Protein 5X06 (pdb70)

InterPro domains:
  IPR001001 DNA polymerase III, beta sliding clamp [PIRSF000804] (1-366)
  IPR001001 DNA polymerase III, beta sliding clamp [PTHR30478] (1-366)
  IPR001001 DNA polymerase III, beta sliding clamp [SM00480] (17-362)
  IPR001001 DNA polymerase III, beta sliding clamp [TIGR00663] (1-366)
  IPR001001 DNA polymerase III, beta sliding clamp [cd00140] (1-365)
  IPR022634 DNA polymerase III, beta sliding clamp, N-terminal [PF00712] (1-120)
  IPR022635 DNA polymerase III, beta sliding clamp, C-terminal [PF02768] (245-365)
  IPR022637 DNA polymerase III, beta sliding clamp, central [PF02767] (129-243)
  IPR046938 DNA clamp superfamily [SSF55979] (1-121)
  IPR046938 DNA clamp superfamily [SSF55979] (125-244)
  IPR046938 DNA clamp superfamily [SSF55979] (245-366)

GO terms:
  GO:0005737 cytoplasm (C, EXP)
  GO:0005515 protein binding (F, IPI)
  GO:0042802 identical protein binding (F, IPI)
  GO:0005829 cytosol (C, IDA)
  GO:0003677 DNA binding (F, IDA)
  GO:0044787 bacterial-type DNA replication (P, IDA)
  GO:0009360 DNA polymerase III complex (C, IDA)
  GO:0042803 protein homodimerization activity (F, IDA)
  GO:0006271 DNA strand elongation involved in DNA replication (P, IDA)
  GO:0042276 error-prone translesion synthesis (P, IMP)
  GO:0006974 DNA damage response (P, IEP)
  GO:0005829 cytosol (C, HDA)

Nearest PDB structures (foldseek):
  5x06-assembly1_H  TM=1.005E+00  e=1.756E-41  Escherichia coli O157:H7
  5x06-assembly1_E  TM=1.001E+00  e=3.292E-36  Escherichia coli O157:H7
  5x06-assembly1_F  TM=1.000E+00  e=2.712E-35  Escherichia coli O157:H7
  5x06-assembly1_G  TM=9.771E-01  e=8.567E-35  Escherichia coli O157:H7
  3bos-assembly1_B  TM=8.849E-01  e=1.474E-19  Shewanella amazonensis SB2B

Organism: Escherichia coli (strain K12) (NCBI:txid83333)

Secondary structure (DSSP, 8-state):
---EEEEEGGGTHHHHHHHSS-----GGGGEEEEEEETTEEEEEEE-SSEEEEEEEE--S--B-EEEEEEHHHHHHHHHHSPTT-EEEEEE-SSEEEEEETTEEEEEE---GGGS-PPPP--EEEEEEE-HHHHHHHHHTTGGG--SS-SSGGGSEEEEEEEEEEEEEEEE-SSEEEEEEEEEEEEEEEEEEEEEHHHHHHHHHT--S-S--EEEEEESSEEEEEETTEEEEEE---S-PPPSTTTS-SS--EEEEEEHHHHHHHHHHHGGGS-TTT-EEEEEEETTEEEEEEE-TT--EEEEEEE-EE-S--EEEEEEHHHHHHHHHH--SSEEEEEE--TTS-EEEEESS--SEEEEE--B-/---EEEEEGGGTHHHHHHHS------GGGGEEEEEEETTEEEEEEE-SSEEEEEEEE--S--B-EEEEEEHHHHHHHHHHSPTT-EEEEEEETTEEEEEETTEEEEEE---GGGS-PPPP--EEEEEEE-HHHHHHHHHTTGGG--SS-S-GGGSEEEEEEEEEEEEEEEE-SSEEEEEEEEEEEEEEEEEEEEEHHHHHHHHHT--S-S--EEEEEESSEEEEEETTEEEEEE---S-PPPSTTTS-SS--EEEEEEHHHHHHHHHHHGGGS-TTT-EEEEEEETTEEEEEEE-TT--EEEEEEE-EE-S--EEEEEEHHHHHHHHHH--SSEEEEEE--TTS-EEEEESS--SEEEEE--B-/---EEEEEGGGTHHHHHHHS------GGGGEEEEEEETTEEEEEEE-SSEEEEEEEE--S--B-EEEEEEHHHHHHHHHHSPTT-EEEEEEETTEEEEEETTEEEEEE---GGGS-PPPP--EEEEEEE-HHHHHHHHHTTGGG--SS-SSGGGSEEEEEEEEEEEEEEEE-SSEEEEEEEEEEEEEEEEEEEEEHHHHHHHHHT--S-S--EEEEEESSEEEEEETTEEEEEE---S-PPPSTTTS-SS--EEEEEEHHHHHHHHHHHGGGS-TTT-EEEEEEETTEEEEEEE-TT--EEEEEE--EE-S--EEEEEEHHHHHHHHHH--SSEEEEEE--TTS-EEEEESS--SEEEEE--B-/---EEEEEGGGTHHHHHHHSS-----GGGGEEEEEEETTEEEEEEE-SSEEEEEEEE--S--B-EEEEEEHHHHHHHHHHSPTT-EEEEEE-SSEEEEEETTEEEEEE-B-GGGS-PPPP--EEEEEEE-HHHHHHHHHTTGGG--SS-SSGGGSEEEEEEEEEEEEEEEE-SSEEEEEEEEEEEEEEEEEEEEEHHHHHHHHHT--S-S--EEEEEESSEEEEEETTEEEEEE---S-PPPSTTTS-SS--EEEEEEHHHHHHHHHHHTTTS-TTT-EEEEEEETTEEEEEEE-TT--EEEEEEE-EE-S--EEEEEEHHHHHHHHHH--SSEEEEEE--TTS-EEEEESS--SEEEEE--B-/-PPPP-----TT-SSTTS--TT-HHHHHHHHHHSSTT---EEEEE-SSSSSHHHHHHHHHHHHHTTT--EEEEEGGGGGGS-GGGGTTGGGSSEEEEE-GGGGTT-HHHHHHHHHHHHHHHHS-S-EEEEEESS-GGG---S-HHHHHHHTSSEEEE--PPPHHHHHHHHHHHHHHH---HHHHHHHHS-S-HHHHHHHHHHHHHHHH----SHHHHHH-/--S--------TT-SSSSS--TT-HHHHHHHHHHTSTT---EEEEE-SSSSSHHHHHHHHHHHHHTTT--EEEEETTSGGGS-GGGGTTGGGSSEEEEE-GGGGTT-HHHHHHHHHHHHHHHHS-S-EEEEEESS-GGGS--S-HHHHHHHSSSEEEE--PPPHHHHHHHHHHHHHHHS----HHHHHHHHHHS-S-HHHHHHHHHHHHHHHHTT-----HHHHHHH-/----------SSTTTS--SS-HHHHHHHHHHSSTT---EEEEE-SSSSSHHHHHHHHHHHHHTTT--EEEEEGGGGGGS-GGGGTTGGGSSEEEEE-GGGGTT-HHHHHHHHHHHHHHHHS-S-EEEE--SS-TTT---S-HHHHHHHTSSEEEEPP--HHHHHHHHHHHHH--TTHHHHH--HHHHHHHHHHHHHHH---TTT-/---------SS---GGGS--TT-HHHHHHHHHHTSSS---EEEEE-SSSSSHHHHHHHHHHHHHTTT--EEEEEGGGGGGS-GGGGTTGGGSSEEEEE-GGGGTT-HHHHHHHHHHHHHHHHSSS-EEEEEESS-GGG---S-HHHHHHHTSSEEEEPPPPPHHHHHHHHHHHHH--TTT---HHHHHHH-

B-factor: mean 113.57, std 30.58, range [51.39, 267.02]

Structure (mmCIF, N/CA/C/O backbone):
data_5X06
#
_entry.id   5X06
#
_cell.length_a   102.112
_cell.length_b   149.542
_cell.length_c   200.780
_cell.angle_alpha   90.00
_cell.angle_beta   90.00
_cell.angle_gamma   90.00
#
_symmetry.space_group_name_H-M   'P 21 21 21'
#
loop_
_entity.id
_entity.type
_entity.pdbx_description
1 polymer 'DNA polymerase III subunit beta'
2 polymer 'DnaA regulatory inactivator Hda'
3 non-polymer GLYCEROL
4 non-polymer "ADENOSINE-5'-DIPHOSPHATE"
5 non-polymer 'MAGNESIUM ION'
6 water water
#
loop_
_atom_site.group_PDB
_atom_site.id
_atom_site.type_symbol
_atom_site.label_atom_id
_atom_site.label_alt_id
_atom_site.label_comp_id
_atom_site.label_asym_id
_atom_site.label_entity_id
_atom_site.label_seq_id
_atom_site.pdbx_PDB_ins_code
_atom_site.Cartn_x
_atom_site.Cartn_y
_atom_site.Cartn_z
_atom_site.occupancy
_atom_site.B_iso_or_equiv
_atom_site.auth_seq_id
_atom_site.auth_comp_id
_atom_site.auth_asym_id
_atom_site.auth_atom_id
_atom_site.pdbx_PDB_model_num
ATOM 1 N N . SER A 1 19 ? -104.905 -16.352 -7.016 1.00 139.00 -1 SER A N 1
ATOM 2 C CA . SER A 1 19 ? -104.367 -16.871 -8.266 1.00 143.93 -1 SER A CA 1
ATOM 3 C C . SER A 1 19 ? -104.997 -16.178 -9.468 1.00 151.03 -1 SER A C 1
ATOM 4 O O . SER A 1 19 ? -105.539 -16.831 -10.358 1.00 151.03 -1 SER A O 1
ATOM 7 N N . HIS A 1 20 ? -104.913 -14.847 -9.497 1.00 149.45 0 HIS A N 1
ATOM 8 C CA . HIS A 1 20 ? -105.523 -14.097 -10.587 1.00 145.72 0 HIS A CA 1
ATOM 9 C C . HIS A 1 20 ? -104.694 -12.857 -10.909 1.00 129.80 0 HIS A C 1
ATOM 10 O O . HIS A 1 20 ? -105.222 -11.862 -11.418 1.00 129.72 0 HIS A O 1
ATOM 17 N N . MET A 1 21 ? -103.394 -12.909 -10.622 1.00 132.73 1 MET A N 1
ATOM 18 C CA . MET A 1 21 ? -102.511 -11.771 -10.831 1.00 121.99 1 MET A CA 1
ATOM 19 C C . MET A 1 21 ? -102.207 -11.588 -12.310 1.00 121.19 1 MET A C 1
ATOM 20 O O . MET A 1 21 ? -102.053 -12.562 -13.052 1.00 125.46 1 MET A O 1
ATOM 25 N N . LYS A 1 22 ? -102.117 -10.328 -12.735 1.00 118.04 2 LYS A N 1
ATOM 26 C CA . LYS A 1 22 ? -101.822 -10.010 -14.126 1.00 110.09 2 LYS A CA 1
ATOM 27 C C . LYS A 1 22 ? -101.345 -8.568 -14.203 1.00 102.88 2 LYS A C 1
ATOM 28 O O . LYS A 1 22 ? -101.998 -7.669 -13.662 1.00 101.90 2 LYS A O 1
ATOM 34 N N . PHE A 1 23 ? -100.210 -8.355 -14.867 1.00 102.57 3 PHE A N 1
ATOM 35 C CA . PHE A 1 23 ? -99.669 -7.018 -15.072 1.00 101.18 3 PHE A CA 1
ATOM 36 C C . PHE A 1 23 ? -98.850 -6.995 -16.355 1.00 105.76 3 PHE A C 1
ATOM 37 O O . PHE A 1 23 ? -98.419 -8.035 -16.861 1.00 109.65 3 PHE A O 1
ATOM 45 N N . THR A 1 24 ? -98.645 -5.787 -16.880 1.00 103.88 4 THR A N 1
ATOM 46 C CA . THR A 1 24 ? -97.850 -5.570 -18.082 1.00 107.08 4 THR A CA 1
ATOM 47 C C . THR A 1 24 ? -96.967 -4.346 -17.883 1.00 113.05 4 THR A C 1
ATOM 48 O O . THR A 1 24 ? -97.466 -3.266 -17.554 1.00 119.99 4 THR A O 1
ATOM 52 N N . VAL A 1 25 ? -95.658 -4.517 -18.077 1.00 109.36 5 VAL A N 1
ATOM 53 C CA . VAL A 1 25 ? -94.689 -3.459 -17.812 1.00 104.01 5 VAL A CA 1
ATOM 54 C C . VAL A 1 25 ? -93.545 -3.582 -18.811 1.00 103.38 5 VAL A C 1
ATOM 55 O O . VAL A 1 25 ? -93.211 -4.679 -19.264 1.00 107.39 5 VAL A O 1
ATOM 59 N N . GLU A 1 26 ? -92.962 -2.438 -19.177 1.00 100.78 6 GLU A N 1
ATOM 60 C CA . GLU A 1 26 ? -91.819 -2.419 -20.082 1.00 106.30 6 GLU A CA 1
ATOM 61 C C . GLU A 1 26 ? -90.632 -3.174 -19.483 1.00 103.71 6 GLU A C 1
ATOM 62 O O . GLU A 1 26 ? -90.504 -3.330 -18.265 1.00 98.53 6 GLU A O 1
ATOM 68 N N . ARG A 1 27 ? -89.753 -3.653 -20.370 1.00 108.52 7 ARG A N 1
ATOM 69 C CA . ARG A 1 27 ? -88.567 -4.380 -19.928 1.00 102.56 7 ARG A CA 1
ATOM 70 C C . ARG A 1 27 ? -87.595 -3.474 -19.183 1.00 112.01 7 ARG A C 1
ATOM 71 O O . ARG A 1 27 ? -86.916 -3.927 -18.254 1.00 116.27 7 ARG A O 1
ATOM 79 N N . GLU A 1 28 ? -87.520 -2.196 -19.564 1.00 106.74 8 GLU A N 1
ATOM 80 C CA . GLU A 1 28 ? -86.594 -1.263 -18.933 1.00 106.85 8 GLU A CA 1
ATOM 81 C C . GLU A 1 28 ? -87.031 -0.849 -17.535 1.00 105.77 8 GLU A C 1
ATOM 82 O O . GLU A 1 28 ? -86.241 -0.220 -16.822 1.00 110.74 8 GLU A O 1
ATOM 88 N N . HIS A 1 29 ? -88.255 -1.179 -17.128 1.00 107.26 9 HIS A N 1
ATOM 89 C CA . HIS A 1 29 ? -88.722 -0.870 -15.784 1.00 103.72 9 HIS A CA 1
ATOM 90 C C . HIS A 1 29 ? -88.505 -2.016 -14.805 1.00 102.52 9 HIS A C 1
ATOM 91 O O . HIS A 1 29 ? -88.751 -1.842 -13.607 1.00 101.14 9 HIS A O 1
ATOM 98 N N . LEU A 1 30 ? -88.066 -3.178 -15.286 1.00 101.99 10 LEU A N 1
ATOM 99 C CA . LEU A 1 30 ? -87.876 -4.357 -14.454 1.00 101.18 10 LEU A CA 1
ATOM 100 C C . LEU A 1 30 ? -86.420 -4.716 -14.214 1.00 108.48 10 LEU A C 1
ATOM 101 O O . LEU A 1 30 ? -86.105 -5.264 -13.157 1.00 108.72 10 LEU A O 1
ATOM 106 N N . LEU A 1 31 ? -85.533 -4.428 -15.170 1.00 104.09 11 LEU A N 1
ATOM 107 C CA . LEU A 1 31 ? -84.149 -4.893 -15.106 1.00 107.81 11 LEU A CA 1
ATOM 108 C C . LEU A 1 31 ? -83.460 -4.469 -13.812 1.00 124.16 11 LEU A C 1
ATOM 109 O O . LEU A 1 31 ? -82.932 -5.306 -13.072 1.00 129.06 11 LEU A O 1
ATOM 114 N N . LYS A 1 32 ? -83.449 -3.168 -13.526 1.00 126.19 12 LYS A N 1
ATOM 115 C CA . LYS A 1 32 ? -82.755 -2.684 -12.335 1.00 122.70 12 LYS A CA 1
ATOM 116 C C . LYS A 1 32 ? -83.420 -3.156 -11.042 1.00 114.02 12 LYS A C 1
ATOM 117 O O . LYS A 1 32 ? -82.709 -3.573 -10.119 1.00 116.26 12 LYS A O 1
ATOM 123 N N . PRO A 1 33 ? -84.755 -3.106 -10.911 1.00 113.44 13 PRO A N 1
ATOM 124 C CA . PRO A 1 33 ? -85.364 -3.690 -9.702 1.00 112.24 13 PRO A CA 1
ATOM 125 C C . PRO A 1 33 ? -85.105 -5.180 -9.556 1.00 109.96 13 PRO A C 1
ATOM 126 O O . PRO A 1 33 ? -84.839 -5.649 -8.442 1.00 112.93 13 PRO A O 1
ATOM 130 N N . LEU A 1 34 ? -85.183 -5.940 -10.650 1.00 113.36 14 LEU A N 1
ATOM 131 C CA . LEU A 1 34 ? -84.896 -7.370 -10.587 1.00 108.64 14 LEU A CA 1
ATOM 132 C C . LEU A 1 34 ? -83.462 -7.618 -10.135 1.00 111.55 14 LEU A C 1
ATOM 133 O O . LEU A 1 34 ? -83.205 -8.481 -9.290 1.00 115.67 14 LEU A O 1
ATOM 138 N N . GLN A 1 35 ? -82.508 -6.873 -10.700 1.00 111.31 15 GLN A N 1
ATOM 139 C CA . GLN A 1 35 ? -81.106 -7.075 -10.352 1.00 116.87 15 GLN A CA 1
ATOM 140 C C . GLN A 1 35 ? -80.848 -6.776 -8.881 1.00 121.29 15 GLN A C 1
ATOM 141 O O . GLN A 1 35 ? -79.989 -7.414 -8.260 1.00 121.70 15 GLN A O 1
ATOM 147 N N . GLN A 1 36 ? -81.566 -5.808 -8.310 1.00 113.68 16 GLN A N 1
ATOM 148 C CA . GLN A 1 36 ? -81.378 -5.489 -6.899 1.00 117.30 16 GLN A CA 1
ATOM 149 C C . GLN A 1 36 ? -81.912 -6.594 -5.992 1.00 116.86 16 GLN A C 1
ATOM 150 O O . GLN A 1 36 ? -81.400 -6.781 -4.882 1.00 116.74 16 GLN A O 1
ATOM 156 N N . VAL A 1 37 ? -82.947 -7.318 -6.430 1.00 122.46 17 VAL A N 1
ATOM 157 C CA . VAL A 1 37 ? -83.515 -8.420 -5.654 1.00 123.11 17 VAL A CA 1
ATOM 158 C C . VAL A 1 37 ? -82.955 -9.783 -6.061 1.00 143.09 17 VAL A C 1
ATOM 159 O O . VAL A 1 37 ? -83.274 -10.788 -5.403 1.00 140.50 17 VAL A O 1
ATOM 163 N N . SER A 1 38 ? -82.125 -9.850 -7.111 1.00 132.85 18 SER A N 1
ATOM 164 C CA . SER A 1 38 ? -81.508 -11.091 -7.584 1.00 139.04 18 SER A CA 1
ATOM 165 C C . SER A 1 38 ? -79.993 -10.964 -7.430 1.00 142.90 18 SER A C 1
ATOM 166 O O . SER A 1 38 ? -79.311 -10.444 -8.324 1.00 150.85 18 SER A O 1
ATOM 169 N N . GLY A 1 39 ? -79.498 -11.323 -6.241 1.00 159.24 19 GLY A N 1
ATOM 170 C CA . GLY A 1 39 ? -78.094 -11.241 -5.908 1.00 154.03 19 GLY A CA 1
ATOM 171 C C . GLY A 1 39 ? -77.513 -12.482 -5.256 1.00 149.95 19 GLY A C 1
ATOM 172 O O . GLY A 1 39 ? -78.062 -13.585 -5.317 1.00 152.55 19 GLY A O 1
ATOM 173 N N . PRO A 1 40 ? -76.368 -12.315 -4.623 1.00 155.93 20 PRO A N 1
ATOM 174 C CA . PRO A 1 40 ? -75.802 -13.425 -3.851 1.00 157.08 20 PRO A CA 1
ATOM 175 C C . PRO A 1 40 ? -76.701 -13.841 -2.685 1.00 162.37 20 PRO A C 1
ATOM 176 O O . PRO A 1 40 ? -76.733 -13.127 -1.678 1.00 166.86 20 PRO A O 1
ATOM 180 N N . LEU A 1 41 ? -77.397 -14.978 -2.768 1.00 169.66 21 LEU A N 1
ATOM 181 C CA . LEU A 1 41 ? -78.199 -15.458 -1.638 1.00 170.89 21 LEU A CA 1
ATOM 182 C C . LEU A 1 41 ? -78.082 -16.981 -1.621 1.00 175.57 21 LEU A C 1
ATOM 183 O O . LEU A 1 41 ? -78.253 -17.613 -2.653 1.00 175.19 21 LEU A O 1
ATOM 188 N N . PRO A 1 45 ? -79.314 -23.897 -2.697 1.00 172.30 25 PRO A N 1
ATOM 189 C CA . PRO A 1 45 ? -79.219 -23.101 -1.470 1.00 175.48 25 PRO A CA 1
ATOM 190 C C . PRO A 1 45 ? -80.250 -21.974 -1.423 1.00 175.07 25 PRO A C 1
ATOM 191 O O . PRO A 1 45 ? -80.393 -21.234 -2.396 1.00 171.85 25 PRO A O 1
ATOM 195 N N . THR A 1 46 ? -80.958 -21.849 -0.304 1.00 165.92 26 THR A N 1
ATOM 196 C CA . THR A 1 46 ? -80.803 -22.765 0.822 1.00 169.51 26 THR A CA 1
ATOM 197 C C . THR A 1 46 ? -82.136 -23.418 1.164 1.00 159.10 26 THR A C 1
ATOM 198 O O . THR A 1 46 ? -82.206 -24.303 2.016 1.00 163.83 26 THR A O 1
ATOM 202 N N . LEU A 1 47 ? -83.199 -22.969 0.491 1.00 156.29 27 LEU A N 1
ATOM 203 C CA . LEU A 1 47 ? -84.539 -23.454 0.775 1.00 145.24 27 LEU A CA 1
ATOM 204 C C . LEU A 1 47 ? -85.415 -23.136 -0.424 1.00 135.69 27 LEU A C 1
ATOM 205 O O . LEU A 1 47 ? -85.274 -22.047 -0.998 1.00 135.20 27 LEU A O 1
ATOM 210 N N . PRO A 1 48 ? -86.320 -24.054 -0.836 1.00 135.58 28 PRO A N 1
ATOM 211 C CA . PRO A 1 48 ? -87.073 -23.889 -2.093 1.00 129.63 28 PRO A CA 1
ATOM 212 C C . PRO A 1 48 ? -87.631 -22.499 -2.366 1.00 124.59 28 PRO A C 1
ATOM 213 O O . PRO A 1 48 ? -87.355 -21.918 -3.421 1.00 118.45 28 PRO A O 1
ATOM 217 N N . ILE A 1 49 ? -88.420 -21.955 -1.440 1.00 126.29 29 ILE A N 1
ATOM 218 C CA . ILE A 1 49 ? -89.062 -20.671 -1.705 1.00 122.08 29 ILE A CA 1
ATOM 219 C C . ILE A 1 49 ? -88.103 -19.501 -1.526 1.00 122.84 29 ILE A C 1
ATOM 220 O O . ILE A 1 49 ? -88.396 -18.393 -1.994 1.00 119.10 29 ILE A O 1
ATOM 225 N N . LEU A 1 50 ? -86.957 -19.715 -0.878 1.00 130.13 30 LEU A N 1
ATOM 226 C CA . LEU A 1 50 ? -85.997 -18.634 -0.690 1.00 124.13 30 LEU A CA 1
ATOM 227 C C . LEU A 1 50 ? -85.272 -18.259 -1.974 1.00 123.75 30 LEU A C 1
ATOM 228 O O . LEU A 1 50 ? -84.639 -17.199 -2.019 1.00 131.59 30 LEU A O 1
ATOM 233 N N . GLY A 1 51 ? -85.345 -19.091 -3.004 1.00 117.07 31 GLY A N 1
ATOM 234 C CA . GLY A 1 51 ? -84.795 -18.770 -4.300 1.00 116.78 31 GLY A CA 1
ATOM 235 C C . GLY A 1 51 ? -85.795 -18.153 -5.250 1.00 112.64 31 GLY A C 1
ATOM 236 O O . GLY A 1 51 ? -85.524 -18.063 -6.452 1.00 112.09 31 GLY A O 1
ATOM 237 N N . ASN A 1 52 ? -86.948 -17.729 -4.743 1.00 107.80 32 ASN A N 1
ATOM 238 C CA . ASN A 1 52 ? -88.023 -17.153 -5.532 1.00 109.26 32 ASN A CA 1
ATOM 239 C C . ASN A 1 52 ? -88.224 -15.690 -5.157 1.00 113.22 32 ASN A C 1
ATOM 240 O O . ASN A 1 52 ? -87.802 -15.234 -4.091 1.00 120.35 32 ASN A O 1
ATOM 245 N N . LEU A 1 53 ? -88.875 -14.954 -6.056 1.00 114.28 33 LEU A N 1
ATOM 246 C CA . LEU A 1 53 ? -89.228 -13.558 -5.834 1.00 111.70 33 LEU A CA 1
ATOM 247 C C . LEU A 1 53 ? -90.726 -13.447 -5.595 1.00 109.75 33 LEU A C 1
ATOM 248 O O . LEU A 1 53 ? -91.521 -14.029 -6.340 1.00 108.95 33 LEU A O 1
ATOM 253 N N . LEU A 1 54 ? -91.106 -12.696 -4.564 1.00 113.90 34 LEU A N 1
ATOM 254 C CA . LEU A 1 54 ? -92.512 -12.497 -4.222 1.00 109.06 34 LEU A CA 1
ATOM 255 C C . LEU A 1 54 ? -93.067 -11.360 -5.071 1.00 105.82 34 LEU A C 1
ATOM 256 O O . LEU A 1 54 ? -92.813 -10.182 -4.802 1.00 104.41 34 LEU A O 1
ATOM 261 N N . LEU A 1 55 ? -93.818 -11.709 -6.113 1.00 103.98 35 LEU A N 1
ATOM 262 C CA . LEU A 1 55 ? -94.494 -10.725 -6.946 1.00 99.96 35 LEU A CA 1
ATOM 263 C C . LEU A 1 55 ? -95.895 -10.490 -6.394 1.00 102.00 35 LEU A C 1
ATOM 264 O O . LEU A 1 55 ? -96.600 -11.445 -6.054 1.00 102.61 35 LEU A O 1
ATOM 269 N N . GLN A 1 56 ? -96.291 -9.223 -6.298 1.00 98.81 36 GLN A N 1
ATOM 270 C CA . GLN A 1 56 ? -97.606 -8.874 -5.769 1.00 101.87 36 GLN A CA 1
ATOM 271 C C . GLN A 1 56 ? -98.052 -7.552 -6.373 1.00 97.97 36 GLN A C 1
ATOM 272 O O . GLN A 1 56 ? -97.347 -6.544 -6.257 1.00 95.47 36 GLN A O 1
ATOM 278 N N . VAL A 1 57 ? -99.213 -7.562 -7.021 1.00 99.66 37 VAL A N 1
ATOM 279 C CA . VAL A 1 57 ? -99.762 -6.389 -7.693 1.00 101.52 37 VAL A CA 1
ATOM 280 C C . VAL A 1 57 ? -100.827 -5.764 -6.803 1.00 109.27 37 VAL A C 1
ATOM 281 O O . VAL A 1 57 ? -101.806 -6.423 -6.431 1.00 108.90 37 VAL A O 1
ATOM 285 N N . ALA A 1 58 ? -100.632 -4.493 -6.459 1.00 103.12 38 ALA A N 1
ATOM 286 C CA . ALA A 1 58 ? -101.623 -3.693 -5.750 1.00 108.89 38 ALA A CA 1
ATOM 287 C C . ALA A 1 58 ? -101.788 -2.389 -6.512 1.00 124.53 38 ALA A C 1
ATOM 288 O O . ALA A 1 58 ? -100.827 -1.624 -6.645 1.00 125.27 38 ALA A O 1
ATOM 290 N N . ASP A 1 59 ? -102.995 -2.146 -7.020 1.00 127.48 39 ASP A N 1
ATOM 291 C CA . ASP A 1 59 ? -103.262 -1.005 -7.897 1.00 137.32 39 ASP A CA 1
ATOM 292 C C . ASP A 1 59 ? -102.784 0.322 -7.311 1.00 131.60 39 ASP A C 1
ATOM 293 O O . ASP A 1 59 ? -103.247 0.753 -6.256 1.00 130.84 39 ASP A O 1
ATOM 298 N N . GLY A 1 60 ? -101.847 0.961 -8.008 1.00 130.59 40 GLY A N 1
ATOM 299 C CA . GLY A 1 60 ? -101.334 0.436 -9.261 1.00 121.21 40 GLY A CA 1
ATOM 300 C C . GLY A 1 60 ? -99.824 0.310 -9.295 1.00 115.73 40 GLY A C 1
ATOM 301 O O . GLY A 1 60 ? -99.160 0.926 -10.129 1.00 117.63 40 GLY A O 1
ATOM 302 N N . THR A 1 61 ? -99.281 -0.498 -8.387 1.00 121.69 41 THR A N 1
ATOM 303 C CA . THR A 1 61 ? -97.847 -0.717 -8.289 1.00 110.35 41 THR A CA 1
ATOM 304 C C . THR A 1 61 ? -97.552 -2.211 -8.230 1.00 104.34 41 THR A C 1
ATOM 305 O O . THR A 1 61 ? -98.420 -3.028 -7.914 1.00 101.57 41 THR A O 1
ATOM 309 N N . LEU A 1 62 ? -96.305 -2.553 -8.547 1.00 106.54 42 LEU A N 1
ATOM 310 C CA . LEU A 1 62 ? -95.804 -3.920 -8.499 1.00 104.04 42 LEU A CA 1
ATOM 311 C C . LEU A 1 62 ? -94.660 -3.993 -7.498 1.00 110.19 42 LEU A C 1
ATOM 312 O O . LEU A 1 62 ? -93.716 -3.199 -7.571 1.00 116.74 42 LEU A O 1
ATOM 317 N N . SER A 1 63 ? -94.742 -4.941 -6.568 1.00 105.24 43 SER A N 1
ATOM 318 C CA . SER A 1 63 ? -93.737 -5.114 -5.527 1.00 109.01 43 SER A CA 1
ATOM 319 C C . SER A 1 63 ? -92.989 -6.423 -5.748 1.00 107.97 43 SER A C 1
ATOM 320 O O . SER A 1 63 ? -93.611 -7.480 -5.901 1.00 107.38 43 SER A O 1
ATOM 323 N N . LEU A 1 64 ? -91.658 -6.345 -5.768 1.00 112.04 44 LEU A N 1
ATOM 324 C CA . LEU A 1 64 ? -90.789 -7.504 -5.940 1.00 105.70 44 LEU A CA 1
ATOM 325 C C . LEU A 1 64 ? -89.928 -7.654 -4.693 1.00 106.57 44 LEU A C 1
ATOM 326 O O . LEU A 1 64 ? -89.158 -6.748 -4.354 1.00 101.99 44 LEU A O 1
ATOM 331 N N . THR A 1 65 ? -90.061 -8.790 -4.013 1.00 102.37 45 THR A N 1
ATOM 332 C CA . THR A 1 65 ? -89.373 -9.042 -2.756 1.00 108.67 45 THR A CA 1
ATOM 333 C C . THR A 1 65 ? -88.526 -10.303 -2.866 1.00 113.94 45 THR A C 1
ATOM 334 O O . THR A 1 65 ? -88.902 -11.258 -3.551 1.00 115.73 45 THR A O 1
ATOM 338 N N . GLY A 1 66 ? -87.377 -10.293 -2.195 1.00 116.70 46 GLY A N 1
ATOM 339 C CA . GLY A 1 66 ? -86.513 -11.455 -2.122 1.00 117.24 46 GLY A CA 1
ATOM 340 C C . GLY A 1 66 ? -85.805 -11.488 -0.785 1.00 118.30 46 GLY A C 1
ATOM 341 O O . GLY A 1 66 ? -85.260 -10.469 -0.347 1.00 115.34 46 GLY A O 1
ATOM 342 N N . THR A 1 67 ? -85.800 -12.645 -0.124 1.00 117.47 47 THR A N 1
ATOM 343 C CA . THR A 1 67 ? -85.254 -12.745 1.221 1.00 113.72 47 THR A CA 1
ATOM 344 C C . THR A 1 67 ? -84.493 -14.053 1.390 1.00 113.08 47 THR A C 1
ATOM 345 O O . THR A 1 67 ? -84.420 -14.885 0.480 1.00 115.51 47 THR A O 1
ATOM 349 N N . ASP A 1 68 ? -83.914 -14.214 2.589 1.00 112.46 48 ASP A N 1
ATOM 350 C CA . ASP A 1 68 ? -83.226 -15.439 2.983 1.00 112.82 48 ASP A CA 1
ATOM 351 C C . ASP A 1 68 ? -83.405 -15.712 4.476 1.00 113.49 48 ASP A C 1
ATOM 352 O O . ASP A 1 68 ? -82.508 -16.277 5.113 1.00 116.85 48 ASP A O 1
ATOM 357 N N . LEU A 1 69 ? -84.550 -15.309 5.042 1.00 115.78 49 LEU A N 1
ATOM 358 C CA . LEU A 1 69 ? -84.876 -15.436 6.463 1.00 114.25 49 LEU A CA 1
ATOM 359 C C . LEU A 1 69 ? -83.997 -14.577 7.367 1.00 114.65 49 LEU A C 1
ATOM 360 O O . LEU A 1 69 ? -84.281 -14.446 8.562 1.00 125.68 49 LEU A O 1
ATOM 365 N N . GLU A 1 70 ? -82.939 -13.984 6.821 1.00 109.53 50 GLU A N 1
ATOM 366 C CA . GLU A 1 70 ? -82.090 -13.074 7.578 1.00 113.53 50 GLU A CA 1
ATOM 367 C C . GLU A 1 70 ? -82.212 -11.628 7.134 1.00 94.35 50 GLU A C 1
ATOM 368 O O . GLU A 1 70 ? -82.022 -10.724 7.949 1.00 96.28 50 GLU A O 1
ATOM 374 N N . MET A 1 71 ? -82.525 -11.389 5.865 1.00 109.13 51 MET A N 1
ATOM 375 C CA . MET A 1 71 ? -82.703 -10.037 5.363 1.00 88.14 51 MET A CA 1
ATOM 376 C C . MET A 1 71 ? -83.647 -10.095 4.175 1.00 85.21 51 MET A C 1
ATOM 377 O O . MET A 1 71 ? -83.784 -11.130 3.518 1.00 83.86 51 MET A O 1
ATOM 382 N N . GLU A 1 72 ? -84.294 -8.968 3.900 1.00 89.44 52 GLU A N 1
ATOM 383 C CA . GLU A 1 72 ? -85.230 -8.870 2.792 1.00 98.55 52 GLU A CA 1
ATOM 384 C C . GLU A 1 72 ? -84.922 -7.632 1.963 1.00 100.50 52 GLU A C 1
ATOM 385 O O . GLU A 1 72 ? -84.285 -6.684 2.430 1.00 103.04 52 GLU A O 1
ATOM 391 N N . MET A 1 73 ? -85.405 -7.649 0.723 1.00 102.45 53 MET A N 1
ATOM 392 C CA . MET A 1 73 ? -85.162 -6.574 -0.231 1.00 107.39 53 MET A CA 1
ATOM 393 C C . MET A 1 73 ? -86.414 -6.381 -1.072 1.00 107.30 53 MET A C 1
ATOM 394 O O . MET A 1 73 ? -86.807 -7.286 -1.815 1.00 112.64 53 MET A O 1
ATOM 399 N N . VAL A 1 74 ? -87.034 -5.208 -0.960 1.00 112.38 54 VAL A N 1
ATOM 400 C CA . VAL A 1 74 ? -88.292 -4.908 -1.634 1.00 107.48 54 VAL A CA 1
ATOM 401 C C . VAL A 1 74 ? -88.071 -3.787 -2.638 1.00 107.11 54 VAL A C 1
ATOM 402 O O . VAL A 1 74 ? -87.403 -2.791 -2.338 1.00 113.99 54 VAL A O 1
ATOM 406 N N . ALA A 1 75 ? -88.641 -3.954 -3.830 1.00 105.11 55 ALA A N 1
ATOM 407 C CA . ALA A 1 75 ? -88.609 -2.950 -4.883 1.00 104.07 55 ALA A CA 1
ATOM 408 C C . ALA A 1 75 ? -90.021 -2.736 -5.404 1.00 108.39 55 ALA A C 1
ATOM 409 O O . ALA A 1 75 ? -90.768 -3.697 -5.611 1.00 113.08 55 ALA A O 1
ATOM 411 N N . ARG A 1 76 ? -90.384 -1.475 -5.614 1.00 106.10 56 ARG A N 1
ATOM 412 C CA . ARG A 1 76 ? -91.707 -1.100 -6.095 1.00 106.94 56 ARG A CA 1
ATOM 413 C C . ARG A 1 76 ? -91.599 -0.550 -7.510 1.00 103.03 56 ARG A C 1
ATOM 414 O O . ARG A 1 76 ? -90.725 0.276 -7.796 1.00 108.84 56 ARG A O 1
ATOM 422 N N . VAL A 1 77 ? -92.486 -1.010 -8.390 1.00 101.85 57 VAL A N 1
ATOM 423 C CA . VAL A 1 77 ? -92.497 -0.618 -9.795 1.00 99.47 57 VAL A CA 1
ATOM 424 C C . VAL A 1 77 ? -93.860 -0.025 -10.122 1.00 102.83 57 VAL A C 1
ATOM 425 O O . VAL A 1 77 ? -94.893 -0.651 -9.861 1.00 102.31 57 VAL A O 1
ATOM 429 N N . ALA A 1 78 ? -93.858 1.179 -10.690 1.00 108.14 58 ALA A N 1
ATOM 430 C CA . ALA A 1 78 ? -95.102 1.842 -11.059 1.00 109.13 58 ALA A CA 1
ATOM 431 C C . ALA A 1 78 ? -95.709 1.188 -12.294 1.00 106.10 58 ALA A C 1
ATOM 432 O O . ALA A 1 78 ? -95.040 1.030 -13.321 1.00 108.95 58 ALA A O 1
ATOM 434 N N . LEU A 1 79 ? -96.981 0.802 -12.193 1.00 107.43 59 LEU A N 1
ATOM 435 C CA . LEU A 1 79 ? -97.711 0.189 -13.298 1.00 108.22 59 LEU A CA 1
ATOM 436 C C . LEU A 1 79 ? -98.657 1.222 -13.901 1.00 116.78 59 LEU A C 1
ATOM 437 O O . LEU A 1 79 ? -99.610 1.658 -13.247 1.00 118.11 59 LEU A O 1
ATOM 442 N N . VAL A 1 80 ? -98.388 1.615 -15.150 1.00 108.71 60 VAL A N 1
ATOM 443 C CA . VAL A 1 80 ? -99.249 2.554 -15.861 1.00 117.10 60 VAL A CA 1
ATOM 444 C C . VAL A 1 80 ? -100.173 1.860 -16.850 1.00 119.87 60 VAL A C 1
ATOM 445 O O . VAL A 1 80 ? -101.061 2.517 -17.417 1.00 120.54 60 VAL A O 1
ATOM 449 N N . GLN A 1 81 ? -100.001 0.567 -17.072 1.00 124.28 61 GLN A N 1
ATOM 450 C CA . GLN A 1 81 ? -100.772 -0.270 -17.978 1.00 126.72 61 GLN A CA 1
ATOM 451 C C . GLN A 1 81 ? -101.784 -1.107 -17.199 1.00 126.13 61 GLN A C 1
ATOM 452 O O . GLN A 1 81 ? -101.599 -1.350 -16.002 1.00 132.37 61 GLN A O 1
ATOM 458 N N . PRO A 1 82 ? -102.875 -1.531 -17.844 1.00 123.73 62 PRO A N 1
ATOM 459 C CA . PRO A 1 82 ? -103.911 -2.295 -17.135 1.00 121.25 62 PRO A CA 1
ATOM 460 C C . PRO A 1 82 ? -103.340 -3.505 -16.408 1.00 114.10 62 PRO A C 1
ATOM 461 O O . PRO A 1 82 ? -102.430 -4.178 -16.897 1.00 108.99 62 PRO A O 1
ATOM 465 N N . HIS A 1 83 ? -103.889 -3.779 -15.226 1.00 113.72 63 HIS A N 1
ATOM 466 C CA . HIS A 1 83 ? -103.373 -4.825 -14.356 1.00 111.69 63 HIS A CA 1
ATOM 467 C C . HIS A 1 83 ? -104.499 -5.342 -13.471 1.00 116.22 63 HIS A C 1
ATOM 468 O O . HIS A 1 83 ? -105.573 -4.740 -13.382 1.00 123.94 63 HIS A O 1
ATOM 475 N N . GLU A 1 84 ? -104.241 -6.474 -12.811 1.00 110.44 64 GLU A N 1
ATOM 476 C CA . GLU A 1 84 ? -105.194 -7.081 -11.888 1.00 116.81 64 GLU A CA 1
ATOM 477 C C . GLU A 1 84 ? -104.478 -7.521 -10.616 1.00 114.47 64 GLU A C 1
ATOM 478 O O . GLU A 1 84 ? -103.416 -8.165 -10.694 1.00 115.47 64 GLU A O 1
ATOM 484 N N . PRO A 1 85 ? -105.014 -7.190 -9.437 1.00 119.12 65 PRO A N 1
ATOM 485 C CA . PRO A 1 85 ? -104.335 -7.533 -8.180 1.00 112.49 65 PRO A CA 1
ATOM 486 C C . PRO A 1 85 ? -104.152 -9.033 -7.988 1.00 105.61 65 PRO A C 1
ATOM 487 O O . PRO A 1 85 ? -104.981 -9.846 -8.403 1.00 105.20 65 PRO A O 1
ATOM 491 N N . GLY A 1 86 ? -103.046 -9.387 -7.341 1.00 106.22 66 GLY A N 1
ATOM 492 C CA . GLY A 1 86 ? -102.725 -10.774 -7.065 1.00 103.50 66 GLY A CA 1
ATOM 493 C C . GLY A 1 86 ? -101.325 -10.887 -6.498 1.00 103.44 66 GLY A C 1
ATOM 494 O O . GLY A 1 86 ? -100.627 -9.888 -6.300 1.00 106.16 66 GLY A O 1
ATOM 495 N N . ALA A 1 87 ? -100.928 -12.130 -6.227 1.00 102.48 67 ALA A N 1
ATOM 496 C CA . ALA A 1 87 ? -99.606 -12.393 -5.668 1.00 100.99 67 ALA A CA 1
ATOM 497 C C . ALA A 1 87 ? -99.187 -13.823 -5.987 1.00 103.54 67 ALA A C 1
ATOM 498 O O . ALA A 1 87 ? -100.026 -14.723 -6.079 1.00 104.01 67 ALA A O 1
ATOM 500 N N . THR A 1 88 ? -97.879 -14.018 -6.146 1.00 103.25 68 THR A N 1
ATOM 501 C CA . THR A 1 88 ? -97.289 -15.326 -6.430 1.00 103.25 68 THR A CA 1
ATOM 502 C C . THR A 1 88 ? -95.778 -15.222 -6.232 1.00 106.60 68 THR A C 1
ATOM 503 O O . THR A 1 88 ? -95.241 -14.144 -5.959 1.00 110.39 68 THR A O 1
ATOM 507 N N . THR A 1 89 ? -95.096 -16.361 -6.366 1.00 110.38 69 THR A N 1
ATOM 508 C CA . THR A 1 89 ? -93.642 -16.437 -6.310 1.00 110.87 69 THR A CA 1
ATOM 509 C C . THR A 1 89 ? -93.108 -17.042 -7.604 1.00 115.32 69 THR A C 1
ATOM 510 O O . THR A 1 89 ? -93.823 -17.740 -8.325 1.00 122.16 69 THR A O 1
ATOM 514 N N . VAL A 1 90 ? -91.840 -16.764 -7.900 1.00 111.69 70 VAL A N 1
ATOM 515 C CA . VAL A 1 90 ? -91.240 -17.195 -9.163 1.00 106.66 70 VAL A CA 1
ATOM 516 C C . VAL A 1 90 ? -89.723 -17.289 -9.023 1.00 106.56 70 VAL A C 1
ATOM 517 O O . VAL A 1 90 ? -89.108 -16.408 -8.405 1.00 109.10 70 VAL A O 1
ATOM 521 N N . PRO A 1 91 ? -89.080 -18.356 -9.560 1.00 104.17 71 PRO A N 1
ATOM 522 C CA . PRO A 1 91 ? -87.610 -18.450 -9.534 1.00 102.83 71 PRO A CA 1
ATOM 523 C C . PRO A 1 91 ? -86.902 -17.174 -9.965 1.00 107.09 71 PRO A C 1
ATOM 524 O O . PRO A 1 91 ? -87.093 -16.698 -11.088 1.00 107.65 71 PRO A O 1
ATOM 528 N N . ALA A 1 92 ? -86.083 -16.617 -9.070 1.00 104.34 72 ALA A N 1
ATOM 529 C CA . ALA A 1 92 ? -85.468 -15.313 -9.306 1.00 102.60 72 ALA A CA 1
ATOM 530 C C . ALA A 1 92 ? -84.552 -15.330 -10.526 1.00 104.41 72 ALA A C 1
ATOM 531 O O . ALA A 1 92 ? -84.741 -14.555 -11.470 1.00 101.24 72 ALA A O 1
ATOM 533 N N . ARG A 1 93 ? -83.536 -16.201 -10.518 1.00 104.33 73 ARG A N 1
ATOM 534 C CA . ARG A 1 93 ? -82.517 -16.157 -11.565 1.00 107.27 73 ARG A CA 1
ATOM 535 C C . ARG A 1 93 ? -83.114 -16.444 -12.937 1.00 106.56 73 ARG A C 1
ATOM 536 O O . ARG A 1 93 ? -82.726 -15.821 -13.932 1.00 107.31 73 ARG A O 1
ATOM 544 N N . LYS A 1 94 ? -84.063 -17.381 -13.012 1.00 107.55 74 LYS A N 1
ATOM 545 C CA . LYS A 1 94 ? -84.715 -17.664 -14.286 1.00 94.11 74 LYS A CA 1
ATOM 546 C C . LYS A 1 94 ? -85.545 -16.474 -14.751 1.00 95.51 74 LYS A C 1
ATOM 547 O O . LYS A 1 94 ? -85.466 -16.066 -15.916 1.00 98.33 74 LYS A O 1
ATOM 553 N N . PHE A 1 95 ? -86.351 -15.905 -13.851 1.00 95.22 75 PHE A N 1
ATOM 554 C CA . PHE A 1 95 ? -87.181 -14.764 -14.222 1.00 94.87 75 PHE A CA 1
ATOM 555 C C . PHE A 1 95 ? -86.334 -13.553 -14.587 1.00 101.97 75 PHE A C 1
ATOM 556 O O . PHE A 1 95 ? -86.706 -12.779 -15.476 1.00 106.02 75 PHE A O 1
ATOM 564 N N . PHE A 1 96 ? -85.195 -13.373 -13.917 1.00 103.44 76 PHE A N 1
ATOM 565 C CA . PHE A 1 96 ? -84.309 -12.262 -14.248 1.00 99.05 76 PHE A CA 1
ATOM 566 C C . PHE A 1 96 ? -83.646 -12.473 -15.603 1.00 102.38 76 PHE A C 1
ATOM 567 O O . PHE A 1 96 ? -83.603 -11.557 -16.433 1.00 107.56 76 PHE A O 1
ATOM 575 N N . ASP A 1 97 ? -83.123 -13.678 -15.846 1.00 96.46 77 ASP A N 1
ATOM 576 C CA . ASP A 1 97 ? -82.460 -13.958 -17.116 1.00 101.22 77 ASP A CA 1
ATOM 577 C C . ASP A 1 97 ? -83.422 -13.848 -18.292 1.00 96.93 77 ASP A C 1
ATOM 578 O O . ASP A 1 97 ? -83.004 -13.501 -19.403 1.00 95.73 77 ASP A O 1
ATOM 583 N N . ILE A 1 98 ? -84.703 -14.151 -18.075 1.00 95.96 78 ILE A N 1
ATOM 584 C CA . ILE A 1 98 ? -85.690 -14.008 -19.141 1.00 94.07 78 ILE A CA 1
ATOM 585 C C . ILE A 1 98 ? -85.886 -12.539 -19.490 1.00 96.55 78 ILE A C 1
ATOM 586 O O . ILE A 1 98 ? -85.743 -12.136 -20.650 1.00 97.07 78 ILE A O 1
ATOM 591 N N . CYS A 1 99 ? -86.203 -11.713 -18.489 1.00 92.58 79 CYS A N 1
ATOM 592 C CA . CYS A 1 99 ? -86.406 -10.290 -18.740 1.00 94.94 79 CYS A CA 1
ATOM 593 C C . CYS A 1 99 ? -85.136 -9.624 -19.252 1.00 91.46 79 CYS A C 1
ATOM 594 O O . CYS A 1 99 ? -85.208 -8.681 -20.047 1.00 94.47 79 CYS A O 1
ATOM 597 N N . ARG A 1 100 ? -83.971 -10.099 -18.813 1.00 90.74 80 ARG A N 1
ATOM 598 C CA . ARG A 1 100 ? -82.709 -9.546 -19.290 1.00 100.88 80 ARG A CA 1
ATOM 599 C C . ARG A 1 100 ? -82.391 -10.011 -20.705 1.00 97.63 80 ARG A C 1
ATOM 600 O O . ARG A 1 100 ? -81.790 -9.258 -21.482 1.00 102.70 80 ARG A O 1
ATOM 608 N N . GLY A 1 101 ? -82.796 -11.233 -21.063 1.00 95.52 81 GLY A N 1
ATOM 609 C CA . GLY A 1 101 ? -82.556 -11.733 -22.404 1.00 94.68 81 GLY A CA 1
ATOM 610 C C . GLY A 1 101 ? -83.462 -11.153 -23.468 1.00 96.40 81 GLY A C 1
ATOM 611 O O . GLY A 1 101 ? -83.128 -11.224 -24.654 1.00 99.31 81 GLY A O 1
ATOM 612 N N . LEU A 1 102 ? -84.602 -10.589 -23.074 1.00 101.03 82 LEU A N 1
ATOM 613 C CA . LEU A 1 102 ? -85.536 -10.030 -24.039 1.00 95.36 82 LEU A CA 1
ATOM 614 C C . LEU A 1 102 ? -84.937 -8.798 -24.717 1.00 97.65 82 LEU A C 1
ATOM 615 O O . LEU A 1 102 ? -84.101 -8.104 -24.132 1.00 96.77 82 LEU A O 1
ATOM 620 N N . PRO A 1 103 ? -85.337 -8.518 -25.961 1.00 99.21 83 PRO A N 1
ATOM 621 C CA . PRO A 1 103 ? -84.809 -7.343 -26.663 1.00 99.00 83 PRO A CA 1
ATOM 622 C C . PRO A 1 103 ? -85.137 -6.051 -25.931 1.00 105.18 83 PRO A C 1
ATOM 623 O O . PRO A 1 103 ? -86.031 -5.984 -25.084 1.00 106.87 83 PRO A O 1
ATOM 627 N N . GLU A 1 104 ? -84.387 -5.010 -26.279 1.00 104.72 84 GLU A N 1
ATOM 628 C CA . GLU A 1 104 ? -84.553 -3.712 -25.642 1.00 112.25 84 GLU A CA 1
ATOM 629 C C . GLU A 1 104 ? -85.859 -3.055 -26.071 1.00 106.54 84 GLU A C 1
ATOM 630 O O . GLU A 1 104 ? -86.214 -3.043 -27.254 1.00 102.02 84 GLU A O 1
ATOM 636 N N . GLY A 1 105 ? -86.576 -2.508 -25.092 1.00 109.92 85 GLY A N 1
ATOM 637 C CA . GLY A 1 105 ? -87.831 -1.834 -25.336 1.00 110.90 85 GLY A CA 1
ATOM 638 C C . GLY A 1 105 ? -89.046 -2.728 -25.379 1.00 110.36 85 GLY A C 1
ATOM 639 O O . GLY A 1 105 ? -90.147 -2.234 -25.647 1.00 117.18 85 GLY A O 1
ATOM 640 N N . ALA A 1 106 ? -88.893 -4.015 -25.092 1.00 104.15 86 ALA A N 1
ATOM 641 C CA . ALA A 1 106 ? -89.999 -4.951 -25.191 1.00 106.12 86 ALA A CA 1
ATOM 642 C C . ALA A 1 106 ? -90.911 -4.855 -23.974 1.00 106.19 86 ALA A C 1
ATOM 643 O O . ALA A 1 106 ? -90.469 -4.575 -22.856 1.00 105.88 86 ALA A O 1
ATOM 645 N N . GLU A 1 107 ? -92.202 -5.068 -24.212 1.00 105.40 87 GLU A N 1
ATOM 646 C CA . GLU A 1 107 ? -93.185 -5.141 -23.141 1.00 108.02 87 GLU A CA 1
ATOM 647 C C . GLU A 1 107 ? -93.302 -6.573 -22.640 1.00 103.34 87 GLU A C 1
ATOM 648 O O . GLU A 1 107 ? -93.232 -7.527 -23.421 1.00 108.15 87 GLU A O 1
ATOM 654 N N . ILE A 1 108 ? -93.477 -6.717 -21.330 1.00 103.85 88 ILE A N 1
ATOM 655 C CA . ILE A 1 108 ? -93.543 -8.016 -20.672 1.00 95.25 88 ILE A CA 1
ATOM 656 C C . ILE A 1 108 ? -94.932 -8.174 -20.066 1.00 98.67 88 ILE A C 1
ATOM 657 O O . ILE A 1 108 ? -95.305 -7.429 -19.150 1.00 104.16 88 ILE A O 1
ATOM 662 N N . ALA A 1 109 ? -95.703 -9.131 -20.584 1.00 94.11 89 ALA A N 1
ATOM 663 C CA . ALA A 1 109 ? -97.031 -9.453 -20.072 1.00 91.53 89 ALA A CA 1
ATOM 664 C C . ALA A 1 109 ? -96.931 -10.690 -19.186 1.00 96.26 89 ALA A C 1
ATOM 665 O O . ALA A 1 109 ? -96.499 -11.753 -19.647 1.00 79.27 89 ALA A O 1
ATOM 667 N N . VAL A 1 110 ? -97.339 -10.553 -17.927 1.00 99.70 90 VAL A N 1
ATOM 668 C CA . VAL A 1 110 ? -97.226 -11.610 -16.927 1.00 96.06 90 VAL A CA 1
ATOM 669 C C . VAL A 1 110 ? -98.605 -11.888 -16.343 1.00 103.41 90 VAL A C 1
ATOM 670 O O . VAL A 1 110 ? -99.304 -10.959 -15.924 1.00 107.09 90 VAL A O 1
ATOM 674 N N . GLN A 1 111 ? -98.994 -13.162 -16.324 1.00 101.34 91 GLN A N 1
ATOM 675 C CA . GLN A 1 111 ? -100.253 -13.578 -15.720 1.00 107.65 91 GLN A CA 1
ATOM 676 C C . GLN A 1 111 ? -100.111 -15.002 -15.201 1.00 109.57 91 GLN A C 1
ATOM 677 O O . GLN A 1 111 ? -99.203 -15.740 -15.592 1.00 113.64 91 GLN A O 1
ATOM 683 N N . LEU A 1 112 ? -101.022 -15.379 -14.306 1.00 108.20 92 LEU A N 1
ATOM 684 C CA . LEU A 1 112 ? -101.016 -16.693 -13.674 1.00 113.77 92 LEU A CA 1
ATOM 685 C C . LEU A 1 112 ? -102.014 -17.613 -14.361 1.00 124.80 92 LEU A C 1
ATOM 686 O O . LEU A 1 112 ? -103.182 -17.250 -14.536 1.00 131.19 92 LEU A O 1
ATOM 691 N N . GLU A 1 113 ? -101.553 -18.805 -14.742 1.00 120.20 93 GLU A N 1
ATOM 692 C CA . GLU A 1 113 ? -102.400 -19.839 -15.339 1.00 129.15 93 GLU A CA 1
ATOM 693 C C . GLU A 1 113 ? -102.088 -21.160 -14.639 1.00 122.55 93 GLU A C 1
ATOM 694 O O . GLU A 1 113 ? -101.151 -21.867 -15.017 1.00 119.59 93 GLU A O 1
ATOM 700 N N . GLY A 1 114 ? -102.870 -21.482 -13.609 1.00 123.81 94 GLY A N 1
ATOM 701 C CA . GLY A 1 114 ? -102.665 -22.704 -12.857 1.00 126.53 94 GLY A CA 1
ATOM 702 C C . GLY A 1 114 ? -101.628 -22.558 -11.764 1.00 125.63 94 GLY A C 1
ATOM 703 O O . GLY A 1 114 ? -101.591 -21.539 -11.065 1.00 120.42 94 GLY A O 1
ATOM 704 N N . GLU A 1 115 ? -100.777 -23.571 -11.605 1.00 132.94 95 GLU A N 1
ATOM 705 C CA . GLU A 1 115 ? -99.696 -23.536 -10.632 1.00 133.42 95 GLU A CA 1
ATOM 706 C C . GLU A 1 115 ? -98.402 -23.004 -11.233 1.00 118.59 95 GLU A C 1
ATOM 707 O O . GLU A 1 115 ? -97.320 -23.288 -10.710 1.00 119.45 95 GLU A O 1
ATOM 713 N N . ARG A 1 116 ? -98.493 -22.238 -12.317 1.00 121.37 96 ARG A N 1
ATOM 714 C CA . ARG A 1 116 ? -97.320 -21.709 -12.988 1.00 112.22 96 ARG A CA 1
ATOM 715 C C . ARG A 1 116 ? -97.623 -20.323 -13.536 1.00 104.77 96 ARG A C 1
ATOM 716 O O . ARG A 1 116 ? -98.778 -19.963 -13.782 1.00 101.38 96 ARG A O 1
ATOM 724 N N . MET A 1 117 ? -96.561 -19.541 -13.711 1.00 106.05 97 MET A N 1
ATOM 725 C CA . MET A 1 117 ? -96.651 -18.169 -14.188 1.00 106.43 97 MET A CA 1
ATOM 726 C C . MET A 1 117 ? -96.219 -18.097 -15.648 1.00 108.56 97 MET A C 1
ATOM 727 O O . MET A 1 117 ? -95.235 -18.729 -16.045 1.00 116.40 97 MET A O 1
ATOM 732 N N . LEU A 1 118 ? -96.957 -17.323 -16.442 1.00 104.98 98 LEU A N 1
ATOM 733 C CA . LEU A 1 118 ? -96.706 -17.190 -17.872 1.00 102.03 98 LEU A CA 1
ATOM 734 C C . LEU A 1 118 ? -96.167 -15.802 -18.192 1.00 100.97 98 LEU A C 1
ATOM 735 O O . LEU A 1 118 ? -96.783 -14.792 -17.836 1.00 100.73 98 LEU A O 1
ATOM 740 N N . VAL A 1 119 ? -95.018 -15.758 -18.861 1.00 95.86 99 VAL A N 1
ATOM 741 C CA . VAL A 1 119 ? -94.390 -14.515 -19.298 1.00 98.21 99 VAL A CA 1
ATOM 742 C C . VAL A 1 119 ? -94.435 -14.472 -20.819 1.00 101.74 99 VAL A C 1
ATOM 743 O O . VAL A 1 119 ? -93.981 -15.411 -21.484 1.00 108.57 99 VAL A O 1
ATOM 747 N N . ARG A 1 120 ? -94.980 -13.387 -21.367 1.00 102.56 100 ARG A N 1
ATOM 748 C CA . ARG A 1 120 ? -95.108 -13.214 -22.809 1.00 96.96 100 ARG A CA 1
ATOM 749 C C . ARG A 1 120 ? -94.498 -11.886 -23.235 1.00 94.33 100 ARG A C 1
ATOM 750 O O . ARG A 1 120 ? -94.742 -10.854 -22.604 1.00 97.78 100 ARG A O 1
ATOM 758 N N . SER A 1 121 ? -93.703 -11.922 -24.307 1.00 90.20 101 SER A N 1
ATOM 759 C CA . SER A 1 121 ? -93.116 -10.712 -24.885 1.00 90.79 101 SER A CA 1
ATOM 760 C C . SER A 1 121 ? -92.952 -10.958 -26.383 1.00 91.41 101 SER A C 1
ATOM 761 O O . SER A 1 121 ? -91.985 -11.600 -26.807 1.00 92.26 101 SER A O 1
ATOM 764 N N . GLY A 1 122 ? -93.903 -10.460 -27.168 1.00 94.78 102 GLY A N 1
ATOM 765 C CA . GLY A 1 122 ? -93.858 -10.682 -28.605 1.00 100.02 102 GLY A CA 1
ATOM 766 C C . GLY A 1 122 ? -94.248 -12.110 -28.933 1.00 104.05 102 GLY A C 1
ATOM 767 O O . GLY A 1 122 ? -95.304 -12.599 -28.513 1.00 104.59 102 GLY A O 1
ATOM 768 N N . ARG A 1 123 ? -93.385 -12.795 -29.684 1.00 107.43 103 ARG A N 1
ATOM 769 C CA . ARG A 1 123 ? -93.583 -14.197 -30.020 1.00 105.88 103 ARG A CA 1
ATOM 770 C C . ARG A 1 123 ? -92.860 -15.126 -29.053 1.00 100.79 103 ARG A C 1
ATOM 771 O O . ARG A 1 123 ? -92.652 -16.304 -29.367 1.00 101.72 103 ARG A O 1
ATOM 779 N N . SER A 1 124 ? -92.483 -14.621 -27.884 1.00 102.29 104 SER A N 1
ATOM 780 C CA . SER A 1 124 ? -91.792 -15.389 -26.860 1.00 96.93 104 SER A CA 1
ATOM 781 C C . SER A 1 124 ? -92.746 -15.660 -25.704 1.00 97.04 104 SER A C 1
ATOM 782 O O . SER A 1 124 ? -93.366 -14.731 -25.177 1.00 98.96 104 SER A O 1
ATOM 785 N N . ARG A 1 125 ? -92.853 -16.928 -25.310 1.00 91.17 105 ARG A N 1
ATOM 786 C CA . ARG A 1 125 ? -93.723 -17.344 -24.218 1.00 95.26 105 ARG A CA 1
ATOM 787 C C . ARG A 1 125 ? -92.933 -18.214 -23.252 1.00 96.19 105 ARG A C 1
ATOM 788 O O . ARG A 1 125 ? -92.287 -19.182 -23.666 1.00 104.08 105 ARG A O 1
ATOM 796 N N . PHE A 1 126 ? -93.002 -17.876 -21.966 1.00 96.32 106 PHE A N 1
ATOM 797 C CA . PHE A 1 126 ? -92.291 -18.599 -20.922 1.00 93.56 106 PHE A CA 1
ATOM 798 C C . PHE A 1 126 ? -93.273 -19.028 -19.842 1.00 92.62 106 PHE A C 1
ATOM 799 O O . PHE A 1 126 ? -94.154 -18.257 -19.451 1.00 91.46 106 PHE A O 1
ATOM 807 N N . SER A 1 127 ? -93.112 -20.261 -19.365 1.00 95.90 107 SER A N 1
ATOM 808 C CA . SER A 1 127 ? -93.936 -20.820 -18.300 1.00 96.84 107 SER A CA 1
ATOM 809 C C . SER A 1 127 ? -93.031 -21.251 -17.154 1.00 102.80 107 SER A C 1
ATOM 810 O O . SER A 1 127 ? -92.187 -22.137 -17.328 1.00 105.71 107 SER A O 1
ATOM 813 N N . LEU A 1 128 ? -93.203 -20.624 -15.992 1.00 105.71 108 LEU A N 1
ATOM 814 C CA . LEU A 1 128 ? -92.347 -20.847 -14.833 1.00 106.17 108 LEU A CA 1
ATOM 815 C C . LEU A 1 128 ? -93.157 -21.457 -13.700 1.00 110.27 108 LEU A C 1
ATOM 816 O O . LEU A 1 128 ? -94.222 -20.941 -13.344 1.00 108.90 108 LEU A O 1
ATOM 821 N N . SER A 1 129 ? -92.648 -22.550 -13.137 1.00 105.86 109 SER A N 1
ATOM 822 C CA . SER A 1 129 ? -93.282 -23.172 -11.983 1.00 116.45 109 SER A CA 1
ATOM 823 C C . SER A 1 129 ? -93.212 -22.236 -10.785 1.00 113.23 109 SER A C 1
ATOM 824 O O . SER A 1 129 ? -92.194 -21.580 -10.548 1.00 105.64 109 SER A O 1
ATOM 827 N N . THR A 1 130 ? -94.300 -22.178 -10.024 1.00 116.40 110 THR A N 1
ATOM 828 C CA . THR A 1 130 ? -94.446 -21.229 -8.931 1.00 121.47 110 THR A CA 1
ATOM 829 C C . THR A 1 130 ? -94.696 -21.957 -7.616 1.00 120.45 110 THR A C 1
ATOM 830 O O . THR A 1 130 ? -95.002 -23.152 -7.580 1.00 122.00 110 THR A O 1
ATOM 834 N N . LEU A 1 131 ? -94.551 -21.207 -6.526 1.00 128.08 111 LEU A N 1
ATOM 835 C CA . LEU A 1 131 ? -94.877 -21.622 -5.173 1.00 121.83 111 LEU A CA 1
ATOM 836 C C . LEU A 1 131 ? -95.857 -20.625 -4.563 1.00 120.92 111 LEU A C 1
ATOM 837 O O . LEU A 1 131 ? -95.827 -19.438 -4.906 1.00 122.09 111 LEU A O 1
ATOM 842 N N . PRO A 1 132 ? -96.751 -21.081 -3.683 1.00 114.48 112 PRO A N 1
ATOM 843 C CA . PRO A 1 132 ? -97.762 -20.179 -3.112 1.00 118.66 112 PRO A CA 1
ATOM 844 C C . PRO A 1 132 ? -97.146 -18.959 -2.440 1.00 126.98 112 PRO A C 1
ATOM 845 O O . PRO A 1 132 ? -96.153 -19.055 -1.716 1.00 131.70 112 PRO A O 1
ATOM 849 N N . ALA A 1 133 ? -97.755 -17.797 -2.692 1.00 126.29 113 ALA A N 1
ATOM 850 C CA . ALA A 1 133 ? -97.269 -16.548 -2.116 1.00 125.77 113 ALA A CA 1
ATOM 851 C C . ALA A 1 133 ? -97.519 -16.458 -0.616 1.00 126.99 113 ALA A C 1
ATOM 852 O O . ALA A 1 133 ? -96.831 -15.692 0.066 1.00 124.69 113 ALA A O 1
ATOM 854 N N . ALA A 1 134 ? -98.481 -17.217 -0.086 1.00 127.84 114 ALA A N 1
ATOM 855 C CA . ALA A 1 134 ? -98.752 -17.176 1.347 1.00 130.06 114 ALA A CA 1
ATOM 856 C C . ALA A 1 134 ? -97.660 -17.853 2.162 1.00 133.29 114 ALA A C 1
ATOM 857 O O . ALA A 1 134 ? -97.581 -17.631 3.376 1.00 138.71 114 ALA A O 1
ATOM 859 N N . ASP A 1 135 ? -96.822 -18.669 1.526 1.00 131.20 115 ASP A N 1
ATOM 860 C CA . ASP A 1 135 ? -95.724 -19.356 2.192 1.00 132.69 115 ASP A CA 1
ATOM 861 C C . ASP A 1 135 ? -94.442 -18.532 2.220 1.00 126.01 115 ASP A C 1
ATOM 862 O O . ASP A 1 135 ? -93.400 -19.045 2.641 1.00 124.07 115 ASP A O 1
ATOM 867 N N . PHE A 1 136 ? -94.494 -17.276 1.783 1.00 127.99 116 PHE A N 1
ATOM 868 C CA . PHE A 1 136 ? -93.297 -16.448 1.701 1.00 127.02 116 PHE A CA 1
ATOM 869 C C . PHE A 1 136 ? -92.978 -15.849 3.065 1.00 129.89 116 PHE A C 1
ATOM 870 O O . PHE A 1 136 ? -93.875 -15.317 3.727 1.00 131.94 116 PHE A O 1
ATOM 878 N N . PRO A 1 137 ? -91.726 -15.931 3.523 1.00 127.63 117 PRO A N 1
ATOM 879 C CA . PRO A 1 137 ? -91.373 -15.369 4.835 1.00 136.46 117 PRO A CA 1
ATOM 880 C C . PRO A 1 137 ? -91.479 -13.852 4.886 1.00 143.39 117 PRO A C 1
ATOM 881 O O . PRO A 1 137 ? -90.689 -13.149 4.248 1.00 144.72 117 PRO A O 1
ATOM 885 N N . ASN A 1 138 ? -92.447 -13.337 5.639 1.00 147.92 118 ASN A N 1
ATOM 886 C CA . ASN A 1 138 ? -92.631 -11.901 5.809 1.00 148.22 118 ASN A CA 1
ATOM 887 C C . ASN A 1 138 ? -91.986 -11.443 7.114 1.00 151.91 118 ASN A C 1
ATOM 888 O O . ASN A 1 138 ? -92.262 -12.003 8.180 1.00 154.29 118 ASN A O 1
ATOM 893 N N . LEU A 1 139 ? -91.120 -10.435 7.020 1.00 151.88 119 LEU A N 1
ATOM 894 C CA . LEU A 1 139 ? -90.467 -9.876 8.199 1.00 154.34 119 LEU A CA 1
ATOM 895 C C . LEU A 1 139 ? -91.478 -9.099 9.035 1.00 160.28 119 LEU A C 1
ATOM 896 O O . LEU A 1 139 ? -92.157 -8.200 8.526 1.00 159.76 119 LEU A O 1
ATOM 901 N N . ASP A 1 140 ? -91.585 -9.454 10.314 1.00 153.68 120 ASP A N 1
ATOM 902 C CA . ASP A 1 140 ? -92.507 -8.776 11.217 1.00 159.09 120 ASP A CA 1
ATOM 903 C C . ASP A 1 140 ? -92.107 -7.316 11.389 1.00 164.59 120 ASP A C 1
ATOM 904 O O . ASP A 1 140 ? -91.006 -7.016 11.863 1.00 166.66 120 ASP A O 1
ATOM 909 N N . ASP A 1 141 ? -93.003 -6.411 10.997 1.00 161.98 121 ASP A N 1
ATOM 910 C CA . ASP A 1 141 ? -92.716 -4.983 11.069 1.00 162.60 121 ASP A CA 1
ATOM 911 C C . ASP A 1 141 ? -92.536 -4.551 12.518 1.00 167.00 121 ASP A C 1
ATOM 912 O O . ASP A 1 141 ? -93.448 -4.693 13.338 1.00 167.49 121 ASP A O 1
ATOM 917 N N . TRP A 1 142 ? -91.354 -4.032 12.830 1.00 162.24 122 TRP A N 1
ATOM 918 C CA . TRP A 1 142 ? -90.980 -3.630 14.176 1.00 153.24 122 TRP A CA 1
ATOM 919 C C . TRP A 1 142 ? -91.152 -2.120 14.347 1.00 148.60 122 TRP A C 1
ATOM 920 O O . TRP A 1 142 ? -91.651 -1.420 13.459 1.00 141.57 122 TRP A O 1
ATOM 931 N N . GLN A 1 143 ? -90.717 -1.608 15.497 1.00 147.03 123 GLN A N 1
ATOM 932 C CA . GLN A 1 143 ? -90.813 -0.192 15.831 1.00 145.17 123 GLN A CA 1
ATOM 933 C C . GLN A 1 143 ? -89.481 0.489 15.543 1.00 135.15 123 GLN A C 1
ATOM 934 O O . GLN A 1 143 ? -88.464 0.158 16.163 1.00 132.66 123 GLN A O 1
ATOM 940 N N . SER A 1 144 ? -89.486 1.441 14.618 1.00 116.08 124 SER A N 1
ATOM 941 C CA . SER A 1 144 ? -88.268 2.180 14.327 1.00 124.24 124 SER A CA 1
ATOM 942 C C . SER A 1 144 ? -87.946 3.138 15.470 1.00 132.43 124 SER A C 1
ATOM 943 O O . SER A 1 144 ? -88.835 3.631 16.170 1.00 136.05 124 SER A O 1
ATOM 946 N N . GLU A 1 145 ? -86.653 3.397 15.658 1.00 123.22 125 GLU A N 1
ATOM 947 C CA . GLU A 1 145 ? -86.212 4.310 16.704 1.00 130.26 125 GLU A CA 1
ATOM 948 C C . GLU A 1 145 ? -85.396 5.457 16.119 1.00 130.55 125 GLU A C 1
ATOM 949 O O . GLU A 1 145 ? -85.931 6.539 15.860 1.00 134.40 125 GLU A O 1
ATOM 955 N N . VAL A 1 146 ? -84.102 5.230 15.917 1.00 124.04 126 VAL A N 1
ATOM 956 C CA . VAL A 1 146 ? -83.219 6.248 15.359 1.00 122.67 126 VAL A CA 1
ATOM 957 C C . VAL A 1 146 ? -83.389 6.273 13.846 1.00 120.00 126 VAL A C 1
ATOM 958 O O . VAL A 1 146 ? -83.348 5.227 13.187 1.00 118.48 126 VAL A O 1
ATOM 962 N N . GLU A 1 147 ? -83.597 7.467 13.293 1.00 117.95 127 GLU A N 1
ATOM 963 C CA . GLU A 1 147 ? -83.796 7.633 11.859 1.00 119.74 127 GLU A CA 1
ATOM 964 C C . GLU A 1 147 ? -83.050 8.871 11.386 1.00 112.29 127 GLU A C 1
ATOM 965 O O . GLU A 1 147 ? -83.158 9.936 12.001 1.00 117.85 127 GLU A O 1
ATOM 971 N N . PHE A 1 148 ? -82.298 8.730 10.296 1.00 111.86 128 PHE A N 1
ATOM 972 C CA . PHE A 1 148 ? -81.514 9.830 9.753 1.00 111.70 128 PHE A CA 1
ATOM 973 C C . PHE A 1 148 ? -81.365 9.641 8.249 1.00 111.19 128 PHE A C 1
ATOM 974 O O . PHE A 1 148 ? -81.645 8.571 7.704 1.00 110.91 128 PHE A O 1
ATOM 982 N N . THR A 1 149 ? -80.909 10.700 7.581 1.00 114.64 129 THR A N 1
ATOM 983 C CA . THR A 1 149 ? -80.714 10.701 6.135 1.00 112.22 129 THR A CA 1
ATOM 984 C C . THR A 1 149 ? -79.312 11.202 5.821 1.00 109.90 129 THR A C 1
ATOM 985 O O . THR A 1 149 ? -78.950 12.320 6.202 1.00 112.87 129 THR A O 1
ATOM 989 N N . LEU A 1 150 ? -78.527 10.379 5.132 1.00 102.89 130 LEU A N 1
ATOM 990 C CA . LEU A 1 150 ? -77.167 10.721 4.749 1.00 108.99 130 LEU A CA 1
ATOM 991 C C . LEU A 1 150 ? -76.939 10.375 3.284 1.00 114.23 130 LEU A C 1
ATOM 992 O O . LEU A 1 150 ? -77.614 9.495 2.740 1.00 116.08 130 LEU A O 1
ATOM 997 N N . PRO A 1 151 ? -76.011 11.061 2.618 1.00 113.02 131 PRO A N 1
ATOM 998 C CA . PRO A 1 151 ? -75.730 10.750 1.211 1.00 111.96 131 PRO A CA 1
ATOM 999 C C . PRO A 1 151 ? -75.109 9.371 1.047 1.00 107.85 131 PRO A C 1
ATOM 1000 O O . PRO A 1 151 ? -74.542 8.795 1.978 1.00 112.74 131 PRO A O 1
ATOM 1004 N N . GLN A 1 152 ? -75.227 8.844 -0.175 1.00 113.95 132 GLN A N 1
ATOM 1005 C CA . GLN A 1 152 ? -74.690 7.518 -0.464 1.00 108.53 132 GLN A CA 1
ATOM 1006 C C . GLN A 1 152 ? -73.169 7.489 -0.384 1.00 110.57 132 GLN A C 1
ATOM 1007 O O . GLN A 1 152 ? -72.591 6.461 -0.018 1.00 114.51 132 GLN A O 1
ATOM 1013 N N . ALA A 1 153 ? -72.504 8.597 -0.722 1.00 104.19 133 ALA A N 1
ATOM 1014 C CA . ALA A 1 153 ? -71.045 8.620 -0.675 1.00 109.42 133 ALA A CA 1
ATOM 1015 C C . ALA A 1 153 ? -70.535 8.466 0.752 1.00 110.24 133 ALA A C 1
ATOM 1016 O O . ALA A 1 153 ? -69.500 7.828 0.982 1.00 114.94 133 ALA A O 1
ATOM 1018 N N . THR A 1 154 ? -71.242 9.048 1.723 1.00 108.89 134 THR A N 1
ATOM 1019 C CA . THR A 1 154 ? -70.837 8.914 3.119 1.00 103.19 134 THR A CA 1
ATOM 1020 C C . THR A 1 154 ? -71.005 7.481 3.610 1.00 101.19 134 THR A C 1
ATOM 1021 O O . THR A 1 154 ? -70.126 6.946 4.297 1.00 101.88 134 THR A O 1
ATOM 1025 N N . MET A 1 155 ? -72.128 6.845 3.269 1.00 98.58 135 MET A N 1
ATOM 1026 C CA . MET A 1 155 ? -72.345 5.460 3.672 1.00 92.86 135 MET A CA 1
ATOM 1027 C C . MET A 1 155 ? -71.329 4.531 3.019 1.00 92.21 135 MET A C 1
ATOM 1028 O O . MET A 1 155 ? -70.840 3.589 3.655 1.00 94.02 135 MET A O 1
ATOM 1033 N N . LYS A 1 156 ? -70.995 4.783 1.750 1.00 93.97 136 LYS A N 1
ATOM 1034 C CA . LYS A 1 156 ? -70.009 3.949 1.071 1.00 91.52 136 LYS A CA 1
ATOM 1035 C C . LYS A 1 156 ? -68.627 4.115 1.690 1.00 91.84 136 LYS A C 1
ATOM 1036 O O . LYS A 1 156 ? -67.861 3.150 1.779 1.00 93.18 136 LYS A O 1
ATOM 1042 N N . ARG A 1 157 ? -68.292 5.331 2.129 1.00 92.15 137 ARG A N 1
ATOM 1043 C CA . ARG A 1 157 ? -66.999 5.549 2.769 1.00 91.97 137 ARG A CA 1
ATOM 1044 C C . ARG A 1 157 ? -66.940 4.861 4.128 1.00 85.23 137 ARG A C 1
ATOM 1045 O O . ARG A 1 157 ? -65.921 4.253 4.478 1.00 81.72 137 ARG A O 1
ATOM 1053 N N . LEU A 1 158 ? -68.025 4.941 4.903 1.00 83.85 138 LEU A N 1
ATOM 1054 C CA . LEU A 1 158 ? -68.051 4.312 6.219 1.00 80.02 138 LEU A CA 1
ATOM 1055 C C . LEU A 1 158 ? -67.892 2.801 6.119 1.00 85.54 138 LEU A C 1
ATOM 1056 O O . LEU A 1 158 ? -67.255 2.178 6.976 1.00 93.07 138 LEU A O 1
ATOM 1061 N N . ILE A 1 159 ? -68.458 2.195 5.076 1.00 84.03 139 ILE A N 1
ATOM 1062 C CA . ILE A 1 159 ? -68.379 0.747 4.915 1.00 81.15 139 ILE A CA 1
ATOM 1063 C C . ILE A 1 159 ? -67.016 0.333 4.380 1.00 87.83 139 ILE A C 1
ATOM 1064 O O . ILE A 1 159 ? -66.348 -0.537 4.948 1.00 91.45 139 ILE A O 1
ATOM 1069 N N . GLU A 1 160 ? -66.587 0.953 3.279 1.00 82.55 140 GLU A N 1
ATOM 1070 C CA . GLU A 1 160 ? -65.338 0.568 2.627 1.00 85.11 140 GLU A CA 1
ATOM 1071 C C . GLU A 1 160 ? -64.142 0.670 3.566 1.00 78.06 140 GLU A C 1
ATOM 1072 O O . GLU A 1 160 ? -63.210 -0.137 3.470 1.00 77.23 140 GLU A O 1
ATOM 1078 N N . ALA A 1 161 ? -64.150 1.637 4.483 1.00 79.61 141 ALA A N 1
ATOM 1079 C CA . ALA A 1 161 ? -63.004 1.857 5.357 1.00 79.91 141 ALA A CA 1
ATOM 1080 C C . ALA A 1 161 ? -62.886 0.818 6.464 1.00 80.16 141 ALA A C 1
ATOM 1081 O O . ALA A 1 161 ? -61.824 0.722 7.089 1.00 80.27 141 ALA A O 1
ATOM 1083 N N . THR A 1 162 ? -63.939 0.040 6.723 1.00 79.97 142 THR A N 1
ATOM 1084 C CA . THR A 1 162 ? -63.944 -0.910 7.828 1.00 79.08 142 THR A CA 1
ATOM 1085 C C . THR A 1 162 ? -64.380 -2.316 7.444 1.00 84.25 142 THR A C 1
ATOM 1086 O O . THR A 1 162 ? -64.187 -3.235 8.245 1.00 86.99 142 THR A O 1
ATOM 1090 N N . GLN A 1 163 ? -64.957 -2.511 6.256 1.00 76.68 143 GLN A N 1
ATOM 1091 C CA . GLN A 1 163 ? -65.533 -3.803 5.886 1.00 75.30 143 GLN A CA 1
ATOM 1092 C C . GLN A 1 163 ? -64.515 -4.936 5.973 1.00 75.79 143 GLN A C 1
ATOM 1093 O O . GLN A 1 163 ? -64.821 -6.015 6.494 1.00 80.11 143 GLN A O 1
ATOM 1099 N N . PHE A 1 164 ? -63.297 -4.712 5.475 1.00 76.73 144 PHE A N 1
ATOM 1100 C CA . PHE A 1 164 ? -62.324 -5.796 5.344 1.00 69.74 144 PHE A CA 1
ATOM 1101 C C . PHE A 1 164 ? -61.906 -6.385 6.685 1.00 77.13 144 PHE A C 1
ATOM 1102 O O . PHE A 1 164 ? -61.320 -7.472 6.712 1.00 82.50 144 PHE A O 1
ATOM 1110 N N . SER A 1 165 ? -62.178 -5.699 7.791 1.00 73.29 145 SER A N 1
ATOM 1111 C CA . SER A 1 165 ? -61.754 -6.161 9.104 1.00 78.09 145 SER A CA 1
ATOM 1112 C C . SER A 1 165 ? -62.796 -7.033 9.796 1.00 82.29 145 SER A C 1
ATOM 1113 O O . SER A 1 165 ? -62.598 -7.407 10.956 1.00 90.16 145 SER A O 1
ATOM 1116 N N . MET A 1 166 ? -63.892 -7.363 9.121 1.00 81.17 146 MET A N 1
ATOM 1117 C CA . MET A 1 166 ? -64.896 -8.229 9.718 1.00 82.21 146 MET A CA 1
ATOM 1118 C C . MET A 1 166 ? -64.406 -9.676 9.747 1.00 84.62 146 MET A C 1
ATOM 1119 O O . MET A 1 166 ? -63.527 -10.082 8.981 1.00 89.80 146 MET A O 1
ATOM 1124 N N . ALA A 1 167 ? -64.987 -10.456 10.654 1.00 74.80 147 ALA A N 1
ATOM 1125 C CA . ALA A 1 167 ? -64.704 -11.877 10.775 1.00 82.41 147 ALA A CA 1
ATOM 1126 C C . ALA A 1 167 ? -65.723 -12.689 9.984 1.00 88.69 147 ALA A C 1
ATOM 1127 O O . ALA A 1 167 ? -66.831 -12.230 9.701 1.00 89.73 147 ALA A O 1
ATOM 1129 N N . HIS A 1 168 ? -65.337 -13.917 9.639 1.00 80.03 148 HIS A N 1
ATOM 1130 C CA . HIS A 1 168 ? -66.159 -14.812 8.828 1.00 96.89 148 HIS A CA 1
ATOM 1131 C C . HIS A 1 168 ? -66.506 -16.050 9.645 1.00 93.87 148 HIS A C 1
ATOM 1132 O O . HIS A 1 168 ? -65.645 -16.909 9.866 1.00 95.00 148 HIS A O 1
ATOM 1139 N N . GLN A 1 169 ? -67.765 -16.145 10.080 1.00 97.20 149 GLN A N 1
ATOM 1140 C CA . GLN A 1 169 ? -68.297 -17.343 10.732 1.00 96.62 149 GLN A CA 1
ATOM 1141 C C . GLN A 1 169 ? -67.467 -17.721 11.961 1.00 91.16 149 GLN A C 1
ATOM 1142 O O . GLN A 1 169 ? -66.917 -18.819 12.066 1.00 99.45 149 GLN A O 1
ATOM 1148 N N . ASP A 1 170 ? -67.383 -16.782 12.893 1.00 81.66 150 ASP A N 1
ATOM 1149 C CA . ASP A 1 170 ? -66.600 -16.951 14.106 1.00 83.83 150 ASP A CA 1
ATOM 1150 C C . ASP A 1 170 ? -67.513 -17.302 15.276 1.00 85.34 150 ASP A C 1
ATOM 1151 O O . ASP A 1 170 ? -68.707 -16.991 15.277 1.00 88.64 150 ASP A O 1
ATOM 1156 N N . VAL A 1 171 ? -66.935 -17.964 16.283 1.00 87.98 151 VAL A N 1
ATOM 1157 C CA . VAL A 1 171 ? -67.691 -18.225 17.505 1.00 87.05 151 VAL A CA 1
ATOM 1158 C C . VAL A 1 171 ? -68.075 -16.912 18.162 1.00 83.69 151 VAL A C 1
ATOM 1159 O O . VAL A 1 171 ? -69.149 -16.796 18.766 1.00 79.04 151 VAL A O 1
ATOM 1163 N N . ARG A 1 172 ? -67.211 -15.904 18.058 1.00 79.74 152 ARG A N 1
ATOM 1164 C CA . ARG A 1 172 ? -67.550 -14.545 18.466 1.00 75.71 152 ARG A CA 1
ATOM 1165 C C . ARG A 1 172 ? -68.501 -13.981 17.415 1.00 75.18 152 ARG A C 1
ATOM 1166 O O . ARG A 1 172 ? -68.124 -13.205 16.534 1.00 75.86 152 ARG A O 1
ATOM 1174 N N . TYR A 1 173 ? -69.767 -14.394 17.511 1.00 74.69 153 TYR A N 1
ATOM 1175 C CA . TYR A 1 173 ? -70.755 -14.027 16.502 1.00 75.43 153 TYR A CA 1
ATOM 1176 C C . TYR A 1 173 ? -70.924 -12.519 16.385 1.00 75.70 153 TYR A C 1
ATOM 1177 O O . TYR A 1 173 ? -71.315 -12.030 15.319 1.00 74.92 153 TYR A O 1
ATOM 1186 N N . TYR A 1 174 ? -70.606 -11.770 17.443 1.00 74.91 154 TYR A N 1
ATOM 1187 C CA . TYR A 1 174 ? -70.717 -10.319 17.391 1.00 71.82 154 TYR A CA 1
ATOM 1188 C C . TYR A 1 174 ? -69.664 -9.695 16.487 1.00 73.30 154 TYR A C 1
ATOM 1189 O O . TYR A 1 174 ? -69.812 -8.533 16.097 1.00 71.48 154 TYR A O 1
ATOM 1198 N N . LEU A 1 175 ? -68.610 -10.436 16.148 1.00 75.07 155 LEU A N 1
ATOM 1199 C CA . LEU A 1 175 ? -67.571 -9.931 15.262 1.00 78.60 155 LEU A CA 1
ATOM 1200 C C . LEU A 1 175 ? -67.875 -10.162 13.790 1.00 86.86 155 LEU A C 1
ATOM 1201 O O . LEU A 1 175 ? -67.256 -9.516 12.936 1.00 86.46 155 LEU A O 1
ATOM 1206 N N . ASN A 1 176 ? -68.808 -11.060 13.473 1.00 86.00 156 ASN A N 1
ATOM 1207 C CA . ASN A 1 176 ? -69.149 -11.353 12.086 1.00 81.81 156 ASN A CA 1
ATOM 1208 C C . ASN A 1 176 ? -70.051 -10.271 11.505 1.00 73.09 156 ASN A C 1
ATOM 1209 O O . ASN A 1 176 ? -71.121 -10.567 10.964 1.00 75.51 156 ASN A O 1
ATOM 1214 N N . GLY A 1 177 ? -69.617 -9.021 11.598 1.00 72.06 157 GLY A N 1
ATOM 1215 C CA . GLY A 1 177 ? -70.415 -7.919 11.106 1.00 66.19 157 GLY A CA 1
ATOM 1216 C C . GLY A 1 177 ? -69.751 -6.602 11.436 1.00 70.89 157 GLY A C 1
ATOM 1217 O O . GLY A 1 177 ? -68.612 -6.560 11.907 1.00 73.04 157 GLY A O 1
ATOM 1218 N N . MET A 1 178 ? -70.484 -5.521 11.192 1.00 70.81 158 MET A N 1
ATOM 1219 C CA . MET A 1 178 ? -69.978 -4.172 11.400 1.00 76.40 158 MET A CA 1
ATOM 1220 C C . MET A 1 178 ? -70.864 -3.423 12.387 1.00 77.28 158 MET A C 1
ATOM 1221 O O . MET A 1 178 ? -72.094 -3.534 12.344 1.00 78.45 158 MET A O 1
ATOM 1226 N N . LEU A 1 179 ? -70.228 -2.668 13.281 1.00 78.55 159 LEU A N 1
ATOM 1227 C CA . LEU A 1 179 ? -70.925 -1.907 14.314 1.00 79.73 159 LEU A CA 1
ATOM 1228 C C . LEU A 1 179 ? -71.281 -0.524 13.776 1.00 87.36 159 LEU A C 1
ATOM 1229 O O . LEU A 1 179 ? -70.395 0.294 13.516 1.00 96.44 159 LEU A O 1
ATOM 1234 N N . PHE A 1 180 ? -72.576 -0.261 13.614 1.00 85.55 160 PHE A N 1
ATOM 1235 C CA . PHE A 1 180 ? -73.065 1.069 13.265 1.00 83.07 160 PHE A CA 1
ATOM 1236 C C . PHE A 1 180 ? -73.409 1.815 14.549 1.00 85.92 160 PHE A C 1
ATOM 1237 O O . PHE A 1 180 ? -74.259 1.363 15.323 1.00 86.87 160 PHE A O 1
ATOM 1245 N N . GLU A 1 181 ? -72.761 2.958 14.771 1.00 87.91 161 GLU A N 1
ATOM 1246 C CA . GLU A 1 181 ? -72.891 3.689 16.026 1.00 94.35 161 GLU A CA 1
ATOM 1247 C C . GLU A 1 181 ? -73.116 5.169 15.746 1.00 99.88 161 GLU A C 1
ATOM 1248 O O . GLU A 1 181 ? -72.255 5.834 15.162 1.00 102.98 161 GLU A O 1
ATOM 1254 N N . THR A 1 182 ? -74.278 5.676 16.149 1.00 102.88 162 THR A N 1
ATOM 1255 C CA . THR A 1 182 ? -74.595 7.096 16.071 1.00 107.13 162 THR A CA 1
ATOM 1256 C C . THR A 1 182 ? -74.294 7.746 17.415 1.00 110.37 162 THR A C 1
ATOM 1257 O O . THR A 1 182 ? -74.692 7.225 18.462 1.00 109.07 162 THR A O 1
ATOM 1261 N N . GLU A 1 183 ? -73.585 8.875 17.388 1.00 110.01 163 GLU A N 1
ATOM 1262 C CA . GLU A 1 183 ? -73.237 9.591 18.616 1.00 121.56 163 GLU A CA 1
ATOM 1263 C C . GLU A 1 183 ? -73.277 11.088 18.323 1.00 128.34 163 GLU A C 1
ATOM 1264 O O . GLU A 1 183 ? -72.319 11.650 17.786 1.00 123.87 163 GLU A O 1
ATOM 1270 N N . GLY A 1 184 ? -74.391 11.724 18.672 1.00 137.82 164 GLY A N 1
ATOM 1271 C CA . GLY A 1 184 ? -74.514 13.160 18.522 1.00 136.29 164 GLY A CA 1
ATOM 1272 C C . GLY A 1 184 ? -74.588 13.630 17.085 1.00 127.07 164 GLY A C 1
ATOM 1273 O O . GLY A 1 184 ? -75.670 13.697 16.497 1.00 125.15 164 GLY A O 1
ATOM 1274 N N . GLU A 1 185 ? -73.432 13.964 16.509 1.00 124.87 165 GLU A N 1
ATOM 1275 C CA . GLU A 1 185 ? -73.368 14.519 15.165 1.00 122.78 165 GLU A CA 1
ATOM 1276 C C . GLU A 1 185 ? -72.750 13.576 14.143 1.00 117.15 165 GLU A C 1
ATOM 1277 O O . GLU A 1 185 ? -72.960 13.771 12.942 1.00 119.55 165 GLU A O 1
ATOM 1283 N N . GLU A 1 186 ? -72.010 12.563 14.583 1.00 117.25 166 GLU A N 1
ATOM 1284 C CA . GLU A 1 186 ? -71.278 11.673 13.697 1.00 110.16 166 GLU A CA 1
ATOM 1285 C C . GLU A 1 186 ? -71.867 10.267 13.716 1.00 101.87 166 GLU A C 1
ATOM 1286 O O . GLU A 1 186 ? -72.438 9.824 14.718 1.00 101.31 166 GLU A O 1
ATOM 1292 N N . LEU A 1 187 ? -71.728 9.577 12.586 1.00 95.22 167 LEU A N 1
ATOM 1293 C CA . LEU A 1 187 ? -72.053 8.160 12.453 1.00 92.51 167 LEU A CA 1
ATOM 1294 C C . LEU A 1 187 ? -70.752 7.387 12.264 1.00 94.75 167 LEU A C 1
ATOM 1295 O O . LEU A 1 187 ? -69.992 7.667 11.331 1.00 96.93 167 LEU A O 1
ATOM 1300 N N . ARG A 1 188 ? -70.499 6.420 13.144 1.00 92.13 168 ARG A N 1
ATOM 1301 C CA . ARG A 1 188 ? -69.233 5.700 13.186 1.00 94.12 168 ARG A CA 1
ATOM 1302 C C . ARG A 1 188 ? -69.446 4.209 12.955 1.00 90.34 168 ARG A C 1
ATOM 1303 O O . ARG A 1 188 ? -70.372 3.609 13.511 1.00 96.26 168 ARG A O 1
ATOM 1311 N N . THR A 1 189 ? -68.587 3.617 12.126 1.00 88.69 169 THR A N 1
ATOM 1312 C CA . THR A 1 189 ? -68.598 2.186 11.847 1.00 85.90 169 THR A CA 1
ATOM 1313 C C . THR A 1 189 ? -67.310 1.551 12.356 1.00 85.32 169 THR A C 1
ATOM 1314 O O . THR A 1 189 ? -66.219 2.093 12.142 1.00 83.50 169 THR A O 1
ATOM 1318 N N . VAL A 1 190 ? -67.441 0.411 13.036 1.00 87.26 170 VAL A N 1
ATOM 1319 C CA . VAL A 1 190 ? -66.314 -0.314 13.614 1.00 83.50 170 VAL A CA 1
ATOM 1320 C C . VAL A 1 190 ? -66.396 -1.776 13.189 1.00 80.56 170 VAL A C 1
ATOM 1321 O O . VAL A 1 190 ? -67.488 -2.350 13.120 1.00 85.59 170 VAL A O 1
ATOM 1325 N N . ALA A 1 191 ? -65.240 -2.374 12.896 1.00 70.08 171 ALA A N 1
ATOM 1326 C CA . ALA A 1 191 ? -65.175 -3.787 12.547 1.00 67.59 171 ALA A CA 1
ATOM 1327 C C . ALA A 1 191 ? -63.841 -4.360 13.007 1.00 70.53 171 ALA A C 1
ATOM 1328 O O . ALA A 1 191 ? -62.793 -3.735 12.824 1.00 72.18 171 ALA A O 1
ATOM 1330 N N . THR A 1 192 ? -63.890 -5.554 13.597 1.00 73.12 172 THR A N 1
ATOM 1331 C CA . THR A 1 192 ? -62.697 -6.227 14.088 1.00 73.60 172 THR A CA 1
ATOM 1332 C C . THR A 1 192 ? -62.912 -7.731 14.018 1.00 78.98 172 THR A C 1
ATOM 1333 O O . THR A 1 192 ? -64.046 -8.218 14.026 1.00 91.89 172 THR A O 1
ATOM 1337 N N . ASP A 1 193 ? -61.799 -8.468 13.951 1.00 74.20 173 ASP A N 1
ATOM 1338 C CA . ASP A 1 193 ? -61.834 -9.921 13.837 1.00 77.99 173 ASP A CA 1
ATOM 1339 C C . ASP A 1 193 ? -60.985 -10.622 14.891 1.00 82.86 173 ASP A C 1
ATOM 1340 O O . ASP A 1 193 ? -60.714 -11.820 14.754 1.00 83.04 173 ASP A O 1
ATOM 1345 N N . GLY A 1 194 ? -60.556 -9.916 15.931 1.00 83.58 174 GLY A N 1
ATOM 1346 C CA . GLY A 1 194 ? -59.710 -10.504 16.943 1.00 94.25 174 GLY A CA 1
ATOM 1347 C C . GLY A 1 194 ? -58.229 -10.412 16.659 1.00 98.47 174 GLY A C 1
ATOM 1348 O O . GLY A 1 194 ? -57.427 -10.825 17.505 1.00 109.25 174 GLY A O 1
ATOM 1349 N N . HIS A 1 195 ? -57.843 -9.896 15.494 1.00 98.93 175 HIS A N 1
ATOM 1350 C CA . HIS A 1 195 ? -56.441 -9.721 15.139 1.00 88.75 175 HIS A CA 1
ATOM 1351 C C . HIS A 1 195 ? -56.179 -8.280 14.725 1.00 85.89 175 HIS A C 1
ATOM 1352 O O . HIS A 1 195 ? -55.090 -7.750 14.966 1.00 90.03 175 HIS A O 1
ATOM 1359 N N . ARG A 1 196 ? -57.168 -7.638 14.104 1.00 81.45 176 ARG A N 1
ATOM 1360 C CA . ARG A 1 196 ? -57.038 -6.246 13.704 1.00 79.43 176 ARG A CA 1
ATOM 1361 C C . ARG A 1 196 ? -58.403 -5.571 13.711 1.00 81.61 176 ARG A C 1
ATOM 1362 O O . ARG A 1 196 ? -59.431 -6.206 13.462 1.00 85.55 176 ARG A O 1
ATOM 1370 N N . LEU A 1 197 ? -58.396 -4.273 14.013 1.00 85.50 177 LEU A N 1
ATOM 1371 C CA . LEU A 1 197 ? -59.603 -3.471 14.145 1.00 81.93 177 LEU A CA 1
ATOM 1372 C C . LEU A 1 197 ? -59.555 -2.287 13.186 1.00 78.82 177 LEU A C 1
ATOM 1373 O O . LEU A 1 197 ? -58.484 -1.749 12.887 1.00 82.32 177 LEU A O 1
ATOM 1378 N N . ALA A 1 198 ? -60.732 -1.890 12.703 1.00 74.97 178 ALA A N 1
ATOM 1379 C CA . ALA A 1 198 ? -60.887 -0.736 11.825 1.00 77.24 178 ALA A CA 1
ATOM 1380 C C . ALA A 1 198 ? -62.093 0.073 12.280 1.00 81.53 178 ALA A C 1
ATOM 1381 O O . ALA A 1 198 ? -63.157 -0.495 12.542 1.00 86.89 178 ALA A O 1
ATOM 1383 N N . VAL A 1 199 ? -61.925 1.392 12.382 1.00 84.57 179 VAL A N 1
ATOM 1384 C CA . VAL A 1 199 ? -62.986 2.290 12.831 1.00 87.12 179 VAL A CA 1
ATOM 1385 C C . VAL A 1 199 ? -62.970 3.555 11.983 1.00 90.06 179 VAL A C 1
ATOM 1386 O O . VAL A 1 199 ? -61.929 4.205 11.846 1.00 91.19 179 VAL A O 1
ATOM 1390 N N . CYS A 1 200 ? -64.120 3.893 11.401 1.00 90.56 180 CYS A N 1
ATOM 1391 C CA . CYS A 1 200 ? -64.290 5.108 10.616 1.00 94.19 180 CYS A CA 1
ATOM 1392 C C . CYS A 1 200 ? -65.436 5.931 11.193 1.00 99.41 180 CYS A C 1
ATOM 1393 O O . CYS A 1 200 ? -66.349 5.391 11.824 1.00 104.29 180 CYS A O 1
ATOM 1396 N N . SER A 1 201 ? -65.385 7.245 10.969 1.00 99.38 181 SER A N 1
ATOM 1397 C CA . SER A 1 201 ? -66.383 8.153 11.524 1.00 103.23 181 SER A CA 1
ATOM 1398 C C . SER A 1 201 ? -66.627 9.307 10.561 1.00 107.53 181 SER A C 1
ATOM 1399 O O . SER A 1 201 ? -65.681 9.985 10.150 1.00 110.24 181 SER A O 1
ATOM 1402 N N . MET A 1 202 ? -67.895 9.525 10.206 1.00 105.25 182 MET A N 1
ATOM 1403 C CA . MET A 1 202 ? -68.295 10.588 9.296 1.00 109.81 182 MET A CA 1
ATOM 1404 C C . MET A 1 202 ? -69.440 11.392 9.900 1.00 116.71 182 MET A C 1
ATOM 1405 O O . MET A 1 202 ? -70.346 10.816 10.516 1.00 121.66 182 MET A O 1
ATOM 1410 N N . PRO A 1 203 ? -69.427 12.715 9.749 1.00 117.22 183 PRO A N 1
ATOM 1411 C CA . PRO A 1 203 ? -70.494 13.544 10.316 1.00 118.18 183 PRO A CA 1
ATOM 1412 C C . PRO A 1 203 ? -71.697 13.684 9.396 1.00 116.68 183 PRO A C 1
ATOM 1413 O O . PRO A 1 203 ? -71.598 13.598 8.170 1.00 112.20 183 PRO A O 1
ATOM 1417 N N . ILE A 1 204 ? -72.857 13.901 10.018 1.00 119.31 184 ILE A N 1
ATOM 1418 C CA . ILE A 1 204 ? -74.088 14.176 9.281 1.00 127.52 184 ILE A CA 1
ATOM 1419 C C . ILE A 1 204 ? -74.577 15.574 9.643 1.00 138.74 184 ILE A C 1
ATOM 1420 O O . ILE A 1 204 ? -73.884 16.323 10.344 1.00 139.65 184 ILE A O 1
ATOM 1425 N N . GLY A 1 205 ? -75.769 15.936 9.170 1.00 136.46 185 GLY A N 1
ATOM 1426 C CA . GLY A 1 205 ? -76.282 17.281 9.351 1.00 141.42 185 GLY A CA 1
ATOM 1427 C C . GLY A 1 205 ? -77.251 17.465 10.501 1.00 142.62 185 GLY A C 1
ATOM 1428 O O . GLY A 1 205 ? -77.618 18.598 10.827 1.00 149.43 185 GLY A O 1
ATOM 1429 N N . GLN A 1 206 ? -77.672 16.371 11.129 1.00 149.48 186 GLN A N 1
ATOM 1430 C CA . GLN A 1 206 ? -78.638 16.426 12.215 1.00 143.36 186 GLN A CA 1
ATOM 1431 C C . GLN A 1 206 ? -78.080 15.755 13.463 1.00 129.42 186 GLN A C 1
ATOM 1432 O O . GLN A 1 206 ? -77.181 14.913 13.397 1.00 117.74 186 GLN A O 1
ATOM 1438 N N . SER A 1 207 ? -78.631 16.147 14.611 1.00 135.47 187 SER A N 1
ATOM 1439 C CA . SER A 1 207 ? -78.240 15.567 15.888 1.00 131.73 187 SER A CA 1
ATOM 1440 C C . SER A 1 207 ? -78.951 14.236 16.090 1.00 130.10 187 SER A C 1
ATOM 1441 O O . SER A 1 207 ? -80.160 14.128 15.864 1.00 132.66 187 SER A O 1
ATOM 1444 N N . LEU A 1 208 ? -78.200 13.220 16.516 1.00 129.20 188 LEU A N 1
ATOM 1445 C CA . LEU A 1 208 ? -78.751 11.884 16.649 1.00 128.43 188 LEU A CA 1
ATOM 1446 C C . LEU A 1 208 ? -78.597 11.360 18.071 1.00 133.10 188 LEU A C 1
ATOM 1447 O O . LEU A 1 208 ? -77.596 11.654 18.737 1.00 134.54 188 LEU A O 1
ATOM 1452 N N . PRO A 1 209 ? -79.571 10.597 18.566 1.00 129.85 189 PRO A N 1
ATOM 1453 C CA . PRO A 1 209 ? -79.418 9.968 19.880 1.00 130.05 189 PRO A CA 1
ATOM 1454 C C . PRO A 1 209 ? -78.378 8.860 19.842 1.00 127.69 189 PRO A C 1
ATOM 1455 O O . PRO A 1 209 ? -78.214 8.158 18.841 1.00 125.89 189 PRO A O 1
ATOM 1459 N N . SER A 1 210 ? -77.663 8.718 20.955 1.00 127.90 190 SER A N 1
ATOM 1460 C CA . SER A 1 210 ? -76.607 7.720 21.055 1.00 125.75 190 SER A CA 1
ATOM 1461 C C . SER A 1 210 ? -77.183 6.313 20.932 1.00 122.32 190 SER A C 1
ATOM 1462 O O . SER A 1 210 ? -78.011 5.897 21.750 1.00 126.61 190 SER A O 1
ATOM 1465 N N . HIS A 1 211 ? -76.747 5.582 19.905 1.00 113.70 191 HIS A N 1
ATOM 1466 C CA . HIS A 1 211 ? -77.265 4.247 19.637 1.00 111.20 191 HIS A CA 1
ATOM 1467 C C . HIS A 1 211 ? -76.239 3.474 18.814 1.00 104.70 191 HIS A C 1
ATOM 1468 O O . HIS A 1 211 ? -75.558 4.056 17.965 1.00 103.57 191 HIS A O 1
ATOM 1475 N N . SER A 1 212 ? -76.132 2.168 19.073 1.00 102.73 192 SER A N 1
ATOM 1476 C CA . SER A 1 212 ? -75.174 1.309 18.382 1.00 94.59 192 SER A CA 1
ATOM 1477 C C . SER A 1 212 ? -75.774 -0.073 18.156 1.00 95.38 192 SER A C 1
ATOM 1478 O O . SER A 1 212 ? -76.311 -0.679 19.087 1.00 99.69 192 SER A O 1
ATOM 1481 N N . VAL A 1 213 ? -75.676 -0.568 16.919 1.00 91.01 193 VAL A N 1
ATOM 1482 C CA . VAL A 1 213 ? -76.172 -1.885 16.538 1.00 87.55 193 VAL A CA 1
ATOM 1483 C C . VAL A 1 213 ? -75.104 -2.591 15.706 1.00 81.25 193 VAL A C 1
ATOM 1484 O O . VAL A 1 213 ? -74.157 -1.975 15.219 1.00 82.05 193 VAL A O 1
ATOM 1488 N N . ILE A 1 214 ? -75.273 -3.903 15.542 1.00 78.81 194 ILE A N 1
ATOM 1489 C CA . ILE A 1 214 ? -74.336 -4.746 14.801 1.00 76.58 194 ILE A CA 1
ATOM 1490 C C . ILE A 1 214 ? -75.038 -5.259 13.549 1.00 80.95 194 ILE A C 1
ATOM 1491 O O . ILE A 1 214 ? -75.937 -6.105 13.631 1.00 83.56 194 ILE A O 1
ATOM 1496 N N . VAL A 1 215 ? -74.633 -4.751 12.388 1.00 80.91 195 VAL A N 1
ATOM 1497 C CA . VAL A 1 215 ? -75.175 -5.203 11.105 1.00 73.86 195 VAL A CA 1
ATOM 1498 C C . VAL A 1 215 ? -74.390 -6.423 10.634 1.00 77.79 195 VAL A C 1
ATOM 1499 O O . VAL A 1 215 ? -73.150 -6.389 10.615 1.00 80.08 195 VAL A O 1
ATOM 1503 N N . PRO A 1 216 ? -75.063 -7.520 10.276 1.00 71.92 196 PRO A N 1
ATOM 1504 C CA . PRO A 1 216 ? -74.357 -8.747 9.879 1.00 74.39 196 PRO A CA 1
ATOM 1505 C C . PRO A 1 216 ? -73.486 -8.545 8.650 1.00 81.46 196 PRO A C 1
ATOM 1506 O O . PRO A 1 216 ? -73.567 -7.540 7.941 1.00 80.89 196 PRO A O 1
ATOM 1510 N N . ARG A 1 217 ? -72.629 -9.541 8.407 1.00 84.86 197 ARG A N 1
ATOM 1511 C CA . ARG A 1 217 ? -71.746 -9.530 7.244 1.00 84.58 197 ARG A CA 1
ATOM 1512 C C . ARG A 1 217 ? -72.528 -9.346 5.950 1.00 80.23 197 ARG A C 1
ATOM 1513 O O . ARG A 1 217 ? -72.322 -8.377 5.213 1.00 82.22 197 ARG A O 1
ATOM 1521 N N . LYS A 1 218 ? -73.428 -10.288 5.656 1.00 84.39 198 LYS A N 1
ATOM 1522 C CA . LYS A 1 218 ? -74.206 -10.221 4.424 1.00 77.42 198 LYS A CA 1
ATOM 1523 C C . LYS A 1 218 ? -75.053 -8.959 4.366 1.00 76.04 198 LYS A C 1
ATOM 1524 O O . LYS A 1 218 ? -75.329 -8.446 3.277 1.00 80.08 198 LYS A O 1
ATOM 1530 N N . GLY A 1 219 ? -75.478 -8.450 5.523 1.00 84.24 199 GLY A N 1
ATOM 1531 C CA . GLY A 1 219 ? -76.194 -7.186 5.543 1.00 78.27 199 GLY A CA 1
ATOM 1532 C C . GLY A 1 219 ? -75.325 -6.027 5.097 1.00 72.12 199 GLY A C 1
ATOM 1533 O O . GLY A 1 219 ? -75.768 -5.167 4.331 1.00 62.14 199 GLY A O 1
ATOM 1534 N N . VAL A 1 220 ? -74.075 -5.990 5.568 1.00 74.36 200 VAL A N 1
ATOM 1535 C CA . VAL A 1 220 ? -73.145 -4.946 5.145 1.00 77.60 200 VAL A CA 1
ATOM 1536 C C . VAL A 1 220 ? -72.872 -5.056 3.652 1.00 77.11 200 VAL A C 1
ATOM 1537 O O . VAL A 1 220 ? -72.812 -4.046 2.940 1.00 83.89 200 VAL A O 1
ATOM 1541 N N . ILE A 1 221 ? -72.708 -6.284 3.155 1.00 76.90 201 ILE A N 1
ATOM 1542 C CA . ILE A 1 221 ? -72.470 -6.495 1.728 1.00 77.91 201 ILE A CA 1
ATOM 1543 C C . ILE A 1 221 ? -73.641 -5.963 0.912 1.00 76.31 201 ILE A C 1
ATOM 1544 O O . ILE A 1 221 ? -73.460 -5.227 -0.064 1.00 71.06 201 ILE A O 1
ATOM 1549 N N . GLU A 1 222 ? -74.862 -6.323 1.310 1.00 78.20 202 GLU A N 1
ATOM 1550 C CA . GLU A 1 222 ? -76.039 -5.909 0.557 1.00 79.78 202 GLU A CA 1
ATOM 1551 C C . GLU A 1 222 ? -76.320 -4.422 0.728 1.00 80.83 202 GLU A C 1
ATOM 1552 O O . GLU A 1 222 ? -76.888 -3.793 -0.171 1.00 81.93 202 GLU A O 1
ATOM 1558 N N . LEU A 1 223 ? -75.924 -3.845 1.865 1.00 83.68 203 LEU A N 1
ATOM 1559 C CA . LEU A 1 223 ? -76.168 -2.426 2.097 1.00 85.17 203 LEU A CA 1
ATOM 1560 C C . LEU A 1 223 ? -75.324 -1.556 1.178 1.00 91.12 203 LEU A C 1
ATOM 1561 O O . LEU A 1 223 ? -75.751 -0.460 0.795 1.00 95.81 203 LEU A O 1
ATOM 1566 N N . MET A 1 224 ? -74.136 -2.024 0.804 1.00 87.64 204 MET A N 1
ATOM 1567 C CA . MET A 1 224 ? -73.257 -1.240 -0.050 1.00 92.81 204 MET A CA 1
ATOM 1568 C C . MET A 1 224 ? -73.519 -1.469 -1.531 1.00 94.86 204 MET A C 1
ATOM 1569 O O . MET A 1 224 ? -73.404 -0.527 -2.322 1.00 101.21 204 MET A O 1
ATOM 1574 N N . ARG A 1 225 ? -73.882 -2.691 -1.926 1.00 99.98 205 ARG A N 1
ATOM 1575 C CA . ARG A 1 225 ? -74.135 -2.964 -3.335 1.00 96.55 205 ARG A CA 1
ATOM 1576 C C . ARG A 1 225 ? -75.423 -2.319 -3.826 1.00 90.55 205 ARG A C 1
ATOM 1577 O O . ARG A 1 225 ? -75.619 -2.197 -5.040 1.00 93.93 205 ARG A O 1
ATOM 1585 N N . MET A 1 226 ? -76.303 -1.906 -2.917 1.00 90.47 206 MET A N 1
ATOM 1586 C CA . MET A 1 226 ? -77.501 -1.178 -3.306 1.00 94.10 206 MET A CA 1
ATOM 1587 C C . MET A 1 226 ? -77.232 0.303 -3.535 1.00 97.96 206 MET A C 1
ATOM 1588 O O . MET A 1 226 ? -78.109 1.007 -4.048 1.00 102.07 206 MET A O 1
ATOM 1593 N N . LEU A 1 227 ? -76.049 0.785 -3.164 1.00 96.05 207 LEU A N 1
ATOM 1594 C CA . LEU A 1 227 ? -75.676 2.174 -3.387 1.00 97.71 207 LEU A CA 1
ATOM 1595 C C . LEU A 1 227 ? -75.214 2.372 -4.824 1.00 110.87 207 LEU A C 1
ATOM 1596 O O . LEU A 1 227 ? -74.343 1.645 -5.313 1.00 105.21 207 LEU A O 1
ATOM 1601 N N . ASP A 1 228 ? -75.796 3.364 -5.496 1.00 111.21 208 ASP A N 1
ATOM 1602 C CA . ASP A 1 228 ? -75.443 3.668 -6.878 1.00 122.17 208 ASP A CA 1
ATOM 1603 C C . ASP A 1 228 ? -74.880 5.079 -6.995 1.00 129.48 208 ASP A C 1
ATOM 1604 O O . ASP A 1 228 ? -74.396 5.646 -6.010 1.00 126.33 208 ASP A O 1
ATOM 1609 N N . GLY A 1 229 ? -74.930 5.648 -8.200 1.00 131.09 209 GLY A N 1
ATOM 1610 C CA . GLY A 1 229 ? -74.434 7.003 -8.386 1.00 145.41 209 GLY A CA 1
ATOM 1611 C C . GLY A 1 229 ? -75.334 8.044 -7.746 1.00 156.01 209 GLY A C 1
ATOM 1612 O O . GLY A 1 229 ? -74.863 8.959 -7.064 1.00 156.91 209 GLY A O 1
ATOM 1613 N N . GLY A 1 230 ? -76.640 7.918 -7.957 1.00 151.80 210 GLY A N 1
ATOM 1614 C CA . GLY A 1 230 ? -77.600 8.851 -7.400 1.00 160.17 210 GLY A CA 1
ATOM 1615 C C . GLY A 1 230 ? -78.591 9.360 -8.431 1.00 170.35 210 GLY A C 1
ATOM 1616 O O . GLY A 1 230 ? -78.925 8.653 -9.382 1.00 174.63 210 GLY A O 1
ATOM 1617 N N . ASP A 1 231 ? -79.067 10.588 -8.245 1.00 174.95 211 ASP A N 1
ATOM 1618 C CA . ASP A 1 231 ? -78.667 11.411 -7.109 1.00 171.33 211 ASP A CA 1
ATOM 1619 C C . ASP A 1 231 ? -79.737 11.400 -6.021 1.00 160.99 211 ASP A C 1
ATOM 1620 O O . ASP A 1 231 ? -80.454 12.383 -5.838 1.00 168.11 211 ASP A O 1
ATOM 1625 N N . ASN A 1 232 ? -79.840 10.283 -5.301 1.00 167.00 212 ASN A N 1
ATOM 1626 C CA . ASN A 1 232 ? -80.815 10.151 -4.233 1.00 147.71 212 ASN A CA 1
ATOM 1627 C C . ASN A 1 232 ? -80.117 9.924 -2.898 1.00 129.05 212 ASN A C 1
ATOM 1628 O O . ASN A 1 232 ? -79.115 9.202 -2.837 1.00 120.01 212 ASN A O 1
ATOM 1633 N N . PRO A 1 233 ? -80.616 10.516 -1.820 1.00 133.27 213 PRO A N 1
ATOM 1634 C CA . PRO A 1 233 ? -80.030 10.289 -0.495 1.00 125.94 213 PRO A CA 1
ATOM 1635 C C . PRO A 1 233 ? -80.423 8.915 0.042 1.00 115.22 213 PRO A C 1
ATOM 1636 O O . PRO A 1 233 ? -81.152 8.153 -0.593 1.00 107.88 213 PRO A O 1
ATOM 1640 N N . LEU A 1 234 ? -79.917 8.606 1.232 1.00 113.36 214 LEU A N 1
ATOM 1641 C CA . LEU A 1 234 ? -80.141 7.319 1.882 1.00 105.89 214 LEU A CA 1
ATOM 1642 C C . LEU A 1 234 ? -80.875 7.559 3.196 1.00 102.96 214 LEU A C 1
ATOM 1643 O O . LEU A 1 234 ? -80.322 8.161 4.123 1.00 112.06 214 LEU A O 1
ATOM 1648 N N . ARG A 1 235 ? -82.120 7.093 3.273 1.00 102.99 215 ARG A N 1
ATOM 1649 C CA . ARG A 1 235 ? -82.897 7.133 4.505 1.00 101.61 215 ARG A CA 1
ATOM 1650 C C . ARG A 1 235 ? -82.649 5.844 5.281 1.00 93.94 215 ARG A C 1
ATOM 1651 O O . ARG A 1 235 ? -82.920 4.749 4.777 1.00 94.87 215 ARG A O 1
ATOM 1659 N N . VAL A 1 236 ? -82.126 5.971 6.498 1.00 96.08 216 VAL A N 1
ATOM 1660 C CA . VAL A 1 236 ? -81.779 4.829 7.337 1.00 95.96 216 VAL A CA 1
ATOM 1661 C C . VAL A 1 236 ? -82.651 4.855 8.584 1.00 99.21 216 VAL A C 1
ATOM 1662 O O . VAL A 1 236 ? -82.763 5.893 9.247 1.00 105.29 216 VAL A O 1
ATOM 1666 N N . GLN A 1 237 ? -83.274 3.720 8.893 1.00 95.10 217 GLN A N 1
ATOM 1667 C CA . GLN A 1 237 ? -84.142 3.566 10.061 1.00 100.87 217 GLN A CA 1
ATOM 1668 C C . GLN A 1 237 ? -83.610 2.424 10.926 1.00 100.62 217 GLN A C 1
ATOM 1669 O O . GLN A 1 237 ? -83.935 1.256 10.698 1.00 99.01 217 GLN A O 1
ATOM 1675 N N . ILE A 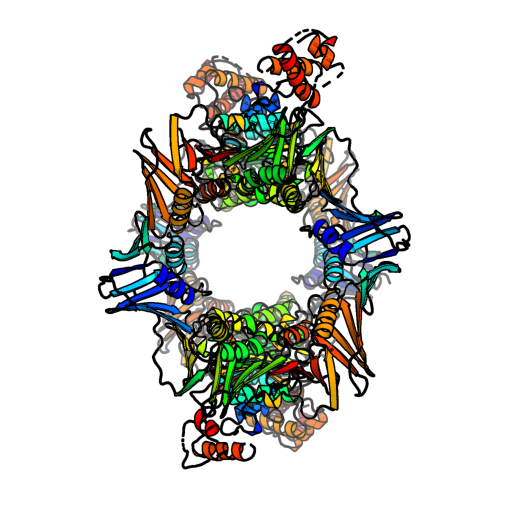1 238 ? -82.778 2.762 11.907 1.00 106.58 218 ILE A N 1
ATOM 1676 C CA . ILE A 1 238 ? -82.258 1.774 12.847 1.00 104.56 218 ILE A CA 1
ATOM 1677 C C . ILE A 1 238 ? -83.284 1.550 13.948 1.00 109.27 218 ILE A C 1
ATOM 1678 O O . ILE A 1 238 ? -83.743 2.502 14.590 1.00 114.95 218 ILE A O 1
ATOM 1683 N N . GLY A 1 239 ? -83.657 0.288 14.164 1.00 104.37 219 GLY A N 1
ATOM 1684 C CA . GLY A 1 239 ? -84.637 -0.075 15.152 1.00 116.36 219 GLY A CA 1
ATOM 1685 C C . GLY A 1 239 ? -84.042 -0.819 16.329 1.00 123.62 219 GLY A C 1
ATOM 1686 O O . GLY A 1 239 ? -82.826 -0.807 16.565 1.00 122.79 219 GLY A O 1
ATOM 1687 N N . SER A 1 240 ? -84.917 -1.489 17.082 1.00 128.59 220 SER A N 1
ATOM 1688 C CA . SER A 1 240 ? -84.468 -2.226 18.258 1.00 126.53 220 SER A CA 1
ATOM 1689 C C . SER A 1 240 ? -83.695 -3.478 17.864 1.00 116.18 220 SER A C 1
ATOM 1690 O O . SER A 1 240 ? -82.643 -3.773 18.443 1.00 107.04 220 SER A O 1
ATOM 1693 N N . ASN A 1 241 ? -84.200 -4.228 16.879 1.00 117.76 221 ASN A N 1
ATOM 1694 C CA . ASN A 1 241 ? -83.537 -5.451 16.447 1.00 111.93 221 ASN A CA 1
ATOM 1695 C C . ASN A 1 241 ? -83.464 -5.582 14.930 1.00 99.52 221 ASN A C 1
ATOM 1696 O O . ASN A 1 241 ? -83.093 -6.654 14.435 1.00 89.50 221 ASN A O 1
ATOM 1701 N N . ASN A 1 242 ? -83.800 -4.534 14.180 1.00 102.84 222 ASN A N 1
ATOM 1702 C CA . ASN A 1 242 ? -83.710 -4.546 12.728 1.00 101.24 222 ASN A CA 1
ATOM 1703 C C . ASN A 1 242 ? -83.194 -3.196 12.251 1.00 96.77 222 ASN A C 1
ATOM 1704 O O . ASN A 1 242 ? -83.249 -2.195 12.971 1.00 98.42 222 ASN A O 1
ATOM 1709 N N . ILE A 1 243 ? -82.684 -3.182 11.022 1.00 102.33 223 ILE A N 1
ATOM 1710 C CA . ILE A 1 243 ? -82.222 -1.964 10.370 1.00 93.27 223 ILE A CA 1
ATOM 1711 C C . ILE A 1 243 ? -82.837 -1.900 8.979 1.00 89.65 223 ILE A C 1
ATOM 1712 O O . ILE A 1 243 ? -82.960 -2.923 8.295 1.00 89.74 223 ILE A O 1
ATOM 1717 N N . ARG A 1 244 ? -83.244 -0.700 8.571 1.00 88.53 224 ARG A N 1
ATOM 1718 C CA . ARG A 1 244 ? -83.903 -0.489 7.290 1.00 88.85 224 ARG A CA 1
ATOM 1719 C C . ARG A 1 244 ? -83.280 0.708 6.587 1.00 85.59 224 ARG A C 1
ATOM 1720 O O . ARG A 1 244 ? -83.076 1.760 7.203 1.00 85.32 224 ARG A O 1
ATOM 1728 N N . ALA A 1 245 ? -82.976 0.543 5.300 1.00 82.49 225 ALA A N 1
ATOM 1729 C CA . ALA A 1 245 ? -82.347 1.576 4.485 1.00 83.16 225 ALA A CA 1
ATOM 1730 C C . ALA A 1 245 ? -83.213 1.841 3.261 1.00 91.18 225 ALA A C 1
ATOM 1731 O O . ALA A 1 245 ? -83.518 0.916 2.501 1.00 96.55 225 ALA A O 1
ATOM 1733 N N . HIS A 1 246 ? -83.607 3.098 3.073 1.00 93.85 226 HIS A N 1
ATOM 1734 C CA . HIS A 1 246 ? -84.415 3.516 1.933 1.00 94.95 226 HIS A CA 1
ATOM 1735 C C . HIS A 1 246 ? -83.539 4.306 0.972 1.00 94.99 226 HIS A C 1
ATOM 1736 O O . HIS A 1 246 ? -82.936 5.311 1.363 1.00 100.99 226 HIS A O 1
ATOM 1743 N N . VAL A 1 247 ? -83.468 3.853 -0.278 1.00 95.92 227 VAL A N 1
ATOM 1744 C CA . VAL A 1 247 ? -82.764 4.583 -1.328 1.00 102.05 227 VAL A CA 1
ATOM 1745 C C . VAL A 1 247 ? -83.466 4.328 -2.654 1.00 105.27 227 VAL A C 1
ATOM 1746 O O . VAL A 1 247 ? -83.606 3.178 -3.087 1.00 101.78 227 VAL A O 1
ATOM 1750 N N . GLY A 1 248 ? -83.914 5.397 -3.303 1.00 104.19 228 GLY A N 1
ATOM 1751 C CA . GLY A 1 248 ? -84.701 5.238 -4.514 1.00 109.43 228 GLY A CA 1
ATOM 1752 C C . GLY A 1 248 ? -86.041 4.618 -4.179 1.00 110.22 228 GLY A C 1
ATOM 1753 O O . GLY A 1 248 ? -86.753 5.073 -3.277 1.00 106.26 228 GLY A O 1
ATOM 1754 N N . ASP A 1 249 ? -86.392 3.555 -4.900 1.00 109.11 229 ASP A N 1
ATOM 1755 C CA . ASP A 1 249 ? -87.597 2.786 -4.620 1.00 115.26 229 ASP A CA 1
ATOM 1756 C C . ASP A 1 249 ? -87.280 1.450 -3.963 1.00 114.36 229 ASP A C 1
ATOM 1757 O O . ASP A 1 249 ? -88.153 0.578 -3.891 1.00 116.11 229 ASP A O 1
ATOM 1762 N N . PHE A 1 250 ? -86.054 1.273 -3.483 1.00 114.16 230 PHE A N 1
ATOM 1763 C CA . PHE A 1 250 ? -85.624 0.044 -2.836 1.00 103.97 230 PHE A CA 1
ATOM 1764 C C . PHE A 1 250 ? -85.648 0.235 -1.326 1.00 101.94 230 PHE A C 1
ATOM 1765 O O . PHE A 1 250 ? -85.227 1.276 -0.814 1.00 107.20 230 PHE A O 1
ATOM 1773 N N . ILE A 1 251 ? -86.152 -0.770 -0.620 1.00 97.76 231 ILE A N 1
ATOM 1774 C CA . ILE A 1 251 ? -86.229 -0.756 0.836 1.00 95.79 231 ILE A CA 1
ATOM 1775 C C . ILE A 1 251 ? -85.521 -2.011 1.332 1.00 97.23 231 ILE A C 1
ATOM 1776 O O . ILE A 1 251 ? -86.082 -3.111 1.279 1.00 102.39 231 ILE A O 1
ATOM 1781 N N . PHE A 1 252 ? -84.287 -1.853 1.808 1.00 93.37 232 PHE A N 1
ATOM 1782 C CA . PHE A 1 252 ? -83.510 -2.964 2.340 1.00 89.00 232 PHE A CA 1
ATOM 1783 C C . PHE A 1 252 ? -83.732 -3.079 3.842 1.00 90.60 232 PHE A C 1
ATOM 1784 O O . PHE A 1 252 ? -83.615 -2.089 4.570 1.00 88.93 232 PHE A O 1
ATOM 1792 N N . THR A 1 253 ? -84.060 -4.286 4.298 1.00 91.19 233 THR A N 1
ATOM 1793 C CA . THR A 1 253 ? -84.269 -4.561 5.713 1.00 94.91 233 THR A CA 1
ATOM 1794 C C . THR A 1 253 ? -83.480 -5.802 6.101 1.00 90.42 233 THR A C 1
ATOM 1795 O O . THR A 1 253 ? -83.486 -6.802 5.376 1.00 88.09 233 THR A O 1
ATOM 1799 N N . SER A 1 254 ? -82.796 -5.732 7.241 1.00 89.23 234 SER A N 1
ATOM 1800 C CA . SER A 1 254 ? -81.968 -6.830 7.712 1.00 90.68 234 SER A CA 1
ATOM 1801 C C . SER A 1 254 ? -82.044 -6.920 9.227 1.00 92.27 234 SER A C 1
ATOM 1802 O O . SER A 1 254 ? -82.114 -5.898 9.915 1.00 93.64 234 SER A O 1
ATOM 1805 N N . LYS A 1 255 ? -82.027 -8.147 9.740 1.00 88.06 235 LYS A N 1
ATOM 1806 C CA . LYS A 1 255 ? -81.963 -8.354 11.177 1.00 90.02 235 LYS A CA 1
ATOM 1807 C C . LYS A 1 255 ? -80.583 -7.973 11.701 1.00 82.54 235 LYS A C 1
ATOM 1808 O O . LYS A 1 255 ? -79.595 -7.936 10.963 1.00 80.71 235 LYS A O 1
ATOM 1814 N N . LEU A 1 256 ? -80.526 -7.674 12.994 1.00 85.27 236 LEU A N 1
ATOM 1815 C CA . LEU A 1 256 ? -79.297 -7.264 13.652 1.00 73.71 236 LEU A CA 1
ATOM 1816 C C . LEU A 1 256 ? -78.734 -8.404 14.494 1.00 79.70 236 LEU A C 1
ATOM 1817 O O . LEU A 1 256 ? -79.467 -9.284 14.953 1.00 86.08 236 LEU A O 1
ATOM 1822 N N . VAL A 1 257 ? -77.417 -8.388 14.675 1.00 81.06 237 VAL A N 1
ATOM 1823 C CA . VAL A 1 257 ? -76.726 -9.401 15.467 1.00 82.68 237 VAL A CA 1
ATOM 1824 C C . VAL A 1 257 ? -76.965 -9.102 16.944 1.00 89.69 237 VAL A C 1
ATOM 1825 O O . VAL A 1 257 ? -76.485 -8.095 17.469 1.00 95.70 237 VAL A O 1
ATOM 1829 N N . ASP A 1 258 ? -77.711 -9.978 17.616 1.00 87.16 238 ASP A N 1
ATOM 1830 C CA . ASP A 1 258 ? -78.033 -9.817 19.035 1.00 98.22 238 ASP A CA 1
ATOM 1831 C C . ASP A 1 258 ? -76.803 -10.165 19.870 1.00 97.45 238 ASP A C 1
ATOM 1832 O O . ASP A 1 258 ? -76.661 -11.268 20.403 1.00 99.99 238 ASP A O 1
ATOM 1837 N N . GLY A 1 259 ? -75.897 -9.197 19.985 1.00 91.65 239 GLY A N 1
ATOM 1838 C CA . GLY A 1 259 ? -74.679 -9.400 20.750 1.00 93.73 239 GLY A CA 1
ATOM 1839 C C . GLY A 1 259 ? -74.112 -8.083 21.228 1.00 94.42 239 GLY A C 1
ATOM 1840 O O . GLY A 1 259 ? -74.563 -7.003 20.838 1.00 85.28 239 GLY A O 1
ATOM 1841 N N . ARG A 1 260 ? -73.093 -8.191 22.080 1.00 97.81 240 ARG A N 1
ATOM 1842 C CA . ARG A 1 260 ? -72.422 -7.034 22.661 1.00 103.47 240 ARG A CA 1
ATOM 1843 C C . ARG A 1 260 ? -71.085 -6.855 21.952 1.00 106.52 240 ARG A C 1
ATOM 1844 O O . ARG A 1 260 ? -70.185 -7.689 22.089 1.00 115.13 240 ARG A O 1
ATOM 1852 N N . PHE A 1 261 ? -70.961 -5.770 21.190 1.00 103.36 241 PHE A N 1
ATOM 1853 C CA . PHE A 1 261 ? -69.740 -5.497 20.447 1.00 95.00 241 PHE A CA 1
ATOM 1854 C C . PHE A 1 261 ? -68.676 -4.915 21.376 1.00 99.20 241 PHE A C 1
ATOM 1855 O O . PHE A 1 261 ? -68.986 -4.074 22.224 1.00 104.90 241 PHE A O 1
ATOM 1863 N N . PRO A 1 262 ? -67.426 -5.364 21.255 1.00 100.95 242 PRO A N 1
ATOM 1864 C CA . PRO A 1 262 ? -66.370 -4.863 22.142 1.00 105.65 242 PRO A CA 1
ATOM 1865 C C . PRO A 1 262 ? -66.157 -3.363 21.989 1.00 105.64 242 PRO A C 1
ATOM 1866 O O . PRO A 1 262 ? -66.478 -2.757 20.964 1.00 97.37 242 PRO A O 1
ATOM 1870 N N . ASP A 1 263 ? -65.611 -2.765 23.045 1.00 110.19 243 ASP A N 1
ATOM 1871 C CA . ASP A 1 263 ? -65.310 -1.339 23.055 1.00 114.94 243 ASP A CA 1
ATOM 1872 C C . ASP A 1 263 ? -64.030 -1.094 22.264 1.00 118.67 243 ASP A C 1
ATOM 1873 O O . ASP A 1 263 ? -62.960 -1.589 22.637 1.00 125.42 243 ASP A O 1
ATOM 1878 N N . TYR A 1 264 ? -64.133 -0.327 21.176 1.00 120.33 244 TYR A N 1
ATOM 1879 C CA . TYR A 1 264 ? -62.955 -0.055 20.361 1.00 118.48 244 TYR A CA 1
ATOM 1880 C C . TYR A 1 264 ? -62.041 0.979 21.007 1.00 123.79 244 TYR A C 1
ATOM 1881 O O . TYR A 1 264 ? -60.834 0.984 20.740 1.00 124.37 244 TYR A O 1
ATOM 1890 N N . ARG A 1 265 ? -62.592 1.859 21.849 1.00 123.90 245 ARG A N 1
ATOM 1891 C CA . ARG A 1 265 ? -61.766 2.853 22.526 1.00 121.01 245 ARG A CA 1
ATOM 1892 C C . ARG A 1 265 ? -60.839 2.207 23.544 1.00 123.41 245 ARG A C 1
ATOM 1893 O O . ARG A 1 265 ? -59.768 2.749 23.839 1.00 124.83 245 ARG A O 1
ATOM 1901 N N . ARG A 1 266 ? -61.226 1.049 24.077 1.00 128.44 246 ARG A N 1
ATOM 1902 C CA . ARG A 1 266 ? -60.382 0.306 25.000 1.00 125.61 246 ARG A CA 1
ATOM 1903 C C . ARG A 1 266 ? -59.310 -0.489 24.267 1.00 121.15 246 ARG A C 1
ATOM 1904 O O . ARG A 1 266 ? -58.437 -1.076 24.916 1.00 125.00 246 ARG A O 1
ATOM 1912 N N . VAL A 1 267 ? -59.366 -0.513 22.939 1.00 120.54 247 VAL A N 1
ATOM 1913 C CA . VAL A 1 267 ? -58.419 -1.248 22.111 1.00 118.66 247 VAL A CA 1
ATOM 1914 C C . VAL A 1 267 ? -57.309 -0.343 21.589 1.00 122.15 247 VAL A C 1
ATOM 1915 O O . VAL A 1 267 ? -56.164 -0.777 21.448 1.00 119.60 247 VAL A O 1
ATOM 1919 N N . LEU A 1 268 ? -57.640 0.918 21.308 1.00 120.35 248 LEU A N 1
ATOM 1920 C CA . LEU A 1 268 ? -56.673 1.867 20.768 1.00 124.94 248 LEU A CA 1
ATOM 1921 C C . LEU A 1 268 ? -55.472 2.002 21.703 1.00 125.99 248 LEU A C 1
ATOM 1922 O O . LEU A 1 268 ? -55.653 2.184 22.915 1.00 132.22 248 LEU A O 1
ATOM 1927 N N . PRO A 1 269 ? -54.235 1.898 21.186 1.00 120.57 249 PRO A N 1
ATOM 1928 C CA . PRO A 1 269 ? -53.047 1.976 22.050 1.00 125.39 249 PRO A CA 1
ATOM 1929 C C . PRO A 1 269 ? -52.981 3.246 22.888 1.00 134.50 249 PRO A C 1
ATOM 1930 O O . PRO A 1 269 ? -52.749 4.337 22.357 1.00 138.40 249 PRO A O 1
ATOM 1934 N N . LYS A 1 270 ? -53.191 3.114 24.197 1.00 134.46 250 LYS A N 1
ATOM 1935 C CA . LYS A 1 270 ? -53.171 4.267 25.089 1.00 143.44 250 LYS A CA 1
ATOM 1936 C C . LYS A 1 270 ? -51.740 4.748 25.310 1.00 148.40 250 LYS A C 1
ATOM 1937 O O . LYS A 1 270 ? -50.884 3.987 25.773 1.00 148.49 250 LYS A O 1
ATOM 1943 N N . ASN A 1 271 ? -51.489 6.018 24.976 1.00 150.20 251 ASN A N 1
ATOM 1944 C CA . ASN A 1 271 ? -50.212 6.701 25.144 1.00 149.90 251 ASN A CA 1
ATOM 1945 C C . ASN A 1 271 ? -49.050 5.959 24.493 1.00 139.98 251 ASN A C 1
ATOM 1946 O O . ASN A 1 271 ? -48.204 5.392 25.197 1.00 139.74 251 ASN A O 1
ATOM 1951 N N . PRO A 1 272 ? -48.973 5.933 23.165 1.00 137.41 252 PRO A N 1
ATOM 1952 C CA . PRO A 1 272 ? -47.773 5.411 22.508 1.00 136.33 252 PRO A CA 1
ATOM 1953 C C . PRO A 1 272 ? -46.661 6.448 22.508 1.00 140.85 252 PRO A C 1
ATOM 1954 O O . PRO A 1 272 ? -46.899 7.656 22.571 1.00 144.81 252 PRO A O 1
ATOM 1958 N N . ASP A 1 273 ? -45.426 5.954 22.445 1.00 134.48 253 ASP A N 1
ATOM 1959 C CA . ASP A 1 273 ? -44.248 6.807 22.516 1.00 143.20 253 ASP A CA 1
ATOM 1960 C C . ASP A 1 273 ? -43.455 6.847 21.217 1.00 145.06 253 ASP A C 1
ATOM 1961 O O . ASP A 1 273 ? -42.429 7.535 21.157 1.00 154.46 253 ASP A O 1
ATOM 1966 N N . LYS A 1 274 ? -43.892 6.133 20.182 1.00 141.16 254 LYS A N 1
ATOM 1967 C CA . LYS A 1 274 ? -43.175 6.067 18.914 1.00 127.07 254 LYS A CA 1
ATOM 1968 C C . LYS A 1 274 ? -44.134 6.393 17.778 1.00 124.34 254 LYS A C 1
ATOM 1969 O O . LYS A 1 274 ? -45.179 5.749 17.642 1.00 130.22 254 LYS A O 1
ATOM 1975 N N . HIS A 1 275 ? -43.779 7.388 16.967 1.00 116.62 255 HIS A N 1
ATOM 1976 C CA . HIS A 1 275 ? -44.588 7.816 15.831 1.00 114.59 255 HIS A CA 1
ATOM 1977 C C . HIS A 1 275 ? -43.746 7.775 14.564 1.00 111.01 255 HIS A C 1
ATOM 1978 O O . HIS A 1 275 ? -42.625 8.296 14.543 1.00 118.95 255 HIS A O 1
ATOM 1985 N N . LEU A 1 276 ? -44.288 7.158 13.514 1.00 110.38 256 LEU A N 1
ATOM 1986 C CA . LEU A 1 276 ? -43.591 6.999 12.243 1.00 101.32 256 LEU A CA 1
ATOM 1987 C C . LEU A 1 276 ? -44.490 7.480 11.114 1.00 95.41 256 LEU A C 1
ATOM 1988 O O . LEU A 1 276 ? -45.617 6.996 10.968 1.00 96.28 256 LEU A O 1
ATOM 1993 N N . GLU A 1 277 ? -44.003 8.440 10.333 1.00 90.88 257 GLU A N 1
ATOM 1994 C CA . GLU A 1 277 ? -44.668 8.884 9.115 1.00 99.79 257 GLU A CA 1
ATOM 1995 C C . GLU A 1 277 ? -43.908 8.379 7.895 1.00 98.46 257 GLU A C 1
ATOM 1996 O O . GLU A 1 277 ? -42.673 8.347 7.889 1.00 104.13 257 GLU A O 1
ATOM 2002 N N . ALA A 1 278 ? -44.653 7.983 6.866 1.00 88.55 258 ALA A N 1
ATOM 2003 C CA . ALA A 1 278 ? -44.055 7.463 5.646 1.00 89.14 258 ALA A CA 1
ATOM 2004 C C . ALA A 1 278 ? -45.023 7.678 4.492 1.00 96.16 258 ALA A C 1
ATOM 2005 O O . ALA A 1 278 ? -46.226 7.870 4.693 1.00 100.64 258 ALA A O 1
ATOM 2007 N N . GLY A 1 279 ? -44.479 7.651 3.279 1.00 92.74 259 GLY A N 1
ATOM 2008 C CA . GLY A 1 279 ? -45.319 7.716 2.095 1.00 91.48 259 GLY A CA 1
ATOM 2009 C C . GLY A 1 279 ? -46.171 6.465 1.989 1.00 89.94 259 GLY A C 1
ATOM 2010 O O . GLY A 1 279 ? -45.662 5.341 2.072 1.00 88.24 259 GLY A O 1
ATOM 2011 N N . CYS A 1 280 ? -47.483 6.655 1.823 1.00 89.97 260 CYS A N 1
ATOM 2012 C CA . CYS A 1 280 ? -48.399 5.518 1.818 1.00 87.97 260 CYS A CA 1
ATOM 2013 C C . CYS A 1 280 ? -48.089 4.558 0.677 1.00 89.11 260 CYS A C 1
ATOM 2014 O O . CYS A 1 280 ? -48.074 3.337 0.872 1.00 82.87 260 CYS A O 1
ATOM 2017 N N . ASP A 1 281 ? -47.827 5.087 -0.521 1.00 94.10 261 ASP A N 1
ATOM 2018 C CA . ASP A 1 281 ? -47.556 4.218 -1.663 1.00 95.73 261 ASP A CA 1
ATOM 2019 C C . ASP A 1 281 ? -46.223 3.496 -1.502 1.00 88.52 261 ASP A C 1
ATOM 2020 O O . ASP A 1 281 ? -46.154 2.269 -1.636 1.00 81.43 261 ASP A O 1
ATOM 2025 N N . LEU A 1 282 ? -45.151 4.242 -1.215 1.00 94.43 262 LEU A N 1
ATOM 2026 C CA . LEU A 1 282 ? -43.834 3.625 -1.070 1.00 92.04 262 LEU A CA 1
ATOM 2027 C C . LEU A 1 282 ? -43.824 2.582 0.038 1.00 84.37 262 LEU A C 1
ATOM 2028 O O . LEU A 1 282 ? -43.109 1.579 -0.059 1.00 79.35 262 LEU A O 1
ATOM 2033 N N . LEU A 1 283 ? -44.609 2.800 1.094 1.00 88.79 263 LEU A N 1
ATOM 2034 C CA . LEU A 1 283 ? -44.709 1.805 2.153 1.00 80.10 263 LEU A CA 1
ATOM 2035 C C . LEU A 1 283 ? -45.484 0.584 1.674 1.00 72.88 263 LEU A C 1
ATOM 2036 O O . LEU A 1 283 ? -45.078 -0.557 1.923 1.00 65.95 263 LEU A O 1
ATOM 2041 N N . LYS A 1 284 ? -46.597 0.810 0.972 1.00 76.33 264 LYS A N 1
ATOM 2042 C CA . LYS A 1 284 ? -47.399 -0.294 0.452 1.00 73.51 264 LYS A CA 1
ATOM 2043 C C . LYS A 1 284 ? -46.601 -1.140 -0.533 1.00 71.83 264 LYS A C 1
ATOM 2044 O O . LYS A 1 284 ? -46.615 -2.374 -0.460 1.00 68.96 264 LYS A O 1
ATOM 2050 N N . GLN A 1 285 ? -45.880 -0.491 -1.453 1.00 71.87 265 GLN A N 1
ATOM 2051 C CA . GLN A 1 285 ? -45.111 -1.239 -2.443 1.00 75.47 265 GLN A CA 1
ATOM 2052 C C . GLN A 1 285 ? -43.946 -1.986 -1.804 1.00 77.88 265 GLN A C 1
ATOM 2053 O O . GLN A 1 285 ? -43.569 -3.062 -2.280 1.00 77.78 265 GLN A O 1
ATOM 2059 N N . ALA A 1 286 ? -43.370 -1.440 -0.730 1.00 79.52 266 ALA A N 1
ATOM 2060 C CA . ALA A 1 286 ? -42.289 -2.138 -0.043 1.00 73.02 266 ALA A CA 1
ATOM 2061 C C . ALA A 1 286 ? -42.796 -3.398 0.644 1.00 77.24 266 ALA A C 1
ATOM 2062 O O . ALA A 1 286 ? -42.160 -4.456 0.559 1.00 83.09 266 ALA A O 1
ATOM 2064 N N . PHE A 1 287 ? -43.939 -3.308 1.329 1.00 74.96 267 PHE A N 1
ATOM 2065 C CA . PHE A 1 287 ? -44.517 -4.494 1.953 1.00 72.05 267 PHE A CA 1
ATOM 2066 C C . PHE A 1 287 ? -44.960 -5.507 0.906 1.00 72.22 267 PHE A C 1
ATOM 2067 O O . PHE A 1 287 ? -44.845 -6.719 1.120 1.00 74.61 267 PHE A O 1
ATOM 2075 N N . ALA A 1 288 ? -45.464 -5.029 -0.236 1.00 73.73 268 ALA A N 1
ATOM 2076 C CA . ALA A 1 288 ? -45.929 -5.940 -1.277 1.00 63.46 268 ALA A CA 1
ATOM 2077 C C . ALA A 1 288 ? -44.777 -6.753 -1.851 1.00 68.67 268 ALA A C 1
ATOM 2078 O O . ALA A 1 288 ? -44.924 -7.953 -2.114 1.00 70.90 268 ALA A O 1
ATOM 2080 N N . ARG A 1 289 ? -43.618 -6.120 -2.048 1.00 69.66 269 ARG A N 1
ATOM 2081 C CA . ARG A 1 289 ? -42.457 -6.851 -2.544 1.00 70.83 269 ARG A CA 1
ATOM 2082 C C . ARG A 1 289 ? -41.898 -7.794 -1.489 1.00 72.53 269 ARG A C 1
ATOM 2083 O O . ARG A 1 289 ? -41.410 -8.879 -1.824 1.00 72.24 269 ARG A O 1
ATOM 2091 N N . ALA A 1 290 ? -41.957 -7.402 -0.214 1.00 73.92 270 ALA A N 1
ATOM 2092 C CA . ALA A 1 290 ? -41.454 -8.271 0.842 1.00 75.69 270 ALA A CA 1
ATOM 2093 C C . ALA A 1 290 ? -42.386 -9.452 1.082 1.00 80.21 270 ALA A C 1
ATOM 2094 O O . ALA A 1 290 ? -41.936 -10.516 1.521 1.00 83.00 270 ALA A O 1
ATOM 2096 N N . ALA A 1 291 ? -43.679 -9.291 0.788 1.00 76.24 271 ALA A N 1
ATOM 2097 C CA . ALA A 1 291 ? -44.629 -10.382 0.968 1.00 73.82 271 ALA A CA 1
ATOM 2098 C C . ALA A 1 291 ? -44.399 -11.512 -0.023 1.00 76.62 271 ALA A C 1
ATOM 2099 O O . ALA A 1 291 ? -44.894 -12.622 0.195 1.00 83.58 271 ALA A O 1
ATOM 2101 N N . ILE A 1 292 ? -43.670 -11.246 -1.107 1.00 78.83 272 ILE A N 1
ATOM 2102 C CA . ILE A 1 292 ? -43.427 -12.264 -2.124 1.00 73.74 272 ILE A CA 1
ATOM 2103 C C . ILE A 1 292 ? -42.655 -13.434 -1.528 1.00 73.65 272 ILE A C 1
ATOM 2104 O O . ILE A 1 292 ? -42.997 -14.602 -1.746 1.00 75.34 272 ILE A O 1
ATOM 2109 N N . LEU A 1 293 ? -41.612 -13.137 -0.753 1.00 80.18 273 LEU A N 1
ATOM 2110 C CA . LEU A 1 293 ? -40.759 -14.159 -0.165 1.00 82.29 273 LEU A CA 1
ATOM 2111 C C . LEU A 1 293 ? -41.119 -14.475 1.280 1.00 78.83 273 LEU A C 1
ATOM 2112 O O . LEU A 1 293 ? -40.322 -15.102 1.983 1.00 77.94 273 LEU A O 1
ATOM 2117 N N . SER A 1 294 ? -42.291 -14.052 1.742 1.00 74.33 274 SER A N 1
ATOM 2118 C CA . SER A 1 294 ? -42.751 -14.419 3.071 1.00 81.71 274 SER A CA 1
ATOM 2119 C C . SER A 1 294 ? -43.330 -15.833 3.050 1.00 93.86 274 SER A C 1
ATOM 2120 O O . SER A 1 294 ? -43.434 -16.476 2.002 1.00 98.45 274 SER A O 1
ATOM 2123 N N . ASN A 1 295 ? -43.701 -16.332 4.226 1.00 92.33 275 ASN A N 1
ATOM 2124 C CA . ASN A 1 295 ? -44.331 -17.642 4.319 1.00 92.81 275 ASN A CA 1
ATOM 2125 C C . ASN A 1 295 ? -45.700 -17.621 3.650 1.00 94.04 275 ASN A C 1
ATOM 2126 O O . ASN A 1 295 ? -46.484 -16.687 3.845 1.00 96.16 275 ASN A O 1
ATOM 2131 N N . GLU A 1 296 ? -45.984 -18.655 2.853 1.00 90.57 276 GLU A N 1
ATOM 2132 C CA . GLU A 1 296 ? -47.238 -18.690 2.103 1.00 90.17 276 GLU A CA 1
ATOM 2133 C C . GLU A 1 296 ? -48.449 -18.786 3.022 1.00 87.75 276 GLU A C 1
ATOM 2134 O O . GLU A 1 296 ? -49.540 -18.336 2.654 1.00 85.99 276 GLU A O 1
ATOM 2140 N N . LYS A 1 297 ? -48.283 -19.357 4.215 1.00 94.52 277 LYS A N 1
ATOM 2141 C CA . LYS A 1 297 ? -49.398 -19.581 5.127 1.00 94.45 277 LYS A CA 1
ATOM 2142 C C . LYS A 1 297 ? -49.455 -18.556 6.252 1.00 94.27 277 LYS A C 1
ATOM 2143 O O . LYS A 1 297 ? -50.527 -18.019 6.545 1.00 96.30 277 LYS A O 1
ATOM 2149 N N . PHE A 1 298 ? -48.319 -18.265 6.888 1.00 94.87 278 PHE A N 1
ATOM 2150 C CA . PHE A 1 298 ? -48.303 -17.379 8.045 1.00 92.98 278 PHE A CA 1
ATOM 2151 C C . PHE A 1 298 ? -48.068 -15.918 7.683 1.00 87.73 278 PHE A C 1
ATOM 2152 O O . PHE A 1 298 ? -48.374 -15.040 8.499 1.00 85.65 278 PHE A O 1
ATOM 2160 N N . ARG A 1 299 ? -47.526 -15.643 6.493 1.00 88.10 279 ARG A N 1
ATOM 2161 C CA . ARG A 1 299 ? -47.389 -14.281 5.966 1.00 84.14 279 ARG A CA 1
ATOM 2162 C C . ARG A 1 299 ? -46.590 -13.378 6.905 1.00 84.32 279 ARG A C 1
ATOM 2163 O O . ARG A 1 299 ? -46.952 -12.223 7.141 1.00 78.61 279 ARG A O 1
ATOM 2171 N N . GLY A 1 300 ? -45.488 -13.901 7.436 1.00 86.71 280 GLY A N 1
ATOM 2172 C CA . GLY A 1 300 ? -44.713 -13.177 8.426 1.00 85.79 280 GLY A CA 1
ATOM 2173 C C . GLY A 1 300 ? -43.648 -12.249 7.874 1.00 84.53 280 GLY A C 1
ATOM 2174 O O . GLY A 1 300 ? -42.769 -12.678 7.120 1.00 83.31 280 GLY A O 1
ATOM 2175 N N . VAL A 1 301 ? -43.722 -10.971 8.248 1.00 76.35 281 VAL A N 1
ATOM 2176 C CA . VAL A 1 301 ? -42.693 -9.983 7.949 1.00 73.39 281 VAL A CA 1
ATOM 2177 C C . VAL A 1 301 ? -42.309 -9.291 9.250 1.00 82.20 281 VAL A C 1
ATOM 2178 O O . VAL A 1 301 ? -43.118 -9.182 10.176 1.00 88.85 281 VAL A O 1
ATOM 2182 N N . ARG A 1 302 ? -41.063 -8.827 9.322 1.00 83.89 282 ARG A N 1
ATOM 2183 C CA . ARG A 1 302 ? -40.547 -8.143 10.503 1.00 84.81 282 ARG A CA 1
ATOM 2184 C C . ARG A 1 302 ? -40.103 -6.734 10.136 1.00 79.89 282 ARG A C 1
ATOM 2185 O O . ARG A 1 302 ? -39.325 -6.547 9.195 1.00 72.93 282 ARG A O 1
ATOM 2193 N N . LEU A 1 303 ? -40.597 -5.751 10.885 1.00 81.35 283 LEU A N 1
ATOM 2194 C CA . LEU A 1 303 ? -40.256 -4.348 10.691 1.00 81.06 283 LEU A CA 1
ATOM 2195 C C . LEU A 1 303 ? -39.207 -3.944 11.718 1.00 86.42 283 LEU A C 1
ATOM 2196 O O . LEU A 1 303 ? -39.366 -4.219 12.912 1.00 89.71 283 LEU A O 1
ATOM 2201 N N . TYR A 1 304 ? -38.134 -3.308 11.255 1.00 80.30 284 TYR A N 1
ATOM 2202 C CA . TYR A 1 304 ? -37.085 -2.799 12.135 1.00 85.56 284 TYR A CA 1
ATOM 2203 C C . TYR A 1 304 ? -36.993 -1.284 11.966 1.00 86.07 284 TYR A C 1
ATOM 2204 O O . TYR A 1 304 ? -36.437 -0.795 10.976 1.00 90.66 284 TYR A O 1
ATOM 2213 N N . VAL A 1 305 ? -37.546 -0.541 12.927 1.00 93.04 285 VAL A N 1
ATOM 2214 C CA . VAL A 1 305 ? -37.515 0.918 12.916 1.00 93.53 285 VAL A CA 1
ATOM 2215 C C . VAL A 1 305 ? -36.242 1.404 13.595 1.00 100.58 285 VAL A C 1
ATOM 2216 O O . VAL A 1 305 ? -35.830 0.871 14.632 1.00 100.83 285 VAL A O 1
ATOM 2220 N N . SER A 1 306 ? -35.603 2.402 12.999 1.00 100.56 286 SER A N 1
ATOM 2221 C CA . SER A 1 306 ? -34.384 2.988 13.548 1.00 101.42 286 SER A CA 1
ATOM 2222 C C . SER A 1 306 ? -34.393 4.480 13.228 1.00 97.62 286 SER A C 1
ATOM 2223 O O . SER A 1 306 ? -35.444 5.055 12.930 1.00 90.95 286 SER A O 1
ATOM 2226 N N . GLU A 1 307 ? -33.221 5.110 13.285 1.00 102.01 287 GLU A N 1
ATOM 2227 C CA . GLU A 1 307 ? -33.104 6.540 13.023 1.00 111.95 287 GLU A CA 1
ATOM 2228 C C . GLU A 1 307 ? -33.493 6.881 11.590 1.00 108.49 287 GLU A C 1
ATOM 2229 O O . GLU A 1 307 ? -32.696 6.692 10.666 1.00 114.87 287 GLU A O 1
ATOM 2235 N N . ASN A 1 308 ? -34.712 7.389 11.404 1.00 104.81 288 ASN A N 1
ATOM 2236 C CA . ASN A 1 308 ? -35.197 7.844 10.099 1.00 98.70 288 ASN A CA 1
ATOM 2237 C C . ASN A 1 308 ? -35.091 6.751 9.038 1.00 95.24 288 ASN A C 1
ATOM 2238 O O . ASN A 1 308 ? -34.773 7.014 7.875 1.00 97.33 288 ASN A O 1
ATOM 2243 N N . GLN A 1 309 ? -35.367 5.510 9.437 1.00 90.71 289 GLN A N 1
ATOM 2244 C CA . GLN A 1 309 ? -35.233 4.388 8.518 1.00 89.38 289 GLN A CA 1
ATOM 2245 C C . GLN A 1 309 ? -36.105 3.226 8.977 1.00 97.57 289 GLN A C 1
ATOM 2246 O O . GLN A 1 309 ? -36.154 2.906 10.168 1.00 104.77 289 GLN A O 1
ATOM 2252 N N . LEU A 1 310 ? -36.779 2.598 8.015 1.00 94.68 290 LEU A N 1
ATOM 2253 C CA . LEU A 1 310 ? -37.556 1.385 8.229 1.00 83.75 290 LEU A CA 1
ATOM 2254 C C . LEU A 1 310 ? -36.983 0.272 7.364 1.00 86.82 290 LEU A C 1
ATOM 2255 O O . LEU A 1 310 ? -36.753 0.469 6.165 1.00 90.31 290 LEU A O 1
ATOM 2260 N N . LYS A 1 311 ? -36.742 -0.889 7.973 1.00 85.95 291 LYS A N 1
ATOM 2261 C CA . LYS A 1 311 ? -36.158 -2.042 7.291 1.00 81.03 291 LYS A CA 1
ATOM 2262 C C . LYS A 1 311 ? -37.127 -3.216 7.391 1.00 83.92 291 LYS A C 1
ATOM 2263 O O . LYS A 1 311 ? -37.308 -3.788 8.472 1.00 87.70 291 LYS A O 1
ATOM 2269 N N . ILE A 1 312 ? -37.753 -3.565 6.270 1.00 85.60 292 ILE A N 1
ATOM 2270 C CA . ILE A 1 312 ? -38.722 -4.654 6.197 1.00 80.69 292 ILE A CA 1
ATOM 2271 C C . ILE A 1 312 ? -38.038 -5.866 5.577 1.00 79.75 292 ILE A C 1
ATOM 2272 O O . ILE A 1 312 ? -37.533 -5.794 4.450 1.00 85.21 292 ILE A O 1
ATOM 2277 N N . THR A 1 313 ? -38.005 -6.978 6.313 1.00 80.88 293 THR A N 1
ATOM 2278 C CA . THR A 1 313 ? -37.420 -8.220 5.828 1.00 81.71 293 THR A CA 1
ATOM 2279 C C . THR A 1 313 ? -38.425 -9.357 5.968 1.00 81.95 293 THR A C 1
ATOM 2280 O O . THR A 1 313 ? -39.326 -9.312 6.809 1.00 82.72 293 THR A O 1
ATOM 2284 N N . ALA A 1 314 ? -38.261 -10.380 5.130 1.00 85.60 294 ALA A N 1
ATOM 2285 C CA . ALA A 1 314 ? -39.143 -11.540 5.140 1.00 80.35 294 ALA A CA 1
ATOM 2286 C C . ALA A 1 314 ? -38.398 -12.738 4.570 1.00 76.35 294 ALA A C 1
ATOM 2287 O O . ALA A 1 314 ? -37.455 -12.583 3.791 1.00 71.68 294 ALA A O 1
ATOM 2289 N N . ASN A 1 315 ? -38.828 -13.933 4.978 1.00 77.59 295 ASN A N 1
ATOM 2290 C CA . ASN A 1 315 ? -38.220 -15.175 4.518 1.00 81.10 295 ASN A CA 1
ATOM 2291 C C . ASN A 1 315 ? -39.257 -16.290 4.557 1.00 87.78 295 ASN A C 1
ATOM 2292 O O . ASN A 1 315 ? -40.255 -16.213 5.279 1.00 91.23 295 ASN A O 1
ATOM 2297 N N . ASN A 1 316 ? -39.013 -17.326 3.758 1.00 92.28 296 ASN A N 1
ATOM 2298 C CA . ASN A 1 316 ? -39.905 -18.465 3.606 1.00 96.68 296 ASN A CA 1
ATOM 2299 C C . ASN A 1 316 ? -39.181 -19.768 3.936 1.00 98.33 296 ASN A C 1
ATOM 2300 O O . ASN A 1 316 ? -37.948 -19.796 4.026 1.00 97.22 296 ASN A O 1
ATOM 2305 N N . PRO A 1 317 ? -39.928 -20.878 4.142 1.00 99.32 297 PRO A N 1
ATOM 2306 C CA . PRO A 1 317 ? -39.281 -22.173 4.410 1.00 99.19 297 PRO A CA 1
ATOM 2307 C C . PRO A 1 317 ? -38.274 -22.607 3.356 1.00 99.11 297 PRO A C 1
ATOM 2308 O O . PRO A 1 317 ? -37.409 -23.443 3.635 1.00 100.30 297 PRO A O 1
ATOM 2312 N N . GLU A 1 318 ? -38.361 -22.052 2.149 1.00 97.53 298 GLU A N 1
ATOM 2313 C CA . GLU A 1 318 ? -37.362 -22.321 1.122 1.00 104.85 298 GLU A CA 1
ATOM 2314 C C . GLU A 1 318 ? -36.066 -21.555 1.359 1.00 108.25 298 GLU A C 1
ATOM 2315 O O . GLU A 1 318 ? -35.173 -21.590 0.505 1.00 108.97 298 GLU A O 1
ATOM 2321 N N . GLN A 1 319 ? -35.960 -20.875 2.504 1.00 107.74 299 GLN A N 1
ATOM 2322 C CA . GLN A 1 319 ? -34.781 -20.106 2.898 1.00 114.63 299 GLN A CA 1
ATOM 2323 C C . GLN A 1 319 ? -34.490 -18.960 1.932 1.00 111.17 299 GLN A C 1
ATOM 2324 O O . GLN A 1 319 ? -33.341 -18.540 1.777 1.00 115.52 299 GLN A O 1
ATOM 2330 N N . GLU A 1 320 ? -35.528 -18.442 1.283 1.00 107.90 300 GLU A N 1
ATOM 2331 C CA . GLU A 1 320 ? -35.404 -17.283 0.407 1.00 102.67 300 GLU A CA 1
ATOM 2332 C C . GLU A 1 320 ? -35.745 -16.024 1.197 1.00 96.10 300 GLU A C 1
ATOM 2333 O O . GLU A 1 320 ? -36.840 -15.921 1.761 1.00 103.13 300 GLU A O 1
ATOM 2339 N N . GLU A 1 321 ? -34.810 -15.080 1.252 1.00 97.83 301 GLU A N 1
ATOM 2340 C CA . GLU A 1 321 ? -34.978 -13.860 2.027 1.00 93.95 301 GLU A CA 1
ATOM 2341 C C . GLU A 1 321 ? -35.152 -12.651 1.113 1.00 78.86 301 GLU A C 1
ATOM 2342 O O . GLU A 1 321 ? -34.582 -12.584 0.019 1.00 70.44 301 GLU A O 1
ATOM 2348 N N . ALA A 1 322 ? -35.958 -11.695 1.580 1.00 79.59 302 ALA A N 1
ATOM 2349 C CA . ALA A 1 322 ? -36.216 -10.436 0.891 1.00 78.11 302 ALA A CA 1
ATOM 2350 C C . ALA A 1 322 ? -36.059 -9.298 1.887 1.00 86.43 302 ALA A C 1
ATOM 2351 O O . ALA A 1 322 ? -36.645 -9.341 2.974 1.00 91.84 302 ALA A O 1
ATOM 2353 N N . GLU A 1 323 ? -35.275 -8.287 1.518 1.00 81.60 303 GLU A N 1
ATOM 2354 C CA . GLU A 1 323 ? -34.977 -7.153 2.384 1.00 86.07 303 GLU A CA 1
ATOM 2355 C C . GLU A 1 323 ? -35.397 -5.859 1.701 1.00 89.13 303 GLU A C 1
ATOM 2356 O O . GLU A 1 323 ? -35.018 -5.607 0.552 1.00 97.02 303 GLU A O 1
ATOM 2362 N N . GLU A 1 324 ? -36.180 -5.044 2.409 1.00 87.49 304 GLU A N 1
ATOM 2363 C CA . GLU A 1 324 ? -36.664 -3.765 1.895 1.00 82.18 304 GLU A CA 1
ATOM 2364 C C . GLU A 1 324 ? -36.349 -2.670 2.907 1.00 75.95 304 GLU A C 1
ATOM 2365 O O . GLU A 1 324 ? -36.899 -2.665 4.013 1.00 80.53 304 GLU A O 1
ATOM 2371 N N . ILE A 1 325 ? -35.461 -1.752 2.534 1.00 77.24 305 ILE A N 1
ATOM 2372 C CA . ILE A 1 325 ? -35.113 -0.596 3.354 1.00 81.31 305 ILE A CA 1
ATOM 2373 C C . ILE A 1 325 ? -35.668 0.652 2.683 1.00 85.10 305 ILE A C 1
ATOM 2374 O O . ILE A 1 325 ? -35.503 0.837 1.471 1.00 95.56 305 ILE A O 1
ATOM 2379 N N . LEU A 1 326 ? -36.334 1.501 3.462 1.00 83.20 306 LEU A N 1
ATOM 2380 C CA . LEU A 1 326 ? -36.899 2.735 2.935 1.00 87.66 306 LEU A CA 1
ATOM 2381 C C . LEU A 1 326 ? -36.775 3.844 3.970 1.00 92.83 306 LEU A C 1
ATOM 2382 O O . LEU A 1 326 ? -36.865 3.604 5.177 1.00 94.14 306 LEU A O 1
ATOM 2387 N N . ASP A 1 327 ? -36.551 5.062 3.480 1.00 91.64 307 ASP A N 1
ATOM 2388 C CA . ASP A 1 327 ? -36.376 6.219 4.345 1.00 93.84 307 ASP A CA 1
ATOM 2389 C C . ASP A 1 327 ? -37.727 6.713 4.843 1.00 95.34 307 ASP A C 1
ATOM 2390 O O . ASP A 1 327 ? -38.651 6.927 4.053 1.00 98.67 307 ASP A O 1
ATOM 2395 N N . VAL A 1 328 ? -37.840 6.888 6.159 1.00 101.09 308 VAL A N 1
ATOM 2396 C CA . VAL A 1 328 ? -39.049 7.389 6.793 1.00 100.74 308 VAL A CA 1
ATOM 2397 C C . VAL A 1 328 ? -38.659 8.509 7.749 1.00 108.95 308 VAL A C 1
ATOM 2398 O O . VAL A 1 328 ? -37.480 8.788 7.967 1.00 108.67 308 VAL A O 1
ATOM 2402 N N . THR A 1 329 ? -39.674 9.159 8.312 1.00 106.66 309 THR A N 1
ATOM 2403 C CA . THR A 1 329 ? -39.478 10.196 9.323 1.00 117.80 309 THR A CA 1
ATOM 2404 C C . THR A 1 329 ? -39.814 9.574 10.674 1.00 111.25 309 THR A C 1
ATOM 2405 O O . THR A 1 329 ? -40.986 9.430 11.030 1.00 110.86 309 THR A O 1
ATOM 2409 N N . TYR A 1 330 ? -38.780 9.190 11.418 1.00 119.04 310 TYR A N 1
ATOM 2410 C CA . TYR A 1 330 ? -38.956 8.518 12.696 1.00 117.33 310 TYR A CA 1
ATOM 2411 C C . TYR A 1 330 ? -37.804 8.887 13.619 1.00 126.85 310 TYR A C 1
ATOM 2412 O O . TYR A 1 330 ? -36.644 8.895 13.200 1.00 126.43 310 TYR A O 1
ATOM 2421 N N . SER A 1 331 ? -38.133 9.182 14.879 1.00 128.39 311 SER A N 1
ATOM 2422 C CA . SER A 1 331 ? -37.140 9.593 15.863 1.00 139.19 311 SER A CA 1
ATOM 2423 C C . SER A 1 331 ? -37.165 8.774 17.148 1.00 142.63 311 SER A C 1
ATOM 2424 O O . SER A 1 331 ? -36.269 8.951 17.984 1.00 144.35 311 SER A O 1
ATOM 2427 N N . GLY A 1 332 ? -38.144 7.892 17.332 1.00 135.32 312 GLY A N 1
ATOM 2428 C CA . GLY A 1 332 ? -38.238 7.093 18.535 1.00 126.00 312 GLY A CA 1
ATOM 2429 C C . GLY A 1 332 ? -37.119 6.070 18.662 1.00 120.89 312 GLY A C 1
ATOM 2430 O O . GLY A 1 332 ? -36.196 5.988 17.850 1.00 124.65 312 GLY A O 1
ATOM 2431 N N . ALA A 1 333 ? -37.209 5.277 19.729 1.00 113.22 313 ALA A N 1
ATOM 2432 C CA . ALA A 1 333 ? -36.219 4.242 19.993 1.00 110.80 313 ALA A CA 1
ATOM 2433 C C . ALA A 1 333 ? -36.308 3.115 18.967 1.00 110.67 313 ALA A C 1
ATOM 2434 O O . ALA A 1 333 ? -37.361 2.861 18.374 1.00 114.18 313 ALA A O 1
ATOM 2436 N N . GLU A 1 334 ? -35.181 2.434 18.768 1.00 111.91 314 GLU A N 1
ATOM 2437 C CA . GLU A 1 334 ? -35.111 1.338 17.809 1.00 108.37 314 GLU A CA 1
ATOM 2438 C C . GLU A 1 334 ? -35.900 0.133 18.309 1.00 104.66 314 GLU A C 1
ATOM 2439 O O . GLU A 1 334 ? -35.853 -0.214 19.493 1.00 105.31 314 GLU A O 1
ATOM 2445 N N . MET A 1 335 ? -36.633 -0.506 17.396 1.00 98.87 315 MET A N 1
ATOM 2446 C CA . MET A 1 335 ? -37.467 -1.651 17.735 1.00 97.91 315 MET A CA 1
ATOM 2447 C C . MET A 1 335 ? -37.621 -2.564 16.524 1.00 98.03 315 MET A C 1
ATOM 2448 O O . MET A 1 335 ? -37.703 -2.088 15.387 1.00 98.46 315 MET A O 1
ATOM 2453 N N . GLU A 1 336 ? -37.661 -3.873 16.774 1.00 101.55 316 GLU A N 1
ATOM 2454 C CA . GLU A 1 336 ? -37.979 -4.872 15.758 1.00 103.62 316 GLU A CA 1
ATOM 2455 C C . GLU A 1 336 ? -39.312 -5.520 16.113 1.00 98.38 316 GLU A C 1
ATOM 2456 O O . GLU A 1 336 ? -39.465 -6.069 17.210 1.00 104.98 316 GLU A O 1
ATOM 2462 N N . ILE A 1 337 ? -40.271 -5.453 15.191 1.00 101.58 317 ILE A N 1
ATOM 2463 C CA . ILE A 1 337 ? -41.618 -5.961 15.427 1.00 94.86 317 ILE A CA 1
ATOM 2464 C C . ILE A 1 337 ? -42.093 -6.736 14.201 1.00 97.22 317 ILE A C 1
ATOM 2465 O O . ILE A 1 337 ? -41.879 -6.312 13.061 1.00 99.83 317 ILE A O 1
ATOM 2470 N N . GLY A 1 338 ? -42.724 -7.898 14.444 1.00 94.08 318 GLY A N 1
ATOM 2471 C CA . GLY A 1 338 ? -43.252 -8.712 13.368 1.00 91.10 318 GLY A CA 1
ATOM 2472 C C . GLY A 1 338 ? -44.718 -8.428 13.071 1.00 85.53 318 GLY A C 1
ATOM 2473 O O . GLY A 1 338 ? -45.450 -7.912 13.912 1.00 83.48 318 GLY A O 1
ATOM 2474 N N . PHE A 1 339 ? -45.148 -8.776 11.857 1.00 80.00 319 PHE A N 1
ATOM 2475 C CA . PHE A 1 339 ? -46.517 -8.496 11.438 1.00 78.97 319 PHE A CA 1
ATOM 2476 C C . PHE A 1 339 ? -46.977 -9.497 10.389 1.00 76.95 319 PHE A C 1
ATOM 2477 O O . PHE A 1 339 ? -46.171 -10.104 9.679 1.00 76.44 319 PHE A O 1
ATOM 2485 N N . ASN A 1 340 ? -48.297 -9.659 10.307 1.00 77.87 320 ASN A N 1
ATOM 2486 C CA . ASN A 1 340 ? -48.937 -10.344 9.188 1.00 83.31 320 ASN A CA 1
ATOM 2487 C C . ASN A 1 340 ? -49.021 -9.349 8.038 1.00 77.36 320 ASN A C 1
ATOM 2488 O O . ASN A 1 340 ? -49.766 -8.366 8.113 1.00 81.14 320 ASN A O 1
ATOM 2493 N N . VAL A 1 341 ? -48.245 -9.592 6.979 1.00 73.66 321 VAL A N 1
ATOM 2494 C CA . VAL A 1 341 ? -48.126 -8.617 5.897 1.00 72.42 321 VAL A CA 1
ATOM 2495 C C . VAL A 1 341 ? -49.469 -8.366 5.222 1.00 76.90 321 VAL A C 1
ATOM 2496 O O . VAL A 1 341 ? -49.703 -7.282 4.673 1.00 78.12 321 VAL A O 1
ATOM 2500 N N . SER A 1 342 ? -50.376 -9.344 5.258 1.00 76.71 322 SER A N 1
ATOM 2501 C CA . SER A 1 342 ? -51.692 -9.145 4.660 1.00 76.45 322 SER A CA 1
ATOM 2502 C C . SER A 1 342 ? -52.507 -8.122 5.443 1.00 75.63 322 SER A C 1
ATOM 2503 O O . SER A 1 342 ? -53.194 -7.283 4.850 1.00 76.69 322 SER A O 1
ATOM 2506 N N . TYR A 1 343 ? -52.438 -8.171 6.776 1.00 74.83 323 TYR A N 1
ATOM 2507 C CA . TYR A 1 343 ? -53.176 -7.210 7.592 1.00 75.53 323 TYR A CA 1
ATOM 2508 C C . TYR A 1 343 ? -52.672 -5.791 7.362 1.00 73.82 323 TYR A C 1
ATOM 2509 O O . TYR A 1 343 ? -53.467 -4.850 7.255 1.00 79.25 323 TYR A O 1
ATOM 2518 N N . VAL A 1 344 ? -51.351 -5.618 7.289 1.00 72.63 324 VAL A N 1
ATOM 2519 C CA . VAL A 1 344 ? -50.781 -4.290 7.085 1.00 70.71 324 VAL A CA 1
ATOM 2520 C C . VAL A 1 344 ? -51.127 -3.767 5.695 1.00 73.97 324 VAL A C 1
ATOM 2521 O O . VAL A 1 344 ? -51.451 -2.586 5.524 1.00 77.81 324 VAL A O 1
ATOM 2525 N N . LEU A 1 345 ? -51.069 -4.636 4.683 1.00 69.97 325 LEU A N 1
ATOM 2526 C CA . LEU A 1 345 ? -51.397 -4.214 3.326 1.00 64.28 325 LEU A CA 1
ATOM 2527 C C . LEU A 1 345 ? -52.874 -3.872 3.183 1.00 74.14 325 LEU A C 1
ATOM 2528 O O . LEU A 1 345 ? -53.228 -2.985 2.398 1.00 81.82 325 LEU A O 1
ATOM 2533 N N . ASP A 1 346 ? -53.747 -4.561 3.923 1.00 70.98 326 ASP A N 1
ATOM 2534 C CA . ASP A 1 346 ? -55.167 -4.230 3.885 1.00 69.87 326 ASP A CA 1
ATOM 2535 C C . ASP A 1 346 ? -55.408 -2.825 4.422 1.00 69.24 326 ASP A C 1
ATOM 2536 O O . ASP A 1 346 ? -56.276 -2.098 3.921 1.00 72.48 326 ASP A O 1
ATOM 2541 N N . VAL A 1 347 ? -54.646 -2.427 5.442 1.00 67.63 327 VAL A N 1
ATOM 2542 C CA . VAL A 1 347 ? -54.788 -1.089 6.008 1.00 69.37 327 VAL A CA 1
ATOM 2543 C C . VAL A 1 347 ? -54.286 -0.041 5.023 1.00 71.86 327 VAL A C 1
ATOM 2544 O O . VAL A 1 347 ? -54.938 0.986 4.798 1.00 77.64 327 VAL A O 1
ATOM 2548 N N . LEU A 1 348 ? -53.120 -0.286 4.419 1.00 70.79 328 LEU A N 1
ATOM 2549 C CA . LEU A 1 348 ? -52.567 0.670 3.466 1.00 76.06 328 LEU A CA 1
ATOM 2550 C C . LEU A 1 348 ? -53.424 0.777 2.212 1.00 75.72 328 LEU A C 1
ATOM 2551 O O . LEU A 1 348 ? -53.426 1.821 1.550 1.00 78.55 328 LEU A O 1
ATOM 2556 N N . ASN A 1 349 ? -54.162 -0.282 1.874 1.00 69.09 329 ASN A N 1
ATOM 2557 C CA . ASN A 1 349 ? -55.081 -0.214 0.744 1.00 75.21 329 ASN A CA 1
ATOM 2558 C C . ASN A 1 349 ? -56.345 0.561 1.087 1.00 79.75 329 ASN A C 1
ATOM 2559 O O . ASN A 1 349 ? -56.917 1.221 0.215 1.00 87.40 329 ASN A O 1
ATOM 2564 N N . ALA A 1 350 ? -56.797 0.491 2.340 1.00 79.65 330 ALA A N 1
ATOM 2565 C CA . ALA A 1 350 ? -57.956 1.270 2.756 1.00 78.32 330 ALA A CA 1
ATOM 2566 C C . ALA A 1 350 ? -57.629 2.749 2.902 1.00 83.67 330 ALA A C 1
ATOM 2567 O O . ALA A 1 350 ? -58.534 3.584 2.812 1.00 88.58 330 ALA A O 1
ATOM 2569 N N . LEU A 1 351 ? -56.363 3.085 3.134 1.00 87.81 331 LEU A N 1
ATOM 2570 C CA . LEU A 1 351 ? -55.932 4.474 3.280 1.00 88.98 331 LEU A CA 1
ATOM 2571 C C . LEU A 1 351 ? -55.475 4.994 1.921 1.00 100.25 331 LEU A C 1
ATOM 2572 O O . LEU A 1 351 ? -54.283 5.097 1.622 1.00 104.09 331 LEU A O 1
ATOM 2577 N N . LYS A 1 352 ? -56.452 5.316 1.075 1.00 99.06 332 LYS A N 1
ATOM 2578 C CA . LYS A 1 352 ? -56.141 5.909 -0.220 1.00 109.84 332 LYS A CA 1
ATOM 2579 C C . LYS A 1 352 ? -55.709 7.357 -0.019 1.00 124.77 332 LYS A C 1
ATOM 2580 O O . LYS A 1 352 ? -56.473 8.285 -0.305 1.00 135.66 332 LYS A O 1
ATOM 2586 N N . CYS A 1 353 ? -54.485 7.561 0.470 1.00 114.65 333 CYS A N 1
ATOM 2587 C CA . CYS A 1 353 ? -54.021 8.881 0.871 1.00 112.16 333 CYS A CA 1
ATOM 2588 C C . CYS A 1 353 ? -52.559 9.054 0.477 1.00 105.93 333 CYS A C 1
ATOM 2589 O O . CYS A 1 353 ? -51.955 8.186 -0.161 1.00 102.29 333 CYS A O 1
ATOM 2592 N N . GLU A 1 354 ? -51.989 10.192 0.882 1.00 110.90 334 GLU A N 1
ATOM 2593 C CA . GLU A 1 354 ? -50.597 10.515 0.566 1.00 109.03 334 GLU A CA 1
ATOM 2594 C C . GLU A 1 354 ? -49.632 9.839 1.538 1.00 97.16 334 GLU A C 1
ATOM 2595 O O . GLU A 1 354 ? -48.856 8.960 1.151 1.00 86.60 334 GLU A O 1
ATOM 2601 N N . ASN A 1 355 ? -49.649 10.264 2.801 1.00 99.96 335 ASN A N 1
ATOM 2602 C CA . ASN A 1 355 ? -48.774 9.727 3.834 1.00 95.03 335 ASN A CA 1
ATOM 2603 C C . ASN A 1 355 ? -49.596 9.071 4.937 1.00 93.03 335 ASN A C 1
ATOM 2604 O O . ASN A 1 355 ? -50.753 9.433 5.170 1.00 93.15 335 ASN A O 1
ATOM 2609 N N . VAL A 1 356 ? -48.982 8.102 5.617 1.00 94.67 336 VAL A N 1
ATOM 2610 C CA . VAL A 1 356 ? -49.615 7.370 6.706 1.00 93.47 336 VAL A CA 1
ATOM 2611 C C . VAL A 1 356 ? -48.828 7.604 7.990 1.00 100.76 336 VAL A C 1
ATOM 2612 O O . VAL A 1 356 ? -47.659 7.999 7.971 1.00 104.18 336 VAL A O 1
ATOM 2616 N N . ARG A 1 357 ? -49.492 7.354 9.117 1.00 97.13 337 ARG A N 1
ATOM 2617 C CA . ARG A 1 357 ? -48.913 7.533 10.444 1.00 100.06 337 ARG A CA 1
ATOM 2618 C C . ARG A 1 357 ? -49.030 6.228 11.218 1.00 98.99 337 ARG A C 1
ATOM 2619 O O . ARG A 1 357 ? -50.130 5.682 11.357 1.00 98.16 337 ARG A O 1
ATOM 2627 N N . MET A 1 358 ? -47.901 5.729 11.715 1.00 99.38 338 MET A N 1
ATOM 2628 C CA . MET A 1 358 ? -47.857 4.526 12.537 1.00 96.75 338 MET A CA 1
ATOM 2629 C C . MET A 1 358 ? -47.468 4.896 13.961 1.00 98.93 338 MET A C 1
ATOM 2630 O O . MET A 1 358 ? -46.447 5.558 14.179 1.00 104.31 338 MET A O 1
ATOM 2635 N N . MET A 1 359 ? -48.286 4.475 14.925 1.00 98.14 339 MET A N 1
ATOM 2636 C CA . MET A 1 359 ? -48.076 4.765 16.341 1.00 97.71 339 MET A CA 1
ATOM 2637 C C . MET A 1 359 ? -47.889 3.445 17.079 1.00 98.58 339 MET A C 1
ATOM 2638 O O . MET A 1 359 ? -48.825 2.644 17.173 1.00 97.56 339 MET A O 1
ATOM 2643 N N . LEU A 1 360 ? -46.684 3.218 17.596 1.00 102.80 340 LEU A N 1
ATOM 2644 C CA . LEU A 1 360 ? -46.302 1.956 18.213 1.00 110.10 340 LEU A CA 1
ATOM 2645 C C . LEU A 1 360 ? -45.941 2.168 19.680 1.00 121.45 340 LEU A C 1
ATOM 2646 O O . LEU A 1 360 ? -45.746 3.294 20.144 1.00 130.85 340 LEU A O 1
ATOM 2651 N N . THR A 1 361 ? -45.850 1.054 20.414 1.00 117.36 341 THR A N 1
ATOM 2652 C CA . THR A 1 361 ? -45.384 1.073 21.800 1.00 119.44 341 THR A CA 1
ATOM 2653 C C . THR A 1 361 ? -44.202 0.128 21.971 1.00 126.46 341 THR A C 1
ATOM 2654 O O . THR A 1 361 ? -43.085 0.592 22.216 1.00 136.33 341 THR A O 1
ATOM 2658 N N . ASP A 1 362 ? -44.406 -1.182 21.845 1.00 116.58 342 ASP A N 1
ATOM 2659 C CA . ASP A 1 362 ? -43.314 -2.143 21.896 1.00 119.77 342 ASP A CA 1
ATOM 2660 C C . ASP A 1 362 ? -43.629 -3.290 20.942 1.00 115.38 342 ASP A C 1
ATOM 2661 O O . ASP A 1 362 ? -44.653 -3.290 20.253 1.00 112.86 342 ASP A O 1
ATOM 2666 N N . SER A 1 363 ? -42.731 -4.277 20.909 1.00 120.31 343 SER A N 1
ATOM 2667 C CA . SER A 1 363 ? -42.808 -5.331 19.902 1.00 112.38 343 SER A CA 1
ATOM 2668 C C . SER A 1 363 ? -43.984 -6.277 20.112 1.00 105.71 343 SER A C 1
ATOM 2669 O O . SER A 1 363 ? -44.376 -6.967 19.166 1.00 97.86 343 SER A O 1
ATOM 2672 N N . VAL A 1 364 ? -44.546 -6.336 21.318 1.00 106.47 344 VAL A N 1
ATOM 2673 C CA . VAL A 1 364 ? -45.618 -7.282 21.611 1.00 107.92 344 VAL A CA 1
ATOM 2674 C C . VAL A 1 364 ? -46.906 -6.550 21.969 1.00 108.83 344 VAL A C 1
ATOM 2675 O O . VAL A 1 364 ? -47.668 -7.003 22.830 1.00 109.63 344 VAL A O 1
ATOM 2679 N N . SER A 1 365 ? -47.164 -5.420 21.313 1.00 106.18 345 SER A N 1
ATOM 2680 C CA . SER A 1 365 ? -48.389 -4.667 21.550 1.00 110.62 345 SER A CA 1
ATOM 2681 C C . SER A 1 365 ? -48.909 -4.101 20.234 1.00 108.14 345 SER A C 1
ATOM 2682 O O . SER A 1 365 ? -48.174 -3.976 19.251 1.00 106.93 345 SER A O 1
ATOM 2685 N N . SER A 1 366 ? -50.193 -3.747 20.242 1.00 109.79 346 SER A N 1
ATOM 2686 C CA . SER A 1 366 ? -50.887 -3.304 19.041 1.00 102.60 346 SER A CA 1
ATOM 2687 C C . SER A 1 366 ? -50.270 -2.024 18.479 1.00 99.64 346 SER A C 1
ATOM 2688 O O . SER A 1 366 ? -49.631 -1.238 19.186 1.00 106.20 346 SER A O 1
ATOM 2691 N N . VAL A 1 367 ? -50.477 -1.824 17.178 1.00 96.63 347 VAL A N 1
ATOM 2692 C CA . VAL A 1 367 ? -49.955 -0.674 16.447 1.00 89.30 347 VAL A CA 1
ATOM 2693 C C . VAL A 1 367 ? -51.105 0.001 15.712 1.00 89.18 347 VAL A C 1
ATOM 2694 O O . VAL A 1 367 ? -51.869 -0.662 15.000 1.00 91.63 347 VAL A O 1
ATOM 2698 N N . GLN A 1 368 ? -51.231 1.314 15.887 1.00 84.99 348 GLN A N 1
ATOM 2699 C CA . GLN A 1 368 ? -52.286 2.099 15.261 1.00 82.61 348 GLN A CA 1
ATOM 2700 C C . GLN A 1 368 ? -51.763 2.768 13.995 1.00 81.93 348 GLN A C 1
ATOM 2701 O O . GLN A 1 368 ? -50.743 3.464 14.031 1.00 87.51 348 GLN A O 1
ATOM 2707 N N . ILE A 1 369 ? -52.466 2.558 12.883 1.00 82.83 349 ILE A N 1
ATOM 2708 C CA . ILE A 1 369 ? -52.125 3.146 11.591 1.00 82.35 349 ILE A CA 1
ATOM 2709 C C . ILE A 1 369 ? -53.275 4.042 11.153 1.00 85.07 349 ILE A C 1
ATOM 2710 O O . ILE A 1 369 ? -54.439 3.628 11.195 1.00 82.45 349 ILE A O 1
ATOM 2715 N N . GLU A 1 370 ? -52.952 5.264 10.733 1.00 84.10 350 GLU A N 1
ATOM 2716 C CA . GLU A 1 370 ? -53.969 6.209 10.295 1.00 92.97 350 GLU A CA 1
ATOM 2717 C C . GLU A 1 370 ? -53.371 7.148 9.257 1.00 100.63 350 GLU A C 1
ATOM 2718 O O . GLU A 1 370 ? -52.154 7.203 9.060 1.00 106.19 350 GLU A O 1
ATOM 2724 N N . ASP A 1 371 ? -54.251 7.888 8.586 1.00 102.64 351 ASP A N 1
ATOM 2725 C CA . ASP A 1 371 ? -53.814 8.871 7.605 1.00 101.91 351 ASP A CA 1
ATOM 2726 C C . ASP A 1 371 ? -53.199 10.078 8.299 1.00 102.30 351 ASP A C 1
ATOM 2727 O O . ASP A 1 371 ? -53.713 10.566 9.309 1.00 109.83 351 ASP A O 1
ATOM 2732 N N . ALA A 1 372 ? -52.084 10.562 7.749 1.00 96.66 352 ALA A N 1
ATOM 2733 C CA . ALA A 1 372 ? -51.419 11.722 8.328 1.00 102.51 352 ALA A CA 1
ATOM 2734 C C . ALA A 1 372 ? -52.196 13.009 8.100 1.00 110.85 352 ALA A C 1
ATOM 2735 O O . ALA A 1 372 ? -51.943 14.001 8.791 1.00 121.18 352 ALA A O 1
ATOM 2737 N N . ALA A 1 373 ? -53.136 13.017 7.155 1.00 107.94 353 ALA A N 1
ATOM 2738 C CA . ALA A 1 373 ? -53.927 14.213 6.876 1.00 116.70 353 ALA A CA 1
ATOM 2739 C C . ALA A 1 373 ? -55.166 14.268 7.762 1.00 124.16 353 ALA A C 1
ATOM 2740 O O . ALA A 1 373 ? -55.214 15.044 8.721 1.00 130.24 353 ALA A O 1
ATOM 2742 N N . SER A 1 374 ? -56.168 13.451 7.450 1.00 119.60 354 SER A N 1
ATOM 2743 C CA . SER A 1 374 ? -57.404 13.404 8.215 1.00 124.62 354 SER A CA 1
ATOM 2744 C C . SER A 1 374 ? -57.360 12.262 9.222 1.00 122.49 354 SER A C 1
ATOM 2745 O O . SER A 1 374 ? -56.730 11.227 8.991 1.00 113.77 354 SER A O 1
ATOM 2748 N N . GLN A 1 375 ? -58.047 12.460 10.346 1.00 130.34 355 GLN A N 1
ATOM 2749 C CA . GLN A 1 375 ? -58.119 11.465 11.407 1.00 127.03 355 GLN A CA 1
ATOM 2750 C C . GLN A 1 375 ? -59.537 10.921 11.563 1.00 116.98 355 GLN A C 1
ATOM 2751 O O . GLN A 1 375 ? -59.964 10.575 12.667 1.00 114.62 355 GLN A O 1
ATOM 2757 N N . SER A 1 376 ? -60.279 10.843 10.456 1.00 117.92 356 SER A N 1
ATOM 2758 C CA . SER A 1 376 ? -61.642 10.331 10.484 1.00 115.24 356 SER A CA 1
ATOM 2759 C C . SER A 1 376 ? -61.697 8.811 10.558 1.00 108.89 356 SER A C 1
ATOM 2760 O O . SER A 1 376 ? -62.740 8.260 10.930 1.00 107.41 356 SER A O 1
ATOM 2763 N N . ALA A 1 377 ? -60.607 8.126 10.216 1.00 106.98 357 ALA A N 1
ATOM 2764 C CA . ALA A 1 377 ? -60.549 6.673 10.248 1.00 98.05 357 ALA A CA 1
ATOM 2765 C C . ALA A 1 377 ? -59.220 6.221 10.836 1.00 95.90 357 ALA A C 1
ATOM 2766 O O . ALA A 1 377 ? -58.162 6.749 10.480 1.00 102.58 357 ALA A O 1
ATOM 2768 N N . ALA A 1 378 ? -59.283 5.241 11.738 1.00 92.31 358 ALA A N 1
ATOM 2769 C CA . ALA A 1 378 ? -58.108 4.672 12.382 1.00 92.88 358 ALA A CA 1
ATOM 2770 C C . ALA A 1 378 ? -58.117 3.157 12.229 1.00 88.14 358 ALA A C 1
ATOM 2771 O O . ALA A 1 378 ? -59.173 2.539 12.072 1.00 87.53 358 ALA A O 1
ATOM 2773 N N . TYR A 1 379 ? -56.923 2.564 12.280 1.00 87.05 359 TYR A N 1
ATOM 2774 C CA . TYR A 1 379 ? -56.749 1.126 12.124 1.00 71.77 359 TYR A CA 1
ATOM 2775 C C . TYR A 1 379 ? -55.759 0.631 13.169 1.00 75.59 359 TYR A C 1
ATOM 2776 O O . TYR A 1 379 ? -54.763 1.301 13.455 1.00 78.24 359 TYR A O 1
ATOM 2785 N N . VAL A 1 380 ? -56.041 -0.539 13.740 1.00 76.95 360 VAL A N 1
ATOM 2786 C CA . VAL A 1 380 ? -55.198 -1.160 14.758 1.00 76.38 360 VAL A CA 1
ATOM 2787 C C . VAL A 1 380 ? -54.914 -2.596 14.338 1.00 78.92 360 VAL A C 1
ATOM 2788 O O . VAL A 1 380 ? -55.843 -3.342 14.013 1.00 83.63 360 VAL A O 1
ATOM 2792 N N . VAL A 1 381 ? -53.637 -2.978 14.338 1.00 75.73 361 VAL A N 1
ATOM 2793 C CA . VAL A 1 381 ? -53.206 -4.316 13.947 1.00 69.56 361 VAL A CA 1
ATOM 2794 C C . VAL A 1 381 ? -52.319 -4.884 15.047 1.00 76.92 361 VAL A C 1
ATOM 2795 O O . VAL A 1 381 ? -51.406 -4.203 15.526 1.00 84.42 361 VAL A O 1
ATOM 2799 N N . MET A 1 382 ? -52.601 -6.142 15.463 1.00 78.91 362 MET A N 1
ATOM 2800 C CA . MET A 1 382 ? -51.789 -6.803 16.485 1.00 81.76 362 MET A CA 1
ATOM 2801 C C . MET A 1 382 ? -50.595 -7.507 15.844 1.00 88.26 362 MET A C 1
ATOM 2802 O O . MET A 1 382 ? -50.759 -8.181 14.819 1.00 91.11 362 MET A O 1
ATOM 2807 N N . PRO A 1 383 ? -49.397 -7.366 16.405 1.00 86.64 363 PRO A N 1
ATOM 2808 C CA . PRO A 1 383 ? -48.190 -7.942 15.797 1.00 87.86 363 PRO A CA 1
ATOM 2809 C C . PRO A 1 383 ? -48.084 -9.449 16.012 1.00 83.84 363 PRO A C 1
ATOM 2810 O O . PRO A 1 383 ? -48.953 -10.091 16.599 1.00 80.13 363 PRO A O 1
ATOM 2814 N N . MET A 1 384 ? -46.976 -10.004 15.523 1.00 81.24 364 MET A N 1
ATOM 2815 C CA . MET A 1 384 ? -46.646 -11.414 15.657 1.00 85.15 364 MET A CA 1
ATOM 2816 C C . MET A 1 384 ? -45.380 -11.584 16.490 1.00 95.59 364 MET A C 1
ATOM 2817 O O . MET A 1 384 ? -44.611 -10.639 16.693 1.00 92.21 364 MET A O 1
ATOM 2822 N N . ARG A 1 385 ? -45.169 -12.811 16.958 1.00 93.80 365 ARG A N 1
ATOM 2823 C CA . ARG A 1 385 ? -43.965 -13.164 17.700 1.00 94.60 365 ARG A CA 1
ATOM 2824 C C . ARG A 1 385 ? -42.881 -13.706 16.773 1.00 91.08 365 ARG A C 1
ATOM 2825 O O . ARG A 1 385 ? -41.747 -13.227 16.784 1.00 92.40 365 ARG A O 1
ATOM 2833 N N . SER B 1 19 ? -17.410 -19.912 -13.481 1.00 176.46 -1 SER B N 1
ATOM 2834 C CA . SER B 1 19 ? -18.290 -18.915 -14.078 1.00 172.28 -1 SER B CA 1
ATOM 2835 C C . SER B 1 19 ? -18.882 -18.000 -13.012 1.00 155.14 -1 SER B C 1
ATOM 2836 O O . SER B 1 19 ? -18.705 -18.226 -11.815 1.00 158.41 -1 SER B O 1
ATOM 2839 N N . HIS B 1 20 ? -19.592 -16.966 -13.463 1.00 155.63 0 HIS B N 1
ATOM 2840 C CA . HIS B 1 20 ? -20.211 -15.998 -12.568 1.00 139.88 0 HIS B CA 1
ATOM 2841 C C . HIS B 1 20 ? -21.198 -15.133 -13.340 1.00 118.66 0 HIS B C 1
ATOM 2842 O O . HIS B 1 20 ? -20.814 -14.102 -13.899 1.00 117.48 0 HIS B O 1
ATOM 2849 N N . MET B 1 21 ? -22.465 -15.536 -13.380 1.00 117.42 1 MET B N 1
ATOM 2850 C CA . MET B 1 21 ? -23.452 -14.777 -14.135 1.00 102.09 1 MET B CA 1
ATOM 2851 C C . MET B 1 21 ? -23.765 -13.468 -13.422 1.00 95.13 1 MET B C 1
ATOM 2852 O O . MET B 1 21 ? -23.880 -13.422 -12.194 1.00 98.15 1 MET B O 1
ATOM 2857 N N . LYS B 1 22 ? -23.909 -12.399 -14.205 1.00 91.22 2 LYS B N 1
ATOM 2858 C CA . LYS B 1 22 ? -24.211 -11.085 -13.653 1.00 89.58 2 LYS B CA 1
ATOM 2859 C C . LYS B 1 22 ? -24.694 -10.179 -14.774 1.00 93.29 2 LYS B C 1
ATOM 2860 O O . LYS B 1 22 ? -24.062 -10.115 -15.832 1.00 98.37 2 LYS B O 1
ATOM 2866 N N . PHE B 1 23 ? -25.812 -9.493 -14.548 1.00 89.56 3 PHE B N 1
ATOM 2867 C CA . PHE B 1 23 ? -26.315 -8.535 -15.522 1.00 90.05 3 PHE B CA 1
ATOM 2868 C C . PHE B 1 23 ? -27.090 -7.440 -14.802 1.00 95.60 3 PHE B C 1
ATOM 2869 O O . PHE B 1 23 ? -27.534 -7.609 -13.662 1.00 97.13 3 PHE B O 1
ATOM 2877 N N . THR B 1 24 ? -27.245 -6.310 -15.492 1.00 99.96 4 THR B N 1
ATOM 2878 C CA . THR B 1 24 ? -27.996 -5.169 -14.982 1.00 94.44 4 THR B CA 1
ATOM 2879 C C . THR B 1 24 ? -28.856 -4.626 -16.112 1.00 91.24 4 THR B C 1
ATOM 2880 O O . THR B 1 24 ? -28.336 -4.280 -17.177 1.00 93.00 4 THR B O 1
ATOM 2884 N N . VAL B 1 25 ? -30.166 -4.545 -15.880 1.00 89.82 5 VAL B N 1
ATOM 2885 C CA . VAL B 1 25 ? -31.111 -4.162 -16.921 1.00 85.03 5 VAL B CA 1
ATOM 2886 C C . VAL B 1 25 ? -32.262 -3.396 -16.283 1.00 82.38 5 VAL B C 1
ATOM 2887 O O . VAL B 1 25 ? -32.631 -3.643 -15.132 1.00 75.73 5 VAL B O 1
ATOM 2891 N N . GLU B 1 26 ? -32.812 -2.442 -17.036 1.00 85.79 6 GLU B N 1
ATOM 2892 C CA . GLU B 1 26 ? -33.964 -1.679 -16.573 1.00 88.10 6 GLU B CA 1
ATOM 2893 C C . GLU B 1 26 ? -35.165 -2.590 -16.337 1.00 88.79 6 GLU B C 1
ATOM 2894 O O . GLU B 1 26 ? -35.286 -3.667 -16.927 1.00 91.24 6 GLU B O 1
ATOM 2900 N N . ARG B 1 27 ? -36.064 -2.139 -15.460 1.00 88.45 7 ARG B N 1
ATOM 2901 C CA . ARG B 1 27 ? -37.271 -2.905 -15.168 1.00 84.78 7 ARG B CA 1
ATOM 2902 C C . ARG B 1 27 ? -38.203 -2.961 -16.372 1.00 96.25 7 ARG B C 1
ATOM 2903 O O . ARG B 1 27 ? -38.893 -3.967 -16.576 1.00 95.53 7 ARG B O 1
ATOM 2911 N N . GLU B 1 28 ? -38.223 -1.903 -17.187 1.00 94.57 8 GLU B N 1
ATOM 2912 C CA . GLU B 1 28 ? -39.126 -1.826 -18.329 1.00 93.82 8 GLU B CA 1
ATOM 2913 C C . GLU B 1 28 ? -38.708 -2.733 -19.477 1.00 87.67 8 GLU B C 1
ATOM 2914 O O . GLU B 1 28 ? -39.492 -2.913 -20.417 1.00 85.10 8 GLU B O 1
ATOM 2920 N N . HIS B 1 29 ? -37.505 -3.302 -19.428 1.00 91.97 9 HIS B N 1
ATOM 2921 C CA . HIS B 1 29 ? -37.053 -4.239 -20.447 1.00 89.33 9 HIS B CA 1
ATOM 2922 C C . HIS B 1 29 ? -37.323 -5.688 -20.073 1.00 90.13 9 HIS B C 1
ATOM 2923 O O . HIS B 1 29 ? -37.106 -6.578 -20.902 1.00 89.87 9 HIS B O 1
ATOM 2930 N N . LEU B 1 30 ? -37.783 -5.942 -18.850 1.00 85.33 10 LEU B N 1
ATOM 2931 C CA . LEU B 1 30 ? -38.008 -7.291 -18.360 1.00 82.93 10 LEU B CA 1
ATOM 2932 C C . LEU B 1 30 ? -39.475 -7.658 -18.218 1.00 91.67 10 LEU B C 1
ATOM 2933 O O . LEU B 1 30 ? -39.820 -8.826 -18.400 1.00 95.98 10 LEU B O 1
ATOM 2938 N N . LEU B 1 31 ? -40.337 -6.689 -17.902 1.00 90.91 11 LEU B N 1
ATOM 2939 C CA . LEU B 1 31 ? -41.730 -6.974 -17.561 1.00 91.63 11 LEU B CA 1
ATOM 2940 C C . LEU B 1 31 ? -42.433 -7.762 -18.659 1.00 100.68 11 LEU B C 1
ATOM 2941 O O . LEU B 1 31 ? -42.992 -8.836 -18.411 1.00 109.02 11 LEU B O 1
ATOM 2946 N N . LYS B 1 32 ? -42.428 -7.237 -19.883 1.00 101.21 12 LYS B N 1
ATOM 2947 C CA . LYS B 1 32 ? -43.130 -7.902 -20.976 1.00 106.80 12 LYS B CA 1
ATOM 2948 C C . LYS B 1 32 ? -42.476 -9.236 -21.337 1.00 100.28 12 LYS B C 1
ATOM 2949 O O . LYS B 1 32 ? -43.195 -10.221 -21.550 1.00 107.50 12 LYS B O 1
ATOM 2955 N N . PRO B 1 33 ? -41.139 -9.329 -21.435 1.00 97.92 13 PRO B N 1
ATOM 2956 C CA . PRO B 1 33 ? -40.543 -10.660 -21.650 1.00 92.26 13 PRO B CA 1
ATOM 2957 C C . PRO B 1 33 ? -40.831 -11.634 -20.522 1.00 93.99 13 PRO B C 1
ATOM 2958 O O . PRO B 1 33 ? -41.111 -12.810 -20.786 1.00 99.52 13 PRO B O 1
ATOM 2962 N N . LEU B 1 34 ? -40.758 -11.181 -19.268 1.00 89.97 14 LEU B N 1
ATOM 2963 C CA . LEU B 1 34 ? -41.070 -12.056 -18.142 1.00 84.80 14 LEU B CA 1
ATOM 2964 C C . LEU B 1 34 ? -42.514 -12.537 -18.205 1.00 93.45 14 LEU B C 1
ATOM 2965 O O . LEU B 1 34 ? -42.792 -13.726 -18.022 1.00 102.14 14 LEU B O 1
ATOM 2970 N N . GLN B 1 35 ? -43.450 -11.622 -18.472 1.00 93.45 15 GLN B N 1
ATOM 2971 C CA . GLN B 1 35 ? -44.861 -11.995 -18.500 1.00 101.67 15 GLN B CA 1
ATOM 2972 C C . GLN B 1 35 ? -45.149 -13.010 -19.601 1.00 97.20 15 GLN B C 1
ATOM 2973 O O . GLN B 1 35 ? -45.980 -13.908 -19.423 1.00 96.83 15 GLN B O 1
ATOM 2979 N N . GLN B 1 36 ? -44.475 -12.882 -20.747 1.00 92.36 16 GLN B N 1
ATOM 2980 C CA . GLN B 1 36 ? -44.702 -13.813 -21.849 1.00 103.64 16 GLN B CA 1
ATOM 2981 C C . GLN B 1 36 ? -44.120 -15.190 -21.568 1.00 103.23 16 GLN B C 1
ATOM 2982 O O . GLN B 1 36 ? -44.680 -16.197 -22.010 1.00 103.40 16 GLN B O 1
ATOM 2988 N N . VAL B 1 37 ? -43.005 -15.263 -20.840 1.00 98.24 17 VAL B N 1
ATOM 2989 C CA . VAL B 1 37 ? -42.393 -16.557 -20.548 1.00 104.39 17 VAL B CA 1
ATOM 2990 C C . VAL B 1 37 ? -42.831 -17.125 -19.208 1.00 126.52 17 VAL B C 1
ATOM 2991 O O . VAL B 1 37 ? -42.487 -18.276 -18.885 1.00 128.32 17 VAL B O 1
ATOM 2995 N N . SER B 1 38 ? -43.558 -16.347 -18.410 1.00 117.94 18 SER B N 1
ATOM 2996 C CA . SER B 1 38 ? -44.092 -16.760 -17.119 1.00 130.52 18 SER B CA 1
ATOM 2997 C C . SER B 1 38 ? -45.615 -16.634 -17.184 1.00 130.47 18 SER B C 1
ATOM 2998 O O . SER B 1 38 ? -46.176 -15.570 -16.900 1.00 131.75 18 SER B O 1
ATOM 3001 N N . GLY B 1 39 ? -46.293 -17.707 -17.587 1.00 142.11 19 GLY B N 1
ATOM 3002 C CA . GLY B 1 39 ? -47.734 -17.671 -17.652 1.00 152.21 19 GLY B CA 1
ATOM 3003 C C . GLY B 1 39 ? -48.348 -18.816 -16.872 1.00 161.91 19 GLY B C 1
ATOM 3004 O O . GLY B 1 39 ? -47.652 -19.546 -16.155 1.00 164.21 19 GLY B O 1
ATOM 3005 N N . PRO B 1 40 ? -49.665 -19.013 -17.012 1.00 169.71 20 PRO B N 1
ATOM 3006 C CA . PRO B 1 40 ? -50.326 -20.108 -16.286 1.00 178.86 20 PRO B CA 1
ATOM 3007 C C . PRO B 1 40 ? -49.845 -21.480 -16.731 1.00 180.96 20 PRO B C 1
ATOM 3008 O O . PRO B 1 40 ? -50.195 -21.961 -17.814 1.00 182.20 20 PRO B O 1
ATOM 3012 N N . LEU B 1 41 ? -49.047 -22.123 -15.884 1.00 196.48 21 LEU B N 1
ATOM 3013 C CA . LEU B 1 41 ? -48.494 -23.441 -16.183 1.00 180.14 21 LEU B CA 1
ATOM 3014 C C . LEU B 1 41 ? -48.392 -24.283 -14.914 1.00 176.03 21 LEU B C 1
ATOM 3015 O O . LEU B 1 41 ? -47.937 -23.803 -13.874 1.00 169.74 21 LEU B O 1
ATOM 3020 N N . PRO B 1 45 ? -47.362 -27.864 -9.149 1.00 175.69 25 PRO B N 1
ATOM 3021 C CA . PRO B 1 45 ? -47.431 -28.420 -10.504 1.00 179.65 25 PRO B CA 1
ATOM 3022 C C . PRO B 1 45 ? -46.350 -27.858 -11.427 1.00 184.38 25 PRO B C 1
ATOM 3023 O O . PRO B 1 45 ? -46.157 -26.643 -11.471 1.00 180.61 25 PRO B O 1
ATOM 3027 N N . THR B 1 46 ? -45.649 -28.730 -12.147 1.00 176.07 26 THR B N 1
ATOM 3028 C CA . THR B 1 46 ? -45.848 -30.172 -12.043 1.00 177.02 26 THR B CA 1
ATOM 3029 C C . THR B 1 46 ? -44.535 -30.858 -11.677 1.00 166.49 26 THR B C 1
ATOM 3030 O O . THR B 1 46 ? -44.498 -32.062 -11.428 1.00 169.60 26 THR B O 1
ATOM 3034 N N . LEU B 1 47 ? -43.457 -30.071 -11.642 1.00 166.34 27 LEU B N 1
ATOM 3035 C CA . LEU B 1 47 ? -42.123 -30.593 -11.385 1.00 148.03 27 LEU B CA 1
ATOM 3036 C C . LEU B 1 47 ? -41.263 -29.430 -10.923 1.00 137.35 27 LEU B C 1
ATOM 3037 O O . LEU B 1 47 ? -41.416 -28.323 -11.458 1.00 136.58 27 LEU B O 1
ATOM 3042 N N . PRO B 1 48 ? -40.382 -29.625 -9.918 1.00 131.95 28 PRO B N 1
ATOM 3043 C CA . PRO B 1 48 ? -39.626 -28.506 -9.329 1.00 124.36 28 PRO B CA 1
ATOM 3044 C C . PRO B 1 48 ? -39.037 -27.519 -10.324 1.00 119.05 28 PRO B C 1
ATOM 3045 O O . PRO B 1 48 ? -39.292 -26.314 -10.230 1.00 112.34 28 PRO B O 1
ATOM 3049 N N . ILE B 1 49 ? -38.248 -28.005 -11.281 1.00 124.29 29 ILE B N 1
ATOM 3050 C CA . ILE B 1 49 ? -37.567 -27.085 -12.185 1.00 119.29 29 ILE B CA 1
ATOM 3051 C C . ILE B 1 49 ? -38.497 -26.543 -13.265 1.00 119.93 29 ILE B C 1
ATOM 3052 O O . ILE B 1 49 ? -38.162 -25.544 -13.915 1.00 117.85 29 ILE B O 1
ATOM 3057 N N . LEU B 1 50 ? -39.670 -27.153 -13.462 1.00 116.33 30 LEU B N 1
ATOM 3058 C CA . LEU B 1 50 ? -40.595 -26.648 -14.472 1.00 119.33 30 LEU B CA 1
ATOM 3059 C C . LEU B 1 50 ? -41.244 -25.337 -14.056 1.00 114.85 30 LEU B C 1
ATOM 3060 O O . LEU B 1 50 ? -41.810 -24.642 -14.906 1.00 111.73 30 LEU B O 1
ATOM 3065 N N . GLY B 1 51 ? -41.166 -24.982 -12.781 1.00 112.79 31 GLY B N 1
ATOM 3066 C CA . GLY B 1 51 ? -41.648 -23.709 -12.300 1.00 107.26 31 GLY B CA 1
ATOM 3067 C C . GLY B 1 51 ? -40.583 -22.640 -12.250 1.00 107.08 31 GLY B C 1
ATOM 3068 O O . GLY B 1 51 ? -40.796 -21.588 -11.637 1.00 106.30 31 GLY B O 1
ATOM 3069 N N . ASN B 1 52 ? -39.435 -22.886 -12.873 1.00 104.61 32 ASN B N 1
ATOM 3070 C CA . ASN B 1 52 ? -38.316 -21.961 -12.885 1.00 102.47 32 ASN B CA 1
ATOM 3071 C C . ASN B 1 52 ? -38.081 -21.453 -14.299 1.00 99.52 32 ASN B C 1
ATOM 3072 O O . ASN B 1 52 ? -38.479 -22.082 -15.284 1.00 102.73 32 ASN B O 1
ATOM 3077 N N . LEU B 1 53 ? -37.412 -20.307 -14.389 1.00 96.17 33 LEU B N 1
ATOM 3078 C CA . LEU B 1 53 ? -37.034 -19.709 -15.663 1.00 94.56 33 LEU B CA 1
ATOM 3079 C C . LEU B 1 53 ? -35.533 -19.855 -15.860 1.00 95.95 33 LEU B C 1
ATOM 3080 O O . LEU B 1 53 ? -34.752 -19.576 -14.944 1.00 103.41 33 LEU B O 1
ATOM 3085 N N . LEU B 1 54 ? -35.134 -20.282 -17.054 1.00 93.86 34 LEU B N 1
ATOM 3086 C CA . LEU B 1 54 ? -33.722 -20.469 -17.383 1.00 93.84 34 LEU B CA 1
ATOM 3087 C C . LEU B 1 54 ? -33.129 -19.134 -17.817 1.00 101.81 34 LEU B C 1
ATOM 3088 O O . LEU B 1 54 ? -33.358 -18.670 -18.937 1.00 109.79 34 LEU B O 1
ATOM 3093 N N . LEU B 1 55 ? -32.374 -18.505 -16.920 1.00 102.32 35 LEU B N 1
ATOM 3094 C CA . LEU B 1 55 ? -31.656 -17.275 -17.228 1.00 96.62 35 LEU B CA 1
ATOM 3095 C C . LEU B 1 55 ? -30.254 -17.609 -17.720 1.00 98.35 35 LEU B C 1
ATOM 3096 O O . LEU B 1 55 ? -29.568 -18.459 -17.146 1.00 103.21 35 LEU B O 1
ATOM 3101 N N . GLN B 1 56 ? -29.835 -16.941 -18.793 1.00 90.05 36 GLN B N 1
ATOM 3102 C CA . GLN B 1 56 ? -28.516 -17.176 -19.372 1.00 92.41 36 GLN B CA 1
ATOM 3103 C C . GLN B 1 56 ? -28.046 -15.914 -20.076 1.00 94.56 36 GLN B C 1
ATOM 3104 O O . GLN B 1 56 ? -28.740 -15.397 -20.957 1.00 93.60 36 GLN B O 1
ATOM 3110 N N . VAL B 1 57 ? -26.879 -15.414 -19.676 1.00 100.24 37 VAL B N 1
ATOM 3111 C CA . VAL B 1 57 ? -26.298 -14.196 -20.233 1.00 96.90 37 VAL B CA 1
ATOM 3112 C C . VAL B 1 57 ? -25.229 -14.591 -21.244 1.00 102.34 37 VAL B C 1
ATOM 3113 O O . VAL B 1 57 ? -24.262 -15.282 -20.900 1.00 94.27 37 VAL B O 1
ATOM 3117 N N . ALA B 1 58 ? -25.404 -14.154 -22.490 1.00 101.02 38 ALA B N 1
ATOM 3118 C CA . ALA B 1 58 ? -24.412 -14.328 -23.546 1.00 116.60 38 ALA B CA 1
ATOM 3119 C C . ALA B 1 58 ? -24.191 -12.986 -24.224 1.00 132.41 38 ALA B C 1
ATOM 3120 O O . ALA B 1 58 ? -25.130 -12.417 -24.789 1.00 131.78 38 ALA B O 1
ATOM 3122 N N . ASP B 1 59 ? -22.961 -12.480 -24.153 1.00 131.91 39 ASP B N 1
ATOM 3123 C CA . ASP B 1 59 ? -22.635 -11.145 -24.654 1.00 137.10 39 ASP B CA 1
ATOM 3124 C C . ASP B 1 59 ? -23.095 -10.932 -26.098 1.00 124.53 39 ASP B C 1
ATOM 3125 O O . ASP B 1 59 ? -22.648 -11.624 -27.012 1.00 124.80 39 ASP B O 1
ATOM 3130 N N . GLY B 1 60 ? -24.000 -9.976 -26.292 1.00 136.50 40 GLY B N 1
ATOM 3131 C CA . GLY B 1 60 ? -24.506 -9.166 -25.197 1.00 123.25 40 GLY B CA 1
ATOM 3132 C C . GLY B 1 60 ? -26.018 -9.164 -25.096 1.00 109.15 40 GLY B C 1
ATOM 3133 O O . GLY B 1 60 ? -26.655 -8.115 -25.202 1.00 106.77 40 GLY B O 1
ATOM 3134 N N . THR B 1 61 ? -26.595 -10.346 -24.895 1.00 112.76 41 THR B N 1
ATOM 3135 C CA . THR B 1 61 ? -28.035 -10.504 -24.770 1.00 106.45 41 THR B CA 1
ATOM 3136 C C . THR B 1 61 ? -28.355 -11.352 -23.547 1.00 108.11 41 THR B C 1
ATOM 3137 O O . THR B 1 61 ? -27.511 -12.090 -23.033 1.00 114.32 41 THR B O 1
ATOM 3141 N N . LEU B 1 62 ? -29.597 -11.233 -23.085 1.00 103.30 42 LEU B N 1
ATOM 3142 C CA . LEU B 1 62 ? -30.116 -12.023 -21.977 1.00 96.87 42 LEU B CA 1
ATOM 3143 C C . LEU B 1 62 ? -31.288 -12.852 -22.481 1.00 104.89 42 LEU B C 1
ATOM 3144 O O . LEU B 1 62 ? -32.216 -12.311 -23.092 1.00 107.85 42 LEU B O 1
ATOM 3149 N N . SER B 1 63 ? -31.241 -14.157 -22.227 1.00 100.22 43 SER B N 1
ATOM 3150 C CA . SER B 1 63 ? -32.264 -15.091 -22.677 1.00 97.04 43 SER B CA 1
ATOM 3151 C C . SER B 1 63 ? -33.029 -15.630 -21.476 1.00 95.75 43 SER B C 1
ATOM 3152 O O . SER B 1 63 ? -32.424 -16.095 -20.504 1.00 103.00 43 SER B O 1
ATOM 3155 N N . LEU B 1 64 ? -34.356 -15.557 -21.544 1.00 97.67 44 LEU B N 1
ATOM 3156 C CA . LEU B 1 64 ? -35.235 -16.061 -20.497 1.00 90.45 44 LEU B CA 1
ATOM 3157 C C . LEU B 1 64 ? -36.083 -17.175 -21.092 1.00 92.53 44 LEU B C 1
ATOM 3158 O O . LEU B 1 64 ? -36.847 -16.941 -22.035 1.00 89.62 44 LEU B O 1
ATOM 3163 N N . THR B 1 65 ? -35.954 -18.380 -20.541 1.00 95.77 45 THR B N 1
ATOM 3164 C CA . THR B 1 65 ? -36.619 -19.559 -21.074 1.00 97.76 45 THR B CA 1
ATOM 3165 C C . THR B 1 65 ? -37.525 -20.169 -20.015 1.00 97.71 45 THR B C 1
ATOM 3166 O O . THR B 1 65 ? -37.188 -20.185 -18.828 1.00 100.29 45 THR B O 1
ATOM 3170 N N . GLY B 1 66 ? -38.673 -20.677 -20.455 1.00 103.29 46 GLY B N 1
ATOM 3171 C CA . GLY B 1 66 ? -39.602 -21.351 -19.572 1.00 104.35 46 GLY B CA 1
ATOM 3172 C C . GLY B 1 66 ? -40.343 -22.446 -20.307 1.00 105.39 46 GLY B C 1
ATOM 3173 O O . GLY B 1 66 ? -40.820 -22.225 -21.425 1.00 104.57 46 GLY B O 1
ATOM 3174 N N . THR B 1 67 ? -40.449 -23.630 -19.704 1.00 104.51 47 THR B N 1
ATOM 3175 C CA . THR B 1 67 ? -41.052 -24.770 -20.377 1.00 108.21 47 THR B CA 1
ATOM 3176 C C . THR B 1 67 ? -41.929 -25.544 -19.403 1.00 113.29 47 THR B C 1
ATOM 3177 O O . THR B 1 67 ? -42.041 -25.206 -18.220 1.00 116.17 47 THR B O 1
ATOM 3181 N N . ASP B 1 68 ? -42.565 -26.597 -19.932 1.00 112.89 48 ASP B N 1
ATOM 3182 C CA . ASP B 1 68 ? -43.391 -27.502 -19.141 1.00 121.25 48 ASP B CA 1
ATOM 3183 C C . ASP B 1 68 ? -43.278 -28.934 -19.657 1.00 126.67 48 ASP B C 1
ATOM 3184 O O . ASP B 1 68 ? -44.256 -29.690 -19.609 1.00 133.66 48 ASP B O 1
ATOM 3189 N N . LEU B 1 69 ? -42.097 -29.309 -20.163 1.00 125.47 49 LEU B N 1
ATOM 3190 C CA . LEU B 1 69 ? -41.804 -30.617 -20.749 1.00 125.23 49 LEU B CA 1
ATOM 3191 C C . LEU B 1 69 ? -42.538 -30.858 -22.065 1.00 127.11 49 LEU B C 1
ATOM 3192 O O . LEU B 1 69 ? -42.210 -31.803 -22.788 1.00 136.16 49 LEU B O 1
ATOM 3197 N N . GLU B 1 70 ? -43.509 -30.012 -22.399 1.00 117.71 50 GLU B N 1
ATOM 3198 C CA . GLU B 1 70 ? -44.258 -30.135 -23.645 1.00 114.21 50 GLU B CA 1
ATOM 3199 C C . GLU B 1 70 ? -44.027 -28.981 -24.608 1.00 102.61 50 GLU B C 1
ATOM 3200 O O . GLU B 1 70 ? -43.978 -29.196 -25.820 1.00 95.55 50 GLU B O 1
ATOM 3206 N N . MET B 1 71 ? -43.882 -27.758 -24.104 1.00 106.91 51 MET B N 1
ATOM 3207 C CA . MET B 1 71 ? -43.619 -26.598 -24.944 1.00 104.89 51 MET B CA 1
ATOM 3208 C C . MET B 1 71 ? -42.661 -25.672 -24.211 1.00 99.04 51 MET B C 1
ATOM 3209 O O . MET B 1 71 ? -42.541 -25.719 -22.986 1.00 101.05 51 MET B O 1
ATOM 3214 N N . GLU B 1 72 ? -41.977 -24.822 -24.974 1.00 92.75 52 GLU B N 1
ATOM 3215 C CA . GLU B 1 72 ? -41.032 -23.873 -24.407 1.00 98.75 52 GLU B CA 1
ATOM 3216 C C . GLU B 1 72 ? -41.313 -22.477 -24.945 1.00 102.59 52 GLU B C 1
ATOM 3217 O O . GLU B 1 72 ? -41.967 -22.302 -25.976 1.00 108.52 52 GLU B O 1
ATOM 3223 N N . MET B 1 73 ? -40.801 -21.481 -24.224 1.00 94.36 53 MET B N 1
ATOM 3224 C CA . MET B 1 73 ? -41.000 -20.076 -24.563 1.00 99.06 53 MET B CA 1
ATOM 3225 C C . MET B 1 73 ? -39.723 -19.315 -24.237 1.00 100.34 53 MET B C 1
ATOM 3226 O O . MET B 1 73 ? -39.313 -19.263 -23.073 1.00 104.11 53 MET B O 1
ATOM 3231 N N . VAL B 1 74 ? -39.086 -18.745 -25.261 1.00 105.56 54 VAL B N 1
ATOM 3232 C CA . VAL B 1 74 ? -37.809 -18.052 -25.122 1.00 101.53 54 VAL B CA 1
ATOM 3233 C C . VAL B 1 74 ? -37.987 -16.581 -25.477 1.00 89.60 54 VAL B C 1
ATOM 3234 O O . VAL B 1 74 ? -38.654 -16.245 -26.461 1.00 88.35 54 VAL B O 1
ATOM 3238 N N . ALA B 1 75 ? -37.387 -15.708 -24.666 1.00 86.15 55 ALA B N 1
ATOM 3239 C CA . ALA B 1 75 ? -37.370 -14.270 -24.898 1.00 86.56 55 ALA B CA 1
ATOM 3240 C C . ALA B 1 75 ? -35.941 -13.761 -24.768 1.00 85.64 55 ALA B C 1
ATOM 3241 O O . ALA B 1 75 ? -35.212 -14.166 -23.857 1.00 88.47 55 ALA B O 1
ATOM 3243 N N . ARG B 1 76 ? -35.542 -12.879 -25.679 1.00 82.17 56 ARG B N 1
ATOM 3244 C CA . ARG B 1 76 ? -34.201 -12.306 -25.691 1.00 91.10 56 ARG B CA 1
ATOM 3245 C C . ARG B 1 76 ? -34.271 -10.827 -25.334 1.00 90.48 56 ARG B C 1
ATOM 3246 O O . ARG B 1 76 ? -35.111 -10.094 -25.866 1.00 92.11 56 ARG B O 1
ATOM 3254 N N . VAL B 1 77 ? -33.388 -10.394 -24.435 1.00 89.82 57 VAL B N 1
ATOM 3255 C CA . VAL B 1 77 ? -33.347 -9.019 -23.950 1.00 92.89 57 VAL B CA 1
ATOM 3256 C C . VAL B 1 77 ? -31.959 -8.451 -24.213 1.00 101.99 57 VAL B C 1
ATOM 3257 O O . VAL B 1 77 ? -30.953 -9.048 -23.815 1.00 102.47 57 VAL B O 1
ATOM 3261 N N . ALA B 1 78 ? -31.910 -7.298 -24.878 1.00 102.45 58 ALA B N 1
ATOM 3262 C CA . ALA B 1 78 ? -30.639 -6.654 -25.182 1.00 105.02 58 ALA B CA 1
ATOM 3263 C C . ALA B 1 78 ? -30.044 -6.024 -23.929 1.00 101.58 58 ALA B C 1
ATOM 3264 O O . ALA B 1 78 ? -30.705 -5.240 -23.240 1.00 100.22 58 ALA B O 1
ATOM 3266 N N . LEU B 1 79 ? -28.791 -6.369 -23.631 1.00 104.42 59 LEU B N 1
ATOM 3267 C CA . LEU B 1 79 ? -28.070 -5.822 -22.487 1.00 97.56 59 LEU B CA 1
ATOM 3268 C C . LEU B 1 79 ? -27.068 -4.789 -22.990 1.00 101.15 59 LEU B C 1
ATOM 3269 O O . LEU B 1 79 ? -26.101 -5.135 -23.678 1.00 92.95 59 LEU B O 1
ATOM 3274 N N . VAL B 1 80 ? -27.298 -3.522 -22.642 1.00 98.33 60 VAL B N 1
ATOM 3275 C CA . VAL B 1 80 ? -26.391 -2.442 -23.018 1.00 102.60 60 VAL B CA 1
ATOM 3276 C C . VAL B 1 80 ? -25.472 -2.031 -21.878 1.00 105.31 60 VAL B C 1
ATOM 3277 O O . VAL B 1 80 ? -24.567 -1.208 -22.092 1.00 113.45 60 VAL B O 1
ATOM 3281 N N . GLN B 1 81 ? -25.676 -2.564 -20.678 1.00 104.37 61 GLN B N 1
ATOM 3282 C CA . GLN B 1 81 ? -24.916 -2.321 -19.463 1.00 110.56 61 GLN B CA 1
ATOM 3283 C C . GLN B 1 81 ? -23.956 -3.479 -19.197 1.00 112.91 61 GLN B C 1
ATOM 3284 O O . GLN B 1 81 ? -24.183 -4.596 -19.672 1.00 110.86 61 GLN B O 1
ATOM 3290 N N . PRO B 1 82 ? -22.862 -3.232 -18.471 1.00 115.66 62 PRO B N 1
ATOM 3291 C CA . PRO B 1 82 ? -21.871 -4.290 -18.228 1.00 116.53 62 PRO B CA 1
ATOM 3292 C C . PRO B 1 82 ? -22.489 -5.553 -17.640 1.00 112.61 62 PRO B C 1
ATOM 3293 O O . PRO B 1 82 ? -23.404 -5.497 -16.818 1.00 113.30 62 PRO 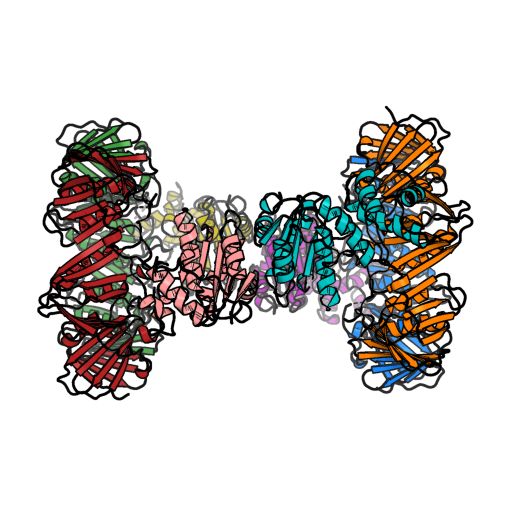B O 1
ATOM 3297 N N . HIS B 1 83 ? -21.971 -6.702 -18.071 1.00 111.88 63 HIS B N 1
ATOM 3298 C CA . HIS B 1 83 ? -22.519 -7.994 -17.683 1.00 103.35 63 HIS B CA 1
ATOM 3299 C C . HIS B 1 83 ? -21.418 -9.045 -17.765 1.00 106.90 63 HIS B C 1
ATOM 3300 O O . HIS B 1 83 ? -20.337 -8.800 -18.307 1.00 113.64 63 HIS B O 1
ATOM 3307 N N . GLU B 1 84 ? -21.705 -10.228 -17.213 1.00 94.56 64 GLU B N 1
ATOM 3308 C CA . GLU B 1 84 ? -20.780 -11.357 -17.235 1.00 103.34 64 GLU B CA 1
ATOM 3309 C C . GLU B 1 84 ? -21.522 -12.630 -17.624 1.00 102.75 64 GLU B C 1
ATOM 3310 O O . GLU B 1 84 ? -22.605 -12.908 -17.078 1.00 106.16 64 GLU B O 1
ATOM 3316 N N . PRO B 1 85 ? -20.989 -13.415 -18.566 1.00 107.36 65 PRO B N 1
ATOM 3317 C CA . PRO B 1 85 ? -21.686 -14.626 -19.021 1.00 102.84 65 PRO B CA 1
ATOM 3318 C C . PRO B 1 85 ? -21.903 -15.647 -17.911 1.00 102.81 65 PRO B C 1
ATOM 3319 O O . PRO B 1 85 ? -21.083 -15.804 -17.003 1.00 107.15 65 PRO B O 1
ATOM 3323 N N . GLY B 1 86 ? -23.025 -16.352 -18.007 1.00 100.67 66 GLY B N 1
ATOM 3324 C CA . GLY B 1 86 ? -23.379 -17.370 -17.037 1.00 98.97 66 GLY B CA 1
ATOM 3325 C C . GLY B 1 86 ? -24.793 -17.856 -17.280 1.00 99.71 66 GLY B C 1
ATOM 3326 O O . GLY B 1 86 ? -25.474 -17.416 -18.212 1.00 103.46 66 GLY B O 1
ATOM 3327 N N . ALA B 1 87 ? -25.225 -18.783 -16.424 1.00 99.75 67 ALA B N 1
ATOM 3328 C CA . ALA B 1 87 ? -26.564 -19.348 -16.550 1.00 95.00 67 ALA B CA 1
ATOM 3329 C C . ALA B 1 87 ? -27.030 -19.895 -15.207 1.00 97.59 67 ALA B C 1
ATOM 3330 O O . ALA B 1 87 ? -26.225 -20.372 -14.401 1.00 103.95 67 ALA B O 1
ATOM 3332 N N . THR B 1 88 ? -28.343 -19.829 -14.986 1.00 98.18 68 THR B N 1
ATOM 3333 C CA . THR B 1 88 ? -28.975 -20.334 -13.771 1.00 98.33 68 THR B CA 1
ATOM 3334 C C . THR B 1 88 ? -30.483 -20.385 -14.001 1.00 101.28 68 THR B C 1
ATOM 3335 O O . THR B 1 88 ? -30.985 -19.960 -15.045 1.00 108.70 68 THR B O 1
ATOM 3339 N N . THR B 1 89 ? -31.199 -20.924 -13.014 1.00 98.33 69 THR B N 1
ATOM 3340 C CA . THR B 1 89 ? -32.654 -20.975 -13.011 1.00 100.79 69 THR B CA 1
ATOM 3341 C C . THR B 1 89 ? -33.196 -20.282 -11.764 1.00 102.41 69 THR B C 1
ATOM 3342 O O . THR B 1 89 ? -32.497 -20.139 -10.759 1.00 107.30 69 THR B O 1
ATOM 3346 N N . VAL B 1 90 ? -34.453 -19.849 -11.835 1.00 98.83 70 VAL B N 1
ATOM 3347 C CA . VAL B 1 90 ? -35.061 -19.077 -10.750 1.00 96.25 70 VAL B CA 1
ATOM 3348 C C . VAL B 1 90 ? -36.580 -19.217 -10.794 1.00 97.02 70 VAL B C 1
ATOM 3349 O O . VAL B 1 90 ? -37.168 -19.194 -11.885 1.00 97.53 70 VAL B O 1
ATOM 3353 N N . PRO B 1 91 ? -37.255 -19.396 -9.633 1.00 94.68 71 PRO B N 1
ATOM 3354 C CA . PRO B 1 91 ? -38.727 -19.441 -9.604 1.00 94.97 71 PRO B CA 1
ATOM 3355 C C . PRO B 1 91 ? -39.400 -18.334 -10.405 1.00 98.43 71 PRO B C 1
ATOM 3356 O O . PRO B 1 91 ? -39.174 -17.148 -10.148 1.00 100.62 71 PRO B O 1
ATOM 3360 N N . ALA B 1 92 ? -40.223 -18.721 -11.382 1.00 97.41 72 ALA B N 1
ATOM 3361 C CA . ALA B 1 92 ? -40.805 -17.760 -12.317 1.00 87.83 72 ALA B CA 1
ATOM 3362 C C . ALA B 1 92 ? -41.696 -16.745 -11.605 1.00 87.81 72 ALA B C 1
ATOM 3363 O O . ALA B 1 92 ? -41.456 -15.535 -11.672 1.00 82.98 72 ALA B O 1
ATOM 3365 N N . ARG B 1 93 ? -42.747 -17.222 -10.928 1.00 91.49 73 ARG B N 1
ATOM 3366 C CA . ARG B 1 93 ? -43.744 -16.313 -10.366 1.00 96.39 73 ARG B CA 1
ATOM 3367 C C . ARG B 1 93 ? -43.128 -15.380 -9.331 1.00 92.77 73 ARG B C 1
ATOM 3368 O O . ARG B 1 93 ? -43.483 -14.198 -9.263 1.00 92.74 73 ARG B O 1
ATOM 3376 N N . LYS B 1 94 ? -42.203 -15.892 -8.517 1.00 94.40 74 LYS B N 1
ATOM 3377 C CA . LYS B 1 94 ? -41.540 -15.049 -7.526 1.00 90.22 74 LYS B CA 1
ATOM 3378 C C . LYS B 1 94 ? -40.666 -13.999 -8.202 1.00 92.31 74 LYS B C 1
ATOM 3379 O O . LYS B 1 94 ? -40.715 -12.815 -7.851 1.00 97.55 74 LYS B O 1
ATOM 3385 N N . PHE B 1 95 ? -39.856 -14.419 -9.177 1.00 90.15 75 PHE B N 1
ATOM 3386 C CA . PHE B 1 95 ? -38.986 -13.480 -9.877 1.00 86.44 75 PHE B CA 1
ATOM 3387 C C . PHE B 1 95 ? -39.786 -12.457 -10.676 1.00 86.88 75 PHE B C 1
ATOM 3388 O O . PHE B 1 95 ? -39.368 -11.299 -10.792 1.00 87.91 75 PHE B O 1
ATOM 3396 N N . PHE B 1 96 ? -40.928 -12.861 -11.235 1.00 89.04 76 PHE B N 1
ATOM 3397 C CA . PHE B 1 96 ? -41.760 -11.918 -11.975 1.00 82.71 76 PHE B CA 1
ATOM 3398 C C . PHE B 1 96 ? -42.397 -10.899 -11.039 1.00 90.80 76 PHE B C 1
ATOM 3399 O O . PHE B 1 96 ? -42.386 -9.695 -11.318 1.00 97.32 76 PHE B O 1
ATOM 3407 N N . ASP B 1 97 ? -42.958 -11.366 -9.919 1.00 82.38 77 ASP B N 1
ATOM 3408 C CA . ASP B 1 97 ? -43.599 -10.455 -8.977 1.00 81.88 77 ASP B CA 1
ATOM 3409 C C . ASP B 1 97 ? -42.604 -9.460 -8.397 1.00 81.25 77 ASP B C 1
ATOM 3410 O O . ASP B 1 97 ? -42.981 -8.333 -8.055 1.00 86.57 77 ASP B O 1
ATOM 3415 N N . ILE B 1 98 ? -41.336 -9.857 -8.268 1.00 80.38 78 ILE B N 1
ATOM 3416 C CA . ILE B 1 98 ? -40.315 -8.934 -7.783 1.00 79.88 78 ILE B CA 1
ATOM 3417 C C . ILE B 1 98 ? -40.084 -7.820 -8.796 1.00 87.03 78 ILE B C 1
ATOM 3418 O O . ILE B 1 98 ? -40.178 -6.632 -8.467 1.00 95.13 78 ILE B O 1
ATOM 3423 N N . CYS B 1 99 ? -39.788 -8.186 -10.046 1.00 78.63 79 CYS B N 1
ATOM 3424 C CA . CYS B 1 99 ? -39.558 -7.178 -11.078 1.00 83.03 79 CYS B CA 1
ATOM 3425 C C . CYS B 1 99 ? -40.803 -6.339 -11.336 1.00 87.97 79 CYS B C 1
ATOM 3426 O O . CYS B 1 99 ? -40.695 -5.151 -11.655 1.00 92.14 79 CYS B O 1
ATOM 3429 N N . ARG B 1 100 ? -41.988 -6.935 -11.202 1.00 84.79 80 ARG B N 1
ATOM 3430 C CA . ARG B 1 100 ? -43.225 -6.187 -11.386 1.00 87.66 80 ARG B CA 1
ATOM 3431 C C . ARG B 1 100 ? -43.514 -5.277 -10.199 1.00 88.10 80 ARG B C 1
ATOM 3432 O O . ARG B 1 100 ? -44.063 -4.183 -10.381 1.00 89.68 80 ARG B O 1
ATOM 3440 N N . GLY B 1 101 ? -43.135 -5.700 -8.990 1.00 89.43 81 GLY B N 1
ATOM 3441 C CA . GLY B 1 101 ? -43.355 -4.893 -7.804 1.00 84.91 81 GLY B CA 1
ATOM 3442 C C . GLY B 1 101 ? -42.400 -3.727 -7.653 1.00 82.95 81 GLY B C 1
ATOM 3443 O O . GLY B 1 101 ? -42.699 -2.790 -6.905 1.00 90.22 81 GLY B O 1
ATOM 3444 N N . LEU B 1 102 ? -41.260 -3.765 -8.339 1.00 82.42 82 LEU B N 1
ATOM 3445 C CA . LEU B 1 102 ? -40.285 -2.691 -8.242 1.00 81.38 82 LEU B CA 1
ATOM 3446 C C . LEU B 1 102 ? -40.837 -1.406 -8.855 1.00 81.92 82 LEU B C 1
ATOM 3447 O O . LEU B 1 102 ? -41.704 -1.450 -9.732 1.00 84.23 82 LEU B O 1
ATOM 3452 N N . PRO B 1 103 ? -40.370 -0.246 -8.386 1.00 82.81 83 PRO B N 1
ATOM 3453 C CA . PRO B 1 103 ? -40.851 1.026 -8.939 1.00 88.63 83 PRO B CA 1
ATOM 3454 C C . PRO B 1 103 ? -40.556 1.142 -10.426 1.00 88.63 83 PRO B C 1
ATOM 3455 O O . PRO B 1 103 ? -39.696 0.450 -10.978 1.00 85.80 83 PRO B O 1
ATOM 3459 N N . GLU B 1 104 ? -41.288 2.044 -11.076 1.00 86.32 84 GLU B N 1
ATOM 3460 C CA . GLU B 1 104 ? -41.138 2.234 -12.512 1.00 91.30 84 GLU B CA 1
ATOM 3461 C C . GLU B 1 104 ? -39.814 2.922 -12.815 1.00 94.56 84 GLU B C 1
ATOM 3462 O O . GLU B 1 104 ? -39.449 3.910 -12.167 1.00 93.87 84 GLU B O 1
ATOM 3468 N N . GLY B 1 105 ? -39.094 2.393 -13.801 1.00 98.63 85 GLY B N 1
ATOM 3469 C CA . GLY B 1 105 ? -37.816 2.941 -14.197 1.00 100.28 85 GLY B CA 1
ATOM 3470 C C . GLY B 1 105 ? -36.630 2.452 -13.401 1.00 92.54 85 GLY B C 1
ATOM 3471 O O . GLY B 1 105 ? -35.511 2.925 -13.634 1.00 93.93 85 GLY B O 1
ATOM 3472 N N . ALA B 1 106 ? -36.823 1.501 -12.496 1.00 82.59 86 ALA B N 1
ATOM 3473 C CA . ALA B 1 106 ? -35.737 1.054 -11.640 1.00 84.23 86 ALA B CA 1
ATOM 3474 C C . ALA B 1 106 ? -34.820 0.088 -12.380 1.00 83.40 86 ALA B C 1
ATOM 3475 O O . ALA B 1 106 ? -35.254 -0.699 -13.229 1.00 86.22 86 ALA B O 1
ATOM 3477 N N . GLU B 1 107 ? -33.534 0.160 -12.050 1.00 79.68 87 GLU B N 1
ATOM 3478 C CA . GLU B 1 107 ? -32.550 -0.769 -12.581 1.00 78.48 87 GLU B CA 1
ATOM 3479 C C . GLU B 1 107 ? -32.471 -2.000 -11.692 1.00 75.84 87 GLU B C 1
ATOM 3480 O O . GLU B 1 107 ? -32.541 -1.903 -10.463 1.00 83.09 87 GLU B O 1
ATOM 3486 N N . ILE B 1 108 ? -32.315 -3.157 -12.324 1.00 76.11 88 ILE B N 1
ATOM 3487 C CA . ILE B 1 108 ? -32.308 -4.444 -11.641 1.00 74.54 88 ILE B CA 1
ATOM 3488 C C . ILE B 1 108 ? -30.929 -5.065 -11.817 1.00 84.53 88 ILE B C 1
ATOM 3489 O O . ILE B 1 108 ? -30.525 -5.388 -12.941 1.00 93.73 88 ILE B O 1
ATOM 3494 N N . ALA B 1 109 ? -30.202 -5.216 -10.711 1.00 79.88 89 ALA B N 1
ATOM 3495 C CA . ALA B 1 109 ? -28.892 -5.854 -10.703 1.00 78.06 89 ALA B CA 1
ATOM 3496 C C . ALA B 1 109 ? -29.059 -7.292 -10.228 1.00 79.90 89 ALA B C 1
ATOM 3497 O O . ALA B 1 109 ? -29.552 -7.531 -9.119 1.00 85.52 89 ALA B O 1
ATOM 3499 N N . VAL B 1 110 ? -28.654 -8.244 -11.065 1.00 80.24 90 VAL B N 1
ATOM 3500 C CA . VAL B 1 110 ? -28.813 -9.667 -10.790 1.00 79.74 90 VAL B CA 1
ATOM 3501 C C . VAL B 1 110 ? -27.448 -10.332 -10.884 1.00 84.94 90 VAL B C 1
ATOM 3502 O O . VAL B 1 110 ? -26.726 -10.139 -11.868 1.00 88.74 90 VAL B O 1
ATOM 3506 N N . GLN B 1 111 ? -27.090 -11.097 -9.854 1.00 83.03 91 GLN B N 1
ATOM 3507 C CA . GLN B 1 111 ? -25.850 -11.860 -9.854 1.00 90.65 91 GLN B CA 1
ATOM 3508 C C . GLN B 1 111 ? -26.031 -13.101 -8.990 1.00 98.87 91 GLN B C 1
ATOM 3509 O O . GLN B 1 111 ? -26.953 -13.185 -8.175 1.00 97.45 91 GLN B O 1
ATOM 3515 N N . LEU B 1 112 ? -25.137 -14.068 -9.183 1.00 101.25 92 LEU B N 1
ATOM 3516 C CA . LEU B 1 112 ? -25.176 -15.338 -8.470 1.00 104.40 92 LEU B CA 1
ATOM 3517 C C . LEU B 1 112 ? -24.197 -15.314 -7.305 1.00 106.56 92 LEU B C 1
ATOM 3518 O O . LEU B 1 112 ? -23.021 -14.978 -7.485 1.00 111.56 92 LEU B O 1
ATOM 3523 N N . GLU B 1 113 ? -24.681 -15.677 -6.118 1.00 101.23 93 GLU B N 1
ATOM 3524 C CA . GLU B 1 113 ? -23.855 -15.784 -4.915 1.00 110.16 93 GLU B CA 1
ATOM 3525 C C . GLU B 1 113 ? -24.191 -17.114 -4.247 1.00 114.47 93 GLU B C 1
ATOM 3526 O O . GLU B 1 113 ? -25.132 -17.201 -3.455 1.00 116.87 93 GLU B O 1
ATOM 3532 N N . GLY B 1 114 ? -23.425 -18.153 -4.572 1.00 117.36 94 GLY B N 1
ATOM 3533 C CA . GLY B 1 114 ? -23.666 -19.463 -4.005 1.00 116.59 94 GLY B CA 1
ATOM 3534 C C . GLY B 1 114 ? -24.724 -20.237 -4.762 1.00 111.66 94 GLY B C 1
ATOM 3535 O O . GLY B 1 114 ? -24.761 -20.209 -5.997 1.00 109.65 94 GLY B O 1
ATOM 3536 N N . GLU B 1 115 ? -25.599 -20.925 -4.030 1.00 118.94 95 GLU B N 1
ATOM 3537 C CA . GLU B 1 115 ? -26.699 -21.672 -4.622 1.00 121.58 95 GLU B CA 1
ATOM 3538 C C . GLU B 1 115 ? -27.971 -20.838 -4.723 1.00 106.63 95 GLU B C 1
ATOM 3539 O O . GLU B 1 115 ? -29.068 -21.401 -4.805 1.00 97.34 95 GLU B O 1
ATOM 3545 N N . ARG B 1 116 ? -27.845 -19.511 -4.723 1.00 109.45 96 ARG B N 1
ATOM 3546 C CA . ARG B 1 116 ? -28.995 -18.624 -4.788 1.00 105.83 96 ARG B CA 1
ATOM 3547 C C . ARG B 1 116 ? -28.647 -17.380 -5.595 1.00 97.48 96 ARG B C 1
ATOM 3548 O O . ARG B 1 116 ? -27.482 -16.993 -5.717 1.00 96.82 96 ARG B O 1
ATOM 3556 N N . MET B 1 117 ? -29.686 -16.763 -6.151 1.00 94.96 97 MET B N 1
ATOM 3557 C CA . MET B 1 117 ? -29.561 -15.589 -7.002 1.00 94.98 97 MET B CA 1
ATOM 3558 C C . MET B 1 117 ? -29.973 -14.340 -6.232 1.00 89.21 97 MET B C 1
ATOM 3559 O O . MET B 1 117 ? -30.970 -14.351 -5.502 1.00 93.20 97 MET B O 1
ATOM 3564 N N . LEU B 1 118 ? -29.205 -13.265 -6.399 1.00 73.05 98 LEU B N 1
ATOM 3565 C CA . LEU B 1 118 ? -29.443 -12.009 -5.697 1.00 87.39 98 LEU B CA 1
ATOM 3566 C C . LEU B 1 118 ? -29.923 -10.935 -6.665 1.00 90.01 98 LEU B C 1
ATOM 3567 O O . LEU B 1 118 ? -29.275 -10.672 -7.683 1.00 92.09 98 LEU B O 1
ATOM 3572 N N . VAL B 1 119 ? -31.059 -10.320 -6.341 1.00 83.55 99 VAL B N 1
ATOM 3573 C CA . VAL B 1 119 ? -31.644 -9.236 -7.122 1.00 79.14 99 VAL B CA 1
ATOM 3574 C C . VAL B 1 119 ? -31.555 -7.958 -6.300 1.00 78.45 99 VAL B C 1
ATOM 3575 O O . VAL B 1 119 ? -31.992 -7.929 -5.144 1.00 89.43 99 VAL B O 1
ATOM 3579 N N . ARG B 1 120 ? -30.981 -6.909 -6.887 1.00 78.25 100 ARG B N 1
ATOM 3580 C CA . ARG B 1 120 ? -30.809 -5.631 -6.207 1.00 63.91 100 ARG B CA 1
ATOM 3581 C C . ARG B 1 120 ? -31.380 -4.496 -7.046 1.00 74.19 100 ARG B C 1
ATOM 3582 O O . ARG B 1 120 ? -31.123 -4.416 -8.252 1.00 82.33 100 ARG B O 1
ATOM 3590 N N . SER B 1 121 ? -32.155 -3.620 -6.400 1.00 68.03 101 SER B N 1
ATOM 3591 C CA . SER B 1 121 ? -32.709 -2.432 -7.051 1.00 68.49 101 SER B CA 1
ATOM 3592 C C . SER B 1 121 ? -32.860 -1.349 -5.985 1.00 71.53 101 SER B C 1
ATOM 3593 O O . SER B 1 121 ? -33.851 -1.331 -5.249 1.00 80.08 101 SER B O 1
ATOM 3596 N N . GLY B 1 122 ? -31.882 -0.454 -5.913 1.00 73.38 102 GLY B N 1
ATOM 3597 C CA . GLY B 1 122 ? -31.924 0.588 -4.899 1.00 81.43 102 GLY B CA 1
ATOM 3598 C C . GLY B 1 122 ? -31.600 0.023 -3.530 1.00 84.97 102 GLY B C 1
ATOM 3599 O O . GLY B 1 122 ? -30.578 -0.647 -3.338 1.00 92.30 102 GLY B O 1
ATOM 3600 N N . ARG B 1 123 ? -32.480 0.281 -2.562 1.00 82.26 103 ARG B N 1
ATOM 3601 C CA . ARG B 1 123 ? -32.337 -0.260 -1.218 1.00 78.99 103 ARG B CA 1
ATOM 3602 C C . ARG B 1 123 ? -33.122 -1.553 -1.032 1.00 75.74 103 ARG B C 1
ATOM 3603 O O . ARG B 1 123 ? -33.401 -1.945 0.108 1.00 77.72 103 ARG B O 1
ATOM 3611 N N . SER B 1 124 ? -33.481 -2.213 -2.127 1.00 77.78 104 SER B N 1
ATOM 3612 C CA . SER B 1 124 ? -34.207 -3.473 -2.109 1.00 82.25 104 SER B CA 1
ATOM 3613 C C . SER B 1 124 ? -33.256 -4.592 -2.506 1.00 84.47 104 SER B C 1
ATOM 3614 O O . SER B 1 124 ? -32.567 -4.492 -3.527 1.00 86.48 104 SER B O 1
ATOM 3617 N N . ARG B 1 125 ? -33.205 -5.644 -1.692 1.00 83.31 105 ARG B N 1
ATOM 3618 C CA . ARG B 1 125 ? -32.343 -6.790 -1.948 1.00 86.39 105 ARG B CA 1
ATOM 3619 C C . ARG B 1 125 ? -33.154 -8.068 -1.796 1.00 82.00 105 ARG B C 1
ATOM 3620 O O . ARG B 1 125 ? -33.843 -8.253 -0.789 1.00 84.33 105 ARG B O 1
ATOM 3628 N N . PHE B 1 126 ? -33.072 -8.943 -2.796 1.00 81.90 106 PHE B N 1
ATOM 3629 C CA . PHE B 1 126 ? -33.800 -10.205 -2.802 1.00 87.06 106 PHE B CA 1
ATOM 3630 C C . PHE B 1 126 ? -32.833 -11.354 -3.041 1.00 90.29 106 PHE B C 1
ATOM 3631 O O . PHE B 1 126 ? -31.920 -11.247 -3.866 1.00 95.22 106 PHE B O 1
ATOM 3639 N N . SER B 1 127 ? -33.034 -12.449 -2.311 1.00 87.67 107 SER B N 1
ATOM 3640 C CA . SER B 1 127 ? -32.240 -13.664 -2.456 1.00 86.41 107 SER B CA 1
ATOM 3641 C C . SER B 1 127 ? -33.178 -14.818 -2.781 1.00 87.96 107 SER B C 1
ATOM 3642 O O . SER B 1 127 ? -34.042 -15.164 -1.969 1.00 101.89 107 SER B O 1
ATOM 3645 N N . LEU B 1 128 ? -33.007 -15.411 -3.961 1.00 82.38 108 LEU B N 1
ATOM 3646 C CA . LEU B 1 128 ? -33.906 -16.440 -4.470 1.00 87.19 108 LEU B CA 1
ATOM 3647 C C . LEU B 1 128 ? -33.167 -17.762 -4.614 1.00 90.11 108 LEU B C 1
ATOM 3648 O O . LEU B 1 128 ? -32.097 -17.816 -5.228 1.00 87.50 108 LEU B O 1
ATOM 3653 N N . SER B 1 129 ? -33.750 -18.827 -4.065 1.00 91.39 109 SER B N 1
ATOM 3654 C CA . SER B 1 129 ? -33.172 -20.157 -4.206 1.00 103.51 109 SER B CA 1
ATOM 3655 C C . SER B 1 129 ? -33.211 -20.594 -5.665 1.00 108.44 109 SER B C 1
ATOM 3656 O O . SER B 1 129 ? -34.204 -20.380 -6.366 1.00 111.78 109 SER B O 1
ATOM 3659 N N . THR B 1 130 ? -32.126 -21.212 -6.121 1.00 113.20 110 THR B N 1
ATOM 3660 C CA . THR B 1 130 ? -31.953 -21.565 -7.522 1.00 113.44 110 THR B CA 1
ATOM 3661 C C . THR B 1 130 ? -31.720 -23.063 -7.676 1.00 119.12 110 THR B C 1
ATOM 3662 O O . THR B 1 130 ? -31.446 -23.783 -6.712 1.00 121.11 110 THR B O 1
ATOM 3666 N N . LEU B 1 131 ? -31.845 -23.522 -8.920 1.00 118.75 111 LEU B N 1
ATOM 3667 C CA . LEU B 1 131 ? -31.537 -24.874 -9.353 1.00 122.10 111 LEU B CA 1
ATOM 3668 C C . LEU B 1 131 ? -30.532 -24.829 -10.498 1.00 121.95 111 LEU B C 1
ATOM 3669 O O . LEU B 1 131 ? -30.517 -23.866 -11.273 1.00 124.67 111 LEU B O 1
ATOM 3674 N N . PRO B 1 132 ? -29.663 -25.837 -10.612 1.00 120.39 112 PRO B N 1
ATOM 3675 C CA . PRO B 1 132 ? -28.643 -25.823 -11.670 1.00 119.90 112 PRO B CA 1
ATOM 3676 C C . PRO B 1 132 ? -29.249 -25.673 -13.058 1.00 116.57 112 PRO B C 1
ATOM 3677 O O . PRO B 1 132 ? -30.257 -26.300 -13.391 1.00 117.04 112 PRO B O 1
ATOM 3681 N N . ALA B 1 133 ? -28.613 -24.826 -13.872 1.00 116.67 113 ALA B N 1
ATOM 3682 C CA . ALA B 1 133 ? -29.088 -24.588 -15.228 1.00 117.26 113 ALA B CA 1
ATOM 3683 C C . ALA B 1 133 ? -28.877 -25.791 -16.137 1.00 123.24 113 ALA B C 1
ATOM 3684 O O . ALA B 1 133 ? -29.568 -25.911 -17.155 1.00 124.33 113 ALA B O 1
ATOM 3686 N N . ALA B 1 134 ? -27.949 -26.687 -15.795 1.00 122.96 114 ALA B N 1
ATOM 3687 C CA . ALA B 1 134 ? -27.719 -27.867 -16.619 1.00 123.97 114 ALA B CA 1
ATOM 3688 C C . ALA B 1 134 ? -28.854 -28.873 -16.511 1.00 126.93 114 ALA B C 1
ATOM 3689 O O . ALA B 1 134 ? -28.958 -29.767 -17.357 1.00 135.55 114 ALA B O 1
ATOM 3691 N N . ASP B 1 135 ? -29.701 -28.750 -15.493 1.00 123.29 115 ASP B N 1
ATOM 3692 C CA . ASP B 1 135 ? -30.835 -29.643 -15.308 1.00 128.06 115 ASP B CA 1
ATOM 3693 C C . ASP B 1 135 ? -32.082 -29.168 -16.040 1.00 123.59 115 ASP B C 1
ATOM 3694 O O . ASP B 1 135 ? -33.147 -29.774 -15.880 1.00 122.49 115 ASP B O 1
ATOM 3699 N N . PHE B 1 136 ? -31.979 -28.109 -16.833 1.00 125.58 116 PHE B N 1
ATOM 3700 C CA . PHE B 1 136 ? -33.156 -27.541 -17.478 1.00 123.62 116 PHE B CA 1
ATOM 3701 C C . PHE B 1 136 ? -33.484 -28.311 -18.753 1.00 129.94 116 PHE B C 1
ATOM 3702 O O . PHE B 1 136 ? -32.585 -28.583 -19.556 1.00 129.02 116 PHE B O 1
ATOM 3710 N N . PRO B 1 137 ? -34.747 -28.698 -18.959 1.00 127.63 117 PRO B N 1
ATOM 3711 C CA . PRO B 1 137 ? -35.112 -29.441 -20.175 1.00 132.59 117 PRO B CA 1
ATOM 3712 C C . PRO B 1 137 ? -34.965 -28.611 -21.443 1.00 137.65 117 PRO B C 1
ATOM 3713 O O . PRO B 1 137 ? -35.726 -27.663 -21.660 1.00 135.22 117 PRO B O 1
ATOM 3717 N N . ASN B 1 138 ? -33.993 -28.954 -22.284 1.00 142.68 118 ASN B N 1
ATOM 3718 C CA . ASN B 1 138 ? -33.776 -28.273 -23.555 1.00 140.65 118 ASN B CA 1
ATOM 3719 C C . ASN B 1 138 ? -34.424 -29.066 -24.685 1.00 143.00 118 ASN B C 1
ATOM 3720 O O . ASN B 1 138 ? -34.176 -30.268 -24.831 1.00 144.95 118 ASN B O 1
ATOM 3725 N N . LEU B 1 139 ? -35.263 -28.392 -25.470 1.00 141.22 119 LEU B N 1
ATOM 3726 C CA . LEU B 1 139 ? -35.929 -29.023 -26.606 1.00 148.38 119 LEU B CA 1
ATOM 3727 C C . LEU B 1 139 ? -34.921 -29.302 -27.716 1.00 149.88 119 LEU B C 1
ATOM 3728 O O . LEU B 1 139 ? -34.209 -28.396 -28.162 1.00 148.07 119 LEU B O 1
ATOM 3733 N N . ASP B 1 140 ? -34.854 -30.558 -28.154 1.00 149.07 120 ASP B N 1
ATOM 3734 C CA . ASP B 1 140 ? -33.934 -30.943 -29.218 1.00 152.54 120 ASP B CA 1
ATOM 3735 C C . ASP B 1 140 ? -34.294 -30.242 -30.525 1.00 150.12 120 ASP B C 1
ATOM 3736 O O . ASP B 1 140 ? -35.390 -30.431 -31.060 1.00 150.33 120 ASP B O 1
ATOM 3741 N N . ASP B 1 141 ? -33.367 -29.431 -31.032 1.00 153.34 121 ASP B N 1
ATOM 3742 C CA . ASP B 1 141 ? -33.597 -28.665 -32.252 1.00 151.03 121 ASP B CA 1
ATOM 3743 C C . ASP B 1 141 ? -33.757 -29.601 -33.448 1.00 148.19 121 ASP B C 1
ATOM 3744 O O . ASP B 1 141 ? -32.849 -30.374 -33.771 1.00 153.57 121 ASP B O 1
ATOM 3749 N N . TRP B 1 142 ? -34.916 -29.532 -34.098 1.00 141.38 122 TRP B N 1
ATOM 3750 C CA . TRP B 1 142 ? -35.280 -30.382 -35.221 1.00 142.24 122 TRP B CA 1
ATOM 3751 C C . TRP B 1 142 ? -35.053 -29.639 -36.542 1.00 143.24 122 TRP B C 1
ATOM 3752 O O . TRP B 1 142 ? -34.526 -28.521 -36.573 1.00 143.90 122 TRP B O 1
ATOM 3763 N N . GLN B 1 143 ? -35.457 -30.266 -37.644 1.00 137.15 123 GLN B N 1
ATOM 3764 C CA . GLN B 1 143 ? -35.350 -29.693 -38.981 1.00 138.75 123 GLN B CA 1
ATOM 3765 C C . GLN B 1 143 ? -36.685 -29.078 -39.380 1.00 137.02 123 GLN B C 1
ATOM 3766 O O . GLN B 1 143 ? -37.691 -29.788 -39.475 1.00 133.97 123 GLN B O 1
ATOM 3772 N N . SER B 1 144 ? -36.692 -27.769 -39.619 1.00 124.74 124 SER B N 1
ATOM 3773 C CA . SER B 1 144 ? -37.902 -27.086 -40.060 1.00 125.30 124 SER B CA 1
ATOM 3774 C C . SER B 1 144 ? -38.240 -27.465 -41.500 1.00 128.87 124 SER B C 1
ATOM 3775 O O . SER B 1 144 ? -37.362 -27.781 -42.307 1.00 137.02 124 SER B O 1
ATOM 3778 N N . GLU B 1 145 ? -39.534 -27.432 -41.820 1.00 122.13 125 GLU B N 1
ATOM 3779 C CA . GLU B 1 145 ? -39.983 -27.751 -43.171 1.00 126.06 125 GLU B CA 1
ATOM 3780 C C . GLU B 1 145 ? -40.758 -26.588 -43.780 1.00 126.17 125 GLU B C 1
ATOM 3781 O O . GLU B 1 145 ? -40.188 -25.770 -44.509 1.00 136.39 125 GLU B O 1
ATOM 3787 N N . VAL B 1 146 ? -42.052 -26.506 -43.486 1.00 119.09 126 VAL B N 1
ATOM 3788 C CA . VAL B 1 146 ? -42.893 -25.439 -44.015 1.00 119.45 126 VAL B CA 1
ATOM 3789 C C . VAL B 1 146 ? -42.686 -24.180 -43.183 1.00 114.72 126 VAL B C 1
ATOM 3790 O O . VAL B 1 146 ? -42.765 -24.215 -41.949 1.00 113.64 126 VAL B O 1
ATOM 3794 N N . GLU B 1 147 ? -42.421 -23.063 -43.858 1.00 113.33 127 GLU B N 1
ATOM 3795 C CA . GLU B 1 147 ? -42.169 -21.792 -43.193 1.00 110.82 127 GLU B CA 1
ATOM 3796 C C . GLU B 1 147 ? -42.862 -20.675 -43.958 1.00 112.87 127 GLU B C 1
ATOM 3797 O O . GLU B 1 147 ? -42.730 -20.580 -45.182 1.00 122.95 127 GLU B O 1
ATOM 3803 N N . PHE B 1 148 ? -43.594 -19.832 -43.233 1.00 109.86 128 PHE B N 1
ATOM 3804 C CA . PHE B 1 148 ? -44.333 -18.732 -43.834 1.00 106.98 128 PHE B CA 1
ATOM 3805 C C . PHE B 1 148 ? -44.472 -17.612 -42.812 1.00 99.92 128 PHE B C 1
ATOM 3806 O O . PHE B 1 148 ? -44.196 -17.789 -41.624 1.00 94.80 128 PHE B O 1
ATOM 3814 N N . THR B 1 149 ? -44.897 -16.446 -43.293 1.00 103.88 129 THR B N 1
ATOM 3815 C CA . THR B 1 149 ? -45.091 -15.271 -42.451 1.00 103.85 129 THR B CA 1
ATOM 3816 C C . THR B 1 149 ? -46.471 -14.684 -42.713 1.00 105.43 129 THR B C 1
ATOM 3817 O O . THR B 1 149 ? -46.790 -14.327 -43.852 1.00 110.43 129 THR B O 1
ATOM 3821 N N . LEU B 1 150 ? -47.284 -14.589 -41.665 1.00 104.79 130 LEU B N 1
ATOM 3822 C CA . LEU B 1 150 ? -48.627 -14.039 -41.745 1.00 106.60 130 LEU B CA 1
ATOM 3823 C C . LEU B 1 150 ? -48.845 -13.054 -40.606 1.00 108.83 130 LEU B C 1
ATOM 3824 O O . LEU B 1 150 ? -48.193 -13.157 -39.561 1.00 107.15 130 LEU B O 1
ATOM 3829 N N . PRO B 1 151 ? -49.741 -12.084 -40.780 1.00 107.33 131 PRO B N 1
ATOM 3830 C CA . PRO B 1 151 ? -50.006 -11.122 -39.704 1.00 106.23 131 PRO B CA 1
ATOM 3831 C C . PRO B 1 151 ? -50.659 -11.782 -38.499 1.00 101.98 131 PRO B C 1
ATOM 3832 O O . PRO B 1 151 ? -51.257 -12.857 -38.586 1.00 102.44 131 PRO B O 1
ATOM 3836 N N . GLN B 1 152 ? -50.529 -11.108 -37.353 1.00 107.57 132 GLN B N 1
ATOM 3837 C CA . GLN B 1 152 ? -51.090 -11.638 -36.114 1.00 106.07 132 GLN B CA 1
ATOM 3838 C C . GLN B 1 152 ? -52.612 -11.668 -36.146 1.00 106.91 132 GLN B C 1
ATOM 3839 O O . GLN B 1 152 ? -53.223 -12.557 -35.545 1.00 106.70 132 GLN B O 1
ATOM 3845 N N . ALA B 1 153 ? -53.238 -10.711 -36.835 1.00 109.86 133 ALA B N 1
ATOM 3846 C CA . ALA B 1 153 ? -54.696 -10.679 -36.889 1.00 99.86 133 ALA B CA 1
ATOM 3847 C C . ALA B 1 153 ? -55.244 -11.896 -37.623 1.00 93.57 133 ALA B C 1
ATOM 3848 O O . ALA B 1 153 ? -56.294 -12.431 -37.252 1.00 92.30 133 ALA B O 1
ATOM 3850 N N . THR B 1 154 ? -54.544 -12.348 -38.666 1.00 91.74 134 THR B N 1
ATOM 3851 C CA . THR B 1 154 ? -54.982 -13.534 -39.393 1.00 93.24 134 THR B CA 1
ATOM 3852 C C . THR B 1 154 ? -54.867 -14.782 -38.527 1.00 99.85 134 THR B C 1
ATOM 3853 O O . THR B 1 154 ? -55.777 -15.618 -38.508 1.00 100.36 134 THR B O 1
ATOM 3857 N N . MET B 1 155 ? -53.755 -14.921 -37.801 1.00 97.68 135 MET B N 1
ATOM 3858 C CA . MET B 1 155 ? -53.583 -16.069 -36.917 1.00 100.26 135 MET B CA 1
ATOM 3859 C C . MET B 1 155 ? -54.608 -16.055 -35.791 1.00 96.12 135 MET B C 1
ATOM 3860 O O . MET B 1 155 ? -55.138 -17.106 -35.411 1.00 98.43 135 MET B O 1
ATOM 3865 N N . LYS B 1 156 ? -54.908 -14.873 -35.250 1.00 100.32 136 LYS B N 1
ATOM 3866 C CA . LYS B 1 156 ? -55.903 -14.786 -34.186 1.00 97.16 136 LYS B CA 1
ATOM 3867 C C . LYS B 1 156 ? -57.290 -15.151 -34.700 1.00 95.43 136 LYS B C 1
ATOM 3868 O O . LYS B 1 156 ? -58.085 -15.761 -33.978 1.00 95.75 136 LYS B O 1
ATOM 3874 N N . ARG B 1 157 ? -57.595 -14.793 -35.950 1.00 97.91 137 ARG B N 1
ATOM 3875 C CA . ARG B 1 157 ? -58.895 -15.137 -36.515 1.00 95.48 137 ARG B CA 1
ATOM 3876 C C . ARG B 1 157 ? -59.014 -16.639 -36.734 1.00 93.63 137 ARG B C 1
ATOM 3877 O O . ARG B 1 157 ? -60.057 -17.232 -36.439 1.00 97.59 137 ARG B O 1
ATOM 3885 N N . LEU B 1 158 ? -57.954 -17.271 -37.247 1.00 91.58 138 LEU B N 1
ATOM 3886 C CA . LEU B 1 158 ? -57.981 -18.715 -37.461 1.00 88.17 138 LEU B CA 1
ATOM 3887 C C . LEU B 1 158 ? -58.155 -19.473 -36.152 1.00 90.44 138 LEU B C 1
ATOM 3888 O O . LEU B 1 158 ? -58.800 -20.528 -36.125 1.00 91.76 138 LEU B O 1
ATOM 3893 N N . ILE B 1 159 ? -57.587 -18.957 -35.064 1.00 87.44 139 ILE B N 1
ATOM 3894 C CA . ILE B 1 159 ? -57.684 -19.635 -33.777 1.00 85.46 139 ILE B CA 1
ATOM 3895 C C . ILE B 1 159 ? -59.057 -19.416 -33.156 1.00 95.30 139 ILE B C 1
ATOM 3896 O O . ILE B 1 159 ? -59.747 -20.373 -32.791 1.00 97.23 139 ILE B O 1
ATOM 3901 N N . GLU B 1 160 ? -59.472 -18.152 -33.036 1.00 86.37 140 GLU B N 1
ATOM 3902 C CA . GLU B 1 160 ? -60.739 -17.830 -32.386 1.00 91.47 140 GLU B CA 1
ATOM 3903 C C . GLU B 1 160 ? -61.924 -18.500 -33.070 1.00 92.65 140 GLU B C 1
ATOM 3904 O O . GLU B 1 160 ? -62.893 -18.877 -32.402 1.00 96.02 140 GLU B O 1
ATOM 3910 N N . ALA B 1 161 ? -61.871 -18.666 -34.392 1.00 93.01 141 ALA B N 1
ATOM 3911 C CA . ALA B 1 161 ? -63.023 -19.203 -35.107 1.00 92.62 141 ALA B CA 1
ATOM 3912 C C . ALA B 1 161 ? -63.191 -20.704 -34.905 1.00 92.32 141 ALA B C 1
ATOM 3913 O O . ALA B 1 161 ? -64.263 -21.239 -35.207 1.00 90.71 141 ALA B O 1
ATOM 3915 N N . THR B 1 162 ? -62.164 -21.396 -34.400 1.00 93.19 142 THR B N 1
ATOM 3916 C CA . THR B 1 162 ? -62.205 -22.846 -34.252 1.00 83.81 142 THR B CA 1
ATOM 3917 C C . THR B 1 162 ? -61.799 -23.346 -32.874 1.00 76.81 142 THR B C 1
ATOM 3918 O O . THR B 1 162 ? -62.019 -24.526 -32.584 1.00 75.00 142 THR B O 1
ATOM 3922 N N . GLN B 1 163 ? -61.215 -22.497 -32.026 1.00 80.20 143 GLN B N 1
ATOM 3923 C CA . GLN B 1 163 ? -60.658 -22.948 -30.752 1.00 83.59 143 GLN B CA 1
ATOM 3924 C C . GLN B 1 163 ? -61.696 -23.650 -29.881 1.00 79.31 143 GLN B C 1
ATOM 3925 O O . GLN B 1 163 ? -61.415 -24.702 -29.297 1.00 78.25 143 GLN B O 1
ATOM 3931 N N . PHE B 1 164 ? -62.903 -23.088 -29.782 1.00 83.88 144 PHE B N 1
ATOM 3932 C CA . PHE B 1 164 ? -63.892 -23.585 -28.825 1.00 79.10 144 PHE B CA 1
ATOM 3933 C C . PHE B 1 164 ? -64.347 -25.011 -29.116 1.00 87.51 144 PHE B C 1
ATOM 3934 O O . PHE B 1 164 ? -64.949 -25.643 -28.242 1.00 87.68 144 PHE B O 1
ATOM 3942 N N . SER B 1 165 ? -64.088 -25.531 -30.314 1.00 82.51 145 SER B N 1
ATOM 3943 C CA . SER B 1 165 ? -64.544 -26.861 -30.695 1.00 87.03 145 SER B CA 1
ATOM 3944 C C . SER B 1 165 ? -63.533 -27.956 -30.377 1.00 91.86 145 SER B C 1
ATOM 3945 O O . SER B 1 165 ? -63.750 -29.110 -30.758 1.00 100.77 145 SER B O 1
ATOM 3948 N N . MET B 1 166 ? -62.436 -27.624 -29.703 1.00 95.57 146 MET B N 1
ATOM 3949 C CA . MET B 1 166 ? -61.453 -28.631 -29.336 1.00 95.12 146 MET B CA 1
ATOM 3950 C C . MET B 1 166 ? -61.968 -29.497 -28.191 1.00 95.77 146 MET B C 1
ATOM 3951 O O . MET B 1 166 ? -62.837 -29.097 -27.411 1.00 104.84 146 MET B O 1
ATOM 3956 N N . ALA B 1 167 ? -61.417 -30.702 -28.098 1.00 87.03 147 ALA B N 1
ATOM 3957 C CA . ALA B 1 167 ? -61.739 -31.612 -27.011 1.00 89.47 147 ALA B CA 1
ATOM 3958 C C . ALA B 1 167 ? -60.710 -31.474 -25.897 1.00 98.98 147 ALA B C 1
ATOM 3959 O O . ALA B 1 167 ? -59.560 -31.095 -26.131 1.00 107.45 147 ALA B O 1
ATOM 3961 N N . HIS B 1 168 ? -61.133 -31.787 -24.674 1.00 92.85 148 HIS B N 1
ATOM 3962 C CA . HIS B 1 168 ? -60.281 -31.646 -23.497 1.00 92.29 148 HIS B CA 1
ATOM 3963 C C . HIS B 1 168 ? -60.089 -33.011 -22.846 1.00 92.29 148 HIS B C 1
ATOM 3964 O O . HIS B 1 168 ? -61.047 -33.596 -22.327 1.00 92.24 148 HIS B O 1
ATOM 3971 N N . GLN B 1 169 ? -58.849 -33.507 -22.879 1.00 92.10 149 GLN B N 1
ATOM 3972 C CA . GLN B 1 169 ? -58.440 -34.733 -22.192 1.00 95.47 149 GLN B CA 1
ATOM 3973 C C . GLN B 1 169 ? -59.301 -35.927 -22.606 1.00 93.31 149 GLN B C 1
ATOM 3974 O O . GLN B 1 169 ? -59.919 -36.604 -21.782 1.00 94.95 149 GLN B O 1
ATOM 3980 N N . ASP B 1 170 ? -59.327 -36.175 -23.910 1.00 84.97 150 ASP B N 1
ATOM 3981 C CA . ASP B 1 170 ? -60.102 -37.259 -24.493 1.00 89.21 150 ASP B CA 1
ATOM 3982 C C . ASP B 1 170 ? -59.178 -38.417 -24.854 1.00 92.98 150 ASP B C 1
ATOM 3983 O O . ASP B 1 170 ? -57.975 -38.239 -25.060 1.00 100.96 150 ASP B O 1
ATOM 3988 N N . VAL B 1 171 ? -59.755 -39.620 -24.919 1.00 93.71 151 VAL B N 1
ATOM 3989 C CA . VAL B 1 171 ? -58.985 -40.764 -25.400 1.00 90.92 151 VAL B CA 1
ATOM 3990 C C . VAL B 1 171 ? -58.564 -40.536 -26.843 1.00 99.09 151 VAL B C 1
ATOM 3991 O O . VAL B 1 171 ? -57.490 -40.982 -27.267 1.00 98.06 151 VAL B O 1
ATOM 3995 N N . ARG B 1 172 ? -59.399 -39.844 -27.619 1.00 100.04 152 ARG B N 1
ATOM 3996 C CA . ARG B 1 172 ? -59.037 -39.399 -28.963 1.00 96.74 152 ARG B CA 1
ATOM 3997 C C . ARG B 1 172 ? -58.042 -38.250 -28.825 1.00 93.77 152 ARG B C 1
ATOM 3998 O O . ARG B 1 172 ? -58.377 -37.070 -28.951 1.00 91.33 152 ARG B O 1
ATOM 4006 N N . TYR B 1 173 ? -56.785 -38.613 -28.551 1.00 92.60 153 TYR B N 1
ATOM 4007 C CA . TYR B 1 173 ? -55.754 -37.616 -28.281 1.00 87.28 153 TYR B CA 1
ATOM 4008 C C . TYR B 1 173 ? -55.552 -36.668 -29.455 1.00 87.09 153 TYR B C 1
ATOM 4009 O O . TYR B 1 173 ? -55.113 -35.530 -29.254 1.00 89.41 153 TYR B O 1
ATOM 4018 N N . TYR B 1 174 ? -55.880 -37.104 -30.672 1.00 89.41 154 TYR B N 1
ATOM 4019 C CA . TYR B 1 174 ? -55.754 -36.241 -31.838 1.00 85.37 154 TYR B CA 1
ATOM 4020 C C . TYR B 1 174 ? -56.799 -35.135 -31.852 1.00 84.90 154 TYR B C 1
ATOM 4021 O O . TYR B 1 174 ? -56.622 -34.144 -32.567 1.00 92.43 154 TYR B O 1
ATOM 4030 N N . LEU B 1 175 ? -57.873 -35.275 -31.076 1.00 79.56 155 LEU B N 1
ATOM 4031 C CA . LEU B 1 175 ? -58.902 -34.248 -30.997 1.00 81.05 155 LEU B CA 1
ATOM 4032 C C . LEU B 1 175 ? -58.595 -33.189 -29.951 1.00 92.25 155 LEU B C 1
ATOM 4033 O O . LEU B 1 175 ? -59.205 -32.114 -29.976 1.00 94.07 155 LEU B O 1
ATOM 4038 N N . ASN B 1 176 ? -57.672 -33.472 -29.035 1.00 91.12 156 ASN B N 1
ATOM 4039 C CA . ASN B 1 176 ? -57.298 -32.532 -27.989 1.00 88.41 156 ASN B CA 1
ATOM 4040 C C . ASN B 1 176 ? -56.358 -31.467 -28.542 1.00 85.66 156 ASN B C 1
ATOM 4041 O O . ASN B 1 176 ? -55.266 -31.253 -28.005 1.00 89.43 156 ASN B O 1
ATOM 4046 N N . GLY B 1 177 ? -56.775 -30.792 -29.607 1.00 86.05 157 GLY B N 1
ATOM 4047 C CA . GLY B 1 177 ? -55.933 -29.787 -30.221 1.00 88.04 157 GLY B CA 1
ATOM 4048 C C . GLY B 1 177 ? -56.579 -29.234 -31.470 1.00 88.48 157 GLY B C 1
ATOM 4049 O O . GLY B 1 177 ? -57.747 -29.498 -31.761 1.00 86.81 157 GLY B O 1
ATOM 4050 N N . MET B 1 178 ? -55.801 -28.441 -32.202 1.00 82.22 158 MET B N 1
ATOM 4051 C CA . MET B 1 178 ? -56.276 -27.795 -33.418 1.00 79.99 158 MET B CA 1
ATOM 4052 C C . MET B 1 178 ? -55.392 -28.203 -34.589 1.00 82.42 158 MET B C 1
ATOM 4053 O O . MET B 1 178 ? -54.164 -28.267 -34.461 1.00 90.97 158 MET B O 1
ATOM 4058 N N . LEU B 1 179 ? -56.024 -28.485 -35.725 1.00 80.83 159 LEU B N 1
ATOM 4059 C CA . LEU B 1 179 ? -55.327 -28.931 -36.928 1.00 83.08 159 LEU B CA 1
ATOM 4060 C C . LEU B 1 179 ? -54.914 -27.717 -37.756 1.00 83.75 159 LEU B C 1
ATOM 4061 O O . LEU B 1 179 ? -55.769 -26.976 -38.249 1.00 83.86 159 LEU B O 1
ATOM 4066 N N . PHE B 1 180 ? -53.609 -27.496 -37.886 1.00 80.84 160 PHE B N 1
ATOM 4067 C CA . PHE B 1 180 ? -53.075 -26.489 -38.797 1.00 88.71 160 PHE B CA 1
ATOM 4068 C C . PHE B 1 180 ? -52.738 -27.148 -40.130 1.00 97.35 160 PHE B C 1
ATOM 4069 O O . PHE B 1 180 ? -51.926 -28.078 -40.179 1.00 105.08 160 PHE B O 1
ATOM 4077 N N . GLU B 1 181 ? -53.356 -26.663 -41.207 1.00 101.12 161 GLU B N 1
ATOM 4078 C CA . GLU B 1 181 ? -53.227 -27.263 -42.531 1.00 106.49 161 GLU B CA 1
ATOM 4079 C C . GLU B 1 181 ? -52.966 -26.171 -43.558 1.00 104.89 161 GLU B C 1
ATOM 4080 O O . GLU B 1 181 ? -53.814 -25.298 -43.769 1.00 100.18 161 GLU B O 1
ATOM 4086 N N . THR B 1 182 ? -51.794 -26.217 -44.185 1.00 113.05 162 THR B N 1
ATOM 4087 C CA . THR B 1 182 ? -51.452 -25.326 -45.286 1.00 122.47 162 THR B CA 1
ATOM 4088 C C . THR B 1 182 ? -51.738 -26.037 -46.602 1.00 132.97 162 THR B C 1
ATOM 4089 O O . THR B 1 182 ? -51.331 -27.190 -46.789 1.00 135.56 162 THR B O 1
ATOM 4093 N N . GLU B 1 183 ? -52.436 -25.355 -47.509 1.00 132.43 163 GLU B N 1
ATOM 4094 C CA . GLU B 1 183 ? -52.787 -25.926 -48.809 1.00 139.01 163 GLU B CA 1
ATOM 4095 C C . GLU B 1 183 ? -52.732 -24.813 -49.851 1.00 138.63 163 GLU B C 1
ATOM 4096 O O . GLU B 1 183 ? -53.676 -24.027 -49.981 1.00 133.76 163 GLU B O 1
ATOM 4102 N N . GLY B 1 184 ? -51.621 -24.746 -50.580 1.00 140.36 164 GLY B N 1
ATOM 4103 C CA . GLY B 1 184 ? -51.463 -23.791 -51.659 1.00 145.20 164 GLY B CA 1
ATOM 4104 C C . GLY B 1 184 ? -51.335 -22.350 -51.212 1.00 141.12 164 GLY B C 1
ATOM 4105 O O . GLY B 1 184 ? -50.236 -21.880 -50.906 1.00 142.45 164 GLY B O 1
ATOM 4106 N N . GLU B 1 185 ? -52.462 -21.638 -51.165 1.00 135.54 165 GLU B N 1
ATOM 4107 C CA . GLU B 1 185 ? -52.471 -20.220 -50.841 1.00 134.76 165 GLU B CA 1
ATOM 4108 C C . GLU B 1 185 ? -53.094 -19.904 -49.490 1.00 128.41 165 GLU B C 1
ATOM 4109 O O . GLU B 1 185 ? -52.845 -18.820 -48.953 1.00 127.70 165 GLU B O 1
ATOM 4115 N N . GLU B 1 186 ? -53.878 -20.815 -48.926 1.00 126.81 166 GLU B N 1
ATOM 4116 C CA . GLU B 1 186 ? -54.619 -20.568 -47.700 1.00 122.04 166 GLU B CA 1
ATOM 4117 C C . GLU B 1 186 ? -54.072 -21.406 -46.552 1.00 118.93 166 GLU B C 1
ATOM 4118 O O . GLU B 1 186 ? -53.530 -22.497 -46.754 1.00 123.13 166 GLU B O 1
ATOM 4124 N N . LEU B 1 187 ? -54.217 -20.872 -45.340 1.00 122.99 167 LEU B N 1
ATOM 4125 C CA . LEU B 1 187 ? -53.924 -21.587 -44.104 1.00 111.76 167 LEU B CA 1
ATOM 4126 C C . LEU B 1 187 ? -55.243 -21.864 -43.390 1.00 108.90 167 LEU B C 1
ATOM 4127 O O . LEU B 1 187 ? -55.994 -20.930 -43.086 1.00 105.60 167 LEU B O 1
ATOM 4132 N N . ARG B 1 188 ? -55.522 -23.139 -43.128 1.00 105.94 168 ARG B N 1
ATOM 4133 C CA . ARG B 1 188 ? -56.801 -23.574 -42.585 1.00 104.07 168 ARG B CA 1
ATOM 4134 C C . ARG B 1 188 ? -56.610 -24.266 -41.241 1.00 97.40 168 ARG B C 1
ATOM 4135 O O . ARG B 1 188 ? -55.700 -25.085 -41.075 1.00 98.38 168 ARG B O 1
ATOM 4143 N N . THR B 1 189 ? -57.469 -23.922 -40.280 1.00 96.58 169 THR B N 1
ATOM 4144 C CA . THR B 1 189 ? -57.481 -24.535 -38.957 1.00 96.62 169 THR B CA 1
ATOM 4145 C C . THR B 1 189 ? -58.790 -25.286 -38.754 1.00 99.42 169 THR B C 1
ATOM 4146 O O . THR B 1 189 ? -59.864 -24.767 -39.078 1.00 103.10 169 THR B O 1
ATOM 4150 N N . VAL B 1 190 ? -58.696 -26.507 -38.224 1.00 100.43 170 VAL B N 1
ATOM 4151 C CA . VAL B 1 190 ? -59.847 -27.371 -37.987 1.00 89.00 170 VAL B CA 1
ATOM 4152 C C . VAL B 1 190 ? -59.802 -27.867 -36.548 1.00 85.84 170 VAL B C 1
ATOM 4153 O O . VAL B 1 190 ? -58.728 -28.180 -36.024 1.00 85.20 170 VAL B O 1
ATOM 4157 N N . ALA B 1 191 ? -60.970 -27.935 -35.909 1.00 86.00 171 ALA B N 1
ATOM 4158 C CA . ALA B 1 191 ? -61.075 -28.456 -34.553 1.00 81.30 171 ALA B CA 1
ATOM 4159 C C . ALA B 1 191 ? -62.434 -29.117 -34.369 1.00 91.92 171 ALA B C 1
ATOM 4160 O O . ALA B 1 191 ? -63.457 -28.578 -34.799 1.00 98.65 171 ALA B O 1
ATOM 4162 N N . THR B 1 192 ? -62.435 -30.286 -33.731 1.00 92.20 172 THR B N 1
ATOM 4163 C CA . THR B 1 192 ? -63.664 -31.022 -33.468 1.00 90.42 172 THR B CA 1
ATOM 4164 C C . THR B 1 192 ? -63.486 -31.848 -32.203 1.00 88.87 172 THR B C 1
ATOM 4165 O O . THR B 1 192 ? -62.367 -32.183 -31.808 1.00 93.66 172 THR B O 1
ATOM 4169 N N . ASP B 1 193 ? -64.615 -32.174 -31.568 1.00 83.80 173 ASP B N 1
ATOM 4170 C CA . ASP B 1 193 ? -64.618 -32.949 -30.333 1.00 84.05 173 ASP B CA 1
ATOM 4171 C C . ASP B 1 193 ? -65.531 -34.167 -30.409 1.00 90.21 173 ASP B C 1
ATOM 4172 O O . ASP B 1 193 ? -65.850 -34.751 -29.368 1.00 87.84 173 ASP B O 1
ATOM 4177 N N . GLY B 1 194 ? -65.974 -34.550 -31.602 1.00 94.56 174 GLY B N 1
ATOM 4178 C CA . GLY B 1 194 ? -66.876 -35.668 -31.760 1.00 99.38 174 GLY B CA 1
ATOM 4179 C C . GLY B 1 194 ? -68.343 -35.310 -31.668 1.00 98.10 174 GLY B C 1
ATOM 4180 O O . GLY B 1 194 ? -69.189 -36.186 -31.882 1.00 99.77 174 GLY B O 1
ATOM 4181 N N . HIS B 1 195 ? -68.667 -34.051 -31.364 1.00 95.79 175 HIS B N 1
ATOM 4182 C CA . HIS B 1 195 ? -70.043 -33.588 -31.262 1.00 89.54 175 HIS B CA 1
ATOM 4183 C C . HIS B 1 195 ? -70.275 -32.380 -32.160 1.00 86.33 175 HIS B C 1
ATOM 4184 O O . HIS B 1 195 ? -71.378 -32.197 -32.684 1.00 92.80 175 HIS B O 1
ATOM 4191 N N . ARG B 1 196 ? -69.252 -31.545 -32.338 1.00 86.69 176 ARG B N 1
ATOM 4192 C CA . ARG B 1 196 ? -69.341 -30.400 -33.233 1.00 83.41 176 ARG B CA 1
ATOM 4193 C C . ARG B 1 196 ? -67.961 -30.081 -33.792 1.00 80.84 176 ARG B C 1
ATOM 4194 O O . ARG B 1 196 ? -66.941 -30.303 -33.134 1.00 81.23 176 ARG B O 1
ATOM 4202 N N . LEU B 1 197 ? -67.944 -29.571 -35.022 1.00 86.43 177 LEU B N 1
ATOM 4203 C CA . LEU B 1 197 ? -66.717 -29.270 -35.742 1.00 83.32 177 LEU B CA 1
ATOM 4204 C C . LEU B 1 197 ? -66.695 -27.801 -36.147 1.00 78.42 177 LEU B C 1
ATOM 4205 O O . LEU B 1 197 ? -67.739 -27.195 -36.408 1.00 80.10 177 LEU B O 1
ATOM 4210 N N . ALA B 1 198 ? -65.493 -27.232 -36.185 1.00 81.27 178 ALA B N 1
ATOM 4211 C CA . ALA B 1 198 ? -65.286 -25.859 -36.628 1.00 84.06 178 ALA B CA 1
ATOM 4212 C C . ALA B 1 198 ? -64.071 -25.819 -37.543 1.00 89.71 178 ALA B C 1
ATOM 4213 O O . ALA B 1 198 ? -63.027 -26.394 -37.218 1.00 94.51 178 ALA B O 1
ATOM 4215 N N . VAL B 1 199 ? -64.211 -25.151 -38.687 1.00 85.37 179 VAL B N 1
ATOM 4216 C CA . VAL B 1 199 ? -63.139 -25.056 -39.670 1.00 92.22 179 VAL B CA 1
ATOM 4217 C C . VAL B 1 199 ? -63.096 -23.638 -40.222 1.00 92.29 179 VAL B C 1
ATOM 4218 O O . VAL B 1 199 ? -64.114 -23.109 -40.679 1.00 96.03 179 VAL B O 1
ATOM 4222 N N . CYS B 1 200 ? -61.923 -23.013 -40.153 1.00 90.34 180 CYS B N 1
ATOM 4223 C CA . CYS B 1 200 ? -61.697 -21.684 -40.700 1.00 94.68 180 CYS B CA 1
ATOM 4224 C C . CYS B 1 200 ? -60.535 -21.735 -41.685 1.00 103.07 180 CYS B C 1
ATOM 4225 O O . CYS B 1 200 ? -59.660 -22.600 -41.587 1.00 105.47 180 CYS B O 1
ATOM 4228 N N . SER B 1 201 ? -60.532 -20.801 -42.636 1.00 104.23 181 SER B N 1
ATOM 4229 C CA . SER B 1 201 ? -59.517 -20.771 -43.683 1.00 104.86 181 SER B CA 1
ATOM 4230 C C . SER B 1 201 ? -59.222 -19.327 -44.066 1.00 109.56 181 SER B C 1
ATOM 4231 O O . SER B 1 201 ? -60.142 -18.572 -44.394 1.00 115.96 181 SER B O 1
ATOM 4234 N N . MET B 1 202 ? -57.943 -18.947 -44.022 1.00 107.92 182 MET B N 1
ATOM 4235 C CA . MET B 1 202 ? -57.507 -17.599 -44.360 1.00 113.14 182 MET B CA 1
ATOM 4236 C C . MET B 1 202 ? -56.356 -17.641 -45.355 1.00 118.83 182 MET B C 1
ATOM 4237 O O . MET B 1 202 ? -55.460 -18.487 -45.235 1.00 120.26 182 MET B O 1
ATOM 4242 N N . PRO B 1 203 ? -56.347 -16.747 -46.341 1.00 121.19 183 PRO B N 1
ATOM 4243 C CA . PRO B 1 203 ? -55.271 -16.740 -47.334 1.00 120.11 183 PRO B CA 1
ATOM 4244 C C . PRO B 1 203 ? -54.061 -15.933 -46.890 1.00 114.68 183 PRO B C 1
ATOM 4245 O O . PRO B 1 203 ? -54.155 -14.986 -46.106 1.00 111.16 183 PRO B O 1
ATOM 4249 N N . ILE B 1 204 ? -52.900 -16.339 -47.404 1.00 121.51 184 ILE B N 1
ATOM 4250 C CA . ILE B 1 204 ? -51.658 -15.606 -47.184 1.00 122.21 184 ILE B CA 1
ATOM 4251 C C . ILE B 1 204 ? -51.132 -15.127 -48.533 1.00 128.85 184 ILE B C 1
ATOM 4252 O O . ILE B 1 204 ? -51.812 -15.259 -49.558 1.00 131.72 184 ILE B O 1
ATOM 4257 N N . GLY B 1 205 ? -49.923 -14.568 -48.544 1.00 121.44 185 GLY B N 1
ATOM 4258 C CA . GLY B 1 205 ? -49.377 -13.975 -49.748 1.00 126.46 185 GLY B CA 1
ATOM 4259 C C . GLY B 1 205 ? -48.425 -14.850 -50.537 1.00 132.87 185 GLY B C 1
ATOM 4260 O O . GLY B 1 205 ? -48.036 -14.486 -51.650 1.00 146.34 185 GLY B O 1
ATOM 4261 N N . GLN B 1 206 ? -48.040 -16.001 -49.989 1.00 128.09 186 GLN B N 1
ATOM 4262 C CA . GLN B 1 206 ? -47.090 -16.885 -50.647 1.00 133.43 186 GLN B CA 1
ATOM 4263 C C . GLN B 1 206 ? -47.682 -18.279 -50.811 1.00 134.09 186 GLN B C 1
ATOM 4264 O O . GLN B 1 206 ? -48.605 -18.678 -50.094 1.00 128.72 186 GLN B O 1
ATOM 4270 N N . SER B 1 207 ? -47.134 -19.018 -51.774 1.00 135.89 187 SER B N 1
ATOM 4271 C CA . SER B 1 207 ? -47.554 -20.390 -52.024 1.00 141.01 187 SER B CA 1
ATOM 4272 C C . SER B 1 207 ? -46.882 -21.322 -51.024 1.00 140.82 187 SER B C 1
ATOM 4273 O O . SER B 1 207 ? -45.674 -21.225 -50.787 1.00 142.47 187 SER B O 1
ATOM 4276 N N . LEU B 1 208 ? -47.666 -22.226 -50.436 1.00 143.11 188 LEU B N 1
ATOM 4277 C CA . LEU B 1 208 ? -47.152 -23.101 -49.398 1.00 137.39 188 LEU B CA 1
ATOM 4278 C C . LEU B 1 208 ? -47.334 -24.564 -49.778 1.00 138.16 188 LEU B C 1
ATOM 4279 O O . LEU B 1 208 ? -48.340 -24.924 -50.401 1.00 139.50 188 LEU B O 1
ATOM 4284 N N . PRO B 1 209 ? -46.382 -25.426 -49.424 1.00 134.85 189 PRO B N 1
ATOM 4285 C CA . PRO B 1 209 ? -46.555 -26.858 -49.675 1.00 142.23 189 PRO B CA 1
ATOM 4286 C C . PRO B 1 209 ? -47.626 -27.456 -48.777 1.00 145.05 189 PRO B C 1
ATOM 4287 O O . PRO B 1 209 ? -47.814 -27.047 -47.629 1.00 140.65 189 PRO B O 1
ATOM 4291 N N . SER B 1 210 ? -48.342 -28.432 -49.329 1.00 147.70 190 SER B N 1
ATOM 4292 C CA . SER B 1 210 ? -49.421 -29.087 -48.603 1.00 144.82 190 SER B CA 1
ATOM 4293 C C . SER B 1 210 ? -48.878 -29.822 -47.385 1.00 135.56 190 SER B C 1
ATOM 4294 O O . SER B 1 210 ? -48.063 -30.742 -47.514 1.00 138.09 190 SER B O 1
ATOM 4297 N N . HIS B 1 211 ? -49.327 -29.411 -46.201 1.00 135.12 191 HIS B N 1
ATOM 4298 C CA . HIS B 1 211 ? -48.843 -29.988 -44.954 1.00 122.45 191 HIS B CA 1
ATOM 4299 C C . HIS B 1 211 ? -49.890 -29.748 -43.874 1.00 105.15 191 HIS B C 1
ATOM 4300 O O . HIS B 1 211 ? -50.551 -28.705 -43.870 1.00 101.31 191 HIS B O 1
ATOM 4307 N N . SER B 1 212 ? -50.036 -30.710 -42.962 1.00 102.54 192 SER B N 1
ATOM 4308 C CA . SER B 1 212 ? -51.029 -30.615 -41.898 1.00 101.64 192 SER B CA 1
ATOM 4309 C C . SER B 1 212 ? -50.470 -31.205 -40.612 1.00 99.38 192 SER B C 1
ATOM 4310 O O . SER B 1 212 ? -49.947 -32.324 -40.614 1.00 105.58 192 SER B O 1
ATOM 4313 N N . VAL B 1 213 ? -50.591 -30.453 -39.515 1.00 91.66 193 VAL B N 1
ATOM 4314 C CA . VAL B 1 213 ? -50.124 -30.877 -38.201 1.00 88.73 193 VAL B CA 1
ATOM 4315 C C . VAL B 1 213 ? -51.201 -30.579 -37.163 1.00 86.32 193 VAL B C 1
ATOM 4316 O O . VAL B 1 213 ? -52.131 -29.807 -37.403 1.00 81.96 193 VAL B O 1
ATOM 4320 N N . ILE B 1 214 ? -51.056 -31.197 -35.991 1.00 85.97 194 ILE B N 1
ATOM 4321 C CA . ILE B 1 214 ? -51.993 -31.043 -34.881 1.00 82.47 194 ILE B CA 1
ATOM 4322 C C . ILE B 1 214 ? -51.271 -30.334 -33.743 1.00 79.82 194 ILE B C 1
ATOM 4323 O O . ILE B 1 214 ? -50.389 -30.911 -33.097 1.00 82.10 194 ILE B O 1
ATOM 4328 N N . VAL B 1 215 ? -51.640 -29.080 -33.497 1.00 77.71 195 VAL B N 1
ATOM 4329 C CA . VAL B 1 215 ? -51.088 -28.294 -32.393 1.00 75.11 195 VAL B CA 1
ATOM 4330 C C . VAL B 1 215 ? -51.895 -28.580 -31.130 1.00 78.30 195 VAL B C 1
ATOM 4331 O O . VAL B 1 215 ? -53.134 -28.519 -31.165 1.00 75.91 195 VAL B O 1
ATOM 4335 N N . PRO B 1 216 ? -51.246 -28.919 -30.014 1.00 77.37 196 PRO B N 1
ATOM 4336 C CA . PRO B 1 216 ? -51.982 -29.274 -28.791 1.00 75.16 196 PRO B CA 1
ATOM 4337 C C . PRO B 1 216 ? -52.844 -28.128 -28.284 1.00 84.38 196 PRO B C 1
ATOM 4338 O O . PRO B 1 216 ? -52.718 -26.974 -28.700 1.00 88.77 196 PRO B O 1
ATOM 4342 N N . ARG B 1 217 ? -53.746 -28.475 -27.360 1.00 84.02 197 ARG B N 1
ATOM 4343 C CA . ARG B 1 217 ? -54.624 -27.487 -26.734 1.00 84.43 197 ARG B CA 1
ATOM 4344 C C . ARG B 1 217 ? -53.822 -26.355 -26.106 1.00 84.70 197 ARG B C 1
ATOM 4345 O O . ARG B 1 217 ? -53.974 -25.189 -26.479 1.00 92.73 197 ARG B O 1
ATOM 4353 N N . LYS B 1 218 ? -52.961 -26.685 -25.139 1.00 83.20 198 LYS B N 1
ATOM 4354 C CA . LYS B 1 218 ? -52.175 -25.653 -24.469 1.00 84.26 198 LYS B CA 1
ATOM 4355 C C . LYS B 1 218 ? -51.286 -24.903 -25.450 1.00 86.06 198 LYS B C 1
ATOM 4356 O O . LYS B 1 218 ? -50.999 -23.718 -25.246 1.00 85.60 198 LYS B O 1
ATOM 4362 N N . GLY B 1 219 ? -50.850 -25.568 -26.521 1.00 88.05 199 GLY B N 1
ATOM 4363 C CA . GLY B 1 219 ? -50.096 -24.872 -27.549 1.00 86.94 199 GLY B CA 1
ATOM 4364 C C . GLY B 1 219 ? -50.927 -23.809 -28.239 1.00 86.98 199 GLY B C 1
ATOM 4365 O O . GLY B 1 219 ? -50.451 -22.698 -28.485 1.00 86.47 199 GLY B O 1
ATOM 4366 N N . VAL B 1 220 ? -52.184 -24.135 -28.553 1.00 88.39 200 VAL B N 1
ATOM 4367 C CA . VAL B 1 220 ? -53.086 -23.154 -29.150 1.00 80.98 200 VAL B CA 1
ATOM 4368 C C . VAL B 1 220 ? -53.338 -22.009 -28.178 1.00 78.46 200 VAL B C 1
ATOM 4369 O O . VAL B 1 220 ? -53.368 -20.836 -28.571 1.00 81.40 200 VAL B O 1
ATOM 4373 N N . ILE B 1 221 ? -53.520 -22.331 -26.895 1.00 80.78 201 ILE B N 1
ATOM 4374 C CA . ILE B 1 221 ? -53.740 -21.299 -25.884 1.00 81.08 201 ILE B CA 1
ATOM 4375 C C . ILE B 1 221 ? -52.544 -20.357 -25.822 1.00 79.07 201 ILE B C 1
ATOM 4376 O O . ILE B 1 221 ? -52.694 -19.130 -25.828 1.00 79.64 201 ILE B O 1
ATOM 4381 N N . GLU B 1 222 ? -51.337 -20.922 -25.760 1.00 78.74 202 GLU B N 1
ATOM 4382 C CA . GLU B 1 222 ? -50.143 -20.095 -25.649 1.00 84.91 202 GLU B CA 1
ATOM 4383 C C . GLU B 1 222 ? -49.834 -19.378 -26.957 1.00 82.84 202 GLU B C 1
ATOM 4384 O O . GLU B 1 222 ? -49.241 -18.294 -26.943 1.00 81.70 202 GLU B O 1
ATOM 4390 N N . LEU B 1 223 ? -50.233 -19.962 -28.089 1.00 83.33 203 LEU B N 1
ATOM 4391 C CA . LEU B 1 223 ? -49.965 -19.339 -29.381 1.00 79.12 203 LEU B CA 1
ATOM 4392 C C . LEU B 1 223 ? -50.785 -18.073 -29.578 1.00 78.54 203 LEU B C 1
ATOM 4393 O O . LEU B 1 223 ? -50.336 -17.144 -30.258 1.00 82.43 203 LEU B O 1
ATOM 4398 N N . MET B 1 224 ? -51.978 -18.011 -28.992 1.00 75.54 204 MET B N 1
ATOM 4399 C CA . MET B 1 224 ? -52.838 -16.849 -29.163 1.00 82.47 204 MET B CA 1
ATOM 4400 C C . MET B 1 224 ? -52.552 -15.756 -28.144 1.00 87.04 204 MET B C 1
ATOM 4401 O O . MET B 1 224 ? -52.648 -14.570 -28.478 1.00 94.58 204 MET B O 1
ATOM 4406 N N . ARG B 1 225 ? -52.194 -16.123 -26.913 1.00 87.74 205 ARG B N 1
ATOM 4407 C CA . ARG B 1 225 ? -51.911 -15.113 -25.902 1.00 92.35 205 ARG B CA 1
ATOM 4408 C C . ARG B 1 225 ? -50.600 -14.384 -26.165 1.00 87.21 205 ARG B C 1
ATOM 4409 O O . ARG B 1 225 ? -50.381 -13.303 -25.607 1.00 82.90 205 ARG B O 1
ATOM 4417 N N . MET B 1 226 ? -49.731 -14.940 -27.006 1.00 87.94 206 MET B N 1
ATOM 4418 C CA . MET B 1 226 ? -48.506 -14.245 -27.373 1.00 93.32 206 MET B CA 1
ATOM 4419 C C . MET B 1 226 ? -48.735 -13.206 -28.461 1.00 98.13 206 MET B C 1
ATOM 4420 O O . MET B 1 226 ? -47.829 -12.416 -28.744 1.00 101.34 206 MET B O 1
ATOM 4425 N N . LEU B 1 227 ? -49.914 -13.196 -29.074 1.00 99.05 207 LEU B N 1
ATOM 4426 C CA . LEU B 1 227 ? -50.242 -12.201 -30.082 1.00 105.02 207 LEU B CA 1
ATOM 4427 C C . LEU B 1 227 ? -50.655 -10.902 -29.403 1.00 116.74 207 LEU B C 1
ATOM 4428 O O . LEU B 1 227 ? -51.534 -10.896 -28.536 1.00 116.35 207 LEU B O 1
ATOM 4433 N N . ASP B 1 228 ? -50.017 -9.802 -29.799 1.00 115.50 208 ASP B N 1
ATOM 4434 C CA . ASP B 1 228 ? -50.323 -8.493 -29.234 1.00 126.54 208 ASP B CA 1
ATOM 4435 C C . ASP B 1 228 ? -50.827 -7.554 -30.322 1.00 134.59 208 ASP B C 1
ATOM 4436 O O . ASP B 1 228 ? -51.306 -8.008 -31.366 1.00 139.74 208 ASP B O 1
ATOM 4441 N N . GLY B 1 229 ? -50.728 -6.244 -30.089 1.00 134.16 209 GLY B N 1
ATOM 4442 C CA . GLY B 1 229 ? -51.186 -5.294 -31.091 1.00 137.30 209 GLY B CA 1
ATOM 4443 C C . GLY B 1 229 ? -50.289 -5.258 -32.315 1.00 144.85 209 GLY B C 1
ATOM 4444 O O . GLY B 1 229 ? -50.768 -5.280 -33.452 1.00 143.83 209 GLY B O 1
ATOM 4445 N N . GLY B 1 230 ? -48.980 -5.202 -32.099 1.00 139.32 210 GLY B N 1
ATOM 4446 C CA . GLY B 1 230 ? -48.030 -5.166 -33.195 1.00 147.73 210 GLY B CA 1
ATOM 4447 C C . GLY B 1 230 ? -47.010 -4.054 -33.043 1.00 158.44 210 GLY B C 1
ATOM 4448 O O . GLY B 1 230 ? -46.671 -3.668 -31.925 1.00 156.12 210 GLY B O 1
ATOM 4449 N N . ASP B 1 231 ? -46.520 -3.531 -34.165 1.00 167.73 211 ASP B N 1
ATOM 4450 C CA . ASP B 1 231 ? -46.922 -3.995 -35.488 1.00 158.22 211 ASP B CA 1
ATOM 4451 C C . ASP B 1 231 ? -45.869 -4.921 -36.088 1.00 148.23 211 ASP B C 1
ATOM 4452 O O . ASP B 1 231 ? -45.133 -4.531 -36.996 1.00 154.48 211 ASP B O 1
ATOM 4457 N N . ASN B 1 232 ? -45.801 -6.151 -35.580 1.00 153.28 212 ASN B N 1
ATOM 4458 C CA . ASN B 1 232 ? -44.835 -7.115 -36.072 1.00 139.05 212 ASN B CA 1
ATOM 4459 C C . ASN B 1 232 ? -45.548 -8.315 -36.681 1.00 127.55 212 ASN B C 1
ATOM 4460 O O . ASN B 1 232 ? -46.583 -8.749 -36.163 1.00 124.40 212 ASN B O 1
ATOM 4465 N N . PRO B 1 233 ? -45.030 -8.867 -37.776 1.00 128.38 213 PRO B N 1
ATOM 4466 C CA . PRO B 1 233 ? -45.648 -10.067 -38.355 1.00 121.47 213 PRO B CA 1
ATOM 4467 C C . PRO B 1 233 ? -45.330 -11.314 -37.545 1.00 108.76 213 PRO B C 1
ATOM 4468 O O . PRO B 1 233 ? -44.603 -11.248 -36.548 1.00 99.97 213 PRO B O 1
ATOM 4472 N N . LEU B 1 234 ? -45.871 -12.456 -37.963 1.00 106.44 214 LEU B N 1
ATOM 4473 C CA . LEU B 1 234 ? -45.695 -13.721 -37.258 1.00 99.06 214 LEU B CA 1
ATOM 4474 C C . LEU B 1 234 ? -44.976 -14.692 -38.185 1.00 96.79 214 LEU B C 1
ATOM 4475 O O . LEU B 1 234 ? -45.540 -15.128 -39.194 1.00 100.65 214 LEU B O 1
ATOM 4480 N N . ARG B 1 235 ? -43.738 -15.036 -37.842 1.00 90.44 215 ARG B N 1
ATOM 4481 C CA . ARG B 1 235 ? -42.986 -16.050 -38.570 1.00 96.50 215 ARG B CA 1
ATOM 4482 C C . ARG B 1 235 ? -43.263 -17.407 -37.933 1.00 90.04 215 ARG B C 1
ATOM 4483 O O . ARG B 1 235 ? -42.982 -17.611 -36.747 1.00 91.75 215 ARG B O 1
ATOM 4491 N N . VAL B 1 236 ? -43.817 -18.328 -38.715 1.00 94.72 216 VAL B N 1
ATOM 4492 C CA . VAL B 1 236 ? -44.198 -19.652 -38.240 1.00 85.14 216 VAL B CA 1
ATOM 4493 C C . VAL B 1 236 ? -43.352 -20.685 -38.972 1.00 86.53 216 VAL B C 1
ATOM 4494 O O . VAL B 1 236 ? -43.223 -20.631 -40.201 1.00 88.33 216 VAL B O 1
ATOM 4498 N N . GLN B 1 237 ? -42.760 -21.606 -38.216 1.00 86.02 217 GLN B N 1
ATOM 4499 C CA . GLN B 1 237 ? -41.910 -22.666 -38.754 1.00 95.86 217 GLN B CA 1
ATOM 4500 C C . GLN B 1 237 ? -42.488 -24.018 -38.342 1.00 97.28 217 GLN B C 1
ATOM 4501 O O . GLN B 1 237 ? -42.195 -24.524 -37.257 1.00 99.58 217 GLN B O 1
ATOM 4507 N N . ILE B 1 238 ? -43.325 -24.589 -39.202 1.00 102.47 218 ILE B N 1
ATOM 4508 C CA . ILE B 1 238 ? -43.893 -25.911 -38.959 1.00 101.82 218 ILE B CA 1
ATOM 4509 C C . ILE B 1 238 ? -42.894 -26.968 -39.408 1.00 102.66 218 ILE B C 1
ATOM 4510 O O . ILE B 1 238 ? -42.410 -26.939 -40.545 1.00 109.16 218 ILE B O 1
ATOM 4515 N N . GLY B 1 239 ? -42.567 -27.897 -38.509 1.00 98.73 219 GLY B N 1
ATOM 4516 C CA . GLY B 1 239 ? -41.623 -28.947 -38.784 1.00 113.07 219 GLY B CA 1
ATOM 4517 C C . GLY B 1 239 ? -42.272 -30.313 -38.871 1.00 124.09 219 GLY B C 1
ATOM 4518 O O . GLY B 1 239 ? -43.494 -30.450 -39.021 1.00 124.47 219 GLY B O 1
ATOM 4519 N N . SER B 1 240 ? -41.437 -31.348 -38.767 1.00 120.45 220 SER B N 1
ATOM 4520 C CA . SER B 1 240 ? -41.941 -32.714 -38.848 1.00 124.32 220 SER B CA 1
ATOM 4521 C C . SER B 1 240 ? -42.720 -33.088 -37.593 1.00 118.72 220 SER B C 1
ATOM 4522 O O . SER B 1 240 ? -43.794 -33.696 -37.679 1.00 118.76 220 SER B O 1
ATOM 4525 N N . ASN B 1 241 ? -42.195 -32.734 -36.416 1.00 117.60 221 ASN B N 1
ATOM 4526 C CA . ASN B 1 241 ? -42.861 -33.061 -35.162 1.00 108.21 221 ASN B CA 1
ATOM 4527 C C . ASN B 1 241 ? -42.891 -31.889 -34.186 1.00 97.22 221 ASN B C 1
ATOM 4528 O O . ASN B 1 241 ? -43.258 -32.085 -33.021 1.00 92.41 221 ASN B O 1
ATOM 4533 N N . ASN B 1 242 ? -42.523 -30.684 -34.618 1.00 98.48 222 ASN B N 1
ATOM 4534 C CA . ASN B 1 242 ? -42.568 -29.505 -33.767 1.00 93.08 222 ASN B CA 1
ATOM 4535 C C . ASN B 1 242 ? -43.058 -28.316 -34.581 1.00 94.30 222 ASN B C 1
ATOM 4536 O O . ASN B 1 242 ? -43.008 -28.316 -35.814 1.00 106.85 222 ASN B O 1
ATOM 4541 N N . ILE B 1 243 ? -43.539 -27.298 -33.873 1.00 90.23 223 ILE B N 1
ATOM 4542 C CA . ILE B 1 243 ? -43.958 -26.042 -34.482 1.00 86.31 223 ILE B CA 1
ATOM 4543 C C . ILE B 1 243 ? -43.327 -24.895 -33.704 1.00 86.03 223 ILE B C 1
ATOM 4544 O O . ILE B 1 243 ? -43.227 -24.945 -32.473 1.00 84.21 223 ILE B O 1
ATOM 4549 N N . ARG B 1 244 ? -42.879 -23.873 -34.427 1.00 87.29 224 ARG B N 1
ATOM 4550 C CA . ARG B 1 244 ? -42.212 -22.724 -33.833 1.00 85.34 224 ARG B CA 1
ATOM 4551 C C . ARG B 1 244 ? -42.792 -21.449 -34.427 1.00 87.19 224 ARG B C 1
ATOM 4552 O O . ARG B 1 244 ? -42.955 -21.349 -35.648 1.00 99.55 224 ARG B O 1
ATOM 4560 N N . ALA B 1 245 ? -43.106 -20.482 -33.566 1.00 81.17 225 ALA B N 1
ATOM 4561 C CA . ALA B 1 245 ? -43.699 -19.215 -33.979 1.00 79.39 225 ALA B CA 1
ATOM 4562 C C . ALA B 1 245 ? -42.826 -18.071 -33.484 1.00 84.07 225 ALA B C 1
ATOM 4563 O O . ALA B 1 245 ? -42.558 -17.963 -32.283 1.00 85.78 225 ALA B O 1
ATOM 4565 N N . HIS B 1 246 ? -42.389 -17.219 -34.408 1.00 86.84 226 HIS B N 1
ATOM 4566 C CA . HIS B 1 246 ? -41.553 -16.065 -34.102 1.00 91.53 226 HIS B CA 1
ATOM 4567 C C . HIS B 1 246 ? -42.389 -14.798 -34.228 1.00 91.80 226 HIS B C 1
ATOM 4568 O O . HIS B 1 246 ? -42.980 -14.545 -35.284 1.00 98.19 226 HIS B O 1
ATOM 4575 N N . VAL B 1 247 ? -42.451 -14.015 -33.153 1.00 90.47 227 VAL B N 1
ATOM 4576 C CA . VAL B 1 247 ? -43.112 -12.714 -33.193 1.00 96.94 227 VAL B CA 1
ATOM 4577 C C . VAL B 1 247 ? -42.416 -11.774 -32.218 1.00 89.38 227 VAL B C 1
ATOM 4578 O O . VAL B 1 247 ? -42.329 -12.057 -31.018 1.00 79.96 227 VAL B O 1
ATOM 4582 N N . GLY B 1 248 ? -41.915 -10.654 -32.729 1.00 87.71 228 GLY B N 1
ATOM 4583 C CA . GLY B 1 248 ? -41.130 -9.762 -31.891 1.00 97.58 228 GLY B CA 1
ATOM 4584 C C . GLY B 1 248 ? -39.817 -10.421 -31.515 1.00 105.10 228 GLY B C 1
ATOM 4585 O O . GLY B 1 248 ? -39.083 -10.928 -32.372 1.00 105.72 228 GLY B O 1
ATOM 4586 N N . ASP B 1 249 ? -39.514 -10.428 -30.218 1.00 105.56 229 ASP B N 1
ATOM 4587 C CA . ASP B 1 249 ? -38.340 -11.113 -29.689 1.00 110.94 229 ASP B CA 1
ATOM 4588 C C . ASP B 1 249 ? -38.702 -12.401 -28.960 1.00 105.24 229 ASP B C 1
ATOM 4589 O O . ASP B 1 249 ? -37.860 -12.960 -28.247 1.00 107.36 229 ASP B O 1
ATOM 4594 N N . PHE B 1 250 ? -39.930 -12.883 -29.124 1.00 107.25 230 PHE B N 1
ATOM 4595 C CA . PHE B 1 250 ? -40.400 -14.103 -28.487 1.00 97.16 230 PHE B CA 1
ATOM 4596 C C . PHE B 1 250 ? -40.373 -15.250 -29.488 1.00 90.19 230 PHE B C 1
ATOM 4597 O O . PHE B 1 250 ? -40.777 -15.089 -30.643 1.00 95.84 230 PHE B O 1
ATOM 4605 N N . ILE B 1 251 ? -39.898 -16.408 -29.038 1.00 92.24 231 ILE B N 1
ATOM 4606 C CA . ILE B 1 251 ? -39.819 -17.606 -29.867 1.00 88.28 231 ILE B CA 1
ATOM 4607 C C . ILE B 1 251 ? -40.576 -18.703 -29.130 1.00 91.51 231 ILE B C 1
ATOM 4608 O O . ILE B 1 251 ? -40.051 -19.307 -28.187 1.00 95.33 231 ILE B O 1
ATOM 4613 N N . PHE B 1 252 ? -41.812 -18.963 -29.547 1.00 82.77 232 PHE B N 1
ATOM 4614 C CA . PHE B 1 252 ? -42.615 -20.024 -28.954 1.00 87.87 232 PHE B CA 1
ATOM 4615 C C . PHE B 1 252 ? -42.438 -21.309 -29.753 1.00 99.93 232 PHE B C 1
ATOM 4616 O O . PHE B 1 252 ? -42.560 -21.305 -30.982 1.00 108.55 232 PHE B O 1
ATOM 4624 N N . THR B 1 253 ? -42.147 -22.403 -29.054 1.00 94.66 233 THR B N 1
ATOM 4625 C CA . THR B 1 253 ? -41.961 -23.708 -29.670 1.00 96.41 233 THR B CA 1
ATOM 4626 C C . THR B 1 253 ? -42.803 -24.738 -28.931 1.00 87.32 233 THR B C 1
ATOM 4627 O O . THR B 1 253 ? -42.851 -24.740 -27.698 1.00 86.75 233 THR B O 1
ATOM 4631 N N . SER B 1 254 ? -43.473 -25.606 -29.689 1.00 86.51 234 SER B N 1
ATOM 4632 C CA . SER B 1 254 ? -44.348 -26.614 -29.111 1.00 82.70 234 SER B CA 1
ATOM 4633 C C . SER B 1 254 ? -44.250 -27.905 -29.911 1.00 84.96 234 SER B C 1
ATOM 4634 O O . SER B 1 254 ? -44.127 -27.878 -31.138 1.00 91.20 234 SER B O 1
ATOM 4637 N N . LYS B 1 255 ? -44.300 -29.031 -29.205 1.00 80.22 235 LYS B N 1
ATOM 4638 C CA . LYS B 1 255 ? -44.365 -30.327 -29.861 1.00 86.02 235 LYS B CA 1
ATOM 4639 C C . LYS B 1 255 ? -45.740 -30.529 -30.492 1.00 82.08 235 LYS B C 1
ATOM 4640 O O . LYS B 1 255 ? -46.729 -29.894 -30.114 1.00 82.04 235 LYS B O 1
ATOM 4646 N N . LEU B 1 256 ? -45.794 -31.422 -31.473 1.00 81.77 236 LEU B N 1
ATOM 4647 C CA . LEU B 1 256 ? -47.026 -31.708 -32.190 1.00 77.91 236 LEU B CA 1
ATOM 4648 C C . LEU B 1 256 ? -47.617 -33.033 -31.724 1.00 79.04 236 LEU B C 1
ATOM 4649 O O . LEU B 1 256 ? -46.901 -33.933 -31.279 1.00 88.83 236 LEU B O 1
ATOM 4654 N N . VAL B 1 257 ? -48.940 -33.138 -31.823 1.00 73.84 237 VAL B N 1
ATOM 4655 C CA . VAL B 1 257 ? -49.658 -34.347 -31.431 1.00 78.36 237 VAL B CA 1
ATOM 4656 C C . VAL B 1 257 ? -49.466 -35.395 -32.524 1.00 83.04 237 VAL B C 1
ATOM 4657 O O . VAL B 1 257 ? -49.955 -35.236 -33.644 1.00 87.36 237 VAL B O 1
ATOM 4661 N N . ASP B 1 258 ? -48.744 -36.468 -32.199 1.00 79.42 238 ASP B N 1
ATOM 4662 C CA . ASP B 1 258 ? -48.458 -37.544 -33.148 1.00 94.19 238 ASP B CA 1
ATOM 4663 C C . ASP B 1 258 ? -49.711 -38.396 -33.335 1.00 99.44 238 ASP B C 1
ATOM 4664 O O . ASP B 1 258 ? -49.879 -39.463 -32.740 1.00 100.51 238 ASP B O 1
ATOM 4669 N N . GLY B 1 259 ? -50.610 -37.909 -34.188 1.00 94.55 239 GLY B N 1
ATOM 4670 C CA . GLY B 1 259 ? -51.849 -38.616 -34.460 1.00 100.28 239 GLY B CA 1
ATOM 4671 C C . GLY B 1 259 ? -52.403 -38.232 -35.813 1.00 106.35 239 GLY B C 1
ATOM 4672 O O . GLY B 1 259 ? -51.922 -37.306 -36.472 1.00 100.14 239 GLY B O 1
ATOM 4673 N N . ARG B 1 260 ? -53.444 -38.959 -36.216 1.00 109.04 240 ARG B N 1
ATOM 4674 C CA . ARG B 1 260 ? -54.102 -38.757 -37.503 1.00 111.66 240 ARG B CA 1
ATOM 4675 C C . ARG B 1 260 ? -55.425 -38.035 -37.272 1.00 103.37 240 ARG B C 1
ATOM 4676 O O . ARG B 1 260 ? -56.349 -38.597 -36.674 1.00 101.71 240 ARG B O 1
ATOM 4684 N N . PHE B 1 261 ? -55.513 -36.786 -37.742 1.00 106.42 241 PHE B N 1
ATOM 4685 C CA . PHE B 1 261 ? -56.723 -35.991 -37.572 1.00 106.55 241 PHE B CA 1
ATOM 4686 C C . PHE B 1 261 ? -57.774 -36.392 -38.609 1.00 115.40 241 PHE B C 1
ATOM 4687 O O . PHE B 1 261 ? -57.443 -36.599 -39.780 1.00 121.74 241 PHE B O 1
ATOM 4695 N N . PRO B 1 262 ? -59.037 -36.530 -38.202 1.00 117.01 242 PRO B N 1
ATOM 4696 C CA . PRO B 1 262 ? -60.085 -36.929 -39.150 1.00 122.22 242 PRO B CA 1
ATOM 4697 C C . PRO B 1 262 ? -60.268 -35.918 -40.274 1.00 120.54 242 PRO B C 1
ATOM 4698 O O . PRO B 1 262 ? -59.915 -34.741 -40.161 1.00 105.47 242 PRO B O 1
ATOM 4702 N N . ASP B 1 263 ? -60.824 -36.405 -41.382 1.00 122.86 243 ASP B N 1
ATOM 4703 C CA . ASP B 1 263 ? -61.106 -35.566 -42.540 1.00 129.63 243 ASP B CA 1
ATOM 4704 C C . ASP B 1 263 ? -62.368 -34.749 -42.285 1.00 122.98 243 ASP B C 1
ATOM 4705 O O . ASP B 1 263 ? -63.450 -35.314 -42.092 1.00 121.62 243 ASP B O 1
ATOM 4710 N N . TYR B 1 264 ? -62.231 -33.421 -42.285 1.00 125.23 244 TYR B N 1
ATOM 4711 C CA . TYR B 1 264 ? -63.388 -32.561 -42.065 1.00 125.01 244 TYR B CA 1
ATOM 4712 C C . TYR B 1 264 ? -64.271 -32.474 -43.303 1.00 133.31 244 TYR B C 1
ATOM 4713 O O . TYR B 1 264 ? -65.474 -32.215 -43.185 1.00 136.50 244 TYR B O 1
ATOM 4722 N N . ARG B 1 265 ? -63.699 -32.681 -44.491 1.00 136.76 245 ARG B N 1
ATOM 4723 C CA . ARG B 1 265 ? -64.497 -32.644 -45.711 1.00 135.67 245 ARG B CA 1
ATOM 4724 C C . ARG B 1 265 ? -65.466 -33.815 -45.775 1.00 135.09 245 ARG B C 1
ATOM 4725 O O . ARG B 1 265 ? -66.514 -33.719 -46.423 1.00 141.48 245 ARG B O 1
ATOM 4733 N N . ARG B 1 266 ? -65.133 -34.921 -45.108 1.00 133.00 246 ARG B N 1
ATOM 4734 C CA . ARG B 1 266 ? -66.006 -36.082 -45.025 1.00 135.46 246 ARG B CA 1
ATOM 4735 C C . ARG B 1 266 ? -67.099 -35.898 -43.985 1.00 131.76 246 ARG B C 1
ATOM 4736 O O . ARG B 1 266 ? -68.004 -36.738 -43.894 1.00 124.36 246 ARG B O 1
ATOM 4744 N N . VAL B 1 267 ? -67.031 -34.814 -43.215 1.00 134.37 247 VAL B N 1
ATOM 4745 C CA . VAL B 1 267 ? -67.969 -34.497 -42.143 1.00 133.28 247 VAL B CA 1
ATOM 4746 C C . VAL B 1 267 ? -69.028 -33.510 -42.622 1.00 135.15 247 VAL B C 1
ATOM 4747 O O . VAL B 1 267 ? -70.192 -33.582 -42.210 1.00 136.26 247 VAL B O 1
ATOM 4751 N N . LEU B 1 268 ? -68.635 -32.595 -43.512 1.00 139.33 248 LEU B N 1
ATOM 4752 C CA . LEU B 1 268 ? -69.555 -31.576 -44.008 1.00 134.26 248 LEU B CA 1
ATOM 4753 C C . LEU B 1 268 ? -70.777 -32.227 -44.652 1.00 138.95 248 LEU B C 1
ATOM 4754 O O . LEU B 1 268 ? -70.625 -33.138 -45.478 1.00 139.58 248 LEU B O 1
ATOM 4759 N N . PRO B 1 269 ? -72.001 -31.805 -44.286 1.00 134.44 249 PRO B N 1
ATOM 4760 C CA . PRO B 1 269 ? -73.211 -32.423 -44.850 1.00 139.72 249 PRO B CA 1
ATOM 4761 C C . PRO B 1 269 ? -73.252 -32.390 -46.371 1.00 151.72 249 PRO B C 1
ATOM 4762 O O . PRO B 1 269 ? -73.437 -31.327 -46.972 1.00 157.10 249 PRO B O 1
ATOM 4766 N N . LYS B 1 270 ? -73.071 -33.551 -46.994 1.00 155.57 250 LYS B N 1
ATOM 4767 C CA . LYS B 1 270 ? -73.068 -33.647 -48.449 1.00 161.18 250 LYS B CA 1
ATOM 4768 C C . LYS B 1 270 ? -74.487 -33.516 -48.992 1.00 164.77 250 LYS B C 1
ATOM 4769 O O . LYS B 1 270 ? -75.376 -34.289 -48.621 1.00 163.93 250 LYS B O 1
ATOM 4775 N N . ASN B 1 271 ? -74.695 -32.527 -49.870 1.00 164.96 251 ASN B N 1
ATOM 4776 C CA . ASN B 1 271 ? -75.958 -32.252 -50.545 1.00 169.45 251 ASN B CA 1
ATOM 4777 C C . ASN B 1 271 ? -77.120 -32.078 -49.572 1.00 166.11 251 ASN B C 1
ATOM 4778 O O . ASN B 1 271 ? -77.998 -32.947 -49.497 1.00 170.66 251 ASN B O 1
ATOM 4783 N N . PRO B 1 272 ? -77.167 -30.985 -48.814 1.00 162.70 252 PRO B N 1
ATOM 4784 C CA . PRO B 1 272 ? -78.363 -30.694 -48.022 1.00 156.88 252 PRO B CA 1
ATOM 4785 C C . PRO B 1 272 ? -79.453 -30.084 -48.888 1.00 159.45 252 PRO B C 1
ATOM 4786 O O . PRO B 1 272 ? -79.188 -29.452 -49.913 1.00 164.90 252 PRO B O 1
ATOM 4790 N N . ASP B 1 273 ? -80.697 -30.284 -48.462 1.00 156.80 253 ASP B N 1
ATOM 4791 C CA . ASP B 1 273 ? -81.853 -29.830 -49.221 1.00 158.82 253 ASP B CA 1
ATOM 4792 C C . ASP B 1 273 ? -82.627 -28.721 -48.524 1.00 152.83 253 ASP B C 1
ATOM 4793 O O . ASP B 1 273 ? -83.626 -28.242 -49.071 1.00 157.95 253 ASP B O 1
ATOM 4798 N N . LYS B 1 274 ? -82.196 -28.300 -47.337 1.00 146.14 254 LYS B N 1
ATOM 4799 C CA . LYS B 1 274 ? -82.886 -27.272 -46.568 1.00 140.01 254 LYS B CA 1
ATOM 4800 C C . LYS B 1 274 ? -81.888 -26.195 -46.173 1.00 135.14 254 LYS B C 1
ATOM 4801 O O . LYS B 1 274 ? -80.870 -26.491 -45.538 1.00 134.68 254 LYS B O 1
ATOM 4807 N N . HIS B 1 275 ? -82.182 -24.951 -46.546 1.00 130.89 255 HIS B N 1
ATOM 4808 C CA . HIS B 1 275 ? -81.335 -23.804 -46.244 1.00 128.06 255 HIS B CA 1
ATOM 4809 C C . HIS B 1 275 ? -82.163 -22.751 -45.524 1.00 123.81 255 HIS B C 1
ATOM 4810 O O . HIS B 1 275 ? -83.257 -22.398 -45.979 1.00 129.07 255 HIS B O 1
ATOM 4817 N N . LEU B 1 276 ? -81.635 -22.247 -44.409 1.00 122.26 256 LEU B N 1
ATOM 4818 C CA . LEU B 1 276 ? -82.328 -21.269 -43.578 1.00 116.61 256 LEU B CA 1
ATOM 4819 C C . LEU B 1 276 ? -81.404 -20.087 -43.326 1.00 117.01 256 LEU B C 1
ATOM 4820 O O . LEU B 1 276 ? -80.295 -20.262 -42.813 1.00 120.48 256 LEU B O 1
ATOM 4825 N N . GLU B 1 277 ? -81.856 -18.892 -43.696 1.00 112.83 257 GLU B N 1
ATOM 4826 C CA . GLU B 1 277 ? -81.161 -17.653 -43.377 1.00 114.20 257 GLU B CA 1
ATOM 4827 C C . GLU B 1 277 ? -81.919 -16.920 -42.278 1.00 114.52 257 GLU B C 1
ATOM 4828 O O . GLU B 1 277 ? -83.154 -16.883 -42.282 1.00 118.36 257 GLU B O 1
ATOM 4834 N N . ALA B 1 278 ? -81.174 -16.336 -41.342 1.00 107.36 258 ALA B N 1
ATOM 4835 C CA . ALA B 1 278 ? -81.776 -15.632 -40.220 1.00 104.91 258 ALA B CA 1
ATOM 4836 C C . ALA B 1 278 ? -80.790 -14.600 -39.697 1.00 109.66 258 ALA B C 1
ATOM 4837 O O . ALA B 1 278 ? -79.583 -14.688 -39.938 1.00 112.05 258 ALA B O 1
ATOM 4839 N N . GLY B 1 279 ? -81.324 -13.616 -38.979 1.00 110.28 259 GLY B N 1
ATOM 4840 C CA . GLY B 1 279 ? -80.472 -12.638 -38.323 1.00 112.64 259 GLY B CA 1
ATOM 4841 C C . GLY B 1 279 ? -79.663 -13.294 -37.217 1.00 111.21 259 GLY B C 1
ATOM 4842 O O . GLY B 1 279 ? -80.212 -13.992 -36.355 1.00 105.53 259 GLY B O 1
ATOM 4843 N N . CYS B 1 280 ? -78.345 -13.086 -37.248 1.00 112.97 260 CYS B N 1
ATOM 4844 C CA . CYS B 1 280 ? -77.468 -13.738 -36.280 1.00 108.71 260 CYS B CA 1
ATOM 4845 C C . CYS B 1 280 ? -77.796 -13.309 -34.855 1.00 104.74 260 CYS B C 1
ATOM 4846 O O . CYS B 1 280 ? -77.833 -14.143 -33.943 1.00 104.21 260 CYS B O 1
ATOM 4849 N N . ASP B 1 281 ? -78.040 -12.015 -34.644 1.00 107.45 261 ASP B N 1
ATOM 4850 C CA . ASP B 1 281 ? -78.320 -11.525 -33.297 1.00 106.14 261 ASP B CA 1
ATOM 4851 C C . ASP B 1 281 ? -79.658 -12.045 -32.786 1.00 96.71 261 ASP B C 1
ATOM 4852 O O . ASP B 1 281 ? -79.736 -12.609 -31.689 1.00 93.24 261 ASP B O 1
ATOM 4857 N N . LEU B 1 282 ? -80.726 -11.857 -33.566 1.00 96.63 262 LEU B N 1
ATOM 4858 C CA . LEU B 1 282 ? -82.048 -12.305 -33.135 1.00 91.93 262 LEU B CA 1
ATOM 4859 C C . LEU B 1 282 ? -82.088 -13.810 -32.909 1.00 95.07 262 LEU B C 1
ATOM 4860 O O . LEU B 1 282 ? -82.827 -14.286 -32.040 1.00 103.04 262 LEU B O 1
ATOM 4865 N N . LEU B 1 283 ? -81.316 -14.573 -33.684 1.00 93.89 263 LEU B N 1
ATOM 4866 C CA . LEU B 1 283 ? -81.249 -16.013 -33.459 1.00 92.69 263 LEU B CA 1
ATOM 4867 C C . LEU B 1 283 ? -80.472 -16.331 -32.188 1.00 94.41 263 LEU B C 1
ATOM 4868 O O . LEU B 1 283 ? -80.888 -17.185 -31.395 1.00 88.46 263 LEU B O 1
ATOM 4873 N N . LYS B 1 284 ? -79.343 -15.651 -31.980 1.00 94.53 264 LYS B N 1
ATOM 4874 C CA . LYS B 1 284 ? -78.536 -15.872 -30.784 1.00 98.58 264 LYS B CA 1
ATOM 4875 C C . LYS B 1 284 ? -79.319 -15.544 -29.519 1.00 101.19 264 LYS B C 1
ATOM 4876 O O . LYS B 1 284 ? -79.291 -16.309 -28.547 1.00 103.32 264 LYS B O 1
ATOM 4882 N N . GLN B 1 285 ? -80.030 -14.414 -29.512 1.00 100.72 265 GLN B N 1
ATOM 4883 C CA . GLN B 1 285 ? -80.799 -14.035 -28.332 1.00 91.56 265 GLN B CA 1
ATOM 4884 C C . GLN B 1 285 ? -81.986 -14.964 -28.108 1.00 95.18 265 GLN B C 1
ATOM 4885 O O . GLN B 1 285 ? -82.390 -15.184 -26.961 1.00 100.77 265 GLN B O 1
ATOM 4891 N N . ALA B 1 286 ? -82.556 -15.515 -29.182 1.00 98.22 266 ALA B N 1
ATOM 4892 C CA . ALA B 1 286 ? -83.663 -16.452 -29.027 1.00 91.86 266 ALA B CA 1
ATOM 4893 C C . ALA B 1 286 ? -83.201 -17.748 -28.374 1.00 90.12 266 ALA B C 1
ATOM 4894 O O . ALA B 1 286 ? -83.879 -18.280 -27.487 1.00 91.18 266 ALA B O 1
ATOM 4896 N N . PHE B 1 287 ? -82.054 -18.279 -28.805 1.00 93.26 267 PHE B N 1
ATOM 4897 C CA . PHE B 1 287 ? -81.512 -19.478 -28.172 1.00 92.36 267 PHE B CA 1
ATOM 4898 C C . PHE B 1 287 ? -81.099 -19.204 -26.731 1.00 89.16 267 PHE B C 1
ATOM 4899 O O . PHE B 1 287 ? -81.242 -20.073 -25.863 1.00 88.00 267 PHE B O 1
ATOM 4907 N N . ALA B 1 288 ? -80.588 -18.001 -26.457 1.00 83.58 268 ALA B N 1
ATOM 4908 C CA . ALA B 1 288 ? -80.163 -17.667 -25.102 1.00 82.62 268 ALA B CA 1
ATOM 4909 C C . ALA B 1 288 ? -81.349 -17.649 -24.148 1.00 87.99 268 ALA B C 1
ATOM 4910 O O . ALA B 1 288 ? -81.245 -18.110 -23.004 1.00 91.93 268 ALA B O 1
ATOM 4912 N N . ARG B 1 289 ? -82.487 -17.120 -24.601 1.00 85.07 269 ARG B N 1
ATOM 4913 C CA . ARG B 1 289 ? -83.681 -17.113 -23.764 1.00 85.93 269 ARG B CA 1
ATOM 4914 C C . ARG B 1 289 ? -84.271 -18.509 -23.613 1.00 86.85 269 ARG B C 1
ATOM 4915 O O . ARG B 1 289 ? -84.805 -18.842 -22.549 1.00 88.89 269 ARG B O 1
ATOM 4923 N N . ALA B 1 290 ? -84.190 -19.336 -24.658 1.00 88.19 270 ALA B N 1
ATOM 4924 C CA . ALA B 1 290 ? -84.719 -20.691 -24.556 1.00 89.03 270 ALA B CA 1
ATOM 4925 C C . ALA B 1 290 ? -83.828 -21.576 -23.696 1.00 90.85 270 ALA B C 1
ATOM 4926 O O . ALA B 1 290 ? -84.314 -22.530 -23.079 1.00 93.84 270 ALA B O 1
ATOM 4928 N N . ALA B 1 291 ? -82.531 -21.272 -23.632 1.00 94.20 271 ALA B N 1
ATOM 4929 C CA . ALA B 1 291 ? -81.616 -22.056 -22.810 1.00 91.05 271 ALA B CA 1
ATOM 4930 C C . ALA B 1 291 ? -81.872 -21.864 -21.324 1.00 88.48 271 ALA B C 1
ATOM 4931 O O . ALA B 1 291 ? -81.422 -22.686 -20.517 1.00 88.52 271 ALA B O 1
ATOM 4933 N N . ILE B 1 292 ? -82.576 -20.794 -20.951 1.00 90.59 272 ILE B N 1
ATOM 4934 C CA . ILE B 1 292 ? -82.847 -20.516 -19.544 1.00 90.07 272 ILE B CA 1
ATOM 4935 C C . ILE B 1 292 ? -83.674 -21.637 -18.931 1.00 96.27 272 ILE B C 1
ATOM 4936 O O . ILE B 1 292 ? -83.389 -22.104 -17.821 1.00 103.46 272 ILE B O 1
ATOM 4941 N N . LEU B 1 293 ? -84.705 -22.089 -19.640 1.00 95.41 273 LEU B N 1
ATOM 4942 C CA . LEU B 1 293 ? -85.591 -23.128 -19.139 1.00 94.16 273 LEU B CA 1
ATOM 4943 C C . LEU B 1 293 ? -85.248 -24.508 -19.683 1.00 97.87 273 LEU B C 1
ATOM 4944 O O . LEU B 1 293 ? -86.057 -25.432 -19.559 1.00 97.14 273 LEU B O 1
ATOM 4949 N N . SER B 1 294 ? -84.072 -24.669 -20.279 1.00 91.98 274 SER B N 1
ATOM 4950 C CA . SER B 1 294 ? -83.632 -25.974 -20.739 1.00 96.11 274 SER B CA 1
ATOM 4951 C C . SER B 1 294 ? -83.088 -26.791 -19.568 1.00 98.62 274 SER B C 1
ATOM 4952 O O . SER B 1 294 ? -82.984 -26.315 -18.434 1.00 97.29 274 SER B O 1
ATOM 4955 N N . ASN B 1 295 ? -82.741 -28.043 -19.856 1.00 94.87 275 ASN B N 1
ATOM 4956 C CA . ASN B 1 295 ? -82.149 -28.906 -18.844 1.00 100.82 275 ASN B CA 1
ATOM 4957 C C . ASN B 1 295 ? -80.770 -28.392 -18.448 1.00 97.63 275 ASN B C 1
ATOM 4958 O O . ASN B 1 295 ? -79.962 -28.023 -19.305 1.00 96.56 275 ASN B O 1
ATOM 4963 N N . GLU B 1 296 ? -80.509 -28.358 -17.137 1.00 101.88 276 GLU B N 1
ATOM 4964 C CA . GLU B 1 296 ? -79.248 -27.816 -16.640 1.00 94.45 276 GLU B CA 1
ATOM 4965 C C . GLU B 1 296 ? -78.053 -28.666 -17.058 1.00 93.68 276 GLU B C 1
ATOM 4966 O O . GLU B 1 296 ? -76.939 -28.144 -17.183 1.00 88.68 276 GLU B O 1
ATOM 4972 N N . LYS B 1 297 ? -78.257 -29.963 -17.286 1.00 101.27 277 LYS B N 1
ATOM 4973 C CA . LYS B 1 297 ? -77.159 -30.873 -17.590 1.00 103.85 277 LYS B CA 1
ATOM 4974 C C . LYS B 1 297 ? -77.057 -31.196 -19.076 1.00 100.82 277 LYS B C 1
ATOM 4975 O O . LYS B 1 297 ? -75.961 -31.159 -19.642 1.00 100.67 277 LYS B O 1
ATOM 4981 N N . PHE B 1 298 ? -78.180 -31.510 -19.724 1.00 104.02 278 PHE B N 1
ATOM 4982 C CA . PHE B 1 298 ? -78.160 -31.924 -21.121 1.00 99.56 278 PHE B CA 1
ATOM 4983 C C . PHE B 1 298 ? -78.358 -30.773 -22.099 1.00 94.03 278 PHE B C 1
ATOM 4984 O O . PHE B 1 298 ? -78.013 -30.922 -23.277 1.00 91.58 278 PHE B O 1
ATOM 4992 N N . ARG B 1 299 ? -78.905 -29.642 -21.645 1.00 94.33 279 ARG B N 1
ATOM 4993 C CA . ARG B 1 299 ? -79.022 -28.430 -22.461 1.00 95.36 279 ARG B CA 1
ATOM 4994 C C . ARG B 1 299 ? -79.803 -28.686 -23.748 1.00 103.03 279 ARG B C 1
ATOM 4995 O O . ARG B 1 299 ? -79.422 -28.228 -24.828 1.00 106.39 279 ARG B O 1
ATOM 5003 N N . GLY B 1 300 ? -80.908 -29.418 -23.636 1.00 99.22 280 GLY B N 1
ATOM 5004 C CA . GLY B 1 300 ? -81.660 -29.818 -24.810 1.00 99.26 280 GLY B CA 1
ATOM 5005 C C . GLY B 1 300 ? -82.703 -28.823 -25.273 1.00 99.14 280 GLY B C 1
ATOM 5006 O O . GLY B 1 300 ? -83.603 -28.453 -24.512 1.00 102.00 280 GLY B O 1
ATOM 5007 N N . VAL B 1 301 ? -82.594 -28.387 -26.528 1.00 100.85 281 VAL B N 1
ATOM 5008 C CA . VAL B 1 301 ? -83.596 -27.549 -27.172 1.00 92.29 281 VAL B CA 1
ATOM 5009 C C . VAL B 1 301 ? -83.972 -28.186 -28.501 1.00 92.44 281 VAL B C 1
ATOM 5010 O O . VAL B 1 301 ? -83.168 -28.888 -29.122 1.00 91.18 281 VAL B O 1
ATOM 5014 N N . ARG B 1 302 ? -85.206 -27.942 -28.937 1.00 91.46 282 ARG B N 1
ATOM 5015 C CA . ARG B 1 302 ? -85.724 -28.485 -30.187 1.00 93.15 282 ARG B CA 1
ATOM 5016 C C . ARG B 1 302 ? -86.132 -27.355 -31.122 1.00 91.87 282 ARG B C 1
ATOM 5017 O O . ARG B 1 302 ? -86.876 -26.451 -30.726 1.00 91.74 282 ARG B O 1
ATOM 5025 N N . LEU B 1 303 ? -85.634 -27.411 -32.356 1.00 92.12 283 LEU B N 1
ATOM 5026 C CA . LEU B 1 303 ? -85.944 -26.439 -33.397 1.00 90.40 283 LEU B CA 1
ATOM 5027 C C . LEU B 1 303 ? -86.994 -27.021 -34.333 1.00 96.91 283 LEU B C 1
ATOM 5028 O O . LEU B 1 303 ? -86.848 -28.153 -34.807 1.00 98.00 283 LEU B O 1
ATOM 5033 N N . TYR B 1 304 ? -88.044 -26.250 -34.599 1.00 98.20 284 TYR B N 1
ATOM 5034 C CA . TYR B 1 304 ? -89.097 -26.637 -35.535 1.00 104.33 284 TYR B CA 1
ATOM 5035 C C . TYR B 1 304 ? -89.134 -25.631 -36.681 1.00 107.66 284 TYR B C 1
ATOM 5036 O O . TYR B 1 304 ? -89.661 -24.524 -36.528 1.00 115.21 284 TYR B O 1
ATOM 5045 N N . VAL B 1 305 ? -88.577 -26.014 -37.828 1.00 111.84 285 VAL B N 1
ATOM 5046 C CA . VAL B 1 305 ? -88.561 -25.164 -39.013 1.00 118.12 285 VAL B CA 1
ATOM 5047 C C . VAL B 1 305 ? -89.840 -25.390 -39.806 1.00 127.99 285 VAL B C 1
ATOM 5048 O O . VAL B 1 305 ? -90.286 -26.530 -39.988 1.00 128.30 285 VAL B O 1
ATOM 5052 N N . SER B 1 306 ? -90.441 -24.302 -40.271 1.00 127.81 286 SER B N 1
ATOM 5053 C CA . SER B 1 306 ? -91.668 -24.370 -41.055 1.00 132.98 286 SER B CA 1
ATOM 5054 C C . SER B 1 306 ? -91.627 -23.256 -42.095 1.00 133.44 286 SER B C 1
ATOM 5055 O O . SER B 1 306 ? -90.567 -22.701 -42.400 1.00 133.25 286 SER B O 1
ATOM 5058 N N . GLU B 1 307 ? -92.792 -22.913 -42.641 1.00 133.27 287 GLU B N 1
ATOM 5059 C CA . GLU B 1 307 ? -92.891 -21.884 -43.669 1.00 139.85 287 GLU B CA 1
ATOM 5060 C C . GLU B 1 307 ? -92.475 -20.519 -43.133 1.00 134.80 287 GLU B C 1
ATOM 5061 O O . GLU B 1 307 ? -93.263 -19.850 -42.458 1.00 135.81 287 GLU B O 1
ATOM 5067 N N . ASN B 1 308 ? -91.243 -20.100 -43.438 1.00 140.04 288 ASN B N 1
ATOM 5068 C CA . ASN B 1 308 ? -90.730 -18.782 -43.051 1.00 135.87 288 ASN B CA 1
ATOM 5069 C C . ASN B 1 308 ? -90.846 -18.551 -41.547 1.00 127.05 288 ASN B C 1
ATOM 5070 O O . ASN B 1 308 ? -91.149 -17.446 -41.088 1.00 126.81 288 ASN B O 1
ATOM 5075 N N . GLN B 1 309 ? -90.595 -19.600 -40.767 1.00 122.69 289 GLN B N 1
ATOM 5076 C CA . GLN B 1 309 ? -90.745 -19.500 -39.324 1.00 119.42 289 GLN B CA 1
ATOM 5077 C C . GLN B 1 309 ? -89.888 -20.556 -38.641 1.00 115.76 289 GLN B C 1
ATOM 5078 O O . GLN B 1 309 ? -89.827 -21.705 -39.090 1.00 117.40 289 GLN B O 1
ATOM 5084 N N . LEU B 1 310 ? -89.223 -20.151 -37.562 1.00 112.00 290 LEU B N 1
ATOM 5085 C CA . LEU B 1 310 ? -88.466 -21.049 -36.703 1.00 103.29 290 LEU B CA 1
ATOM 5086 C C . LEU B 1 310 ? -89.042 -20.991 -35.295 1.00 103.87 290 LEU B C 1
ATOM 5087 O O . LEU B 1 310 ? -89.267 -19.900 -34.756 1.00 109.26 290 LEU B O 1
ATOM 5092 N N . LYS B 1 311 ? -89.295 -22.161 -34.709 1.00 98.41 291 LYS B N 1
ATOM 5093 C CA . LYS B 1 311 ? -89.879 -22.279 -33.374 1.00 97.44 291 LYS B CA 1
ATOM 5094 C C . LYS B 1 311 ? -88.917 -23.047 -32.473 1.00 103.02 291 LYS B C 1
ATOM 5095 O O . LYS B 1 311 ? -88.738 -24.258 -32.638 1.00 111.45 291 LYS B O 1
ATOM 5101 N N . ILE B 1 312 ? -88.295 -22.341 -31.533 1.00 97.93 292 ILE B N 1
ATOM 5102 C CA . ILE B 1 312 ? -87.342 -22.923 -30.591 1.00 88.54 292 ILE B CA 1
ATOM 5103 C C . ILE B 1 312 ? -88.042 -23.098 -29.248 1.00 92.45 292 ILE B C 1
ATOM 5104 O O . ILE B 1 312 ? -88.531 -22.122 -28.666 1.00 98.81 292 ILE B O 1
ATOM 5109 N N . THR B 1 313 ? -88.110 -24.336 -28.760 1.00 89.58 293 THR B N 1
ATOM 5110 C CA . THR B 1 313 ? -88.721 -24.636 -27.471 1.00 97.37 293 THR B CA 1
ATOM 5111 C C . THR B 1 313 ? -87.765 -25.443 -26.601 1.00 93.74 293 THR B C 1
ATOM 5112 O O . THR B 1 313 ? -86.881 -26.143 -27.105 1.00 98.74 293 THR B O 1
ATOM 5116 N N . ALA B 1 314 ? -87.953 -25.339 -25.285 1.00 95.85 294 ALA B N 1
ATOM 5117 C CA . ALA B 1 314 ? -87.130 -26.052 -24.317 1.00 88.21 294 ALA B CA 1
ATOM 5118 C C . ALA B 1 314 ? -87.917 -26.228 -23.026 1.00 91.67 294 ALA B C 1
ATOM 5119 O O . ALA B 1 314 ? -88.812 -25.438 -22.718 1.00 96.66 294 ALA B O 1
ATOM 5121 N N . ASN B 1 315 ? -87.565 -27.268 -22.271 1.00 93.04 295 ASN B N 1
ATOM 5122 C CA . ASN B 1 315 ? -88.222 -27.550 -21.001 1.00 101.36 295 ASN B CA 1
ATOM 5123 C C . ASN B 1 315 ? -87.248 -28.272 -20.079 1.00 104.60 295 ASN B C 1
ATOM 5124 O O . ASN B 1 315 ? -86.285 -28.900 -20.527 1.00 106.43 295 ASN B O 1
ATOM 5129 N N . ASN B 1 316 ? -87.515 -28.172 -18.771 1.00 110.85 296 ASN B N 1
ATOM 5130 C CA . ASN B 1 316 ? -86.644 -28.725 -17.736 1.00 107.46 296 ASN B CA 1
ATOM 5131 C C . ASN B 1 316 ? -87.396 -29.707 -16.842 1.00 106.89 296 ASN B C 1
ATOM 5132 O O . ASN B 1 316 ? -88.632 -29.759 -16.886 1.00 113.18 296 ASN B O 1
ATOM 5137 N N . PRO B 1 317 ? -86.687 -30.518 -16.025 1.00 104.20 297 PRO B N 1
ATOM 5138 C CA . PRO B 1 317 ? -87.376 -31.435 -15.103 1.00 110.99 297 PRO B CA 1
ATOM 5139 C C . PRO B 1 317 ? -88.378 -30.759 -14.176 1.00 114.87 297 PRO B C 1
ATOM 5140 O O . PRO B 1 317 ? -89.272 -31.422 -13.640 1.00 117.67 297 PRO B O 1
ATOM 5144 N N . GLU B 1 318 ? -88.250 -29.447 -13.980 1.00 108.31 298 GLU B N 1
ATOM 5145 C CA . GLU B 1 318 ? -89.237 -28.694 -13.214 1.00 111.91 298 GLU B CA 1
ATOM 5146 C C . GLU B 1 318 ? -90.510 -28.427 -14.011 1.00 116.13 298 GLU B C 1
ATOM 5147 O O . GLU B 1 318 ? -91.389 -27.703 -13.527 1.00 118.57 298 GLU B O 1
ATOM 5153 N N . GLN B 1 319 ? -90.614 -29.004 -15.212 1.00 113.02 299 GLN B N 1
ATOM 5154 C CA . GLN B 1 319 ? -91.776 -28.863 -16.088 1.00 119.26 299 GLN B CA 1
ATOM 5155 C C . GLN B 1 319 ? -92.014 -27.412 -16.497 1.00 113.07 299 GLN B C 1
ATOM 5156 O O . GLN B 1 319 ? -93.144 -27.013 -16.783 1.00 117.20 299 GLN B O 1
ATOM 5162 N N . GLU B 1 320 ? -90.949 -26.618 -16.539 1.00 110.08 300 GLU B N 1
ATOM 5163 C CA . GLU B 1 320 ? -91.023 -25.236 -16.995 1.00 106.52 300 GLU B CA 1
ATOM 5164 C C . GLU B 1 320 ? -90.661 -25.183 -18.475 1.00 106.72 300 GLU B C 1
ATOM 5165 O O . GLU B 1 320 ? -89.565 -25.600 -18.864 1.00 109.98 300 GLU B O 1
ATOM 5171 N N . GLU B 1 321 ? -91.579 -24.681 -19.297 1.00 105.57 301 GLU B N 1
ATOM 5172 C CA . GLU B 1 321 ? -91.397 -24.641 -20.741 1.00 105.00 301 GLU B CA 1
ATOM 5173 C C . GLU B 1 321 ? -91.187 -23.208 -21.223 1.00 96.56 301 GLU B C 1
ATOM 5174 O O . GLU B 1 321 ? -91.764 -22.258 -20.684 1.00 95.58 301 GLU B O 1
ATOM 5180 N N . ALA B 1 322 ? -90.354 -23.072 -22.257 1.00 95.06 302 ALA B N 1
ATOM 5181 C CA . ALA B 1 322 ? -90.033 -21.796 -22.884 1.00 92.89 302 ALA B CA 1
ATOM 5182 C C . ALA B 1 322 ? -90.157 -21.934 -24.393 1.00 96.49 302 ALA B C 1
ATOM 5183 O O . ALA B 1 322 ? -89.593 -22.865 -24.980 1.00 100.33 302 ALA B O 1
ATOM 5185 N N . GLU B 1 323 ? -90.885 -21.010 -25.018 1.00 93.94 303 GLU B N 1
ATOM 5186 C CA . GLU B 1 323 ? -91.148 -21.043 -26.452 1.00 99.31 303 GLU B CA 1
ATOM 5187 C C . GLU B 1 323 ? -90.669 -19.752 -27.106 1.00 96.55 303 GLU B C 1
ATOM 5188 O O . GLU B 1 323 ? -91.023 -18.657 -26.657 1.00 98.69 303 GLU B O 1
ATOM 5194 N N . GLU B 1 324 ? -89.866 -19.886 -28.164 1.00 99.52 304 GLU B N 1
ATOM 5195 C CA . GLU B 1 324 ? -89.329 -18.752 -28.917 1.00 98.80 304 GLU B CA 1
ATOM 5196 C C . GLU B 1 324 ? -89.618 -18.950 -30.400 1.00 93.57 304 GLU B C 1
ATOM 5197 O O . GLU B 1 324 ? -89.067 -19.861 -31.027 1.00 90.82 304 GLU B O 1
ATOM 5203 N N . ILE B 1 325 ? -90.480 -18.103 -30.959 1.00 99.00 305 ILE B N 1
ATOM 5204 C CA . ILE B 1 325 ? -90.789 -18.098 -32.386 1.00 102.17 305 ILE B CA 1
ATOM 5205 C C . ILE B 1 325 ? -90.218 -16.826 -32.998 1.00 103.55 305 ILE B C 1
ATOM 5206 O O . ILE B 1 325 ? -90.400 -15.731 -32.454 1.00 106.72 305 ILE B O 1
ATOM 5211 N N . LEU B 1 326 ? -89.525 -16.971 -34.126 1.00 103.18 306 LEU B N 1
ATOM 5212 C CA . LEU B 1 326 ? -88.936 -15.837 -34.822 1.00 108.56 306 LEU B CA 1
ATOM 5213 C C . LEU B 1 326 ? -89.054 -16.047 -36.325 1.00 114.10 306 LEU B C 1
ATOM 5214 O O . LEU B 1 326 ? -88.983 -17.175 -36.819 1.00 112.55 306 LEU B O 1
ATOM 5219 N N . ASP B 1 327 ? -89.247 -14.944 -37.046 1.00 115.30 307 ASP B N 1
ATOM 5220 C CA . ASP B 1 327 ? -89.425 -14.996 -38.490 1.00 121.29 307 ASP B CA 1
ATOM 5221 C C . ASP B 1 327 ? -88.078 -15.182 -39.176 1.00 123.18 307 ASP B C 1
ATOM 5222 O O . ASP B 1 327 ? -87.123 -14.448 -38.904 1.00 126.31 307 ASP B O 1
ATOM 5227 N N . VAL B 1 328 ? -88.000 -16.174 -40.062 1.00 123.56 308 VAL B N 1
ATOM 5228 C CA . VAL B 1 328 ? -86.793 -16.466 -40.820 1.00 125.09 308 VAL B CA 1
ATOM 5229 C C . VAL B 1 328 ? -87.169 -16.607 -42.289 1.00 140.90 308 VAL B C 1
ATOM 5230 O O . VAL B 1 328 ? -88.343 -16.600 -42.657 1.00 147.13 308 VAL B O 1
ATOM 5234 N N . THR B 1 329 ? -86.147 -16.736 -43.132 1.00 141.98 309 THR B N 1
ATOM 5235 C CA . THR B 1 329 ? -86.332 -16.964 -44.564 1.00 146.86 309 THR B CA 1
ATOM 5236 C C . THR B 1 329 ? -86.044 -18.436 -44.832 1.00 143.17 309 THR B C 1
ATOM 5237 O O . THR B 1 329 ? -84.885 -18.848 -44.912 1.00 144.62 309 THR B O 1
ATOM 5241 N N . TYR B 1 330 ? -87.104 -19.231 -44.959 1.00 149.10 310 TYR B N 1
ATOM 5242 C CA . TYR B 1 330 ? -86.963 -20.667 -45.148 1.00 144.68 310 TYR B CA 1
ATOM 5243 C C . TYR B 1 330 ? -88.118 -21.187 -45.990 1.00 145.64 310 TYR B C 1
ATOM 5244 O O . TYR B 1 330 ? -89.273 -20.810 -45.772 1.00 145.66 310 TYR B O 1
ATOM 5253 N N . SER B 1 331 ? -87.796 -22.057 -46.952 1.00 142.75 311 SER B N 1
ATOM 5254 C CA . SER B 1 331 ? -88.785 -22.616 -47.865 1.00 148.11 311 SER B CA 1
ATOM 5255 C C . SER B 1 331 ? -88.775 -24.138 -47.930 1.00 141.18 311 SER B C 1
ATOM 5256 O O . SER B 1 331 ? -89.669 -24.712 -48.565 1.00 142.12 311 SER B O 1
ATOM 5259 N N . GLY B 1 332 ? -87.812 -24.806 -47.301 1.00 138.03 312 GLY B N 1
ATOM 5260 C CA . GLY B 1 332 ? -87.733 -26.250 -47.337 1.00 132.38 312 GLY B CA 1
ATOM 5261 C C . GLY B 1 332 ? -88.881 -26.923 -46.600 1.00 132.62 312 GLY B C 1
ATOM 5262 O O . GLY B 1 332 ? -89.812 -26.292 -46.099 1.00 136.64 312 GLY B O 1
ATOM 5263 N N . ALA B 1 333 ? -88.809 -28.253 -46.551 1.00 125.42 313 ALA B N 1
ATOM 5264 C CA . ALA B 1 333 ? -89.836 -29.040 -45.882 1.00 132.43 313 ALA B CA 1
ATOM 5265 C C . ALA B 1 333 ? -89.796 -28.827 -44.370 1.00 130.55 313 ALA B C 1
ATOM 5266 O O . ALA B 1 333 ? -88.756 -28.502 -43.789 1.00 131.46 313 ALA B O 1
ATOM 5268 N N . GLU B 1 334 ? -90.952 -29.018 -43.734 1.00 135.80 314 GLU B N 1
ATOM 5269 C CA . GLU B 1 334 ? -91.064 -28.842 -42.291 1.00 133.82 314 GLU B CA 1
ATOM 5270 C C . GLU B 1 334 ? -90.326 -29.956 -41.556 1.00 136.98 314 GLU B C 1
ATOM 5271 O O . GLU B 1 334 ? -90.400 -31.128 -41.938 1.00 138.08 314 GLU B O 1
ATOM 5277 N N . MET B 1 335 ? -89.606 -29.584 -40.497 1.00 124.44 315 MET B N 1
ATOM 5278 C CA . MET B 1 335 ? -88.830 -30.543 -39.721 1.00 124.87 315 MET B CA 1
ATOM 5279 C C . MET B 1 335 ? -88.686 -30.056 -38.284 1.00 117.53 315 MET B C 1
ATOM 5280 O O . MET B 1 335 ? -88.567 -28.852 -38.036 1.00 116.04 315 MET B O 1
ATOM 5285 N N . GLU B 1 336 ? -88.706 -31.001 -37.345 1.00 124.56 316 GLU B N 1
ATOM 5286 C CA . GLU B 1 336 ? -88.410 -30.744 -35.941 1.00 120.27 316 GLU B CA 1
ATOM 5287 C C . GLU B 1 336 ? -87.110 -31.458 -35.587 1.00 109.59 316 GLU B C 1
ATOM 5288 O O . GLU B 1 336 ? -87.010 -32.681 -35.741 1.00 100.68 316 GLU B O 1
ATOM 5294 N N . ILE B 1 337 ? -86.122 -30.697 -35.117 1.00 111.43 317 ILE B N 1
ATOM 5295 C CA . ILE B 1 337 ? -84.798 -31.229 -34.812 1.00 106.11 317 ILE B CA 1
ATOM 5296 C C . ILE B 1 337 ? -84.318 -30.662 -33.481 1.00 102.87 317 ILE B C 1
ATOM 5297 O O . ILE B 1 337 ? -84.473 -29.467 -33.207 1.00 104.86 317 ILE B O 1
ATOM 5302 N N . GLY B 1 338 ? -83.740 -31.536 -32.640 1.00 104.82 318 GLY B N 1
ATOM 5303 C CA . GLY B 1 338 ? -83.219 -31.118 -31.356 1.00 100.30 318 GLY B CA 1
ATOM 5304 C C . GLY B 1 338 ? -81.736 -30.780 -31.398 1.00 93.36 318 GLY B C 1
ATOM 5305 O O . GLY B 1 338 ? -81.004 -31.230 -32.274 1.00 89.98 318 GLY B O 1
ATOM 5306 N N . PHE B 1 339 ? -81.293 -29.981 -30.428 1.00 89.02 319 PHE B N 1
ATOM 5307 C CA . PHE B 1 339 ? -79.904 -29.540 -30.396 1.00 87.42 319 PHE B CA 1
ATOM 5308 C C . PHE B 1 339 ? -79.474 -29.249 -28.966 1.00 88.99 319 PHE B C 1
ATOM 5309 O O . PHE B 1 339 ? -80.296 -28.973 -28.088 1.00 93.09 319 PHE B O 1
ATOM 5317 N N . ASN B 1 340 ? -78.163 -29.326 -28.745 1.00 89.92 320 ASN B N 1
ATOM 5318 C CA . ASN B 1 340 ? -77.546 -28.830 -27.520 1.00 89.90 320 ASN B CA 1
ATOM 5319 C C . ASN B 1 340 ? -77.385 -27.321 -27.652 1.00 85.75 320 ASN B C 1
ATOM 5320 O O . ASN B 1 340 ? -76.589 -26.845 -28.467 1.00 91.25 320 ASN B O 1
ATOM 5325 N N . VAL B 1 341 ? -78.148 -26.566 -26.858 1.00 78.31 321 VAL B N 1
ATOM 5326 C CA . VAL B 1 341 ? -78.190 -25.113 -27.012 1.00 78.99 321 VAL B CA 1
ATOM 5327 C C . VAL B 1 341 ? -76.820 -24.486 -26.779 1.00 83.85 321 VAL B C 1
ATOM 5328 O O . VAL B 1 341 ? -76.519 -23.417 -27.326 1.00 75.27 321 VAL B O 1
ATOM 5332 N N . SER B 1 342 ? -75.967 -25.133 -25.980 1.00 85.53 322 SER B N 1
ATOM 5333 C CA . SER B 1 342 ? -74.627 -24.601 -25.754 1.00 88.76 322 SER B CA 1
ATOM 5334 C C . SER B 1 342 ? -73.786 -24.679 -27.022 1.00 93.55 322 SER B C 1
ATOM 5335 O O . SER B 1 342 ? -73.030 -23.750 -27.331 1.00 103.76 322 SER B O 1
ATOM 5338 N N . TYR B 1 343 ? -73.904 -25.781 -27.768 1.00 90.10 323 TYR B N 1
ATOM 5339 C CA . TYR B 1 343 ? -73.162 -25.917 -29.018 1.00 86.10 323 TYR B CA 1
ATOM 5340 C C . TYR B 1 343 ? -73.611 -24.880 -30.042 1.00 85.24 323 TYR B C 1
ATOM 5341 O O . TYR B 1 343 ? -72.781 -24.288 -30.741 1.00 86.30 323 TYR B O 1
ATOM 5350 N N . VAL B 1 344 ? -74.923 -24.653 -30.148 1.00 89.17 324 VAL B N 1
ATOM 5351 C CA . VAL B 1 344 ? -75.438 -23.687 -31.114 1.00 86.20 324 VAL B CA 1
ATOM 5352 C C . VAL B 1 344 ? -75.020 -22.272 -30.735 1.00 86.17 324 VAL B C 1
ATOM 5353 O O . VAL B 1 344 ? -74.649 -21.468 -31.598 1.00 89.92 324 VAL B O 1
ATOM 5357 N N . LEU B 1 345 ? -75.062 -21.947 -29.440 1.00 87.24 325 LEU B N 1
ATOM 5358 C CA . LEU B 1 345 ? -74.681 -20.607 -29.005 1.00 87.10 325 LEU B CA 1
ATOM 5359 C C . LEU B 1 345 ? -73.194 -20.346 -29.216 1.00 93.63 325 LEU B C 1
ATOM 5360 O O . LEU B 1 345 ? -72.804 -19.209 -29.504 1.00 95.69 325 LEU B O 1
ATOM 5365 N N . ASP B 1 346 ? -72.354 -21.376 -29.084 1.00 92.62 326 ASP B N 1
ATOM 5366 C CA . ASP B 1 346 ? -70.928 -21.198 -29.339 1.00 92.03 326 ASP B CA 1
ATOM 5367 C C . ASP B 1 346 ? -70.674 -20.842 -30.799 1.00 87.23 326 ASP B C 1
ATOM 5368 O O . ASP B 1 346 ? -69.799 -20.023 -31.104 1.00 90.88 326 ASP B O 1
ATOM 5373 N N . VAL B 1 347 ? -71.437 -21.444 -31.714 1.00 86.33 327 VAL B N 1
ATOM 5374 C CA . VAL B 1 347 ? -71.266 -21.151 -33.133 1.00 87.64 327 VAL B CA 1
ATOM 5375 C C . VAL B 1 347 ? -71.740 -19.737 -33.442 1.00 92.53 327 VAL B C 1
ATOM 5376 O O . VAL B 1 347 ? -71.067 -18.980 -34.151 1.00 97.80 327 VAL B O 1
ATOM 5380 N N . LEU B 1 348 ? -72.906 -19.359 -32.913 1.00 89.02 328 LEU B N 1
ATOM 5381 C CA . LEU B 1 348 ? -73.420 -18.016 -33.160 1.00 90.11 328 LEU B CA 1
ATOM 5382 C C . LEU B 1 348 ? -72.545 -16.951 -32.509 1.00 95.88 328 LEU B C 1
ATOM 5383 O O . LEU B 1 348 ? -72.509 -15.809 -32.981 1.00 94.87 328 LEU B O 1
ATOM 5388 N N . ASN B 1 349 ? -71.831 -17.300 -31.436 1.00 99.70 329 ASN B N 1
ATOM 5389 C CA . ASN B 1 349 ? -70.903 -16.350 -30.830 1.00 99.21 329 ASN B CA 1
ATOM 5390 C C . ASN B 1 349 ? -69.620 -16.217 -31.638 1.00 94.62 329 ASN B C 1
ATOM 5391 O O . ASN B 1 349 ? -69.032 -15.132 -31.682 1.00 95.36 329 ASN B O 1
ATOM 5396 N N . ALA B 1 350 ? -69.173 -17.297 -32.281 1.00 86.64 330 ALA B N 1
ATOM 5397 C CA . ALA B 1 350 ? -67.998 -17.216 -33.137 1.00 83.73 330 ALA B CA 1
ATOM 5398 C C . ALA B 1 350 ? -68.295 -16.480 -34.435 1.00 89.33 330 ALA B C 1
ATOM 5399 O O . ALA B 1 350 ? -67.372 -15.943 -35.057 1.00 88.27 330 ALA B O 1
ATOM 5401 N N . LEU B 1 351 ? -69.561 -16.451 -34.855 1.00 100.78 331 LEU B N 1
ATOM 5402 C CA . LEU B 1 351 ? -69.976 -15.778 -36.084 1.00 100.03 331 LEU B CA 1
ATOM 5403 C C . LEU B 1 351 ? -70.402 -14.352 -35.748 1.00 102.98 331 LEU B C 1
ATOM 5404 O O . LEU B 1 351 ? -71.586 -14.015 -35.687 1.00 106.18 331 LEU B O 1
ATOM 5409 N N . LYS B 1 352 ? -69.404 -13.498 -35.525 1.00 104.86 332 LYS B N 1
ATOM 5410 C CA . LYS B 1 352 ? -69.671 -12.085 -35.283 1.00 112.81 332 LYS B CA 1
ATOM 5411 C C . LYS B 1 352 ? -70.066 -11.426 -36.598 1.00 114.31 332 LYS B C 1
ATOM 5412 O O . LYS B 1 352 ? -69.272 -10.687 -37.191 1.00 114.84 332 LYS B O 1
ATOM 5418 N N . CYS B 1 353 ? -71.290 -11.680 -37.062 1.00 110.31 333 CYS B N 1
ATOM 5419 C CA . CYS B 1 353 ? -71.708 -11.258 -38.390 1.00 120.09 333 CYS B CA 1
ATOM 5420 C C . CYS B 1 353 ? -73.153 -10.777 -38.349 1.00 117.89 333 CYS B C 1
ATOM 5421 O O . CYS B 1 353 ? -73.781 -10.704 -37.288 1.00 116.33 333 CYS B O 1
ATOM 5424 N N . GLU B 1 354 ? -73.676 -10.451 -39.534 1.00 121.59 334 GLU B N 1
ATOM 5425 C CA . GLU B 1 354 ? -75.049 -9.961 -39.666 1.00 124.12 334 GLU B CA 1
ATOM 5426 C C . GLU B 1 354 ? -76.052 -11.111 -39.705 1.00 118.71 334 GLU B C 1
ATOM 5427 O O . GLU B 1 354 ? -76.858 -11.280 -38.786 1.00 115.66 334 GLU B O 1
ATOM 5433 N N . ASN B 1 355 ? -76.029 -11.898 -40.780 1.00 120.42 335 ASN B N 1
ATOM 5434 C CA . ASN B 1 355 ? -76.943 -13.017 -40.957 1.00 115.43 335 ASN B CA 1
ATOM 5435 C C . ASN B 1 355 ? -76.169 -14.327 -41.015 1.00 109.56 335 ASN B C 1
ATOM 5436 O O . ASN B 1 355 ? -75.005 -14.363 -41.425 1.00 108.22 335 ASN B O 1
ATOM 5441 N N . VAL B 1 356 ? -76.835 -15.408 -40.612 1.00 111.67 336 VAL B N 1
ATOM 5442 C CA . VAL B 1 356 ? -76.247 -16.739 -40.604 1.00 106.55 336 VAL B CA 1
ATOM 5443 C C . VAL B 1 356 ? -77.042 -17.638 -41.542 1.00 107.16 336 VAL B C 1
ATOM 5444 O O . VAL B 1 356 ? -78.198 -17.369 -41.874 1.00 108.69 336 VAL B O 1
ATOM 5448 N N . ARG B 1 357 ? -76.399 -18.724 -41.966 1.00 105.54 337 ARG B N 1
ATOM 5449 C CA . ARG B 1 357 ? -76.986 -19.694 -42.881 1.00 110.00 337 ARG B CA 1
ATOM 5450 C C . ARG B 1 357 ? -76.919 -21.083 -42.262 1.00 109.78 337 ARG B C 1
ATOM 5451 O O . ARG B 1 357 ? -75.839 -21.543 -41.877 1.00 109.67 337 ARG B O 1
ATOM 5459 N N . MET B 1 358 ? -78.069 -21.744 -42.167 1.00 108.59 338 MET B N 1
ATOM 5460 C CA . MET B 1 358 ? -78.163 -23.107 -41.659 1.00 106.38 338 MET B CA 1
ATOM 5461 C C . MET B 1 358 ? -78.552 -24.042 -42.796 1.00 108.10 338 MET B C 1
ATOM 5462 O O . MET B 1 358 ? -79.552 -23.808 -43.482 1.00 110.09 338 MET B O 1
ATOM 5467 N N . MET B 1 359 ? -77.761 -25.097 -42.990 1.00 107.70 339 MET B N 1
ATOM 5468 C CA . MET B 1 359 ? -77.977 -26.076 -44.053 1.00 119.54 339 MET B CA 1
ATOM 5469 C C . MET B 1 359 ? -78.244 -27.430 -43.407 1.00 120.30 339 MET B C 1
ATOM 5470 O O . MET B 1 359 ? -77.346 -28.015 -42.791 1.00 124.23 339 MET B O 1
ATOM 5475 N N . LEU B 1 360 ? -79.469 -27.929 -43.550 1.00 120.41 340 LEU B N 1
ATOM 5476 C CA . LEU B 1 360 ? -79.913 -29.137 -42.870 1.00 119.84 340 LEU B CA 1
ATOM 5477 C C . LEU B 1 360 ? -80.291 -30.215 -43.879 1.00 130.49 340 LEU B C 1
ATOM 5478 O O . LEU B 1 360 ? -80.462 -29.956 -45.073 1.00 137.65 340 LEU B O 1
ATOM 5483 N N . THR B 1 361 ? -80.423 -31.444 -43.372 1.00 134.01 341 THR B N 1
ATOM 5484 C CA . THR B 1 361 ? -80.910 -32.570 -44.168 1.00 131.57 341 THR B CA 1
ATOM 5485 C C . THR B 1 361 ? -82.109 -33.218 -43.487 1.00 135.96 341 THR B C 1
ATOM 5486 O O . THR B 1 361 ? -83.223 -33.130 -44.008 1.00 144.65 341 THR B O 1
ATOM 5490 N N . ASP B 1 362 ? -81.921 -33.858 -42.332 1.00 125.66 342 ASP B N 1
ATOM 5491 C CA . ASP B 1 362 ? -83.021 -34.431 -41.568 1.00 133.29 342 ASP B CA 1
ATOM 5492 C C . ASP B 1 362 ? -82.712 -34.300 -40.080 1.00 132.47 342 ASP B C 1
ATOM 5493 O O . ASP B 1 362 ? -81.684 -33.745 -39.682 1.00 127.79 342 ASP B O 1
ATOM 5498 N N . SER B 1 363 ? -83.624 -34.823 -39.253 1.00 136.88 343 SER B N 1
ATOM 5499 C CA . SER B 1 363 ? -83.563 -34.606 -37.810 1.00 127.37 343 SER B CA 1
ATOM 5500 C C . SER B 1 363 ? -82.413 -35.348 -37.138 1.00 121.64 343 SER B C 1
ATOM 5501 O O . SER B 1 363 ? -82.021 -34.972 -36.028 1.00 121.06 343 SER B O 1
ATOM 5504 N N . VAL B 1 364 ? -81.872 -36.388 -37.768 1.00 126.64 344 VAL B N 1
ATOM 5505 C CA . VAL B 1 364 ? -80.832 -37.196 -37.141 1.00 118.67 344 VAL B CA 1
ATOM 5506 C C . VAL B 1 364 ? -79.531 -37.106 -37.929 1.00 119.46 344 VAL B C 1
ATOM 5507 O O . VAL B 1 364 ? -78.789 -38.089 -38.036 1.00 120.53 344 VAL B O 1
ATOM 5511 N N . SER B 1 365 ? -79.238 -35.929 -38.480 1.00 115.74 345 SER B N 1
ATOM 5512 C CA . SER B 1 365 ? -78.000 -35.724 -39.221 1.00 118.58 345 SER B CA 1
ATOM 5513 C C . SER B 1 365 ? -77.446 -34.337 -38.928 1.00 120.12 345 SER B C 1
ATOM 5514 O O . SER B 1 365 ? -78.159 -33.440 -38.470 1.00 125.19 345 SER B O 1
ATOM 5517 N N . SER B 1 366 ? -76.155 -34.176 -39.209 1.00 122.47 346 SER B N 1
ATOM 5518 C CA . SER B 1 366 ? -75.444 -32.946 -38.889 1.00 108.52 346 SER B CA 1
ATOM 5519 C C . SER B 1 366 ? -76.018 -31.754 -39.649 1.00 109.69 346 SER B C 1
ATOM 5520 O O . SER B 1 366 ? -76.623 -31.896 -40.715 1.00 117.30 346 SER B O 1
ATOM 5523 N N . VAL B 1 367 ? -75.810 -30.565 -39.084 1.00 107.03 347 VAL B N 1
ATOM 5524 C CA . VAL B 1 367 ? -76.295 -29.310 -39.647 1.00 102.07 347 VAL B CA 1
ATOM 5525 C C . VAL B 1 367 ? -75.122 -28.347 -39.755 1.00 99.55 347 VAL B C 1
ATOM 5526 O O . VAL B 1 367 ? -74.382 -28.153 -38.785 1.00 99.40 347 VAL B O 1
ATOM 5530 N N . GLN B 1 368 ? -74.951 -27.748 -40.929 1.00 101.48 348 GLN B N 1
ATOM 5531 C CA . GLN B 1 368 ? -73.860 -26.817 -41.181 1.00 100.58 348 GLN B CA 1
ATOM 5532 C C . GLN B 1 368 ? -74.337 -25.383 -40.986 1.00 100.47 348 GLN B C 1
ATOM 5533 O O . GLN B 1 368 ? -75.347 -24.971 -41.569 1.00 106.17 348 GLN B O 1
ATOM 5539 N N . ILE B 1 369 ? -73.611 -24.634 -40.161 1.00 94.74 349 ILE B N 1
ATOM 5540 C CA . ILE B 1 369 ? -73.906 -23.236 -39.870 1.00 91.76 349 ILE B CA 1
ATOM 5541 C C . ILE B 1 369 ? -72.726 -22.397 -40.338 1.00 97.60 349 ILE B C 1
ATOM 5542 O O . ILE B 1 369 ? -71.573 -22.716 -40.029 1.00 103.63 349 ILE B O 1
ATOM 5547 N N . GLU B 1 370 ? -73.010 -21.333 -41.085 1.00 95.01 350 GLU B N 1
ATOM 5548 C CA . GLU B 1 370 ? -71.956 -20.462 -41.584 1.00 99.56 350 GLU B CA 1
ATOM 5549 C C . GLU B 1 370 ? -72.512 -19.057 -41.770 1.00 104.95 350 GLU B C 1
ATOM 5550 O O . GLU B 1 370 ? -73.724 -18.832 -41.725 1.00 108.90 350 GLU B O 1
ATOM 5556 N N . ASP B 1 371 ? -71.603 -18.106 -41.975 1.00 105.80 351 ASP B N 1
ATOM 5557 C CA . ASP B 1 371 ? -72.000 -16.725 -42.210 1.00 110.58 351 ASP B CA 1
ATOM 5558 C C . ASP B 1 371 ? -72.614 -16.580 -43.597 1.00 117.21 351 ASP B C 1
ATOM 5559 O O . ASP B 1 371 ? -72.114 -17.137 -44.578 1.00 126.03 351 ASP B O 1
ATOM 5564 N N . ALA B 1 372 ? -73.712 -15.824 -43.675 1.00 110.90 352 ALA B N 1
ATOM 5565 C CA . ALA B 1 372 ? -74.384 -15.624 -44.953 1.00 111.97 352 ALA B CA 1
ATOM 5566 C C . ALA B 1 372 ? -73.595 -14.722 -45.892 1.00 115.58 352 ALA B C 1
ATOM 5567 O O . ALA B 1 372 ? -73.856 -14.726 -47.099 1.00 121.61 352 ALA B O 1
ATOM 5569 N N . ALA B 1 373 ? -72.641 -13.951 -45.372 1.00 113.00 353 ALA B N 1
ATOM 5570 C CA . ALA B 1 373 ? -71.830 -13.075 -46.209 1.00 119.24 353 ALA B CA 1
ATOM 5571 C C . ALA B 1 373 ? -70.603 -13.810 -46.728 1.00 128.69 353 ALA B C 1
ATOM 5572 O O . ALA B 1 373 ? -70.546 -14.180 -47.905 1.00 134.58 353 ALA B O 1
ATOM 5574 N N . SER B 1 374 ? -69.618 -14.024 -45.862 1.00 121.29 354 SER B N 1
ATOM 5575 C CA . SER B 1 374 ? -68.395 -14.716 -46.234 1.00 132.84 354 SER B CA 1
ATOM 5576 C C . SER B 1 374 ? -68.480 -16.187 -45.847 1.00 143.38 354 SER B C 1
ATOM 5577 O O . SER B 1 374 ? -69.137 -16.559 -44.871 1.00 137.54 354 SER B O 1
ATOM 5580 N N . GLN B 1 375 ? -67.801 -17.025 -46.629 1.00 147.66 355 GLN B N 1
ATOM 5581 C CA . GLN B 1 375 ? -67.764 -18.464 -46.398 1.00 146.52 355 GLN B CA 1
ATOM 5582 C C . GLN B 1 375 ? -66.362 -18.938 -46.024 1.00 133.30 355 GLN B C 1
ATOM 5583 O O . GLN B 1 375 ? -65.957 -20.049 -46.371 1.00 131.92 355 GLN B O 1
ATOM 5589 N N . SER B 1 376 ? -65.606 -18.098 -45.317 1.00 138.31 356 SER B N 1
ATOM 5590 C CA . SER B 1 376 ? -64.256 -18.462 -44.913 1.00 124.51 356 SER B CA 1
ATOM 5591 C C . SER B 1 376 ? -64.234 -19.419 -43.730 1.00 114.99 356 SER B C 1
ATOM 5592 O O . SER B 1 376 ? -63.207 -20.067 -43.495 1.00 112.57 356 SER B O 1
ATOM 5595 N N . ALA B 1 377 ? -65.333 -19.522 -42.986 1.00 118.84 357 ALA B N 1
ATOM 5596 C CA . ALA B 1 377 ? -65.417 -20.402 -41.830 1.00 108.17 357 ALA B CA 1
ATOM 5597 C C . ALA B 1 377 ? -66.758 -21.123 -41.832 1.00 103.78 357 ALA B C 1
ATOM 5598 O O . ALA B 1 377 ? -67.802 -20.510 -42.073 1.00 103.80 357 ALA B O 1
ATOM 5600 N N . ALA B 1 378 ? -66.718 -22.426 -41.559 1.00 100.61 358 ALA B N 1
ATOM 5601 C CA . ALA B 1 378 ? -67.907 -23.262 -41.508 1.00 96.90 358 ALA B CA 1
ATOM 5602 C C . ALA B 1 378 ? -67.962 -23.999 -40.178 1.00 98.62 358 ALA B C 1
ATOM 5603 O O . ALA B 1 378 ? -66.934 -24.235 -39.537 1.00 101.68 358 ALA B O 1
ATOM 5605 N N . TYR B 1 379 ? -69.177 -24.356 -39.765 1.00 95.41 359 TYR B N 1
ATOM 5606 C CA . TYR B 1 379 ? -69.407 -25.034 -38.497 1.00 91.00 359 TYR B CA 1
ATOM 5607 C C . TYR B 1 379 ? -70.413 -26.160 -38.690 1.00 94.70 359 TYR B C 1
ATOM 5608 O O . TYR B 1 379 ? -71.375 -26.019 -39.448 1.00 108.41 359 TYR B O 1
ATOM 5617 N N . VAL B 1 380 ? -70.176 -27.278 -38.007 1.00 92.97 360 VAL B N 1
ATOM 5618 C CA . VAL B 1 380 ? -71.037 -28.455 -38.070 1.00 90.54 360 VAL B CA 1
ATOM 5619 C C . VAL B 1 380 ? -71.387 -28.873 -36.649 1.00 87.50 360 VAL B C 1
ATOM 5620 O O . VAL B 1 380 ? -70.496 -29.021 -35.806 1.00 90.24 360 VAL B O 1
ATOM 5624 N N . VAL B 1 381 ? -72.680 -29.048 -36.380 1.00 83.22 361 VAL B N 1
ATOM 5625 C CA . VAL B 1 381 ? -73.172 -29.455 -35.068 1.00 80.24 361 VAL B CA 1
ATOM 5626 C C . VAL B 1 381 ? -74.100 -30.650 -35.248 1.00 92.84 361 VAL B C 1
ATOM 5627 O O . VAL B 1 381 ? -75.005 -30.615 -36.089 1.00 101.85 361 VAL B O 1
ATOM 5631 N N . MET B 1 382 ? -73.874 -31.712 -34.456 1.00 81.93 362 MET B N 1
ATOM 5632 C CA . MET B 1 382 ? -74.724 -32.901 -34.509 1.00 85.11 362 MET B CA 1
ATOM 5633 C C . MET B 1 382 ? -75.932 -32.737 -33.593 1.00 92.51 362 MET B C 1
ATOM 5634 O O . MET B 1 382 ? -75.782 -32.277 -32.455 1.00 93.49 362 MET B O 1
ATOM 5639 N N . PRO B 1 383 ? -77.134 -33.093 -34.056 1.00 93.11 363 PRO B N 1
ATOM 5640 C CA . PRO B 1 383 ? -78.339 -32.891 -33.240 1.00 94.88 363 PRO B CA 1
ATOM 5641 C C . PRO B 1 383 ? -78.478 -33.892 -32.105 1.00 99.34 363 PRO B C 1
ATOM 5642 O O . PRO B 1 383 ? -77.605 -34.740 -31.893 1.00 98.00 363 PRO B O 1
ATOM 5646 N N . MET B 1 384 ? -79.583 -33.796 -31.371 1.00 101.27 364 MET B N 1
ATOM 5647 C CA . MET B 1 384 ? -79.902 -34.695 -30.273 1.00 103.46 364 MET B CA 1
ATOM 5648 C C . MET B 1 384 ? -81.149 -35.494 -30.627 1.00 114.68 364 MET B C 1
ATOM 5649 O O . MET B 1 384 ? -81.906 -35.129 -31.530 1.00 121.42 364 MET B O 1
ATOM 5654 N N . ARG B 1 385 ? -81.364 -36.592 -29.907 1.00 112.19 365 ARG B N 1
ATOM 5655 C CA . ARG B 1 385 ? -82.603 -37.335 -30.094 1.00 110.86 365 ARG B CA 1
ATOM 5656 C C . ARG B 1 385 ? -83.640 -36.860 -29.083 1.00 105.78 365 ARG B C 1
ATOM 5657 O O . ARG B 1 385 ? -84.739 -36.450 -29.454 1.00 107.20 365 ARG B O 1
ATOM 5665 N N . SER C 1 19 ? -22.959 -80.160 35.948 1.00 171.42 -1 SER C N 1
ATOM 5666 C CA . SER C 1 19 ? -24.088 -80.990 35.544 1.00 167.14 -1 SER C CA 1
ATOM 5667 C C . SER C 1 19 ? -23.630 -82.390 35.143 1.00 154.23 -1 SER C C 1
ATOM 5668 O O . SER C 1 19 ? -23.749 -82.782 33.981 1.00 154.06 -1 SER C O 1
ATOM 5671 N N . HIS C 1 20 ? -23.099 -83.137 36.109 1.00 161.31 0 HIS C N 1
ATOM 5672 C CA . HIS C 1 20 ? -22.654 -84.513 35.907 1.00 152.23 0 HIS C CA 1
ATOM 5673 C C . HIS C 1 20 ? -23.563 -85.516 36.612 1.00 133.04 0 HIS C C 1
ATOM 5674 O O . HIS C 1 20 ? -23.097 -86.440 37.279 1.00 130.60 0 HIS C O 1
ATOM 5681 N N . MET C 1 21 ? -24.872 -85.338 36.470 1.00 129.99 1 MET C N 1
ATOM 5682 C CA . MET C 1 21 ? -25.834 -86.231 37.099 1.00 124.36 1 MET C CA 1
ATOM 5683 C C . MET C 1 21 ? -25.876 -87.573 36.378 1.00 117.54 1 MET C C 1
ATOM 5684 O O . MET C 1 21 ? -25.760 -87.641 35.151 1.00 121.66 1 MET C O 1
ATOM 5689 N N . LYS C 1 22 ? -26.038 -88.650 37.147 1.00 113.91 2 LYS C N 1
ATOM 5690 C CA . LYS C 1 22 ? -26.127 -89.988 36.572 1.00 120.67 2 LYS C CA 1
ATOM 5691 C C . LYS C 1 22 ? -26.742 -90.929 37.597 1.00 125.77 2 LYS C C 1
ATOM 5692 O O . LYS C 1 22 ? -26.302 -90.961 38.749 1.00 134.93 2 LYS C O 1
ATOM 5698 N N . PHE C 1 23 ? -27.757 -91.685 37.177 1.00 123.11 3 PHE C N 1
ATOM 5699 C CA . PHE C 1 23 ? -28.384 -92.677 38.041 1.00 121.35 3 PHE C CA 1
ATOM 5700 C C . PHE C 1 23 ? -28.957 -93.801 37.188 1.00 118.42 3 PHE C C 1
ATOM 5701 O O . PHE C 1 23 ? -29.188 -93.643 35.987 1.00 114.03 3 PHE C O 1
ATOM 5709 N N . THR C 1 24 ? -29.189 -94.942 37.835 1.00 120.02 4 THR C N 1
ATOM 5710 C CA . THR C 1 24 ? -29.785 -96.110 37.191 1.00 117.35 4 THR C CA 1
ATOM 5711 C C . THR C 1 24 ? -30.811 -96.714 38.138 1.00 116.58 4 THR C C 1
ATOM 5712 O O . THR C 1 24 ? -30.481 -97.044 39.281 1.00 121.67 4 THR C O 1
ATOM 5716 N N . VAL C 1 25 ? -32.049 -96.865 37.663 1.00 114.54 5 VAL C N 1
ATOM 5717 C CA . VAL C 1 25 ? -33.149 -97.323 38.504 1.00 117.01 5 VAL C CA 1
ATOM 5718 C C . VAL C 1 25 ? -34.099 -98.161 37.659 1.00 119.43 5 VAL C C 1
ATOM 5719 O O . VAL C 1 25 ? -34.275 -97.917 36.462 1.00 118.45 5 VAL C O 1
ATOM 5723 N N . GLU C 1 26 ? -34.706 -99.166 38.292 1.00 122.97 6 GLU C N 1
ATOM 5724 C CA . GLU C 1 26 ? -35.684 -100.003 37.613 1.00 120.00 6 GLU C CA 1
ATOM 5725 C C . GLU C 1 26 ? -36.882 -99.174 37.162 1.00 110.14 6 GLU C C 1
ATOM 5726 O O . GLU C 1 26 ? -37.188 -98.121 37.727 1.00 101.34 6 GLU C O 1
ATOM 5732 N N . ARG C 1 27 ? -37.562 -99.665 36.124 1.00 121.70 7 ARG C N 1
ATOM 5733 C CA . ARG C 1 27 ? -38.729 -98.964 35.597 1.00 116.57 7 ARG C CA 1
ATOM 5734 C C . ARG C 1 27 ? -39.898 -98.974 36.576 1.00 122.18 7 ARG C C 1
ATOM 5735 O O . ARG C 1 27 ? -40.659 -98.002 36.638 1.00 115.08 7 ARG C O 1
ATOM 5743 N N . GLU C 1 28 ? -40.045 -100.041 37.365 1.00 109.38 8 GLU C N 1
ATOM 5744 C CA . GLU C 1 28 ? -41.193 -100.148 38.260 1.00 118.99 8 GLU C CA 1
ATOM 5745 C C . GLU C 1 28 ? -41.110 -99.201 39.447 1.00 114.44 8 GLU C C 1
ATOM 5746 O O . GLU C 1 28 ? -42.107 -99.042 40.159 1.00 115.89 8 GLU C O 1
ATOM 5752 N N . HIS C 1 29 ? -39.959 -98.574 39.675 1.00 120.94 9 HIS C N 1
ATOM 5753 C CA . HIS C 1 29 ? -39.811 -97.597 40.744 1.00 115.72 9 HIS C CA 1
ATOM 5754 C C . HIS C 1 29 ? -40.052 -96.169 40.270 1.00 110.64 9 HIS C C 1
ATOM 5755 O O . HIS C 1 29 ? -40.058 -95.251 41.096 1.00 114.00 9 HIS C O 1
ATOM 5762 N N . LEU C 1 30 ? -40.245 -95.964 38.966 1.00 115.84 10 LEU C N 1
ATOM 5763 C CA . LEU C 1 30 ? -40.421 -94.636 38.395 1.00 105.07 10 LEU C CA 1
ATOM 5764 C C . LEU C 1 30 ? -41.843 -94.339 37.949 1.00 103.90 10 LEU C C 1
ATOM 5765 O O . LEU C 1 30 ? -42.262 -93.182 38.017 1.00 105.71 10 LEU C O 1
ATOM 5770 N N . LEU C 1 31 ? -42.588 -95.348 37.493 1.00 99.71 11 LEU C N 1
ATOM 5771 C CA . LEU C 1 31 ? -43.901 -95.114 36.895 1.00 99.57 11 LEU C CA 1
ATOM 5772 C C . LEU C 1 31 ? -44.825 -94.359 37.843 1.00 102.57 11 LEU C C 1
ATOM 5773 O O . LEU C 1 31 ? -45.362 -93.300 37.496 1.00 103.09 11 LEU C O 1
ATOM 5778 N N . LYS C 1 32 ? -45.024 -94.889 39.046 1.00 105.23 12 LYS C N 1
ATOM 5779 C CA . LYS C 1 32 ? -45.931 -94.262 40.002 1.00 107.65 12 LYS C CA 1
ATOM 5780 C C . LYS C 1 32 ? -45.420 -92.900 40.472 1.00 103.13 12 LYS C C 1
ATOM 5781 O O . LYS C 1 32 ? -46.213 -91.953 40.539 1.00 97.77 12 LYS C O 1
ATOM 5787 N N . PRO C 1 33 ? -44.131 -92.739 40.808 1.00 105.48 13 PRO C N 1
ATOM 5788 C CA . PRO C 1 33 ? -43.653 -91.382 41.130 1.00 99.56 13 PRO C CA 1
ATOM 5789 C C . PRO C 1 33 ? -43.780 -90.407 39.974 1.00 96.01 13 PRO C C 1
ATOM 5790 O O . PRO C 1 33 ? -44.171 -89.254 40.187 1.00 96.17 13 PRO C O 1
ATOM 5794 N N . LEU C 1 34 ? -43.459 -90.836 38.751 1.00 99.38 14 LEU C N 1
ATOM 5795 C CA . LEU C 1 34 ? -43.604 -89.954 37.597 1.00 94.35 14 LEU C CA 1
ATOM 5796 C C . LEU C 1 34 ? -45.052 -89.523 37.419 1.00 99.91 14 LEU C C 1
ATOM 5797 O O . LEU C 1 34 ? -45.338 -88.336 37.235 1.00 102.25 14 LEU C O 1
ATOM 5802 N N . GLN C 1 35 ? -45.986 -90.475 37.489 1.00 104.03 15 GLN C N 1
ATOM 5803 C CA . GLN C 1 35 ? -47.390 -90.148 37.258 1.00 104.28 15 GLN C CA 1
ATOM 5804 C C . GLN C 1 35 ? -47.914 -89.178 38.310 1.00 107.96 15 GLN C C 1
ATOM 5805 O O . GLN C 1 35 ? -48.733 -88.304 38.005 1.00 107.60 15 GLN C O 1
ATOM 5811 N N . GLN C 1 36 ? -47.449 -89.311 39.553 1.00 107.67 16 GLN C N 1
ATOM 5812 C CA . GLN C 1 36 ? -47.910 -88.416 40.609 1.00 103.40 16 GLN C CA 1
ATOM 5813 C C . GLN C 1 36 ? -47.325 -87.014 40.461 1.00 100.05 16 GLN C C 1
ATOM 5814 O O . GLN C 1 36 ? -47.998 -86.022 40.763 1.00 103.83 16 GLN C O 1
ATOM 5820 N N . VAL C 1 37 ? -46.081 -86.900 39.988 1.00 95.40 17 VAL C N 1
ATOM 5821 C CA . VAL C 1 37 ? -45.452 -85.589 39.843 1.00 96.68 17 VAL C CA 1
ATOM 5822 C C . VAL C 1 37 ? -45.596 -85.030 38.437 1.00 111.19 17 VAL C C 1
ATOM 5823 O O . VAL C 1 37 ? -45.279 -83.851 38.216 1.00 110.35 17 V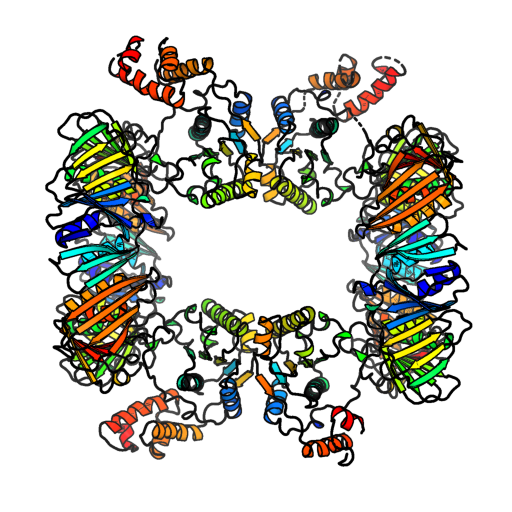AL C O 1
ATOM 5827 N N . SER C 1 38 ? -46.102 -85.813 37.491 1.00 99.47 18 SER C N 1
ATOM 5828 C CA . SER C 1 38 ? -46.348 -85.346 36.135 1.00 119.54 18 SER C CA 1
ATOM 5829 C C . SER C 1 38 ? -47.851 -85.443 35.927 1.00 144.07 18 SER C C 1
ATOM 5830 O O . SER C 1 38 ? -48.388 -86.477 35.512 1.00 151.54 18 SER C O 1
ATOM 5833 N N . GLY C 1 39 ? -48.535 -84.367 36.280 1.00 149.99 19 GLY C N 1
ATOM 5834 C CA . GLY C 1 39 ? -49.973 -84.333 36.206 1.00 150.39 19 GLY C CA 1
ATOM 5835 C C . GLY C 1 39 ? -50.409 -83.122 35.425 1.00 149.66 19 GLY C C 1
ATOM 5836 O O . GLY C 1 39 ? -49.602 -82.463 34.768 1.00 153.91 19 GLY C O 1
ATOM 5837 N N . PRO C 1 40 ? -51.681 -82.784 35.497 1.00 163.36 20 PRO C N 1
ATOM 5838 C CA . PRO C 1 40 ? -52.158 -81.630 34.725 1.00 155.67 20 PRO C CA 1
ATOM 5839 C C . PRO C 1 40 ? -51.488 -80.327 35.140 1.00 147.32 20 PRO C C 1
ATOM 5840 O O . PRO C 1 40 ? -51.739 -79.790 36.223 1.00 152.37 20 PRO C O 1
ATOM 5844 N N . LEU C 1 41 ? -50.622 -79.822 34.262 1.00 154.35 21 LEU C N 1
ATOM 5845 C CA . LEU C 1 41 ? -49.881 -78.574 34.471 1.00 143.83 21 LEU C CA 1
ATOM 5846 C C . LEU C 1 41 ? -49.747 -77.750 33.204 1.00 142.87 21 LEU C C 1
ATOM 5847 O O . LEU C 1 41 ? -50.204 -78.158 32.137 1.00 142.74 21 LEU C O 1
ATOM 5852 N N . PRO C 1 45 ? -48.650 -74.715 27.508 1.00 134.55 25 PRO C N 1
ATOM 5853 C CA . PRO C 1 45 ? -49.017 -74.140 28.806 1.00 133.32 25 PRO C CA 1
ATOM 5854 C C . PRO C 1 45 ? -48.085 -74.586 29.931 1.00 131.10 25 PRO C C 1
ATOM 5855 O O . PRO C 1 45 ? -47.802 -75.779 30.049 1.00 130.29 25 PRO C O 1
ATOM 5859 N N . THR C 1 46 ? -47.607 -73.645 30.741 1.00 129.80 26 THR C N 1
ATOM 5860 C CA . THR C 1 46 ? -47.893 -72.224 30.563 1.00 129.29 26 THR C CA 1
ATOM 5861 C C . THR C 1 46 ? -46.588 -71.442 30.451 1.00 119.25 26 THR C C 1
ATOM 5862 O O . THR C 1 46 ? -46.589 -70.239 30.195 1.00 114.75 26 THR C O 1
ATOM 5866 N N . LEU C 1 47 ? -45.471 -72.147 30.643 1.00 116.30 27 LEU C N 1
ATOM 5867 C CA . LEU C 1 47 ? -44.144 -71.548 30.658 1.00 118.48 27 LEU C CA 1
ATOM 5868 C C . LEU C 1 47 ? -43.143 -72.656 30.383 1.00 120.66 27 LEU C C 1
ATOM 5869 O O . LEU C 1 47 ? -43.337 -73.773 30.882 1.00 126.82 27 LEU C O 1
ATOM 5874 N N . PRO C 1 48 ? -42.086 -72.402 29.578 1.00 115.52 28 PRO C N 1
ATOM 5875 C CA . PRO C 1 48 ? -41.175 -73.478 29.148 1.00 111.07 28 PRO C CA 1
ATOM 5876 C C . PRO C 1 48 ? -40.751 -74.463 30.227 1.00 109.28 28 PRO C C 1
ATOM 5877 O O . PRO C 1 48 ? -40.947 -75.672 30.069 1.00 106.31 28 PRO C O 1
ATOM 5881 N N . ILE C 1 49 ? -40.175 -73.972 31.329 1.00 115.08 29 ILE C N 1
ATOM 5882 C CA . ILE C 1 49 ? -39.649 -74.879 32.349 1.00 112.14 29 ILE C CA 1
ATOM 5883 C C . ILE C 1 49 ? -40.739 -75.459 33.235 1.00 106.72 29 ILE C C 1
ATOM 5884 O O . ILE C 1 49 ? -40.489 -76.443 33.944 1.00 105.05 29 ILE C O 1
ATOM 5889 N N . LEU C 1 50 ? -41.945 -74.891 33.208 1.00 107.50 30 LEU C N 1
ATOM 5890 C CA . LEU C 1 50 ? -43.038 -75.419 34.015 1.00 100.45 30 LEU C CA 1
ATOM 5891 C C . LEU C 1 50 ? -43.575 -76.740 33.488 1.00 95.04 30 LEU C C 1
ATOM 5892 O O . LEU C 1 50 ? -44.306 -77.424 34.212 1.00 94.90 30 LEU C O 1
ATOM 5897 N N . GLY C 1 51 ? -43.240 -77.107 32.258 1.00 84.22 31 GLY C N 1
ATOM 5898 C CA . GLY C 1 51 ? -43.602 -78.388 31.698 1.00 83.32 31 GLY C CA 1
ATOM 5899 C C . GLY C 1 51 ? -42.540 -79.450 31.862 1.00 87.57 31 GLY C C 1
ATOM 5900 O O . GLY C 1 51 ? -42.621 -80.502 31.219 1.00 88.86 31 GLY C O 1
ATOM 5901 N N . ASN C 1 52 ? -41.541 -79.200 32.701 1.00 89.87 32 ASN C N 1
ATOM 5902 C CA . ASN C 1 52 ? -40.433 -80.109 32.936 1.00 86.30 32 ASN C CA 1
ATOM 5903 C C . ASN C 1 52 ? -40.470 -80.617 34.371 1.00 83.68 32 ASN C C 1
ATOM 5904 O O . ASN C 1 52 ? -41.103 -80.023 35.250 1.00 84.17 32 ASN C O 1
ATOM 5909 N N . LEU C 1 53 ? -39.784 -81.734 34.599 1.00 87.42 33 LEU C N 1
ATOM 5910 C CA . LEU C 1 53 ? -39.649 -82.323 35.925 1.00 81.04 33 LEU C CA 1
ATOM 5911 C C . LEU C 1 53 ? -38.229 -82.106 36.430 1.00 86.05 33 LEU C C 1
ATOM 5912 O O . LEU C 1 53 ? -37.262 -82.336 35.695 1.00 86.26 33 LEU C O 1
ATOM 5917 N N . LEU C 1 54 ? -38.110 -81.668 37.681 1.00 86.80 34 LEU C N 1
ATOM 5918 C CA . LEU C 1 54 ? -36.811 -81.394 38.295 1.00 93.93 34 LEU C CA 1
ATOM 5919 C C . LEU C 1 54 ? -36.231 -82.692 38.843 1.00 96.48 34 LEU C C 1
ATOM 5920 O O . LEU C 1 54 ? -36.650 -83.182 39.896 1.00 98.74 34 LEU C O 1
ATOM 5925 N N . LEU C 1 55 ? -35.267 -83.260 38.122 1.00 98.78 35 LEU C N 1
ATOM 5926 C CA . LEU C 1 55 ? -34.548 -84.444 38.575 1.00 97.16 35 LEU C CA 1
ATOM 5927 C C . LEU C 1 55 ? -33.303 -84.015 39.341 1.00 104.23 35 LEU C C 1
ATOM 5928 O O . LEU C 1 55 ? -32.575 -83.120 38.901 1.00 111.79 35 LEU C O 1
ATOM 5933 N N . GLN C 1 56 ? -33.064 -84.649 40.487 1.00 100.95 36 GLN C N 1
ATOM 5934 C CA . GLN C 1 56 ? -31.898 -84.328 41.304 1.00 104.58 36 GLN C CA 1
ATOM 5935 C C . GLN C 1 56 ? -31.501 -85.553 42.112 1.00 105.50 36 GLN C C 1
ATOM 5936 O O . GLN C 1 56 ? -32.316 -86.094 42.866 1.00 98.21 36 GLN C O 1
ATOM 5942 N N . VAL C 1 57 ? -30.258 -85.993 41.939 1.00 111.87 37 VAL C N 1
ATOM 5943 C CA . VAL C 1 57 ? -29.723 -87.168 42.616 1.00 113.63 37 VAL C CA 1
ATOM 5944 C C . VAL C 1 57 ? -28.853 -86.715 43.780 1.00 122.34 37 VAL C C 1
ATOM 5945 O O . VAL C 1 57 ? -27.890 -85.963 43.590 1.00 125.74 37 VAL C O 1
ATOM 5949 N N . ALA C 1 58 ? -29.200 -87.161 44.984 1.00 110.75 38 ALA C N 1
ATOM 5950 C CA . ALA C 1 58 ? -28.374 -86.974 46.170 1.00 127.69 38 ALA C CA 1
ATOM 5951 C C . ALA C 1 58 ? -28.233 -88.330 46.840 1.00 147.47 38 ALA C C 1
ATOM 5952 O O . ALA C 1 58 ? -29.231 -88.908 47.282 1.00 143.69 38 ALA C O 1
ATOM 5954 N N . ASP C 1 59 ? -27.003 -88.837 46.902 1.00 146.20 39 ASP C N 1
ATOM 5955 C CA . ASP C 1 59 ? -26.739 -90.189 47.394 1.00 151.94 39 ASP C CA 1
ATOM 5956 C C . ASP C 1 59 ? -27.368 -90.464 48.762 1.00 157.82 39 ASP C C 1
ATOM 5957 O O . ASP C 1 59 ? -27.051 -89.807 49.749 1.00 168.36 39 ASP C O 1
ATOM 5962 N N . GLY C 1 60 ? -28.272 -91.439 48.803 1.00 162.58 40 GLY C N 1
ATOM 5963 C CA . GLY C 1 60 ? -28.610 -92.220 47.627 1.00 152.27 40 GLY C CA 1
ATOM 5964 C C . GLY C 1 60 ? -30.086 -92.261 47.283 1.00 139.27 40 GLY C C 1
ATOM 5965 O O . GLY C 1 60 ? -30.698 -93.330 47.276 1.00 139.09 40 GLY C O 1
ATOM 5966 N N . THR C 1 61 ? -30.664 -91.095 47.002 1.00 146.60 41 THR C N 1
ATOM 5967 C CA . THR C 1 61 ? -32.068 -90.990 46.637 1.00 134.53 41 THR C CA 1
ATOM 5968 C C . THR C 1 61 ? -32.209 -90.144 45.378 1.00 121.13 41 THR C C 1
ATOM 5969 O O . THR C 1 61 ? -31.326 -89.358 45.026 1.00 124.70 41 THR C O 1
ATOM 5973 N N . LEU C 1 62 ? -33.344 -90.317 44.705 1.00 130.21 42 LEU C N 1
ATOM 5974 C CA . LEU C 1 62 ? -33.700 -89.549 43.520 1.00 113.85 42 LEU C CA 1
ATOM 5975 C C . LEU C 1 62 ? -34.984 -88.785 43.800 1.00 104.83 42 LEU C C 1
ATOM 5976 O O . LEU C 1 62 ? -35.983 -89.379 44.220 1.00 101.95 42 LEU C O 1
ATOM 5981 N N . SER C 1 63 ? -34.962 -87.477 43.564 1.00 97.61 43 SER C N 1
ATOM 5982 C CA . SER C 1 63 ? -36.111 -86.619 43.811 1.00 95.59 43 SER C CA 1
ATOM 5983 C C . SER C 1 63 ? -36.656 -86.107 42.486 1.00 93.52 43 SER C C 1
ATOM 5984 O O . SER C 1 63 ? -35.910 -85.543 41.678 1.00 94.24 43 SER C O 1
ATOM 5987 N N . LEU C 1 64 ? -37.956 -86.302 42.272 1.00 94.16 44 LEU C N 1
ATOM 5988 C CA . LEU C 1 64 ? -38.649 -85.852 41.071 1.00 89.20 44 LEU C CA 1
ATOM 5989 C C . LEU C 1 64 ? -39.712 -84.846 41.487 1.00 89.45 44 LEU C C 1
ATOM 5990 O O . LEU C 1 64 ? -40.625 -85.183 42.249 1.00 91.04 44 LEU C O 1
ATOM 5995 N N . THR C 1 65 ? -39.594 -83.620 40.985 1.00 84.13 45 THR C N 1
ATOM 5996 C CA . THR C 1 65 ? -40.464 -82.519 41.369 1.00 84.55 45 THR C CA 1
ATOM 5997 C C . THR C 1 65 ? -41.164 -81.952 40.141 1.00 88.31 45 THR C C 1
ATOM 5998 O O . THR C 1 65 ? -40.608 -81.932 39.039 1.00 93.09 45 THR C O 1
ATOM 6002 N N . GLY C 1 66 ? -42.396 -81.494 40.347 1.00 87.19 46 GLY C N 1
ATOM 6003 C CA . GLY C 1 66 ? -43.182 -80.868 39.304 1.00 86.78 46 GLY C CA 1
ATOM 6004 C C . GLY C 1 66 ? -44.047 -79.768 39.878 1.00 86.38 46 GLY C C 1
ATOM 6005 O O . GLY C 1 66 ? -44.663 -79.945 40.933 1.00 84.54 46 GLY C O 1
ATOM 6006 N N . THR C 1 67 ? -44.093 -78.621 39.203 1.00 87.01 47 THR C N 1
ATOM 6007 C CA . THR C 1 67 ? -44.790 -77.456 39.722 1.00 87.62 47 THR C CA 1
ATOM 6008 C C . THR C 1 67 ? -45.562 -76.774 38.602 1.00 92.49 47 THR C C 1
ATOM 6009 O O . THR C 1 67 ? -45.510 -77.183 37.438 1.00 105.96 47 THR C O 1
ATOM 6013 N N . ASP C 1 68 ? -46.295 -75.717 38.977 1.00 86.10 48 ASP C N 1
ATOM 6014 C CA . ASP C 1 68 ? -47.035 -74.908 38.015 1.00 94.87 48 ASP C CA 1
ATOM 6015 C C . ASP C 1 68 ? -47.065 -73.440 38.431 1.00 102.70 48 ASP C C 1
ATOM 6016 O O . ASP C 1 68 ? -48.050 -72.743 38.163 1.00 107.82 48 ASP C O 1
ATOM 6021 N N . LEU C 1 69 ? -46.013 -72.964 39.099 1.00 103.02 49 LEU C N 1
ATOM 6022 C CA . LEU C 1 69 ? -45.872 -71.599 39.607 1.00 106.58 49 LEU C CA 1
ATOM 6023 C C . LEU C 1 69 ? -46.881 -71.268 40.701 1.00 110.88 49 LEU C C 1
ATOM 6024 O O . LEU C 1 69 ? -46.924 -70.123 41.166 1.00 119.02 49 LEU C O 1
ATOM 6029 N N . GLU C 1 70 ? -47.689 -72.240 41.134 1.00 105.37 50 GLU C N 1
ATOM 6030 C CA . GLU C 1 70 ? -48.643 -72.054 42.225 1.00 109.24 50 GLU C CA 1
ATOM 6031 C C . GLU C 1 70 ? -48.603 -73.163 43.268 1.00 98.59 50 GLU C C 1
ATOM 6032 O O . GLU C 1 70 ? -49.122 -72.959 44.372 1.00 93.90 50 GLU C O 1
ATOM 6038 N N . MET C 1 71 ? -48.016 -74.318 42.962 1.00 100.88 51 MET C N 1
ATOM 6039 C CA . MET C 1 71 ? -47.939 -75.451 43.877 1.00 93.31 51 MET C CA 1
ATOM 6040 C C . MET C 1 71 ? -46.903 -76.414 43.322 1.00 89.27 51 MET C C 1
ATOM 6041 O O . MET C 1 71 ? -46.588 -76.385 42.130 1.00 91.04 51 MET C O 1
ATOM 6046 N N . GLU C 1 72 ? -46.380 -77.269 44.193 1.00 85.48 52 GLU C N 1
ATOM 6047 C CA . GLU C 1 72 ? -45.367 -78.233 43.799 1.00 86.47 52 GLU C CA 1
ATOM 6048 C C . GLU C 1 72 ? -45.746 -79.627 44.280 1.00 78.21 52 GLU C C 1
ATOM 6049 O O . GLU C 1 72 ? -46.592 -79.800 45.161 1.00 77.93 52 GLU C O 1
ATOM 6055 N N . MET C 1 73 ? -45.110 -80.624 43.667 1.00 80.06 53 MET C N 1
ATOM 6056 C CA . MET C 1 73 ? -45.350 -82.033 43.963 1.00 85.63 53 MET C CA 1
ATOM 6057 C C . MET C 1 73 ? -44.006 -82.745 43.895 1.00 88.11 53 MET C C 1
ATOM 6058 O O . MET C 1 73 ? -43.388 -82.793 42.827 1.00 95.15 53 MET C O 1
ATOM 6063 N N . VAL C 1 74 ? -43.549 -83.283 45.027 1.00 87.47 54 VAL C N 1
ATOM 6064 C CA . VAL C 1 74 ? -42.223 -83.880 45.136 1.00 89.74 54 VAL C CA 1
ATOM 6065 C C . VAL C 1 74 ? -42.351 -85.368 45.435 1.00 91.88 54 VAL C C 1
ATOM 6066 O O . VAL C 1 74 ? -43.177 -85.776 46.258 1.00 94.82 54 VAL C O 1
ATOM 6070 N N . ALA C 1 75 ? -41.531 -86.177 44.757 1.00 92.67 55 ALA C N 1
ATOM 6071 C CA . ALA C 1 75 ? -41.454 -87.614 44.999 1.00 95.47 55 ALA C CA 1
ATOM 6072 C C . ALA C 1 75 ? -40.001 -88.038 45.160 1.00 104.04 55 ALA C C 1
ATOM 6073 O O . ALA C 1 75 ? -39.133 -87.609 44.393 1.00 105.97 55 ALA C O 1
ATOM 6075 N N . ARG C 1 76 ? -39.741 -88.884 46.154 1.00 101.11 56 ARG C N 1
ATOM 6076 C CA . ARG C 1 76 ? -38.407 -89.399 46.438 1.00 107.81 56 ARG C CA 1
ATOM 6077 C C . ARG C 1 76 ? -38.355 -90.890 46.130 1.00 104.67 56 ARG C C 1
ATOM 6078 O O . ARG C 1 76 ? -39.258 -91.640 46.517 1.00 110.25 56 ARG C O 1
ATOM 6086 N N . VAL C 1 77 ? -37.307 -91.313 45.425 1.00 103.83 57 VAL C N 1
ATOM 6087 C CA . VAL C 1 77 ? -37.125 -92.703 45.022 1.00 104.10 57 VAL C CA 1
ATOM 6088 C C . VAL C 1 77 ? -35.771 -93.188 45.521 1.00 114.32 57 VAL C C 1
ATOM 6089 O O . VAL C 1 77 ? -34.747 -92.536 45.285 1.00 119.42 57 VAL C O 1
ATOM 6093 N N . ALA C 1 78 ? -35.770 -94.326 46.213 1.00 111.38 58 ALA C N 1
ATOM 6094 C CA . ALA C 1 78 ? -34.533 -94.899 46.728 1.00 113.95 58 ALA C CA 1
ATOM 6095 C C . ALA C 1 78 ? -33.707 -95.498 45.594 1.00 117.51 58 ALA C C 1
ATOM 6096 O O . ALA C 1 78 ? -34.207 -96.304 44.803 1.00 112.27 58 ALA C O 1
ATOM 6098 N N . LEU C 1 79 ? -32.439 -95.094 45.514 1.00 120.41 59 LEU C N 1
ATOM 6099 C CA . LEU C 1 79 ? -31.507 -95.583 44.503 1.00 129.84 59 LEU C CA 1
ATOM 6100 C C . LEU C 1 79 ? -30.561 -96.588 45.150 1.00 151.66 59 LEU C C 1
ATOM 6101 O O . LEU C 1 79 ? -29.768 -96.228 46.027 1.00 168.44 59 LEU C O 1
ATOM 6106 N N . VAL C 1 80 ? -30.643 -97.849 44.718 1.00 140.77 60 VAL C N 1
ATOM 6107 C CA . VAL C 1 80 ? -29.767 -98.893 45.242 1.00 137.93 60 VAL C CA 1
ATOM 6108 C C . VAL C 1 80 ? -28.599 -99.208 44.316 1.00 145.76 60 VAL C C 1
ATOM 6109 O O . VAL C 1 80 ? -27.698 -99.965 44.712 1.00 160.92 60 VAL C O 1
ATOM 6113 N N . GLN C 1 81 ? -28.581 -98.661 43.107 1.00 142.84 61 GLN C N 1
ATOM 6114 C CA . GLN C 1 81 ? -27.530 -98.871 42.126 1.00 142.78 61 GLN C CA 1
ATOM 6115 C C . GLN C 1 81 ? -26.605 -97.662 42.059 1.00 139.69 61 GLN C C 1
ATOM 6116 O O . GLN C 1 81 ? -26.998 -96.551 42.425 1.00 136.38 61 GLN C O 1
ATOM 6122 N N . PRO C 1 82 ? -25.356 -97.853 41.618 1.00 141.06 62 PRO C N 1
ATOM 6123 C CA . PRO C 1 82 ? -24.398 -96.739 41.585 1.00 143.43 62 PRO C CA 1
ATOM 6124 C C . PRO C 1 82 ? -24.938 -95.522 40.845 1.00 136.64 62 PRO C C 1
ATOM 6125 O O . PRO C 1 82 ? -25.644 -95.639 39.842 1.00 128.39 62 PRO C O 1
ATOM 6129 N N . HIS C 1 83 ? -24.601 -94.342 41.362 1.00 143.39 63 HIS C N 1
ATOM 6130 C CA . HIS C 1 83 ? -25.113 -93.078 40.851 1.00 133.03 63 HIS C CA 1
ATOM 6131 C C . HIS C 1 83 ? -24.115 -91.976 41.178 1.00 144.03 63 HIS C C 1
ATOM 6132 O O . HIS C 1 83 ? -23.164 -92.176 41.939 1.00 154.43 63 HIS C O 1
ATOM 6139 N N . GLU C 1 84 ? -24.335 -90.802 40.583 1.00 132.83 64 GLU C N 1
ATOM 6140 C CA . GLU C 1 84 ? -23.491 -89.635 40.809 1.00 144.40 64 GLU C CA 1
ATOM 6141 C C . GLU C 1 84 ? -24.367 -88.410 41.047 1.00 141.00 64 GLU C C 1
ATOM 6142 O O . GLU C 1 84 ? -25.343 -88.194 40.307 1.00 136.41 64 GLU C O 1
ATOM 6148 N N . PRO C 1 85 ? -24.073 -87.609 42.075 1.00 141.05 65 PRO C N 1
ATOM 6149 C CA . PRO C 1 85 ? -24.922 -86.452 42.383 1.00 139.22 65 PRO C CA 1
ATOM 6150 C C . PRO C 1 85 ? -24.987 -85.459 41.231 1.00 138.69 65 PRO C C 1
ATOM 6151 O O . PRO C 1 85 ? -24.012 -85.247 40.506 1.00 148.94 65 PRO C O 1
ATOM 6155 N N . GLY C 1 86 ? -26.155 -84.848 41.077 1.00 132.78 66 GLY C N 1
ATOM 6156 C CA . GLY C 1 86 ? -26.376 -83.871 40.030 1.00 125.83 66 GLY C CA 1
ATOM 6157 C C . GLY C 1 86 ? -27.844 -83.512 39.962 1.00 113.37 66 GLY C C 1
ATOM 6158 O O . GLY C 1 86 ? -28.670 -84.025 40.723 1.00 100.01 66 GLY C O 1
ATOM 6159 N N . ALA C 1 87 ? -28.157 -82.618 39.025 1.00 118.48 67 ALA C N 1
ATOM 6160 C CA . ALA C 1 87 ? -29.529 -82.160 38.857 1.00 113.44 67 ALA C CA 1
ATOM 6161 C C . ALA C 1 87 ? -29.729 -81.627 37.444 1.00 113.22 67 ALA C C 1
ATOM 6162 O O . ALA C 1 87 ? -28.800 -81.100 36.825 1.00 116.03 67 ALA C O 1
ATOM 6164 N N . THR C 1 88 ? -30.959 -81.765 36.952 1.00 113.54 68 THR C N 1
ATOM 6165 C CA . THR C 1 88 ? -31.351 -81.270 35.637 1.00 106.37 68 THR C CA 1
ATOM 6166 C C . THR C 1 88 ? -32.873 -81.289 35.556 1.00 97.17 68 THR C C 1
ATOM 6167 O O . THR C 1 88 ? -33.555 -81.779 36.459 1.00 96.10 68 THR C O 1
ATOM 6171 N N . THR C 1 89 ? -33.395 -80.748 34.456 1.00 96.47 69 THR C N 1
ATOM 6172 C CA . THR C 1 89 ? -34.820 -80.760 34.157 1.00 95.95 69 THR C CA 1
ATOM 6173 C C . THR C 1 89 ? -35.048 -81.449 32.817 1.00 98.34 69 THR C C 1
ATOM 6174 O O . THR C 1 89 ? -34.152 -81.514 31.972 1.00 106.72 69 THR C O 1
ATOM 6178 N N . VAL C 1 90 ? -36.262 -81.954 32.620 1.00 91.66 70 VAL C N 1
ATOM 6179 C CA . VAL C 1 90 ? -36.566 -82.760 31.438 1.00 92.29 70 VAL C CA 1
ATOM 6180 C C . VAL C 1 90 ? -38.062 -82.711 31.138 1.00 91.18 70 VAL C C 1
ATOM 6181 O O . VAL C 1 90 ? -38.878 -82.736 32.070 1.00 88.82 70 VAL C O 1
ATOM 6185 N N . PRO C 1 91 ? -38.463 -82.596 29.852 1.00 92.85 71 PRO C N 1
ATOM 6186 C CA . PRO C 1 91 ? -39.890 -82.637 29.495 1.00 93.95 71 PRO C CA 1
ATOM 6187 C C . PRO C 1 91 ? -40.670 -83.757 30.170 1.00 90.39 71 PRO C C 1
ATOM 6188 O O . PRO C 1 91 ? -40.337 -84.937 30.026 1.00 88.66 71 PRO C O 1
ATOM 6192 N N . ALA C 1 92 ? -41.707 -83.378 30.922 1.00 87.23 72 ALA C N 1
ATOM 6193 C CA . ALA C 1 92 ? -42.446 -84.330 31.747 1.00 80.82 72 ALA C CA 1
ATOM 6194 C C . ALA C 1 92 ? -43.116 -85.411 30.902 1.00 82.01 72 ALA C C 1
ATOM 6195 O O . ALA C 1 92 ? -42.878 -86.608 31.100 1.00 83.07 72 ALA C O 1
ATOM 6197 N N . ARG C 1 93 ? -43.974 -85.005 29.961 1.00 77.45 73 ARG C N 1
ATOM 6198 C CA . ARG C 1 93 ? -44.793 -85.978 29.242 1.00 84.36 73 ARG C CA 1
ATOM 6199 C C . ARG C 1 93 ? -43.941 -86.893 28.371 1.00 86.15 73 ARG C C 1
ATOM 6200 O O . ARG C 1 93 ? -44.247 -88.082 28.227 1.00 87.57 73 ARG C O 1
ATOM 6208 N N . LYS C 1 94 ? -42.867 -86.363 27.781 1.00 90.15 74 LYS C N 1
ATOM 6209 C CA . LYS C 1 94 ? -41.992 -87.198 26.964 1.00 85.99 74 LYS C CA 1
ATOM 6210 C C . LYS C 1 94 ? -41.254 -88.221 27.819 1.00 82.63 74 LYS C C 1
ATOM 6211 O O . LYS C 1 94 ? -41.208 -89.409 27.482 1.00 80.59 74 LYS C O 1
ATOM 6217 N N . PHE C 1 95 ? -40.670 -87.774 28.933 1.00 80.73 75 PHE C N 1
ATOM 6218 C CA . PHE C 1 95 ? -39.931 -88.689 29.797 1.00 83.13 75 PHE C CA 1
ATOM 6219 C C . PHE C 1 95 ? -40.845 -89.740 30.410 1.00 84.70 75 PHE C C 1
ATOM 6220 O O . PHE C 1 95 ? -40.429 -90.889 30.601 1.00 84.62 75 PHE C O 1
ATOM 6228 N N . PHE C 1 96 ? -42.090 -89.374 30.718 1.00 85.68 76 PHE C N 1
ATOM 6229 C CA . PHE C 1 96 ? -43.028 -90.347 31.266 1.00 86.60 76 PHE C CA 1
ATOM 6230 C C . PHE C 1 96 ? -43.422 -91.377 30.213 1.00 89.21 76 PHE C C 1
ATOM 6231 O O . PHE C 1 96 ? -43.439 -92.583 30.487 1.00 91.29 76 PHE C O 1
ATOM 6239 N N . ASP C 1 97 ? -43.744 -90.918 28.999 1.00 85.66 77 ASP C N 1
ATOM 6240 C CA . ASP C 1 97 ? -44.134 -91.842 27.937 1.00 91.13 77 ASP C CA 1
ATOM 6241 C C . ASP C 1 97 ? -42.999 -92.790 27.573 1.00 87.49 77 ASP C C 1
ATOM 6242 O O . ASP C 1 97 ? -43.249 -93.934 27.177 1.00 82.91 77 ASP C O 1
ATOM 6247 N N . ILE C 1 98 ? -41.751 -92.335 27.697 1.00 85.37 78 ILE C N 1
ATOM 6248 C CA . ILE C 1 98 ? -40.611 -93.208 27.433 1.00 85.95 78 ILE C CA 1
ATOM 6249 C C . ILE C 1 98 ? -40.527 -94.302 28.490 1.00 90.75 78 ILE C C 1
ATOM 6250 O O . ILE C 1 98 ? -40.486 -95.495 28.167 1.00 90.52 78 ILE C O 1
ATOM 6255 N N . CYS C 1 99 ? -40.508 -93.912 29.769 1.00 92.05 79 CYS C N 1
ATOM 6256 C CA . CYS C 1 99 ? -40.415 -94.895 30.845 1.00 96.37 79 CYS C CA 1
ATOM 6257 C C . CYS C 1 99 ? -41.616 -95.831 30.856 1.00 103.73 79 CYS C C 1
ATOM 6258 O O . CYS C 1 99 ? -41.481 -97.012 31.196 1.00 104.99 79 CYS C O 1
ATOM 6261 N N . ARG C 1 100 ? -42.793 -95.325 30.484 1.00 97.98 80 ARG C N 1
ATOM 6262 C CA . ARG C 1 100 ? -43.990 -96.154 30.430 1.00 101.43 80 ARG C CA 1
ATOM 6263 C C . ARG C 1 100 ? -44.004 -97.052 29.198 1.00 106.47 80 ARG C C 1
ATOM 6264 O O . ARG C 1 100 ? -44.540 -98.166 29.252 1.00 113.20 80 ARG C O 1
ATOM 6272 N N . GLY C 1 101 ? -43.421 -96.594 28.087 1.00 104.89 81 GLY C N 1
ATOM 6273 C CA . GLY C 1 101 ? -43.370 -97.414 26.890 1.00 103.53 81 GLY C CA 1
ATOM 6274 C C . GLY C 1 101 ? -42.357 -98.538 26.955 1.00 106.45 81 GLY C C 1
ATOM 6275 O O . GLY C 1 101 ? -42.461 -99.496 26.181 1.00 110.51 81 GLY C O 1
ATOM 6276 N N . LEU C 1 102 ? -41.377 -98.437 27.850 1.00 109.52 82 LEU C N 1
ATOM 6277 C CA . LEU C 1 102 ? -40.363 -99.470 27.981 1.00 104.29 82 LEU C CA 1
ATOM 6278 C C . LEU C 1 102 ? -40.975 -100.756 28.541 1.00 105.21 82 LEU C C 1
ATOM 6279 O O . LEU C 1 102 ? -41.969 -100.713 29.268 1.00 105.58 82 LEU C O 1
ATOM 6284 N N . PRO C 1 103 ? -40.409 -101.916 28.195 1.00 107.09 83 PRO C N 1
ATOM 6285 C CA . PRO C 1 103 ? -40.939 -103.186 28.710 1.00 116.35 83 PRO C CA 1
ATOM 6286 C C . PRO C 1 103 ? -40.862 -103.271 30.230 1.00 124.68 83 PRO C C 1
ATOM 6287 O O . PRO C 1 103 ? -40.117 -102.542 30.890 1.00 124.97 83 PRO C O 1
ATOM 6291 N N . GLU C 1 104 ? -41.657 -104.186 30.782 1.00 128.30 84 GLU C N 1
ATOM 6292 C CA . GLU C 1 104 ? -41.712 -104.366 32.227 1.00 135.07 84 GLU C CA 1
ATOM 6293 C C . GLU C 1 104 ? -40.438 -105.027 32.738 1.00 143.13 84 GLU C C 1
ATOM 6294 O O . GLU C 1 104 ? -39.934 -105.986 32.148 1.00 144.19 84 GLU C O 1
ATOM 6300 N N . GLY C 1 105 ? -39.913 -104.498 33.841 1.00 145.09 85 GLY C N 1
ATOM 6301 C CA . GLY C 1 105 ? -38.700 -105.012 34.439 1.00 143.54 85 GLY C CA 1
ATOM 6302 C C . GLY C 1 105 ? -37.420 -104.450 33.867 1.00 135.70 85 GLY C C 1
ATOM 6303 O O . GLY C 1 105 ? -36.336 -104.912 34.242 1.00 139.50 85 GLY C O 1
ATOM 6304 N N . ALA C 1 106 ? -37.509 -103.471 32.975 1.00 129.92 86 ALA C N 1
ATOM 6305 C CA . ALA C 1 106 ? -36.331 -102.905 32.340 1.00 124.43 86 ALA C CA 1
ATOM 6306 C C . ALA C 1 106 ? -35.656 -101.894 33.256 1.00 115.26 86 ALA C C 1
ATOM 6307 O O . ALA C 1 106 ? -36.307 -101.185 34.031 1.00 110.07 86 ALA C O 1
ATOM 6309 N N . GLU C 1 107 ? -34.332 -101.839 33.165 1.00 117.62 87 GLU C N 1
ATOM 6310 C CA . GLU C 1 107 ? -33.549 -100.847 33.884 1.00 117.56 87 GLU C CA 1
ATOM 6311 C C . GLU C 1 107 ? -33.418 -99.590 33.034 1.00 107.63 87 GLU C C 1
ATOM 6312 O O . GLU C 1 107 ? -33.282 -99.664 31.808 1.00 108.42 87 GLU C O 1
ATOM 6318 N N . ILE C 1 108 ? -33.473 -98.434 33.688 1.00 107.56 88 ILE C N 1
ATOM 6319 C CA . ILE C 1 108 ? -33.419 -97.142 33.015 1.00 103.73 88 ILE C CA 1
ATOM 6320 C C . ILE C 1 108 ? -32.144 -96.438 33.459 1.00 109.41 88 ILE C C 1
ATOM 6321 O O . ILE C 1 108 ? -31.998 -96.085 34.637 1.00 112.24 88 ILE C O 1
ATOM 6326 N N . ALA C 1 109 ? -31.222 -96.239 32.520 1.00 102.36 89 ALA C N 1
ATOM 6327 C CA . ALA C 1 109 ? -29.966 -95.546 32.775 1.00 107.29 89 ALA C CA 1
ATOM 6328 C C . ALA C 1 109 ? -30.085 -94.107 32.287 1.00 106.12 89 ALA C C 1
ATOM 6329 O O . ALA C 1 109 ? -30.370 -93.868 31.108 1.00 101.98 89 ALA C O 1
ATOM 6331 N N . VAL C 1 110 ? -29.875 -93.156 33.193 1.00 108.74 90 VAL C N 1
ATOM 6332 C CA . VAL C 1 110 ? -30.021 -91.735 32.904 1.00 110.42 90 VAL C CA 1
ATOM 6333 C C . VAL C 1 110 ? -28.723 -91.022 33.259 1.00 115.87 90 VAL C C 1
ATOM 6334 O O . VAL C 1 110 ? -28.207 -91.180 34.372 1.00 121.91 90 VAL C O 1
ATOM 6338 N N . GLN C 1 111 ? -28.199 -90.244 32.314 1.00 117.82 91 GLN C N 1
ATOM 6339 C CA . GLN C 1 111 ? -27.013 -89.434 32.549 1.00 113.76 91 GLN C CA 1
ATOM 6340 C C . GLN C 1 111 ? -27.070 -88.208 31.651 1.00 107.28 91 GLN C C 1
ATOM 6341 O O . GLN C 1 111 ? -27.817 -88.167 30.671 1.00 105.95 91 GLN C O 1
ATOM 6347 N N . LEU C 1 112 ? -26.272 -87.204 32.000 1.00 111.15 92 LEU C N 1
ATOM 6348 C CA . LEU C 1 112 ? -26.228 -85.943 31.270 1.00 118.78 92 LEU C CA 1
ATOM 6349 C C . LEU C 1 112 ? -25.037 -85.925 30.319 1.00 123.45 92 LEU C C 1
ATOM 6350 O O . LEU C 1 112 ? -23.904 -86.201 30.730 1.00 136.15 92 LEU C O 1
ATOM 6355 N N . GLU C 1 113 ? -25.298 -85.599 29.052 1.00 113.30 93 GLU C N 1
ATOM 6356 C CA . GLU C 1 113 ? -24.259 -85.436 28.034 1.00 120.93 93 GLU C CA 1
ATOM 6357 C C . GLU C 1 113 ? -24.542 -84.134 27.292 1.00 120.78 93 GLU C C 1
ATOM 6358 O O . GLU C 1 113 ? -25.320 -84.111 26.334 1.00 114.30 93 GLU C O 1
ATOM 6364 N N . GLY C 1 114 ? -23.916 -83.050 27.743 1.00 119.39 94 GLY C N 1
ATOM 6365 C CA . GLY C 1 114 ? -24.112 -81.753 27.129 1.00 126.13 94 GLY C CA 1
ATOM 6366 C C . GLY C 1 114 ? -25.336 -81.043 27.664 1.00 125.81 94 GLY C C 1
ATOM 6367 O O . GLY C 1 114 ? -25.606 -81.075 28.870 1.00 120.53 94 GLY C O 1
ATOM 6368 N N . GLU C 1 115 ? -26.090 -80.398 26.775 1.00 122.68 95 GLU C N 1
ATOM 6369 C CA . GLU C 1 115 ? -27.325 -79.728 27.148 1.00 132.49 95 GLU C CA 1
ATOM 6370 C C . GLU C 1 115 ? -28.537 -80.636 26.993 1.00 134.06 95 GLU C C 1
ATOM 6371 O O . GLU C 1 115 ? -29.662 -80.140 26.873 1.00 139.62 95 GLU C O 1
ATOM 6377 N N . ARG C 1 116 ? -28.336 -81.951 27.000 1.00 137.24 96 ARG C N 1
ATOM 6378 C CA . ARG C 1 116 ? -29.429 -82.892 26.836 1.00 121.75 96 ARG C CA 1
ATOM 6379 C C . ARG C 1 116 ? -29.181 -84.130 27.684 1.00 115.20 96 ARG C C 1
ATOM 6380 O O . ARG C 1 116 ? -28.039 -84.478 27.997 1.00 112.96 96 ARG C O 1
ATOM 6388 N N . MET C 1 117 ? -30.275 -84.797 28.041 1.00 116.17 97 MET C N 1
ATOM 6389 C CA . MET C 1 117 ? -30.254 -85.966 28.907 1.00 112.77 97 MET C CA 1
ATOM 6390 C C . MET C 1 117 ? -30.454 -87.231 28.082 1.00 110.26 97 MET C C 1
ATOM 6391 O O . MET C 1 117 ? -31.301 -87.271 27.185 1.00 116.96 97 MET C O 1
ATOM 6396 N N . LEU C 1 118 ? -29.682 -88.267 28.400 1.00 112.40 98 LEU C N 1
ATOM 6397 C CA . LEU C 1 118 ? -29.713 -89.527 27.670 1.00 108.33 98 LEU C CA 1
ATOM 6398 C C . LEU C 1 118 ? -30.350 -90.616 28.523 1.00 99.09 98 LEU C C 1
ATOM 6399 O O . LEU C 1 118 ? -29.927 -90.855 29.659 1.00 101.61 98 LEU C O 1
ATOM 6404 N N . VAL C 1 119 ? -31.369 -91.267 27.969 1.00 94.49 99 VAL C N 1
ATOM 6405 C CA . VAL C 1 119 ? -32.062 -92.375 28.613 1.00 92.69 99 VAL C CA 1
ATOM 6406 C C . VAL C 1 119 ? -31.749 -93.638 27.825 1.00 97.23 99 VAL C C 1
ATOM 6407 O O . VAL C 1 119 ? -31.977 -93.689 26.610 1.00 102.42 99 VAL C O 1
ATOM 6411 N N . ARG C 1 120 ? -31.242 -94.659 28.514 1.00 96.13 100 ARG C N 1
ATOM 6412 C CA . ARG C 1 120 ? -30.876 -95.925 27.893 1.00 101.36 100 ARG C CA 1
ATOM 6413 C C . ARG C 1 120 ? -31.563 -97.068 28.623 1.00 95.79 100 ARG C C 1
ATOM 6414 O O . ARG C 1 120 ? -31.555 -97.117 29.857 1.00 99.21 100 ARG C O 1
ATOM 6422 N N . SER C 1 121 ? -32.157 -97.981 27.854 1.00 97.48 101 SER C N 1
ATOM 6423 C CA . SER C 1 121 ? -32.797 -99.174 28.405 1.00 102.18 101 SER C CA 1
ATOM 6424 C C . SER C 1 121 ? -32.678 -100.275 27.354 1.00 108.96 101 SER C C 1
ATOM 6425 O O . SER C 1 121 ? -33.474 -100.324 26.410 1.00 107.78 101 SER C O 1
ATOM 6428 N N . GLY C 1 122 ? -31.680 -101.137 27.515 1.00 109.85 102 GLY C N 1
ATOM 6429 C CA . GLY C 1 122 ? -31.472 -102.193 26.539 1.00 121.09 102 GLY C CA 1
ATOM 6430 C C . GLY C 1 122 ? -30.877 -101.628 25.264 1.00 126.77 102 GLY C C 1
ATOM 6431 O O . GLY C 1 122 ? -29.846 -100.945 25.288 1.00 133.40 102 GLY C O 1
ATOM 6432 N N . ARG C 1 123 ? -31.525 -101.911 24.133 1.00 126.32 103 ARG C N 1
ATOM 6433 C CA . ARG C 1 123 ? -31.109 -101.378 22.844 1.00 124.80 103 ARG C CA 1
ATOM 6434 C C . ARG C 1 123 ? -31.873 -100.111 22.469 1.00 119.84 103 ARG C C 1
ATOM 6435 O O . ARG C 1 123 ? -31.909 -99.737 21.290 1.00 117.61 103 ARG C O 1
ATOM 6443 N N . SER C 1 124 ? -32.489 -99.454 23.446 1.00 115.28 104 SER C N 1
ATOM 6444 C CA . SER C 1 124 ? -33.236 -98.222 23.245 1.00 113.01 104 SER C CA 1
ATOM 6445 C C . SER C 1 124 ? -32.451 -97.060 23.836 1.00 118.39 104 SER C C 1
ATOM 6446 O O . SER C 1 124 ? -32.029 -97.121 24.996 1.00 124.50 104 SER C O 1
ATOM 6449 N N . ARG C 1 125 ? -32.248 -96.010 23.041 1.00 115.64 105 ARG C N 1
ATOM 6450 C CA . ARG C 1 125 ? -31.518 -94.826 23.478 1.00 116.81 105 ARG C CA 1
ATOM 6451 C C . ARG C 1 125 ? -32.324 -93.585 23.118 1.00 107.19 105 ARG C C 1
ATOM 6452 O O . ARG C 1 125 ? -32.763 -93.436 21.974 1.00 111.05 105 ARG C O 1
ATOM 6460 N N . PHE C 1 126 ? -32.519 -92.703 24.097 1.00 106.28 106 PHE C N 1
ATOM 6461 C CA . PHE C 1 126 ? -33.291 -91.481 23.922 1.00 98.08 106 PHE C CA 1
ATOM 6462 C C . PHE C 1 126 ? -32.463 -90.282 24.361 1.00 102.21 106 PHE C C 1
ATOM 6463 O O . PHE C 1 126 ? -31.757 -90.344 25.371 1.00 109.22 106 PHE C O 1
ATOM 6471 N N . SER C 1 127 ? -32.547 -89.195 23.596 1.00 101.47 107 SER C N 1
ATOM 6472 C CA . SER C 1 127 ? -31.860 -87.946 23.907 1.00 100.06 107 SER C CA 1
ATOM 6473 C C . SER C 1 127 ? -32.896 -86.835 24.009 1.00 102.07 107 SER C C 1
ATOM 6474 O O . SER C 1 127 ? -33.583 -86.533 23.028 1.00 108.72 107 SER C O 1
ATOM 6477 N N . LEU C 1 128 ? -33.016 -86.236 25.194 1.00 99.43 108 LEU C N 1
ATOM 6478 C CA . LEU C 1 128 ? -34.046 -85.245 25.484 1.00 95.96 108 LEU C CA 1
ATOM 6479 C C . LEU C 1 128 ? -33.409 -83.898 25.799 1.00 98.70 108 LEU C C 1
ATOM 6480 O O . LEU C 1 128 ? -32.494 -83.818 26.623 1.00 100.70 108 LEU C O 1
ATOM 6485 N N . SER C 1 129 ? -33.901 -82.844 25.149 1.00 105.73 109 SER C N 1
ATOM 6486 C CA . SER C 1 129 ? -33.427 -81.492 25.428 1.00 108.96 109 SER C CA 1
ATOM 6487 C C . SER C 1 129 ? -33.788 -81.079 26.852 1.00 104.18 109 SER C C 1
ATOM 6488 O O . SER C 1 129 ? -34.884 -81.365 27.340 1.00 100.23 109 SER C O 1
ATOM 6491 N N . THR C 1 130 ? -32.858 -80.399 27.519 1.00 116.55 110 THR C N 1
ATOM 6492 C CA . THR C 1 130 ? -32.999 -80.046 28.924 1.00 111.31 110 THR C CA 1
ATOM 6493 C C . THR C 1 130 ? -32.907 -78.536 29.112 1.00 114.27 110 THR C C 1
ATOM 6494 O O . THR C 1 130 ? -32.483 -77.793 28.223 1.00 116.75 110 THR C O 1
ATOM 6498 N N . LEU C 1 131 ? -33.319 -78.092 30.301 1.00 109.64 111 LEU C N 1
ATOM 6499 C CA . LEU C 1 131 ? -33.197 -76.721 30.771 1.00 108.17 111 LEU C CA 1
ATOM 6500 C C . LEU C 1 131 ? -32.442 -76.695 32.095 1.00 116.65 111 LEU C C 1
ATOM 6501 O O . LEU C 1 131 ? -32.520 -77.652 32.873 1.00 118.24 111 LEU C O 1
ATOM 6506 N N . PRO C 1 132 ? -31.685 -75.627 32.364 1.00 118.14 112 PRO C N 1
ATOM 6507 C CA . PRO C 1 132 ? -30.889 -75.573 33.598 1.00 114.68 112 PRO C CA 1
ATOM 6508 C C . PRO C 1 132 ? -31.738 -75.772 34.846 1.00 110.24 112 PRO C C 1
ATOM 6509 O O . PRO C 1 132 ? -32.832 -75.219 34.975 1.00 106.83 112 PRO C O 1
ATOM 6513 N N . ALA C 1 133 ? -31.216 -76.584 35.769 1.00 108.35 113 ALA C N 1
ATOM 6514 C CA . ALA C 1 133 ? -31.919 -76.851 37.018 1.00 105.10 113 ALA C CA 1
ATOM 6515 C C . ALA C 1 133 ? -31.931 -75.640 37.942 1.00 110.58 113 ALA C C 1
ATOM 6516 O O . ALA C 1 133 ? -32.800 -75.553 38.816 1.00 110.88 113 ALA C O 1
ATOM 6518 N N . ALA C 1 134 ? -30.994 -74.705 37.764 1.00 109.47 114 ALA C N 1
ATOM 6519 C CA . ALA C 1 134 ? -30.958 -73.510 38.598 1.00 113.48 114 ALA C CA 1
ATOM 6520 C C . ALA C 1 134 ? -32.091 -72.551 38.272 1.00 118.54 114 ALA C C 1
ATOM 6521 O O . ALA C 1 134 ? -32.379 -71.654 39.072 1.00 123.51 114 ALA C O 1
ATOM 6523 N N . ASP C 1 135 ? -32.731 -72.715 37.117 1.00 116.47 115 ASP C N 1
ATOM 6524 C CA . ASP C 1 135 ? -33.857 -71.888 36.711 1.00 120.59 115 ASP C CA 1
ATOM 6525 C C . ASP C 1 135 ? -35.191 -72.439 37.199 1.00 113.42 115 ASP C C 1
ATOM 6526 O O . ASP C 1 135 ? -36.241 -71.907 36.824 1.00 108.64 115 ASP C O 1
ATOM 6531 N N . PHE C 1 136 ? -35.174 -73.490 38.016 1.00 116.36 116 PHE C N 1
ATOM 6532 C CA . PHE C 1 136 ? -36.409 -74.135 38.447 1.00 114.79 116 PHE C CA 1
ATOM 6533 C C . PHE C 1 136 ? -37.016 -73.386 39.629 1.00 121.05 116 PHE C C 1
ATOM 6534 O O . PHE C 1 136 ? -36.303 -73.068 40.587 1.00 126.43 116 PHE C O 1
ATOM 6542 N N . PRO C 1 137 ? -38.316 -73.076 39.590 1.00 114.17 117 PRO C N 1
ATOM 6543 C CA . PRO C 1 137 ? -38.947 -72.354 40.705 1.00 120.81 117 PRO C CA 1
ATOM 6544 C C . PRO C 1 137 ? -39.003 -73.171 41.988 1.00 131.40 117 PRO C C 1
ATOM 6545 O O . PRO C 1 137 ? -39.745 -74.156 42.067 1.00 129.19 117 PRO C O 1
ATOM 6549 N N . ASN C 1 138 ? -38.228 -72.780 42.995 1.00 141.69 118 ASN C N 1
ATOM 6550 C CA . ASN C 1 138 ? -38.231 -73.448 44.291 1.00 146.94 118 ASN C CA 1
ATOM 6551 C C . ASN C 1 138 ? -39.108 -72.676 45.271 1.00 151.08 118 ASN C C 1
ATOM 6552 O O . ASN C 1 138 ? -38.944 -71.462 45.437 1.00 156.61 118 ASN C O 1
ATOM 6557 N N . LEU C 1 139 ? -40.048 -73.378 45.901 1.00 151.31 119 LEU C N 1
ATOM 6558 C CA . LEU C 1 139 ? -40.920 -72.763 46.897 1.00 151.46 119 LEU C CA 1
ATOM 6559 C C . LEU C 1 139 ? -40.123 -72.432 48.153 1.00 155.38 119 LEU C C 1
ATOM 6560 O O . LEU C 1 139 ? -39.457 -73.304 48.723 1.00 156.88 119 LEU C O 1
ATOM 6565 N N . ASP C 1 140 ? -40.180 -71.170 48.575 1.00 156.60 120 ASP C N 1
ATOM 6566 C CA . ASP C 1 140 ? -39.481 -70.746 49.783 1.00 161.63 120 ASP C CA 1
ATOM 6567 C C . ASP C 1 140 ? -40.052 -71.465 50.998 1.00 161.00 120 ASP C C 1
ATOM 6568 O O . ASP C 1 140 ? -41.237 -71.322 51.314 1.00 160.25 120 ASP C O 1
ATOM 6573 N N . ASP C 1 141 ? -39.206 -72.243 51.673 1.00 161.75 121 ASP C N 1
ATOM 6574 C CA . ASP C 1 141 ? -39.654 -73.025 52.819 1.00 157.54 121 ASP C CA 1
ATOM 6575 C C . ASP C 1 141 ? -40.106 -72.107 53.948 1.00 152.90 121 ASP C C 1
ATOM 6576 O O . ASP C 1 141 ? -39.324 -71.299 54.457 1.00 153.89 121 ASP C O 1
ATOM 6581 N N . TRP C 1 142 ? -41.371 -72.232 54.336 1.00 145.03 122 TRP C N 1
ATOM 6582 C CA . TRP C 1 142 ? -41.963 -71.395 55.366 1.00 144.64 122 TRP C CA 1
ATOM 6583 C C . TRP C 1 142 ? -41.946 -72.136 56.701 1.00 143.52 122 TRP C C 1
ATOM 6584 O O . TRP C 1 142 ? -41.417 -73.243 56.823 1.00 142.60 122 TRP C O 1
ATOM 6595 N N . GLN C 1 143 ? -42.534 -71.514 57.719 1.00 143.59 123 GLN C N 1
ATOM 6596 C CA . GLN C 1 143 ? -42.608 -72.096 59.054 1.00 144.42 123 GLN C CA 1
ATOM 6597 C C . GLN C 1 143 ? -43.988 -72.708 59.264 1.00 146.35 123 GLN C C 1
ATOM 6598 O O . GLN C 1 143 ? -45.000 -71.999 59.232 1.00 143.30 123 GLN C O 1
ATOM 6604 N N . SER C 1 144 ? -44.020 -74.021 59.475 1.00 147.06 124 SER C N 1
ATOM 6605 C CA . SER C 1 144 ? -45.269 -74.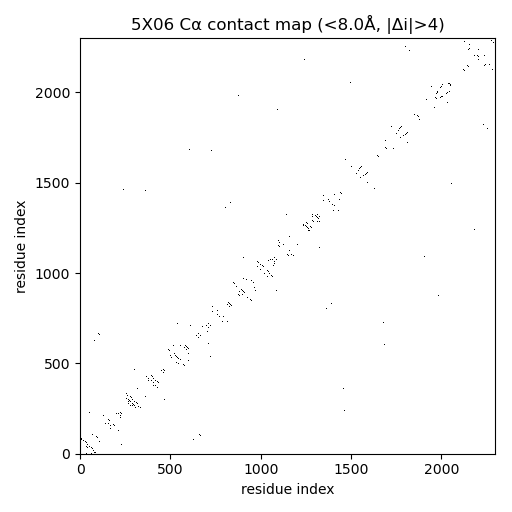729 59.713 1.00 142.83 124 SER C CA 1
ATOM 6606 C C . SER C 1 144 ? -45.833 -74.406 61.094 1.00 140.48 124 SER C C 1
ATOM 6607 O O . SER C 1 144 ? -45.098 -74.092 62.035 1.00 143.83 124 SER C O 1
ATOM 6610 N N . GLU C 1 145 ? -47.160 -74.486 61.204 1.00 139.47 125 GLU C N 1
ATOM 6611 C CA . GLU C 1 145 ? -47.852 -74.229 62.462 1.00 137.95 125 GLU C CA 1
ATOM 6612 C C . GLU C 1 145 ? -48.675 -75.436 62.898 1.00 132.93 125 GLU C C 1
ATOM 6613 O O . GLU C 1 145 ? -48.214 -76.255 63.699 1.00 135.86 125 GLU C O 1
ATOM 6619 N N . VAL C 1 146 ? -49.892 -75.555 62.376 1.00 129.60 126 VAL C N 1
ATOM 6620 C CA . VAL C 1 146 ? -50.782 -76.654 62.738 1.00 127.86 126 VAL C CA 1
ATOM 6621 C C . VAL C 1 146 ? -50.377 -77.901 61.965 1.00 129.43 126 VAL C C 1
ATOM 6622 O O . VAL C 1 146 ? -50.210 -77.863 60.739 1.00 134.88 126 VAL C O 1
ATOM 6626 N N . GLU C 1 147 ? -50.211 -79.011 62.681 1.00 125.43 127 GLU C N 1
ATOM 6627 C CA . GLU C 1 147 ? -49.797 -80.270 62.077 1.00 113.26 127 GLU C CA 1
ATOM 6628 C C . GLU C 1 147 ? -50.580 -81.413 62.703 1.00 109.04 127 GLU C C 1
ATOM 6629 O O . GLU C 1 147 ? -50.691 -81.494 63.929 1.00 131.80 127 GLU C O 1
ATOM 6635 N N . PHE C 1 148 ? -51.120 -82.291 61.860 1.00 101.25 128 PHE C N 1
ATOM 6636 C CA . PHE C 1 148 ? -51.910 -83.421 62.328 1.00 99.68 128 PHE C CA 1
ATOM 6637 C C . PHE C 1 148 ? -51.786 -84.568 61.336 1.00 109.01 128 PHE C C 1
ATOM 6638 O O . PHE C 1 148 ? -51.310 -84.398 60.211 1.00 112.16 128 PHE C O 1
ATOM 6646 N N . THR C 1 149 ? -52.229 -85.748 61.770 1.00 107.01 129 THR C N 1
ATOM 6647 C CA . THR C 1 149 ? -52.180 -86.961 60.962 1.00 110.00 129 THR C CA 1
ATOM 6648 C C . THR C 1 149 ? -53.556 -87.609 60.956 1.00 111.30 129 THR C C 1
ATOM 6649 O O . THR C 1 149 ? -54.083 -87.960 62.017 1.00 118.03 129 THR C O 1
ATOM 6653 N N . LEU C 1 150 ? -54.131 -87.768 59.768 1.00 106.39 130 LEU C N 1
ATOM 6654 C CA . LEU C 1 150 ? -55.435 -88.384 59.580 1.00 106.56 130 LEU C CA 1
ATOM 6655 C C . LEU C 1 150 ? -55.364 -89.388 58.440 1.00 99.69 130 LEU C C 1
ATOM 6656 O O . LEU C 1 150 ? -54.514 -89.264 57.553 1.00 98.85 130 LEU C O 1
ATOM 6661 N N . PRO C 1 151 ? -56.228 -90.401 58.444 1.00 94.54 131 PRO C N 1
ATOM 6662 C CA . PRO C 1 151 ? -56.219 -91.380 57.352 1.00 99.93 131 PRO C CA 1
ATOM 6663 C C . PRO C 1 151 ? -56.643 -90.754 56.033 1.00 104.56 131 PRO C C 1
ATOM 6664 O O . PRO C 1 151 ? -57.303 -89.714 55.986 1.00 107.42 131 PRO C O 1
ATOM 6668 N N . GLN C 1 152 ? -56.247 -91.419 54.944 1.00 110.85 132 GLN C N 1
ATOM 6669 C CA . GLN C 1 152 ? -56.574 -90.919 53.613 1.00 108.52 132 GLN C CA 1
ATOM 6670 C C . GLN C 1 152 ? -58.073 -90.963 53.347 1.00 108.81 132 GLN C C 1
ATOM 6671 O O . GLN C 1 152 ? -58.599 -90.102 52.632 1.00 108.14 132 GLN C O 1
ATOM 6677 N N . ALA C 1 153 ? -58.775 -91.949 53.912 1.00 104.21 133 ALA C N 1
ATOM 6678 C CA . ALA C 1 153 ? -60.212 -92.054 53.684 1.00 104.23 133 ALA C CA 1
ATOM 6679 C C . ALA C 1 153 ? -60.953 -90.867 54.284 1.00 98.56 133 ALA C C 1
ATOM 6680 O O . ALA C 1 153 ? -61.943 -90.392 53.714 1.00 100.83 133 ALA C O 1
ATOM 6682 N N . THR C 1 154 ? -60.491 -90.374 55.436 1.00 96.01 134 THR C N 1
ATOM 6683 C CA . THR C 1 154 ? -61.133 -89.216 56.048 1.00 94.01 134 THR C CA 1
ATOM 6684 C C . THR C 1 154 ? -60.928 -87.963 55.208 1.00 94.10 134 THR C C 1
ATOM 6685 O O . THR C 1 154 ? -61.871 -87.192 54.993 1.00 95.61 134 THR C O 1
ATOM 6689 N N . MET C 1 155 ? -59.704 -87.745 54.723 1.00 94.87 135 MET C N 1
ATOM 6690 C CA . MET C 1 155 ? -59.444 -86.582 53.880 1.00 94.25 135 MET C CA 1
ATOM 6691 C C . MET C 1 155 ? -60.197 -86.675 52.556 1.00 91.84 135 MET C C 1
ATOM 6692 O O . MET C 1 155 ? -60.703 -85.665 52.052 1.00 89.29 135 MET C O 1
ATOM 6697 N N . LYS C 1 156 ? -60.285 -87.877 51.977 1.00 91.02 136 LYS C N 1
ATOM 6698 C CA . LYS C 1 156 ? -61.020 -88.026 50.725 1.00 84.61 136 LYS C CA 1
ATOM 6699 C C . LYS C 1 156 ? -62.502 -87.749 50.933 1.00 86.12 136 LYS C C 1
ATOM 6700 O O . LYS C 1 156 ? -63.162 -87.177 50.058 1.00 87.62 136 LYS C O 1
ATOM 6706 N N . ARG C 1 157 ? -63.038 -88.138 52.092 1.00 88.39 137 ARG C N 1
ATOM 6707 C CA . ARG C 1 157 ? -64.440 -87.863 52.384 1.00 87.33 137 ARG C CA 1
ATOM 6708 C C . ARG C 1 157 ? -64.670 -86.370 52.582 1.00 82.99 137 ARG C C 1
ATOM 6709 O O . ARG C 1 157 ? -65.672 -85.822 52.107 1.00 78.20 137 ARG C O 1
ATOM 6717 N N . LEU C 1 158 ? -63.754 -85.697 53.284 1.00 84.86 138 LEU C N 1
ATOM 6718 C CA . LEU C 1 158 ? -63.890 -84.260 53.507 1.00 84.82 138 LEU C CA 1
ATOM 6719 C C . LEU C 1 158 ? -63.848 -83.478 52.201 1.00 87.42 138 LEU C C 1
ATOM 6720 O O . LEU C 1 158 ? -64.530 -82.454 52.072 1.00 93.01 138 LEU C O 1
ATOM 6725 N N . ILE C 1 159 ? -63.054 -83.933 51.231 1.00 84.66 139 ILE C N 1
ATOM 6726 C CA . ILE C 1 159 ? -62.946 -83.223 49.961 1.00 78.83 139 ILE C CA 1
ATOM 6727 C C . ILE C 1 159 ? -64.150 -83.508 49.074 1.00 81.37 139 ILE C C 1
ATOM 6728 O O . ILE C 1 159 ? -64.819 -82.584 48.600 1.00 86.41 139 ILE C O 1
ATOM 6733 N N . GLU C 1 160 ? -64.447 -84.790 48.842 1.00 78.71 140 GLU C N 1
ATOM 6734 C CA . GLU C 1 160 ? -65.539 -85.154 47.942 1.00 73.00 140 GLU C CA 1
ATOM 6735 C C . GLU C 1 160 ? -66.872 -84.572 48.392 1.00 72.87 140 GLU C C 1
ATOM 6736 O O . GLU C 1 160 ? -67.714 -84.234 47.553 1.00 76.00 140 GLU C O 1
ATOM 6742 N N . ALA C 1 161 ? -67.085 -84.432 49.701 1.00 71.88 141 ALA C N 1
ATOM 6743 C CA . ALA C 1 161 ? -68.386 -83.987 50.183 1.00 71.96 141 ALA C CA 1
ATOM 6744 C C . ALA C 1 161 ? -68.620 -82.499 49.955 1.00 83.89 141 ALA C C 1
ATOM 6745 O O . ALA C 1 161 ? -69.764 -82.045 50.055 1.00 85.55 141 ALA C O 1
ATOM 6747 N N . THR C 1 162 ? -67.569 -81.730 49.656 1.00 82.70 142 THR C N 1
ATOM 6748 C CA . THR C 1 162 ? -67.687 -80.286 49.497 1.00 69.67 142 THR C CA 1
ATOM 6749 C C . THR C 1 162 ? -67.060 -79.749 48.221 1.00 77.50 142 THR C C 1
ATOM 6750 O O . THR C 1 162 ? -67.290 -78.580 47.893 1.00 81.60 142 THR C O 1
ATOM 6754 N N . GLN C 1 163 ? -66.275 -80.555 47.503 1.00 80.57 143 GLN C N 1
ATOM 6755 C CA . GLN C 1 163 ? -65.517 -80.075 46.349 1.00 81.13 143 GLN C CA 1
ATOM 6756 C C . GLN C 1 163 ? -66.415 -79.425 45.302 1.00 71.98 143 GLN C C 1
ATOM 6757 O O . GLN C 1 163 ? -66.101 -78.350 44.781 1.00 70.29 143 GLN C O 1
ATOM 6763 N N . PHE C 1 164 ? -67.546 -80.060 44.985 1.00 70.68 144 PHE C N 1
ATOM 6764 C CA . PHE C 1 164 ? -68.364 -79.611 43.860 1.00 73.08 144 PHE C CA 1
ATOM 6765 C C . PHE C 1 164 ? -68.954 -78.219 44.058 1.00 78.37 144 PHE C C 1
ATOM 6766 O O . PHE C 1 164 ? -69.406 -77.611 43.082 1.00 81.22 144 PHE C O 1
ATOM 6774 N N . SER C 1 165 ? -68.971 -77.699 45.283 1.00 76.30 145 SER C N 1
ATOM 6775 C CA . SER C 1 165 ? -69.577 -76.399 45.544 1.00 76.39 145 SER C CA 1
ATOM 6776 C C . SER C 1 165 ? -68.595 -75.241 45.430 1.00 73.50 145 SER C C 1
ATOM 6777 O O . SER C 1 165 ? -68.972 -74.100 45.715 1.00 67.53 145 SER C O 1
ATOM 6780 N N . MET C 1 166 ? -67.357 -75.497 45.018 1.00 70.85 146 MET C N 1
ATOM 6781 C CA . MET C 1 166 ? -66.389 -74.426 44.848 1.00 69.42 146 MET C CA 1
ATOM 6782 C C . MET C 1 166 ? -66.711 -73.607 43.602 1.00 69.97 146 MET C C 1
ATOM 6783 O O . MET C 1 166 ? -67.398 -74.061 42.682 1.00 76.96 146 MET C O 1
ATOM 6788 N N . ALA C 1 167 ? -66.210 -72.378 43.586 1.00 64.32 147 ALA C N 1
ATOM 6789 C CA . ALA C 1 167 ? -66.355 -71.503 42.434 1.00 73.73 147 ALA C CA 1
ATOM 6790 C C . ALA C 1 167 ? -65.137 -71.628 41.526 1.00 92.64 147 ALA C C 1
ATOM 6791 O O . ALA C 1 167 ? -64.074 -72.101 41.932 1.00 101.51 147 ALA C O 1
ATOM 6793 N N . HIS C 1 168 ? -65.306 -71.192 40.280 1.00 92.77 148 HIS C N 1
ATOM 6794 C CA . HIS C 1 168 ? -64.266 -71.288 39.260 1.00 96.16 148 HIS C CA 1
ATOM 6795 C C . HIS C 1 168 ? -64.047 -69.904 38.664 1.00 88.33 148 HIS C C 1
ATOM 6796 O O . HIS C 1 168 ? -64.921 -69.385 37.961 1.00 92.76 148 HIS C O 1
ATOM 6803 N N . GLN C 1 169 ? -62.888 -69.308 38.953 1.00 87.25 149 GLN C N 1
ATOM 6804 C CA . GLN C 1 169 ? -62.473 -68.030 38.371 1.00 92.72 149 GLN C CA 1
ATOM 6805 C C . GLN C 1 169 ? -63.510 -66.935 38.636 1.00 87.76 149 GLN C C 1
ATOM 6806 O O . GLN C 1 169 ? -64.045 -66.303 37.722 1.00 84.57 149 GLN C O 1
ATOM 6812 N N . ASP C 1 170 ? -63.783 -66.725 39.919 1.00 84.25 150 ASP C N 1
ATOM 6813 C CA . ASP C 1 170 ? -64.756 -65.753 40.392 1.00 82.13 150 ASP C CA 1
ATOM 6814 C C . ASP C 1 170 ? -64.048 -64.505 40.911 1.00 81.84 150 ASP C C 1
ATOM 6815 O O . ASP C 1 170 ? -62.882 -64.547 41.308 1.00 82.26 150 ASP C O 1
ATOM 6820 N N . VAL C 1 171 ? -64.772 -63.381 40.895 1.00 86.31 151 VAL C N 1
ATOM 6821 C CA . VAL C 1 171 ? -64.244 -62.157 41.496 1.00 82.16 151 VAL C CA 1
ATOM 6822 C C . VAL C 1 171 ? -64.058 -62.342 42.995 1.00 85.53 151 VAL C C 1
ATOM 6823 O O . VAL C 1 171 ? -63.106 -61.821 43.589 1.00 87.73 151 VAL C O 1
ATOM 6827 N N . ARG C 1 172 ? -64.961 -63.089 43.631 1.00 85.45 152 ARG C N 1
ATOM 6828 C CA . ARG C 1 172 ? -64.800 -63.487 45.028 1.00 82.46 152 ARG C CA 1
ATOM 6829 C C . ARG C 1 172 ? -63.718 -64.561 45.074 1.00 80.20 152 ARG C C 1
ATOM 6830 O O . ARG C 1 172 ? -63.984 -65.762 45.170 1.00 87.79 152 ARG C O 1
ATOM 6838 N N . TYR C 1 173 ? -62.463 -64.109 44.999 1.00 75.39 153 TYR C N 1
ATOM 6839 C CA . TYR C 1 173 ? -61.338 -65.031 44.890 1.00 76.83 153 TYR C CA 1
ATOM 6840 C C . TYR C 1 173 ? -61.258 -65.989 46.069 1.00 83.09 153 TYR C C 1
ATOM 6841 O O . TYR C 1 173 ? -60.701 -67.084 45.928 1.00 87.61 153 TYR C O 1
ATOM 6850 N N . TYR C 1 174 ? -61.811 -65.611 47.221 1.00 76.91 154 TYR C N 1
ATOM 6851 C CA . TYR C 1 174 ? -61.818 -66.505 48.371 1.00 79.56 154 TYR C CA 1
ATOM 6852 C C . TYR C 1 174 ? -62.766 -67.678 48.175 1.00 78.51 154 TYR C C 1
ATOM 6853 O O . TYR C 1 174 ? -62.646 -68.680 48.886 1.00 81.46 154 TYR C O 1
ATOM 6862 N N . LEU C 1 175 ? -63.694 -67.581 47.225 1.00 74.75 155 LEU C N 1
ATOM 6863 C CA . LEU C 1 175 ? -64.617 -68.671 46.947 1.00 81.51 155 LEU C CA 1
ATOM 6864 C C . LEU C 1 175 ? -64.053 -69.675 45.953 1.00 84.29 155 LEU C C 1
ATOM 6865 O O . LEU C 1 175 ? -64.575 -70.792 45.855 1.00 88.60 155 LEU C O 1
ATOM 6870 N N . ASN C 1 176 ? -63.008 -69.301 45.214 1.00 80.57 156 ASN C N 1
ATOM 6871 C CA . ASN C 1 176 ? -62.378 -70.190 44.249 1.00 73.01 156 ASN C CA 1
ATOM 6872 C C . ASN C 1 176 ? -61.465 -71.178 44.963 1.00 73.76 156 ASN C C 1
ATOM 6873 O O . ASN C 1 176 ? -60.276 -71.287 44.643 1.00 75.28 156 ASN C O 1
ATOM 6878 N N . GLY C 1 177 ? -62.020 -71.893 45.932 1.00 74.41 157 GLY C N 1
ATOM 6879 C CA . GLY C 1 177 ? -61.250 -72.848 46.699 1.00 74.99 157 GLY C CA 1
ATOM 6880 C C . GLY C 1 177 ? -62.102 -73.431 47.802 1.00 81.52 157 GLY C C 1
ATOM 6881 O O . GLY C 1 177 ? -63.310 -73.191 47.874 1.00 90.83 157 GLY C O 1
ATOM 6882 N N . MET C 1 178 ? -61.456 -74.198 48.674 1.00 75.33 158 MET C N 1
ATOM 6883 C CA . MET C 1 178 ? -62.139 -74.869 49.770 1.00 74.39 158 MET C CA 1
ATOM 6884 C C . MET C 1 178 ? -61.527 -74.438 51.095 1.00 72.14 158 MET C C 1
ATOM 6885 O O . MET C 1 178 ? -60.304 -74.324 51.218 1.00 73.25 158 MET C O 1
ATOM 6890 N N . LEU C 1 179 ? -62.386 -74.191 52.079 1.00 77.97 159 LEU C N 1
ATOM 6891 C CA . LEU C 1 179 ? -61.961 -73.729 53.396 1.00 79.65 159 LEU C CA 1
ATOM 6892 C C . LEU C 1 179 ? -61.676 -74.935 54.284 1.00 83.47 159 LEU C C 1
ATOM 6893 O O . LEU C 1 179 ? -62.589 -75.692 54.626 1.00 92.78 159 LEU C O 1
ATOM 6898 N N . PHE C 1 180 ? -60.411 -75.118 54.653 1.00 79.63 160 PHE C N 1
ATOM 6899 C CA . PHE C 1 180 ? -60.022 -76.127 55.631 1.00 81.81 160 PHE C CA 1
ATOM 6900 C C . PHE C 1 180 ? -59.980 -75.481 57.010 1.00 84.37 160 PHE C C 1
ATOM 6901 O O . PHE C 1 180 ? -59.253 -74.505 57.219 1.00 86.12 160 PHE C O 1
ATOM 6909 N N . GLU C 1 181 ? -60.760 -76.018 57.945 1.00 88.38 161 GLU C N 1
ATOM 6910 C CA . GLU C 1 181 ? -60.920 -75.418 59.265 1.00 96.99 161 GLU C CA 1
ATOM 6911 C C . GLU C 1 181 ? -60.781 -76.491 60.335 1.00 107.62 161 GLU C C 1
ATOM 6912 O O . GLU C 1 181 ? -61.591 -77.423 60.396 1.00 106.71 161 GLU C O 1
ATOM 6918 N N . THR C 1 182 ? -59.750 -76.366 61.165 1.00 109.69 162 THR C N 1
ATOM 6919 C CA . THR C 1 182 ? -59.554 -77.245 62.309 1.00 116.97 162 THR C CA 1
ATOM 6920 C C . THR C 1 182 ? -60.136 -76.575 63.547 1.00 116.08 162 THR C C 1
ATOM 6921 O O . THR C 1 182 ? -59.862 -75.398 63.802 1.00 106.84 162 THR C O 1
ATOM 6925 N N . GLU C 1 183 ? -60.942 -77.317 64.307 1.00 119.25 163 GLU C N 1
ATOM 6926 C CA . GLU C 1 183 ? -61.559 -76.752 65.505 1.00 137.00 163 GLU C CA 1
ATOM 6927 C C . GLU C 1 183 ? -61.651 -77.846 66.565 1.00 155.31 163 GLU C C 1
ATOM 6928 O O . GLU C 1 183 ? -62.555 -78.685 66.521 1.00 157.45 163 GLU C O 1
ATOM 6934 N N . GLY C 1 184 ? -60.705 -77.838 67.499 1.00 159.45 164 GLY C N 1
ATOM 6935 C CA . GLY C 1 184 ? -60.738 -78.767 68.612 1.00 160.98 164 GLY C CA 1
ATOM 6936 C C . GLY C 1 184 ? -60.473 -80.207 68.228 1.00 155.62 164 GLY C C 1
ATOM 6937 O O . GLY C 1 184 ? -59.320 -80.643 68.182 1.00 157.78 164 GLY C O 1
ATOM 6938 N N . GLU C 1 185 ? -61.540 -80.962 67.959 1.00 158.07 165 GLU C N 1
ATOM 6939 C CA . GLU C 1 185 ? -61.423 -82.379 67.648 1.00 147.90 165 GLU C CA 1
ATOM 6940 C C . GLU C 1 185 ? -61.752 -82.713 66.201 1.00 128.21 165 GLU C C 1
ATOM 6941 O O . GLU C 1 185 ? -61.354 -83.781 65.725 1.00 126.54 165 GLU C O 1
ATOM 6947 N N . GLU C 1 186 ? -62.445 -81.829 65.491 1.00 125.32 166 GLU C N 1
ATOM 6948 C CA . GLU C 1 186 ? -62.899 -82.093 64.137 1.00 115.80 166 GLU C CA 1
ATOM 6949 C C . GLU C 1 186 ? -62.161 -81.221 63.131 1.00 117.87 166 GLU C C 1
ATOM 6950 O O . GLU C 1 186 ? -61.740 -80.100 63.437 1.00 124.34 166 GLU C O 1
ATOM 6956 N N . LEU C 1 187 ? -62.011 -81.759 61.923 1.00 110.48 167 LEU C N 1
ATOM 6957 C CA . LEU C 1 187 ? -61.508 -81.031 60.766 1.00 102.62 167 LEU C CA 1
ATOM 6958 C C . LEU C 1 187 ? -62.668 -80.841 59.799 1.00 99.24 167 LEU C C 1
ATOM 6959 O O . LEU C 1 187 ? -63.282 -81.820 59.362 1.00 101.30 167 LEU C O 1
ATOM 6964 N N . ARG C 1 188 ? -62.968 -79.589 59.473 1.00 96.03 168 ARG C N 1
ATOM 6965 C CA . ARG C 1 188 ? -64.143 -79.246 58.686 1.00 96.25 168 ARG C CA 1
ATOM 6966 C C . ARG C 1 188 ? -63.737 -78.549 57.394 1.00 89.61 168 ARG C C 1
ATOM 6967 O O . ARG C 1 188 ? -62.866 -77.673 57.394 1.00 89.45 168 ARG C O 1
ATOM 6975 N N . THR C 1 189 ? -64.371 -78.949 56.294 1.00 86.21 169 THR C N 1
ATOM 6976 C CA . THR C 1 189 ? -64.162 -78.345 54.986 1.00 84.91 169 THR C CA 1
ATOM 6977 C C . THR C 1 189 ? -65.445 -77.651 54.546 1.00 83.21 169 THR C C 1
ATOM 6978 O O . THR C 1 189 ? -66.536 -78.220 54.666 1.00 83.90 169 THR C O 1
ATOM 6982 N N . VAL C 1 190 ? -65.310 -76.423 54.049 1.00 83.77 170 VAL C N 1
ATOM 6983 C CA . VAL C 1 190 ? -66.436 -75.613 53.599 1.00 79.04 170 VAL C CA 1
ATOM 6984 C C . VAL C 1 190 ? -66.134 -75.107 52.196 1.00 71.22 170 VAL C C 1
ATOM 6985 O O . VAL C 1 190 ? -64.999 -74.714 51.901 1.00 75.69 170 VAL C O 1
ATOM 6989 N N . ALA C 1 191 ? -67.149 -75.114 51.333 1.00 59.55 171 ALA C N 1
ATOM 6990 C CA . ALA C 1 191 ? -67.005 -74.607 49.976 1.00 73.29 171 ALA C CA 1
ATOM 6991 C C . ALA C 1 191 ? -68.334 -74.038 49.504 1.00 73.08 171 ALA C C 1
ATOM 6992 O O . ALA C 1 191 ? -69.388 -74.648 49.710 1.00 77.71 171 ALA C O 1
ATOM 6994 N N . THR C 1 192 ? -68.274 -72.874 48.861 1.00 68.14 172 THR C N 1
ATOM 6995 C CA . THR C 1 192 ? -69.466 -72.224 48.340 1.00 72.14 172 THR C CA 1
ATOM 6996 C C . THR C 1 192 ? -69.086 -71.395 47.124 1.00 75.86 172 THR C C 1
ATOM 6997 O O . THR C 1 192 ? -67.930 -70.997 46.954 1.00 81.22 172 THR C O 1
ATOM 7001 N N . ASP C 1 193 ? -70.084 -71.143 46.275 1.00 68.94 173 ASP C N 1
ATOM 7002 C CA . ASP C 1 193 ? -69.892 -70.378 45.051 1.00 69.43 173 ASP C CA 1
ATOM 7003 C C . ASP C 1 193 ? -70.866 -69.212 44.945 1.00 73.98 173 ASP C C 1
ATOM 7004 O O . ASP C 1 193 ? -71.006 -68.633 43.860 1.00 82.14 173 ASP C O 1
ATOM 7009 N N . GLY C 1 194 ? -71.544 -68.856 46.037 1.00 80.64 174 GLY C N 1
ATOM 7010 C CA . GLY C 1 194 ? -72.518 -67.788 46.030 1.00 78.72 174 GLY C CA 1
ATOM 7011 C C . GLY C 1 194 ? -73.924 -68.222 45.688 1.00 74.74 174 GLY C C 1
ATOM 7012 O O . GLY C 1 194 ? -74.846 -67.402 45.759 1.00 80.80 174 GLY C O 1
ATOM 7013 N N . HIS C 1 195 ? -74.115 -69.484 45.325 1.00 63.62 175 HIS C N 1
ATOM 7014 C CA . HIS C 1 195 ? -75.415 -70.038 44.990 1.00 64.32 175 HIS C CA 1
ATOM 7015 C C . HIS C 1 195 ? -75.762 -71.257 45.821 1.00 71.04 175 HIS C C 1
ATOM 7016 O O . HIS C 1 195 ? -76.936 -71.461 46.138 1.00 80.76 175 HIS C O 1
ATOM 7023 N N . ARG C 1 196 ? -74.769 -72.062 46.186 1.00 68.42 176 ARG C N 1
ATOM 7024 C CA . ARG C 1 196 ? -74.966 -73.221 47.037 1.00 65.15 176 ARG C CA 1
ATOM 7025 C C . ARG C 1 196 ? -73.695 -73.460 47.839 1.00 66.95 176 ARG C C 1
ATOM 7026 O O . ARG C 1 196 ? -72.586 -73.186 47.374 1.00 70.28 176 ARG C O 1
ATOM 7034 N N . LEU C 1 197 ? -73.873 -73.954 49.061 1.00 65.52 177 LEU C N 1
ATOM 7035 C CA . LEU C 1 197 ? -72.779 -74.176 49.993 1.00 67.28 177 LEU C CA 1
ATOM 7036 C C . LEU C 1 197 ? -72.773 -75.633 50.436 1.00 70.84 177 LEU C C 1
ATOM 7037 O O . LEU C 1 197 ? -73.823 -76.280 50.522 1.00 83.68 177 LEU C O 1
ATOM 7042 N N . ALA C 1 198 ? -71.575 -76.143 50.711 1.00 68.50 178 ALA C N 1
ATOM 7043 C CA . ALA C 1 198 ? -71.378 -77.495 51.212 1.00 69.53 178 ALA C CA 1
ATOM 7044 C C . ALA C 1 198 ? -70.375 -77.448 52.355 1.00 70.83 178 ALA C C 1
ATOM 7045 O O . ALA C 1 198 ? -69.322 -76.810 52.236 1.00 76.46 178 ALA C O 1
ATOM 7047 N N . VAL C 1 199 ? -70.705 -78.109 53.463 1.00 63.77 179 VAL C N 1
ATOM 7048 C CA . VAL C 1 199 ? -69.850 -78.130 54.645 1.00 71.03 179 VAL C CA 1
ATOM 7049 C C . VAL C 1 199 ? -69.854 -79.537 55.227 1.00 81.98 179 VAL C C 1
ATOM 7050 O O . VAL C 1 199 ? -70.921 -80.096 55.500 1.00 86.05 179 VAL C O 1
ATOM 7054 N N . CYS C 1 200 ? -68.667 -80.117 55.396 1.00 82.91 180 CYS C N 1
ATOM 7055 C CA . CYS C 1 200 ? -68.502 -81.430 56.000 1.00 87.10 180 CYS C CA 1
ATOM 7056 C C . CYS C 1 200 ? -67.542 -81.337 57.178 1.00 94.10 180 CYS C C 1
ATOM 7057 O O . CYS C 1 200 ? -66.694 -80.443 57.236 1.00 93.11 180 CYS C O 1
ATOM 7060 N N . SER C 1 201 ? -67.684 -82.268 58.121 1.00 94.76 181 SER C N 1
ATOM 7061 C CA . SER C 1 201 ? -66.868 -82.260 59.329 1.00 96.93 181 SER C CA 1
ATOM 7062 C C . SER C 1 201 ? -66.604 -83.689 59.783 1.00 108.29 181 SER C C 1
ATOM 7063 O O . SER C 1 201 ? -67.544 -84.468 59.962 1.00 115.77 181 SER C O 1
ATOM 7066 N N . MET C 1 202 ? -65.326 -84.025 59.969 1.00 106.46 182 MET C N 1
ATOM 7067 C CA . MET C 1 202 ? -64.897 -85.348 60.402 1.00 109.86 182 MET C CA 1
ATOM 7068 C C . MET C 1 202 ? -63.933 -85.244 61.577 1.00 108.49 182 MET C C 1
ATOM 7069 O O . MET C 1 202 ? -63.088 -84.341 61.612 1.00 109.85 182 MET C O 1
ATOM 7074 N N . PRO C 1 203 ? -64.037 -86.145 62.552 1.00 108.05 183 PRO C N 1
ATOM 7075 C CA . PRO C 1 203 ? -63.145 -86.104 63.712 1.00 110.90 183 PRO C CA 1
ATOM 7076 C C . PRO C 1 203 ? -61.826 -86.824 63.480 1.00 119.00 183 PRO C C 1
ATOM 7077 O O . PRO C 1 203 ? -61.719 -87.773 62.700 1.00 113.48 183 PRO C O 1
ATOM 7081 N N . ILE C 1 204 ? -60.806 -86.349 64.191 1.00 129.77 184 ILE C N 1
ATOM 7082 C CA . ILE C 1 204 ? -59.495 -86.988 64.191 1.00 135.13 184 ILE C CA 1
ATOM 7083 C C . ILE C 1 204 ? -59.196 -87.458 65.609 1.00 146.06 184 ILE C C 1
ATOM 7084 O O . ILE C 1 204 ? -60.065 -87.401 66.488 1.00 149.69 184 ILE C O 1
ATOM 7089 N N . GLY C 1 205 ? -57.972 -87.930 65.843 1.00 139.83 185 GLY C N 1
ATOM 7090 C CA . GLY C 1 205 ? -57.626 -88.510 67.125 1.00 150.99 185 GLY C CA 1
ATOM 7091 C C . GLY C 1 205 ? -56.913 -87.587 68.092 1.00 157.29 185 GLY C C 1
ATOM 7092 O O . GLY C 1 205 ? -56.718 -87.950 69.255 1.00 161.62 185 GLY C O 1
ATOM 7093 N N . GLN C 1 206 ? -56.521 -86.396 67.642 1.00 159.95 186 GLN C N 1
ATOM 7094 C CA . GLN C 1 206 ? -55.782 -85.456 68.475 1.00 163.44 186 GLN C CA 1
ATOM 7095 C C . GLN C 1 206 ? -56.493 -84.109 68.521 1.00 154.86 186 GLN C C 1
ATOM 7096 O O . GLN C 1 206 ? -57.295 -83.773 67.647 1.00 150.05 186 GLN C O 1
ATOM 7102 N N . SER C 1 207 ? -56.191 -83.342 69.568 1.00 165.04 187 SER C N 1
ATOM 7103 C CA . SER C 1 207 ? -56.741 -82.002 69.728 1.00 156.47 187 SER C CA 1
ATOM 7104 C C . SER C 1 207 ? -55.953 -81.016 68.873 1.00 146.92 187 SER C C 1
ATOM 7105 O O . SER C 1 207 ? -54.719 -81.035 68.871 1.00 147.87 187 SER C O 1
ATOM 7108 N N . LEU C 1 208 ? -56.666 -80.153 68.146 1.00 147.37 188 LEU C N 1
ATOM 7109 C CA . LEU C 1 208 ? -56.022 -79.238 67.216 1.00 147.76 188 LEU C CA 1
ATOM 7110 C C . LEU C 1 208 ? -56.354 -77.786 67.542 1.00 148.01 188 LEU C C 1
ATOM 7111 O O . LEU C 1 208 ? -57.473 -77.488 67.975 1.00 151.29 188 LEU C O 1
ATOM 7116 N N . PRO C 1 209 ? -55.405 -76.868 67.356 1.00 146.75 189 PRO C N 1
ATOM 7117 C CA . PRO C 1 209 ? -55.706 -75.445 67.555 1.00 146.82 189 PRO C CA 1
ATOM 7118 C C . PRO C 1 209 ? -56.619 -74.914 66.462 1.00 142.75 189 PRO C C 1
ATOM 7119 O O . PRO C 1 209 ? -56.550 -75.340 65.307 1.00 141.57 189 PRO C O 1
ATOM 7123 N N . SER C 1 210 ? -57.492 -73.983 66.845 1.00 140.86 190 SER C N 1
ATOM 7124 C CA . SER C 1 210 ? -58.448 -73.403 65.907 1.00 140.57 190 SER C CA 1
ATOM 7125 C C . SER C 1 210 ? -57.725 -72.625 64.813 1.00 130.77 190 SER C C 1
ATOM 7126 O O . SER C 1 210 ? -57.030 -71.642 65.092 1.00 132.30 190 SER C O 1
ATOM 7129 N N . HIS C 1 211 ? -57.895 -73.063 63.566 1.00 125.64 191 HIS C N 1
ATOM 7130 C CA . HIS C 1 211 ? -57.215 -72.450 62.433 1.00 120.34 191 HIS C CA 1
ATOM 7131 C C . HIS C 1 211 ? -58.007 -72.750 61.167 1.00 111.03 191 HIS C C 1
ATOM 7132 O O . HIS C 1 211 ? -58.587 -73.831 61.036 1.00 110.40 191 HIS C O 1
ATOM 7139 N N . SER C 1 212 ? -58.024 -71.793 60.239 1.00 108.67 192 SER C N 1
ATOM 7140 C CA . SER C 1 212 ? -58.776 -71.937 58.998 1.00 105.10 192 SER C CA 1
ATOM 7141 C C . SER C 1 212 ? -58.007 -71.308 57.846 1.00 103.50 192 SER C C 1
ATOM 7142 O O . SER C 1 212 ? -57.556 -70.163 57.949 1.00 109.21 192 SER C O 1
ATOM 7145 N N . VAL C 1 213 ? -57.863 -72.057 56.751 1.00 97.25 193 VAL C N 1
ATOM 7146 C CA . VAL C 1 213 ? -57.173 -71.597 55.553 1.00 84.97 193 VAL C CA 1
ATOM 7147 C C . VAL C 1 213 ? -58.014 -71.949 54.332 1.00 86.53 193 VAL C C 1
ATOM 7148 O O . VAL C 1 213 ? -58.924 -72.777 54.394 1.00 90.60 193 VAL C O 1
ATOM 7152 N N . ILE C 1 214 ? -57.688 -71.315 53.207 1.00 87.67 194 ILE C N 1
ATOM 7153 C CA . ILE C 1 214 ? -58.397 -71.509 51.946 1.00 83.05 194 ILE C CA 1
ATOM 7154 C C . ILE C 1 214 ? -57.439 -72.159 50.957 1.00 80.66 194 ILE C C 1
ATOM 7155 O O . ILE C 1 214 ? -56.492 -71.520 50.484 1.00 85.03 194 ILE C O 1
ATOM 7160 N N . VAL C 1 215 ? -57.673 -73.430 50.648 1.00 78.38 195 VAL C N 1
ATOM 7161 C CA . VAL C 1 215 ? -56.870 -74.150 49.659 1.00 67.97 195 VAL C CA 1
ATOM 7162 C C . VAL C 1 215 ? -57.457 -73.909 48.272 1.00 71.09 195 VAL C C 1
ATOM 7163 O O . VAL C 1 215 ? -58.673 -74.060 48.085 1.00 73.63 195 VAL C O 1
ATOM 7167 N N . PRO C 1 216 ? -56.652 -73.497 47.290 1.00 73.39 196 PRO C N 1
ATOM 7168 C CA . PRO C 1 216 ? -57.186 -73.214 45.950 1.00 72.32 196 PRO C CA 1
ATOM 7169 C C . PRO C 1 216 ? -57.808 -74.446 45.306 1.00 72.29 196 PRO C C 1
ATOM 7170 O O . PRO C 1 216 ? -57.628 -75.582 45.749 1.00 70.10 196 PRO C O 1
ATOM 7174 N N . ARG C 1 217 ? -58.549 -74.194 44.222 1.00 70.80 197 ARG C N 1
ATOM 7175 C CA . ARG C 1 217 ? -59.207 -75.257 43.465 1.00 69.31 197 ARG C CA 1
ATOM 7176 C C . ARG C 1 217 ? -58.219 -76.337 43.039 1.00 76.99 197 ARG C C 1
ATOM 7177 O O . ARG C 1 217 ? -58.357 -77.506 43.413 1.00 78.19 197 ARG C O 1
ATOM 7185 N N . LYS C 1 218 ? -57.211 -75.956 42.246 1.00 82.33 198 LYS C N 1
ATOM 7186 C CA . LYS C 1 218 ? -56.243 -76.931 41.750 1.00 83.59 198 LYS C CA 1
ATOM 7187 C C . LYS C 1 218 ? -55.501 -77.617 42.886 1.00 78.90 198 LYS C C 1
ATOM 7188 O O . LYS C 1 218 ? -55.104 -78.781 42.755 1.00 77.49 198 LYS C O 1
ATOM 7194 N N . GLY C 1 219 ? -55.303 -76.918 44.005 1.00 80.37 199 GLY C N 1
ATOM 7195 C CA . GLY C 1 219 ? -54.700 -77.559 45.159 1.00 79.64 199 GLY C CA 1
ATOM 7196 C C . GLY C 1 219 ? -55.576 -78.658 45.721 1.00 78.93 199 GLY C C 1
ATOM 7197 O O . GLY C 1 219 ? -55.090 -79.744 46.052 1.00 91.26 199 GLY C O 1
ATOM 7198 N N . VAL C 1 220 ? -56.882 -78.398 45.823 1.00 71.98 200 VAL C N 1
ATOM 7199 C CA . VAL C 1 220 ? -57.814 -79.417 46.299 1.00 77.49 200 VAL C CA 1
ATOM 7200 C C . VAL C 1 220 ? -57.852 -80.595 45.334 1.00 81.89 200 VAL C C 1
ATOM 7201 O O . VAL C 1 220 ? -57.881 -81.759 45.752 1.00 86.98 200 VAL C O 1
ATOM 7205 N N . ILE C 1 221 ? -57.844 -80.312 44.030 1.00 82.64 201 ILE C N 1
ATOM 7206 C CA . ILE C 1 221 ? -57.856 -81.377 43.028 1.00 83.96 201 ILE C CA 1
ATOM 7207 C C . ILE C 1 221 ? -56.624 -82.263 43.180 1.00 86.10 201 ILE C C 1
ATOM 7208 O O . ILE C 1 221 ? -56.722 -83.495 43.214 1.00 89.04 201 ILE C O 1
ATOM 7213 N N . GLU C 1 222 ? -55.445 -81.646 43.284 1.00 87.30 202 GLU C N 1
ATOM 7214 C CA . GLU C 1 222 ? -54.213 -82.421 43.387 1.00 90.77 202 GLU C CA 1
ATOM 7215 C C . GLU C 1 222 ? -54.087 -83.104 44.742 1.00 89.87 202 GLU C C 1
ATOM 7216 O O . GLU C 1 222 ? -53.445 -84.155 44.847 1.00 90.81 202 GLU C O 1
ATOM 7222 N N . LEU C 1 223 ? -54.696 -82.531 45.782 1.00 88.67 203 LEU C N 1
ATOM 7223 C CA . LEU C 1 223 ? -54.614 -83.132 47.109 1.00 86.07 203 LEU C CA 1
ATOM 7224 C C . LEU C 1 223 ? -55.383 -84.443 47.185 1.00 94.53 203 LEU C C 1
ATOM 7225 O O . LEU C 1 223 ? -54.999 -85.344 47.940 1.00 95.14 203 LEU C O 1
ATOM 7230 N N . MET C 1 224 ? -56.455 -84.577 46.405 1.00 91.64 204 MET C N 1
ATOM 7231 C CA . MET C 1 224 ? -57.272 -85.783 46.436 1.00 99.55 204 MET C CA 1
ATOM 7232 C C . MET C 1 224 ? -56.761 -86.863 45.494 1.00 102.08 204 MET C C 1
ATOM 7233 O O . MET C 1 224 ? -56.854 -88.052 45.820 1.00 108.79 204 MET C O 1
ATOM 7238 N N . ARG C 1 225 ? -56.213 -86.482 44.339 1.00 97.82 205 ARG C N 1
ATOM 7239 C CA . ARG C 1 225 ? -55.724 -87.477 43.392 1.00 103.70 205 ARG C CA 1
ATOM 7240 C C . ARG C 1 225 ? -54.449 -88.156 43.873 1.00 103.13 205 ARG C C 1
ATOM 7241 O O . ARG C 1 225 ? -54.099 -89.225 43.359 1.00 106.79 205 ARG C O 1
ATOM 7249 N N . MET C 1 226 ? -53.754 -87.569 44.846 1.00 112.86 206 MET C N 1
ATOM 7250 C CA . MET C 1 226 ? -52.578 -88.202 45.428 1.00 110.87 206 MET C CA 1
ATOM 7251 C C . MET C 1 226 ? -52.937 -89.240 46.481 1.00 114.21 206 MET C C 1
ATOM 7252 O O . MET C 1 226 ? -52.055 -89.985 46.921 1.00 117.78 206 MET C O 1
ATOM 7257 N N . LEU C 1 227 ? -54.200 -89.299 46.891 1.00 114.13 207 LEU C N 1
ATOM 7258 C CA . LEU C 1 227 ? -54.652 -90.289 47.855 1.00 116.88 207 LEU C CA 1
ATOM 7259 C C . LEU C 1 227 ? -54.892 -91.620 47.154 1.00 128.83 207 LEU C C 1
ATOM 7260 O O . LEU C 1 227 ? -55.612 -91.684 46.153 1.00 130.10 207 LEU C O 1
ATOM 7265 N N . ASP C 1 228 ? -54.290 -92.683 47.683 1.00 122.18 208 ASP C N 1
ATOM 7266 C CA . ASP C 1 228 ? -54.445 -94.007 47.095 1.00 134.31 208 ASP C CA 1
ATOM 7267 C C . ASP C 1 228 ? -55.102 -94.965 48.082 1.00 141.12 208 ASP C C 1
ATOM 7268 O O . ASP C 1 228 ? -55.773 -94.530 49.024 1.00 136.72 208 ASP C O 1
ATOM 7273 N N . GLY C 1 229 ? -54.919 -96.270 47.872 1.00 143.65 209 GLY C N 1
ATOM 7274 C CA . GLY C 1 229 ? -55.505 -97.244 48.780 1.00 155.45 209 GLY C CA 1
ATOM 7275 C C . GLY C 1 229 ? -54.824 -97.258 50.135 1.00 163.28 209 GLY C C 1
ATOM 7276 O O . GLY C 1 229 ? -55.484 -97.271 51.178 1.00 156.78 209 GLY C O 1
ATOM 7277 N N . GLY C 1 230 ? -53.495 -97.255 50.139 1.00 159.05 210 GLY C N 1
ATOM 7278 C CA . GLY C 1 230 ? -52.737 -97.266 51.375 1.00 170.87 210 GLY C CA 1
ATOM 7279 C C . GLY C 1 230 ? -51.642 -98.315 51.401 1.00 184.58 210 GLY C C 1
ATOM 7280 O O . GLY C 1 230 ? -51.079 -98.662 50.363 1.00 190.98 210 GLY C O 1
ATOM 7281 N N . ASP C 1 231 ? -51.337 -98.823 52.591 1.00 197.09 211 ASP C N 1
ATOM 7282 C CA . ASP C 1 231 ? -52.022 -98.406 53.810 1.00 184.40 211 ASP C CA 1
ATOM 7283 C C . ASP C 1 231 ? -51.183 -97.405 54.602 1.00 171.52 211 ASP C C 1
ATOM 7284 O O . ASP C 1 231 ? -50.599 -97.747 55.631 1.00 176.29 211 ASP C O 1
ATOM 7289 N N . ASN C 1 232 ? -51.124 -96.166 54.111 1.00 171.61 212 ASN C N 1
ATOM 7290 C CA . ASN C 1 232 ? -50.359 -95.115 54.759 1.00 157.41 212 ASN C CA 1
ATOM 7291 C C . ASN C 1 232 ? -51.266 -93.968 55.191 1.00 137.07 212 ASN C C 1
ATOM 7292 O O . ASN C 1 232 ? -52.210 -93.620 54.474 1.00 136.93 212 ASN C O 1
ATOM 7297 N N . PRO C 1 233 ? -51.017 -93.376 56.352 1.00 130.53 213 PRO C N 1
ATOM 7298 C CA . PRO C 1 233 ? -51.785 -92.205 56.791 1.00 121.72 213 PRO C CA 1
ATOM 7299 C C . PRO C 1 233 ? -51.334 -90.948 56.050 1.00 115.38 213 PRO C C 1
ATOM 7300 O O . PRO C 1 233 ? -50.424 -90.973 55.221 1.00 116.58 213 PRO C O 1
ATOM 7304 N N . LEU C 1 234 ? -51.995 -89.834 56.367 1.00 113.94 214 LEU C N 1
ATOM 7305 C CA . LEU C 1 234 ? -51.745 -88.543 55.729 1.00 108.69 214 LEU C CA 1
ATOM 7306 C C . LEU C 1 234 ? -51.281 -87.540 56.780 1.00 107.55 214 LEU C C 1
ATOM 7307 O O . LEU C 1 234 ? -52.046 -87.179 57.681 1.00 108.98 214 LEU C O 1
ATOM 7312 N N . ARG C 1 235 ? -50.034 -87.092 56.660 1.00 99.79 215 ARG C N 1
ATOM 7313 C CA . ARG C 1 235 ? -49.486 -86.032 57.501 1.00 102.19 215 ARG C CA 1
ATOM 7314 C C . ARG C 1 235 ? -49.734 -84.679 56.838 1.00 98.31 215 ARG C C 1
ATOM 7315 O O . ARG C 1 235 ? -49.286 -84.445 55.710 1.00 105.92 215 ARG C O 1
ATOM 7323 N N . VAL C 1 236 ? -50.449 -83.794 57.532 1.00 101.40 216 VAL C N 1
ATOM 7324 C CA . VAL C 1 236 ? -50.807 -82.477 57.014 1.00 93.51 216 VAL C CA 1
ATOM 7325 C C . VAL C 1 236 ? -50.135 -81.415 57.872 1.00 96.53 216 VAL C C 1
ATOM 7326 O O . VAL C 1 236 ? -50.234 -81.451 59.104 1.00 105.99 216 VAL C O 1
ATOM 7330 N N . GLN C 1 237 ? -49.451 -80.475 57.224 1.00 98.31 217 GLN C N 1
ATOM 7331 C CA . GLN C 1 237 ? -48.760 -79.376 57.896 1.00 100.13 217 GLN C CA 1
ATOM 7332 C C . GLN C 1 237 ? -49.307 -78.061 57.343 1.00 101.02 217 GLN C C 1
ATOM 7333 O O . GLN C 1 237 ? -48.808 -77.538 56.344 1.00 102.03 217 GLN C O 1
ATOM 7339 N N . ILE C 1 238 ? -50.334 -77.528 57.995 1.00 102.19 218 ILE C N 1
ATOM 7340 C CA . ILE C 1 238 ? -50.917 -76.252 57.595 1.00 103.33 218 ILE C CA 1
ATOM 7341 C C . ILE C 1 238 ? -50.097 -75.121 58.198 1.00 109.22 218 ILE C C 1
ATOM 7342 O O . ILE C 1 238 ? -49.868 -75.082 59.412 1.00 121.54 218 ILE C O 1
ATOM 7347 N N . GLY C 1 239 ? -49.648 -74.194 57.350 1.00 108.98 219 GLY C N 1
ATOM 7348 C CA . GLY C 1 239 ? -48.828 -73.089 57.773 1.00 110.89 219 GLY C CA 1
ATOM 7349 C C . GLY C 1 239 ? -49.546 -71.756 57.713 1.00 109.87 219 GLY C C 1
ATOM 7350 O O . GLY C 1 239 ? -50.780 -71.679 57.636 1.00 106.95 219 GLY C O 1
ATOM 7351 N N . SER C 1 240 ? -48.755 -70.682 57.749 1.00 109.32 220 SER C N 1
ATOM 7352 C CA . SER C 1 240 ? -49.321 -69.338 57.727 1.00 108.31 220 SER C CA 1
ATOM 7353 C C . SER C 1 240 ? -49.874 -68.992 56.350 1.00 106.20 220 SER C C 1
ATOM 7354 O O . SER C 1 240 ? -50.965 -68.422 56.239 1.00 104.93 220 SER C O 1
ATOM 7357 N N . ASN C 1 241 ? -49.130 -69.322 55.290 1.00 105.40 221 ASN C N 1
ATOM 7358 C CA . ASN C 1 241 ? -49.572 -69.021 53.934 1.00 99.51 221 ASN C CA 1
ATOM 7359 C C . ASN C 1 241 ? -49.377 -70.188 52.974 1.00 93.73 221 ASN C C 1
ATOM 7360 O O . ASN C 1 241 ? -49.535 -70.001 51.761 1.00 93.68 221 ASN C O 1
ATOM 7365 N N . ASN C 1 242 ? -49.040 -71.377 53.467 1.00 94.99 222 ASN C N 1
ATOM 7366 C CA . ASN C 1 242 ? -48.881 -72.552 52.623 1.00 97.37 222 ASN C CA 1
ATOM 7367 C C . ASN C 1 242 ? -49.453 -73.765 53.342 1.00 97.02 222 ASN C C 1
ATOM 7368 O O . ASN C 1 242 ? -49.645 -73.760 54.561 1.00 101.23 222 ASN C O 1
ATOM 7373 N N . ILE C 1 243 ? -49.733 -74.807 52.565 1.00 88.15 223 ILE C N 1
ATOM 7374 C CA . ILE C 1 243 ? -50.193 -76.084 53.094 1.00 89.49 223 ILE C CA 1
ATOM 7375 C C . ILE C 1 243 ? -49.350 -77.193 52.479 1.00 95.40 223 ILE C C 1
ATOM 7376 O O . ILE C 1 243 ? -48.999 -77.137 51.295 1.00 101.16 223 ILE C O 1
ATOM 7381 N N . ARG C 1 244 ? -48.998 -78.185 53.294 1.00 90.07 224 ARG C N 1
ATOM 7382 C CA . ARG C 1 244 ? -48.158 -79.297 52.866 1.00 88.02 224 ARG C CA 1
ATOM 7383 C C . ARG C 1 244 ? -48.766 -80.603 53.359 1.00 94.20 224 ARG C C 1
ATOM 7384 O O . ARG C 1 244 ? -49.179 -80.699 54.520 1.00 100.88 224 ARG C O 1
ATOM 7392 N N . ALA C 1 245 ? -48.835 -81.596 52.473 1.00 96.06 225 ALA C N 1
ATOM 7393 C CA . ALA C 1 245 ? -49.418 -82.898 52.780 1.00 95.05 225 ALA C CA 1
ATOM 7394 C C . ALA C 1 245 ? -48.404 -83.994 52.485 1.00 97.72 225 ALA C C 1
ATOM 7395 O O . ALA C 1 245 ? -47.879 -84.077 51.369 1.00 100.30 225 ALA C O 1
ATOM 7397 N N . HIS C 1 246 ? -48.130 -84.829 53.484 1.00 94.28 226 HIS C N 1
ATOM 7398 C CA . HIS C 1 246 ? -47.207 -85.950 53.360 1.00 99.50 226 HIS C CA 1
ATOM 7399 C C . HIS C 1 246 ? -47.998 -87.251 53.328 1.00 100.66 226 HIS C C 1
ATOM 7400 O O . HIS C 1 246 ? -48.764 -87.538 54.255 1.00 107.64 226 HIS C O 1
ATOM 7407 N N . VAL C 1 247 ? -47.820 -88.029 52.262 1.00 104.61 227 VAL C N 1
ATOM 7408 C CA . VAL C 1 247 ? -48.416 -89.358 52.168 1.00 104.85 227 VAL C CA 1
ATOM 7409 C C . VAL C 1 247 ? -47.506 -90.248 51.332 1.00 104.95 227 VAL C C 1
ATOM 7410 O O . VAL C 1 247 ? -47.190 -89.928 50.181 1.00 106.61 227 VAL C O 1
ATOM 7414 N N . GLY C 1 248 ? -47.066 -91.360 51.912 1.00 100.76 228 GLY C N 1
ATOM 7415 C CA . GLY C 1 248 ? -46.110 -92.209 51.221 1.00 103.31 228 GLY C CA 1
ATOM 7416 C C . GLY C 1 248 ? -44.780 -91.497 51.088 1.00 106.04 228 GLY C C 1
ATOM 7417 O O . GLY C 1 248 ? -44.232 -90.971 52.063 1.00 107.32 228 GLY C O 1
ATOM 7418 N N . ASP C 1 249 ? -44.252 -91.466 49.865 1.00 104.14 229 ASP C N 1
ATOM 7419 C CA . ASP C 1 249 ? -43.034 -90.727 49.556 1.00 110.49 229 ASP C CA 1
ATOM 7420 C C . ASP C 1 249 ? -43.318 -89.451 48.775 1.00 107.50 229 ASP C C 1
ATOM 7421 O O . ASP C 1 249 ? -42.388 -88.846 48.230 1.00 109.24 229 ASP C O 1
ATOM 7426 N N . PHE C 1 250 ? -44.577 -89.030 48.708 1.00 112.04 230 PHE C N 1
ATOM 7427 C CA . PHE C 1 250 ? -44.973 -87.825 47.997 1.00 105.23 230 PHE C CA 1
ATOM 7428 C C . PHE C 1 250 ? -45.203 -86.696 48.995 1.00 96.78 230 PHE C C 1
ATOM 7429 O O . PHE C 1 250 ? -45.810 -86.899 50.050 1.00 96.19 230 PHE C O 1
ATOM 7437 N N . ILE C 1 251 ? -44.706 -85.508 48.660 1.00 95.89 231 ILE C N 1
ATOM 7438 C CA . ILE C 1 251 ? -44.846 -84.317 49.495 1.00 93.82 231 ILE C CA 1
ATOM 7439 C C . ILE C 1 251 ? -45.480 -83.235 48.627 1.00 93.42 231 ILE C C 1
ATOM 7440 O O . ILE C 1 251 ? -44.802 -82.615 47.800 1.00 99.11 231 ILE C O 1
ATOM 7445 N N . PHE C 1 252 ? -46.778 -83.010 48.806 1.00 89.13 232 PHE C N 1
ATOM 7446 C CA . PHE C 1 252 ? -47.505 -81.990 48.060 1.00 87.13 232 PHE C CA 1
ATOM 7447 C C . PHE C 1 252 ? -47.505 -80.677 48.833 1.00 81.77 232 PHE C C 1
ATOM 7448 O O . PHE C 1 252 ? -47.841 -80.651 50.021 1.00 87.72 232 PHE C O 1
ATOM 7456 N N . THR C 1 253 ? -47.135 -79.589 48.157 1.00 86.69 233 THR C N 1
ATOM 7457 C CA . THR C 1 253 ? -47.097 -78.260 48.755 1.00 84.78 233 THR C CA 1
ATOM 7458 C C . THR C 1 253 ? -47.850 -77.289 47.857 1.00 78.99 233 THR C C 1
ATOM 7459 O O . THR C 1 253 ? -47.670 -77.303 46.635 1.00 78.13 233 THR C O 1
ATOM 7463 N N . SER C 1 254 ? -48.692 -76.451 48.461 1.00 73.11 234 SER C N 1
ATOM 7464 C CA . SER C 1 254 ? -49.510 -75.504 47.716 1.00 77.34 234 SER C CA 1
ATOM 7465 C C . SER C 1 254 ? -49.659 -74.207 48.497 1.00 87.25 234 SER C C 1
ATOM 7466 O O . SER C 1 254 ? -49.755 -74.219 49.729 1.00 94.45 234 SER C O 1
ATOM 7469 N N . LYS C 1 255 ? -49.670 -73.091 47.771 1.00 82.65 235 LYS C N 1
ATOM 7470 C CA . LYS C 1 255 ? -49.958 -71.796 48.367 1.00 91.53 235 LYS C CA 1
ATOM 7471 C C . LYS C 1 255 ? -51.440 -71.701 48.726 1.00 91.14 235 LYS C C 1
ATOM 7472 O O . LYS C 1 255 ? -52.288 -72.398 48.162 1.00 83.73 235 LYS C O 1
ATOM 7478 N N . LEU C 1 256 ? -51.746 -70.825 49.679 1.00 95.82 236 LEU C N 1
ATOM 7479 C CA . LEU C 1 256 ? -53.104 -70.626 50.165 1.00 86.44 236 LEU C CA 1
ATOM 7480 C C . LEU C 1 256 ? -53.693 -69.327 49.623 1.00 91.99 236 LEU C C 1
ATOM 7481 O O . LEU C 1 256 ? -52.972 -68.370 49.333 1.00 97.57 236 LEU C O 1
ATOM 7486 N N . VAL C 1 257 ? -55.018 -69.303 49.499 1.00 86.31 237 VAL C N 1
ATOM 7487 C CA . VAL C 1 257 ? -55.735 -68.134 48.996 1.00 89.47 237 VAL C CA 1
ATOM 7488 C C . VAL C 1 257 ? -55.775 -67.084 50.102 1.00 103.49 237 VAL C C 1
ATOM 7489 O O . VAL C 1 257 ? -56.424 -67.277 51.132 1.00 105.80 237 VAL C O 1
ATOM 7493 N N . ASP C 1 258 ? -55.072 -65.971 49.890 1.00 103.86 238 ASP C N 1
ATOM 7494 C CA . ASP C 1 258 ? -55.002 -64.884 50.866 1.00 116.60 238 ASP C CA 1
ATOM 7495 C C . ASP C 1 258 ? -56.317 -64.111 50.845 1.00 114.27 238 ASP C C 1
ATOM 7496 O O . ASP C 1 258 ? -56.445 -63.048 50.234 1.00 117.08 238 ASP C O 1
ATOM 7501 N N . GLY C 1 259 ? -57.312 -64.654 51.543 1.00 109.93 239 GLY C N 1
ATOM 7502 C CA . GLY C 1 259 ? -58.620 -64.028 51.590 1.00 106.84 239 GLY C CA 1
ATOM 7503 C C . GLY C 1 259 ? -59.380 -64.424 52.835 1.00 105.35 239 GLY C C 1
ATOM 7504 O O . GLY C 1 259 ? -58.957 -65.289 53.607 1.00 101.90 239 GLY C O 1
ATOM 7505 N N . ARG C 1 260 ? -60.521 -63.765 53.020 1.00 111.47 240 ARG C N 1
ATOM 7506 C CA . ARG C 1 260 ? -61.402 -63.979 54.164 1.00 110.71 240 ARG C CA 1
ATOM 7507 C C . ARG C 1 260 ? -62.606 -64.787 53.690 1.00 104.59 240 ARG C C 1
ATOM 7508 O O . ARG C 1 260 ? -63.433 -64.286 52.921 1.00 106.30 240 ARG C O 1
ATOM 7516 N N . PHE C 1 261 ? -62.705 -66.032 54.147 1.00 106.19 241 PHE C N 1
ATOM 7517 C CA . PHE C 1 261 ? -63.806 -66.883 53.717 1.00 100.53 241 PHE C CA 1
ATOM 7518 C C . PHE C 1 261 ? -65.079 -66.540 54.490 1.00 101.38 241 PHE C C 1
ATOM 7519 O O . PHE C 1 261 ? -65.025 -66.299 55.699 1.00 104.04 241 PHE C O 1
ATOM 7527 N N . PRO C 1 262 ? -66.227 -66.477 53.812 1.00 103.03 242 PRO C N 1
ATOM 7528 C CA . PRO C 1 262 ? -67.479 -66.145 54.503 1.00 103.17 242 PRO C CA 1
ATOM 7529 C C . PRO C 1 262 ? -67.819 -67.170 55.574 1.00 96.02 242 PRO C C 1
ATOM 7530 O O . PRO C 1 262 ? -67.374 -68.319 55.545 1.00 92.21 242 PRO C O 1
ATOM 7534 N N . ASP C 1 263 ? -68.622 -66.730 56.539 1.00 93.90 243 ASP C N 1
ATOM 7535 C CA . ASP C 1 263 ? -69.062 -67.596 57.623 1.00 104.10 243 ASP C CA 1
ATOM 7536 C C . ASP C 1 263 ? -70.167 -68.516 57.118 1.00 102.15 243 ASP C C 1
ATOM 7537 O O . ASP C 1 263 ? -71.227 -68.045 56.692 1.00 103.12 243 ASP C O 1
ATOM 7542 N N . TYR C 1 264 ? -69.922 -69.827 57.168 1.00 101.66 244 TYR C N 1
ATOM 7543 C CA . TYR C 1 264 ? -70.930 -70.776 56.710 1.00 100.27 244 TYR C CA 1
ATOM 7544 C C . TYR C 1 264 ? -72.062 -70.925 57.718 1.00 101.63 244 TYR C C 1
ATOM 7545 O O . TYR C 1 264 ? -73.180 -71.288 57.339 1.00 100.97 244 TYR C O 1
ATOM 7554 N N . ARG C 1 265 ? -71.792 -70.655 58.998 1.00 107.82 245 ARG C N 1
ATOM 7555 C CA . ARG C 1 265 ? -72.831 -70.757 60.017 1.00 107.30 245 ARG C CA 1
ATOM 7556 C C . ARG C 1 265 ? -73.901 -69.691 59.833 1.00 104.18 245 ARG C C 1
ATOM 7557 O O . ARG C 1 265 ? -75.049 -69.883 60.247 1.00 107.74 245 ARG C O 1
ATOM 7565 N N . ARG C 1 266 ? -73.542 -68.570 59.214 1.00 107.29 246 ARG C N 1
ATOM 7566 C CA . ARG C 1 266 ? -74.466 -67.484 58.936 1.00 108.58 246 ARG C CA 1
ATOM 7567 C C . ARG C 1 266 ? -75.313 -67.729 57.692 1.00 107.64 246 ARG C C 1
ATOM 7568 O O . ARG C 1 266 ? -76.250 -66.964 57.435 1.00 109.94 246 ARG C O 1
ATOM 7576 N N . VAL C 1 267 ? -75.016 -68.778 56.928 1.00 100.97 247 VAL C N 1
ATOM 7577 C CA . VAL C 1 267 ? -75.756 -69.087 55.712 1.00 104.24 247 VAL C CA 1
ATOM 7578 C C . VAL C 1 267 ? -76.801 -70.154 56.024 1.00 105.82 247 VAL C C 1
ATOM 7579 O O . VAL C 1 267 ? -77.858 -70.205 55.382 1.00 104.53 247 VAL C O 1
ATOM 7583 N N . LEU C 1 268 ? -76.506 -71.021 56.997 1.00 109.18 248 LEU C N 1
ATOM 7584 C CA . LEU C 1 268 ? -77.419 -72.099 57.363 1.00 107.24 248 LEU C CA 1
ATOM 7585 C C . LEU C 1 268 ? -78.784 -71.534 57.747 1.00 113.21 248 LEU C C 1
ATOM 7586 O O . LEU C 1 268 ? -78.856 -70.600 58.558 1.00 119.10 248 LEU C O 1
ATOM 7591 N N . PRO C 1 269 ? -79.881 -72.057 57.180 1.00 106.34 249 PRO C N 1
ATOM 7592 C CA . PRO C 1 269 ? -81.215 -71.524 57.490 1.00 110.52 249 PRO C CA 1
ATOM 7593 C C . PRO C 1 269 ? -81.529 -71.536 58.978 1.00 125.07 249 PRO C C 1
ATOM 7594 O O . PRO C 1 269 ? -81.734 -72.604 59.564 1.00 130.23 249 PRO C O 1
ATOM 7598 N N . LYS C 1 270 ? -81.561 -70.361 59.600 1.00 128.72 250 LYS C N 1
ATOM 7599 C CA . LYS C 1 270 ? -81.828 -70.278 61.030 1.00 136.14 250 LYS C CA 1
ATOM 7600 C C . LYS C 1 270 ? -83.303 -70.549 61.304 1.00 139.53 250 LYS C C 1
ATOM 7601 O O . LYS C 1 270 ? -84.177 -69.841 60.794 1.00 139.17 250 LYS C O 1
ATOM 7607 N N . ASN C 1 271 ? -83.574 -71.585 62.106 1.00 129.08 251 ASN C N 1
ATOM 7608 C CA . ASN C 1 271 ? -84.910 -71.986 62.530 1.00 139.94 251 ASN C CA 1
ATOM 7609 C C . ASN C 1 271 ? -85.859 -72.184 61.351 1.00 134.09 251 ASN C C 1
ATOM 7610 O O . ASN C 1 271 ? -86.770 -71.371 61.151 1.00 143.89 251 ASN C O 1
ATOM 7615 N N . PRO C 1 272 ? -85.685 -73.233 60.550 1.00 133.12 252 PRO C N 1
ATOM 7616 C CA . PRO C 1 272 ? -86.693 -73.554 59.536 1.00 119.07 252 PRO C CA 1
ATOM 7617 C C . PRO C 1 272 ? -87.878 -74.268 60.165 1.00 117.70 252 PRO C C 1
ATOM 7618 O O . PRO C 1 272 ? -87.763 -74.924 61.203 1.00 121.55 252 PRO C O 1
ATOM 7622 N N . ASP C 1 273 ? -89.034 -74.131 59.518 1.00 111.23 253 ASP C N 1
ATOM 7623 C CA . ASP C 1 273 ? -90.282 -74.655 60.055 1.00 112.11 253 ASP C CA 1
ATOM 7624 C C . ASP C 1 273 ? -90.869 -75.802 59.244 1.00 101.49 253 ASP C C 1
ATOM 7625 O O . ASP C 1 273 ? -91.915 -76.338 59.627 1.00 108.81 253 ASP C O 1
ATOM 7630 N N . LYS C 1 274 ? -90.232 -76.201 58.146 1.00 101.14 254 LYS C N 1
ATOM 7631 C CA . LYS C 1 274 ? -90.744 -77.267 57.293 1.00 92.25 254 LYS C CA 1
ATOM 7632 C C . LYS C 1 274 ? -89.641 -78.290 57.068 1.00 93.07 254 LYS C C 1
ATOM 7633 O O . LYS C 1 274 ? -88.553 -77.939 56.600 1.00 100.97 254 LYS C O 1
ATOM 7639 N N . HIS C 1 275 ? -89.922 -79.550 57.398 1.00 86.92 255 HIS C N 1
ATOM 7640 C CA . HIS C 1 275 ? -88.960 -80.636 57.256 1.00 87.96 255 HIS C CA 1
ATOM 7641 C C . HIS C 1 275 ? -89.566 -81.750 56.415 1.00 87.16 255 HIS C C 1
ATOM 7642 O O . HIS C 1 275 ? -90.691 -82.191 56.675 1.00 95.62 255 HIS C O 1
ATOM 7649 N N . LEU C 1 276 ? -88.810 -82.206 55.417 1.00 84.92 256 LEU C N 1
ATOM 7650 C CA . LEU C 1 276 ? -89.254 -83.232 54.480 1.00 76.68 256 LEU C CA 1
ATOM 7651 C C . LEU C 1 276 ? -88.202 -84.328 54.416 1.00 74.03 256 LEU C C 1
ATOM 7652 O O . LEU C 1 276 ? -87.034 -84.051 54.127 1.00 81.33 256 LEU C O 1
ATOM 7657 N N . GLU C 1 277 ? -88.610 -85.563 54.690 1.00 69.78 257 GLU C N 1
ATOM 7658 C CA . GLU C 1 277 ? -87.755 -86.731 54.529 1.00 64.85 257 GLU C CA 1
ATOM 7659 C C . GLU C 1 277 ? -88.191 -87.508 53.295 1.00 67.98 257 GLU C C 1
ATOM 7660 O O . GLU C 1 277 ? -89.389 -87.633 53.020 1.00 70.08 257 GLU C O 1
ATOM 7666 N N . ALA C 1 278 ? -87.216 -88.030 52.553 1.00 72.14 258 ALA C N 1
ATOM 7667 C CA . ALA C 1 278 ? -87.509 -88.764 51.332 1.00 69.28 258 ALA C CA 1
ATOM 7668 C C . ALA C 1 278 ? -86.385 -89.747 51.046 1.00 70.02 258 ALA C C 1
ATOM 7669 O O . ALA C 1 278 ? -85.261 -89.597 51.533 1.00 74.50 258 ALA C O 1
ATOM 7671 N N . GLY C 1 279 ? -86.707 -90.762 50.250 1.00 66.92 259 GLY C N 1
ATOM 7672 C CA . GLY C 1 279 ? -85.691 -91.699 49.800 1.00 71.51 259 GLY C CA 1
ATOM 7673 C C . GLY C 1 279 ? -84.711 -91.013 48.865 1.00 73.59 259 GLY C C 1
ATOM 7674 O O . GLY C 1 279 ? -85.111 -90.360 47.894 1.00 75.92 259 GLY C O 1
ATOM 7675 N N . CYS C 1 280 ? -83.417 -91.147 49.164 1.00 74.59 260 CYS C N 1
ATOM 7676 C CA . CYS C 1 280 ? -82.396 -90.448 48.387 1.00 73.53 260 CYS C CA 1
ATOM 7677 C C . CYS C 1 280 ? -82.387 -90.896 46.930 1.00 75.55 260 CYS C C 1
ATOM 7678 O O . CYS C 1 280 ? -82.267 -90.067 46.020 1.00 70.80 260 CYS C O 1
ATOM 7681 N N . ASP C 1 281 ? -82.502 -92.203 46.686 1.00 79.26 261 ASP C N 1
ATOM 7682 C CA . ASP C 1 281 ? -82.460 -92.702 45.315 1.00 75.15 261 ASP C CA 1
ATOM 7683 C C . ASP C 1 281 ? -83.685 -92.263 44.524 1.00 71.21 261 ASP C C 1
ATOM 7684 O O . ASP C 1 281 ? -83.559 -91.682 43.441 1.00 77.04 261 ASP C O 1
ATOM 7689 N N . LEU C 1 282 ? -84.883 -92.534 45.050 1.00 73.96 262 LEU C N 1
ATOM 7690 C CA . LEU C 1 282 ? -86.104 -92.170 44.337 1.00 74.61 262 LEU C CA 1
ATOM 7691 C C . LEU C 1 282 ? -86.189 -90.668 44.103 1.00 74.15 262 LEU C C 1
ATOM 7692 O O . LEU C 1 282 ? -86.730 -90.229 43.081 1.00 78.97 262 LEU C O 1
ATOM 7697 N N . LEU C 1 283 ? -85.655 -89.868 45.027 1.00 71.86 263 LEU C N 1
ATOM 7698 C CA . LEU C 1 283 ? -85.636 -88.424 44.830 1.00 65.69 263 LEU C CA 1
ATOM 7699 C C . LEU C 1 283 ? -84.646 -88.041 43.740 1.00 59.93 263 LEU C C 1
ATOM 7700 O O . LEU C 1 283 ? -84.950 -87.208 42.878 1.00 58.54 263 LEU C O 1
ATOM 7705 N N . LYS C 1 284 ? -83.458 -88.646 43.763 1.00 70.00 264 LYS C N 1
ATOM 7706 C CA . LYS C 1 284 ? -82.443 -88.361 42.754 1.00 70.88 264 LYS C CA 1
ATOM 7707 C C . LYS C 1 284 ? -82.929 -88.732 41.358 1.00 76.34 264 LYS C C 1
ATOM 7708 O O . LYS C 1 284 ? -82.764 -87.960 40.406 1.00 85.32 264 LYS C O 1
ATOM 7714 N N . GLN C 1 285 ? -83.542 -89.909 41.217 1.00 73.36 265 GLN C N 1
ATOM 7715 C CA . GLN C 1 285 ? -84.011 -90.337 39.903 1.00 70.94 265 GLN C CA 1
ATOM 7716 C C . GLN C 1 285 ? -85.175 -89.484 39.414 1.00 68.10 265 GLN C C 1
ATOM 7717 O O . GLN C 1 285 ? -85.309 -89.257 38.208 1.00 71.87 265 GLN C O 1
ATOM 7723 N N . ALA C 1 286 ? -86.013 -88.992 40.328 1.00 68.34 266 ALA C N 1
ATOM 7724 C CA . ALA C 1 286 ? -87.111 -88.124 39.918 1.00 70.07 266 ALA C CA 1
ATOM 7725 C C . ALA C 1 286 ? -86.583 -86.799 39.387 1.00 74.04 266 ALA C C 1
ATOM 7726 O O . ALA C 1 286 ? -87.056 -86.304 38.356 1.00 88.68 266 ALA C O 1
ATOM 7728 N N . PHE C 1 287 ? -85.600 -86.211 40.074 1.00 65.93 267 PHE C N 1
ATOM 7729 C CA . PHE C 1 287 ? -84.989 -84.983 39.578 1.00 64.81 267 PHE C CA 1
ATOM 7730 C C . PHE C 1 287 ? -84.245 -85.228 38.271 1.00 78.62 267 PHE C C 1
ATOM 7731 O O . PHE C 1 287 ? -84.236 -84.366 37.385 1.00 84.27 267 PHE C O 1
ATOM 7739 N N . ALA C 1 288 ? -83.616 -86.398 38.134 1.00 79.10 268 ALA C N 1
ATOM 7740 C CA . ALA C 1 288 ? -82.874 -86.707 36.915 1.00 71.12 268 ALA C CA 1
ATOM 7741 C C . ALA C 1 288 ? -83.803 -86.850 35.716 1.00 75.02 268 ALA C C 1
ATOM 7742 O O . ALA C 1 288 ? -83.481 -86.386 34.616 1.00 79.69 268 ALA C O 1
ATOM 7744 N N . ARG C 1 289 ? -84.958 -87.493 35.901 1.00 75.19 269 ARG C N 1
ATOM 7745 C CA . ARG C 1 289 ? -85.901 -87.633 34.796 1.00 75.06 269 ARG C CA 1
ATOM 7746 C C . ARG C 1 289 ? -86.556 -86.299 34.459 1.00 81.60 269 ARG C C 1
ATOM 7747 O O . ARG C 1 289 ? -86.820 -86.009 33.287 1.00 82.62 269 ARG C O 1
ATOM 7755 N N . ALA C 1 290 ? -86.811 -85.466 35.472 1.00 76.90 270 ALA C N 1
ATOM 7756 C CA . ALA C 1 290 ? -87.437 -84.171 35.230 1.00 80.53 270 ALA C CA 1
ATOM 7757 C C . ALA C 1 290 ? -86.475 -83.194 34.566 1.00 80.39 270 ALA C C 1
ATOM 7758 O O . ALA C 1 290 ? -86.915 -82.271 33.871 1.00 89.27 270 ALA C O 1
ATOM 7760 N N . ALA C 1 291 ? -85.168 -83.376 34.765 1.00 79.07 271 ALA C N 1
ATOM 7761 C CA . ALA C 1 291 ? -84.183 -82.491 34.155 1.00 69.73 271 ALA C CA 1
ATOM 7762 C C . ALA C 1 291 ? -84.098 -82.658 32.644 1.00 73.18 271 ALA C C 1
ATOM 7763 O O . ALA C 1 291 ? -83.559 -81.778 31.966 1.00 76.75 271 ALA C O 1
ATOM 7765 N N . ILE C 1 292 ? -84.598 -83.772 32.108 1.00 74.90 272 ILE C N 1
ATOM 7766 C CA . ILE C 1 292 ? -84.533 -84.003 30.668 1.00 63.01 272 ILE C CA 1
ATOM 7767 C C . ILE C 1 292 ? -85.323 -82.936 29.923 1.00 65.10 272 ILE C C 1
ATOM 7768 O O . ILE C 1 292 ? -84.859 -82.388 28.916 1.00 79.01 272 ILE C O 1
ATOM 7773 N N . LEU C 1 293 ? -86.525 -82.619 30.407 1.00 65.09 273 LEU C N 1
ATOM 7774 C CA . LEU C 1 293 ? -87.402 -81.653 29.761 1.00 71.00 273 LEU C CA 1
ATOM 7775 C C . LEU C 1 293 ? -87.318 -80.266 30.391 1.00 76.80 273 LEU C C 1
ATOM 7776 O O . LEU C 1 293 ? -88.193 -79.427 30.146 1.00 84.42 273 LEU C O 1
ATOM 7781 N N . SER C 1 294 ? -86.289 -80.007 31.193 1.00 64.85 274 SER C N 1
ATOM 7782 C CA . SER C 1 294 ? -86.076 -78.678 31.739 1.00 75.69 274 SER C CA 1
ATOM 7783 C C . SER C 1 294 ? -85.427 -77.785 30.687 1.00 80.07 274 SER C C 1
ATOM 7784 O O . SER C 1 294 ? -85.081 -78.223 29.585 1.00 69.76 274 SER C O 1
ATOM 7787 N N . ASN C 1 295 ? -85.264 -76.510 31.028 1.00 80.00 275 ASN C N 1
ATOM 7788 C CA . ASN C 1 295 ? -84.573 -75.586 30.141 1.00 84.93 275 ASN C CA 1
ATOM 7789 C C . ASN C 1 295 ? -83.108 -75.996 30.037 1.00 83.25 275 ASN C C 1
ATOM 7790 O O . ASN C 1 295 ? -82.459 -76.279 31.048 1.00 84.23 275 ASN C O 1
ATOM 7795 N N . GLU C 1 296 ? -82.584 -76.025 28.809 1.00 81.60 276 GLU C N 1
ATOM 7796 C CA . GLU C 1 296 ? -81.223 -76.511 28.600 1.00 85.01 276 GLU C CA 1
ATOM 7797 C C . GLU C 1 296 ? -80.186 -75.612 29.262 1.00 80.55 276 GLU C C 1
ATOM 7798 O O . GLU C 1 296 ? -79.114 -76.090 29.651 1.00 69.83 276 GLU C O 1
ATOM 7804 N N . LYS C 1 297 ? -80.495 -74.327 29.432 1.00 90.71 277 LYS C N 1
ATOM 7805 C CA . LYS C 1 297 ? -79.542 -73.344 29.934 1.00 89.62 277 LYS C CA 1
ATOM 7806 C C . LYS C 1 297 ? -79.746 -73.012 31.407 1.00 94.70 277 LYS C C 1
ATOM 7807 O O . LYS C 1 297 ? -78.777 -72.971 32.171 1.00 96.50 277 LYS C O 1
ATOM 7813 N N . PHE C 1 298 ? -80.988 -72.769 31.822 1.00 92.88 278 PHE C N 1
ATOM 7814 C CA . PHE C 1 298 ? -81.272 -72.342 33.186 1.00 88.63 278 PHE C CA 1
ATOM 7815 C C . PHE C 1 298 ? -81.571 -73.500 34.129 1.00 83.90 278 PHE C C 1
ATOM 7816 O O . PHE C 1 298 ? -81.495 -73.315 35.349 1.00 87.55 278 PHE C O 1
ATOM 7824 N N . ARG C 1 299 ? -81.908 -74.677 33.595 1.00 83.61 279 ARG C N 1
ATOM 7825 C CA . ARG C 1 299 ? -82.087 -75.894 34.392 1.00 76.05 279 ARG C CA 1
ATOM 7826 C C . ARG C 1 299 ? -83.162 -75.715 35.464 1.00 83.16 279 ARG C C 1
ATOM 7827 O O . ARG C 1 299 ? -82.991 -76.121 36.616 1.00 87.14 279 ARG C O 1
ATOM 7835 N N . GLY C 1 300 ? -84.283 -75.110 35.083 1.00 83.48 280 GLY C N 1
ATOM 7836 C CA . GLY C 1 300 ? -85.317 -74.774 36.043 1.00 89.11 280 GLY C CA 1
ATOM 7837 C C . GLY C 1 300 ? -86.341 -75.855 36.321 1.00 85.04 280 GLY C C 1
ATOM 7838 O O . GLY C 1 300 ? -87.013 -76.342 35.406 1.00 91.60 280 GLY C O 1
ATOM 7839 N N . VAL C 1 301 ? -86.465 -76.236 37.591 1.00 81.64 281 VAL C N 1
ATOM 7840 C CA . VAL C 1 301 ? -87.511 -77.136 38.056 1.00 79.78 281 VAL C CA 1
ATOM 7841 C C . VAL C 1 301 ? -88.196 -76.497 39.256 1.00 88.95 281 VAL C C 1
ATOM 7842 O O . VAL C 1 301 ? -87.585 -75.728 40.004 1.00 96.05 281 VAL C O 1
ATOM 7846 N N . ARG C 1 302 ? -89.478 -76.816 39.438 1.00 83.42 282 ARG C N 1
ATOM 7847 C CA . ARG C 1 302 ? -90.265 -76.300 40.551 1.00 79.47 282 ARG C CA 1
ATOM 7848 C C . ARG C 1 302 ? -90.783 -77.455 41.396 1.00 74.97 282 ARG C C 1
ATOM 7849 O O . ARG C 1 302 ? -91.371 -78.405 40.868 1.00 65.65 282 ARG C O 1
ATOM 7857 N N . LEU C 1 303 ? -90.549 -77.369 42.705 1.00 79.73 283 LEU C N 1
ATOM 7858 C CA . LEU C 1 303 ? -91.006 -78.357 43.675 1.00 78.25 283 LEU C CA 1
ATOM 7859 C C . LEU C 1 303 ? -92.254 -77.837 44.376 1.00 78.94 283 LEU C C 1
ATOM 7860 O O . LEU C 1 303 ? -92.270 -76.697 44.853 1.00 85.01 283 LEU C O 1
ATOM 7865 N N . TYR C 1 304 ? -93.293 -78.667 44.437 1.00 71.34 284 TYR C N 1
ATOM 7866 C CA . TYR C 1 304 ? -94.519 -78.338 45.161 1.00 75.75 284 TYR C CA 1
ATOM 7867 C C . TYR C 1 304 ? -94.695 -79.369 46.273 1.00 72.02 284 TYR C C 1
ATOM 7868 O O . TYR C 1 304 ? -95.093 -80.510 46.017 1.00 68.76 284 TYR C O 1
ATOM 7877 N N . VAL C 1 305 ? -94.383 -78.976 47.503 1.00 76.88 285 VAL C N 1
ATOM 7878 C CA . VAL C 1 305 ? -94.524 -79.856 48.655 1.00 77.11 285 VAL C CA 1
ATOM 7879 C C . VAL C 1 305 ? -95.940 -79.743 49.201 1.00 85.55 285 VAL C C 1
ATOM 7880 O O . VAL C 1 305 ? -96.500 -78.646 49.307 1.00 87.50 285 VAL C O 1
ATOM 7884 N N . SER C 1 306 ? -96.532 -80.886 49.526 1.00 76.16 286 SER C N 1
ATOM 7885 C CA . SER C 1 306 ? -97.877 -80.930 50.084 1.00 85.72 286 SER C CA 1
ATOM 7886 C C . SER C 1 306 ? -97.923 -82.076 51.089 1.00 93.53 286 SER C C 1
ATOM 7887 O O . SER C 1 306 ? -96.888 -82.591 51.526 1.00 91.50 286 SER C O 1
ATOM 7890 N N . GLU C 1 307 ? -99.132 -82.510 51.444 1.00 93.45 287 GLU C N 1
ATOM 7891 C CA . GLU C 1 307 ? -99.297 -83.570 52.433 1.00 94.00 287 GLU C CA 1
ATOM 7892 C C . GLU C 1 307 ? -98.708 -84.892 51.951 1.00 88.08 287 GLU C C 1
ATOM 7893 O O . GLU C 1 307 ? -99.306 -85.575 51.113 1.00 89.56 287 GLU C O 1
ATOM 7899 N N . ASN C 1 308 ? -97.526 -85.241 52.468 1.00 88.57 288 ASN C N 1
ATOM 7900 C CA . ASN C 1 308 ? -96.865 -86.517 52.180 1.00 77.17 288 ASN C CA 1
ATOM 7901 C C . ASN C 1 308 ? -96.660 -86.736 50.683 1.00 69.26 288 ASN C C 1
ATOM 7902 O O . ASN C 1 308 ? -96.799 -87.853 50.178 1.00 66.76 288 ASN C O 1
ATOM 7907 N N . GLN C 1 309 ? -96.317 -85.671 49.966 1.00 70.47 289 GLN C N 1
ATOM 7908 C CA . GLN C 1 309 ? -96.158 -85.777 48.524 1.00 70.02 289 GLN C CA 1
ATOM 7909 C C . GLN C 1 309 ? -95.247 -84.664 48.030 1.00 66.79 289 GLN C C 1
ATOM 7910 O O . GLN C 1 309 ? -95.352 -83.520 48.479 1.00 71.82 289 GLN C O 1
ATOM 7916 N N . LEU C 1 310 ? -94.347 -85.014 47.115 1.00 71.08 290 LEU C N 1
ATOM 7917 C CA . LEU C 1 310 ? -93.509 -84.048 46.420 1.00 70.27 290 LEU C CA 1
ATOM 7918 C C . LEU C 1 310 ? -93.797 -84.149 44.930 1.00 78.77 290 LEU C C 1
ATOM 7919 O O . LEU C 1 310 ? -93.793 -85.251 44.368 1.00 79.66 290 LEU C O 1
ATOM 7924 N N . LYS C 1 311 ? -94.052 -83.003 44.299 1.00 74.38 291 LYS C N 1
ATOM 7925 C CA . LYS C 1 311 ? -94.403 -82.925 42.884 1.00 72.71 291 LYS C CA 1
ATOM 7926 C C . LYS C 1 311 ? -93.359 -82.070 42.179 1.00 75.58 291 LYS C C 1
ATOM 7927 O O . LYS C 1 311 ? -93.320 -80.849 42.365 1.00 87.89 291 LYS C O 1
ATOM 7933 N N . ILE C 1 312 ? -92.512 -82.712 41.381 1.00 71.30 292 ILE C N 1
ATOM 7934 C CA . ILE C 1 312 ? -91.446 -82.045 40.643 1.00 65.49 292 ILE C CA 1
ATOM 7935 C C . ILE C 1 312 ? -91.888 -81.893 39.193 1.00 70.24 292 ILE C C 1
ATOM 7936 O O . ILE C 1 312 ? -92.176 -82.889 38.519 1.00 78.91 292 ILE C O 1
ATOM 7941 N N . THR C 1 313 ? -91.947 -80.652 38.711 1.00 69.55 293 THR C N 1
ATOM 7942 C CA . THR C 1 313 ? -92.317 -80.371 37.332 1.00 77.71 293 THR C CA 1
ATOM 7943 C C . THR C 1 313 ? -91.244 -79.516 36.671 1.00 80.09 293 THR C C 1
ATOM 7944 O O . THR C 1 313 ? -90.516 -78.774 37.338 1.00 80.30 293 THR C O 1
ATOM 7948 N N . ALA C 1 314 ? -91.158 -79.630 35.346 1.00 82.10 294 ALA C N 1
ATOM 7949 C CA . ALA C 1 314 ? -90.187 -78.882 34.560 1.00 78.37 294 ALA C CA 1
ATOM 7950 C C . ALA C 1 314 ? -90.706 -78.734 33.137 1.00 82.44 294 ALA C C 1
ATOM 7951 O O . ALA C 1 314 ? -91.468 -79.573 32.650 1.00 88.49 294 ALA C O 1
ATOM 7953 N N . ASN C 1 315 ? -90.272 -77.664 32.474 1.00 79.33 295 ASN C N 1
ATOM 7954 C CA . ASN C 1 315 ? -90.677 -77.405 31.099 1.00 84.98 295 ASN C CA 1
ATOM 7955 C C . ASN C 1 315 ? -89.590 -76.604 30.396 1.00 83.45 295 ASN C C 1
ATOM 7956 O O . ASN C 1 315 ? -88.785 -75.917 31.031 1.00 83.92 295 ASN C O 1
ATOM 7961 N N . ASN C 1 316 ? -89.580 -76.704 29.061 1.00 84.17 296 ASN C N 1
ATOM 7962 C CA . ASN C 1 316 ? -88.572 -76.079 28.209 1.00 81.02 296 ASN C CA 1
ATOM 7963 C C . ASN C 1 316 ? -89.221 -75.153 27.182 1.00 88.47 296 ASN C C 1
ATOM 7964 O O . ASN C 1 316 ? -90.446 -75.187 27.007 1.00 90.48 296 ASN C O 1
ATOM 7969 N N . PRO C 1 317 ? -88.435 -74.294 26.496 1.00 88.31 297 PRO C N 1
ATOM 7970 C CA . PRO C 1 317 ? -89.006 -73.428 25.452 1.00 91.50 297 PRO C CA 1
ATOM 7971 C C . PRO C 1 317 ? -89.783 -74.168 24.371 1.00 100.04 297 PRO C C 1
ATOM 7972 O O . PRO C 1 317 ? -90.597 -73.556 23.670 1.00 107.02 297 PRO C O 1
ATOM 7976 N N . GLU C 1 318 ? -89.552 -75.473 24.217 1.00 95.77 298 GLU C N 1
ATOM 7977 C CA . GLU C 1 318 ? -90.345 -76.277 23.293 1.00 102.04 298 GLU C CA 1
ATOM 7978 C C . GLU C 1 318 ? -91.729 -76.605 23.842 1.00 111.30 298 GLU C C 1
ATOM 7979 O O . GLU C 1 318 ? -92.467 -77.367 23.206 1.00 116.80 298 GLU C O 1
ATOM 7985 N N . GLN C 1 319 ? -92.084 -76.043 25.001 1.00 105.18 299 GLN C N 1
ATOM 7986 C CA . GLN C 1 319 ? -93.377 -76.261 25.648 1.00 114.53 299 GLN C CA 1
ATOM 7987 C C . GLN C 1 319 ? -93.592 -77.731 26.001 1.00 106.19 299 GLN C C 1
ATOM 7988 O O . GLN C 1 319 ? -94.729 -78.199 26.093 1.00 115.97 299 GLN C O 1
ATOM 7994 N N . GLU C 1 320 ? -92.500 -78.462 26.219 1.00 100.74 300 GLU C N 1
ATOM 7995 C CA . GLU C 1 320 ? -92.564 -79.852 26.652 1.00 88.98 300 GLU C CA 1
ATOM 7996 C C . GLU C 1 320 ? -92.472 -79.889 28.172 1.00 86.71 300 GLU C C 1
ATOM 7997 O O . GLU C 1 320 ? -91.491 -79.412 28.750 1.00 84.22 300 GLU C O 1
ATOM 8003 N N . GLU C 1 321 ? -93.492 -80.443 28.818 1.00 94.40 301 GLU C N 1
ATOM 8004 C CA . GLU C 1 321 ? -93.569 -80.456 30.269 1.00 95.56 301 GLU C CA 1
ATOM 8005 C C . GLU C 1 321 ? -93.366 -81.873 30.787 1.00 84.72 301 GLU C C 1
ATOM 8006 O O . GLU C 1 321 ? -93.759 -82.847 30.140 1.00 73.24 301 GLU C O 1
ATOM 8012 N N . ALA C 1 322 ? -92.740 -81.986 31.959 1.00 84.96 302 ALA C N 1
ATOM 8013 C CA . ALA C 1 322 ? -92.532 -83.273 32.616 1.00 80.45 302 ALA C CA 1
ATOM 8014 C C . ALA C 1 322 ? -92.950 -83.164 34.075 1.00 81.48 302 ALA C C 1
ATOM 8015 O O . ALA C 1 322 ? -92.534 -82.233 34.772 1.00 80.76 302 ALA C O 1
ATOM 8017 N N . GLU C 1 323 ? -93.763 -84.114 34.536 1.00 83.55 303 GLU C N 1
ATOM 8018 C CA . GLU C 1 323 ? -94.308 -84.099 35.888 1.00 85.61 303 GLU C CA 1
ATOM 8019 C C . GLU C 1 323 ? -93.887 -85.362 36.628 1.00 79.70 303 GLU C C 1
ATOM 8020 O O . GLU C 1 323 ? -94.093 -86.478 36.136 1.00 82.25 303 GLU C O 1
ATOM 8026 N N . GLU C 1 324 ? -93.313 -85.179 37.817 1.00 75.77 304 GLU C N 1
ATOM 8027 C CA . GLU C 1 324 ? -92.835 -86.273 38.658 1.00 71.36 304 GLU C CA 1
ATOM 8028 C C . GLU C 1 324 ? -93.449 -86.127 40.043 1.00 71.95 304 GLU C C 1
ATOM 8029 O O . GLU C 1 324 ? -93.157 -85.163 40.758 1.00 76.60 304 GLU C O 1
ATOM 8035 N N . ILE C 1 325 ? -94.306 -87.073 40.412 1.00 75.06 305 ILE C N 1
ATOM 8036 C CA . ILE C 1 325 ? -94.916 -87.124 41.734 1.00 78.12 305 ILE C CA 1
ATOM 8037 C C . ILE C 1 325 ? -94.314 -88.308 42.475 1.00 86.40 305 ILE C C 1
ATOM 8038 O O . ILE C 1 325 ? -94.233 -89.413 41.926 1.00 96.40 305 ILE C O 1
ATOM 8043 N N . LEU C 1 326 ? -93.869 -88.078 43.708 1.00 80.04 306 LEU C N 1
ATOM 8044 C CA . LEU C 1 326 ? -93.317 -89.152 44.521 1.00 81.80 306 LEU C CA 1
ATOM 8045 C C . LEU C 1 326 ? -93.705 -88.930 45.975 1.00 81.86 306 LEU C C 1
ATOM 8046 O O . LEU C 1 326 ? -93.761 -87.790 46.445 1.00 79.12 306 LEU C O 1
ATOM 8051 N N . ASP C 1 327 ? -93.966 -90.029 46.679 1.00 74.89 307 ASP C N 1
ATOM 8052 C CA . ASP C 1 327 ? -94.425 -89.971 48.059 1.00 81.41 307 ASP C CA 1
ATOM 8053 C C . ASP C 1 327 ? -93.268 -89.709 49.014 1.00 77.69 307 ASP C C 1
ATOM 8054 O O . ASP C 1 327 ? -92.224 -90.365 48.943 1.00 80.87 307 ASP C O 1
ATOM 8059 N N . VAL C 1 328 ? -93.455 -88.730 49.896 1.00 78.06 308 VAL C N 1
ATOM 8060 C CA . VAL C 1 328 ? -92.479 -88.351 50.903 1.00 72.69 308 VAL C CA 1
ATOM 8061 C C . VAL C 1 328 ? -93.191 -88.264 52.250 1.00 82.37 308 VAL C C 1
ATOM 8062 O O . VAL C 1 328 ? -94.406 -88.437 52.343 1.00 93.97 308 VAL C O 1
ATOM 8066 N N . THR C 1 329 ? -92.415 -88.023 53.304 1.00 79.76 309 THR C N 1
ATOM 8067 C CA . THR C 1 329 ? -92.950 -87.815 54.649 1.00 79.83 309 THR C CA 1
ATOM 8068 C C . THR C 1 329 ? -92.891 -86.320 54.941 1.00 76.47 309 THR C C 1
ATOM 8069 O O . THR C 1 329 ? -91.822 -85.778 55.231 1.00 68.86 309 THR C O 1
ATOM 8073 N N . TYR C 1 330 ? -94.033 -85.643 54.835 1.00 82.94 310 TYR C N 1
ATOM 8074 C CA . TYR C 1 330 ? -94.072 -84.203 55.051 1.00 80.26 310 TYR C CA 1
ATOM 8075 C C . TYR C 1 330 ? -95.424 -83.817 55.636 1.00 87.79 310 TYR C C 1
ATOM 8076 O O . TYR C 1 330 ? -96.464 -84.289 55.171 1.00 85.77 310 TYR C O 1
ATOM 8085 N N . SER C 1 331 ? -95.399 -82.954 56.656 1.00 84.10 311 SER C N 1
ATOM 8086 C CA . SER C 1 331 ? -96.612 -82.517 57.333 1.00 88.74 311 SER C CA 1
ATOM 8087 C C . SER C 1 331 ? -96.753 -81.003 57.410 1.00 89.32 311 SER C C 1
ATOM 8088 O O . SER C 1 331 ? -97.805 -80.523 57.850 1.00 88.78 311 SER C O 1
ATOM 8091 N N . GLY C 1 332 ? -95.734 -80.244 57.016 1.00 90.76 312 GLY C N 1
ATOM 8092 C CA . GLY C 1 332 ? -95.795 -78.800 57.059 1.00 92.71 312 GLY C CA 1
ATOM 8093 C C . GLY C 1 332 ? -96.781 -78.230 56.053 1.00 93.66 312 GLY C C 1
ATOM 8094 O O . GLY C 1 332 ? -97.483 -78.939 55.331 1.00 92.93 312 GLY C O 1
ATOM 8095 N N . ALA C 1 333 ? -96.829 -76.901 56.016 1.00 95.67 313 ALA C N 1
ATOM 8096 C CA . ALA C 1 333 ? -97.725 -76.207 55.104 1.00 91.47 313 ALA C CA 1
ATOM 8097 C C . ALA C 1 333 ? -97.281 -76.394 53.658 1.00 85.72 313 ALA C C 1
ATOM 8098 O O . ALA C 1 333 ? -96.104 -76.628 53.366 1.00 82.28 313 ALA C O 1
ATOM 8100 N N . GLU C 1 334 ? -98.246 -76.292 52.747 1.00 88.06 314 GLU C N 1
ATOM 8101 C CA . GLU C 1 334 ? -97.962 -76.447 51.328 1.00 82.01 314 GLU C CA 1
ATOM 8102 C C . GLU C 1 334 ? -97.146 -75.269 50.814 1.00 90.75 314 GLU C C 1
ATOM 8103 O O . GLU C 1 334 ? -97.384 -74.117 51.187 1.00 99.18 314 GLU C O 1
ATOM 8109 N N . MET C 1 335 ? -96.169 -75.566 49.958 1.00 87.35 315 MET C N 1
ATOM 8110 C CA . MET C 1 335 ? -95.301 -74.542 49.399 1.00 86.39 315 MET C CA 1
ATOM 8111 C C . MET C 1 335 ? -94.823 -74.972 48.019 1.00 87.56 315 MET C C 1
ATOM 8112 O O . MET C 1 335 ? -94.591 -76.159 47.773 1.00 91.05 315 MET C O 1
ATOM 8117 N N . GLU C 1 336 ? -94.694 -73.996 47.123 1.00 88.06 316 GLU C N 1
ATOM 8118 C CA . GLU C 1 336 ? -94.108 -74.189 45.803 1.00 89.87 316 GLU C CA 1
ATOM 8119 C C . GLU C 1 336 ? -92.798 -73.414 45.734 1.00 84.98 316 GLU C C 1
ATOM 8120 O O . GLU C 1 336 ? -92.783 -72.199 45.959 1.00 95.16 316 GLU C O 1
ATOM 8126 N N . ILE C 1 337 ? -91.703 -74.114 45.443 1.00 81.66 317 ILE C N 1
ATOM 8127 C CA . ILE C 1 337 ? -90.375 -73.509 45.401 1.00 86.98 317 ILE C CA 1
ATOM 8128 C C . ILE C 1 337 ? -89.616 -74.024 44.183 1.00 85.75 317 ILE C C 1
ATOM 8129 O O . ILE C 1 337 ? -89.651 -75.220 43.872 1.00 84.90 317 ILE C O 1
ATOM 8134 N N . GLY C 1 338 ? -88.932 -73.103 43.481 1.00 87.54 318 GLY C N 1
ATOM 8135 C CA . GLY C 1 338 ? -88.145 -73.461 42.318 1.00 84.69 318 GLY C CA 1
ATOM 8136 C C . GLY C 1 338 ? -86.680 -73.714 42.640 1.00 79.91 318 GLY C C 1
ATOM 8137 O O . GLY C 1 338 ? -86.151 -73.239 43.641 1.00 81.41 318 GLY C O 1
ATOM 8138 N N . PHE C 1 339 ? -86.016 -74.465 41.761 1.00 79.91 319 PHE C N 1
ATOM 8139 C CA . PHE C 1 339 ? -84.625 -74.838 41.986 1.00 80.29 319 PHE C CA 1
ATOM 8140 C C . PHE C 1 339 ? -83.909 -75.073 40.665 1.00 78.46 319 PHE C C 1
ATOM 8141 O O . PHE C 1 339 ? -84.522 -75.387 39.642 1.00 79.72 319 PHE C O 1
ATOM 8149 N N . ASN C 1 340 ? -82.588 -74.913 40.711 1.00 74.79 320 ASN C N 1
ATOM 8150 C CA . ASN C 1 340 ? -81.694 -75.344 39.640 1.00 71.56 320 ASN C CA 1
ATOM 8151 C C . ASN C 1 340 ? -81.455 -76.842 39.794 1.00 72.12 320 ASN C C 1
ATOM 8152 O O . ASN C 1 340 ? -80.839 -77.279 40.771 1.00 85.88 320 ASN C O 1
ATOM 8157 N N . VAL C 1 341 ? -81.960 -77.632 38.844 1.00 61.14 321 VAL C N 1
ATOM 8158 C CA . VAL C 1 341 ? -81.928 -79.086 38.982 1.00 60.20 321 VAL C CA 1
ATOM 8159 C C . VAL C 1 341 ? -80.498 -79.612 39.063 1.00 62.91 321 VAL C C 1
ATOM 8160 O O . VAL C 1 341 ? -80.252 -80.663 39.667 1.00 59.23 321 VAL C O 1
ATOM 8164 N N . SER C 1 342 ? -79.533 -78.898 38.477 1.00 67.34 322 SER C N 1
ATOM 8165 C CA . SER C 1 342 ? -78.145 -79.344 38.562 1.00 66.03 322 SER C CA 1
ATOM 8166 C C . SER C 1 342 ? -77.619 -79.234 39.986 1.00 70.64 322 SER C C 1
ATOM 8167 O O . SER C 1 342 ? -76.914 -80.130 40.465 1.00 68.11 322 SER C O 1
ATOM 8170 N N . TYR C 1 343 ? -77.962 -78.146 40.681 1.00 73.12 323 TYR C N 1
ATOM 8171 C CA . TYR C 1 343 ? -77.513 -77.968 42.059 1.00 71.17 323 TYR C CA 1
ATOM 8172 C C . TYR C 1 343 ? -78.095 -79.039 42.973 1.00 73.78 323 TYR C C 1
ATOM 8173 O O . TYR C 1 343 ? -77.389 -79.587 43.828 1.00 77.69 323 TYR C O 1
ATOM 8182 N N . VAL C 1 344 ? -79.382 -79.352 42.803 1.00 72.35 324 VAL C N 1
ATOM 8183 C CA . VAL C 1 344 ? -80.026 -80.354 43.646 1.00 65.25 324 VAL C CA 1
ATOM 8184 C C . VAL C 1 344 ? -79.439 -81.734 43.379 1.00 68.70 324 VAL C C 1
ATOM 8185 O O . VAL C 1 344 ? -79.232 -82.527 44.306 1.00 68.97 324 VAL C O 1
ATOM 8189 N N . LEU C 1 345 ? -79.162 -82.045 42.110 1.00 71.66 325 LEU C N 1
ATOM 8190 C CA . LEU C 1 345 ? -78.574 -83.338 41.778 1.00 66.62 325 LEU C CA 1
ATOM 8191 C C . LEU C 1 345 ? -77.155 -83.466 42.316 1.00 71.44 325 LEU C C 1
ATOM 8192 O O . LEU C 1 345 ? -76.732 -84.570 42.677 1.00 73.52 325 LEU C O 1
ATOM 8197 N N . ASP C 1 346 ? -76.407 -82.361 42.373 1.00 68.03 326 ASP C N 1
ATOM 8198 C CA . ASP C 1 346 ? -75.061 -82.419 42.933 1.00 69.62 326 ASP C CA 1
ATOM 8199 C C . ASP C 1 346 ? -75.096 -82.783 44.411 1.00 65.43 326 ASP C C 1
ATOM 8200 O O . ASP C 1 346 ? -74.232 -83.523 44.898 1.00 59.84 326 ASP C O 1
ATOM 8205 N N . VAL C 1 347 ? -76.089 -82.275 45.143 1.00 65.82 327 VAL C N 1
ATOM 8206 C CA . VAL C 1 347 ? -76.194 -82.582 46.566 1.00 66.08 327 VAL C CA 1
ATOM 8207 C C . VAL C 1 347 ? -76.604 -84.035 46.770 1.00 70.98 327 VAL C C 1
ATOM 8208 O O . VAL C 1 347 ? -76.011 -84.756 47.581 1.00 78.54 327 VAL C O 1
ATOM 8212 N N . LEU C 1 348 ? -77.614 -84.493 46.026 1.00 63.50 328 LEU C N 1
ATOM 8213 C CA . LEU C 1 348 ? -78.081 -85.867 46.183 1.00 65.70 328 LEU C CA 1
ATOM 8214 C C . LEU C 1 348 ? -77.029 -86.876 45.738 1.00 69.85 328 LEU C C 1
ATOM 8215 O O . LEU C 1 348 ? -77.011 -88.008 46.234 1.00 71.97 328 LEU C O 1
ATOM 8220 N N . ASN C 1 349 ? -76.142 -86.489 44.818 1.00 65.16 329 ASN C N 1
ATOM 8221 C CA . ASN C 1 349 ? -75.063 -87.386 44.422 1.00 79.76 329 ASN C CA 1
ATOM 8222 C C . ASN C 1 349 ? -73.964 -87.442 45.472 1.00 75.43 329 ASN C C 1
ATOM 8223 O O . ASN C 1 349 ? -73.323 -88.485 45.635 1.00 81.98 329 ASN C O 1
ATOM 8228 N N . ALA C 1 350 ? -73.728 -86.339 46.183 1.00 71.93 330 ALA C N 1
ATOM 8229 C CA . ALA C 1 350 ? -72.761 -86.350 47.271 1.00 72.82 330 ALA C CA 1
ATOM 8230 C C . ALA C 1 350 ? -73.288 -87.095 48.489 1.00 76.31 330 ALA C C 1
ATOM 8231 O O . ALA C 1 350 ? -72.492 -87.560 49.311 1.00 78.05 330 ALA C O 1
ATOM 8233 N N . LEU C 1 351 ? -74.610 -87.194 48.631 1.00 80.45 331 LEU C N 1
ATOM 8234 C CA . LEU C 1 351 ? -75.237 -87.893 49.751 1.00 77.76 331 LEU C CA 1
ATOM 8235 C C . LEU C 1 351 ? -75.534 -89.332 49.339 1.00 82.85 331 LEU C C 1
ATOM 8236 O O . LEU C 1 351 ? -76.669 -89.711 49.042 1.00 95.47 331 LEU C O 1
ATOM 8241 N N . LYS C 1 352 ? -74.482 -90.149 49.311 1.00 78.83 332 LYS C N 1
ATOM 8242 C CA . LYS C 1 352 ? -74.621 -91.578 49.025 1.00 85.03 332 LYS C CA 1
ATOM 8243 C C . LYS C 1 352 ? -75.191 -92.274 50.260 1.00 90.00 332 LYS C C 1
ATOM 8244 O O . LYS C 1 352 ? -74.492 -92.956 51.015 1.00 98.92 332 LYS C O 1
ATOM 8250 N N . CYS C 1 353 ? -76.496 -92.096 50.468 1.00 83.91 333 CYS C N 1
ATOM 8251 C CA . CYS C 1 353 ? -77.151 -92.570 51.681 1.00 89.82 333 CYS C CA 1
ATOM 8252 C C . CYS C 1 353 ? -78.528 -93.128 51.338 1.00 90.38 333 CYS C C 1
ATOM 8253 O O . CYS C 1 353 ? -78.920 -93.207 50.169 1.00 89.58 333 CYS C O 1
ATOM 8256 N N . GLU C 1 354 ? -79.267 -93.508 52.384 1.00 84.80 334 GLU C N 1
ATOM 8257 C CA . GLU C 1 354 ? -80.609 -94.071 52.222 1.00 75.14 334 GLU C CA 1
ATOM 8258 C C . GLU C 1 354 ? -81.652 -92.973 52.033 1.00 74.00 334 GLU C C 1
ATOM 8259 O O . GLU C 1 354 ? -82.244 -92.841 50.958 1.00 79.09 334 GLU C O 1
ATOM 8265 N N . ASN C 1 355 ? -81.901 -92.189 53.080 1.00 75.28 335 ASN C N 1
ATOM 8266 C CA . ASN C 1 355 ? -82.881 -91.114 53.046 1.00 67.40 335 ASN C CA 1
ATOM 8267 C C . ASN C 1 355 ? -82.201 -89.770 53.267 1.00 64.01 335 ASN C C 1
ATOM 8268 O O . ASN C 1 355 ? -81.147 -89.683 53.903 1.00 68.12 335 ASN C O 1
ATOM 8273 N N . VAL C 1 356 ? -82.819 -88.719 52.732 1.00 67.27 336 VAL C N 1
ATOM 8274 C CA . VAL C 1 356 ? -82.312 -87.360 52.851 1.00 65.97 336 VAL C CA 1
ATOM 8275 C C . VAL C 1 356 ? -83.342 -86.517 53.592 1.00 67.96 336 VAL C C 1
ATOM 8276 O O . VAL C 1 356 ? -84.524 -86.862 53.676 1.00 72.34 336 VAL C O 1
ATOM 8280 N N . ARG C 1 357 ? -82.875 -85.398 54.139 1.00 64.95 337 ARG C N 1
ATOM 8281 C CA . ARG C 1 357 ? -83.713 -84.477 54.896 1.00 67.76 337 ARG C CA 1
ATOM 8282 C C . ARG C 1 357 ? -83.601 -83.084 54.294 1.00 66.61 337 ARG C C 1
ATOM 8283 O O . ARG C 1 357 ? -82.495 -82.552 54.156 1.00 73.66 337 ARG C O 1
ATOM 8291 N N . MET C 1 358 ? -84.742 -82.501 53.937 1.00 63.61 338 MET C N 1
ATOM 8292 C CA . MET C 1 358 ? -84.812 -81.146 53.409 1.00 67.78 338 MET C CA 1
ATOM 8293 C C . MET C 1 358 ? -85.504 -80.242 54.419 1.00 75.59 338 MET C C 1
ATOM 8294 O O . MET C 1 358 ? -86.607 -80.552 54.884 1.00 81.17 338 MET C O 1
ATOM 8299 N N . MET C 1 359 ? -84.853 -79.132 54.757 1.00 75.81 339 MET C N 1
ATOM 8300 C CA . MET C 1 359 ? -85.354 -78.171 55.735 1.00 74.13 339 MET C CA 1
ATOM 8301 C C . MET C 1 359 ? -85.580 -76.845 55.021 1.00 73.31 339 MET C C 1
ATOM 8302 O O . MET C 1 359 ? -84.622 -76.206 54.573 1.00 80.94 339 MET C O 1
ATOM 8307 N N . LEU C 1 360 ? -86.839 -76.433 54.908 1.00 75.54 340 LEU C N 1
ATOM 8308 C CA . LEU C 1 360 ? -87.205 -75.252 54.140 1.00 84.82 340 LEU C CA 1
ATOM 8309 C C . LEU C 1 360 ? -87.843 -74.201 55.042 1.00 93.45 340 LEU C C 1
ATOM 8310 O O . LEU C 1 360 ? -88.233 -74.473 56.181 1.00 91.47 340 LEU C O 1
ATOM 8315 N N . THR C 1 361 ? -87.946 -72.981 54.504 1.00 90.90 341 THR C N 1
ATOM 8316 C CA . THR C 1 361 ? -88.637 -71.883 55.178 1.00 89.90 341 THR C CA 1
ATOM 8317 C C . THR C 1 361 ? -89.728 -71.309 54.283 1.00 90.12 341 THR C C 1
ATOM 8318 O O . THR C 1 361 ? -90.911 -71.455 54.600 1.00 97.17 341 THR C O 1
ATOM 8322 N N . ASP C 1 362 ? -89.373 -70.656 53.179 1.00 85.06 342 ASP C N 1
ATOM 8323 C CA . ASP C 1 362 ? -90.359 -70.179 52.219 1.00 88.71 342 ASP C CA 1
ATOM 8324 C C . ASP C 1 362 ? -89.759 -70.271 50.822 1.00 87.30 342 ASP C C 1
ATOM 8325 O O . ASP C 1 362 ? -88.629 -70.730 50.636 1.00 88.65 342 ASP C O 1
ATOM 8330 N N . SER C 1 363 ? -90.533 -69.822 49.832 1.00 89.09 343 SER C N 1
ATOM 8331 C CA . SER C 1 363 ? -90.168 -70.028 48.434 1.00 85.65 343 SER C CA 1
ATOM 8332 C C . SER C 1 363 ? -88.970 -69.194 47.999 1.00 84.32 343 SER C C 1
ATOM 8333 O O . SER C 1 363 ? -88.345 -69.524 46.985 1.00 81.61 343 SER C O 1
ATOM 8336 N N . VAL C 1 364 ? -88.641 -68.124 48.721 1.00 86.16 344 VAL C N 1
ATOM 8337 C CA . VAL C 1 364 ? -87.563 -67.234 48.302 1.00 86.25 344 VAL C CA 1
ATOM 8338 C C . VAL C 1 364 ? -86.429 -67.244 49.319 1.00 92.98 344 VAL C C 1
ATOM 8339 O O . VAL C 1 364 ? -85.780 -66.217 49.549 1.00 100.13 344 VAL C O 1
ATOM 8343 N N . SER C 1 365 ? -86.171 -68.401 49.924 1.00 88.21 345 SER C N 1
ATOM 8344 C CA . SER C 1 365 ? -85.083 -68.529 50.883 1.00 93.83 345 SER C CA 1
ATOM 8345 C C . SER C 1 365 ? -84.409 -69.886 50.720 1.00 95.05 345 SER C C 1
ATOM 8346 O O . SER C 1 365 ? -84.987 -70.835 50.184 1.00 90.69 345 SER C O 1
ATOM 8349 N N . SER C 1 366 ? -83.178 -69.965 51.222 1.00 92.72 346 SER C N 1
ATOM 8350 C CA . SER C 1 366 ? -82.338 -71.141 51.050 1.00 78.41 346 SER C CA 1
ATOM 8351 C C . SER C 1 366 ? -82.955 -72.373 51.709 1.00 76.86 346 SER C C 1
ATOM 8352 O O . SER C 1 366 ? -83.783 -72.283 52.621 1.00 82.27 346 SER C O 1
ATOM 8355 N N . VAL C 1 367 ? -82.540 -73.540 51.219 1.00 73.07 347 VAL C N 1
ATOM 8356 C CA . VAL C 1 367 ? -83.019 -74.833 51.694 1.00 68.29 347 VAL C CA 1
ATOM 8357 C C . VAL C 1 367 ? -81.817 -75.694 52.055 1.00 69.32 347 VAL C C 1
ATOM 8358 O O . VAL C 1 367 ? -80.878 -75.817 51.261 1.00 81.90 347 VAL C O 1
ATOM 8362 N N . GLN C 1 368 ? -81.842 -76.279 53.249 1.00 62.66 348 GLN C N 1
ATOM 8363 C CA . GLN C 1 368 ? -80.764 -77.131 53.732 1.00 62.74 348 GLN C CA 1
ATOM 8364 C C . GLN C 1 368 ? -81.099 -78.596 53.476 1.00 64.50 348 GLN C C 1
ATOM 8365 O O . GLN C 1 368 ? -82.187 -79.061 53.832 1.00 71.44 348 GLN C O 1
ATOM 8371 N N . ILE C 1 369 ? -80.171 -79.311 52.842 1.00 58.43 349 ILE C N 1
ATOM 8372 C CA . ILE C 1 369 ? -80.313 -80.731 52.543 1.00 57.67 349 ILE C CA 1
ATOM 8373 C C . ILE C 1 369 ? -79.209 -81.486 53.270 1.00 69.55 349 ILE C C 1
ATOM 8374 O O . ILE C 1 369 ? -78.037 -81.101 53.194 1.00 77.42 349 ILE C O 1
ATOM 8379 N N . GLU C 1 370 ? -79.579 -82.556 53.970 1.00 68.82 350 GLU C N 1
ATOM 8380 C CA . GLU C 1 370 ? -78.611 -83.355 54.706 1.00 74.35 350 GLU C CA 1
ATOM 8381 C C . GLU C 1 370 ? -79.108 -84.791 54.794 1.00 71.54 350 GLU C C 1
ATOM 8382 O O . GLU C 1 370 ? -80.267 -85.092 54.498 1.00 75.83 350 GLU C O 1
ATOM 8388 N N . ASP C 1 371 ? -78.205 -85.681 55.199 1.00 71.01 351 ASP C N 1
ATOM 8389 C CA . ASP C 1 371 ? -78.552 -87.085 55.377 1.00 77.51 351 ASP C CA 1
ATOM 8390 C C . ASP C 1 371 ? -79.403 -87.274 56.627 1.00 85.98 351 ASP C C 1
ATOM 8391 O O . ASP C 1 371 ? -79.128 -86.692 57.680 1.00 95.85 351 ASP C O 1
ATOM 8396 N N . ALA C 1 372 ? -80.444 -88.100 56.506 1.00 79.17 352 ALA C N 1
ATOM 8397 C CA . ALA C 1 372 ? -81.320 -88.363 57.641 1.00 86.13 352 ALA C CA 1
ATOM 8398 C C . ALA C 1 372 ? -80.649 -89.228 58.699 1.00 99.26 352 ALA C C 1
ATOM 8399 O O . ALA C 1 372 ? -81.126 -89.273 59.838 1.00 101.50 352 ALA C O 1
ATOM 8401 N N . ALA C 1 373 ? -79.558 -89.912 58.352 1.00 100.68 353 ALA C N 1
ATOM 8402 C CA . ALA C 1 373 ? -78.844 -90.758 59.301 1.00 107.81 353 ALA C CA 1
ATOM 8403 C C . ALA C 1 373 ? -77.797 -89.953 60.060 1.00 105.98 353 ALA C C 1
ATOM 8404 O O . ALA C 1 373 ? -77.997 -89.618 61.232 1.00 112.05 353 ALA C O 1
ATOM 8406 N N . SER C 1 374 ? -76.683 -89.642 59.407 1.00 105.86 354 SER C N 1
ATOM 8407 C CA . SER C 1 374 ? -75.615 -88.861 60.013 1.00 106.86 354 SER C CA 1
ATOM 8408 C C . SER C 1 374 ? -75.731 -87.399 59.600 1.00 100.10 354 SER C C 1
ATOM 8409 O O . SER C 1 374 ? -76.217 -87.077 58.513 1.00 94.31 354 SER C O 1
ATOM 8412 N N . GLN C 1 375 ? -75.283 -86.511 60.487 1.00 107.73 355 GLN C N 1
ATOM 8413 C CA . GLN C 1 375 ? -75.304 -85.073 60.248 1.00 112.16 355 GLN C CA 1
ATOM 8414 C C . GLN C 1 375 ? -73.892 -84.498 60.153 1.00 105.21 355 GLN C C 1
ATOM 8415 O O . GLN C 1 375 ? -73.644 -83.362 60.563 1.00 100.35 355 GLN C O 1
ATOM 8421 N N . SER C 1 376 ? -72.954 -85.278 59.615 1.00 106.23 356 SER C N 1
ATOM 8422 C CA . SER C 1 376 ? -71.575 -84.827 59.480 1.00 97.88 356 SER C CA 1
ATOM 8423 C C . SER C 1 376 ? -71.379 -83.864 58.317 1.00 90.59 356 SER C C 1
ATOM 8424 O O . SER C 1 376 ? -70.365 -83.158 58.279 1.00 96.50 356 SER C O 1
ATOM 8427 N N . ALA C 1 377 ? -72.317 -83.818 57.373 1.00 92.63 357 ALA C N 1
ATOM 8428 C CA . ALA C 1 377 ? -72.222 -82.943 56.215 1.00 80.80 357 ALA C CA 1
ATOM 8429 C C . ALA C 1 377 ? -73.571 -82.292 55.953 1.00 74.92 357 ALA C C 1
ATOM 8430 O O . ALA C 1 377 ? -74.609 -82.959 55.996 1.00 81.55 357 ALA C O 1
ATOM 8432 N N . ALA C 1 378 ? -73.550 -80.990 55.677 1.00 71.27 358 ALA C N 1
ATOM 8433 C CA . ALA C 1 378 ? -74.757 -80.236 55.378 1.00 74.80 358 ALA C CA 1
ATOM 8434 C C . ALA C 1 378 ? -74.591 -79.505 54.054 1.00 71.87 358 ALA C C 1
ATOM 8435 O O . ALA C 1 378 ? -73.476 -79.167 53.645 1.00 74.61 358 ALA C O 1
ATOM 8437 N N . TYR C 1 379 ? -75.720 -79.257 53.390 1.00 70.96 359 TYR C N 1
ATOM 8438 C CA . TYR C 1 379 ? -75.742 -78.597 52.092 1.00 66.44 359 TYR C CA 1
ATOM 8439 C C . TYR C 1 379 ? -76.869 -77.577 52.074 1.00 68.81 359 TYR C C 1
ATOM 8440 O O . TYR C 1 379 ? -77.962 -77.842 52.582 1.00 75.39 359 TYR C O 1
ATOM 8449 N N . VAL C 1 380 ? -76.600 -76.413 51.484 1.00 68.95 360 VAL C N 1
ATOM 8450 C CA . VAL C 1 380 ? -77.564 -75.323 51.386 1.00 68.81 360 VAL C CA 1
ATOM 8451 C C . VAL C 1 380 ? -77.631 -74.872 49.933 1.00 72.91 360 VAL C C 1
ATOM 8452 O O . VAL C 1 380 ? -76.595 -74.614 49.312 1.00 73.92 360 VAL C O 1
ATOM 8456 N N . VAL C 1 381 ? -78.845 -74.794 49.388 1.00 71.27 361 VAL C N 1
ATOM 8457 C CA . VAL C 1 381 ? -79.070 -74.401 48.000 1.00 72.77 361 VAL C CA 1
ATOM 8458 C C . VAL C 1 381 ? -80.102 -73.281 47.968 1.00 74.75 361 VAL C C 1
ATOM 8459 O O . VAL C 1 381 ? -81.154 -73.383 48.606 1.00 77.57 361 VAL C O 1
ATOM 8463 N N . MET C 1 382 ? -79.797 -72.204 47.231 1.00 72.02 362 MET C N 1
ATOM 8464 C CA . MET C 1 382 ? -80.700 -71.065 47.100 1.00 73.19 362 MET C CA 1
ATOM 8465 C C . MET C 1 382 ? -81.674 -71.290 45.948 1.00 83.27 362 MET C C 1
ATOM 8466 O O . MET C 1 382 ? -81.255 -71.722 44.868 1.00 87.79 362 MET C O 1
ATOM 8471 N N . PRO C 1 383 ? -82.962 -71.016 46.136 1.00 82.90 363 PRO C N 1
ATOM 8472 C CA . PRO C 1 383 ? -83.973 -71.283 45.106 1.00 85.66 363 PRO C CA 1
ATOM 8473 C C . PRO C 1 383 ? -83.920 -70.252 43.979 1.00 85.91 363 PRO C C 1
ATOM 8474 O O . PRO C 1 383 ? -83.087 -69.338 43.958 1.00 85.55 363 PRO C O 1
ATOM 8478 N N . MET C 1 384 ? -84.846 -70.415 43.036 1.00 88.96 364 MET C N 1
ATOM 8479 C CA . MET C 1 384 ? -85.030 -69.527 41.901 1.00 90.02 364 MET C CA 1
ATOM 8480 C C . MET C 1 384 ? -86.404 -68.871 41.961 1.00 97.78 364 MET C C 1
ATOM 8481 O O . MET C 1 384 ? -87.301 -69.314 42.686 1.00 100.70 364 MET C O 1
ATOM 8486 N N . ARG C 1 385 ? -86.559 -67.810 41.173 1.00 86.29 365 ARG C N 1
ATOM 8487 C CA . ARG C 1 385 ? -87.830 -67.109 41.032 1.00 92.61 365 ARG C CA 1
ATOM 8488 C C . ARG C 1 385 ? -88.640 -67.652 39.856 1.00 101.19 365 ARG C C 1
ATOM 8489 O O . ARG C 1 385 ? -89.758 -68.134 40.029 1.00 106.40 365 ARG C O 1
ATOM 8497 N N . SER D 1 19 ? -102.385 -90.297 14.362 1.00 147.85 -1 SER D N 1
ATOM 8498 C CA . SER D 1 19 ? -103.100 -89.429 15.289 1.00 151.69 -1 SER D CA 1
ATOM 8499 C C . SER D 1 19 ? -103.868 -90.252 16.313 1.00 146.67 -1 SER D C 1
ATOM 8500 O O . SER D 1 19 ? -104.572 -89.707 17.164 1.00 148.34 -1 SER D O 1
ATOM 8503 N N . HIS D 1 20 ? -103.724 -91.577 16.228 1.00 151.81 0 HIS D N 1
ATOM 8504 C CA . HIS D 1 20 ? -104.468 -92.453 17.123 1.00 142.11 0 HIS D CA 1
ATOM 8505 C C . HIS D 1 20 ? -103.580 -93.577 17.652 1.00 124.41 0 HIS D C 1
ATOM 8506 O O . HIS D 1 20 ? -104.094 -94.609 18.096 1.00 126.23 0 HIS D O 1
ATOM 8513 N N . MET D 1 21 ? -102.262 -93.389 17.624 1.00 122.01 1 MET D N 1
ATOM 8514 C CA . MET D 1 21 ? -101.327 -94.423 18.047 1.00 109.94 1 MET D CA 1
ATOM 8515 C C . MET D 1 21 ? -101.323 -94.577 19.562 1.00 104.55 1 MET D C 1
ATOM 8516 O O . MET D 1 21 ? -101.427 -93.597 20.305 1.00 104.62 1 MET D O 1
ATOM 8521 N N . LYS D 1 22 ? -101.193 -95.823 20.016 1.00 106.43 2 LYS D N 1
ATOM 8522 C CA . LYS D 1 22 ? -101.151 -96.124 21.442 1.00 103.25 2 LYS D CA 1
ATOM 8523 C C . LYS D 1 22 ? -100.567 -97.514 21.633 1.00 98.41 2 LYS D C 1
ATOM 8524 O O . LYS D 1 22 ? -100.999 -98.463 20.974 1.00 103.21 2 LYS D O 1
ATOM 8530 N N . PHE D 1 23 ? -99.582 -97.629 22.522 1.00 92.95 3 PHE D N 1
ATOM 8531 C CA . PHE D 1 23 ? -99.009 -98.925 22.854 1.00 96.63 3 PHE D CA 1
ATOM 8532 C C . PHE D 1 23 ? -98.472 -98.886 24.277 1.00 93.00 3 PHE D C 1
ATOM 8533 O O . PHE D 1 23 ? -98.220 -97.819 24.842 1.00 89.26 3 PHE D O 1
ATOM 8541 N N . THR D 1 24 ? -98.304 -100.076 24.850 1.00 94.77 4 THR D N 1
ATOM 8542 C CA . THR D 1 24 ? -97.737 -100.237 26.185 1.00 95.27 4 THR D CA 1
ATOM 8543 C C . THR D 1 24 ? -96.771 -101.410 26.145 1.00 100.31 4 THR D C 1
ATOM 8544 O O . THR D 1 24 ? -97.158 -102.520 25.767 1.00 110.69 4 THR D O 1
ATOM 8548 N N . VAL D 1 25 ? -95.520 -101.165 26.534 1.00 95.00 5 VAL D N 1
ATOM 8549 C CA . VAL D 1 25 ? -94.468 -102.171 26.444 1.00 96.50 5 VAL D CA 1
ATOM 8550 C C . VAL D 1 25 ? -93.516 -101.974 27.614 1.00 102.62 5 VAL D C 1
ATOM 8551 O O . VAL D 1 25 ? -93.289 -100.850 28.069 1.00 99.00 5 VAL D O 1
ATOM 8555 N N . GLU D 1 26 ? -92.960 -103.081 28.103 1.00 102.48 6 GLU D N 1
ATOM 8556 C CA . GLU D 1 26 ? -92.001 -103.020 29.197 1.00 104.57 6 GLU D CA 1
ATOM 8557 C C . GLU D 1 26 ? -90.767 -102.220 28.796 1.00 97.84 6 GLU D C 1
ATOM 8558 O O . GLU D 1 26 ? -90.429 -102.098 27.615 1.00 100.01 6 GLU D O 1
ATOM 8564 N N . ARG D 1 27 ? -90.092 -101.666 29.806 1.00 103.15 7 ARG D N 1
ATOM 8565 C CA . ARG D 1 27 ? -88.891 -100.876 29.560 1.00 93.98 7 ARG D CA 1
ATOM 8566 C C . ARG D 1 27 ? -87.751 -101.732 29.023 1.00 91.04 7 ARG D C 1
ATOM 8567 O O . ARG D 1 27 ? -86.932 -101.248 28.233 1.00 86.29 7 ARG D O 1
ATOM 8575 N N . GLU D 1 28 ? -87.687 -103.002 29.425 1.00 87.39 8 GLU D N 1
ATOM 8576 C CA . GLU D 1 28 ? -86.594 -103.866 28.999 1.00 94.13 8 GLU D CA 1
ATOM 8577 C C . GLU D 1 28 ? -86.699 -104.280 27.540 1.00 95.28 8 GLU D C 1
ATOM 8578 O O . GLU D 1 28 ? -85.726 -104.808 26.995 1.00 98.56 8 GLU D O 1
ATOM 8584 N N . HIS D 1 29 ? -87.837 -104.047 26.894 1.00 95.40 9 HIS D N 1
ATOM 8585 C CA . HIS D 1 29 ? -87.989 -104.367 25.480 1.00 89.82 9 HIS D CA 1
ATOM 8586 C C . HIS D 1 29 ? -87.679 -103.183 24.576 1.00 88.78 9 HIS D C 1
ATOM 8587 O O . HIS D 1 29 ? -87.667 -103.345 23.352 1.00 91.32 9 HIS D O 1
ATOM 8594 N N . LEU D 1 30 ? -87.443 -102.003 25.148 1.00 86.56 10 LEU D N 1
ATOM 8595 C CA . LEU D 1 30 ? -87.195 -100.787 24.385 1.00 85.39 10 LEU D CA 1
ATOM 8596 C C . LEU D 1 30 ? -85.752 -100.311 24.427 1.00 86.32 10 LEU D C 1
ATOM 8597 O O . LEU D 1 30 ? -85.286 -99.726 23.448 1.00 95.21 10 LEU D O 1
ATOM 8602 N N . LEU D 1 31 ? -85.041 -100.540 25.534 1.00 81.96 11 LEU D N 1
ATOM 8603 C CA . LEU D 1 31 ? -83.708 -99.966 25.714 1.00 82.04 11 LEU D CA 1
ATOM 8604 C C . LEU D 1 31 ? -82.771 -100.348 24.575 1.00 88.15 11 LEU D C 1
ATOM 8605 O O . LEU D 1 31 ? -82.187 -99.479 23.918 1.00 91.26 11 LEU D O 1
ATOM 8610 N N . LYS D 1 32 ? -82.613 -101.645 24.328 1.00 91.76 12 LYS D N 1
ATOM 8611 C CA . LYS D 1 32 ? -81.688 -102.093 23.291 1.00 91.28 12 LYS D CA 1
ATOM 8612 C C . LYS D 1 32 ? -82.154 -101.682 21.893 1.00 77.88 12 LYS D C 1
ATOM 8613 O O . LYS D 1 32 ? -81.330 -101.209 21.103 1.00 77.92 12 LYS D O 1
ATOM 8619 N N . PRO D 1 33 ? -83.439 -101.832 21.535 1.00 78.92 13 PRO D N 1
ATOM 8620 C CA . PRO D 1 33 ? -83.869 -101.311 20.224 1.00 78.93 13 PRO D CA 1
ATOM 8621 C C . PRO D 1 33 ? -83.680 -99.811 20.082 1.00 83.22 13 PRO D C 1
ATOM 8622 O O . PRO D 1 33 ? -83.271 -99.341 19.014 1.00 87.27 13 PRO D O 1
ATOM 8626 N N . LEU D 1 34 ? -83.982 -99.043 21.132 1.00 83.50 14 LEU D N 1
ATOM 8627 C CA . LEU D 1 34 ? -83.776 -97.599 21.086 1.00 73.66 14 LEU D CA 1
ATOM 8628 C C . LEU D 1 34 ? -82.306 -97.266 20.873 1.00 84.22 14 LEU D C 1
ATOM 8629 O O . LEU D 1 34 ? -81.962 -96.429 20.033 1.00 90.13 14 LEU D O 1
ATOM 8634 N N . GLN D 1 35 ? -81.422 -97.921 21.626 1.00 90.23 15 GLN D N 1
ATOM 8635 C CA . GLN D 1 35 ? -79.999 -97.612 21.543 1.00 92.44 15 GLN D CA 1
ATOM 8636 C C . GLN D 1 35 ? -79.430 -97.930 20.162 1.00 87.87 15 GLN D C 1
ATOM 8637 O O . GLN D 1 35 ? -78.541 -97.223 19.677 1.00 89.92 15 GLN D O 1
ATOM 8643 N N . GLN D 1 36 ? -79.926 -98.991 19.514 1.00 82.36 16 GLN D N 1
ATOM 8644 C CA . GLN D 1 36 ? -79.423 -99.347 18.188 1.00 92.11 16 GLN D CA 1
ATOM 8645 C C . GLN D 1 36 ? -79.856 -98.335 17.134 1.00 90.16 16 GLN D C 1
ATOM 8646 O O . GLN D 1 36 ? -79.121 -98.086 16.174 1.00 86.57 16 GLN D O 1
ATOM 8652 N N . VAL D 1 37 ? -81.038 -97.739 17.293 1.00 88.11 17 VAL D N 1
ATOM 8653 C CA . VAL D 1 37 ? -81.538 -96.753 16.339 1.00 92.99 17 VAL D CA 1
ATOM 8654 C C . VAL D 1 37 ? -81.257 -95.319 16.774 1.00 111.97 17 VAL D C 1
ATOM 8655 O O . VAL D 1 37 ? -81.504 -94.383 15.990 1.00 108.99 17 VAL D O 1
ATOM 8659 N N . SER D 1 38 ? -80.752 -95.116 17.988 1.00 100.02 18 SER D N 1
ATOM 8660 C CA . SER D 1 38 ? -80.395 -93.799 18.501 1.00 118.93 18 SER D CA 1
ATOM 8661 C C . SER D 1 38 ? -78.891 -93.806 18.765 1.00 129.73 18 SER D C 1
ATOM 8662 O O . SER D 1 38 ? -78.433 -94.109 19.875 1.00 137.65 18 SER D O 1
ATOM 8665 N N . GLY D 1 39 ? -78.127 -93.471 17.723 1.00 144.37 19 GLY D N 1
ATOM 8666 C CA . GLY D 1 39 ? -76.686 -93.435 17.788 1.00 145.24 19 GLY D CA 1
ATOM 8667 C C . GLY D 1 39 ? -76.147 -92.109 17.278 1.00 145.28 19 GLY D C 1
ATOM 8668 O O . GLY D 1 39 ? -76.888 -91.129 17.122 1.00 151.32 19 GLY D O 1
ATOM 8669 N N . PRO D 1 40 ? -74.827 -92.058 17.000 1.00 155.99 20 PRO D N 1
ATOM 8670 C CA . PRO D 1 40 ? -74.227 -90.824 16.482 1.00 152.58 20 PRO D CA 1
ATOM 8671 C C . PRO D 1 40 ? -74.859 -90.455 15.151 1.00 150.32 20 PRO D C 1
ATOM 8672 O O . PRO D 1 40 ? -74.593 -91.077 14.119 1.00 151.40 20 PRO D O 1
ATOM 8676 N N . LEU D 1 41 ? -75.708 -89.430 15.174 1.00 159.28 21 LEU D N 1
ATOM 8677 C CA . LEU D 1 41 ? -76.392 -88.970 13.966 1.00 153.36 21 LEU D CA 1
ATOM 8678 C C . LEU D 1 41 ? -76.576 -87.459 13.941 1.00 153.83 21 LEU D C 1
ATOM 8679 O O . LEU D 1 41 ? -76.440 -86.803 14.980 1.00 151.89 21 LEU D O 1
ATOM 8684 N N . PRO D 1 45 ? -77.781 -80.711 14.441 1.00 144.11 25 PRO D N 1
ATOM 8685 C CA . PRO D 1 45 ? -77.407 -81.436 13.222 1.00 143.38 25 PRO D CA 1
ATOM 8686 C C . PRO D 1 45 ? -78.333 -82.614 12.923 1.00 138.43 25 PRO D C 1
ATOM 8687 O O . PRO D 1 45 ? -78.614 -83.408 13.821 1.00 136.43 25 PRO D O 1
ATOM 8691 N N . THR D 1 46 ? -78.805 -82.726 11.683 1.00 129.77 26 THR D N 1
ATOM 8692 C CA . THR D 1 46 ? -78.516 -81.750 10.637 1.00 132.32 26 THR D CA 1
ATOM 8693 C C . THR D 1 46 ? -79.815 -81.199 10.053 1.00 131.42 26 THR D C 1
ATOM 8694 O O . THR D 1 46 ? -79.799 -80.294 9.219 1.00 135.43 26 THR D O 1
ATOM 8698 N N . LEU D 1 47 ? -80.946 -81.751 10.503 1.00 126.66 27 LEU D N 1
ATOM 8699 C CA . LEU D 1 47 ? -82.251 -81.391 9.964 1.00 116.25 27 LEU D CA 1
ATOM 8700 C C . LEU D 1 47 ? -83.305 -81.767 10.991 1.00 108.98 27 LEU D C 1
ATOM 8701 O O . LEU D 1 47 ? -83.166 -82.816 11.636 1.00 106.24 27 LEU D O 1
ATOM 8706 N N . PRO D 1 48 ? -84.350 -80.932 11.195 1.00 105.57 28 PRO D N 1
ATOM 8707 C CA . PRO D 1 48 ? -85.310 -81.154 12.290 1.00 95.95 28 PRO D CA 1
ATOM 8708 C C . PRO D 1 48 ? -85.787 -82.585 12.494 1.00 88.46 28 PRO D C 1
ATOM 8709 O O . PRO D 1 48 ? -85.640 -83.133 13.591 1.00 87.62 28 PRO D O 1
ATOM 8713 N N . ILE D 1 49 ? -86.356 -83.210 11.460 1.00 91.10 29 ILE D N 1
ATOM 8714 C CA . ILE D 1 49 ? -86.932 -84.540 11.647 1.00 85.35 29 ILE D CA 1
ATOM 8715 C C . ILE D 1 49 ? -85.879 -85.634 11.685 1.00 78.07 29 ILE D C 1
ATOM 8716 O O . ILE D 1 49 ? -86.179 -86.756 12.113 1.00 73.53 29 ILE D O 1
ATOM 8721 N N . LEU D 1 50 ? -84.646 -85.340 11.272 1.00 80.51 30 LEU D N 1
ATOM 8722 C CA . LEU D 1 50 ? -83.598 -86.350 11.286 1.00 81.51 30 LEU D CA 1
ATOM 8723 C C . LEU D 1 50 ? -83.130 -86.697 12.693 1.00 85.23 30 LEU D C 1
ATOM 8724 O O . LEU D 1 50 ? -82.449 -87.713 12.868 1.00 88.82 30 LEU D O 1
ATOM 8729 N N . GLY D 1 51 ? -83.470 -85.886 13.687 1.00 76.20 31 GLY D N 1
ATOM 8730 C CA . GLY D 1 51 ? -83.172 -86.178 15.070 1.00 70.83 31 GLY D CA 1
ATOM 8731 C C . GLY D 1 51 ? -84.290 -86.877 15.808 1.00 76.82 31 GLY D C 1
ATOM 8732 O O . GLY D 1 51 ? -84.257 -86.956 17.041 1.00 83.49 31 GLY D O 1
ATOM 8733 N N . ASN D 1 52 ? -85.284 -87.382 15.086 1.00 73.14 32 ASN D N 1
ATOM 8734 C CA . ASN D 1 52 ? -86.442 -88.045 15.660 1.00 75.82 32 ASN D CA 1
ATOM 8735 C C . ASN D 1 52 ? -86.455 -89.517 15.269 1.00 68.87 32 ASN D C 1
ATOM 8736 O O . ASN D 1 52 ? -85.802 -89.936 14.308 1.00 70.09 32 ASN D O 1
ATOM 8741 N N . LEU D 1 53 ? -87.204 -90.301 16.037 1.00 74.93 33 LEU D N 1
ATOM 8742 C CA . LEU D 1 53 ? -87.395 -91.722 15.779 1.00 73.39 33 LEU D CA 1
ATOM 8743 C C . LEU D 1 53 ? -88.809 -91.958 15.269 1.00 77.82 33 LEU D C 1
ATOM 8744 O O . LEU D 1 53 ? -89.771 -91.423 15.830 1.00 79.56 33 LEU D O 1
ATOM 8749 N N . LEU D 1 54 ? -88.932 -92.750 14.208 1.00 81.14 34 LEU D N 1
ATOM 8750 C CA . LEU D 1 54 ? -90.235 -93.065 13.626 1.00 86.29 34 LEU D CA 1
ATOM 8751 C C . LEU D 1 54 ? -90.855 -94.230 14.388 1.00 89.17 34 LEU D C 1
ATOM 8752 O O . LEU D 1 54 ? -90.475 -95.388 14.199 1.00 96.12 34 LEU D O 1
ATOM 8757 N N . LEU D 1 55 ? -91.804 -93.921 15.268 1.00 86.75 35 LEU D N 1
ATOM 8758 C CA . LEU D 1 55 ? -92.576 -94.938 15.967 1.00 85.86 35 LEU D CA 1
ATOM 8759 C C . LEU D 1 55 ? -93.838 -95.227 15.167 1.00 93.56 35 LEU D C 1
ATOM 8760 O O . LEU D 1 55 ? -94.517 -94.300 14.714 1.00 97.81 35 LEU D O 1
ATOM 8765 N N . GLN D 1 56 ? -94.149 -96.508 14.992 1.00 88.64 36 GLN D N 1
ATOM 8766 C CA . GLN D 1 56 ? -95.333 -96.905 14.236 1.00 96.86 36 GLN D CA 1
ATOM 8767 C C . GLN D 1 56 ? -95.813 -98.252 14.748 1.00 97.24 36 GLN D C 1
ATOM 8768 O O . GLN D 1 56 ? -95.045 -99.219 14.772 1.00 97.90 36 GLN D O 1
ATOM 8774 N N . VAL D 1 57 ? -97.070 -98.307 15.175 1.00 100.30 37 VAL D N 1
ATOM 8775 C CA . VAL D 1 57 ? -97.675 -99.521 15.702 1.00 99.70 37 VAL D CA 1
ATOM 8776 C C . VAL D 1 57 ? -98.530 -100.141 14.605 1.00 103.05 37 VAL D C 1
ATOM 8777 O O . VAL D 1 57 ? -99.449 -99.500 14.083 1.00 96.35 37 VAL D O 1
ATOM 8781 N N . ALA D 1 58 ? -98.212 -101.381 14.239 1.00 96.56 38 ALA D N 1
ATOM 8782 C CA . ALA D 1 58 ? -99.024 -102.176 13.325 1.00 108.94 38 ALA D CA 1
ATOM 8783 C C . ALA D 1 58 ? -99.248 -103.525 13.986 1.00 133.14 38 ALA D C 1
ATOM 8784 O O . ALA D 1 58 ? -98.284 -104.256 14.238 1.00 135.05 38 ALA D O 1
ATOM 8786 N N . ASP D 1 59 ? -100.507 -103.845 14.277 1.00 131.13 39 ASP D N 1
ATOM 8787 C CA . ASP D 1 59 ? -100.845 -105.039 15.048 1.00 143.28 39 ASP D CA 1
ATOM 8788 C C . ASP D 1 59 ? -100.193 -106.304 14.489 1.00 143.93 39 ASP D C 1
ATOM 8789 O O . ASP D 1 59 ? -100.464 -106.710 13.359 1.00 148.47 39 ASP D O 1
ATOM 8794 N N . GLY D 1 60 ? -99.324 -106.918 15.291 1.00 143.88 40 GLY D N 1
ATOM 8795 C CA . GLY D 1 60 ? -99.022 -106.425 16.626 1.00 129.84 40 GLY D CA 1
ATOM 8796 C C . GLY D 1 60 ? -97.550 -106.216 16.946 1.00 117.29 40 GLY D C 1
ATOM 8797 O O . GLY D 1 60 ? -97.018 -106.843 17.865 1.00 116.94 40 GLY D O 1
ATOM 8798 N N . THR D 1 61 ? -96.886 -105.335 16.199 1.00 127.60 41 THR D N 1
ATOM 8799 C CA . THR D 1 61 ? -95.474 -105.042 16.410 1.00 112.83 41 THR D CA 1
ATOM 8800 C C . THR D 1 61 ? -95.245 -103.536 16.458 1.00 101.97 41 THR D C 1
ATOM 8801 O O . THR D 1 61 ? -96.068 -102.740 15.998 1.00 96.31 41 THR D O 1
ATOM 8805 N N . LEU D 1 62 ? -94.102 -103.157 17.031 1.00 104.90 42 LEU D N 1
ATOM 8806 C CA . LEU D 1 62 ? -93.664 -101.770 17.118 1.00 95.25 42 LEU D CA 1
ATOM 8807 C C . LEU D 1 62 ? -92.351 -101.611 16.364 1.00 96.29 42 LEU D C 1
ATOM 8808 O O . LEU D 1 62 ? -91.395 -102.355 16.612 1.00 99.10 42 LEU D O 1
ATOM 8813 N N . SER D 1 63 ? -92.304 -100.641 15.453 1.00 91.06 43 SER D N 1
ATOM 8814 C CA . SER D 1 63 ? -91.135 -100.391 14.619 1.00 92.01 43 SER D CA 1
ATOM 8815 C C . SER D 1 63 ? -90.513 -99.045 14.971 1.00 91.16 43 SER D C 1
ATOM 8816 O O . SER D 1 63 ? -91.213 -98.028 15.031 1.00 89.24 43 SER D O 1
ATOM 8819 N N . LEU D 1 64 ? -89.201 -99.048 15.211 1.00 90.70 44 LEU D N 1
ATOM 8820 C CA . LEU D 1 64 ? -88.432 -97.851 15.539 1.00 82.78 44 LEU D CA 1
ATOM 8821 C C . LEU D 1 64 ? -87.376 -97.636 14.462 1.00 90.32 44 LEU D C 1
ATOM 8822 O O . LEU D 1 64 ? -86.519 -98.500 14.255 1.00 99.23 44 LEU D O 1
ATOM 8827 N N . THR D 1 65 ? -87.437 -96.491 13.781 1.00 87.23 45 THR D N 1
ATOM 8828 C CA . THR D 1 65 ? -86.557 -96.200 12.657 1.00 84.77 45 THR D CA 1
ATOM 8829 C C . THR D 1 65 ? -85.773 -94.911 12.892 1.00 86.48 45 THR D C 1
ATOM 8830 O O . THR D 1 65 ? -86.275 -93.963 13.502 1.00 88.62 45 THR D O 1
ATOM 8834 N N . GLY D 1 66 ? -84.527 -94.893 12.408 1.00 84.76 46 GLY D N 1
ATOM 8835 C CA . GLY D 1 66 ? -83.669 -93.720 12.464 1.00 82.55 46 GLY D CA 1
ATOM 8836 C C . GLY D 1 66 ? -82.709 -93.625 11.290 1.00 88.40 46 GLY D C 1
ATOM 8837 O O . GLY D 1 66 ? -82.089 -94.628 10.922 1.00 96.77 46 GLY D O 1
ATOM 8838 N N . THR D 1 67 ? -82.573 -92.440 10.685 1.00 86.82 47 THR D N 1
ATOM 8839 C CA . THR D 1 67 ? -81.738 -92.274 9.497 1.00 85.79 47 THR D CA 1
ATOM 8840 C C . THR D 1 67 ? -80.964 -90.963 9.583 1.00 79.89 47 THR D C 1
ATOM 8841 O O . THR D 1 67 ? -81.103 -90.193 10.537 1.00 85.41 47 THR D O 1
ATOM 8845 N N . ASP D 1 68 ? -80.128 -90.719 8.565 1.00 79.52 48 ASP D N 1
ATOM 8846 C CA . ASP D 1 68 ? -79.368 -89.479 8.439 1.00 86.31 48 ASP D CA 1
ATOM 8847 C C . ASP D 1 68 ? -79.235 -89.073 6.977 1.00 87.90 48 ASP D C 1
ATOM 8848 O O . ASP D 1 68 ? -78.234 -88.458 6.587 1.00 91.52 48 ASP D O 1
ATOM 8853 N N . LEU D 1 69 ? -80.234 -89.415 6.161 1.00 84.98 49 LEU D N 1
ATOM 8854 C CA . LEU D 1 69 ? -80.258 -89.151 4.724 1.00 98.09 49 LEU D CA 1
ATOM 8855 C C . LEU D 1 69 ? -79.174 -89.924 3.980 1.00 102.51 49 LEU D C 1
ATOM 8856 O O . LEU D 1 69 ? -78.767 -89.527 2.884 1.00 111.36 49 LEU D O 1
ATOM 8861 N N . GLU D 1 70 ? -78.695 -91.025 4.561 1.00 96.52 50 GLU D N 1
ATOM 8862 C CA . GLU D 1 70 ? -77.631 -91.819 3.960 1.00 100.32 50 GLU D CA 1
ATOM 8863 C C . GLU D 1 70 ? -77.860 -93.299 4.249 1.00 92.25 50 GLU D C 1
ATOM 8864 O O . GLU D 1 70 ? -77.853 -94.131 3.334 1.00 90.94 50 GLU D O 1
ATOM 8870 N N . MET D 1 71 ? -78.068 -93.632 5.521 1.00 97.64 51 MET D N 1
ATOM 8871 C CA . MET D 1 71 ? -78.403 -94.987 5.936 1.00 96.43 51 MET D CA 1
ATOM 8872 C C . MET D 1 71 ? -79.494 -94.920 6.996 1.00 79.35 51 MET D C 1
ATOM 8873 O O . MET D 1 71 ? -79.700 -93.884 7.631 1.00 77.07 51 MET D O 1
ATOM 8878 N N . GLU D 1 72 ? -80.208 -96.032 7.171 1.00 78.98 52 GLU D N 1
ATOM 8879 C CA . GLU D 1 72 ? -81.269 -96.116 8.164 1.00 84.49 52 GLU D CA 1
ATOM 8880 C C . GLU D 1 72 ? -81.091 -97.367 9.016 1.00 79.55 52 GLU D C 1
ATOM 8881 O O . GLU D 1 72 ? -80.374 -98.303 8.651 1.00 77.75 52 GLU D O 1
ATOM 8887 N N . MET D 1 73 ? -81.779 -97.370 10.158 1.00 79.85 53 MET D N 1
ATOM 8888 C CA . MET D 1 73 ? -81.699 -98.454 11.131 1.00 83.93 53 MET D CA 1
ATOM 8889 C C . MET D 1 73 ? -83.092 -98.687 11.700 1.00 77.32 53 MET D C 1
ATOM 8890 O O . MET D 1 73 ? -83.656 -97.794 12.340 1.00 78.07 53 MET D O 1
ATOM 8895 N N . VAL D 1 74 ? -83.647 -99.876 11.459 1.00 86.01 54 VAL D N 1
ATOM 8896 C CA . VAL D 1 74 ? -85.010 -100.222 11.849 1.00 83.18 54 VAL D CA 1
ATOM 8897 C C . VAL D 1 74 ? -84.972 -101.347 12.874 1.00 87.12 54 VAL D C 1
ATOM 8898 O O . VAL D 1 74 ? -84.207 -102.306 12.727 1.00 92.82 54 VAL D O 1
ATOM 8902 N N . ALA D 1 75 ? -85.802 -101.226 13.911 1.00 87.93 55 ALA D N 1
ATOM 8903 C CA . ALA D 1 75 ? -85.945 -102.249 14.940 1.00 85.39 55 ALA D CA 1
ATOM 8904 C C . ALA D 1 75 ? -87.420 -102.566 15.145 1.00 93.29 55 ALA D C 1
ATOM 8905 O O . ALA D 1 75 ? -88.258 -101.660 15.181 1.00 91.55 55 ALA D O 1
ATOM 8907 N N . ARG D 1 76 ? -87.732 -103.855 15.268 1.00 96.03 56 ARG D N 1
ATOM 8908 C CA . ARG D 1 76 ? -89.095 -104.327 15.476 1.00 98.02 56 ARG D CA 1
ATOM 8909 C C . ARG D 1 76 ? -89.229 -104.913 16.875 1.00 91.51 56 ARG D C 1
ATOM 8910 O O . ARG D 1 76 ? -88.368 -105.682 17.316 1.00 86.50 56 ARG D O 1
ATOM 8918 N N . VAL D 1 77 ? -90.297 -104.532 17.574 1.00 97.29 57 VAL D N 1
ATOM 8919 C CA . VAL D 1 77 ? -90.562 -104.977 18.938 1.00 98.47 57 VAL D CA 1
ATOM 8920 C C . VAL D 1 77 ? -91.945 -105.611 18.987 1.00 104.71 57 VAL D C 1
ATOM 8921 O O . VAL D 1 77 ? -92.928 -105.002 18.548 1.00 106.55 57 VAL D O 1
ATOM 8925 N N . ALA D 1 78 ? -92.018 -106.833 19.512 1.00 105.41 58 ALA D N 1
ATOM 8926 C CA . ALA D 1 78 ? -93.296 -107.523 19.642 1.00 107.99 58 ALA D CA 1
ATOM 8927 C C . ALA D 1 78 ? -94.111 -106.918 20.782 1.00 108.87 58 ALA D C 1
ATOM 8928 O O . ALA D 1 78 ? -93.627 -106.805 21.912 1.00 112.42 58 ALA D O 1
ATOM 8930 N N . LEU D 1 79 ? -95.351 -106.532 20.484 1.00 115.46 59 LEU D N 1
ATOM 8931 C CA . LEU D 1 79 ? -96.262 -105.954 21.467 1.00 112.86 59 LEU D CA 1
ATOM 8932 C C . LEU D 1 79 ? -97.284 -107.010 21.875 1.00 122.84 59 LEU D C 1
ATOM 8933 O O . LEU D 1 79 ? -98.106 -107.436 21.059 1.00 133.33 59 LEU D O 1
ATOM 8938 N N . VAL D 1 80 ? -97.234 -107.429 23.143 1.00 107.93 60 VAL D N 1
ATOM 8939 C CA . VAL D 1 80 ? -98.180 -108.415 23.662 1.00 110.41 60 VAL D CA 1
ATOM 8940 C C . VAL D 1 80 ? -99.306 -107.783 24.470 1.00 111.74 60 VAL D C 1
ATOM 8941 O O . VAL D 1 80 ? -100.249 -108.492 24.855 1.00 112.27 60 VAL D O 1
ATOM 8945 N N . GLN D 1 81 ? -99.240 -106.480 24.744 1.00 117.11 61 GLN D N 1
ATOM 8946 C CA . GLN D 1 81 ? -100.243 -105.740 25.488 1.00 118.05 61 GLN D CA 1
ATOM 8947 C C . GLN D 1 81 ? -101.115 -104.923 24.539 1.00 117.25 61 GLN D C 1
ATOM 8948 O O . GLN D 1 81 ? -100.683 -104.594 23.430 1.00 115.00 61 GLN D O 1
ATOM 8954 N N . PRO D 1 82 ? -102.349 -104.602 24.942 1.00 121.28 62 PRO D N 1
ATOM 8955 C CA . PRO D 1 82 ? -103.270 -103.898 24.038 1.00 122.39 62 PRO D CA 1
ATOM 8956 C C . PRO D 1 82 ? -102.660 -102.637 23.440 1.00 115.44 62 PRO D C 1
ATOM 8957 O O . PRO D 1 82 ? -101.906 -101.914 24.094 1.00 107.77 62 PRO D O 1
ATOM 8961 N N . HIS D 1 83 ? -102.993 -102.387 22.173 1.00 119.30 63 HIS D N 1
ATOM 8962 C CA . HIS D 1 83 ? -102.415 -101.292 21.406 1.00 115.68 63 HIS D CA 1
ATOM 8963 C C . HIS D 1 83 ? -103.400 -100.863 20.326 1.00 115.89 63 HIS D C 1
ATOM 8964 O O . HIS D 1 83 ? -104.396 -101.541 20.058 1.00 118.83 63 HIS D O 1
ATOM 8971 N N . GLU D 1 84 ? -103.109 -99.718 19.705 1.00 111.85 64 GLU D N 1
ATOM 8972 C CA . GLU D 1 84 ? -103.917 -99.183 18.616 1.00 116.69 64 GLU D CA 1
ATOM 8973 C C . GLU D 1 84 ? -103.002 -98.717 17.490 1.00 111.79 64 GLU D C 1
ATOM 8974 O O . GLU D 1 84 ? -101.996 -98.032 17.753 1.00 111.98 64 GLU D O 1
ATOM 8980 N N . PRO D 1 85 ? -103.295 -99.081 16.239 1.00 111.88 65 PRO D N 1
ATOM 8981 C CA . PRO D 1 85 ? -102.407 -98.712 15.130 1.00 106.21 65 PRO D CA 1
ATOM 8982 C C . PRO D 1 85 ? -102.267 -97.204 14.978 1.00 101.81 65 PRO D C 1
ATOM 8983 O O . PRO D 1 85 ? -103.214 -96.444 15.190 1.00 104.35 65 PRO D O 1
ATOM 8987 N N . GLY D 1 86 ? -101.067 -96.784 14.595 1.00 104.80 66 GLY D N 1
ATOM 8988 C CA . GLY D 1 86 ? -100.769 -95.379 14.399 1.00 100.06 66 GLY D CA 1
ATOM 8989 C C . GLY D 1 86 ? -99.283 -95.195 14.180 1.00 92.23 66 GLY D C 1
ATOM 8990 O O . GLY D 1 86 ? -98.506 -96.154 14.192 1.00 90.31 66 GLY D O 1
ATOM 8991 N N . ALA D 1 87 ? -98.897 -93.935 13.985 1.00 88.68 67 ALA D N 1
ATOM 8992 C CA . ALA D 1 87 ? -97.497 -93.618 13.738 1.00 86.72 67 ALA D CA 1
ATOM 8993 C C . ALA D 1 87 ? -97.222 -92.164 14.099 1.00 94.54 67 ALA D C 1
ATOM 8994 O O . ALA D 1 87 ? -98.103 -91.306 13.990 1.00 99.02 67 ALA D O 1
ATOM 8996 N N . THR D 1 88 ? -95.986 -91.902 14.523 1.00 89.79 68 THR D N 1
ATOM 8997 C CA . THR D 1 88 ? -95.529 -90.559 14.866 1.00 93.43 68 THR D CA 1
ATOM 8998 C C . THR D 1 88 ? -94.009 -90.579 14.973 1.00 92.08 68 THR D C 1
ATOM 8999 O O . THR D 1 88 ? -93.375 -91.633 14.881 1.00 101.05 68 THR D O 1
ATOM 9003 N N . THR D 1 89 ? -93.431 -89.392 15.165 1.00 87.96 69 THR D N 1
ATOM 9004 C CA . THR D 1 89 ? -92.002 -89.220 15.389 1.00 87.18 69 THR D CA 1
ATOM 9005 C C . THR D 1 89 ? -91.781 -88.505 16.717 1.00 86.98 69 THR D C 1
ATOM 9006 O O . THR D 1 89 ? -92.659 -87.796 17.213 1.00 94.73 69 THR D O 1
ATOM 9010 N N . VAL D 1 90 ? -90.589 -88.680 17.283 1.00 83.89 70 VAL D N 1
ATOM 9011 C CA . VAL D 1 90 ? -90.286 -88.173 18.623 1.00 77.84 70 VAL D CA 1
ATOM 9012 C C . VAL D 1 90 ? -88.781 -87.967 18.773 1.00 74.36 70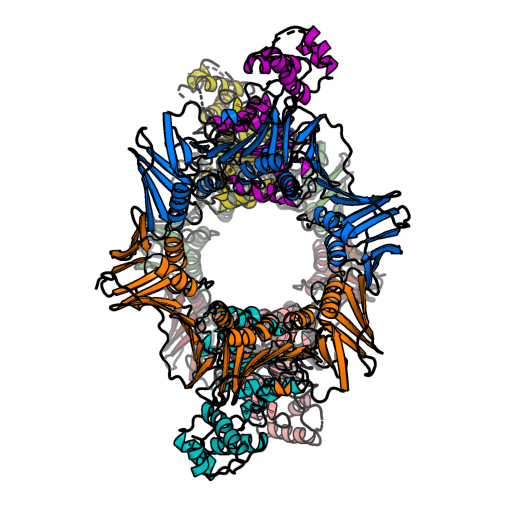 VAL D C 1
ATOM 9013 O O . VAL D 1 90 ? -87.998 -88.792 18.282 1.00 84.25 70 VAL D O 1
ATOM 9017 N N . PRO D 1 91 ? -88.332 -86.862 19.412 1.00 71.49 71 PRO D N 1
ATOM 9018 C CA . PRO D 1 91 ? -86.893 -86.655 19.652 1.00 73.55 71 PRO D CA 1
ATOM 9019 C C . PRO D 1 91 ? -86.170 -87.884 20.187 1.00 83.18 71 PRO D C 1
ATOM 9020 O O . PRO D 1 91 ? -86.526 -88.419 21.241 1.00 87.84 71 PRO D O 1
ATOM 9024 N N . ALA D 1 92 ? -85.152 -88.337 19.449 1.00 77.14 72 ALA D N 1
ATOM 9025 C CA . ALA D 1 92 ? -84.484 -89.598 19.765 1.00 71.93 72 ALA D CA 1
ATOM 9026 C C . ALA D 1 92 ? -83.824 -89.562 21.141 1.00 79.27 72 ALA D C 1
ATOM 9027 O O . ALA D 1 92 ? -84.042 -90.455 21.968 1.00 85.02 72 ALA D O 1
ATOM 9029 N N . ARG D 1 93 ? -82.999 -88.543 21.402 1.00 75.71 73 ARG D N 1
ATOM 9030 C CA . ARG D 1 93 ? -82.226 -88.527 22.642 1.00 78.91 73 ARG D CA 1
ATOM 9031 C C . ARG D 1 93 ? -83.126 -88.359 23.860 1.00 77.56 73 ARG D C 1
ATOM 9032 O O . ARG D 1 93 ? -82.916 -89.018 24.885 1.00 77.92 73 ARG D O 1
ATOM 9040 N N . LYS D 1 94 ? -84.131 -87.486 23.771 1.00 79.76 74 LYS D N 1
ATOM 9041 C CA . LYS D 1 94 ? -85.021 -87.270 24.908 1.00 75.64 74 LYS D CA 1
ATOM 9042 C C . LYS D 1 94 ? -85.829 -88.523 25.220 1.00 76.28 74 LYS D C 1
ATOM 9043 O O . LYS D 1 94 ? -85.926 -88.937 26.380 1.00 82.01 74 LYS D O 1
ATOM 9049 N N . PHE D 1 95 ? -86.412 -89.146 24.193 1.00 73.42 75 PHE D N 1
ATOM 9050 C CA . PHE D 1 95 ? -87.210 -90.345 24.423 1.00 74.74 75 PHE D CA 1
ATOM 9051 C C . PHE D 1 95 ? -86.359 -91.488 24.960 1.00 73.81 75 PHE D C 1
ATOM 9052 O O . PHE D 1 95 ? -86.839 -92.292 25.767 1.00 81.95 75 PHE D O 1
ATOM 9060 N N . PHE D 1 96 ? -85.102 -91.583 24.525 1.00 72.87 76 PHE D N 1
ATOM 9061 C CA . PHE D 1 96 ? -84.221 -92.624 25.042 1.00 75.57 76 PHE D CA 1
ATOM 9062 C C . PHE D 1 96 ? -83.841 -92.352 26.493 1.00 78.20 76 PHE D C 1
ATOM 9063 O O . PHE D 1 96 ? -83.853 -93.263 27.328 1.00 78.26 76 PHE D O 1
ATOM 9071 N N . ASP D 1 97 ? -83.480 -91.103 26.806 1.00 76.26 77 ASP D N 1
ATOM 9072 C CA . ASP D 1 97 ? -83.085 -90.760 28.169 1.00 74.67 77 ASP D CA 1
ATOM 9073 C C . ASP D 1 97 ? -84.227 -90.959 29.157 1.00 69.93 77 ASP D C 1
ATOM 9074 O O . ASP D 1 97 ? -83.987 -91.283 30.326 1.00 68.52 77 ASP D O 1
ATOM 9079 N N . ILE D 1 98 ? -85.468 -90.758 28.712 1.00 67.23 78 ILE D N 1
ATOM 9080 C CA . ILE D 1 98 ? -86.617 -90.983 29.582 1.00 66.79 78 ILE D CA 1
ATOM 9081 C C . ILE D 1 98 ? -86.767 -92.466 29.894 1.00 76.16 78 ILE D C 1
ATOM 9082 O O . ILE D 1 98 ? -86.818 -92.869 31.062 1.00 81.23 78 ILE D O 1
ATOM 9087 N N . CYS D 1 99 ? -86.826 -93.302 28.854 1.00 67.20 79 CYS D N 1
ATOM 9088 C CA . CYS D 1 99 ? -87.002 -94.737 29.055 1.00 74.18 79 CYS D CA 1
ATOM 9089 C C . CYS D 1 99 ? -85.837 -95.352 29.820 1.00 78.06 79 CYS D C 1
ATOM 9090 O O . CYS D 1 99 ? -86.036 -96.286 30.605 1.00 83.97 79 CYS D O 1
ATOM 9093 N N . ARG D 1 100 ? -84.621 -94.843 29.616 1.00 71.80 80 ARG D N 1
ATOM 9094 C CA . ARG D 1 100 ? -83.468 -95.371 30.337 1.00 76.98 80 ARG D CA 1
ATOM 9095 C C . ARG D 1 100 ? -83.424 -94.881 31.781 1.00 75.78 80 ARG D C 1
ATOM 9096 O O . ARG D 1 100 ? -82.933 -95.603 32.658 1.00 81.37 80 ARG D O 1
ATOM 9104 N N . GLY D 1 101 ? -83.927 -93.674 32.050 1.00 72.52 81 GLY D N 1
ATOM 9105 C CA . GLY D 1 101 ? -83.941 -93.168 33.410 1.00 74.07 81 GLY D CA 1
ATOM 9106 C C . GLY D 1 101 ? -84.988 -93.820 34.287 1.00 84.61 81 GLY D C 1
ATOM 9107 O O . GLY D 1 101 ? -84.894 -93.735 35.516 1.00 91.08 81 GLY D O 1
ATOM 9108 N N . LEU D 1 102 ? -85.987 -94.457 33.679 1.00 90.95 82 LEU D N 1
ATOM 9109 C CA . LEU D 1 102 ? -87.043 -95.120 34.425 1.00 79.30 82 LEU D CA 1
ATOM 9110 C C . LEU D 1 102 ? -86.488 -96.336 35.168 1.00 80.97 82 LEU D C 1
ATOM 9111 O O . LEU D 1 102 ? -85.502 -96.940 34.737 1.00 84.36 82 LEU D O 1
ATOM 9116 N N . PRO D 1 103 ? -87.093 -96.702 36.300 1.00 78.36 83 PRO D N 1
ATOM 9117 C CA . PRO D 1 103 ? -86.621 -97.873 37.050 1.00 76.38 83 PRO D CA 1
ATOM 9118 C C . PRO D 1 103 ? -86.730 -99.156 36.238 1.00 86.19 83 PRO D C 1
ATOM 9119 O O . PRO D 1 103 ? -87.454 -99.240 35.242 1.00 96.24 83 PRO D O 1
ATOM 9123 N N . GLU D 1 104 ? -85.985 -100.166 36.679 1.00 84.65 84 GLU D N 1
ATOM 9124 C CA . GLU D 1 104 ? -85.970 -101.447 35.986 1.00 93.00 84 GLU D CA 1
ATOM 9125 C C . GLU D 1 104 ? -87.283 -102.191 36.203 1.00 96.95 84 GLU D C 1
ATOM 9126 O O . GLU D 1 104 ? -87.810 -102.242 37.316 1.00 88.32 84 GLU D O 1
ATOM 9132 N N . GLY D 1 105 ? -87.816 -102.762 35.125 1.00 111.32 85 GLY D N 1
ATOM 9133 C CA . GLY D 1 105 ? -89.065 -103.494 35.187 1.00 111.96 85 GLY D CA 1
ATOM 9134 C C . GLY D 1 105 ? -90.313 -102.656 35.030 1.00 103.83 85 GLY D C 1
ATOM 9135 O O . GLY D 1 105 ? -91.420 -103.183 35.201 1.00 112.33 85 GLY D O 1
ATOM 9136 N N . ALA D 1 106 ? -90.171 -101.372 34.717 1.00 94.89 86 ALA D N 1
ATOM 9137 C CA . ALA D 1 106 ? -91.304 -100.468 34.587 1.00 89.05 86 ALA D CA 1
ATOM 9138 C C . ALA D 1 106 ? -91.974 -100.621 33.227 1.00 91.20 86 ALA D C 1
ATOM 9139 O O . ALA D 1 106 ? -91.324 -100.893 32.214 1.00 96.58 86 ALA D O 1
ATOM 9141 N N . GLU D 1 107 ? -93.294 -100.448 33.219 1.00 93.94 87 GLU D N 1
ATOM 9142 C CA . GLU D 1 107 ? -94.067 -100.412 31.985 1.00 95.47 87 GLU D CA 1
ATOM 9143 C C . GLU D 1 107 ? -94.136 -98.978 31.474 1.00 91.38 87 GLU D C 1
ATOM 9144 O O . GLU D 1 107 ? -94.253 -98.032 32.258 1.00 93.49 87 GLU D O 1
ATOM 9150 N N . ILE D 1 108 ? -94.057 -98.822 30.155 1.00 96.97 88 ILE D N 1
ATOM 9151 C CA . ILE D 1 108 ? -94.054 -97.513 29.508 1.00 89.45 88 ILE D CA 1
ATOM 9152 C C . ILE D 1 108 ? -95.297 -97.400 28.636 1.00 91.41 88 ILE D C 1
ATOM 9153 O O . ILE D 1 108 ? -95.453 -98.153 27.667 1.00 92.49 88 ILE D O 1
ATOM 9158 N N . ALA D 1 109 ? -96.180 -96.467 28.986 1.00 89.05 89 ALA D N 1
ATOM 9159 C CA . ALA D 1 109 ? -97.405 -96.210 28.237 1.00 92.69 89 ALA D CA 1
ATOM 9160 C C . ALA D 1 109 ? -97.197 -95.006 27.327 1.00 88.00 89 ALA D C 1
ATOM 9161 O O . ALA D 1 109 ? -96.845 -93.918 27.798 1.00 85.17 89 ALA D O 1
ATOM 9163 N N . VAL D 1 110 ? -97.403 -95.204 26.027 1.00 93.40 90 VAL D N 1
ATOM 9164 C CA . VAL D 1 110 ? -97.187 -94.173 25.020 1.00 84.81 90 VAL D CA 1
ATOM 9165 C C . VAL D 1 110 ? -98.469 -93.990 24.220 1.00 88.73 90 VAL D C 1
ATOM 9166 O O . VAL D 1 110 ? -99.033 -94.967 23.712 1.00 96.76 90 VAL D O 1
ATOM 9170 N N . GLN D 1 111 ? -98.928 -92.744 24.112 1.00 86.62 91 GLN D N 1
ATOM 9171 C CA . GLN D 1 111 ? -100.097 -92.422 23.306 1.00 94.09 91 GLN D CA 1
ATOM 9172 C C . GLN D 1 111 ? -99.979 -90.990 22.805 1.00 96.81 91 GLN D C 1
ATOM 9173 O O . GLN D 1 111 ? -99.200 -90.189 23.329 1.00 93.27 91 GLN D O 1
ATOM 9179 N N . LEU D 1 112 ? -100.770 -90.674 21.782 1.00 101.06 92 LEU D N 1
ATOM 9180 C CA . LEU D 1 112 ? -100.753 -89.361 21.149 1.00 104.25 92 LEU D CA 1
ATOM 9181 C C . LEU D 1 112 ? -101.906 -88.510 21.672 1.00 115.87 92 LEU D C 1
ATOM 9182 O O . LEU D 1 112 ? -103.062 -88.945 21.649 1.00 125.54 92 LEU D O 1
ATOM 9187 N N . GLU D 1 113 ? -101.590 -87.300 22.137 1.00 106.84 93 GLU D N 1
ATOM 9188 C CA . GLU D 1 113 ? -102.592 -86.325 22.578 1.00 116.19 93 GLU D CA 1
ATOM 9189 C C . GLU D 1 113 ? -102.243 -84.960 21.992 1.00 114.63 93 GLU D C 1
ATOM 9190 O O . GLU D 1 113 ? -101.445 -84.214 22.567 1.00 112.19 93 GLU D O 1
ATOM 9196 N N . GLY D 1 114 ? -102.843 -84.639 20.848 1.00 117.26 94 GLY D N 1
ATOM 9197 C CA . GLY D 1 114 ? -102.584 -83.379 20.182 1.00 116.69 94 GLY D CA 1
ATOM 9198 C C . GLY D 1 114 ? -101.358 -83.445 19.298 1.00 112.62 94 GLY D C 1
ATOM 9199 O O . GLY D 1 114 ? -101.138 -84.445 18.606 1.00 111.38 94 GLY D O 1
ATOM 9200 N N . GLU D 1 115 ? -100.547 -82.387 19.313 1.00 115.35 95 GLU D N 1
ATOM 9201 C CA . GLU D 1 115 ? -99.304 -82.350 18.556 1.00 109.93 95 GLU D CA 1
ATOM 9202 C C . GLU D 1 115 ? -98.115 -82.825 19.385 1.00 95.82 95 GLU D C 1
ATOM 9203 O O . GLU D 1 115 ? -96.972 -82.473 19.075 1.00 96.67 95 GLU D O 1
ATOM 9209 N N . ARG D 1 116 ? -98.361 -83.612 20.430 1.00 99.97 96 ARG D N 1
ATOM 9210 C CA . ARG D 1 116 ? -97.294 -84.090 21.294 1.00 90.55 96 ARG D CA 1
ATOM 9211 C C . ARG D 1 116 ? -97.615 -85.495 21.782 1.00 77.88 96 ARG D C 1
ATOM 9212 O O . ARG D 1 116 ? -98.776 -85.910 21.838 1.00 76.92 96 ARG D O 1
ATOM 9220 N N . MET D 1 117 ? -96.559 -86.222 22.134 1.00 72.29 97 MET D N 1
ATOM 9221 C CA . MET D 1 117 ? -96.646 -87.602 22.586 1.00 77.36 97 MET D CA 1
ATOM 9222 C C . MET D 1 117 ? -96.477 -87.656 24.098 1.00 85.42 97 MET D C 1
ATOM 9223 O O . MET D 1 117 ? -95.612 -86.979 24.662 1.00 90.00 97 MET D O 1
ATOM 9228 N N . LEU D 1 118 ? -97.298 -88.475 24.750 1.00 88.74 98 LEU D N 1
ATOM 9229 C CA . LEU D 1 118 ? -97.314 -88.585 26.204 1.00 91.20 98 LEU D CA 1
ATOM 9230 C C . LEU D 1 118 ? -96.744 -89.931 26.633 1.00 86.74 98 LEU D C 1
ATOM 9231 O O . LEU D 1 118 ? -97.222 -90.982 26.195 1.00 91.23 98 LEU D O 1
ATOM 9236 N N . VAL D 1 119 ? -95.732 -89.891 27.497 1.00 86.34 99 VAL D N 1
ATOM 9237 C CA . VAL D 1 119 ? -95.077 -91.082 28.027 1.00 75.33 99 VAL D CA 1
ATOM 9238 C C . VAL D 1 119 ? -95.392 -91.186 29.513 1.00 78.46 99 VAL D C 1
ATOM 9239 O O . VAL D 1 119 ? -95.189 -90.224 30.266 1.00 79.35 99 VAL D O 1
ATOM 9243 N N . ARG D 1 120 ? -95.902 -92.344 29.934 1.00 70.70 100 ARG D N 1
ATOM 9244 C CA . ARG D 1 120 ? -96.273 -92.573 31.325 1.00 80.08 100 ARG D CA 1
ATOM 9245 C C . ARG D 1 120 ? -95.625 -93.847 31.841 1.00 77.74 100 ARG D C 1
ATOM 9246 O O . ARG D 1 120 ? -95.656 -94.882 31.168 1.00 79.65 100 ARG D O 1
ATOM 9254 N N . SER D 1 121 ? -95.047 -93.767 33.039 1.00 77.27 101 SER D N 1
ATOM 9255 C CA . SER D 1 121 ? -94.473 -94.939 33.696 1.00 81.86 101 SER D CA 1
ATOM 9256 C C . SER D 1 121 ? -94.617 -94.722 35.200 1.00 88.54 101 SER D C 1
ATOM 9257 O O . SER D 1 121 ? -93.799 -94.029 35.814 1.00 90.29 101 SER D O 1
ATOM 9260 N N . GLY D 1 122 ? -95.658 -95.310 35.778 1.00 89.06 102 GLY D N 1
ATOM 9261 C CA . GLY D 1 122 ? -95.917 -95.111 37.195 1.00 89.35 102 GLY D CA 1
ATOM 9262 C C . GLY D 1 122 ? -96.488 -93.729 37.438 1.00 85.01 102 GLY D C 1
ATOM 9263 O O . GLY D 1 122 ? -97.480 -93.324 36.822 1.00 88.22 102 GLY D O 1
ATOM 9264 N N . ARG D 1 123 ? -95.851 -92.987 38.343 1.00 82.13 103 ARG D N 1
ATOM 9265 C CA . ARG D 1 123 ? -96.231 -91.614 38.646 1.00 86.14 103 ARG D CA 1
ATOM 9266 C C . ARG D 1 123 ? -95.426 -90.603 37.840 1.00 86.94 103 ARG D C 1
ATOM 9267 O O . ARG D 1 123 ? -95.383 -89.421 38.202 1.00 80.08 103 ARG D O 1
ATOM 9275 N N . SER D 1 124 ? -94.793 -91.044 36.757 1.00 92.62 104 SER D N 1
ATOM 9276 C CA . SER D 1 124 ? -93.998 -90.189 35.889 1.00 86.24 104 SER D CA 1
ATOM 9277 C C . SER D 1 124 ? -94.753 -89.969 34.586 1.00 89.66 104 SER D C 1
ATOM 9278 O O . SER D 1 124 ? -95.172 -90.935 33.938 1.00 94.50 104 SER D O 1
ATOM 9281 N N . ARG D 1 125 ? -94.917 -88.705 34.202 1.00 84.20 105 ARG D N 1
ATOM 9282 C CA . ARG D 1 125 ? -95.621 -88.342 32.981 1.00 87.49 105 ARG D CA 1
ATOM 9283 C C . ARG D 1 125 ? -94.762 -87.363 32.197 1.00 87.47 105 ARG D C 1
ATOM 9284 O O . ARG D 1 125 ? -94.301 -86.357 32.745 1.00 85.34 105 ARG D O 1
ATOM 9292 N N . PHE D 1 126 ? -94.552 -87.663 30.916 1.00 89.49 106 PHE D N 1
ATOM 9293 C CA . PHE D 1 126 ? -93.732 -86.849 30.033 1.00 82.33 106 PHE D CA 1
ATOM 9294 C C . PHE D 1 126 ? -94.521 -86.498 28.784 1.00 79.22 106 PHE D C 1
ATOM 9295 O O . PHE D 1 126 ? -95.254 -87.334 28.248 1.00 83.05 106 PHE D O 1
ATOM 9303 N N . SER D 1 127 ? -94.374 -85.256 28.330 1.00 82.99 107 SER D N 1
ATOM 9304 C CA . SER D 1 127 ? -95.020 -84.768 27.118 1.00 81.63 107 SER D CA 1
ATOM 9305 C C . SER D 1 127 ? -93.936 -84.285 26.163 1.00 86.37 107 SER D C 1
ATOM 9306 O O . SER D 1 127 ? -93.208 -83.337 26.476 1.00 92.10 107 SER D O 1
ATOM 9309 N N . LEU D 1 128 ? -93.826 -84.939 25.007 1.00 85.32 108 LEU D N 1
ATOM 9310 C CA . LEU D 1 128 ? -92.759 -84.682 24.048 1.00 82.92 108 LEU D CA 1
ATOM 9311 C C . LEU D 1 128 ? -93.342 -84.146 22.749 1.00 93.06 108 LEU D C 1
ATOM 9312 O O . LEU D 1 128 ? -94.274 -84.736 22.194 1.00 94.91 108 LEU D O 1
ATOM 9317 N N . SER D 1 129 ? -92.782 -83.039 22.262 1.00 95.23 109 SER D N 1
ATOM 9318 C CA . SER D 1 129 ? -93.211 -82.475 20.987 1.00 99.10 109 SER D CA 1
ATOM 9319 C C . SER D 1 129 ? -92.886 -83.431 19.845 1.00 95.65 109 SER D C 1
ATOM 9320 O O . SER D 1 129 ? -91.825 -84.060 19.823 1.00 88.62 109 SER D O 1
ATOM 9323 N N . THR D 1 130 ? -93.811 -83.545 18.894 1.00 98.43 110 THR D N 1
ATOM 9324 C CA . THR D 1 130 ? -93.703 -84.505 17.808 1.00 99.06 110 THR D CA 1
ATOM 9325 C C . THR D 1 130 ? -93.741 -83.800 16.459 1.00 101.76 110 THR D C 1
ATOM 9326 O O . THR D 1 130 ? -94.124 -82.632 16.349 1.00 108.14 110 THR D O 1
ATOM 9330 N N . LEU D 1 131 ? -93.342 -84.541 15.425 1.00 104.42 111 LEU D N 1
ATOM 9331 C CA . LEU D 1 131 ? -93.417 -84.137 14.032 1.00 103.98 111 LEU D CA 1
ATOM 9332 C C . LEU D 1 131 ? -94.201 -85.175 13.236 1.00 117.50 111 LEU D C 1
ATOM 9333 O O . LEU D 1 131 ? -94.184 -86.363 13.578 1.00 117.89 111 LEU D O 1
ATOM 9338 N N . PRO D 1 132 ? -94.917 -84.753 12.191 1.00 116.27 112 PRO D N 1
ATOM 9339 C CA . PRO D 1 132 ? -95.726 -85.702 11.413 1.00 119.63 112 PRO D CA 1
ATOM 9340 C C . PRO D 1 132 ? -94.898 -86.865 10.882 1.00 112.08 112 PRO D C 1
ATOM 9341 O O . PRO D 1 132 ? -93.779 -86.688 10.396 1.00 108.63 112 PRO D O 1
ATOM 9345 N N . ALA D 1 133 ? -95.464 -88.069 10.993 1.00 111.51 113 ALA D N 1
ATOM 9346 C CA . ALA D 1 133 ? -94.782 -89.267 10.520 1.00 106.15 113 ALA D CA 1
ATOM 9347 C C . ALA D 1 133 ? -94.712 -89.335 8.999 1.00 105.38 113 ALA D C 1
ATOM 9348 O O . ALA D 1 133 ? -93.848 -90.036 8.463 1.00 101.43 113 ALA D O 1
ATOM 9350 N N . ALA D 1 134 ? -95.599 -88.629 8.294 1.00 107.03 114 ALA D N 1
ATOM 9351 C CA . ALA D 1 134 ? -95.566 -88.642 6.837 1.00 111.83 114 ALA D CA 1
ATOM 9352 C C . ALA D 1 134 ? -94.386 -87.857 6.281 1.00 117.65 114 ALA D C 1
ATOM 9353 O O . ALA D 1 134 ? -94.042 -88.030 5.107 1.00 127.09 114 ALA D O 1
ATOM 9355 N N . ASP D 1 135 ? -93.763 -87.007 7.094 1.00 114.24 115 ASP D N 1
ATOM 9356 C CA . ASP D 1 135 ? -92.608 -86.222 6.684 1.00 109.88 115 ASP D CA 1
ATOM 9357 C C . ASP D 1 135 ? -91.293 -86.960 6.901 1.00 97.64 115 ASP D C 1
ATOM 9358 O O . ASP D 1 135 ? -90.226 -86.368 6.706 1.00 93.00 115 ASP D O 1
ATOM 9363 N N . PHE D 1 136 ? -91.346 -88.226 7.300 1.00 98.68 116 PHE D N 1
ATOM 9364 C CA . PHE D 1 136 ? -90.143 -88.988 7.610 1.00 96.30 116 PHE D CA 1
ATOM 9365 C C . PHE D 1 136 ? -89.526 -89.538 6.330 1.00 104.67 116 PHE D C 1
ATOM 9366 O O . PHE D 1 136 ? -90.241 -90.113 5.504 1.00 112.34 116 PHE D O 1
ATOM 9374 N N . PRO D 1 137 ? -88.215 -89.380 6.130 1.00 98.97 117 PRO D N 1
ATOM 9375 C CA . PRO D 1 137 ? -87.587 -89.882 4.899 1.00 113.92 117 PRO D CA 1
ATOM 9376 C C . PRO D 1 137 ? -87.626 -91.399 4.796 1.00 130.77 117 PRO D C 1
ATOM 9377 O O . PRO D 1 137 ? -86.960 -92.099 5.566 1.00 127.67 117 PRO D O 1
ATOM 9381 N N . ASN D 1 138 ? -88.407 -91.916 3.851 1.00 135.03 118 ASN D N 1
ATOM 9382 C CA . ASN D 1 138 ? -88.506 -93.349 3.610 1.00 143.35 118 ASN D CA 1
ATOM 9383 C C . ASN D 1 138 ? -87.591 -93.742 2.454 1.00 147.36 118 ASN D C 1
ATOM 9384 O O . ASN D 1 138 ? -87.660 -93.153 1.371 1.00 151.81 118 ASN D O 1
ATOM 9389 N N . LEU D 1 139 ? -86.725 -94.724 2.698 1.00 152.48 119 LEU D N 1
ATOM 9390 C CA . LEU D 1 139 ? -85.821 -95.219 1.666 1.00 149.04 119 LEU D CA 1
ATOM 9391 C C . LEU D 1 139 ? -86.608 -96.001 0.619 1.00 154.27 119 LEU D C 1
ATOM 9392 O O . LEU D 1 139 ? -87.336 -96.941 0.955 1.00 154.46 119 LEU D O 1
ATOM 9397 N N . ASP D 1 140 ? -86.471 -95.606 -0.646 1.00 153.41 120 ASP D N 1
ATOM 9398 C CA . ASP D 1 140 ? -87.166 -96.290 -1.730 1.00 158.95 120 ASP D CA 1
ATOM 9399 C C . ASP D 1 140 ? -86.674 -97.726 -1.856 1.00 157.58 120 ASP D C 1
ATOM 9400 O O . ASP D 1 140 ? -85.495 -97.965 -2.135 1.00 157.48 120 ASP D O 1
ATOM 9405 N N . ASP D 1 141 ? -87.582 -98.679 -1.654 1.00 157.88 121 ASP D N 1
ATOM 9406 C CA . ASP D 1 141 ? -87.220 -100.091 -1.691 1.00 152.52 121 ASP D CA 1
ATOM 9407 C C . ASP D 1 141 ? -86.758 -100.489 -3.088 1.00 146.17 121 ASP D C 1
ATOM 9408 O O . ASP D 1 141 ? -87.506 -100.365 -4.062 1.00 139.96 121 ASP D O 1
ATOM 9413 N N . TRP D 1 142 ? -85.516 -100.955 -3.181 1.00 141.65 122 TRP D N 1
ATOM 9414 C CA . TRP D 1 142 ? -84.897 -101.337 -4.439 1.00 148.12 122 TRP D CA 1
ATOM 9415 C C . TRP D 1 142 ? -84.990 -102.852 -4.620 1.00 154.48 122 TRP D C 1
ATOM 9416 O O . TRP D 1 142 ? -85.594 -103.566 -3.816 1.00 152.19 122 TRP D O 1
ATOM 9427 N N . GLN D 1 143 ? -84.382 -103.349 -5.693 1.00 142.71 123 GLN D N 1
ATOM 9428 C CA . GLN D 1 143 ? -84.354 -104.776 -5.989 1.00 147.77 123 GLN D CA 1
ATOM 9429 C C . GLN D 1 143 ? -83.012 -105.351 -5.551 1.00 153.57 123 GLN D C 1
ATOM 9430 O O . GLN D 1 143 ? -81.960 -104.940 -6.053 1.00 145.76 123 GLN D O 1
ATOM 9436 N N . SER D 1 144 ? -83.055 -106.289 -4.609 1.00 147.81 124 SER D N 1
ATOM 9437 C CA . SER D 1 144 ? -81.847 -106.935 -4.117 1.00 143.63 124 SER D CA 1
ATOM 9438 C C . SER D 1 144 ? -81.261 -107.876 -5.166 1.00 145.53 124 SER D C 1
ATOM 9439 O O . SER D 1 144 ? -81.973 -108.428 -6.010 1.00 150.88 124 SER D O 1
ATOM 9442 N N . GLU D 1 145 ? -79.940 -108.052 -5.106 1.00 141.17 125 GLU D N 1
ATOM 9443 C CA . GLU D 1 145 ? -79.245 -108.937 -6.032 1.00 144.66 125 GLU D CA 1
ATOM 9444 C C . GLU D 1 145 ? -78.485 -110.032 -5.293 1.00 146.13 125 GLU D C 1
ATOM 9445 O O . GLU D 1 145 ? -78.999 -111.141 -5.113 1.00 151.95 125 GLU D O 1
ATOM 9451 N N . VAL D 1 146 ? -77.261 -109.732 -4.864 1.00 139.82 126 VAL D N 1
ATOM 9452 C CA . VAL D 1 146 ? -76.431 -110.702 -4.156 1.00 139.59 126 VAL D CA 1
ATOM 9453 C C . VAL D 1 146 ? -76.850 -110.751 -2.693 1.00 126.69 126 VAL D C 1
ATOM 9454 O O . VAL D 1 146 ? -76.959 -109.713 -2.028 1.00 128.92 126 VAL D O 1
ATOM 9458 N N . GLU D 1 147 ? -77.090 -111.959 -2.188 1.00 134.33 127 GLU D N 1
ATOM 9459 C CA . GLU D 1 147 ? -77.517 -112.163 -0.811 1.00 120.61 127 GLU D CA 1
ATOM 9460 C C . GLU D 1 147 ? -76.823 -113.387 -0.234 1.00 113.71 127 GLU D C 1
ATOM 9461 O O . GLU D 1 147 ? -76.767 -114.437 -0.881 1.00 118.06 127 GLU D O 1
ATOM 9467 N N . PHE D 1 148 ? -76.293 -113.245 0.978 1.00 111.38 128 PHE D N 1
ATOM 9468 C CA . PHE D 1 148 ? -75.589 -114.329 1.648 1.00 114.40 128 PHE D CA 1
ATOM 9469 C C . PHE D 1 148 ? -75.741 -114.161 3.154 1.00 116.75 128 PHE D C 1
ATOM 9470 O O . PHE D 1 148 ? -76.159 -113.108 3.644 1.00 117.54 128 PHE D O 1
ATOM 9478 N N . THR D 1 149 ? -75.395 -115.219 3.886 1.00 117.23 129 THR D N 1
ATOM 9479 C CA . THR D 1 149 ? -75.491 -115.240 5.341 1.00 118.61 129 THR D CA 1
ATOM 9480 C C . THR D 1 149 ? -74.162 -115.705 5.918 1.00 119.15 129 THR D C 1
ATOM 9481 O O . THR D 1 149 ? -73.698 -116.806 5.607 1.00 124.55 129 THR D O 1
ATOM 9485 N N . LEU D 1 150 ? -73.554 -114.867 6.750 1.00 115.49 130 LEU D N 1
ATOM 9486 C CA . LEU D 1 150 ? -72.286 -115.152 7.398 1.00 115.30 130 LEU D CA 1
ATOM 9487 C C . LEU D 1 150 ? -72.372 -114.789 8.873 1.00 111.50 130 LEU D C 1
ATOM 9488 O O . LEU D 1 150 ? -73.187 -113.945 9.259 1.00 112.52 130 LEU D O 1
ATOM 9493 N N . PRO D 1 151 ? -71.567 -115.426 9.722 1.00 111.01 131 PRO D N 1
ATOM 9494 C CA . PRO D 1 151 ? -71.593 -115.093 11.151 1.00 111.06 131 PRO D CA 1
ATOM 9495 C C . PRO D 1 151 ? -71.088 -113.682 11.417 1.00 105.18 131 PRO D C 1
ATOM 9496 O O . PRO D 1 151 ? -70.371 -113.079 10.614 1.00 99.92 131 PRO D O 1
ATOM 9500 N N . GLN D 1 152 ? -71.483 -113.157 12.580 1.00 101.24 132 GLN D N 1
ATOM 9501 C CA . GLN D 1 152 ? -71.094 -111.801 12.956 1.00 100.71 132 GLN D CA 1
ATOM 9502 C C . GLN D 1 152 ? -69.593 -111.685 13.186 1.00 106.43 132 GLN D C 1
ATOM 9503 O O . GLN D 1 152 ? -69.011 -110.624 12.934 1.00 108.93 132 GLN D O 1
ATOM 9509 N N . ALA D 1 153 ? -68.953 -112.754 13.666 1.00 103.58 133 ALA D N 1
ATOM 9510 C CA . ALA D 1 153 ? -67.517 -112.703 13.922 1.00 103.41 133 ALA D CA 1
ATOM 9511 C C . ALA D 1 153 ? -66.733 -112.524 12.628 1.00 105.96 133 ALA D C 1
ATOM 9512 O O . ALA D 1 153 ? -65.712 -111.827 12.605 1.00 101.51 133 ALA D O 1
ATOM 9514 N N . THR D 1 154 ? -67.197 -113.145 11.542 1.00 109.72 134 THR D N 1
ATOM 9515 C CA . THR D 1 154 ? -66.522 -112.994 10.257 1.00 113.19 134 THR D CA 1
ATOM 9516 C C . THR D 1 154 ? -66.659 -111.573 9.725 1.00 110.98 134 THR D C 1
ATOM 9517 O O . THR D 1 154 ? -65.685 -110.991 9.234 1.00 113.10 134 THR D O 1
ATOM 9521 N N . MET D 1 155 ? -67.860 -110.996 9.818 1.00 113.26 135 MET D N 1
ATOM 9522 C CA . MET D 1 155 ? -68.063 -109.629 9.350 1.00 105.91 135 MET D CA 1
ATOM 9523 C C . MET D 1 155 ? -67.254 -108.639 10.179 1.00 102.91 135 MET D C 1
ATOM 9524 O O . MET D 1 155 ? -66.707 -107.668 9.642 1.00 101.84 135 MET D O 1
ATOM 9529 N N . LYS D 1 156 ? -67.166 -108.867 11.493 1.00 104.15 136 LYS D N 1
ATOM 9530 C CA . LYS D 1 156 ? -66.394 -107.970 12.348 1.00 100.80 136 LYS D CA 1
ATOM 9531 C C . LYS D 1 156 ? -64.907 -108.037 12.023 1.00 99.72 136 LYS D C 1
ATOM 9532 O O . LYS D 1 156 ? -64.206 -107.021 12.088 1.00 100.20 136 LYS D O 1
ATOM 9538 N N . ARG D 1 157 ? -64.405 -109.224 11.674 1.00 101.43 137 ARG D N 1
ATOM 9539 C CA . ARG D 1 157 ? -62.996 -109.345 11.315 1.00 102.26 137 ARG D CA 1
ATOM 9540 C C . ARG D 1 157 ? -62.707 -108.653 9.987 1.00 104.43 137 ARG D C 1
ATOM 9541 O O . ARG D 1 157 ? -61.675 -107.988 9.841 1.00 104.48 137 ARG D O 1
ATOM 9549 N N . LEU D 1 158 ? -63.602 -108.807 9.006 1.00 107.35 138 LEU D N 1
ATOM 9550 C CA . LEU D 1 158 ? -63.404 -108.172 7.706 1.00 101.85 138 LEU D CA 1
ATOM 9551 C C . LEU D 1 158 ? -63.393 -106.653 7.820 1.00 101.11 138 LEU D C 1
ATOM 9552 O O . LEU D 1 158 ? -62.660 -105.973 7.091 1.00 101.08 138 LEU D O 1
ATOM 9557 N N . ILE D 1 159 ? -64.205 -106.100 8.721 1.00 100.35 139 ILE D N 1
ATOM 9558 C CA . ILE D 1 159 ? -64.273 -104.651 8.875 1.00 90.09 139 ILE D CA 1
ATOM 9559 C C . ILE D 1 159 ? -63.078 -104.136 9.667 1.00 93.84 139 ILE D C 1
ATOM 9560 O O . ILE D 1 159 ? -62.378 -103.216 9.229 1.00 95.48 139 ILE D O 1
ATOM 9565 N N . GLU D 1 160 ? -62.826 -104.718 10.845 1.00 87.88 140 GLU D N 1
ATOM 9566 C CA . GLU D 1 160 ? -61.737 -104.245 11.697 1.00 91.67 140 GLU D CA 1
ATOM 9567 C C . GLU D 1 160 ? -60.386 -104.297 10.992 1.00 96.18 140 GLU D C 1
ATOM 9568 O O . GLU D 1 160 ? -59.518 -103.458 11.260 1.00 105.58 140 GLU D O 1
ATOM 9574 N N . ALA D 1 161 ? -60.187 -105.264 10.096 1.00 92.28 141 ALA D N 1
ATOM 9575 C CA . ALA D 1 161 ? -58.902 -105.440 9.430 1.00 92.28 141 ALA D CA 1
ATOM 9576 C C . ALA D 1 161 ? -58.635 -104.397 8.353 1.00 91.54 141 ALA D C 1
ATOM 9577 O O . ALA D 1 161 ? -57.487 -104.263 7.916 1.00 88.92 141 ALA D O 1
ATOM 9579 N N . THR D 1 162 ? -59.658 -103.660 7.913 1.00 88.99 142 THR D N 1
ATOM 9580 C CA . THR D 1 162 ? -59.506 -102.693 6.834 1.00 87.64 142 THR D CA 1
ATOM 9581 C C . THR D 1 162 ? -60.085 -101.320 7.141 1.00 84.95 142 THR D C 1
ATOM 9582 O O . THR D 1 162 ? -59.800 -100.377 6.396 1.00 87.25 142 THR D O 1
ATOM 9586 N N . GLN D 1 163 ? -60.887 -101.178 8.201 1.00 86.55 143 GLN D N 1
ATOM 9587 C CA . GLN D 1 163 ? -61.601 -99.929 8.465 1.00 82.53 143 GLN D CA 1
ATOM 9588 C C . GLN D 1 163 ? -60.660 -98.734 8.577 1.00 79.23 143 GLN D C 1
ATOM 9589 O O . GLN D 1 163 ? -60.934 -97.666 8.017 1.00 76.09 143 GLN D O 1
ATOM 9595 N N . PHE D 1 164 ? -59.547 -98.891 9.297 1.00 76.66 144 PHE D N 1
ATOM 9596 C CA . PHE D 1 164 ? -58.691 -97.749 9.617 1.00 72.41 144 PHE D CA 1
ATOM 9597 C C . PHE D 1 164 ? -58.056 -97.114 8.386 1.00 83.23 144 PHE D C 1
ATOM 9598 O O . PHE D 1 164 ? -57.575 -95.979 8.471 1.00 90.10 144 PHE D O 1
ATOM 9606 N N . SER D 1 165 ? -58.041 -97.808 7.250 1.00 78.82 145 SER D N 1
ATOM 9607 C CA . SER D 1 165 ? -57.390 -97.306 6.048 1.00 81.18 145 SER D CA 1
ATOM 9608 C C . SER D 1 165 ? -58.326 -96.516 5.140 1.00 84.94 145 SER D C 1
ATOM 9609 O O . SER D 1 165 ? -57.917 -96.130 4.040 1.00 90.77 145 SER D O 1
ATOM 9612 N N . MET D 1 166 ? -59.562 -96.269 5.564 1.00 88.25 146 MET D N 1
ATOM 9613 C CA . MET D 1 166 ? -60.485 -95.490 4.753 1.00 81.64 146 MET D CA 1
ATOM 9614 C C . MET D 1 166 ? -60.119 -94.007 4.784 1.00 81.56 146 MET D C 1
ATOM 9615 O O . MET D 1 166 ? -59.451 -93.520 5.700 1.00 89.06 146 MET D O 1
ATOM 9620 N N . ALA D 1 167 ? -60.567 -93.290 3.759 1.00 67.63 147 ALA D N 1
ATOM 9621 C CA . ALA D 1 167 ? -60.378 -91.851 3.681 1.00 75.42 147 ALA D CA 1
ATOM 9622 C C . ALA D 1 167 ? -61.596 -91.132 4.253 1.00 87.01 147 ALA D C 1
ATOM 9623 O O . ALA D 1 167 ? -62.670 -91.714 4.416 1.00 94.08 147 ALA D O 1
ATOM 9625 N N . HIS D 1 168 ? -61.418 -89.846 4.554 1.00 83.85 148 HIS D N 1
ATOM 9626 C CA . HIS D 1 168 ? -62.443 -89.047 5.221 1.00 84.64 148 HIS D CA 1
ATOM 9627 C C . HIS D 1 168 ? -62.646 -87.749 4.449 1.00 81.30 148 HIS D C 1
ATOM 9628 O O . HIS D 1 168 ? -61.745 -86.904 4.406 1.00 86.81 148 HIS D O 1
ATOM 9635 N N . GLN D 1 169 ? -63.827 -87.595 3.848 1.00 79.90 149 GLN D N 1
ATOM 9636 C CA . GLN D 1 169 ? -64.217 -86.391 3.109 1.00 84.93 149 GLN D CA 1
ATOM 9637 C C . GLN D 1 169 ? -63.152 -85.983 2.089 1.00 82.70 149 GLN D C 1
ATOM 9638 O O . GLN D 1 169 ? -62.627 -84.869 2.104 1.00 86.34 149 GLN D O 1
ATOM 9644 N N . ASP D 1 170 ? -62.843 -86.914 1.193 1.00 81.27 150 ASP D N 1
ATOM 9645 C CA . ASP D 1 170 ? -61.835 -86.722 0.162 1.00 78.16 150 ASP D CA 1
ATOM 9646 C C . ASP D 1 170 ? -62.505 -86.428 -1.176 1.00 82.73 150 ASP D C 1
ATOM 9647 O O . ASP D 1 170 ? -63.659 -86.796 -1.409 1.00 89.10 150 ASP D O 1
ATOM 9652 N N . VAL D 1 171 ? -61.766 -85.752 -2.062 1.00 85.67 151 VAL D N 1
ATOM 9653 C CA . VAL D 1 171 ? -62.266 -85.535 -3.419 1.00 81.50 151 VAL D CA 1
ATOM 9654 C C . VAL D 1 171 ? -62.434 -86.866 -4.134 1.00 85.19 151 VAL D C 1
ATOM 9655 O O . VAL D 1 171 ? -63.362 -87.050 -4.931 1.00 90.36 151 VAL D O 1
ATOM 9659 N N . ARG D 1 172 ? -61.545 -87.818 -3.854 1.00 87.45 152 ARG D N 1
ATOM 9660 C CA . ARG D 1 172 ? -61.701 -89.189 -4.332 1.00 80.37 152 ARG D CA 1
ATOM 9661 C C . ARG D 1 172 ? -62.828 -89.821 -3.520 1.00 76.90 152 ARG D C 1
ATOM 9662 O O . ARG D 1 172 ? -62.612 -90.585 -2.575 1.00 77.22 152 ARG D O 1
ATOM 9670 N N . TYR D 1 173 ? -64.063 -89.478 -3.899 1.00 72.01 153 TYR D N 1
ATOM 9671 C CA . TYR D 1 173 ? -65.232 -89.899 -3.137 1.00 74.80 153 TYR D CA 1
ATOM 9672 C C . TYR D 1 173 ? -65.345 -91.414 -3.047 1.00 77.99 153 TYR D C 1
ATOM 9673 O O . TYR D 1 173 ? -65.967 -91.925 -2.110 1.00 77.69 153 TYR D O 1
ATOM 9682 N N . TYR D 1 174 ? -64.749 -92.138 -3.993 1.00 78.00 154 TYR D N 1
ATOM 9683 C CA . TYR D 1 174 ? -64.763 -93.593 -3.952 1.00 74.54 154 TYR D CA 1
ATOM 9684 C C . TYR D 1 174 ? -63.885 -94.147 -2.840 1.00 72.39 154 TYR D C 1
ATOM 9685 O O . TYR D 1 174 ? -64.026 -95.322 -2.487 1.00 79.98 154 TYR D O 1
ATOM 9694 N N . LEU D 1 175 ? -62.980 -93.336 -2.291 1.00 66.41 155 LEU D N 1
ATOM 9695 C CA . LEU D 1 175 ? -62.120 -93.771 -1.200 1.00 78.42 155 LEU D CA 1
ATOM 9696 C C . LEU D 1 175 ? -62.739 -93.552 0.173 1.00 85.45 155 LEU D C 1
ATOM 9697 O O . LEU D 1 175 ? -62.276 -94.157 1.148 1.00 92.83 155 LEU D O 1
ATOM 9702 N N . ASN D 1 176 ? -63.766 -92.709 0.271 1.00 84.95 156 ASN D N 1
ATOM 9703 C CA . ASN D 1 176 ? -64.421 -92.427 1.542 1.00 74.18 156 ASN D CA 1
ATOM 9704 C C . ASN D 1 176 ? -65.369 -93.557 1.920 1.00 74.18 156 ASN D C 1
ATOM 9705 O O . ASN D 1 176 ? -66.558 -93.331 2.171 1.00 69.89 156 ASN D O 1
ATOM 9710 N N . GLY D 1 177 ? -64.845 -94.775 1.958 1.00 82.44 157 GLY D N 1
ATOM 9711 C CA . GLY D 1 177 ? -65.651 -95.931 2.280 1.00 82.40 157 GLY D CA 1
ATOM 9712 C C . GLY D 1 177 ? -64.829 -97.196 2.142 1.00 84.92 157 GLY D C 1
ATOM 9713 O O . GLY D 1 177 ? -63.614 -97.153 1.935 1.00 87.42 157 GLY D O 1
ATOM 9714 N N . MET D 1 178 ? -65.521 -98.324 2.258 1.00 79.80 158 MET D N 1
ATOM 9715 C CA . MET D 1 178 ? -64.896 -99.636 2.193 1.00 85.43 158 MET D CA 1
ATOM 9716 C C . MET D 1 178 ? -65.513 -100.446 1.064 1.00 88.83 158 MET D C 1
ATOM 9717 O O . MET D 1 178 ? -66.731 -100.419 0.857 1.00 92.64 158 MET D O 1
ATOM 9722 N N . LEU D 1 179 ? -64.660 -101.158 0.336 1.00 93.33 159 LEU D N 1
ATOM 9723 C CA . LEU D 1 179 ? -65.073 -101.963 -0.807 1.00 93.65 159 LEU D CA 1
ATOM 9724 C C . LEU D 1 179 ? -65.446 -103.364 -0.332 1.00 100.13 159 LEU D C 1
ATOM 9725 O O . LEU D 1 179 ? -64.582 -104.124 0.114 1.00 105.92 159 LEU D O 1
ATOM 9730 N N . PHE D 1 180 ? -66.727 -103.707 -0.431 1.00 99.99 160 PHE D N 1
ATOM 9731 C CA . PHE D 1 180 ? -67.190 -105.068 -0.185 1.00 99.32 160 PHE D CA 1
ATOM 9732 C C . PHE D 1 180 ? -67.220 -105.808 -1.515 1.00 101.63 160 PHE D C 1
ATOM 9733 O O . PHE D 1 180 ? -67.916 -105.389 -2.445 1.00 99.98 160 PHE D O 1
ATOM 9741 N N . GLU D 1 181 ? -66.468 -106.902 -1.608 1.00 107.73 161 GLU D N 1
ATOM 9742 C CA . GLU D 1 181 ? -66.290 -107.613 -2.868 1.00 112.01 161 GLU D CA 1
ATOM 9743 C C . GLU D 1 181 ? -66.462 -109.107 -2.636 1.00 116.68 161 GLU D C 1
ATOM 9744 O O . GLU D 1 181 ? -65.681 -109.720 -1.900 1.00 112.65 161 GLU D O 1
ATOM 9750 N N . THR D 1 182 ? -67.489 -109.684 -3.253 1.00 120.41 162 THR D N 1
ATOM 9751 C CA . THR D 1 182 ? -67.724 -111.122 -3.226 1.00 131.23 162 THR D CA 1
ATOM 9752 C C . THR D 1 182 ? -67.127 -111.750 -4.478 1.00 138.19 162 THR D C 1
ATOM 9753 O O . THR D 1 182 ? -67.338 -111.249 -5.588 1.00 132.15 162 THR D O 1
ATOM 9757 N N . GLU D 1 183 ? -66.373 -112.835 -4.302 1.00 145.91 163 GLU D N 1
ATOM 9758 C CA . GLU D 1 183 ? -65.737 -113.515 -5.432 1.00 155.07 163 GLU D CA 1
ATOM 9759 C C . GLU D 1 183 ? -65.738 -115.018 -5.167 1.00 158.63 163 GLU D C 1
ATOM 9760 O O . GLU D 1 183 ? -64.885 -115.528 -4.434 1.00 158.87 163 GLU D O 1
ATOM 9766 N N . GLY D 1 184 ? -66.703 -115.718 -5.757 1.00 147.78 164 GLY D N 1
ATOM 9767 C CA . GLY D 1 184 ? -66.758 -117.163 -5.657 1.00 154.97 164 GLY D CA 1
ATOM 9768 C C . GLY D 1 184 ? -67.108 -117.674 -4.275 1.00 156.70 164 GLY D C 1
ATOM 9769 O O . GLY D 1 184 ? -68.286 -117.820 -3.938 1.00 158.84 164 GLY D O 1
ATOM 9770 N N . GLU D 1 185 ? -66.085 -117.960 -3.466 1.00 160.88 165 GLU D N 1
ATOM 9771 C CA . GLU D 1 185 ? -66.281 -118.521 -2.138 1.00 156.50 165 GLU D CA 1
ATOM 9772 C C . GLU D 1 185 ? -65.930 -117.558 -1.014 1.00 145.86 165 GLU D C 1
ATOM 9773 O O . GLU D 1 185 ? -66.377 -117.767 0.118 1.00 146.73 165 GLU D O 1
ATOM 9779 N N . GLU D 1 186 ? -65.160 -116.511 -1.296 1.00 149.65 166 GLU D N 1
ATOM 9780 C CA . GLU D 1 186 ? -64.679 -115.592 -0.278 1.00 144.73 166 GLU D CA 1
ATOM 9781 C C . GLU D 1 186 ? -65.328 -114.221 -0.425 1.00 138.78 166 GLU D C 1
ATOM 9782 O O . GLU D 1 186 ? -65.691 -113.795 -1.526 1.00 137.96 166 GLU D O 1
ATOM 9788 N N . LEU D 1 187 ? -65.466 -113.539 0.711 1.00 140.12 167 LEU D N 1
ATOM 9789 C CA . LEU D 1 187 ? -65.901 -112.150 0.783 1.00 127.12 167 LEU D CA 1
ATOM 9790 C C . LEU D 1 187 ? -64.712 -111.302 1.215 1.00 117.11 167 LEU D C 1
ATOM 9791 O O . LEU D 1 187 ? -64.121 -111.550 2.272 1.00 115.51 167 LEU D O 1
ATOM 9796 N N . ARG D 1 188 ? -64.361 -110.311 0.400 1.00 119.90 168 ARG D N 1
ATOM 9797 C CA . ARG D 1 188 ? -63.160 -109.513 0.600 1.00 116.85 168 ARG D CA 1
ATOM 9798 C C . ARG D 1 188 ? -63.513 -108.042 0.788 1.00 109.10 168 ARG D C 1
ATOM 9799 O O . ARG D 1 188 ? -64.353 -107.496 0.065 1.00 110.41 168 ARG D O 1
ATOM 9807 N N . THR D 1 189 ? -62.874 -107.410 1.772 1.00 101.17 169 THR D N 1
ATOM 9808 C CA . THR D 1 189 ? -63.032 -105.987 2.042 1.00 96.12 169 THR D CA 1
ATOM 9809 C C . THR D 1 189 ? -61.708 -105.276 1.788 1.00 96.75 169 THR D C 1
ATOM 9810 O O . THR D 1 189 ? -60.651 -105.752 2.216 1.00 95.75 169 THR D O 1
ATOM 9814 N N . VAL D 1 190 ? -61.768 -104.149 1.077 1.00 96.79 170 VAL D N 1
ATOM 9815 C CA . VAL D 1 190 ? -60.594 -103.356 0.726 1.00 100.21 170 VAL D CA 1
ATOM 9816 C C . VAL D 1 190 ? -60.860 -101.902 1.096 1.00 93.44 170 VAL D C 1
ATOM 9817 O O . VAL D 1 190 ? -61.981 -101.408 0.934 1.00 94.62 170 VAL D O 1
ATOM 9821 N N . ALA D 1 191 ? -59.833 -101.221 1.606 1.00 94.07 171 ALA D N 1
ATOM 9822 C CA . ALA D 1 191 ? -59.938 -99.808 1.942 1.00 88.20 171 ALA D CA 1
ATOM 9823 C C . ALA D 1 191 ? -58.581 -99.143 1.759 1.00 91.13 171 ALA D C 1
ATOM 9824 O O . ALA D 1 191 ? -57.550 -99.710 2.133 1.00 94.07 171 ALA D O 1
ATOM 9826 N N . THR D 1 192 ? -58.588 -97.945 1.176 1.00 87.15 172 THR D N 1
ATOM 9827 C CA . THR D 1 192 ? -57.361 -97.194 0.949 1.00 85.44 172 THR D CA 1
ATOM 9828 C C . THR D 1 192 ? -57.673 -95.705 0.975 1.00 86.70 172 THR D C 1
ATOM 9829 O O . THR D 1 192 ? -58.809 -95.284 0.742 1.00 88.11 172 THR D O 1
ATOM 9833 N N . ASP D 1 193 ? -56.640 -94.908 1.273 1.00 88.74 173 ASP D N 1
ATOM 9834 C CA . ASP D 1 193 ? -56.770 -93.458 1.360 1.00 91.69 173 ASP D CA 1
ATOM 9835 C C . ASP D 1 193 ? -55.746 -92.723 0.503 1.00 97.67 173 ASP D C 1
ATOM 9836 O O . ASP D 1 193 ? -55.562 -91.514 0.680 1.00 95.12 173 ASP D O 1
ATOM 9841 N N . GLY D 1 194 ? -55.073 -93.416 -0.409 1.00 97.99 174 GLY D N 1
ATOM 9842 C CA . GLY D 1 194 ? -54.054 -92.807 -1.233 1.00 101.60 174 GLY D CA 1
ATOM 9843 C C . GLY D 1 194 ? -52.662 -92.831 -0.644 1.00 103.55 174 GLY D C 1
ATOM 9844 O O . GLY D 1 194 ? -51.719 -92.399 -1.315 1.00 108.31 174 GLY D O 1
ATOM 9845 N N . HIS D 1 195 ? -52.503 -93.312 0.589 1.00 100.93 175 HIS D N 1
ATOM 9846 C CA . HIS D 1 195 ? -51.193 -93.401 1.221 1.00 96.69 175 HIS D CA 1
ATOM 9847 C C . HIS D 1 195 ? -50.930 -94.819 1.714 1.00 94.99 175 HIS D C 1
ATOM 9848 O O . HIS D 1 195 ? -49.782 -95.274 1.722 1.00 96.74 175 HIS D O 1
ATOM 9855 N N . ARG D 1 196 ? -51.981 -95.519 2.138 1.00 92.55 176 ARG D N 1
ATOM 9856 C CA . ARG D 1 196 ? -51.852 -96.898 2.585 1.00 94.50 176 ARG D CA 1
ATOM 9857 C C . ARG D 1 196 ? -53.149 -97.646 2.303 1.00 96.67 176 ARG D C 1
ATOM 9858 O O . ARG D 1 196 ? -54.236 -97.062 2.316 1.00 96.93 176 ARG D O 1
ATOM 9866 N N . LEU D 1 197 ? -53.018 -98.943 2.029 1.00 98.83 177 LEU D N 1
ATOM 9867 C CA . LEU D 1 197 ? -54.140 -99.794 1.659 1.00 92.74 177 LEU D CA 1
ATOM 9868 C C . LEU D 1 197 ? -54.241 -100.977 2.614 1.00 96.01 177 LEU D C 1
ATOM 9869 O O . LEU D 1 197 ? -53.234 -101.462 3.139 1.00 103.42 177 LEU D O 1
ATOM 9874 N N . ALA D 1 198 ? -55.473 -101.434 2.840 1.00 94.15 178 ALA D N 1
ATOM 9875 C CA . ALA D 1 198 ? -55.739 -102.604 3.668 1.00 89.09 178 ALA D CA 1
ATOM 9876 C C . ALA D 1 198 ? -56.766 -103.486 2.972 1.00 87.90 178 ALA D C 1
ATOM 9877 O O . ALA D 1 198 ? -57.798 -102.992 2.509 1.00 94.73 178 ALA D O 1
ATOM 9879 N N . VAL D 1 199 ? -56.482 -104.785 2.900 1.00 83.52 179 VAL D N 1
ATOM 9880 C CA . VAL D 1 199 ? -57.351 -105.750 2.232 1.00 92.95 179 VAL D CA 1
ATOM 9881 C C . VAL D 1 199 ? -57.412 -107.033 3.053 1.00 96.60 179 VAL D C 1
ATOM 9882 O O . VAL D 1 199 ? -56.374 -107.611 3.389 1.00 97.07 179 VAL D O 1
ATOM 9886 N N . CYS D 1 200 ? -58.626 -107.467 3.390 1.00 97.33 180 CYS D N 1
ATOM 9887 C CA . CYS D 1 200 ? -58.858 -108.716 4.102 1.00 103.67 180 CYS D CA 1
ATOM 9888 C C . CYS D 1 200 ? -59.815 -109.592 3.303 1.00 109.70 180 CYS D C 1
ATOM 9889 O O . CYS D 1 200 ? -60.619 -109.093 2.510 1.00 105.32 180 CYS D O 1
ATOM 9892 N N . SER D 1 201 ? -59.727 -110.904 3.519 1.00 118.58 181 SER D N 1
ATOM 9893 C CA . SER D 1 201 ? -60.542 -111.857 2.772 1.00 119.21 181 SER D CA 1
ATOM 9894 C C . SER D 1 201 ? -60.908 -113.040 3.658 1.00 122.67 181 SER D C 1
ATOM 9895 O O . SER D 1 201 ? -60.026 -113.679 4.238 1.00 125.29 181 SER D O 1
ATOM 9898 N N . MET D 1 202 ? -62.207 -113.324 3.762 1.00 125.95 182 MET D N 1
ATOM 9899 C CA . MET D 1 202 ? -62.699 -114.439 4.554 1.00 125.62 182 MET D CA 1
ATOM 9900 C C . MET D 1 202 ? -63.676 -115.276 3.739 1.00 121.88 182 MET D C 1
ATOM 9901 O O . MET D 1 202 ? -64.495 -114.727 2.992 1.00 113.02 182 MET D O 1
ATOM 9906 N N . PRO D 1 203 ? -63.606 -116.601 3.851 1.00 121.92 183 PRO D N 1
ATOM 9907 C CA . PRO D 1 203 ? -64.514 -117.469 3.097 1.00 132.53 183 PRO D CA 1
ATOM 9908 C C . PRO D 1 203 ? -65.835 -117.708 3.811 1.00 139.25 183 PRO D C 1
ATOM 9909 O O . PRO D 1 203 ? -65.934 -117.660 5.038 1.00 136.50 183 PRO D O 1
ATOM 9913 N N . ILE D 1 204 ? -66.867 -117.965 3.007 1.00 136.46 184 ILE D N 1
ATOM 9914 C CA . ILE D 1 204 ? -68.185 -118.320 3.527 1.00 145.86 184 ILE D CA 1
ATOM 9915 C C . ILE D 1 204 ? -68.525 -119.732 3.064 1.00 160.10 184 ILE D C 1
ATOM 9916 O O . ILE D 1 204 ? -67.680 -120.427 2.488 1.00 165.75 184 ILE D O 1
ATOM 9921 N N . GLY D 1 205 ? -69.757 -120.169 3.318 1.00 155.58 185 GLY D N 1
ATOM 9922 C CA . GLY D 1 205 ? -70.150 -121.535 3.030 1.00 163.50 185 GLY D CA 1
ATOM 9923 C C . GLY D 1 205 ? -70.883 -121.742 1.720 1.00 166.95 185 GLY D C 1
ATOM 9924 O O . GLY D 1 205 ? -71.118 -122.885 1.319 1.00 172.56 185 GLY D O 1
ATOM 9925 N N . GLN D 1 206 ? -71.250 -120.658 1.040 1.00 165.35 186 GLN D N 1
ATOM 9926 C CA . GLN D 1 206 ? -71.998 -120.746 -0.204 1.00 160.33 186 GLN D CA 1
ATOM 9927 C C . GLN D 1 206 ? -71.258 -120.022 -1.323 1.00 146.92 186 GLN D C 1
ATOM 9928 O O . GLN D 1 206 ? -70.426 -119.143 -1.084 1.00 140.41 186 GLN D O 1
ATOM 9934 N N . SER D 1 207 ? -71.576 -120.410 -2.556 1.00 155.82 187 SER D N 1
ATOM 9935 C CA . SER D 1 207 ? -70.985 -119.792 -3.735 1.00 152.78 187 SER D CA 1
ATOM 9936 C C . SER D 1 207 ? -71.689 -118.478 -4.049 1.00 149.47 187 SER D C 1
ATOM 9937 O O . SER D 1 207 ? -72.922 -118.409 -4.043 1.00 152.47 187 SER D O 1
ATOM 9940 N N . LEU D 1 208 ? -70.906 -117.434 -4.320 1.00 151.04 188 LEU D N 1
ATOM 9941 C CA . LEU D 1 208 ? -71.469 -116.117 -4.560 1.00 141.53 188 LEU D CA 1
ATOM 9942 C C . LEU D 1 208 ? -71.051 -115.587 -5.927 1.00 149.39 188 LEU D C 1
ATOM 9943 O O . LEU D 1 208 ? -69.916 -115.817 -6.361 1.00 159.67 188 LEU D O 1
ATOM 9948 N N . PRO D 1 209 ? -71.941 -114.884 -6.627 1.00 142.05 189 PRO D N 1
ATOM 9949 C CA . PRO D 1 209 ? -71.555 -114.258 -7.895 1.00 141.65 189 PRO D CA 1
ATOM 9950 C C . PRO D 1 209 ? -70.617 -113.080 -7.676 1.00 143.31 189 PRO D C 1
ATOM 9951 O O . PRO D 1 209 ? -70.699 -112.367 -6.674 1.00 146.41 189 PRO D O 1
ATOM 9955 N N . SER D 1 210 ? -69.707 -112.893 -8.630 1.00 139.00 190 SER D N 1
ATOM 9956 C CA . SER D 1 210 ? -68.720 -111.823 -8.539 1.00 141.59 190 SER D CA 1
ATOM 9957 C C . SER D 1 210 ? -69.400 -110.458 -8.552 1.00 136.76 190 SER D C 1
ATOM 9958 O O . SER D 1 210 ? -70.064 -110.093 -9.527 1.00 136.61 190 SER D O 1
ATOM 9961 N N . HIS D 1 211 ? -69.228 -109.704 -7.466 1.00 129.80 191 HIS D N 1
ATOM 9962 C CA . HIS D 1 211 ? -69.871 -108.406 -7.317 1.00 125.39 191 HIS D CA 1
ATOM 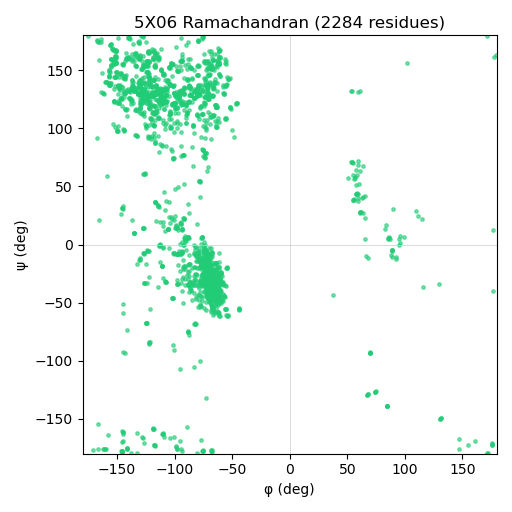9963 C C . HIS D 1 211 ? -69.077 -107.581 -6.310 1.00 124.68 191 HIS D C 1
ATOM 9964 O O . HIS D 1 211 ? -68.536 -108.129 -5.346 1.00 127.61 191 HIS D O 1
ATOM 9971 N N . SER D 1 212 ? -69.010 -106.267 -6.539 1.00 121.43 192 SER D N 1
ATOM 9972 C CA . SER D 1 212 ? -68.253 -105.371 -5.672 1.00 113.89 192 SER D CA 1
ATOM 9973 C C . SER D 1 212 ? -68.976 -104.039 -5.528 1.00 102.19 192 SER D C 1
ATOM 9974 O O . SER D 1 212 ? -69.371 -103.433 -6.529 1.00 98.62 192 SER D O 1
ATOM 9977 N N . VAL D 1 213 ? -69.139 -103.583 -4.282 1.00 96.22 193 VAL D N 1
ATOM 9978 C CA . VAL D 1 213 ? -69.787 -102.313 -3.971 1.00 92.13 193 VAL D CA 1
ATOM 9979 C C . VAL D 1 213 ? -68.945 -101.559 -2.946 1.00 92.92 193 VAL D C 1
ATOM 9980 O O . VAL D 1 213 ? -68.064 -102.124 -2.296 1.00 97.13 193 VAL D O 1
ATOM 9984 N N . ILE D 1 214 ? -69.232 -100.264 -2.806 1.00 87.12 194 ILE D N 1
ATOM 9985 C CA . ILE D 1 214 ? -68.525 -99.383 -1.881 1.00 80.06 194 ILE D CA 1
ATOM 9986 C C . ILE D 1 214 ? -69.504 -98.921 -0.809 1.00 79.48 194 ILE D C 1
ATOM 9987 O O . ILE D 1 214 ? -70.425 -98.146 -1.090 1.00 79.60 194 ILE D O 1
ATOM 9992 N N . VAL D 1 215 ? -69.318 -99.401 0.417 1.00 81.28 195 VAL D N 1
ATOM 9993 C CA . VAL D 1 215 ? -70.133 -98.967 1.552 1.00 65.69 195 VAL D CA 1
ATOM 9994 C C . VAL D 1 215 ? -69.518 -97.706 2.148 1.00 71.12 195 VAL D C 1
ATOM 9995 O O . VAL D 1 215 ? -68.308 -97.680 2.416 1.00 73.24 195 VAL D O 1
ATOM 9999 N N . PRO D 1 216 ? -70.295 -96.637 2.340 1.00 72.18 196 PRO D N 1
ATOM 10000 C CA . PRO D 1 216 ? -69.739 -95.379 2.861 1.00 69.68 196 PRO D CA 1
ATOM 10001 C C . PRO D 1 216 ? -69.131 -95.546 4.246 1.00 73.22 196 PRO D C 1
ATOM 10002 O O . PRO D 1 216 ? -69.318 -96.556 4.927 1.00 74.16 196 PRO D O 1
ATOM 10006 N N . ARG D 1 217 ? -68.385 -94.516 4.659 1.00 76.41 197 ARG D N 1
ATOM 10007 C CA . ARG D 1 217 ? -67.745 -94.509 5.972 1.00 72.26 197 ARG D CA 1
ATOM 10008 C C . ARG D 1 217 ? -68.751 -94.766 7.087 1.00 69.20 197 ARG D C 1
ATOM 10009 O O . ARG D 1 217 ? -68.641 -95.750 7.825 1.00 66.29 197 ARG D O 1
ATOM 10017 N N . LYS D 1 218 ? -69.745 -93.883 7.223 1.00 65.40 198 LYS D N 1
ATOM 10018 C CA . LYS D 1 218 ? -70.729 -94.042 8.288 1.00 69.78 198 LYS D CA 1
ATOM 10019 C C . LYS D 1 218 ? -71.492 -95.353 8.157 1.00 76.00 198 LYS D C 1
ATOM 10020 O O . LYS D 1 218 ? -71.917 -95.926 9.167 1.00 85.29 198 LYS D O 1
ATOM 10026 N N . GLY D 1 219 ? -71.670 -95.845 6.931 1.00 77.79 199 GLY D N 1
ATOM 10027 C CA . GLY D 1 219 ? -72.299 -97.142 6.755 1.00 75.51 199 GLY D CA 1
ATOM 10028 C C . GLY D 1 219 ? -71.470 -98.267 7.342 1.00 74.40 199 GLY D C 1
ATOM 10029 O O . GLY D 1 219 ? -72.004 -99.173 7.988 1.00 75.12 199 GLY D O 1
ATOM 10030 N N . VAL D 1 220 ? -70.154 -98.227 7.122 1.00 71.15 200 VAL D N 1
ATOM 10031 C CA . VAL D 1 220 ? -69.263 -99.231 7.698 1.00 74.77 200 VAL D CA 1
ATOM 10032 C C . VAL D 1 220 ? -69.266 -99.142 9.220 1.00 83.47 200 VAL D C 1
ATOM 10033 O O . VAL D 1 220 ? -69.280 -100.165 9.916 1.00 92.40 200 VAL D O 1
ATOM 10037 N N . ILE D 1 221 ? -69.256 -97.920 9.760 1.00 80.71 201 ILE D N 1
ATOM 10038 C CA . ILE D 1 221 ? -69.256 -97.739 11.211 1.00 79.87 201 ILE D CA 1
ATOM 10039 C C . ILE D 1 221 ? -70.506 -98.355 11.828 1.00 80.95 201 ILE D C 1
ATOM 10040 O O . ILE D 1 221 ? -70.428 -99.130 12.788 1.00 87.26 201 ILE D O 1
ATOM 10045 N N . GLU D 1 222 ? -71.676 -98.038 11.271 1.00 82.87 202 GLU D N 1
ATOM 10046 C CA . GLU D 1 222 ? -72.922 -98.537 11.842 1.00 85.61 202 GLU D CA 1
ATOM 10047 C C . GLU D 1 222 ? -73.089 -100.029 11.597 1.00 84.90 202 GLU D C 1
ATOM 10048 O O . GLU D 1 222 ? -73.751 -100.717 12.383 1.00 87.95 202 GLU D O 1
ATOM 10054 N N . LEU D 1 223 ? -72.491 -100.547 10.524 1.00 86.41 203 LEU D N 1
ATOM 10055 C CA . LEU D 1 223 ? -72.612 -101.967 10.219 1.00 87.16 203 LEU D CA 1
ATOM 10056 C C . LEU D 1 223 ? -71.880 -102.823 11.245 1.00 86.12 203 LEU D C 1
ATOM 10057 O O . LEU D 1 223 ? -72.295 -103.955 11.518 1.00 84.49 203 LEU D O 1
ATOM 10062 N N . MET D 1 224 ? -70.801 -102.301 11.827 1.00 82.30 204 MET D N 1
ATOM 10063 C CA . MET D 1 224 ? -70.037 -103.053 12.812 1.00 85.03 204 MET D CA 1
ATOM 10064 C C . MET D 1 224 ? -70.569 -102.867 14.225 1.00 90.06 204 MET D C 1
ATOM 10065 O O . MET D 1 224 ? -70.534 -103.813 15.020 1.00 95.81 204 MET D O 1
ATOM 10070 N N . ARG D 1 225 ? -71.069 -101.674 14.558 1.00 88.82 205 ARG D N 1
ATOM 10071 C CA . ARG D 1 225 ? -71.596 -101.444 15.898 1.00 95.93 205 ARG D CA 1
ATOM 10072 C C . ARG D 1 225 ? -72.917 -102.165 16.124 1.00 95.90 205 ARG D C 1
ATOM 10073 O O . ARG D 1 225 ? -73.329 -102.334 17.276 1.00 101.99 205 ARG D O 1
ATOM 10081 N N . MET D 1 226 ? -73.585 -102.594 15.056 1.00 96.36 206 MET D N 1
ATOM 10082 C CA . MET D 1 226 ? -74.798 -103.385 15.194 1.00 98.09 206 MET D CA 1
ATOM 10083 C C . MET D 1 226 ? -74.501 -104.853 15.462 1.00 106.58 206 MET D C 1
ATOM 10084 O O . MET D 1 226 ? -75.423 -105.611 15.781 1.00 113.13 206 MET D O 1
ATOM 10089 N N . LEU D 1 227 ? -73.245 -105.266 15.331 1.00 110.90 207 LEU D N 1
ATOM 10090 C CA . LEU D 1 227 ? -72.852 -106.636 15.622 1.00 110.98 207 LEU D CA 1
ATOM 10091 C C . LEU D 1 227 ? -72.674 -106.811 17.124 1.00 123.07 207 LEU D C 1
ATOM 10092 O O . LEU D 1 227 ? -71.961 -106.036 17.770 1.00 124.04 207 LEU D O 1
ATOM 10097 N N . ASP D 1 228 ? -73.324 -107.832 17.680 1.00 121.34 208 ASP D N 1
ATOM 10098 C CA . ASP D 1 228 ? -73.234 -108.101 19.109 1.00 129.91 208 ASP D CA 1
ATOM 10099 C C . ASP D 1 228 ? -72.615 -109.469 19.361 1.00 137.27 208 ASP D C 1
ATOM 10100 O O . ASP D 1 228 ? -71.914 -110.007 18.498 1.00 133.70 208 ASP D O 1
ATOM 10105 N N . GLY D 1 229 ? -72.863 -110.036 20.543 1.00 130.61 209 GLY D N 1
ATOM 10106 C CA . GLY D 1 229 ? -72.322 -111.352 20.845 1.00 149.30 209 GLY D CA 1
ATOM 10107 C C . GLY D 1 229 ? -73.002 -112.451 20.051 1.00 165.88 209 GLY D C 1
ATOM 10108 O O . GLY D 1 229 ? -72.342 -113.330 19.490 1.00 163.27 209 GLY D O 1
ATOM 10109 N N . GLY D 1 230 ? -74.329 -112.415 19.994 1.00 161.72 210 GLY D N 1
ATOM 10110 C CA . GLY D 1 230 ? -75.097 -113.406 19.263 1.00 170.27 210 GLY D CA 1
ATOM 10111 C C . GLY D 1 230 ? -76.234 -113.986 20.082 1.00 177.20 210 GLY D C 1
ATOM 10112 O O . GLY D 1 230 ? -76.790 -113.313 20.950 1.00 181.56 210 GLY D O 1
ATOM 10113 N N . ASP D 1 231 ? -76.588 -115.238 19.807 1.00 186.17 211 ASP D N 1
ATOM 10114 C CA . ASP D 1 231 ? -75.930 -116.023 18.769 1.00 178.06 211 ASP D CA 1
ATOM 10115 C C . ASP D 1 231 ? -76.776 -116.059 17.499 1.00 162.10 211 ASP D C 1
ATOM 10116 O O . ASP D 1 231 ? -77.404 -117.071 17.189 1.00 165.41 211 ASP D O 1
ATOM 10121 N N . ASN D 1 232 ? -76.790 -114.945 16.767 1.00 175.90 212 ASN D N 1
ATOM 10122 C CA . ASN D 1 232 ? -77.562 -114.839 15.543 1.00 149.84 212 ASN D CA 1
ATOM 10123 C C . ASN D 1 232 ? -76.650 -114.595 14.348 1.00 128.90 212 ASN D C 1
ATOM 10124 O O . ASN D 1 232 ? -75.660 -113.862 14.465 1.00 125.72 212 ASN D O 1
ATOM 10129 N N . PRO D 1 233 ? -76.943 -115.192 13.200 1.00 122.33 213 PRO D N 1
ATOM 10130 C CA . PRO D 1 233 ? -76.154 -114.928 11.994 1.00 112.58 213 PRO D CA 1
ATOM 10131 C C . PRO D 1 233 ? -76.517 -113.569 11.404 1.00 106.03 213 PRO D C 1
ATOM 10132 O O . PRO D 1 233 ? -77.414 -112.872 11.877 1.00 103.61 213 PRO D O 1
ATOM 10136 N N . LEU D 1 234 ? -75.802 -113.208 10.341 1.00 104.40 214 LEU D N 1
ATOM 10137 C CA . LEU D 1 234 ? -75.963 -111.926 9.662 1.00 102.36 214 LEU D CA 1
ATOM 10138 C C . LEU D 1 234 ? -76.373 -112.189 8.218 1.00 117.72 214 LEU D C 1
ATOM 10139 O O . LEU D 1 234 ? -75.583 -112.727 7.435 1.00 128.77 214 LEU D O 1
ATOM 10144 N N . ARG D 1 235 ? -77.598 -111.809 7.862 1.00 106.84 215 ARG D N 1
ATOM 10145 C CA . ARG D 1 235 ? -78.050 -111.887 6.478 1.00 110.87 215 ARG D CA 1
ATOM 10146 C C . ARG D 1 235 ? -77.746 -110.566 5.782 1.00 105.43 215 ARG D C 1
ATOM 10147 O O . ARG D 1 235 ? -78.190 -109.505 6.236 1.00 106.76 215 ARG D O 1
ATOM 10155 N N . VAL D 1 236 ? -76.988 -110.629 4.692 1.00 108.32 216 VAL D N 1
ATOM 10156 C CA . VAL D 1 236 ? -76.581 -109.450 3.935 1.00 103.40 216 VAL D CA 1
ATOM 10157 C C . VAL D 1 236 ? -77.220 -109.521 2.555 1.00 99.36 216 VAL D C 1
ATOM 10158 O O . VAL D 1 236 ? -77.145 -110.557 1.885 1.00 93.81 216 VAL D O 1
ATOM 10162 N N . GLN D 1 237 ? -77.856 -108.427 2.140 1.00 95.29 217 GLN D N 1
ATOM 10163 C CA . GLN D 1 237 ? -78.517 -108.313 0.840 1.00 98.53 217 GLN D CA 1
ATOM 10164 C C . GLN D 1 237 ? -77.887 -107.141 0.089 1.00 104.41 217 GLN D C 1
ATOM 10165 O O . GLN D 1 237 ? -78.316 -105.994 0.237 1.00 111.89 217 GLN D O 1
ATOM 10171 N N . ILE D 1 238 ? -76.870 -107.432 -0.718 1.00 109.41 218 ILE D N 1
ATOM 10172 C CA . ILE D 1 238 ? -76.222 -106.404 -1.522 1.00 103.43 218 ILE D CA 1
ATOM 10173 C C . ILE D 1 238 ? -77.039 -106.175 -2.785 1.00 103.89 218 ILE D C 1
ATOM 10174 O O . ILE D 1 238 ? -77.338 -107.118 -3.528 1.00 108.21 218 ILE D O 1
ATOM 10179 N N . GLY D 1 239 ? -77.408 -104.916 -3.031 1.00 99.77 219 GLY D N 1
ATOM 10180 C CA . GLY D 1 239 ? -78.217 -104.550 -4.163 1.00 111.82 219 GLY D CA 1
ATOM 10181 C C . GLY D 1 239 ? -77.458 -103.754 -5.206 1.00 122.89 219 GLY D C 1
ATOM 10182 O O . GLY D 1 239 ? -76.220 -103.719 -5.232 1.00 122.03 219 GLY D O 1
ATOM 10183 N N . SER D 1 240 ? -78.218 -103.099 -6.086 1.00 124.64 220 SER D N 1
ATOM 10184 C CA . SER D 1 240 ? -77.609 -102.321 -7.161 1.00 128.87 220 SER D CA 1
ATOM 10185 C C . SER D 1 240 ? -76.982 -101.036 -6.632 1.00 118.30 220 SER D C 1
ATOM 10186 O O . SER D 1 240 ? -75.852 -100.688 -6.996 1.00 112.00 220 SER D O 1
ATOM 10189 N N . ASN D 1 241 ? -77.701 -100.318 -5.764 1.00 118.20 221 ASN D N 1
ATOM 10190 C CA . ASN D 1 241 ? -77.197 -99.066 -5.214 1.00 107.39 221 ASN D CA 1
ATOM 10191 C C . ASN D 1 241 ? -77.425 -98.952 -3.712 1.00 100.35 221 ASN D C 1
ATOM 10192 O O . ASN D 1 241 ? -77.216 -97.869 -3.149 1.00 97.20 221 ASN D O 1
ATOM 10197 N N . ASN D 1 242 ? -77.844 -100.026 -3.050 1.00 101.28 222 ASN D N 1
ATOM 10198 C CA . ASN D 1 242 ? -78.035 -100.032 -1.610 1.00 95.42 222 ASN D CA 1
ATOM 10199 C C . ASN D 1 242 ? -77.546 -101.364 -1.060 1.00 90.83 222 ASN D C 1
ATOM 10200 O O . ASN D 1 242 ? -77.412 -102.350 -1.790 1.00 91.47 222 ASN D O 1
ATOM 10205 N N . ILE D 1 243 ? -77.272 -101.379 0.241 1.00 79.10 223 ILE D N 1
ATOM 10206 C CA . ILE D 1 243 ? -76.884 -102.590 0.950 1.00 75.29 223 ILE D CA 1
ATOM 10207 C C . ILE D 1 243 ? -77.737 -102.702 2.206 1.00 81.95 223 ILE D C 1
ATOM 10208 O O . ILE D 1 243 ? -78.038 -101.695 2.856 1.00 77.82 223 ILE D O 1
ATOM 10213 N N . ARG D 1 244 ? -78.152 -103.925 2.529 1.00 89.12 224 ARG D N 1
ATOM 10214 C CA . ARG D 1 244 ? -79.027 -104.187 3.664 1.00 87.90 224 ARG D CA 1
ATOM 10215 C C . ARG D 1 244 ? -78.486 -105.358 4.472 1.00 88.18 224 ARG D C 1
ATOM 10216 O O . ARG D 1 244 ? -78.088 -106.379 3.902 1.00 94.90 224 ARG D O 1
ATOM 10224 N N . ALA D 1 245 ? -78.462 -105.202 5.795 1.00 79.00 225 ALA D N 1
ATOM 10225 C CA . ALA D 1 245 ? -77.948 -106.213 6.711 1.00 79.79 225 ALA D CA 1
ATOM 10226 C C . ALA D 1 245 ? -79.018 -106.577 7.731 1.00 89.04 225 ALA D C 1
ATOM 10227 O O . ALA D 1 245 ? -79.549 -105.699 8.418 1.00 85.87 225 ALA D O 1
ATOM 10229 N N . HIS D 1 246 ? -79.332 -107.868 7.825 1.00 89.69 226 HIS D N 1
ATOM 10230 C CA . HIS D 1 246 ? -80.316 -108.387 8.768 1.00 94.22 226 HIS D CA 1
ATOM 10231 C C . HIS D 1 246 ? -79.597 -109.133 9.884 1.00 98.54 226 HIS D C 1
ATOM 10232 O O . HIS D 1 246 ? -78.848 -110.078 9.617 1.00 103.64 226 HIS D O 1
ATOM 10239 N N . VAL D 1 247 ? -79.816 -108.702 11.127 1.00 100.31 227 VAL D N 1
ATOM 10240 C CA . VAL D 1 247 ? -79.290 -109.407 12.293 1.00 102.90 227 VAL D CA 1
ATOM 10241 C C . VAL D 1 247 ? -80.230 -109.207 13.476 1.00 103.40 227 VAL D C 1
ATOM 10242 O O . VAL D 1 247 ? -80.514 -108.072 13.877 1.00 104.67 227 VAL D O 1
ATOM 10246 N N . GLY D 1 248 ? -80.728 -110.308 14.031 1.00 100.56 228 GLY D N 1
ATOM 10247 C CA . GLY D 1 248 ? -81.708 -110.207 15.101 1.00 101.57 228 GLY D CA 1
ATOM 10248 C C . GLY D 1 248 ? -83.008 -109.632 14.577 1.00 103.34 228 GLY D C 1
ATOM 10249 O O . GLY D 1 248 ? -83.556 -110.091 13.568 1.00 109.36 228 GLY D O 1
ATOM 10250 N N . ASP D 1 249 ? -83.512 -108.607 15.261 1.00 98.98 229 ASP D N 1
ATOM 10251 C CA . ASP D 1 249 ? -84.692 -107.876 14.818 1.00 98.55 229 ASP D CA 1
ATOM 10252 C C . ASP D 1 249 ? -84.333 -106.509 14.253 1.00 98.31 229 ASP D C 1
ATOM 10253 O O . ASP D 1 249 ? -85.219 -105.669 14.065 1.00 97.89 229 ASP D O 1
ATOM 10258 N N . PHE D 1 250 ? -83.053 -106.274 13.982 1.00 94.26 230 PHE D N 1
ATOM 10259 C CA . PHE D 1 250 ? -82.564 -105.022 13.427 1.00 96.74 230 PHE D CA 1
ATOM 10260 C C . PHE D 1 250 ? -82.299 -105.186 11.935 1.00 101.20 230 PHE D C 1
ATOM 10261 O O . PHE D 1 250 ? -81.738 -106.196 11.502 1.00 108.54 230 PHE D O 1
ATOM 10269 N N . ILE D 1 251 ? -82.713 -104.190 11.154 1.00 96.98 231 ILE D N 1
ATOM 10270 C CA . ILE D 1 251 ? -82.533 -104.179 9.704 1.00 92.15 231 ILE D CA 1
ATOM 10271 C C . ILE D 1 251 ? -81.811 -102.886 9.338 1.00 88.87 231 ILE D C 1
ATOM 10272 O O . ILE D 1 251 ? -82.417 -101.808 9.334 1.00 90.56 231 ILE D O 1
ATOM 10277 N N . PHE D 1 252 ? -80.515 -102.985 9.051 1.00 92.22 232 PHE D N 1
ATOM 10278 C CA . PHE D 1 252 ? -79.709 -101.843 8.634 1.00 89.91 232 PHE D CA 1
ATOM 10279 C C . PHE D 1 252 ? -79.699 -101.734 7.114 1.00 88.90 232 PHE D C 1
ATOM 10280 O O . PHE D 1 252 ? -79.424 -102.716 6.418 1.00 90.10 232 PHE D O 1
ATOM 10288 N N . THR D 1 253 ? -79.985 -100.535 6.607 1.00 85.83 233 THR D N 1
ATOM 10289 C CA . THR D 1 253 ? -80.002 -100.253 5.178 1.00 90.10 233 THR D CA 1
ATOM 10290 C C . THR D 1 253 ? -79.164 -99.012 4.909 1.00 89.39 233 THR D C 1
ATOM 10291 O O . THR D 1 253 ? -79.264 -98.021 5.637 1.00 87.34 233 THR D O 1
ATOM 10295 N N . SER D 1 254 ? -78.337 -99.068 3.863 1.00 90.73 234 SER D N 1
ATOM 10296 C CA . SER D 1 254 ? -77.437 -97.969 3.538 1.00 82.45 234 SER D CA 1
ATOM 10297 C C . SER D 1 254 ? -77.300 -97.802 2.033 1.00 87.48 234 SER D C 1
ATOM 10298 O O . SER D 1 254 ? -77.277 -98.786 1.288 1.00 94.04 234 SER D O 1
ATOM 10301 N N . LYS D 1 255 ? -77.208 -96.548 1.595 1.00 80.64 235 LYS D N 1
ATOM 10302 C CA . LYS D 1 255 ? -76.893 -96.254 0.207 1.00 75.28 235 LYS D CA 1
ATOM 10303 C C . LYS D 1 255 ? -75.425 -96.569 -0.072 1.00 81.98 235 LYS D C 1
ATOM 10304 O O . LYS D 1 255 ? -74.588 -96.601 0.833 1.00 85.45 235 LYS D O 1
ATOM 10310 N N . LEU D 1 256 ? -75.118 -96.811 -1.342 1.00 85.25 236 LEU D N 1
ATOM 10311 C CA . LEU D 1 256 ? -73.765 -97.140 -1.766 1.00 71.80 236 LEU D CA 1
ATOM 10312 C C . LEU D 1 256 ? -73.109 -95.956 -2.467 1.00 71.41 236 LEU D C 1
ATOM 10313 O O . LEU D 1 256 ? -73.783 -95.101 -3.047 1.00 81.01 236 LEU D O 1
ATOM 10318 N N . VAL D 1 257 ? -71.781 -95.909 -2.396 1.00 72.46 237 VAL D N 1
ATOM 10319 C CA . VAL D 1 257 ? -71.004 -94.853 -3.037 1.00 83.95 237 VAL D CA 1
ATOM 10320 C C . VAL D 1 257 ? -70.950 -95.141 -4.534 1.00 88.83 237 VAL D C 1
ATOM 10321 O O . VAL D 1 257 ? -70.333 -96.117 -4.968 1.00 87.56 237 VAL D O 1
ATOM 10325 N N . ASP D 1 258 ? -71.608 -94.295 -5.327 1.00 87.74 238 ASP D N 1
ATOM 10326 C CA . ASP D 1 258 ? -71.658 -94.452 -6.780 1.00 97.84 238 ASP D CA 1
ATOM 10327 C C . ASP D 1 258 ? -70.320 -94.015 -7.371 1.00 87.74 238 ASP D C 1
ATOM 10328 O O . ASP D 1 258 ? -70.154 -92.898 -7.868 1.00 82.54 238 ASP D O 1
ATOM 10333 N N . GLY D 1 259 ? -69.350 -94.927 -7.324 1.00 86.40 239 GLY D N 1
ATOM 10334 C CA . GLY D 1 259 ? -68.022 -94.642 -7.836 1.00 88.62 239 GLY D CA 1
ATOM 10335 C C . GLY D 1 259 ? -67.300 -95.912 -8.227 1.00 97.05 239 GLY D C 1
ATOM 10336 O O . GLY D 1 259 ? -67.770 -97.026 -7.983 1.00 89.41 239 GLY D O 1
ATOM 10337 N N . ARG D 1 260 ? -66.136 -95.722 -8.850 1.00 103.29 240 ARG D N 1
ATOM 10338 C CA . ARG D 1 260 ? -65.295 -96.818 -9.323 1.00 112.63 240 ARG D CA 1
ATOM 10339 C C . ARG D 1 260 ? -64.114 -96.965 -8.371 1.00 111.59 240 ARG D C 1
ATOM 10340 O O . ARG D 1 260 ? -63.253 -96.082 -8.301 1.00 112.22 240 ARG D O 1
ATOM 10348 N N . PHE D 1 261 ? -64.074 -98.074 -7.636 1.00 116.25 241 PHE D N 1
ATOM 10349 C CA . PHE D 1 261 ? -62.991 -98.295 -6.682 1.00 109.89 241 PHE D CA 1
ATOM 10350 C C . PHE D 1 261 ? -61.744 -98.798 -7.403 1.00 115.37 241 PHE D C 1
ATOM 10351 O O . PHE D 1 261 ? -61.845 -99.679 -8.264 1.00 126.89 241 PHE D O 1
ATOM 10359 N N . PRO D 1 262 ? -60.563 -98.260 -7.090 1.00 109.11 242 PRO D N 1
ATOM 10360 C CA . PRO D 1 262 ? -59.335 -98.712 -7.758 1.00 112.75 242 PRO D CA 1
ATOM 10361 C C . PRO D 1 262 ? -59.031 -100.180 -7.484 1.00 117.65 242 PRO D C 1
ATOM 10362 O O . PRO D 1 262 ? -59.485 -100.770 -6.501 1.00 118.96 242 PRO D O 1
ATOM 10366 N N . ASP D 1 263 ? -58.244 -100.768 -8.384 1.00 114.02 243 ASP D N 1
ATOM 10367 C CA . ASP D 1 263 ? -57.836 -102.164 -8.268 1.00 120.00 243 ASP D CA 1
ATOM 10368 C C . ASP D 1 263 ? -56.732 -102.303 -7.223 1.00 124.82 243 ASP D C 1
ATOM 10369 O O . ASP D 1 263 ? -55.655 -101.714 -7.369 1.00 127.88 243 ASP D O 1
ATOM 10374 N N . TYR D 1 264 ? -56.999 -103.084 -6.171 1.00 121.03 244 TYR D N 1
ATOM 10375 C CA . TYR D 1 264 ? -56.001 -103.292 -5.126 1.00 124.31 244 TYR D CA 1
ATOM 10376 C C . TYR D 1 264 ? -54.910 -104.259 -5.569 1.00 129.36 244 TYR D C 1
ATOM 10377 O O . TYR D 1 264 ? -53.790 -104.205 -5.048 1.00 133.50 244 TYR D O 1
ATOM 10386 N N . ARG D 1 265 ? -55.217 -105.149 -6.514 1.00 133.94 245 ARG D N 1
ATOM 10387 C CA . ARG D 1 265 ? -54.214 -106.088 -7.001 1.00 132.31 245 ARG D CA 1
ATOM 10388 C C . ARG D 1 265 ? -53.109 -105.375 -7.765 1.00 129.86 245 ARG D C 1
ATOM 10389 O O . ARG D 1 265 ? -51.984 -105.880 -7.846 1.00 133.28 245 ARG D O 1
ATOM 10397 N N . ARG D 1 266 ? -53.414 -104.206 -8.327 1.00 132.15 246 ARG D N 1
ATOM 10398 C CA . ARG D 1 266 ? -52.440 -103.386 -9.029 1.00 133.20 246 ARG D CA 1
ATOM 10399 C C . ARG D 1 266 ? -51.565 -102.592 -8.073 1.00 130.11 246 ARG D C 1
ATOM 10400 O O . ARG D 1 266 ? -50.600 -101.957 -8.516 1.00 132.73 246 ARG D O 1
ATOM 10408 N N . VAL D 1 267 ? -51.874 -102.629 -6.779 1.00 128.66 247 VAL D N 1
ATOM 10409 C CA . VAL D 1 267 ? -51.152 -101.876 -5.760 1.00 126.28 247 VAL D CA 1
ATOM 10410 C C . VAL D 1 267 ? -50.120 -102.762 -5.072 1.00 131.52 247 VAL D C 1
ATOM 10411 O O . VAL D 1 267 ? -49.032 -102.298 -4.708 1.00 129.58 247 VAL D O 1
ATOM 10415 N N . LEU D 1 268 ? -50.441 -104.049 -4.920 1.00 131.11 248 LEU D N 1
ATOM 10416 C CA . LEU D 1 268 ? -49.552 -104.975 -4.227 1.00 136.69 248 LEU D CA 1
ATOM 10417 C C . LEU D 1 268 ? -48.178 -104.992 -4.893 1.00 145.02 248 LEU D C 1
ATOM 10418 O O . LEU D 1 268 ? -48.093 -105.130 -6.122 1.00 149.44 248 LEU D O 1
ATOM 10423 N N . PRO D 1 269 ? -47.083 -104.830 -4.125 1.00 143.32 249 PRO D N 1
ATOM 10424 C CA . PRO D 1 269 ? -45.743 -104.798 -4.729 1.00 143.77 249 PRO D CA 1
ATOM 10425 C C . PRO D 1 269 ? -45.440 -106.038 -5.553 1.00 146.47 249 PRO D C 1
ATOM 10426 O O . PRO D 1 269 ? -45.234 -107.128 -5.009 1.00 146.91 249 PRO D O 1
ATOM 10430 N N . LYS D 1 270 ? -45.421 -105.872 -6.871 1.00 151.74 250 LYS D N 1
ATOM 10431 C CA . LYS D 1 270 ? -45.181 -106.983 -7.780 1.00 159.40 250 LYS D CA 1
ATOM 10432 C C . LYS D 1 270 ? -43.708 -107.380 -7.748 1.00 161.18 250 LYS D C 1
ATOM 10433 O O . LYS D 1 270 ? -42.830 -106.559 -8.031 1.00 158.74 250 LYS D O 1
ATOM 10439 N N . ASN D 1 271 ? -43.445 -108.644 -7.402 1.00 163.13 251 ASN D N 1
ATOM 10440 C CA . ASN D 1 271 ? -42.114 -109.237 -7.335 1.00 165.07 251 ASN D CA 1
ATOM 10441 C C . ASN D 1 271 ? -41.166 -108.448 -6.437 1.00 160.66 251 ASN D C 1
ATOM 10442 O O . ASN D 1 271 ? -40.236 -107.802 -6.938 1.00 160.67 251 ASN D O 1
ATOM 10447 N N . PRO D 1 272 ? -41.363 -108.467 -5.120 1.00 158.82 252 PRO D N 1
ATOM 10448 C CA . PRO D 1 272 ? -40.368 -107.884 -4.214 1.00 155.22 252 PRO D CA 1
ATOM 10449 C C . PRO D 1 272 ? -39.205 -108.835 -3.980 1.00 157.28 252 PRO D C 1
ATOM 10450 O O . PRO D 1 272 ? -39.334 -110.056 -4.090 1.00 159.23 252 PRO D O 1
ATOM 10454 N N . ASP D 1 273 ? -38.051 -108.252 -3.652 1.00 156.93 253 ASP D N 1
ATOM 10455 C CA . ASP D 1 273 ? -36.823 -109.015 -3.471 1.00 157.16 253 ASP D CA 1
ATOM 10456 C C . ASP D 1 273 ? -36.304 -109.010 -2.038 1.00 147.39 253 ASP D C 1
ATOM 10457 O O . ASP D 1 273 ? -35.275 -109.641 -1.768 1.00 147.84 253 ASP D O 1
ATOM 10462 N N . LYS D 1 274 ? -36.980 -108.330 -1.114 1.00 147.78 254 LYS D N 1
ATOM 10463 C CA . LYS D 1 274 ? -36.537 -108.230 0.273 1.00 142.53 254 LYS D CA 1
ATOM 10464 C C . LYS D 1 274 ? -37.679 -108.637 1.191 1.00 135.55 254 LYS D C 1
ATOM 10465 O O . LYS D 1 274 ? -38.768 -108.059 1.123 1.00 130.52 254 LYS D O 1
ATOM 10471 N N . HIS D 1 275 ? -37.427 -109.624 2.051 1.00 135.97 255 HIS D N 1
ATOM 10472 C CA . HIS D 1 275 ? -38.424 -110.134 2.983 1.00 136.66 255 HIS D CA 1
ATOM 10473 C C . HIS D 1 275 ? -37.866 -110.078 4.398 1.00 134.73 255 HIS D C 1
ATOM 10474 O O . HIS D 1 275 ? -36.747 -110.541 4.646 1.00 137.47 255 HIS D O 1
ATOM 10481 N N . LEU D 1 276 ? -38.647 -109.519 5.322 1.00 140.46 256 LEU D N 1
ATOM 10482 C CA . LEU D 1 276 ? -38.230 -109.352 6.711 1.00 140.45 256 LEU D CA 1
ATOM 10483 C C . LEU D 1 276 ? -39.308 -109.903 7.633 1.00 137.24 256 LEU D C 1
ATOM 10484 O O . LEU D 1 276 ? -40.463 -109.472 7.565 1.00 131.70 256 LEU D O 1
ATOM 10489 N N . GLU D 1 277 ? -38.932 -110.851 8.488 1.00 134.56 257 GLU D N 1
ATOM 10490 C CA . GLU D 1 277 ? -39.803 -111.369 9.534 1.00 129.58 257 GLU D CA 1
ATOM 10491 C C . GLU D 1 277 ? -39.353 -110.826 10.884 1.00 127.90 257 GLU D C 1
ATOM 10492 O O . GLU D 1 277 ? -38.151 -110.727 11.154 1.00 132.23 257 GLU D O 1
ATOM 10498 N N . ALA D 1 278 ? -40.319 -110.486 11.733 1.00 124.89 258 ALA D N 1
ATOM 10499 C CA . ALA D 1 278 ? -40.008 -109.930 13.041 1.00 127.69 258 ALA D CA 1
ATOM 10500 C C . ALA D 1 278 ? -41.163 -110.206 13.991 1.00 128.77 258 ALA D C 1
ATOM 10501 O O . ALA D 1 278 ? -42.291 -110.470 13.566 1.00 126.71 258 ALA D O 1
ATOM 10503 N N . GLY D 1 279 ? -40.859 -110.150 15.285 1.00 123.45 259 GLY D N 1
ATOM 10504 C CA . GLY D 1 279 ? -41.900 -110.274 16.293 1.00 128.04 259 GLY D CA 1
ATOM 10505 C C . GLY D 1 279 ? -42.830 -109.075 16.248 1.00 132.06 259 GLY D C 1
ATOM 10506 O O . GLY D 1 279 ? -42.384 -107.922 16.286 1.00 133.85 259 GLY D O 1
ATOM 10507 N N . CYS D 1 280 ? -44.135 -109.344 16.158 1.00 135.62 260 CYS D N 1
ATOM 10508 C CA . CYS D 1 280 ? -45.111 -108.267 16.012 1.00 127.65 260 CYS D CA 1
ATOM 10509 C C . CYS D 1 280 ? -45.103 -107.333 17.216 1.00 125.04 260 CYS D C 1
ATOM 10510 O O . CYS D 1 280 ? -45.156 -106.107 17.059 1.00 124.66 260 CYS D O 1
ATOM 10513 N N . ASP D 1 281 ? -45.042 -107.891 18.426 1.00 128.74 261 ASP D N 1
ATOM 10514 C CA . ASP D 1 281 ? -45.073 -107.056 19.623 1.00 123.46 261 ASP D CA 1
ATOM 10515 C C . ASP D 1 281 ? -43.804 -106.222 19.744 1.00 119.66 261 ASP D C 1
ATOM 10516 O O . ASP D 1 281 ? -43.868 -104.999 19.917 1.00 116.21 261 ASP D O 1
ATOM 10521 N N . LEU D 1 282 ? -42.638 -106.868 19.658 1.00 119.74 262 LEU D N 1
ATOM 10522 C CA . LEU D 1 282 ? -41.376 -106.145 19.777 1.00 118.58 262 LEU D CA 1
ATOM 10523 C C . LEU D 1 282 ? -41.241 -105.078 18.700 1.00 121.19 262 LEU D C 1
ATOM 10524 O O . LEU D 1 282 ? -40.643 -104.023 18.941 1.00 121.62 262 LEU D O 1
ATOM 10529 N N . LEU D 1 283 ? -41.789 -105.333 17.509 1.00 120.15 263 LEU D N 1
ATOM 10530 C CA . LEU D 1 283 ? -41.767 -104.329 16.450 1.00 119.63 263 LEU D CA 1
ATOM 10531 C C . LEU D 1 283 ? -42.725 -103.185 16.758 1.00 114.75 263 LEU D C 1
ATOM 10532 O O . LEU D 1 283 ? -42.388 -102.013 16.557 1.00 113.27 263 LEU D O 1
ATOM 10537 N N . LYS D 1 284 ? -43.928 -103.510 17.237 1.00 116.22 264 LYS D N 1
ATOM 10538 C CA . LYS D 1 284 ? -44.908 -102.482 17.571 1.00 112.29 264 LYS D CA 1
ATOM 10539 C C . LYS D 1 284 ? -44.399 -101.566 18.678 1.00 104.89 264 LYS D C 1
ATOM 10540 O O . LYS D 1 284 ? -44.512 -100.339 18.584 1.00 98.82 264 LYS D O 1
ATOM 10546 N N . GLN D 1 285 ? -43.827 -102.146 19.736 1.00 109.71 265 GLN D N 1
ATOM 10547 C CA . GLN D 1 285 ? -43.334 -101.330 20.843 1.00 107.97 265 GLN D CA 1
ATOM 10548 C C . GLN D 1 285 ? -42.121 -100.502 20.439 1.00 103.96 265 GLN D C 1
ATOM 10549 O O . GLN D 1 285 ? -41.916 -99.408 20.975 1.00 101.94 265 GLN D O 1
ATOM 10555 N N . ALA D 1 286 ? -41.307 -101.005 19.507 1.00 105.89 266 ALA D N 1
ATOM 10556 C CA . ALA D 1 286 ? -40.163 -100.233 19.036 1.00 104.68 266 ALA D CA 1
ATOM 10557 C C . ALA D 1 286 ? -40.614 -99.004 18.255 1.00 100.34 266 ALA D C 1
ATOM 10558 O O . ALA D 1 286 ? -40.076 -97.907 18.449 1.00 98.93 266 ALA D O 1
ATOM 10560 N N . PHE D 1 287 ? -41.598 -99.169 17.366 1.00 103.87 267 PHE D N 1
ATOM 10561 C CA . PHE D 1 287 ? -42.142 -98.021 16.648 1.00 100.22 267 PHE D CA 1
ATOM 10562 C C . PHE D 1 287 ? -42.853 -97.058 17.589 1.00 101.13 267 PHE D C 1
ATOM 10563 O O . PHE D 1 287 ? -42.810 -95.841 17.377 1.00 105.46 267 PHE D O 1
ATOM 10571 N N . ALA D 1 288 ? -43.516 -97.581 18.625 1.00 98.89 268 ALA D N 1
ATOM 10572 C CA . ALA D 1 288 ? -44.223 -96.718 19.565 1.00 94.26 268 ALA D CA 1
ATOM 10573 C C . ALA D 1 288 ? -43.256 -95.853 20.366 1.00 97.66 268 ALA D C 1
ATOM 10574 O O . ALA D 1 288 ? -43.524 -94.669 20.600 1.00 99.87 268 ALA D O 1
ATOM 10576 N N . ARG D 1 289 ? -42.127 -96.423 20.796 1.00 98.36 269 ARG D N 1
ATOM 10577 C CA . ARG D 1 289 ? -41.152 -95.634 21.543 1.00 97.24 269 ARG D CA 1
ATOM 10578 C C . ARG D 1 289 ? -40.439 -94.635 20.642 1.00 104.93 269 ARG D C 1
ATOM 10579 O O . ARG D 1 289 ? -40.126 -93.519 21.070 1.00 110.69 269 ARG D O 1
ATOM 10587 N N . ALA D 1 290 ? -40.185 -95.010 19.386 1.00 101.69 270 ALA D N 1
ATOM 10588 C CA . ALA D 1 290 ? -39.511 -94.094 18.472 1.00 101.95 270 ALA D CA 1
ATOM 10589 C C . ALA D 1 290 ? -40.430 -92.959 18.042 1.00 98.14 270 ALA D C 1
ATOM 10590 O O . ALA D 1 290 ? -39.953 -91.870 17.704 1.00 99.62 270 ALA D O 1
ATOM 10592 N N . ALA D 1 291 ? -41.744 -93.188 18.058 1.00 97.35 271 ALA D N 1
ATOM 10593 C CA . ALA D 1 291 ? -42.690 -92.149 17.674 1.00 92.73 271 ALA D CA 1
ATOM 10594 C C . ALA D 1 291 ? -42.743 -91.009 18.682 1.00 97.66 271 ALA D C 1
ATOM 10595 O O . ALA D 1 291 ? -43.235 -89.928 18.345 1.00 99.93 271 ALA D O 1
ATOM 10597 N N . ILE D 1 292 ? -42.262 -91.230 19.907 1.00 99.49 272 ILE D N 1
ATOM 10598 C CA . ILE D 1 292 ? -42.312 -90.189 20.932 1.00 93.71 272 ILE D CA 1
ATOM 10599 C C . ILE D 1 292 ? -41.470 -88.988 20.519 1.00 94.73 272 ILE D C 1
ATOM 10600 O O . ILE D 1 292 ? -41.900 -87.835 20.642 1.00 90.34 272 ILE D O 1
ATOM 10605 N N . LEU D 1 293 ? -40.261 -89.238 20.020 1.00 95.10 273 LEU D N 1
ATOM 10606 C CA . LEU D 1 293 ? -39.342 -88.173 19.646 1.00 97.57 273 LEU D CA 1
ATOM 10607 C C . LEU D 1 293 ? -39.374 -87.866 18.156 1.00 102.68 273 LEU D C 1
ATOM 10608 O O . LEU D 1 293 ? -38.479 -87.178 17.657 1.00 108.68 273 LEU D O 1
ATOM 10613 N N . SER D 1 294 ? -40.378 -88.356 17.438 1.00 103.63 274 SER D N 1
ATOM 10614 C CA . SER D 1 294 ? -40.535 -88.021 16.034 1.00 102.79 274 SER D CA 1
ATOM 10615 C C . SER D 1 294 ? -41.177 -86.643 15.898 1.00 109.83 274 SER D C 1
ATOM 10616 O O . SER D 1 294 ? -41.551 -86.001 16.883 1.00 112.98 274 SER D O 1
ATOM 10619 N N . ASN D 1 295 ? -41.304 -86.176 14.660 1.00 106.30 275 ASN D N 1
ATOM 10620 C CA . ASN D 1 295 ? -41.955 -84.897 14.414 1.00 108.96 275 ASN D CA 1
ATOM 10621 C C . ASN D 1 295 ? -43.426 -84.984 14.803 1.00 106.88 275 ASN D C 1
ATOM 10622 O O . ASN D 1 295 ? -44.111 -85.959 14.474 1.00 108.27 275 ASN D O 1
ATOM 10627 N N . GLU D 1 296 ? -43.909 -83.963 15.518 1.00 107.01 276 GLU D N 1
ATOM 10628 C CA . GLU D 1 296 ? -45.284 -83.986 16.010 1.00 103.49 276 GLU D CA 1
ATOM 10629 C C . GLU D 1 296 ? -46.297 -83.951 14.873 1.00 96.18 276 GLU D C 1
ATOM 10630 O O . GLU D 1 296 ? -47.415 -84.452 15.030 1.00 88.19 276 GLU D O 1
ATOM 10636 N N . LYS D 1 297 ? -45.929 -83.378 13.728 1.00 108.00 277 LYS D N 1
ATOM 10637 C CA . LYS D 1 297 ? -46.851 -83.201 12.614 1.00 104.72 277 LYS D CA 1
ATOM 10638 C C . LYS D 1 297 ? -46.645 -84.224 11.502 1.00 106.28 277 LYS D C 1
ATOM 10639 O O . LYS D 1 297 ? -47.617 -84.805 11.013 1.00 108.40 277 LYS D O 1
ATOM 10645 N N . PHE D 1 298 ? -45.399 -84.463 11.093 1.00 106.71 278 PHE D N 1
ATOM 10646 C CA . PHE D 1 298 ? -45.134 -85.342 9.961 1.00 108.96 278 PHE D CA 1
ATOM 10647 C C . PHE D 1 298 ? -44.920 -86.796 10.363 1.00 111.08 278 PHE D C 1
ATOM 10648 O O . PHE D 1 298 ? -45.021 -87.678 9.503 1.00 113.00 278 PHE D O 1
ATOM 10656 N N . ARG D 1 299 ? -44.621 -87.061 11.638 1.00 109.86 279 ARG D N 1
ATOM 10657 C CA . ARG D 1 299 ? -44.526 -88.424 12.169 1.00 102.43 279 ARG D CA 1
ATOM 10658 C C . ARG D 1 299 ? -43.489 -89.257 11.417 1.00 98.00 279 ARG D C 1
ATOM 10659 O O . ARG D 1 299 ? -43.718 -90.425 11.093 1.00 95.96 279 ARG D O 1
ATOM 10667 N N . GLY D 1 300 ? -42.332 -88.659 11.149 1.00 97.29 280 GLY D N 1
ATOM 10668 C CA . GLY D 1 300 ? -41.321 -89.314 10.343 1.00 99.18 280 GLY D CA 1
ATOM 10669 C C . GLY D 1 300 ? -40.353 -90.194 11.107 1.00 97.29 280 GLY D C 1
ATOM 10670 O O . GLY D 1 300 ? -39.677 -89.736 12.033 1.00 98.22 280 GLY D O 1
ATOM 10671 N N . VAL D 1 301 ? -40.282 -91.467 10.722 1.00 98.88 281 VAL D N 1
ATOM 10672 C CA . VAL D 1 301 ? -39.283 -92.399 11.227 1.00 99.93 281 VAL D CA 1
ATOM 10673 C C . VAL D 1 301 ? -38.608 -93.054 10.031 1.00 105.91 281 VAL D C 1
ATOM 10674 O O . VAL D 1 301 ? -39.208 -93.203 8.962 1.00 113.53 281 VAL D O 1
ATOM 10678 N N . ARG D 1 302 ? -37.348 -93.439 10.212 1.00 106.18 282 ARG D N 1
ATOM 10679 C CA . ARG D 1 302 ? -36.566 -94.078 9.164 1.00 110.45 282 ARG D CA 1
ATOM 10680 C C . ARG D 1 302 ? -36.113 -95.458 9.617 1.00 106.36 282 ARG D C 1
ATOM 10681 O O . ARG D 1 302 ? -35.551 -95.609 10.706 1.00 93.30 282 ARG D O 1
ATOM 10689 N N . LEU D 1 303 ? -36.373 -96.458 8.778 1.00 105.11 283 LEU D N 1
ATOM 10690 C CA . LEU D 1 303 ? -35.978 -97.838 9.024 1.00 111.10 283 LEU D CA 1
ATOM 10691 C C . LEU D 1 303 ? -34.720 -98.147 8.221 1.00 120.11 283 LEU D C 1
ATOM 10692 O O . LEU D 1 303 ? -34.663 -97.866 7.019 1.00 126.63 283 LEU D O 1
ATOM 10697 N N . TYR D 1 304 ? -33.716 -98.714 8.884 1.00 123.77 284 TYR D N 1
ATOM 10698 C CA . TYR D 1 304 ? -32.486 -99.148 8.227 1.00 126.65 284 TYR D CA 1
ATOM 10699 C C . TYR D 1 304 ? -32.354 -100.657 8.405 1.00 127.88 284 TYR D C 1
ATOM 10700 O O . TYR D 1 304 ? -31.991 -101.134 9.486 1.00 124.89 284 TYR D O 1
ATOM 10709 N N . VAL D 1 305 ? -32.665 -101.404 7.349 1.00 133.89 285 VAL D N 1
ATOM 10710 C CA . VAL D 1 305 ? -32.557 -102.857 7.355 1.00 134.44 285 VAL D CA 1
ATOM 10711 C C . VAL D 1 305 ? -31.143 -103.246 6.949 1.00 143.51 285 VAL D C 1
ATOM 10712 O O . VAL D 1 305 ? -30.565 -102.675 6.015 1.00 145.96 285 VAL D O 1
ATOM 10716 N N . SER D 1 306 ? -30.576 -104.206 7.667 1.00 140.35 286 SER D N 1
ATOM 10717 C CA . SER D 1 306 ? -29.235 -104.703 7.388 1.00 145.24 286 SER D CA 1
ATOM 10718 C C . SER D 1 306 ? -29.224 -106.196 7.691 1.00 154.32 286 SER D C 1
ATOM 10719 O O . SER D 1 306 ? -30.274 -106.844 7.761 1.00 149.49 286 SER D O 1
ATOM 10722 N N . GLU D 1 307 ? -28.028 -106.753 7.872 1.00 155.44 287 GLU D N 1
ATOM 10723 C CA . GLU D 1 307 ? -27.876 -108.180 8.133 1.00 160.00 287 GLU D CA 1
ATOM 10724 C C . GLU D 1 307 ? -28.515 -108.568 9.460 1.00 158.76 287 GLU D C 1
ATOM 10725 O O . GLU D 1 307 ? -27.931 -108.344 10.524 1.00 160.77 287 GLU D O 1
ATOM 10731 N N . ASN D 1 308 ? -29.714 -109.148 9.398 1.00 164.72 288 ASN D N 1
ATOM 10732 C CA . ASN D 1 308 ? -30.415 -109.664 10.575 1.00 158.83 288 ASN D CA 1
ATOM 10733 C C . ASN D 1 308 ? -30.599 -108.593 11.655 1.00 152.49 288 ASN D C 1
ATOM 10734 O O . ASN D 1 308 ? -30.494 -108.871 12.852 1.00 149.93 288 ASN D O 1
ATOM 10739 N N . GLN D 1 309 ? -30.883 -107.358 11.237 1.00 157.33 289 GLN D N 1
ATOM 10740 C CA . GLN D 1 309 ? -31.033 -106.262 12.187 1.00 147.74 289 GLN D CA 1
ATOM 10741 C C . GLN D 1 309 ? -31.878 -105.151 11.575 1.00 140.83 289 GLN D C 1
ATOM 10742 O O . GLN D 1 309 ? -31.726 -104.824 10.394 1.00 141.36 289 GLN D O 1
ATOM 10748 N N . LEU D 1 310 ? -32.771 -104.584 12.387 1.00 137.45 290 LEU D N 1
ATOM 10749 C CA . LEU D 1 310 ? -33.561 -103.414 12.021 1.00 127.10 290 LEU D CA 1
ATOM 10750 C C . LEU D 1 310 ? -33.261 -102.279 12.993 1.00 127.43 290 LEU D C 1
ATOM 10751 O O . LEU D 1 310 ? -33.293 -102.476 14.214 1.00 123.93 290 LEU D O 1
ATOM 10756 N N . LYS D 1 311 ? -32.975 -101.094 12.450 1.00 127.79 291 LYS D N 1
ATOM 10757 C CA . LYS D 1 311 ? -32.620 -99.909 13.227 1.00 124.67 291 LYS D CA 1
ATOM 10758 C C . LYS D 1 311 ? -33.628 -98.805 12.932 1.00 119.83 291 LYS D C 1
ATOM 10759 O O . LYS D 1 311 ? -33.627 -98.231 11.837 1.00 125.61 291 LYS D O 1
ATOM 10765 N N . ILE D 1 312 ? -34.490 -98.514 13.901 1.00 118.20 292 ILE D N 1
ATOM 10766 C CA . ILE D 1 312 ? -35.520 -97.487 13.772 1.00 111.31 292 ILE D CA 1
ATOM 10767 C C . ILE D 1 312 ? -35.060 -96.244 14.523 1.00 112.83 292 ILE D C 1
ATOM 10768 O O . ILE D 1 312 ? -34.830 -96.295 15.737 1.00 118.47 292 ILE D O 1
ATOM 10773 N N . THR D 1 313 ? -34.928 -95.125 13.809 1.00 106.36 293 THR D N 1
ATOM 10774 C CA . THR D 1 313 ? -34.528 -93.859 14.405 1.00 108.15 293 THR D CA 1
ATOM 10775 C C . THR D 1 313 ? -35.541 -92.777 14.056 1.00 108.37 293 THR D C 1
ATOM 10776 O O . THR D 1 313 ? -36.239 -92.859 13.041 1.00 114.51 293 THR D O 1
ATOM 10780 N N . ALA D 1 314 ? -35.619 -91.760 14.914 1.00 109.42 294 ALA D N 1
ATOM 10781 C CA . ALA D 1 314 ? -36.542 -90.651 14.711 1.00 105.64 294 ALA D CA 1
ATOM 10782 C C . ALA D 1 314 ? -36.019 -89.422 15.440 1.00 100.01 294 ALA D C 1
ATOM 10783 O O . ALA D 1 314 ? -35.287 -89.536 16.425 1.00 102.53 294 ALA D O 1
ATOM 10785 N N . ASN D 1 315 ? -36.405 -88.248 14.944 1.00 98.41 295 ASN D N 1
ATOM 10786 C CA . ASN D 1 315 ? -36.000 -86.988 15.552 1.00 102.30 295 ASN D CA 1
ATOM 10787 C C . ASN D 1 315 ? -37.053 -85.926 15.267 1.00 98.26 295 ASN D C 1
ATOM 10788 O O . ASN D 1 315 ? -37.844 -86.039 14.327 1.00 96.50 295 ASN D O 1
ATOM 10793 N N . ASN D 1 316 ? -37.057 -84.890 16.110 1.00 100.41 296 ASN D N 1
ATOM 10794 C CA . ASN D 1 316 ? -38.023 -83.800 16.039 1.00 100.13 296 ASN D CA 1
ATOM 10795 C C . ASN D 1 316 ? -37.297 -82.465 15.877 1.00 107.23 296 ASN D C 1
ATOM 10796 O O . ASN D 1 316 ? -36.073 -82.405 16.057 1.00 91.40 296 ASN D O 1
ATOM 10801 N N . PRO D 1 317 ? -38.008 -81.374 15.514 1.00 100.90 297 PRO D N 1
ATOM 10802 C CA . PRO D 1 317 ? -37.353 -80.061 15.390 1.00 106.45 297 PRO D CA 1
ATOM 10803 C C . PRO D 1 317 ? -36.587 -79.614 16.628 1.00 121.59 297 PRO D C 1
ATOM 10804 O O . PRO D 1 317 ? -35.712 -78.746 16.535 1.00 124.39 297 PRO D O 1
ATOM 10808 N N . GLU D 1 318 ? -36.890 -80.196 17.786 1.00 115.79 298 GLU D N 1
ATOM 10809 C CA . GLU D 1 318 ? -36.115 -79.926 18.991 1.00 116.08 298 GLU D CA 1
ATOM 10810 C C . GLU D 1 318 ? -34.770 -80.644 18.991 1.00 113.51 298 GLU D C 1
ATOM 10811 O O . GLU D 1 318 ? -34.066 -80.606 20.007 1.00 115.01 298 GLU D O 1
ATOM 10817 N N . GLN D 1 319 ? -34.415 -81.297 17.881 1.00 114.60 299 GLN D N 1
ATOM 10818 C CA . GLN D 1 319 ? -33.151 -82.020 17.736 1.00 112.69 299 GLN D CA 1
ATOM 10819 C C . GLN D 1 319 ? -33.017 -83.149 18.754 1.00 107.39 299 GLN D C 1
ATOM 10820 O O . GLN D 1 319 ? -31.907 -83.522 19.139 1.00 110.46 299 GLN D O 1
ATOM 10826 N N . GLU D 1 320 ? -34.142 -83.703 19.198 1.00 108.11 300 GLU D N 1
ATOM 10827 C CA . GLU D 1 320 ? -34.143 -84.849 20.100 1.00 108.06 300 GLU D CA 1
ATOM 10828 C C . GLU D 1 320 ? -34.264 -86.127 19.279 1.00 103.40 300 GLU D C 1
ATOM 10829 O O . GLU D 1 320 ? -35.246 -86.314 18.553 1.00 95.28 300 GLU D O 1
ATOM 10835 N N . GLU D 1 321 ? -33.273 -87.003 19.399 1.00 108.41 301 GLU D N 1
ATOM 10836 C CA . GLU D 1 321 ? -33.207 -88.226 18.614 1.00 109.84 301 GLU D CA 1
ATOM 10837 C C . GLU D 1 321 ? -33.447 -89.450 19.493 1.00 106.06 301 GLU D C 1
ATOM 10838 O O . GLU D 1 321 ? -33.066 -89.485 20.668 1.00 109.10 301 GLU D O 1
ATOM 10844 N N . ALA D 1 322 ? -34.096 -90.454 18.904 1.00 106.59 302 ALA D N 1
ATOM 10845 C CA . ALA D 1 322 ? -34.376 -91.730 19.549 1.00 106.92 302 ALA D CA 1
ATOM 10846 C C . ALA D 1 322 ? -33.983 -92.846 18.594 1.00 108.63 302 ALA D C 1
ATOM 10847 O O . ALA D 1 322 ? -34.367 -92.822 17.420 1.00 112.91 302 ALA D O 1
ATOM 10849 N N . GLU D 1 323 ? -33.219 -93.816 19.091 1.00 108.82 303 GLU D N 1
ATOM 10850 C CA . GLU D 1 323 ? -32.696 -94.907 18.279 1.00 118.16 303 GLU D CA 1
ATOM 10851 C C . GLU D 1 323 ? -33.177 -96.236 18.843 1.00 113.31 303 GLU D C 1
ATOM 10852 O O . GLU D 1 323 ? -33.039 -96.493 20.044 1.00 110.38 303 GLU D O 1
ATOM 10858 N N . GLU D 1 324 ? -33.751 -97.070 17.976 1.00 109.71 304 GLU D N 1
ATOM 10859 C CA . GLU D 1 324 ? -34.272 -98.382 18.351 1.00 117.26 304 GLU D CA 1
ATOM 10860 C C . GLU D 1 324 ? -33.677 -99.431 17.421 1.00 128.73 304 GLU D C 1
ATOM 10861 O O . GLU D 1 324 ? -33.978 -99.446 16.223 1.00 134.91 304 GLU D O 1
ATOM 10867 N N . ILE D 1 325 ? -32.830 -100.300 17.966 1.00 132.42 305 ILE D N 1
ATOM 10868 C CA . ILE D 1 325 ? -32.250 -101.419 17.230 1.00 136.11 305 ILE D CA 1
ATOM 10869 C C . ILE D 1 325 ? -32.843 -102.708 17.782 1.00 125.83 305 ILE D C 1
ATOM 10870 O O . ILE D 1 325 ? -32.890 -102.902 19.002 1.00 122.74 305 ILE D O 1
ATOM 10875 N N . LEU D 1 326 ? -33.308 -103.580 16.889 1.00 131.28 306 LEU D N 1
ATOM 10876 C CA . LEU D 1 326 ? -33.880 -104.858 17.290 1.00 134.11 306 LEU D CA 1
ATOM 10877 C C . LEU D 1 326 ? -33.513 -105.932 16.275 1.00 142.25 306 LEU D C 1
ATOM 10878 O O . LEU D 1 326 ? -33.428 -105.663 15.073 1.00 142.88 306 LEU D O 1
ATOM 10883 N N . ASP D 1 327 ? -33.295 -107.148 16.773 1.00 143.99 307 ASP D N 1
ATOM 10884 C CA . ASP D 1 327 ? -32.879 -108.267 15.937 1.00 153.24 307 ASP D CA 1
ATOM 10885 C C . ASP D 1 327 ? -34.066 -108.852 15.182 1.00 152.60 307 ASP D C 1
ATOM 10886 O O . ASP D 1 327 ? -35.110 -109.143 15.775 1.00 153.12 307 ASP D O 1
ATOM 10891 N N . VAL D 1 328 ? -33.904 -109.015 13.868 1.00 152.79 308 VAL D N 1
ATOM 10892 C CA . VAL D 1 328 ? -34.921 -109.593 13.002 1.00 149.34 308 VAL D CA 1
ATOM 10893 C C . VAL D 1 328 ? -34.265 -110.662 12.135 1.00 152.13 308 VAL D C 1
ATOM 10894 O O . VAL D 1 328 ? -33.048 -110.853 12.157 1.00 156.90 308 VAL D O 1
ATOM 10898 N N . THR D 1 329 ? -35.095 -111.372 11.373 1.00 152.74 309 THR D N 1
ATOM 10899 C CA . THR D 1 329 ? -34.630 -112.368 10.408 1.00 151.71 309 THR D CA 1
ATOM 10900 C C . THR D 1 329 ? -34.741 -111.732 9.027 1.00 157.90 309 THR D C 1
ATOM 10901 O O . THR D 1 329 ? -35.829 -111.661 8.450 1.00 153.98 309 THR D O 1
ATOM 10905 N N . TYR D 1 330 ? -33.613 -111.265 8.500 1.00 161.26 310 TYR D N 1
ATOM 10906 C CA . TYR D 1 330 ? -33.594 -110.560 7.228 1.00 173.66 310 TYR D CA 1
ATOM 10907 C C . TYR D 1 330 ? -32.285 -110.857 6.517 1.00 202.98 310 TYR D C 1
ATOM 10908 O O . TYR D 1 330 ? -31.219 -110.856 7.138 1.00 206.25 310 TYR D O 1
ATOM 10917 N N . SER D 1 331 ? -32.369 -111.107 5.211 1.00 173.00 311 SER D N 1
ATOM 10918 C CA . SER D 1 331 ? -31.191 -111.454 4.435 1.00 182.24 311 SER D CA 1
ATOM 10919 C C . SER D 1 331 ? -30.974 -110.590 3.203 1.00 177.89 311 SER D C 1
ATOM 10920 O O . SER D 1 331 ? -29.905 -110.690 2.594 1.00 183.08 311 SER D O 1
ATOM 10923 N N . GLY D 1 332 ? -31.920 -109.735 2.833 1.00 188.43 312 GLY D N 1
ATOM 10924 C CA . GLY D 1 332 ? -31.771 -108.919 1.647 1.00 166.37 312 GLY D CA 1
ATOM 10925 C C . GLY D 1 332 ? -30.670 -107.881 1.778 1.00 145.58 312 GLY D C 1
ATOM 10926 O O . GLY D 1 332 ? -29.961 -107.780 2.781 1.00 141.36 312 GLY D O 1
ATOM 10927 N N . ALA D 1 333 ? -30.531 -107.090 0.718 1.00 153.73 313 ALA D N 1
ATOM 10928 C CA . ALA D 1 333 ? -29.530 -106.035 0.674 1.00 149.13 313 ALA D CA 1
ATOM 10929 C C . ALA D 1 333 ? -29.883 -104.921 1.657 1.00 142.25 313 ALA D C 1
ATOM 10930 O O . ALA D 1 333 ? -31.045 -104.719 2.021 1.00 139.51 313 ALA D O 1
ATOM 10932 N N . GLU D 1 334 ? -28.855 -104.194 2.089 1.00 147.40 314 GLU D N 1
ATOM 10933 C CA . GLU D 1 334 ? -29.051 -103.109 3.041 1.00 145.80 314 GLU D CA 1
ATOM 10934 C C . GLU D 1 334 ? -29.806 -101.956 2.393 1.00 145.13 314 GLU D C 1
ATOM 10935 O O . GLU D 1 334 ? -29.541 -101.585 1.246 1.00 149.44 314 GLU D O 1
ATOM 10941 N N . MET D 1 335 ? -30.755 -101.388 3.137 1.00 141.32 315 MET D N 1
ATOM 10942 C CA . MET D 1 335 ? -31.576 -100.291 2.644 1.00 139.41 315 MET D CA 1
ATOM 10943 C C . MET D 1 335 ? -32.030 -99.425 3.810 1.00 134.11 315 MET D C 1
ATOM 10944 O O . MET D 1 335 ? -32.302 -99.931 4.903 1.00 131.11 315 MET D O 1
ATOM 10949 N N . GLU D 1 336 ? -32.106 -98.118 3.565 1.00 138.42 316 GLU D N 1
ATOM 10950 C CA . GLU D 1 336 ? -32.688 -97.158 4.493 1.00 125.64 316 GLU D CA 1
ATOM 10951 C C . GLU D 1 336 ? -33.967 -96.611 3.873 1.00 116.00 316 GLU D C 1
ATOM 10952 O O . GLU D 1 336 ? -33.935 -96.057 2.768 1.00 114.22 316 GLU D O 1
ATOM 10958 N N . ILE D 1 337 ? -35.085 -96.770 4.577 1.00 115.23 317 ILE D N 1
ATOM 10959 C CA . ILE D 1 337 ? -36.390 -96.355 4.075 1.00 113.68 317 ILE D CA 1
ATOM 10960 C C . ILE D 1 337 ? -37.150 -95.641 5.186 1.00 109.36 317 ILE D C 1
ATOM 10961 O O . ILE D 1 337 ? -37.160 -96.087 6.338 1.00 110.75 317 ILE D O 1
ATOM 10966 N N . GLY D 1 338 ? -37.781 -94.513 4.835 1.00 102.71 318 GLY D N 1
ATOM 10967 C CA . GLY D 1 338 ? -38.559 -93.756 5.790 1.00 106.04 318 GLY D CA 1
ATOM 10968 C C . GLY D 1 338 ? -40.029 -94.134 5.779 1.00 107.29 318 GLY D C 1
ATOM 10969 O O . GLY D 1 338 ? -40.540 -94.688 4.812 1.00 114.73 318 GLY D O 1
ATOM 10970 N N . PHE D 1 339 ? -40.716 -93.830 6.878 1.00 100.06 319 PHE D N 1
ATOM 10971 C CA . PHE D 1 339 ? -42.120 -94.190 6.997 1.00 95.88 319 PHE D CA 1
ATOM 10972 C C . PHE D 1 339 ? -42.841 -93.223 7.921 1.00 97.03 319 PHE D C 1
ATOM 10973 O O . PHE D 1 339 ? -42.233 -92.589 8.788 1.00 96.43 319 PHE D O 1
ATOM 10981 N N . ASN D 1 340 ? -44.152 -93.120 7.715 1.00 94.99 320 ASN D N 1
ATOM 10982 C CA . ASN D 1 340 ? -45.045 -92.459 8.656 1.00 95.11 320 ASN D CA 1
ATOM 10983 C C . ASN D 1 340 ? -45.341 -93.444 9.779 1.00 89.88 320 ASN D C 1
ATOM 10984 O O . ASN D 1 340 ? -46.018 -94.455 9.565 1.00 87.54 320 ASN D O 1
ATOM 10989 N N . VAL D 1 341 ? -44.827 -93.156 10.977 1.00 90.57 321 VAL D N 1
ATOM 10990 C CA . VAL D 1 341 ? -44.912 -94.111 12.080 1.00 84.41 321 VAL D CA 1
ATOM 10991 C C . VAL D 1 341 ? -46.361 -94.410 12.447 1.00 82.11 321 VAL D C 1
ATOM 10992 O O . VAL D 1 341 ? -46.672 -95.504 12.934 1.00 70.08 321 VAL D O 1
ATOM 10996 N N . SER D 1 342 ? -47.273 -93.466 12.199 1.00 84.06 322 SER D N 1
ATOM 10997 C CA . SER D 1 342 ? -48.681 -93.712 12.496 1.00 81.37 322 SER D CA 1
ATOM 10998 C C . SER D 1 342 ? -49.259 -94.775 11.571 1.00 82.81 322 SER D C 1
ATOM 10999 O O . SER D 1 342 ? -50.036 -95.631 12.008 1.00 78.51 322 SER D O 1
ATOM 11002 N N . TYR D 1 343 ? -48.891 -94.735 10.289 1.00 86.65 323 TYR D N 1
ATOM 11003 C CA . TYR D 1 343 ? -49.371 -95.744 9.351 1.00 88.19 323 TYR D CA 1
ATOM 11004 C C . TYR D 1 343 ? -48.853 -97.127 9.726 1.00 84.63 323 TYR D C 1
ATOM 11005 O O . TYR D 1 343 ? -49.599 -98.111 9.681 1.00 86.55 323 TYR D O 1
ATOM 11014 N N . VAL D 1 344 ? -47.576 -97.216 10.107 1.00 83.23 324 VAL D N 1
ATOM 11015 C CA . VAL D 1 344 ? -46.994 -98.504 10.475 1.00 86.57 324 VAL D CA 1
ATOM 11016 C C . VAL D 1 344 ? -47.628 -99.033 11.755 1.00 84.27 324 VAL D C 1
ATOM 11017 O O . VAL D 1 344 ? -47.923 -100.229 11.868 1.00 81.81 324 VAL D O 1
ATOM 11021 N N . LEU D 1 345 ? -47.858 -98.155 12.734 1.00 86.80 325 LEU D N 1
ATOM 11022 C CA . LEU D 1 345 ? -48.468 -98.591 13.985 1.00 84.72 325 LEU D CA 1
ATOM 11023 C C . LEU D 1 345 ? -49.914 -99.023 13.787 1.00 89.52 325 LEU D C 1
ATOM 11024 O O . LEU D 1 345 ? -50.387 -99.932 14.479 1.00 90.74 325 LEU D O 1
ATOM 11029 N N . ASP D 1 346 ? -50.631 -98.387 12.857 1.00 87.37 326 ASP D N 1
ATOM 11030 C CA . ASP D 1 346 ? -52.005 -98.793 12.581 1.00 89.99 326 ASP D CA 1
ATOM 11031 C C . ASP D 1 346 ? -52.055 -100.207 12.018 1.00 90.72 326 ASP D C 1
ATOM 11032 O O . ASP D 1 346 ? -52.969 -100.979 12.333 1.00 90.87 326 ASP D O 1
ATOM 11037 N N . VAL D 1 347 ? -51.079 -100.562 11.180 1.00 88.74 327 VAL D N 1
ATOM 11038 C CA . VAL D 1 347 ? -51.034 -101.903 10.610 1.00 85.19 327 VAL D CA 1
ATOM 11039 C C . VAL D 1 347 ? -50.662 -102.923 11.679 1.00 88.67 327 VAL D C 1
ATOM 11040 O O . VAL D 1 347 ? -51.290 -103.983 11.794 1.00 92.32 327 VAL D O 1
ATOM 11044 N N . LEU D 1 348 ? -49.644 -102.613 12.486 1.00 93.16 328 LEU D N 1
ATOM 11045 C CA . LEU D 1 348 ? -49.210 -103.546 13.522 1.00 89.62 328 LEU D CA 1
ATOM 11046 C C . LEU D 1 348 ? -50.274 -103.736 14.594 1.00 90.43 328 LEU D C 1
ATOM 11047 O O . LEU D 1 348 ? -50.316 -104.788 15.243 1.00 101.70 328 LEU D O 1
ATOM 11052 N N . ASN D 1 349 ? -51.142 -102.743 14.792 1.00 87.46 329 ASN D N 1
ATOM 11053 C CA . ASN D 1 349 ? -52.242 -102.902 15.737 1.00 95.89 329 ASN D CA 1
ATOM 11054 C C . ASN D 1 349 ? -53.347 -103.783 15.169 1.00 106.83 329 ASN D C 1
ATOM 11055 O O . ASN D 1 349 ? -54.016 -104.494 15.924 1.00 109.73 329 ASN D O 1
ATOM 11060 N N . ALA D 1 350 ? -53.554 -103.744 13.851 1.00 102.66 330 ALA D N 1
ATOM 11061 C CA . ALA D 1 350 ? -54.555 -104.607 13.234 1.00 104.93 330 ALA D CA 1
ATOM 11062 C C . ALA D 1 350 ? -54.093 -106.057 13.171 1.00 114.67 330 ALA D C 1
ATOM 11063 O O . ALA D 1 350 ? -54.926 -106.968 13.105 1.00 117.50 330 ALA D O 1
ATOM 11065 N N . LEU D 1 351 ? -52.780 -106.294 13.179 1.00 112.98 331 LEU D N 1
ATOM 11066 C CA . LEU D 1 351 ? -52.228 -107.648 13.113 1.00 118.97 331 LEU D CA 1
ATOM 11067 C C . LEU D 1 351 ? -51.988 -108.166 14.530 1.00 124.34 331 LEU D C 1
ATOM 11068 O O . LEU D 1 351 ? -50.867 -108.195 15.040 1.00 128.38 331 LEU D O 1
ATOM 11073 N N . LYS D 1 352 ? -53.079 -108.576 15.179 1.00 127.48 332 LYS D N 1
ATOM 11074 C CA . LYS D 1 352 ? -53.017 -109.186 16.508 1.00 132.92 332 LYS D CA 1
ATOM 11075 C C . LYS D 1 352 ? -52.490 -110.612 16.358 1.00 140.12 332 LYS D C 1
ATOM 11076 O O . LYS D 1 352 ? -53.225 -111.598 16.447 1.00 142.22 332 LYS D O 1
ATOM 11082 N N . CYS D 1 353 ? -51.181 -110.722 16.121 1.00 135.78 333 CYS D N 1
ATOM 11083 C CA . CYS D 1 353 ? -50.564 -112.004 15.796 1.00 138.62 333 CYS D CA 1
ATOM 11084 C C . CYS D 1 353 ? -49.197 -112.107 16.464 1.00 130.15 333 CYS D C 1
ATOM 11085 O O . CYS D 1 353 ? -48.781 -111.226 17.223 1.00 128.85 333 CYS D O 1
ATOM 11088 N N . GLU D 1 354 ? -48.494 -113.202 16.166 1.00 138.23 334 GLU D N 1
ATOM 11089 C CA . GLU D 1 354 ? -47.169 -113.451 16.736 1.00 133.01 334 GLU D CA 1
ATOM 11090 C C . GLU D 1 354 ? -46.077 -112.714 15.965 1.00 124.59 334 GLU D C 1
ATOM 11091 O O . GLU D 1 354 ? -45.456 -111.781 16.481 1.00 122.62 334 GLU D O 1
ATOM 11097 N N . ASN D 1 355 ? -45.828 -113.129 14.725 1.00 125.49 335 ASN D N 1
ATOM 11098 C CA . ASN D 1 355 ? -44.792 -112.540 13.890 1.00 124.38 335 ASN D CA 1
ATOM 11099 C C . ASN D 1 355 ? -45.410 -111.891 12.659 1.00 121.29 335 ASN D C 1
ATOM 11100 O O . ASN D 1 355 ? -46.479 -112.295 12.193 1.00 121.93 335 ASN D O 1
ATOM 11105 N N . VAL D 1 356 ? -44.718 -110.882 12.132 1.00 124.83 336 VAL D N 1
ATOM 11106 C CA . VAL D 1 356 ? -45.165 -110.152 10.954 1.00 122.44 336 VAL D CA 1
ATOM 11107 C C . VAL D 1 356 ? -44.135 -110.322 9.845 1.00 127.98 336 VAL D C 1
ATOM 11108 O O . VAL D 1 356 ? -42.975 -110.669 10.083 1.00 132.00 336 VAL D O 1
ATOM 11112 N N . ARG D 1 357 ? -44.584 -110.083 8.613 1.00 120.60 337 ARG D N 1
ATOM 11113 C CA . ARG D 1 357 ? -43.746 -110.203 7.425 1.00 128.35 337 ARG D CA 1
ATOM 11114 C C . ARG D 1 357 ? -43.795 -108.900 6.643 1.00 127.72 337 ARG D C 1
ATOM 11115 O O . ARG D 1 357 ? -44.881 -108.425 6.292 1.00 126.65 337 ARG D O 1
ATOM 11123 N N . MET D 1 358 ? -42.627 -108.322 6.378 1.00 128.07 338 MET D N 1
ATOM 11124 C CA . MET D 1 358 ? -42.502 -107.120 5.563 1.00 127.71 338 MET D CA 1
ATOM 11125 C C . MET D 1 358 ? -41.799 -107.468 4.258 1.00 130.38 338 MET D C 1
ATOM 11126 O O . MET D 1 358 ? -40.716 -108.063 4.270 1.00 133.88 338 MET D O 1
ATOM 11131 N N . MET D 1 359 ? -42.423 -107.105 3.139 1.00 125.98 339 MET D N 1
ATOM 11132 C CA . MET D 1 359 ? -41.901 -107.378 1.803 1.00 127.47 339 MET D CA 1
ATOM 11133 C C . MET D 1 359 ? -41.638 -106.040 1.124 1.00 119.37 339 MET D C 1
ATOM 11134 O O . MET D 1 359 ? -42.578 -105.293 0.831 1.00 114.81 339 MET D O 1
ATOM 11139 N N . LEU D 1 360 ? -40.367 -105.736 0.881 1.00 129.09 340 LEU D N 1
ATOM 11140 C CA . LEU D 1 360 ? -39.946 -104.441 0.367 1.00 123.23 340 LEU D CA 1
ATOM 11141 C C . LEU D 1 360 ? -39.272 -104.599 -0.988 1.00 124.61 340 LEU D C 1
ATOM 11142 O O . LEU D 1 360 ? -38.925 -105.702 -1.419 1.00 121.96 340 LEU D O 1
ATOM 11147 N N . THR D 1 361 ? -39.095 -103.461 -1.664 1.00 127.61 341 THR D N 1
ATOM 11148 C CA . THR D 1 361 ? -38.351 -103.407 -2.921 1.00 140.91 341 THR D CA 1
ATOM 11149 C C . THR D 1 361 ? -37.221 -102.391 -2.821 1.00 140.85 341 THR D C 1
ATOM 11150 O O . THR D 1 361 ? -36.050 -102.779 -2.826 1.00 146.76 341 THR D O 1
ATOM 11154 N N . ASP D 1 362 ? -37.533 -101.103 -2.719 1.00 135.56 342 ASP D N 1
ATOM 11155 C CA . ASP D 1 362 ? -36.522 -100.074 -2.526 1.00 140.67 342 ASP D CA 1
ATOM 11156 C C . ASP D 1 362 ? -37.107 -98.966 -1.655 1.00 138.62 342 ASP D C 1
ATOM 11157 O O . ASP D 1 362 ? -38.243 -99.052 -1.181 1.00 129.57 342 ASP D O 1
ATOM 11162 N N . SER D 1 363 ? -36.306 -97.921 -1.434 1.00 139.91 343 SER D N 1
ATOM 11163 C CA . SER D 1 363 ? -36.658 -96.888 -0.465 1.00 133.13 343 SER D CA 1
ATOM 11164 C C . SER D 1 363 ? -37.821 -96.012 -0.915 1.00 127.14 343 SER D C 1
ATOM 11165 O O . SER D 1 363 ? -38.447 -95.363 -0.071 1.00 129.08 343 SER D O 1
ATOM 11168 N N . VAL D 1 364 ? -38.117 -95.960 -2.212 1.00 132.48 344 VAL D N 1
ATOM 11169 C CA . VAL D 1 364 ? -39.157 -95.068 -2.712 1.00 124.69 344 VAL D CA 1
ATOM 11170 C C . VAL D 1 364 ? -40.291 -95.862 -3.348 1.00 127.03 344 VAL D C 1
ATOM 11171 O O . VAL D 1 364 ? -40.887 -95.424 -4.338 1.00 129.43 344 VAL D O 1
ATOM 11175 N N . SER D 1 365 ? -40.609 -97.026 -2.782 1.00 124.66 345 SER D N 1
ATOM 11176 C CA . SER D 1 365 ? -41.702 -97.842 -3.292 1.00 128.65 345 SER D CA 1
ATOM 11177 C C . SER D 1 365 ? -42.462 -98.470 -2.132 1.00 124.71 345 SER D C 1
ATOM 11178 O O . SER D 1 365 ? -41.953 -98.585 -1.015 1.00 125.44 345 SER D O 1
ATOM 11181 N N . SER D 1 366 ? -43.690 -98.891 -2.426 1.00 123.52 346 SER D N 1
ATOM 11182 C CA . SER D 1 366 ? -44.590 -99.403 -1.402 1.00 119.34 346 SER D CA 1
ATOM 11183 C C . SER D 1 366 ? -44.026 -100.657 -0.744 1.00 116.64 346 SER D C 1
ATOM 11184 O O . SER D 1 366 ? -43.222 -101.389 -1.328 1.00 121.43 346 SER D O 1
ATOM 11187 N N . VAL D 1 367 ? -44.468 -100.901 0.489 1.00 113.05 347 VAL D N 1
ATOM 11188 C CA . VAL D 1 367 ? -44.026 -102.034 1.294 1.00 108.43 347 VAL D CA 1
ATOM 11189 C C . VAL D 1 367 ? -45.254 -102.785 1.787 1.00 105.78 347 VAL D C 1
ATOM 11190 O O . VAL D 1 367 ? -46.184 -102.175 2.327 1.00 100.10 347 VAL D O 1
ATOM 11194 N N . GLN D 1 368 ? -45.259 -104.100 1.598 1.00 109.73 348 GLN D N 1
ATOM 11195 C CA . GLN D 1 368 ? -46.371 -104.948 2.002 1.00 105.69 348 GLN D CA 1
ATOM 11196 C C . GLN D 1 368 ? -46.092 -105.568 3.366 1.00 105.44 348 GLN D C 1
ATOM 11197 O O . GLN D 1 368 ? -45.041 -106.182 3.574 1.00 109.77 348 GLN D O 1
ATOM 11203 N N . ILE D 1 369 ? -47.034 -105.398 4.292 1.00 101.60 349 ILE D N 1
ATOM 11204 C CA . ILE D 1 369 ? -46.944 -105.946 5.641 1.00 104.87 349 ILE D CA 1
ATOM 11205 C C . ILE D 1 369 ? -48.099 -106.917 5.838 1.00 109.13 349 ILE D C 1
ATOM 11206 O O . ILE D 1 369 ? -49.253 -106.581 5.549 1.00 106.00 349 ILE D O 1
ATOM 11211 N N . GLU D 1 370 ? -47.793 -108.115 6.330 1.00 113.26 350 GLU D N 1
ATOM 11212 C CA . GLU D 1 370 ? -48.817 -109.125 6.549 1.00 119.17 350 GLU D CA 1
ATOM 11213 C C . GLU D 1 370 ? -48.386 -110.051 7.679 1.00 122.26 350 GLU D C 1
ATOM 11214 O O . GLU D 1 370 ? -47.230 -110.049 8.111 1.00 124.07 350 GLU D O 1
ATOM 11220 N N . ASP D 1 371 ? -49.341 -110.846 8.157 1.00 125.19 351 ASP D N 1
ATOM 11221 C CA . ASP D 1 371 ? -49.066 -111.808 9.215 1.00 129.61 351 ASP D CA 1
ATOM 11222 C C . ASP D 1 371 ? -48.245 -112.975 8.681 1.00 133.85 351 ASP D C 1
ATOM 11223 O O . ASP D 1 371 ? -48.507 -113.495 7.592 1.00 138.75 351 ASP D O 1
ATOM 11228 N N . ALA D 1 372 ? -47.243 -113.389 9.462 1.00 133.83 352 ALA D N 1
ATOM 11229 C CA . ALA D 1 372 ? -46.390 -114.501 9.057 1.00 138.09 352 ALA D CA 1
ATOM 11230 C C . ALA D 1 372 ? -47.096 -115.845 9.122 1.00 135.95 352 ALA D C 1
ATOM 11231 O O . ALA D 1 372 ? -46.630 -116.804 8.498 1.00 135.40 352 ALA D O 1
ATOM 11233 N N . ALA D 1 373 ? -48.205 -115.942 9.850 1.00 140.06 353 ALA D N 1
ATOM 11234 C CA . ALA D 1 373 ? -48.946 -117.199 9.952 1.00 138.32 353 ALA D CA 1
ATOM 11235 C C . ALA D 1 373 ? -49.969 -117.308 8.830 1.00 138.64 353 ALA D C 1
ATOM 11236 O O . ALA D 1 373 ? -49.772 -118.064 7.874 1.00 137.16 353 ALA D O 1
ATOM 11238 N N . SER D 1 374 ? -51.060 -116.561 8.945 1.00 135.55 354 SER D N 1
ATOM 11239 C CA . SER D 1 374 ? -52.117 -116.556 7.948 1.00 140.42 354 SER D CA 1
ATOM 11240 C C . SER D 1 374 ? -51.938 -115.377 7.001 1.00 144.23 354 SER D C 1
ATOM 11241 O O . SER D 1 374 ? -51.420 -114.323 7.378 1.00 136.15 354 SER D O 1
ATOM 11244 N N . GLN D 1 375 ? -52.372 -115.570 5.757 1.00 147.32 355 GLN D N 1
ATOM 11245 C CA . GLN D 1 375 ? -52.295 -114.541 4.728 1.00 148.75 355 GLN D CA 1
ATOM 11246 C C . GLN D 1 375 ? -53.686 -114.080 4.298 1.00 147.46 355 GLN D C 1
ATOM 11247 O O . GLN D 1 375 ? -53.903 -113.724 3.138 1.00 147.89 355 GLN D O 1
ATOM 11253 N N . SER D 1 376 ? -54.639 -114.081 5.232 1.00 140.26 356 SER D N 1
ATOM 11254 C CA . SER D 1 376 ? -55.999 -113.656 4.931 1.00 131.95 356 SER D CA 1
ATOM 11255 C C . SER D 1 376 ? -56.136 -112.142 4.852 1.00 121.47 356 SER D C 1
ATOM 11256 O O . SER D 1 376 ? -57.127 -111.652 4.299 1.00 120.57 356 SER D O 1
ATOM 11259 N N . ALA D 1 377 ? -55.176 -111.395 5.392 1.00 123.42 357 ALA D N 1
ATOM 11260 C CA . ALA D 1 377 ? -55.212 -109.939 5.357 1.00 117.27 357 ALA D CA 1
ATOM 11261 C C . ALA D 1 377 ? -53.829 -109.410 5.011 1.00 115.61 357 ALA D C 1
ATOM 11262 O O . ALA D 1 377 ? -52.827 -109.865 5.573 1.00 121.27 357 ALA D O 1
ATOM 11264 N N . ALA D 1 378 ? -53.782 -108.448 4.091 1.00 106.92 358 ALA D N 1
ATOM 11265 C CA . ALA D 1 378 ? -52.539 -107.830 3.653 1.00 103.20 358 ALA D CA 1
ATOM 11266 C C . ALA D 1 378 ? -52.649 -106.316 3.767 1.00 96.41 358 ALA D C 1
ATOM 11267 O O . ALA D 1 378 ? -53.744 -105.750 3.709 1.00 90.00 358 ALA D O 1
ATOM 11269 N N . TYR D 1 379 ? -51.498 -105.665 3.930 1.00 110.52 359 TYR D N 1
ATOM 11270 C CA . TYR D 1 379 ? -51.432 -104.220 4.099 1.00 98.99 359 TYR D CA 1
ATOM 11271 C C . TYR D 1 379 ? -50.284 -103.661 3.272 1.00 100.35 359 TYR D C 1
ATOM 11272 O O . TYR D 1 379 ? -49.224 -104.284 3.169 1.00 106.35 359 TYR D O 1
ATOM 11281 N N . VAL D 1 380 ? -50.505 -102.491 2.676 1.00 100.50 360 VAL D N 1
ATOM 11282 C CA . VAL D 1 380 ? -49.507 -101.816 1.854 1.00 98.64 360 VAL D CA 1
ATOM 11283 C C . VAL D 1 380 ? -49.363 -100.385 2.355 1.00 95.34 360 VAL D C 1
ATOM 11284 O O . VAL D 1 380 ? -50.364 -99.678 2.518 1.00 82.88 360 VAL D O 1
ATOM 11288 N N . VAL D 1 381 ? -48.125 -99.974 2.632 1.00 98.09 361 VAL D N 1
ATOM 11289 C CA . VAL D 1 381 ? -47.815 -98.632 3.115 1.00 94.70 361 VAL D CA 1
ATOM 11290 C C . VAL D 1 381 ? -46.692 -98.054 2.264 1.00 102.53 361 VAL D C 1
ATOM 11291 O O . VAL D 1 381 ? -45.676 -98.720 2.037 1.00 109.58 361 VAL D O 1
ATOM 11295 N N . MET D 1 382 ? -46.887 -96.759 1.768 1.00 98.03 362 MET D N 1
ATOM 11296 C CA . MET D 1 382 ? -45.927 -95.991 0.982 1.00 102.94 362 MET D CA 1
ATOM 11297 C C . MET D 1 382 ? -44.969 -95.226 1.892 1.00 101.50 362 MET D C 1
ATOM 11298 O O . MET D 1 382 ? -45.396 -94.618 2.879 1.00 102.11 362 MET D O 1
ATOM 11303 N N . PRO D 1 383 ? -43.680 -95.268 1.567 1.00 105.53 363 PRO D N 1
ATOM 11304 C CA . PRO D 1 383 ? -42.670 -94.607 2.403 1.00 105.89 363 PRO D CA 1
ATOM 11305 C C . PRO D 1 383 ? -42.654 -93.095 2.248 1.00 100.06 363 PRO D C 1
ATOM 11306 O O . PRO D 1 383 ? -43.467 -92.525 1.512 1.00 95.95 363 PRO D O 1
ATOM 11310 N N . MET D 1 384 ? -41.725 -92.442 2.946 1.00 102.17 364 MET D N 1
ATOM 11311 C CA . MET D 1 384 ? -41.541 -91.000 2.901 1.00 101.75 364 MET D CA 1
ATOM 11312 C C . MET D 1 384 ? -40.165 -90.663 2.336 1.00 111.63 364 MET D C 1
ATOM 11313 O O . MET D 1 384 ? -39.263 -91.505 2.293 1.00 111.71 364 MET D O 1
ATOM 11318 N N . ARG D 1 385 ? -40.010 -89.410 1.914 1.00 109.70 365 ARG D N 1
ATOM 11319 C CA . ARG D 1 385 ? -38.717 -88.908 1.453 1.00 112.73 365 ARG D CA 1
ATOM 11320 C C . ARG D 1 385 ? -37.953 -88.246 2.599 1.00 115.13 365 ARG D C 1
ATOM 11321 O O . ARG D 1 385 ? -36.875 -88.705 2.986 1.00 120.72 365 ARG D O 1
ATOM 11329 N N . ALA E 2 25 ? -47.421 -15.483 17.789 1.00 113.36 5 ALA E N 1
ATOM 11330 C CA . ALA E 2 25 ? -47.473 -15.556 16.334 1.00 115.59 5 ALA E CA 1
ATOM 11331 C C . ALA E 2 25 ? -48.669 -16.387 15.877 1.00 122.77 5 ALA E C 1
ATOM 11332 O O . ALA E 2 25 ? -48.548 -17.595 15.675 1.00 132.35 5 ALA E O 1
ATOM 11334 N N . GLN E 2 26 ? -49.820 -15.739 15.713 1.00 120.57 6 GLN E N 1
ATOM 11335 C CA . GLN E 2 26 ? -49.950 -14.303 15.940 1.00 111.14 6 GLN E CA 1
ATOM 11336 C C . GLN E 2 26 ? -50.611 -14.004 17.279 1.00 105.52 6 GLN E C 1
ATOM 11337 O O . GLN E 2 26 ? -51.495 -14.737 17.717 1.00 102.46 6 GLN E O 1
ATOM 11343 N N . LEU E 2 27 ? -50.174 -12.924 17.923 1.00 105.92 7 LEU E N 1
ATOM 11344 C CA . LEU E 2 27 ? -50.839 -12.452 19.127 1.00 100.14 7 LEU E CA 1
ATOM 11345 C C . LEU E 2 27 ? -52.272 -12.039 18.808 1.00 105.09 7 LEU E C 1
ATOM 11346 O O . LEU E 2 27 ? -52.625 -11.752 17.661 1.00 109.46 7 LEU E O 1
ATOM 11351 N N . SER E 2 28 ? -53.103 -12.009 19.843 1.00 101.60 8 SER E N 1
ATOM 11352 C CA . SER E 2 28 ? -54.516 -11.709 19.680 1.00 89.43 8 SER E CA 1
ATOM 11353 C C . SER E 2 28 ? -54.826 -10.284 20.121 1.00 105.97 8 SER E C 1
ATOM 11354 O O . SER E 2 28 ? -54.108 -9.679 20.921 1.00 108.12 8 SER E O 1
ATOM 11357 N N . LEU E 2 29 ? -55.915 -9.755 19.578 1.00 104.08 9 LEU E N 1
ATOM 11358 C CA . LEU E 2 29 ? -56.320 -8.389 19.869 1.00 111.54 9 LEU E CA 1
ATOM 11359 C C . LEU E 2 29 ? -56.893 -8.309 21.284 1.00 111.70 9 LEU E C 1
ATOM 11360 O O . LEU E 2 29 ? -57.617 -9.213 21.711 1.00 114.94 9 LEU E O 1
ATOM 11365 N N . PRO E 2 30 ? -56.584 -7.248 22.041 1.00 116.22 10 PRO E N 1
ATOM 11366 C CA . PRO E 2 30 ? -57.139 -7.129 23.396 1.00 113.74 10 PRO E CA 1
ATOM 11367 C C . PRO E 2 30 ? -58.625 -6.803 23.391 1.00 119.90 10 PRO E C 1
ATOM 11368 O O . PRO E 2 30 ? -59.035 -5.738 23.865 1.00 123.00 10 PRO E O 1
ATOM 11372 N N . LEU E 2 31 ? -59.437 -7.715 22.858 1.00 124.59 11 LEU E N 1
ATOM 11373 C CA . LEU E 2 31 ? -60.882 -7.520 22.794 1.00 121.70 11 LEU E CA 1
ATOM 11374 C C . LEU E 2 31 ? -61.471 -7.625 24.193 1.00 122.38 11 LEU E C 1
ATOM 11375 O O . LEU E 2 31 ? -61.447 -8.696 24.808 1.00 117.98 11 LEU E O 1
ATOM 11380 N N . TYR E 2 32 ? -62.008 -6.519 24.696 1.00 125.02 12 TYR E N 1
ATOM 11381 C CA . TYR E 2 32 ? -62.594 -6.468 26.030 1.00 131.17 12 TYR E CA 1
ATOM 11382 C C . TYR E 2 32 ? -64.104 -6.326 25.902 1.00 130.15 12 TYR E C 1
ATOM 11383 O O . TYR E 2 32 ? -64.609 -5.257 25.542 1.00 130.15 12 TYR E O 1
ATOM 11392 N N . LEU E 2 33 ? -64.811 -7.406 26.193 1.00 134.15 13 LEU E N 1
ATOM 11393 C CA . LEU E 2 33 ? -66.265 -7.428 26.223 1.00 138.66 13 LEU E CA 1
ATOM 11394 C C . LEU E 2 33 ? -66.755 -7.037 27.608 1.00 145.39 13 LEU E C 1
ATOM 11395 O O . LEU E 2 33 ? -65.955 -6.830 28.524 1.00 152.97 13 LEU E O 1
ATOM 11400 N N . PRO E 2 34 ? -68.082 -6.888 27.795 1.00 141.14 14 PRO E N 1
ATOM 11401 C CA . PRO E 2 34 ? -68.609 -6.688 29.153 1.00 147.61 14 PRO E CA 1
ATOM 11402 C C . PRO E 2 34 ? -68.088 -7.707 30.156 1.00 152.96 14 PRO E C 1
ATOM 11403 O O . PRO E 2 34 ? -68.591 -8.832 30.236 1.00 152.78 14 PRO E O 1
ATOM 11407 N N . ASP E 2 35 ? -67.069 -7.312 30.926 1.00 151.47 15 ASP E N 1
ATOM 11408 C CA . ASP E 2 35 ? -66.470 -8.158 31.952 1.00 144.68 15 ASP E CA 1
ATOM 11409 C C . ASP E 2 35 ? -67.178 -8.042 33.297 1.00 143.64 15 ASP E C 1
ATOM 11410 O O . ASP E 2 35 ? -66.554 -8.265 34.344 1.00 147.41 15 ASP E O 1
ATOM 11415 N N . ASP E 2 36 ? -68.465 -7.697 33.297 1.00 138.88 16 ASP E N 1
ATOM 11416 C CA . ASP E 2 36 ? -69.229 -7.575 34.531 1.00 127.83 16 ASP E CA 1
ATOM 11417 C C . ASP E 2 36 ? -69.763 -8.908 35.036 1.00 111.51 16 ASP E C 1
ATOM 11418 O O . ASP E 2 36 ? -70.306 -8.955 36.145 1.00 119.18 16 ASP E O 1
ATOM 11423 N N . GLU E 2 37 ? -69.628 -9.982 34.264 1.00 105.44 17 GLU E N 1
ATOM 11424 C CA . GLU E 2 37 ? -70.147 -11.295 34.641 1.00 96.16 17 GLU E CA 1
ATOM 11425 C C . GLU E 2 37 ? -68.966 -12.190 35.009 1.00 96.14 17 GLU E C 1
ATOM 11426 O O . GLU E 2 37 ? -68.462 -12.963 34.193 1.00 88.60 17 GLU E O 1
ATOM 11432 N N . THR E 2 38 ? -68.530 -12.082 36.257 1.00 106.26 18 THR E N 1
ATOM 11433 C CA . THR E 2 38 ? -67.438 -12.878 36.798 1.00 102.30 18 THR E CA 1
ATOM 11434 C C . THR E 2 38 ? -67.919 -13.599 38.054 1.00 98.30 18 THR E C 1
ATOM 11435 O O . THR E 2 38 ? -69.040 -13.392 38.524 1.00 100.42 18 THR E O 1
ATOM 11439 N N . PHE E 2 39 ? -67.054 -14.459 38.596 1.00 99.56 19 PHE E N 1
ATOM 11440 C CA . PHE E 2 39 ? -67.368 -15.111 39.862 1.00 96.21 19 PHE E CA 1
ATOM 11441 C C . PHE E 2 39 ? -67.529 -14.097 40.985 1.00 107.13 19 PHE E C 1
ATOM 11442 O O . PHE E 2 39 ? -68.293 -14.332 41.928 1.00 115.79 19 PHE E O 1
ATOM 11450 N N . ALA E 2 40 ? -66.826 -12.964 40.902 1.00 100.98 20 ALA E N 1
ATOM 11451 C CA . ALA E 2 40 ? -66.935 -11.951 41.946 1.00 113.08 20 ALA E CA 1
ATOM 11452 C C . ALA E 2 40 ? -68.315 -11.307 41.967 1.00 113.17 20 ALA E C 1
ATOM 11453 O O . ALA E 2 40 ? -68.797 -10.917 43.036 1.00 120.58 20 ALA E O 1
ATOM 11455 N N . SER E 2 41 ? -68.962 -11.190 40.809 1.00 113.04 21 SER E N 1
ATOM 11456 C CA . SER E 2 41 ? -70.290 -10.601 40.709 1.00 106.66 21 SER E CA 1
ATOM 11457 C C . SER E 2 41 ? -71.396 -11.647 40.697 1.00 95.82 21 SER E C 1
ATOM 11458 O O . SER E 2 41 ? -72.545 -11.315 40.387 1.00 93.24 21 SER E O 1
ATOM 11461 N N . PHE E 2 42 ? -71.081 -12.897 41.029 1.00 95.83 22 PHE E N 1
ATOM 11462 C CA . PHE E 2 42 ? -72.054 -13.981 41.055 1.00 96.50 22 PHE E CA 1
ATOM 11463 C C . PHE E 2 42 ? -72.375 -14.337 42.499 1.00 105.46 22 PHE E C 1
ATOM 11464 O O . PHE E 2 42 ? -71.468 -14.467 43.328 1.00 113.55 22 PHE E O 1
ATOM 11472 N N . TRP E 2 43 ? -73.664 -14.505 42.792 1.00 99.82 23 TRP E N 1
ATOM 11473 C CA . TRP E 2 43 ? -74.104 -14.761 44.158 1.00 108.97 23 TRP E CA 1
ATOM 11474 C C . TRP E 2 43 ? -74.102 -16.259 44.449 1.00 122.82 23 TRP E C 1
ATOM 11475 O O . TRP E 2 43 ? -74.561 -17.054 43.623 1.00 126.48 23 TRP E O 1
ATOM 11486 N N . PRO E 2 44 ? -73.591 -16.658 45.610 1.00 119.03 24 PRO E N 1
ATOM 11487 C CA . PRO E 2 44 ? -73.472 -18.092 45.910 1.00 121.61 24 PRO E CA 1
ATOM 11488 C C . PRO E 2 44 ? -74.817 -18.784 46.066 1.00 119.25 24 PRO E C 1
ATOM 11489 O O . PRO E 2 44 ? -75.104 -19.753 45.356 1.00 117.79 24 PRO E O 1
ATOM 11493 N N . GLY E 2 45 ? -75.640 -18.302 46.993 1.00 112.77 25 GLY E N 1
ATOM 11494 C CA . GLY E 2 45 ? -76.908 -18.940 47.295 1.00 112.94 25 GLY E CA 1
ATOM 11495 C C . GLY E 2 45 ? -77.830 -19.046 46.099 1.00 116.88 25 GLY E C 1
ATOM 11496 O O . GLY E 2 45 ? -77.972 -18.092 45.336 1.00 126.47 25 GLY E O 1
ATOM 11497 N N . ASP E 2 46 ? -78.447 -20.211 45.923 1.00 116.59 26 ASP E N 1
ATOM 11498 C CA . ASP E 2 46 ? -78.237 -21.350 46.812 1.00 118.13 26 ASP E CA 1
ATOM 11499 C C . ASP E 2 46 ? -77.420 -22.444 46.133 1.00 111.51 26 ASP E C 1
ATOM 11500 O O . ASP E 2 46 ? -77.573 -23.626 46.439 1.00 101.76 26 ASP E O 1
ATOM 11505 N N . ASN E 2 47 ? -76.552 -22.042 45.213 1.00 115.30 27 ASN E N 1
ATOM 11506 C CA . ASN E 2 47 ? -75.724 -22.974 44.446 1.00 107.22 27 ASN E CA 1
ATOM 11507 C C . ASN E 2 47 ? -74.332 -23.103 45.054 1.00 111.62 27 ASN E C 1
ATOM 11508 O O . ASN E 2 47 ? -73.318 -22.998 44.364 1.00 112.94 27 ASN E O 1
ATOM 11513 N N . SER E 2 48 ? -74.271 -23.332 46.368 1.00 113.25 28 SER E N 1
ATOM 11514 C CA . SER E 2 48 ? -72.978 -23.454 47.034 1.00 111.12 28 SER E CA 1
ATOM 11515 C C . SER E 2 48 ? -72.255 -24.726 46.610 1.00 109.27 28 SER E C 1
ATOM 11516 O O . SER E 2 48 ? -71.036 -24.714 46.403 1.00 104.14 28 SER E O 1
ATOM 11519 N N . SER E 2 49 ? -72.990 -25.833 46.462 1.00 113.24 29 SER E N 1
ATOM 11520 C CA . SER E 2 49 ? -72.367 -27.078 46.027 1.00 113.14 29 SER E CA 1
ATOM 11521 C C . SER E 2 49 ? -71.935 -27.012 44.568 1.00 112.66 29 SER E C 1
ATOM 11522 O O . SER E 2 49 ? -70.933 -27.630 44.191 1.00 118.56 29 SER E O 1
ATOM 11525 N N . LEU E 2 50 ? -72.674 -26.275 43.736 1.00 114.65 30 LEU E N 1
ATOM 11526 C CA . LEU E 2 50 ? -72.307 -26.149 42.329 1.00 102.65 30 LEU E CA 1
ATOM 11527 C C . LEU E 2 50 ? -71.048 -25.305 42.168 1.00 94.29 30 LEU E C 1
ATOM 11528 O O . LEU E 2 50 ? -70.108 -25.703 41.471 1.00 89.08 30 LEU E O 1
ATOM 11533 N N . LEU E 2 51 ? -71.012 -24.133 42.810 1.00 96.58 31 LEU E N 1
ATOM 11534 C CA . LEU E 2 51 ? -69.841 -23.267 42.706 1.00 100.46 31 LEU E CA 1
ATOM 11535 C C . LEU E 2 51 ? -68.587 -23.940 43.247 1.00 112.42 31 LEU E C 1
ATOM 11536 O O . LEU E 2 51 ? -67.475 -23.606 42.823 1.00 114.11 31 LEU E O 1
ATOM 11541 N N . ALA E 2 52 ? -68.740 -24.885 44.176 1.00 108.21 32 ALA E N 1
ATOM 11542 C CA . ALA E 2 52 ? -67.581 -25.601 44.697 1.00 112.96 32 ALA E CA 1
ATOM 11543 C C . ALA E 2 52 ? -66.981 -26.517 43.638 1.00 119.34 32 ALA E C 1
ATOM 11544 O O . ALA E 2 52 ? -65.768 -26.493 43.397 1.00 128.64 32 ALA E O 1
ATOM 11546 N N . ALA E 2 53 ? -67.817 -27.331 42.989 1.00 119.72 33 ALA E N 1
ATOM 11547 C CA . ALA E 2 53 ? -67.314 -28.234 41.959 1.00 117.20 33 ALA E CA 1
ATOM 11548 C C . ALA E 2 53 ? -66.915 -27.482 40.697 1.00 114.33 33 ALA E C 1
ATOM 11549 O O . ALA E 2 53 ? -66.021 -27.928 39.969 1.00 116.59 33 ALA E O 1
ATOM 11551 N N . LEU E 2 54 ? -67.563 -26.348 40.421 1.00 116.85 34 LEU E N 1
ATOM 11552 C CA . LEU E 2 54 ? -67.216 -25.564 39.241 1.00 107.93 34 LEU E CA 1
ATOM 11553 C C . LEU E 2 54 ? -65.806 -24.999 39.356 1.00 114.56 34 LEU E C 1
ATOM 11554 O O . LEU E 2 54 ? -65.026 -25.061 38.399 1.00 117.52 34 LEU E O 1
ATOM 11559 N N . GLN E 2 55 ? -65.459 -24.451 40.518 1.00 110.84 35 GLN E N 1
ATOM 11560 C CA . GLN E 2 55 ? -64.120 -23.928 40.748 1.00 112.27 35 GLN E CA 1
ATOM 11561 C C . GLN E 2 55 ? -63.101 -25.021 41.046 1.00 113.44 35 GLN E C 1
ATOM 11562 O O . GLN E 2 55 ? -61.916 -24.712 41.205 1.00 113.26 35 GLN E O 1
ATOM 11568 N N . ASN E 2 56 ? -63.528 -26.284 41.118 1.00 116.70 36 ASN E N 1
ATOM 11569 C CA . ASN E 2 56 ? -62.606 -27.400 41.294 1.00 123.24 36 ASN E CA 1
ATOM 11570 C C . ASN E 2 56 ? -62.136 -27.981 39.969 1.00 122.21 36 ASN E C 1
ATOM 11571 O O . ASN E 2 56 ? -61.020 -28.509 39.894 1.00 124.86 36 ASN E O 1
ATOM 11576 N N . VAL E 2 57 ? -62.964 -27.907 38.924 1.00 121.75 37 VAL E N 1
ATOM 11577 C CA . VAL E 2 57 ? -62.516 -28.314 37.598 1.00 123.67 37 VAL E CA 1
ATOM 11578 C C . VAL E 2 57 ? -61.735 -27.204 36.907 1.00 116.83 37 VAL E C 1
ATOM 11579 O O . VAL E 2 57 ? -60.988 -27.480 35.959 1.00 110.33 37 VAL E O 1
ATOM 11583 N N . LEU E 2 58 ? -61.885 -25.955 37.353 1.00 116.38 38 LEU E N 1
ATOM 11584 C CA . LEU E 2 58 ? -61.020 -24.877 36.894 1.00 119.33 38 LEU E CA 1
ATOM 11585 C C . LEU E 2 58 ? -59.639 -24.936 37.530 1.00 137.61 38 LEU E C 1
ATOM 11586 O O . LEU E 2 58 ? -58.765 -24.151 37.148 1.00 136.60 38 LEU E O 1
ATOM 11591 N N . ARG E 2 59 ? -59.431 -25.838 38.487 1.00 135.73 39 ARG E N 1
ATOM 11592 C CA . ARG E 2 59 ? -58.106 -26.072 39.043 1.00 150.51 39 ARG E CA 1
ATOM 11593 C C . ARG E 2 59 ? -57.170 -26.616 37.971 1.00 158.62 39 ARG E C 1
ATOM 11594 O O . ARG E 2 59 ? -57.597 -27.257 37.007 1.00 163.19 39 ARG E O 1
ATOM 11602 N N . GLN E 2 60 ? -55.879 -26.361 38.149 1.00 168.55 40 GLN E N 1
ATOM 11603 C CA . GLN E 2 60 ? -54.873 -26.849 37.215 1.00 162.46 40 GLN E CA 1
ATOM 11604 C C . GLN E 2 60 ? -53.942 -27.851 37.897 1.00 173.28 40 GLN E C 1
ATOM 11605 O O . GLN E 2 60 ? -53.339 -27.545 38.926 1.00 182.49 40 GLN E O 1
ATOM 11611 N N . GLU E 2 61 ? -53.833 -29.051 37.330 1.00 170.64 41 GLU E N 1
ATOM 11612 C CA . GLU E 2 61 ? -54.548 -29.417 36.111 1.00 164.71 41 GLU E CA 1
ATOM 11613 C C . GLU E 2 61 ? -55.656 -30.424 36.400 1.00 158.38 41 GLU E C 1
ATOM 11614 O O . GLU E 2 61 ? -55.388 -31.546 36.828 1.00 164.56 41 GLU E O 1
ATOM 11620 N N . HIS E 2 62 ? -56.902 -30.022 36.161 1.00 154.30 42 HIS E N 1
ATOM 11621 C CA . HIS E 2 62 ? -58.049 -30.905 36.338 1.00 149.02 42 HIS E CA 1
ATOM 11622 C C . HIS E 2 62 ? -59.003 -30.706 35.172 1.00 141.31 42 HIS E C 1
ATOM 11623 O O . HIS E 2 62 ? -59.479 -29.591 34.940 1.00 138.32 42 HIS E O 1
ATOM 11630 N N . SER E 2 63 ? -59.271 -31.783 34.443 1.00 135.47 43 SER E N 1
ATOM 11631 C CA . SER E 2 63 ? -60.187 -31.772 33.313 1.00 130.70 43 SER E CA 1
ATOM 11632 C C . SER E 2 63 ? -61.413 -32.614 33.639 1.00 134.02 43 SER E C 1
ATOM 11633 O O . SER E 2 63 ? -61.293 -33.723 34.173 1.00 146.80 43 SER E O 1
ATOM 11636 N N . GLY E 2 64 ? -62.588 -32.080 33.319 1.00 120.57 44 GLY E N 1
ATOM 11637 C CA . GLY E 2 64 ? -63.833 -32.773 33.581 1.00 115.68 44 GLY E CA 1
ATOM 11638 C C . GLY E 2 64 ? -64.956 -32.187 32.754 1.00 102.42 44 GLY E C 1
ATOM 11639 O O . GLY E 2 64 ? -64.752 -31.296 31.926 1.00 98.54 44 GLY E O 1
ATOM 11640 N N . TYR E 2 65 ? -66.158 -32.706 32.995 1.00 104.11 45 TYR E N 1
ATOM 11641 C CA . TYR E 2 65 ? -67.363 -32.286 32.291 1.00 97.40 45 TYR E CA 1
ATOM 11642 C C . TYR E 2 65 ? -68.492 -32.121 33.297 1.00 103.10 45 TYR E C 1
ATOM 11643 O O . TYR E 2 65 ? -68.836 -33.072 34.008 1.00 115.14 45 TYR E O 1
ATOM 11652 N N . ILE E 2 66 ? -69.061 -30.918 33.356 1.00 105.19 46 ILE E N 1
ATOM 11653 C CA . ILE E 2 66 ? -70.166 -30.594 34.248 1.00 96.70 46 ILE E CA 1
ATOM 11654 C C . ILE E 2 66 ? -71.323 -30.069 33.410 1.00 94.25 46 ILE E C 1
ATOM 11655 O O . ILE E 2 66 ? -71.117 -29.304 32.462 1.00 96.17 46 ILE E O 1
ATOM 11660 N N . TYR E 2 67 ? -72.538 -30.480 33.763 1.00 91.61 47 TYR E N 1
ATOM 11661 C CA . TYR E 2 67 ? -73.753 -30.072 33.069 1.00 85.21 47 TYR E CA 1
ATOM 11662 C C . TYR E 2 67 ? -74.615 -29.261 34.029 1.00 91.70 47 TYR E C 1
ATOM 11663 O O . TYR E 2 67 ? -74.944 -29.733 35.123 1.00 100.89 47 TYR E O 1
ATOM 11672 N N . LEU E 2 68 ? -74.972 -28.045 33.618 1.00 86.83 48 LEU E N 1
ATOM 11673 C CA . LEU E 2 68 ? -75.714 -27.098 34.447 1.00 82.87 48 LEU E CA 1
ATOM 11674 C C . LEU E 2 68 ? -77.030 -26.779 33.750 1.00 87.74 48 LEU E C 1
ATOM 11675 O O . LEU E 2 68 ? -77.050 -26.029 32.770 1.00 98.86 48 LEU E O 1
ATOM 11680 N N . TRP E 2 69 ? -78.128 -27.328 34.256 1.00 83.41 49 TRP E N 1
ATOM 11681 C CA . TRP E 2 69 ? -79.435 -27.087 33.667 1.00 80.96 49 TRP E CA 1
ATOM 11682 C C . TRP E 2 69 ? -80.285 -26.226 34.592 1.00 82.10 49 TRP E C 1
ATOM 11683 O O . TRP E 2 69 ? -80.166 -26.291 35.819 1.00 79.71 49 TRP E O 1
ATOM 11694 N N . ALA E 2 70 ? -81.141 -25.410 33.983 1.00 82.43 50 ALA E N 1
ATOM 11695 C CA . ALA E 2 70 ? -82.013 -24.501 34.714 1.00 90.77 50 ALA E CA 1
ATOM 11696 C C . ALA E 2 70 ? -83.176 -24.119 33.807 1.00 118.97 50 ALA E C 1
ATOM 11697 O O . ALA E 2 70 ? -83.302 -24.614 32.684 1.00 124.25 50 ALA E O 1
ATOM 11699 N N . ARG E 2 71 ? -84.024 -23.218 34.301 1.00 121.78 51 ARG E N 1
ATOM 11700 C CA . ARG E 2 71 ? -85.216 -22.814 33.567 1.00 132.91 51 ARG E CA 1
ATOM 11701 C C . ARG E 2 71 ? -85.028 -21.465 32.883 1.00 135.73 51 ARG E C 1
ATOM 11702 O O . ARG E 2 71 ? -84.650 -21.406 31.708 1.00 137.93 51 ARG E O 1
ATOM 11710 N N . GLU E 2 72 ? -85.289 -20.378 33.607 1.00 144.74 52 GLU E N 1
ATOM 11711 C CA . GLU E 2 72 ? -85.291 -19.034 33.037 1.00 141.55 52 GLU E CA 1
ATOM 11712 C C . GLU E 2 72 ? -84.475 -18.111 33.931 1.00 124.46 52 GLU E C 1
ATOM 11713 O O . GLU E 2 72 ? -84.854 -17.858 35.079 1.00 125.20 52 GLU E O 1
ATOM 11719 N N . GLY E 2 73 ? -83.362 -17.609 33.402 1.00 125.68 53 GLY E N 1
ATOM 11720 C CA . GLY E 2 73 ? -82.573 -16.605 34.089 1.00 117.58 53 GLY E CA 1
ATOM 11721 C C . GLY E 2 73 ? -82.030 -17.029 35.437 1.00 109.22 53 GLY E C 1
ATOM 11722 O O . GLY E 2 73 ? -82.210 -16.322 36.431 1.00 112.78 53 GLY E O 1
ATOM 11723 N N . ALA E 2 74 ? -81.359 -18.179 35.487 1.00 96.52 54 ALA E N 1
ATOM 11724 C CA . ALA E 2 74 ? -80.731 -18.636 36.718 1.00 93.67 54 ALA E CA 1
ATOM 11725 C C . ALA E 2 74 ? -79.250 -18.296 36.801 1.00 92.64 54 ALA E C 1
ATOM 11726 O O . ALA E 2 74 ? -78.685 -18.329 37.898 1.00 97.39 54 ALA E O 1
ATOM 11728 N N . GLY E 2 75 ? -78.613 -17.971 35.679 1.00 94.44 55 GLY E N 1
ATOM 11729 C CA . GLY E 2 75 ? -77.198 -17.660 35.685 1.00 90.86 55 GLY E CA 1
ATOM 11730 C C . GLY E 2 75 ? -76.340 -18.688 34.976 1.00 91.12 55 GLY E C 1
ATOM 11731 O O . GLY E 2 75 ? -75.146 -18.812 35.267 1.00 87.19 55 GLY E O 1
ATOM 11732 N N . ARG E 2 76 ? -76.936 -19.435 34.043 1.00 92.66 56 ARG E N 1
ATOM 11733 C CA . ARG E 2 76 ? -76.166 -20.414 33.283 1.00 84.43 56 ARG E CA 1
ATOM 11734 C C . ARG E 2 76 ? -75.103 -19.727 32.433 1.00 86.29 56 ARG E C 1
ATOM 11735 O O . ARG E 2 76 ? -73.922 -20.086 32.486 1.00 87.14 56 ARG E O 1
ATOM 11743 N N . SER E 2 77 ? -75.507 -18.727 31.645 1.00 87.16 57 SER E N 1
ATOM 11744 C CA . SER E 2 77 ? -74.548 -18.006 30.814 1.00 86.13 57 SER E CA 1
ATOM 11745 C C . SER E 2 77 ? -73.593 -17.173 31.657 1.00 89.78 57 SER E C 1
ATOM 11746 O O . SER E 2 77 ? -72.472 -16.886 31.221 1.00 91.45 57 SER E O 1
ATOM 11749 N N . HIS E 2 78 ? -74.017 -16.775 32.857 1.00 92.68 58 HIS E N 1
ATOM 11750 C CA . HIS E 2 78 ? -73.146 -16.002 33.736 1.00 89.16 58 HIS E CA 1
ATOM 11751 C C . HIS E 2 78 ? -71.961 -16.836 34.208 1.00 84.82 58 HIS E C 1
ATOM 11752 O O . HIS E 2 78 ? -70.822 -16.356 34.220 1.00 83.79 58 HIS E O 1
ATOM 11759 N N . LEU E 2 79 ? -72.208 -18.089 34.593 1.00 81.96 59 LEU E N 1
ATOM 11760 C CA . LEU E 2 79 ? -71.126 -18.939 35.076 1.00 78.21 59 LEU E CA 1
ATOM 11761 C C . LEU E 2 79 ? -70.170 -19.333 33.958 1.00 79.94 59 LEU E C 1
ATOM 11762 O O . LEU E 2 79 ? -68.970 -19.494 34.203 1.00 86.72 59 LEU E O 1
ATOM 11767 N N . LEU E 2 80 ? -70.675 -19.491 32.733 1.00 80.54 60 LEU E N 1
ATOM 11768 C CA . LEU E 2 80 ? -69.791 -19.800 31.613 1.00 79.59 60 LEU E CA 1
ATOM 11769 C C . LEU E 2 80 ? -68.887 -18.620 31.287 1.00 76.84 60 LEU E C 1
ATOM 11770 O O . LEU E 2 80 ? -67.691 -18.800 31.028 1.00 80.09 60 LEU E O 1
ATOM 11775 N N . HIS E 2 81 ? -69.437 -17.403 31.297 1.00 71.45 61 HIS E N 1
ATOM 11776 C CA . HIS E 2 81 ? -68.604 -16.220 31.110 1.00 80.88 61 HIS E CA 1
ATOM 11777 C C . HIS E 2 81 ? -67.662 -16.010 32.288 1.00 83.36 61 HIS E C 1
ATOM 11778 O O . HIS E 2 81 ? -66.553 -15.495 32.107 1.00 80.97 61 HIS E O 1
ATOM 11785 N N . ALA E 2 82 ? -68.081 -16.398 33.495 1.00 83.41 62 ALA E N 1
ATOM 11786 C CA . ALA E 2 82 ? -67.201 -16.277 34.652 1.00 88.49 62 ALA E CA 1
ATOM 11787 C C . ALA E 2 82 ? -66.070 -17.295 34.603 1.00 91.03 62 ALA E C 1
ATOM 11788 O O . ALA E 2 82 ? -64.956 -17.002 35.050 1.00 91.81 62 ALA E O 1
ATOM 11790 N N . ALA E 2 83 ? -66.334 -18.488 34.065 1.00 88.72 63 ALA E N 1
ATOM 11791 C CA . ALA E 2 83 ? -65.281 -19.490 33.941 1.00 88.81 63 ALA E CA 1
ATOM 11792 C C . ALA E 2 83 ? -64.305 -19.141 32.824 1.00 91.46 63 ALA E C 1
ATOM 11793 O O . ALA E 2 83 ? -63.113 -19.451 32.927 1.00 93.05 63 ALA E O 1
ATOM 11795 N N . CYS E 2 84 ? -64.787 -18.503 31.755 1.00 91.95 64 CYS E N 1
ATOM 11796 C CA . CYS E 2 84 ? -63.888 -18.065 30.691 1.00 92.06 64 CYS E CA 1
ATOM 11797 C C . CYS E 2 84 ? -63.000 -16.922 31.165 1.00 94.75 64 CYS E C 1
ATOM 11798 O O . CYS E 2 84 ? -61.785 -16.932 30.937 1.00 103.82 64 CYS E O 1
ATOM 11801 N N . ALA E 2 85 ? -63.590 -15.927 31.833 1.00 94.28 65 ALA E N 1
ATOM 11802 C CA . ALA E 2 85 ? -62.798 -14.815 32.348 1.00 94.79 65 ALA E CA 1
ATOM 11803 C C . ALA E 2 85 ? -61.835 -15.268 33.437 1.00 97.99 65 ALA E C 1
ATOM 11804 O O . ALA E 2 85 ? -60.798 -14.629 33.650 1.00 99.03 65 ALA E O 1
ATOM 11806 N N . GLU E 2 86 ? -62.156 -16.362 34.130 1.00 98.05 66 GLU E N 1
ATOM 11807 C CA . GLU E 2 86 ? -61.252 -16.880 35.150 1.00 102.35 66 GLU E CA 1
ATOM 11808 C C . GLU E 2 86 ? -59.985 -17.446 34.524 1.00 102.44 66 GLU E C 1
ATOM 11809 O O . GLU E 2 86 ? -58.881 -17.225 35.036 1.00 105.33 66 GLU E O 1
ATOM 11815 N N . LEU E 2 87 ? -60.120 -18.173 33.413 1.00 105.94 67 LEU E N 1
ATOM 11816 C CA . LEU E 2 87 ? -58.947 -18.726 32.748 1.00 107.04 67 LEU E CA 1
ATOM 11817 C C . LEU E 2 87 ? -58.289 -17.710 31.825 1.00 110.25 67 LEU E C 1
ATOM 11818 O O . LEU E 2 87 ? -57.078 -17.788 31.588 1.00 118.10 67 LEU E O 1
ATOM 11823 N N . SER E 2 88 ? -59.061 -16.756 31.301 1.00 103.70 68 SER E N 1
ATOM 11824 C CA . SER E 2 88 ? -58.478 -15.722 30.453 1.00 104.41 68 SER E CA 1
ATOM 11825 C C . SER E 2 88 ? -57.586 -14.780 31.250 1.00 112.26 68 SER E C 1
ATOM 11826 O O . SER E 2 88 ? -56.598 -14.266 30.714 1.00 118.65 68 SER E O 1
ATOM 11829 N N . GLN E 2 89 ? -57.908 -14.546 32.524 1.00 106.32 69 GLN E N 1
ATOM 11830 C CA . GLN E 2 89 ? -57.118 -13.629 33.336 1.00 110.66 69 GLN E CA 1
ATOM 11831 C C . GLN E 2 89 ? -55.783 -14.221 33.767 1.00 110.58 69 GLN E C 1
ATOM 11832 O O . GLN E 2 89 ? -54.894 -13.465 34.173 1.00 115.91 69 GLN E O 1
ATOM 11838 N N . ARG E 2 90 ? -55.615 -15.541 33.687 1.00 111.85 70 ARG E N 1
ATOM 11839 C CA . ARG E 2 90 ? -54.337 -16.168 33.998 1.00 117.85 70 ARG E CA 1
ATOM 11840 C C . ARG E 2 90 ? -53.627 -16.698 32.758 1.00 122.93 70 ARG E C 1
ATOM 11841 O O . ARG E 2 90 ? -52.646 -17.438 32.887 1.00 129.70 70 ARG E O 1
ATOM 11849 N N . GLY E 2 91 ? -54.093 -16.335 31.564 1.00 113.64 71 GLY E N 1
ATOM 11850 C CA . GLY E 2 91 ? -53.384 -16.631 30.339 1.00 112.63 71 GLY E CA 1
ATOM 11851 C C . GLY E 2 91 ? -53.801 -17.892 29.614 1.00 110.40 71 GLY E C 1
ATOM 11852 O O . GLY E 2 91 ? -53.176 -18.236 28.603 1.00 112.99 71 GLY E O 1
ATOM 11853 N N . ASP E 2 92 ? -54.829 -18.591 30.084 1.00 114.76 72 ASP E N 1
ATOM 11854 C CA . ASP E 2 92 ? -55.255 -19.823 29.436 1.00 115.14 72 ASP E CA 1
ATOM 11855 C C . ASP E 2 92 ? -56.206 -19.528 28.282 1.00 100.75 72 ASP E C 1
ATOM 11856 O O . ASP E 2 92 ? -57.040 -18.622 28.360 1.00 93.55 72 ASP E O 1
ATOM 11861 N N . ALA E 2 93 ? -56.069 -20.295 27.203 1.00 96.92 73 ALA E N 1
ATOM 11862 C CA . ALA E 2 93 ? -56.979 -20.165 26.074 1.00 95.78 73 ALA E CA 1
ATOM 11863 C C . ALA E 2 93 ? -58.346 -20.729 26.439 1.00 102.19 73 ALA E C 1
ATOM 11864 O O . ALA E 2 93 ? -58.453 -21.708 27.182 1.00 115.00 73 ALA E O 1
ATOM 11866 N N . VAL E 2 94 ? -59.399 -20.105 25.908 1.00 95.79 74 VAL E N 1
ATOM 11867 C CA . VAL E 2 94 ? -60.768 -20.458 26.258 1.00 86.60 74 VAL E CA 1
ATOM 11868 C C . VAL E 2 94 ? -61.644 -20.362 25.015 1.00 82.76 74 VAL E C 1
ATOM 11869 O O . VAL E 2 94 ? -61.292 -19.721 24.023 1.00 89.91 74 VAL E O 1
ATOM 11873 N N . GLY E 2 95 ? -62.796 -21.026 25.077 1.00 66.52 75 GLY E N 1
ATOM 11874 C CA . GLY E 2 95 ? -63.752 -21.011 23.987 1.00 77.21 75 GLY E CA 1
ATOM 11875 C C . GLY E 2 95 ? -65.190 -21.046 24.462 1.00 85.55 75 GLY E C 1
ATOM 11876 O O . GLY E 2 95 ? -65.562 -21.896 25.277 1.00 93.96 75 GLY E O 1
ATOM 11877 N N . TYR E 2 96 ? -66.009 -20.125 23.958 1.00 88.90 76 TYR E N 1
ATOM 11878 C CA . TYR E 2 96 ? -67.413 -20.009 24.335 1.00 83.35 76 TYR E CA 1
ATOM 11879 C C . TYR E 2 96 ? -68.265 -20.151 23.082 1.00 84.25 76 TYR E C 1
ATOM 11880 O O . TYR E 2 96 ? -68.142 -19.348 22.151 1.00 83.36 76 TYR E O 1
ATOM 11889 N N . VAL E 2 97 ? -69.127 -21.164 23.063 1.00 85.17 77 VAL E N 1
ATOM 11890 C CA . VAL E 2 97 ? -69.920 -21.486 21.879 1.00 81.20 77 VAL E CA 1
ATOM 11891 C C . VAL E 2 97 ? -71.406 -21.332 22.185 1.00 75.02 77 VAL E C 1
ATOM 11892 O O . VAL E 2 97 ? -72.041 -22.290 22.648 1.00 67.16 77 VAL E O 1
ATOM 11896 N N . PRO E 2 98 ? -72.006 -20.162 21.938 1.00 78.73 78 PRO E N 1
ATOM 11897 C CA . PRO E 2 98 ? -73.451 -20.016 22.164 1.00 81.33 78 PRO E CA 1
ATOM 11898 C C . PRO E 2 98 ? -74.277 -20.737 21.110 1.00 93.61 78 PRO E C 1
ATOM 11899 O O . PRO E 2 98 ? -74.397 -20.262 19.976 1.00 107.98 78 PRO E O 1
ATOM 11903 N N . LEU E 2 99 ? -74.856 -21.885 21.470 1.00 90.74 79 LEU E N 1
ATOM 11904 C CA . LEU E 2 99 ? -75.635 -22.663 20.512 1.00 88.55 79 LEU E CA 1
ATOM 11905 C C . LEU E 2 99 ? -76.988 -22.040 20.196 1.00 94.80 79 LEU E C 1
ATOM 11906 O O . LEU E 2 99 ? -77.641 -22.478 19.242 1.00 99.21 79 LEU E O 1
ATOM 11911 N N . ASP E 2 100 ? -77.430 -21.044 20.967 1.00 89.82 80 ASP E N 1
ATOM 11912 C CA . ASP E 2 100 ? -78.617 -20.283 20.597 1.00 96.85 80 ASP E CA 1
ATOM 11913 C C . ASP E 2 100 ? -78.320 -19.251 19.520 1.00 97.41 80 ASP E C 1
ATOM 11914 O O . ASP E 2 100 ? -79.248 -18.791 18.845 1.00 99.58 80 ASP E O 1
ATOM 11919 N N . LYS E 2 101 ? -77.051 -18.876 19.350 1.00 99.89 81 LYS E N 1
ATOM 11920 C CA . LYS E 2 101 ? -76.614 -18.000 18.272 1.00 97.01 81 LYS E CA 1
ATOM 11921 C C . LYS E 2 101 ? -75.881 -18.769 17.177 1.00 91.45 81 LYS E C 1
ATOM 11922 O O . LYS E 2 101 ? -75.088 -18.182 16.434 1.00 86.47 81 LYS E O 1
ATOM 11928 N N . ARG E 2 102 ? -76.135 -20.075 17.061 1.00 92.75 82 ARG E N 1
ATOM 11929 C CA . ARG E 2 102 ? -75.454 -20.908 16.077 1.00 95.20 82 ARG E CA 1
ATOM 11930 C C . ARG E 2 102 ? -75.825 -20.557 14.643 1.00 104.22 82 ARG E C 1
ATOM 11931 O O . ARG E 2 102 ? -75.185 -21.064 13.715 1.00 109.47 82 ARG E O 1
ATOM 11939 N N . THR E 2 103 ? -76.835 -19.712 14.437 1.00 105.55 83 THR E N 1
ATOM 11940 C CA . THR E 2 103 ? -77.187 -19.258 13.099 1.00 105.38 83 THR E CA 1
ATOM 11941 C C . THR E 2 103 ? -76.205 -18.236 12.541 1.00 98.26 83 THR E C 1
ATOM 11942 O O . THR E 2 103 ? -76.424 -17.747 11.429 1.00 102.67 83 THR E O 1
ATOM 11946 N N . TRP E 2 104 ? -75.143 -17.899 13.274 1.00 92.92 84 TRP E N 1
ATOM 11947 C CA . TRP E 2 104 ? -74.148 -16.941 12.815 1.00 97.91 84 TRP E CA 1
ATOM 11948 C C . TRP E 2 104 ? -72.781 -17.566 12.567 1.00 97.07 84 TRP E C 1
ATOM 11949 O O . TRP E 2 104 ? -71.859 -16.857 12.152 1.00 103.83 84 TRP E O 1
ATOM 11960 N N . PHE E 2 105 ? -72.620 -18.863 12.812 1.00 93.08 85 PHE E N 1
ATOM 11961 C CA . PHE E 2 105 ? -71.367 -19.549 12.520 1.00 100.00 85 PHE E CA 1
ATOM 11962 C C . PHE E 2 105 ? -71.686 -20.974 12.080 1.00 110.05 85 PHE E C 1
ATOM 11963 O O . PHE E 2 105 ? -72.844 -21.322 11.836 1.00 116.94 85 PHE E O 1
ATOM 11971 N N . VAL E 2 106 ? -70.650 -21.801 11.978 1.00 105.59 86 VAL E N 1
ATOM 11972 C CA . VAL E 2 106 ? -70.777 -23.134 11.395 1.00 111.86 86 VAL E CA 1
ATOM 11973 C C . VAL E 2 106 ? -70.311 -24.190 12.391 1.00 111.73 86 VAL E C 1
ATOM 11974 O O . VAL E 2 106 ? -69.478 -23.894 13.260 1.00 110.41 86 VAL E O 1
ATOM 11978 N N . PRO E 2 107 ? -70.815 -25.426 12.306 1.00 115.95 87 PRO E N 1
ATOM 11979 C CA . PRO E 2 107 ? -70.347 -26.481 13.222 1.00 111.95 87 PRO E CA 1
ATOM 11980 C C . PRO E 2 107 ? -68.863 -26.797 13.094 1.00 112.36 87 PRO E C 1
ATOM 11981 O O . PRO E 2 107 ? -68.308 -27.444 13.992 1.00 109.44 87 PRO E O 1
ATOM 11985 N N . GLU E 2 108 ? -68.201 -26.355 12.025 1.00 115.16 88 GLU E N 1
ATOM 11986 C CA . GLU E 2 108 ? -66.764 -26.552 11.879 1.00 116.90 88 GLU E CA 1
ATOM 11987 C C . GLU E 2 108 ? -65.949 -25.642 12.788 1.00 107.94 88 GLU E C 1
ATOM 11988 O O . GLU E 2 108 ? -64.719 -25.759 12.814 1.00 109.35 88 GLU E O 1
ATOM 11994 N N . VAL E 2 109 ? -66.601 -24.746 13.534 1.00 108.13 89 VAL E N 1
ATOM 11995 C CA . VAL E 2 109 ? -65.889 -23.876 14.465 1.00 104.86 89 VAL E CA 1
ATOM 11996 C C . VAL E 2 109 ? -65.447 -24.624 15.719 1.00 99.35 89 VAL E C 1
ATOM 11997 O O . VAL E 2 109 ? -64.587 -24.128 16.458 1.00 88.37 89 VAL E O 1
ATOM 12001 N N . LEU E 2 110 ? -66.007 -25.809 15.977 1.00 103.09 90 LEU E N 1
ATOM 12002 C CA . LEU E 2 110 ? -65.577 -26.638 17.096 1.00 103.52 90 LEU E CA 1
ATOM 12003 C C . LEU E 2 110 ? -64.280 -27.383 16.815 1.00 104.48 90 LEU E C 1
ATOM 12004 O O . LEU E 2 110 ? -63.698 -27.950 17.745 1.00 87.03 90 LEU E O 1
ATOM 12009 N N . ASP E 2 111 ? -63.822 -27.401 15.567 1.00 106.03 91 ASP E N 1
ATOM 12010 C CA . ASP E 2 111 ? -62.611 -28.133 15.220 1.00 108.30 91 ASP E CA 1
ATOM 12011 C C . ASP E 2 111 ? -61.389 -27.436 15.804 1.00 102.65 91 ASP E C 1
ATOM 12012 O O . ASP E 2 111 ? -61.207 -26.228 15.629 1.00 99.80 91 ASP E O 1
ATOM 12017 N N . GLY E 2 112 ? -60.549 -28.202 16.497 1.00 105.20 92 GLY E N 1
ATOM 12018 C CA . GLY E 2 112 ? -59.371 -27.660 17.134 1.00 108.67 92 GLY E CA 1
ATOM 12019 C C . GLY E 2 112 ? -59.582 -27.129 18.535 1.00 108.23 92 GLY E C 1
ATOM 12020 O O . GLY E 2 112 ? -58.597 -26.798 19.208 1.00 111.40 92 GLY E O 1
ATOM 12021 N N . MET E 2 113 ? -60.830 -27.035 19.000 1.00 107.60 93 MET E N 1
ATOM 12022 C CA . MET E 2 113 ? -61.096 -26.583 20.360 1.00 100.61 93 MET E CA 1
ATOM 12023 C C . MET E 2 113 ? -60.713 -27.614 21.413 1.00 100.83 93 MET E C 1
ATOM 12024 O O . MET E 2 113 ? -60.784 -27.303 22.606 1.00 96.86 93 MET E O 1
ATOM 12029 N N . GLU E 2 114 ? -60.310 -28.822 21.010 1.00 106.24 94 GLU E N 1
ATOM 12030 C CA . GLU E 2 114 ? -59.797 -29.799 21.962 1.00 109.84 94 GLU E CA 1
ATOM 12031 C C . GLU E 2 114 ? -58.432 -29.413 22.515 1.00 112.91 94 GLU E C 1
ATOM 12032 O O . GLU E 2 114 ? -57.995 -30.006 23.509 1.00 112.61 94 GLU E O 1
ATOM 12038 N N . HIS E 2 115 ? -57.753 -28.445 21.902 1.00 113.53 95 HIS E N 1
ATOM 12039 C CA . HIS E 2 115 ? -56.482 -27.937 22.398 1.00 113.90 95 HIS E CA 1
ATOM 12040 C C . HIS E 2 115 ? -56.650 -26.767 23.358 1.00 107.10 95 HIS E C 1
ATOM 12041 O O . HIS E 2 115 ? -55.648 -26.198 23.803 1.00 107.00 95 HIS E O 1
ATOM 12048 N N . LEU E 2 116 ? -57.883 -26.395 23.684 1.00 107.58 96 LEU E N 1
ATOM 12049 C CA . LEU E 2 116 ? -58.149 -25.299 24.602 1.00 103.85 96 LEU E CA 1
ATOM 12050 C C . LEU E 2 116 ? -58.201 -25.802 26.040 1.00 112.89 96 LEU E C 1
ATOM 12051 O O . LEU E 2 116 ? -58.404 -26.989 26.305 1.00 116.47 96 LEU E O 1
ATOM 12056 N N . SER E 2 117 ? -58.023 -24.869 26.977 1.00 106.34 97 SER E N 1
ATOM 12057 C CA . SER E 2 117 ? -58.113 -25.213 28.391 1.00 105.97 97 SER E CA 1
ATOM 12058 C C . SER E 2 117 ? -59.561 -25.382 28.832 1.00 104.27 97 SER E C 1
ATOM 12059 O O . SER E 2 117 ? -59.858 -26.225 29.687 1.00 111.19 97 SER E O 1
ATOM 12062 N N . LEU E 2 118 ? -60.472 -24.600 28.256 1.00 103.70 98 LEU E N 1
ATOM 12063 C CA . LEU E 2 118 ? -61.876 -24.635 28.637 1.00 92.96 98 LEU E CA 1
ATOM 12064 C C . LEU E 2 118 ? -62.738 -24.371 27.413 1.00 93.08 98 LEU E C 1
ATOM 12065 O O . LEU E 2 118 ? -62.454 -23.462 26.628 1.00 94.59 98 LEU E O 1
ATOM 12070 N N . VAL E 2 119 ? -63.790 -25.171 27.262 1.00 87.32 99 VAL E N 1
ATOM 12071 C CA . VAL E 2 119 ? -64.781 -25.006 26.206 1.00 86.15 99 VAL E CA 1
ATOM 12072 C C . VAL E 2 119 ? -66.153 -24.991 26.862 1.00 80.14 99 VAL E C 1
ATOM 12073 O O . VAL E 2 119 ? -66.511 -25.931 27.582 1.00 86.25 99 VAL E O 1
ATOM 12077 N N . CYS E 2 120 ? -66.915 -23.928 26.622 1.00 78.53 100 CYS E N 1
ATOM 12078 C CA . CYS E 2 120 ? -68.222 -23.730 27.234 1.00 76.41 100 CYS E CA 1
ATOM 12079 C C . CYS E 2 120 ? -69.293 -23.795 26.153 1.00 71.88 100 CYS E C 1
ATOM 12080 O O . CYS E 2 120 ? -69.301 -22.970 25.234 1.00 74.77 100 CYS E O 1
ATOM 12083 N N . ILE E 2 121 ? -70.187 -24.772 26.264 1.00 66.51 101 ILE E N 1
ATOM 12084 C CA . ILE E 2 121 ? -71.292 -24.951 25.329 1.00 71.71 101 ILE E CA 1
ATOM 12085 C C . ILE E 2 121 ? -72.551 -24.433 26.010 1.00 72.29 101 ILE E C 1
ATOM 12086 O O . ILE E 2 121 ? -73.071 -25.062 26.937 1.00 79.26 101 ILE E O 1
ATOM 12091 N N . ASP E 2 122 ? -73.049 -23.290 25.553 1.00 72.59 102 ASP E N 1
ATOM 12092 C CA . ASP E 2 122 ? -74.196 -22.640 26.170 1.00 76.57 102 ASP E CA 1
ATOM 12093 C C . ASP E 2 122 ? -75.467 -22.995 25.408 1.00 81.41 102 ASP E C 1
ATOM 12094 O O . ASP E 2 122 ? -75.510 -22.885 24.178 1.00 87.34 102 ASP E O 1
ATOM 12099 N N . ASN E 2 123 ? -76.492 -23.431 26.145 1.00 82.70 103 ASN E N 1
ATOM 12100 C CA . ASN E 2 123 ? -77.811 -23.755 25.598 1.00 85.66 103 ASN E CA 1
ATOM 12101 C C . ASN E 2 123 ? -77.714 -24.863 24.543 1.00 86.85 103 ASN E C 1
ATOM 12102 O O . ASN E 2 123 ? -77.940 -24.657 23.349 1.00 93.20 103 ASN E O 1
ATOM 12107 N N . ILE E 2 124 ? -77.381 -26.064 25.028 1.00 82.77 104 ILE E N 1
ATOM 12108 C CA . ILE E 2 124 ? -77.221 -27.210 24.133 1.00 91.10 104 ILE E CA 1
ATOM 12109 C C . ILE E 2 124 ? -78.549 -27.822 23.719 1.00 105.72 104 ILE E C 1
ATOM 12110 O O . ILE E 2 124 ? -78.580 -28.649 22.799 1.00 113.67 104 ILE E O 1
ATOM 12115 N N . GLU E 2 125 ? -79.652 -27.435 24.360 1.00 98.94 105 GLU E N 1
ATOM 12116 C CA . GLU E 2 125 ? -80.960 -27.933 23.959 1.00 104.75 105 GLU E CA 1
ATOM 12117 C C . GLU E 2 125 ? -81.423 -27.372 22.620 1.00 113.49 105 GLU E C 1
ATOM 12118 O O . GLU E 2 125 ? -82.390 -27.892 22.054 1.00 117.51 105 GLU E O 1
ATOM 12124 N N . CYS E 2 126 ? -80.759 -26.336 22.099 1.00 116.29 106 CYS E N 1
ATOM 12125 C CA . CYS E 2 126 ? -81.180 -25.721 20.847 1.00 113.68 106 CYS E CA 1
ATOM 12126 C C . CYS E 2 126 ? -80.829 -26.560 19.627 1.00 114.59 106 CYS E C 1
ATOM 12127 O O . CYS E 2 126 ? -81.350 -26.286 18.540 1.00 119.70 106 CYS E O 1
ATOM 12130 N N . ILE E 2 127 ? -79.966 -27.560 19.773 1.00 119.63 107 ILE E N 1
ATOM 12131 C CA . ILE E 2 127 ? -79.599 -28.430 18.666 1.00 116.08 107 ILE E CA 1
ATOM 12132 C C . ILE E 2 127 ? -80.385 -29.743 18.702 1.00 117.46 107 ILE E C 1
ATOM 12133 O O . ILE E 2 127 ? -79.999 -30.712 18.050 1.00 115.22 107 ILE E O 1
ATOM 12138 N N . ALA E 2 128 ? -81.482 -29.789 19.457 1.00 111.12 108 ALA E N 1
ATOM 12139 C CA . ALA E 2 128 ? -82.327 -30.978 19.503 1.00 121.76 108 ALA E CA 1
ATOM 12140 C C . ALA E 2 128 ? -83.028 -31.143 18.161 1.00 132.70 108 ALA E C 1
ATOM 12141 O O . ALA E 2 128 ? -83.920 -30.361 17.816 1.00 134.26 108 ALA E O 1
ATOM 12143 N N . GLY E 2 129 ? -82.624 -32.159 17.402 1.00 124.52 109 GLY E N 1
ATOM 12144 C CA . GLY E 2 129 ? -83.106 -32.355 16.052 1.00 139.71 109 GLY E CA 1
ATOM 12145 C C . GLY E 2 129 ? -82.215 -31.785 14.971 1.00 148.39 109 GLY E C 1
ATOM 12146 O O . GLY E 2 129 ? -82.567 -31.878 13.789 1.00 155.09 109 GLY E O 1
ATOM 12147 N N . ASP E 2 130 ? -81.076 -31.196 15.337 1.00 138.56 110 ASP E N 1
ATOM 12148 C CA . ASP E 2 130 ? -80.143 -30.612 14.374 1.00 134.93 110 ASP E CA 1
ATOM 12149 C C . ASP E 2 130 ? -78.974 -31.581 14.227 1.00 135.18 110 ASP E C 1
ATOM 12150 O O . ASP E 2 130 ? -77.922 -31.431 14.847 1.00 130.80 110 ASP E O 1
ATOM 12155 N N . GLU E 2 131 ? -79.176 -32.597 13.382 1.00 146.96 111 GLU E N 1
ATOM 12156 C CA . GLU E 2 131 ? -78.187 -33.664 13.246 1.00 145.88 111 GLU E CA 1
ATOM 12157 C C . GLU E 2 131 ? -76.845 -33.138 12.755 1.00 134.15 111 GLU E C 1
ATOM 12158 O O . GLU E 2 131 ? -75.803 -33.743 13.036 1.00 133.70 111 GLU E O 1
ATOM 12164 N N . LEU E 2 132 ? -76.844 -32.018 12.030 1.00 138.31 112 LEU E N 1
ATOM 12165 C CA . LEU E 2 132 ? -75.584 -31.430 11.590 1.00 134.55 112 LEU E CA 1
ATOM 12166 C C . LEU E 2 132 ? -74.765 -30.932 12.775 1.00 125.27 112 LEU E C 1
ATOM 12167 O O . LEU E 2 132 ? -73.542 -31.109 12.811 1.00 123.12 112 LEU E O 1
ATOM 12172 N N . TRP E 2 133 ? -75.423 -30.315 13.760 1.00 128.87 113 TRP E N 1
ATOM 12173 C CA . TRP E 2 133 ? -74.714 -29.813 14.932 1.00 119.04 113 TRP E CA 1
ATOM 12174 C C . TRP E 2 133 ? -74.487 -30.906 15.969 1.00 122.35 113 TRP E C 1
ATOM 12175 O O . TRP E 2 133 ? -73.459 -30.905 16.655 1.00 123.86 113 TRP E O 1
ATOM 12186 N N . GLU E 2 134 ? -75.434 -31.840 16.104 1.00 119.64 114 GLU E N 1
ATOM 12187 C CA . GLU E 2 134 ? -75.287 -32.902 17.097 1.00 121.81 114 GLU E CA 1
ATOM 12188 C C . GLU E 2 134 ? -74.043 -33.738 16.830 1.00 124.72 114 GLU E C 1
ATOM 12189 O O . GLU E 2 134 ? -73.339 -34.133 17.766 1.00 121.32 114 GLU E O 1
ATOM 12195 N N . MET E 2 135 ? -73.754 -34.012 15.557 1.00 121.76 115 MET E N 1
ATOM 12196 C CA . MET E 2 135 ? -72.570 -34.794 15.220 1.00 128.79 115 MET E CA 1
ATOM 12197 C C . MET E 2 135 ? -71.292 -34.048 15.588 1.00 127.04 115 MET E C 1
ATOM 12198 O O . MET E 2 135 ? -70.339 -34.652 16.092 1.00 131.87 115 MET E O 1
ATOM 12203 N N . ALA E 2 136 ? -71.255 -32.732 15.353 1.00 127.95 116 ALA E N 1
ATOM 12204 C CA . ALA E 2 136 ? -70.059 -31.961 15.679 1.00 120.00 116 ALA E CA 1
ATOM 12205 C C . ALA E 2 136 ? -69.838 -31.894 17.185 1.00 110.17 116 ALA E C 1
ATOM 12206 O O . ALA E 2 136 ? -68.704 -32.046 17.658 1.00 107.88 116 ALA E O 1
ATOM 12208 N N . ILE E 2 137 ? -70.906 -31.664 17.953 1.00 115.27 117 ILE E N 1
ATOM 12209 C CA . ILE E 2 137 ? -70.796 -31.689 19.410 1.00 108.75 117 ILE E CA 1
ATOM 12210 C C . ILE E 2 137 ? -70.371 -33.072 19.881 1.00 109.72 117 ILE E C 1
ATOM 12211 O O . ILE E 2 137 ? -69.543 -33.211 20.790 1.00 104.21 117 ILE E O 1
ATOM 12216 N N . PHE E 2 138 ? -70.923 -34.117 19.260 1.00 107.93 118 PHE E N 1
ATOM 12217 C CA . PHE E 2 138 ? -70.559 -35.481 19.627 1.00 115.27 118 PHE E CA 1
ATOM 12218 C C . PHE E 2 138 ? -69.096 -35.768 19.309 1.00 118.81 118 PHE E C 1
ATOM 12219 O O . PHE E 2 138 ? -68.384 -36.373 20.119 1.00 116.52 118 PHE E O 1
ATOM 12227 N N . ASP E 2 139 ? -68.628 -35.336 18.135 1.00 118.38 119 ASP E N 1
ATOM 12228 C CA . ASP E 2 139 ? -67.234 -35.564 17.768 1.00 123.91 119 ASP E CA 1
ATOM 12229 C C . ASP E 2 139 ? -66.289 -34.758 18.652 1.00 116.56 119 ASP E C 1
ATOM 12230 O O . ASP E 2 139 ? -65.199 -35.231 18.993 1.00 117.89 119 ASP E O 1
ATOM 12235 N N . LEU E 2 140 ? -66.691 -33.545 19.040 1.00 118.61 120 LEU E N 1
ATOM 12236 C CA . LEU E 2 140 ? -65.833 -32.718 19.883 1.00 118.77 120 LEU E CA 1
ATOM 12237 C C . LEU E 2 140 ? -65.635 -33.346 21.258 1.00 123.92 120 LEU E C 1
ATOM 12238 O O . LEU E 2 140 ? -64.544 -33.263 21.835 1.00 125.26 120 LEU E O 1
ATOM 12243 N N . TYR E 2 141 ? -66.678 -33.981 21.798 1.00 121.55 121 TYR E N 1
ATOM 12244 C CA . TYR E 2 141 ? -66.557 -34.640 23.094 1.00 120.02 121 TYR E CA 1
ATOM 12245 C C . TYR E 2 141 ? -65.509 -35.744 23.047 1.00 122.32 121 TYR E C 1
ATOM 12246 O O . TYR E 2 141 ? -64.650 -35.841 23.931 1.00 120.47 121 TYR E O 1
ATOM 12255 N N . ASN E 2 142 ? -65.564 -36.588 22.015 1.00 120.32 122 ASN E N 1
ATOM 12256 C CA . ASN E 2 142 ? -64.598 -37.673 21.894 1.00 125.29 122 ASN E CA 1
ATOM 12257 C C . ASN E 2 142 ? -63.185 -37.152 21.675 1.00 126.15 122 ASN E C 1
ATOM 12258 O O . ASN E 2 142 ? -62.222 -37.773 22.138 1.00 130.82 122 ASN E O 1
ATOM 12263 N N . ARG E 2 143 ? -63.038 -36.018 20.984 1.00 121.27 123 ARG E N 1
ATOM 12264 C CA . ARG E 2 143 ? -61.704 -35.482 20.725 1.00 124.06 123 ARG E CA 1
ATOM 12265 C C . ARG E 2 143 ? -61.035 -35.016 22.013 1.00 121.94 123 ARG E C 1
ATOM 12266 O O . ARG E 2 143 ? -59.844 -35.273 22.227 1.00 124.48 123 ARG E O 1
ATOM 12274 N N . ILE E 2 144 ? -61.781 -34.333 22.887 1.00 121.75 124 ILE E N 1
ATOM 12275 C CA . ILE E 2 144 ? -61.234 -33.969 24.192 1.00 128.11 124 ILE E CA 1
ATOM 12276 C C . ILE E 2 144 ? -61.226 -35.144 25.155 1.00 135.00 124 ILE E C 1
ATOM 12277 O O . ILE E 2 144 ? -60.574 -35.070 26.205 1.00 137.00 124 ILE E O 1
ATOM 12282 N N . LEU E 2 145 ? -61.928 -36.230 24.823 1.00 131.43 125 LEU E N 1
ATOM 12283 C CA . LEU E 2 145 ? -61.897 -37.434 25.645 1.00 137.00 125 LEU E CA 1
ATOM 12284 C C . LEU E 2 145 ? -60.637 -38.251 25.384 1.00 146.99 125 LEU E C 1
ATOM 12285 O O . LEU E 2 145 ? -60.003 -38.735 26.329 1.00 151.35 125 LEU E O 1
ATOM 12290 N N . GLU E 2 146 ? -60.260 -38.414 24.112 1.00 141.23 126 GLU E N 1
ATOM 12291 C CA . GLU E 2 146 ? -59.008 -39.093 23.793 1.00 147.09 126 GLU E CA 1
ATOM 12292 C C . GLU E 2 146 ? -57.804 -38.308 24.295 1.00 137.83 126 GLU E C 1
ATOM 12293 O O . GLU E 2 146 ? -56.776 -38.900 24.642 1.00 141.25 126 GLU E O 1
ATOM 12299 N N . SER E 2 147 ? -57.905 -36.984 24.339 1.00 140.50 127 SER E N 1
ATOM 12300 C CA . SER E 2 147 ? -56.827 -36.151 24.846 1.00 144.37 127 SER E CA 1
ATOM 12301 C C . SER E 2 147 ? -57.089 -35.831 26.317 1.00 149.48 127 SER E C 1
ATOM 12302 O O . SER E 2 147 ? -57.975 -36.408 26.951 1.00 154.40 127 SER E O 1
ATOM 12305 N N . GLY E 2 148 ? -56.319 -34.899 26.880 1.00 150.55 128 GLY E N 1
ATOM 12306 C CA . GLY E 2 148 ? -56.516 -34.472 28.249 1.00 146.64 128 GLY E CA 1
ATOM 12307 C C . GLY E 2 148 ? -56.380 -32.968 28.378 1.00 141.46 128 GLY E C 1
ATOM 12308 O O . GLY E 2 148 ? -56.142 -32.261 27.397 1.00 143.69 128 GLY E O 1
ATOM 12309 N N . LYS E 2 149 ? -56.537 -32.494 29.615 1.00 144.45 129 LYS E N 1
ATOM 12310 C CA . LYS E 2 149 ? -56.389 -31.078 29.954 1.00 140.78 129 LYS E CA 1
ATOM 12311 C C . LYS E 2 149 ? -57.344 -30.210 29.136 1.00 134.79 129 LYS E C 1
ATOM 12312 O O . LYS E 2 149 ? -56.946 -29.228 28.504 1.00 134.93 129 LYS E O 1
ATOM 12318 N N . THR E 2 150 ? -58.623 -30.580 29.152 1.00 131.00 130 THR E N 1
ATOM 12319 C CA . THR E 2 150 ? -59.663 -29.825 28.459 1.00 121.54 130 THR E CA 1
ATOM 12320 C C . THR E 2 150 ? -60.907 -29.815 29.335 1.00 117.34 130 THR E C 1
ATOM 12321 O O . THR E 2 150 ? -61.551 -30.853 29.516 1.00 123.27 130 THR E O 1
ATOM 12325 N N . ARG E 2 151 ? -61.241 -28.646 29.874 1.00 115.42 131 ARG E N 1
ATOM 12326 C CA . ARG E 2 151 ? -62.415 -28.499 30.722 1.00 105.71 131 ARG E CA 1
ATOM 12327 C C . ARG E 2 151 ? -63.650 -28.250 29.863 1.00 100.40 131 ARG E C 1
ATOM 12328 O O . ARG E 2 151 ? -63.637 -27.395 28.971 1.00 103.20 131 ARG E O 1
ATOM 12336 N N . LEU E 2 152 ? -64.717 -29.000 30.134 1.00 87.59 132 LEU E N 1
ATOM 12337 C CA . LEU E 2 152 ? -65.939 -28.958 29.340 1.00 86.39 132 LEU E CA 1
ATOM 12338 C C . LEU E 2 152 ? -67.113 -28.585 30.236 1.00 88.09 132 LEU E C 1
ATOM 12339 O O . LEU E 2 152 ? -67.403 -29.285 31.212 1.00 95.43 132 LEU E O 1
ATOM 12344 N N . LEU E 2 153 ? -67.784 -27.486 29.900 1.00 80.48 133 LEU E N 1
ATOM 12345 C CA . LEU E 2 153 ? -68.963 -27.011 30.612 1.00 75.16 133 LEU E CA 1
ATOM 12346 C C . LEU E 2 153 ? -70.098 -26.840 29.615 1.00 78.16 133 LEU E C 1
ATOM 12347 O O . LEU E 2 153 ? -69.914 -26.217 28.564 1.00 86.67 133 LEU E O 1
ATOM 12352 N N . ILE E 2 154 ? -71.263 -27.394 29.942 1.00 75.99 134 ILE E N 1
ATOM 12353 C CA . ILE E 2 154 ? -72.428 -27.378 29.064 1.00 78.95 134 ILE E CA 1
ATOM 12354 C C . ILE E 2 154 ? -73.655 -27.030 29.896 1.00 80.16 134 ILE E C 1
ATOM 12355 O O . ILE E 2 154 ? -73.848 -27.582 30.985 1.00 89.00 134 ILE E O 1
ATOM 12360 N N . THR E 2 155 ? -74.479 -26.119 29.384 1.00 76.41 135 THR E N 1
ATOM 12361 C CA . THR E 2 155 ? -75.713 -25.704 30.031 1.00 76.54 135 THR E CA 1
ATOM 12362 C C . THR E 2 155 ? -76.914 -26.134 29.199 1.00 81.95 135 THR E C 1
ATOM 12363 O O . THR E 2 155 ? -76.799 -26.417 28.004 1.00 89.75 135 THR E O 1
ATOM 12367 N N . GLY E 2 156 ? -78.077 -26.172 29.844 1.00 78.32 136 GLY E N 1
ATOM 12368 C CA . GLY E 2 156 ? -79.274 -26.631 29.167 1.00 85.12 136 GLY E CA 1
ATOM 12369 C C . GLY E 2 156 ? -80.532 -26.240 29.913 1.00 90.81 136 GLY E C 1
ATOM 12370 O O . GLY E 2 156 ? -80.488 -25.692 31.017 1.00 93.90 136 GLY E O 1
ATOM 12371 N N . ASP E 2 157 ? -81.668 -26.529 29.275 1.00 93.81 137 ASP E N 1
ATOM 12372 C CA . ASP E 2 157 ? -82.980 -26.268 29.855 1.00 100.20 137 ASP E CA 1
ATOM 12373 C C . ASP E 2 157 ? -83.436 -27.390 30.775 1.00 99.44 137 ASP E C 1
ATOM 12374 O O . ASP E 2 157 ? -84.176 -27.141 31.734 1.00 100.43 137 ASP E O 1
ATOM 12379 N N . ARG E 2 158 ? -83.028 -28.618 30.493 1.00 97.95 138 ARG E N 1
ATOM 12380 C CA . ARG E 2 158 ? -83.497 -29.798 31.197 1.00 104.43 138 ARG E CA 1
ATOM 12381 C C . ARG E 2 158 ? -82.323 -30.763 31.351 1.00 104.09 138 ARG E C 1
ATOM 12382 O O . ARG E 2 158 ? -81.292 -30.586 30.702 1.00 101.51 138 ARG E O 1
ATOM 12390 N N . PRO E 2 159 ? -82.452 -31.760 32.227 1.00 106.13 139 PRO E N 1
ATOM 12391 C CA . PRO E 2 159 ? -81.355 -32.726 32.412 1.00 109.97 139 PRO E CA 1
ATOM 12392 C C . PRO E 2 159 ? -80.959 -33.378 31.100 1.00 113.15 139 PRO E C 1
ATOM 12393 O O . PRO E 2 159 ? -81.749 -33.398 30.142 1.00 114.17 139 PRO E O 1
ATOM 12397 N N . PRO E 2 160 ? -79.737 -33.915 31.011 1.00 115.45 140 PRO E N 1
ATOM 12398 C CA . PRO E 2 160 ? -79.286 -34.490 29.734 1.00 115.18 140 PRO E CA 1
ATOM 12399 C C . PRO E 2 160 ? -80.135 -35.657 29.260 1.00 119.01 140 PRO E C 1
ATOM 12400 O O . PRO E 2 160 ? -80.184 -35.921 28.053 1.00 119.50 140 PRO E O 1
ATOM 12404 N N . ARG E 2 161 ? -80.812 -36.363 30.170 1.00 120.59 141 ARG E N 1
ATOM 12405 C CA . ARG E 2 161 ? -81.710 -37.431 29.749 1.00 123.86 141 ARG E CA 1
ATOM 12406 C C . ARG E 2 161 ? -82.999 -36.890 29.144 1.00 119.34 141 ARG E C 1
ATOM 12407 O O . ARG E 2 161 ? -83.556 -37.511 28.232 1.00 117.00 141 ARG E O 1
ATOM 12415 N N . GLN E 2 162 ? -83.479 -35.744 29.622 1.00 121.58 142 GLN E N 1
ATOM 12416 C CA . GLN E 2 162 ? -84.664 -35.108 29.059 1.00 123.99 142 GLN E CA 1
ATOM 12417 C C . GLN E 2 162 ? -84.380 -34.383 27.750 1.00 130.19 142 GLN E C 1
ATOM 12418 O O . GLN E 2 162 ? -85.272 -33.706 27.229 1.00 133.13 142 GLN E O 1
ATOM 12424 N N . LEU E 2 163 ? -83.168 -34.502 27.213 1.00 131.71 143 LEU E N 1
ATOM 12425 C CA . LEU E 2 163 ? -82.808 -33.872 25.945 1.00 134.22 143 LEU E CA 1
ATOM 12426 C C . LEU E 2 163 ? -83.115 -34.846 24.816 1.00 143.12 143 LEU E C 1
ATOM 12427 O O . LEU E 2 163 ? -82.386 -35.817 24.601 1.00 152.81 143 LEU E O 1
ATOM 12432 N N . ASN E 2 164 ? -84.200 -34.585 24.090 1.00 139.55 144 ASN E N 1
ATOM 12433 C CA . ASN E 2 164 ? -84.548 -35.405 22.937 1.00 144.66 144 ASN E CA 1
ATOM 12434 C C . ASN E 2 164 ? -83.530 -35.200 21.824 1.00 139.90 144 ASN E C 1
ATOM 12435 O O . ASN E 2 164 ? -83.688 -34.310 20.983 1.00 144.27 144 ASN E O 1
ATOM 12440 N N . LEU E 2 165 ? -82.481 -36.015 21.817 1.00 148.91 145 LEU E N 1
ATOM 12441 C CA . LEU E 2 165 ? -81.417 -35.924 20.829 1.00 140.16 145 LEU E CA 1
ATOM 12442 C C . LEU E 2 165 ? -81.531 -37.084 19.850 1.00 145.27 145 LEU E C 1
ATOM 12443 O O . LEU E 2 165 ? -81.711 -38.234 20.263 1.00 150.12 145 LEU E O 1
ATOM 12448 N N . GLY E 2 166 ? -81.426 -36.776 18.556 1.00 138.14 146 GLY E N 1
ATOM 12449 C CA . GLY E 2 166 ? -81.455 -37.814 17.541 1.00 146.68 146 GLY E CA 1
ATOM 12450 C C . GLY E 2 166 ? -80.294 -38.782 17.625 1.00 151.23 146 GLY E C 1
ATOM 12451 O O . GLY E 2 166 ? -80.397 -39.907 17.123 1.00 160.33 146 GLY E O 1
ATOM 12452 N N . LEU E 2 167 ? -79.190 -38.373 18.250 1.00 145.74 147 LEU E N 1
ATOM 12453 C CA . LEU E 2 167 ? -78.028 -39.231 18.425 1.00 147.16 147 LEU E CA 1
ATOM 12454 C C . LEU E 2 167 ? -78.033 -39.786 19.842 1.00 147.11 147 LEU E C 1
ATOM 12455 O O . LEU E 2 167 ? -77.703 -39.055 20.788 1.00 142.58 147 LEU E O 1
ATOM 12460 N N . PRO E 2 168 ? -78.391 -41.057 20.049 1.00 140.56 148 PRO E N 1
ATOM 12461 C CA . PRO E 2 168 ? -78.419 -41.582 21.423 1.00 141.41 148 PRO E CA 1
ATOM 12462 C C . PRO E 2 168 ? -77.038 -41.731 22.036 1.00 147.81 148 PRO E C 1
ATOM 12463 O O . PRO E 2 168 ? -76.915 -41.682 23.266 1.00 146.35 148 PRO E O 1
ATOM 12467 N N . ASP E 2 169 ? -75.997 -41.914 21.219 1.00 154.89 149 ASP E N 1
ATOM 12468 C CA . ASP E 2 169 ? -74.642 -41.996 21.754 1.00 152.77 149 ASP E CA 1
ATOM 12469 C C . ASP E 2 169 ? -74.209 -40.677 22.378 1.00 137.13 149 ASP E C 1
ATOM 12470 O O . ASP E 2 169 ? -73.434 -40.669 23.341 1.00 133.28 149 ASP E O 1
ATOM 12475 N N . LEU E 2 170 ? -74.692 -39.555 21.843 1.00 138.83 150 LEU E N 1
ATOM 12476 C CA . LEU E 2 170 ? -74.382 -38.261 22.440 1.00 133.35 150 LEU E CA 1
ATOM 12477 C C . LEU E 2 170 ? -75.143 -38.062 23.745 1.00 134.98 150 LEU E C 1
ATOM 12478 O O . LEU E 2 170 ? -74.598 -37.510 24.708 1.00 135.52 150 LEU E O 1
ATOM 12483 N N . ALA E 2 171 ? -76.400 -38.512 23.799 1.00 137.22 151 ALA E N 1
ATOM 12484 C CA . ALA E 2 171 ? -77.189 -38.355 25.017 1.00 130.50 151 ALA E CA 1
ATOM 12485 C C . ALA E 2 171 ? -76.596 -39.144 26.176 1.00 129.17 151 ALA E C 1
ATOM 12486 O O . ALA E 2 171 ? -76.660 -38.697 27.327 1.00 125.61 151 ALA E O 1
ATOM 12488 N N . SER E 2 172 ? -76.010 -40.310 25.896 1.00 129.94 152 SER E N 1
ATOM 12489 C CA . SER E 2 172 ? -75.361 -41.090 26.943 1.00 134.89 152 SER E CA 1
ATOM 12490 C C . SER E 2 172 ? -74.043 -40.471 27.389 1.00 131.73 152 SER E C 1
ATOM 12491 O O . SER E 2 172 ? -73.566 -40.784 28.486 1.00 129.95 152 SER E O 1
ATOM 12494 N N . ARG E 2 173 ? -73.445 -39.605 26.570 1.00 130.80 153 ARG E N 1
ATOM 12495 C CA . ARG E 2 173 ? -72.200 -38.938 26.932 1.00 127.24 153 ARG E CA 1
ATOM 12496 C C . ARG E 2 173 ? -72.427 -37.611 27.640 1.00 119.37 153 ARG E C 1
ATOM 12497 O O . ARG E 2 173 ? -71.645 -37.251 28.527 1.00 117.49 153 ARG E O 1
ATOM 12505 N N . LEU E 2 174 ? -73.473 -36.869 27.266 1.00 118.83 154 LEU E N 1
ATOM 12506 C CA . LEU E 2 174 ? -73.827 -35.667 28.011 1.00 116.02 154 LEU E CA 1
ATOM 12507 C C . LEU E 2 174 ? -74.348 -35.997 29.401 1.00 124.78 154 LEU E C 1
ATOM 12508 O O . LEU E 2 174 ? -74.299 -35.142 30.291 1.00 123.16 154 LEU E O 1
ATOM 12513 N N . ASP E 2 175 ? -74.848 -37.215 29.603 1.00 121.63 155 ASP E N 1
ATOM 12514 C CA . ASP E 2 175 ? -75.283 -37.685 30.910 1.00 135.70 155 ASP E CA 1
ATOM 12515 C C . ASP E 2 175 ? -74.148 -38.307 31.712 1.00 138.46 155 ASP E C 1
ATOM 12516 O O . ASP E 2 175 ? -74.327 -38.589 32.902 1.00 144.17 155 ASP E O 1
ATOM 12521 N N . TRP E 2 176 ? -72.990 -38.521 31.092 1.00 138.47 156 TRP E N 1
ATOM 12522 C CA . TRP E 2 176 ? -71.831 -39.103 31.764 1.00 136.40 156 TRP E CA 1
ATOM 12523 C C . TRP E 2 176 ? -71.009 -37.968 32.357 1.00 134.96 156 TRP E C 1
ATOM 12524 O O . TRP E 2 176 ? -70.299 -37.260 31.641 1.00 137.76 156 TRP E O 1
ATOM 12535 N N . GLY E 2 177 ? -71.097 -37.800 33.662 1.00 136.99 157 GLY E N 1
ATOM 12536 C CA . GLY E 2 177 ? -70.429 -36.709 34.333 1.00 130.88 157 GLY E CA 1
ATOM 12537 C C . GLY E 2 177 ? -71.255 -36.251 35.517 1.00 131.78 157 GLY E C 1
ATOM 12538 O O . GLY E 2 177 ? -72.202 -36.914 35.936 1.00 143.01 157 GLY E O 1
ATOM 12539 N N . GLN E 2 178 ? -70.873 -35.096 36.053 1.00 126.87 158 GLN E N 1
ATOM 12540 C CA . GLN E 2 178 ? -71.568 -34.511 37.192 1.00 120.83 158 GLN E CA 1
ATOM 12541 C C . GLN E 2 178 ? -72.586 -33.498 36.683 1.00 105.02 158 GLN E C 1
ATOM 12542 O O . GLN E 2 178 ? -72.236 -32.569 35.944 1.00 95.60 158 GLN E O 1
ATOM 12548 N N . ILE E 2 179 ? -73.844 -33.690 37.066 1.00 108.86 159 ILE E N 1
ATOM 12549 C CA . ILE E 2 179 ? -74.958 -32.856 36.632 1.00 104.30 159 ILE E CA 1
ATOM 12550 C C . ILE E 2 179 ? -75.436 -32.044 37.827 1.00 108.71 159 ILE E C 1
ATOM 12551 O O . ILE E 2 179 ? -75.619 -32.589 38.923 1.00 120.44 159 ILE E O 1
ATOM 12556 N N . TYR E 2 180 ? -75.630 -30.741 37.619 1.00 105.38 160 TYR E N 1
ATOM 12557 C CA . TYR E 2 180 ? -76.041 -29.822 38.672 1.00 100.53 160 TYR E CA 1
ATOM 12558 C C . TYR E 2 180 ? -77.227 -28.997 38.199 1.00 92.81 160 TYR E C 1
ATOM 12559 O O . TYR E 2 180 ? -77.218 -28.481 37.077 1.00 93.72 160 TYR E O 1
ATOM 12568 N N . LYS E 2 181 ? -78.239 -28.871 39.054 1.00 83.98 161 LYS E N 1
ATOM 12569 C CA . LYS E 2 181 ? -79.403 -28.043 38.764 1.00 81.25 161 LYS E CA 1
ATOM 12570 C C . LYS E 2 181 ? -79.166 -26.641 39.313 1.00 99.43 161 LYS E C 1
ATOM 12571 O O . LYS E 2 181 ? -79.046 -26.457 40.529 1.00 108.70 161 LYS E O 1
ATOM 12577 N N . LEU E 2 182 ? -79.099 -25.658 38.419 1.00 91.00 162 LEU E N 1
ATOM 12578 C CA . LEU E 2 182 ? -78.889 -24.280 38.837 1.00 81.28 162 LEU E CA 1
ATOM 12579 C C . LEU E 2 182 ? -80.147 -23.734 39.499 1.00 84.75 162 LEU E C 1
ATOM 12580 O O . LEU E 2 182 ? -81.266 -23.965 39.031 1.00 86.60 162 LEU E O 1
ATOM 12585 N N . GLN E 2 183 ? -79.962 -23.010 40.601 1.00 90.68 163 GLN E N 1
ATOM 12586 C CA . GLN E 2 183 ? -81.085 -22.461 41.346 1.00 94.99 163 GLN E CA 1
ATOM 12587 C C . GLN E 2 183 ? -81.152 -20.957 41.147 1.00 91.35 163 GLN E C 1
ATOM 12588 O O . GLN E 2 183 ? -80.193 -20.249 41.493 1.00 100.71 163 GLN E O 1
ATOM 12594 N N . PRO E 2 184 ? -82.247 -20.432 40.602 1.00 85.15 164 PRO E N 1
ATOM 12595 C CA . PRO E 2 184 ? -82.352 -18.984 40.406 1.00 88.52 164 PRO E CA 1
ATOM 12596 C C . PRO E 2 184 ? -82.406 -18.248 41.732 1.00 95.69 164 PRO E C 1
ATOM 12597 O O . PRO E 2 184 ? -82.864 -18.778 42.747 1.00 102.59 164 PRO E O 1
ATOM 12601 N N . LEU E 2 185 ? -81.923 -17.007 41.709 1.00 95.29 165 LEU E N 1
ATOM 12602 C CA . LEU E 2 185 ? -81.871 -16.200 42.920 1.00 100.35 165 LEU E CA 1
ATOM 12603 C C . LEU E 2 185 ? -83.272 -15.902 43.436 1.00 105.65 165 LEU E C 1
ATOM 12604 O O . LEU E 2 185 ? -84.205 -15.673 42.660 1.00 104.50 165 LEU E O 1
ATOM 12609 N N . SER E 2 186 ? -83.414 -15.910 44.759 1.00 109.01 166 SER E N 1
ATOM 12610 C CA . SER E 2 186 ? -84.648 -15.460 45.373 1.00 114.85 166 SER E CA 1
ATOM 12611 C C . SER E 2 186 ? -84.779 -13.947 45.212 1.00 119.43 166 SER E C 1
ATOM 12612 O O . SER E 2 186 ? -83.823 -13.247 44.865 1.00 120.91 166 SER E O 1
ATOM 12615 N N . ASP E 2 187 ? -85.987 -13.438 45.469 1.00 116.36 167 ASP E N 1
ATOM 12616 C CA . ASP E 2 187 ? -86.212 -12.000 45.384 1.00 116.10 167 ASP E CA 1
ATOM 12617 C C . ASP E 2 187 ? -85.369 -11.227 46.390 1.00 122.43 167 ASP E C 1
ATOM 12618 O O . ASP E 2 187 ? -85.090 -10.044 46.169 1.00 121.77 167 ASP E O 1
ATOM 12623 N N . GLU E 2 188 ? -84.956 -11.869 47.485 1.00 121.91 168 GLU E N 1
ATOM 12624 C CA . GLU E 2 188 ? -84.084 -11.209 48.451 1.00 130.62 168 GLU E CA 1
ATOM 12625 C C . GLU E 2 188 ? -82.659 -11.102 47.918 1.00 119.98 168 GLU E C 1
ATOM 12626 O O . GLU E 2 188 ? -82.085 -10.007 47.867 1.00 118.81 168 GLU E O 1
ATOM 12632 N N . ASP E 2 189 ? -82.073 -12.233 47.515 1.00 131.57 169 ASP E N 1
ATOM 12633 C CA . ASP E 2 189 ? -80.742 -12.228 46.916 1.00 128.99 169 ASP E CA 1
ATOM 12634 C C . ASP E 2 189 ? -80.697 -11.458 45.605 1.00 126.35 169 ASP E C 1
ATOM 12635 O O . ASP E 2 189 ? -79.626 -10.976 45.222 1.00 121.23 169 ASP E O 1
ATOM 12640 N N . LYS E 2 190 ? -81.831 -11.336 44.914 1.00 122.92 170 LYS E N 1
ATOM 12641 C CA . LYS E 2 190 ? -81.865 -10.590 43.662 1.00 123.54 170 LYS E CA 1
ATOM 12642 C C . LYS E 2 190 ? -81.527 -9.122 43.890 1.00 131.44 170 LYS E C 1
ATOM 12643 O O . LYS E 2 190 ? -80.859 -8.494 43.061 1.00 121.58 170 LYS E O 1
ATOM 12649 N N . LEU E 2 191 ? -81.973 -8.560 45.015 1.00 133.44 171 LEU E N 1
ATOM 12650 C CA . LEU E 2 191 ? -81.735 -7.145 45.288 1.00 137.13 171 LEU E CA 1
ATOM 12651 C C . LEU E 2 191 ? -80.253 -6.868 45.506 1.00 137.17 171 LEU E C 1
ATOM 12652 O O . LEU E 2 191 ? -79.653 -6.041 44.809 1.00 143.03 171 LEU E O 1
ATOM 12657 N N . GLN E 2 192 ? -79.641 -7.557 46.471 1.00 139.87 172 GLN E N 1
ATOM 12658 C CA . GLN E 2 192 ? -78.228 -7.352 46.768 1.00 135.81 172 GLN E CA 1
ATOM 12659 C C . GLN E 2 192 ? -77.307 -7.797 45.638 1.00 124.71 172 GLN E C 1
ATOM 12660 O O . GLN E 2 192 ? -76.137 -7.400 45.629 1.00 129.91 172 GLN E O 1
ATOM 12666 N N . ALA E 2 193 ? -77.798 -8.595 44.687 1.00 123.10 173 ALA E N 1
ATOM 12667 C CA . ALA E 2 193 ? -77.014 -8.852 43.485 1.00 112.40 173 ALA E CA 1
ATOM 12668 C C . ALA E 2 193 ? -76.990 -7.633 42.576 1.00 114.14 173 ALA E C 1
ATOM 12669 O O . ALA E 2 193 ? -75.983 -7.385 41.903 1.00 114.26 173 ALA E O 1
ATOM 12671 N N . LEU E 2 194 ? -78.082 -6.864 42.542 1.00 111.09 174 LEU E N 1
ATOM 12672 C CA . LEU E 2 194 ? -78.087 -5.616 41.784 1.00 124.24 174 LEU E CA 1
ATOM 12673 C C . LEU E 2 194 ? -77.169 -4.583 42.423 1.00 139.70 174 LEU E C 1
ATOM 12674 O O . LEU E 2 194 ? -76.510 -3.809 41.719 1.00 145.98 174 LEU E O 1
ATOM 12679 N N . GLN E 2 195 ? -77.115 -4.552 43.757 1.00 141.58 175 GLN E N 1
ATOM 12680 C CA . GLN E 2 195 ? -76.246 -3.599 44.438 1.00 135.11 175 GLN E CA 1
ATOM 12681 C C . GLN E 2 195 ? -74.779 -3.984 44.306 1.00 131.12 175 GLN E C 1
ATOM 12682 O O . GLN E 2 195 ? -73.903 -3.112 44.363 1.00 132.22 175 GLN E O 1
ATOM 12688 N N . LEU E 2 196 ? -74.490 -5.275 44.127 1.00 139.54 176 LEU E N 1
ATOM 12689 C CA . LEU E 2 196 ? -73.103 -5.713 44.019 1.00 108.68 176 LEU E CA 1
ATOM 12690 C C . LEU E 2 196 ? -72.482 -5.265 42.701 1.00 121.71 176 LEU E C 1
ATOM 12691 O O . LEU E 2 196 ? -71.288 -4.947 42.648 1.00 126.52 176 LEU E O 1
ATOM 12696 N N . ARG E 2 197 ? -73.277 -5.228 41.629 1.00 123.15 177 ARG E N 1
ATOM 12697 C CA . ARG E 2 197 ? -72.756 -4.797 40.336 1.00 124.56 177 ARG E CA 1
ATOM 12698 C C . ARG E 2 197 ? -72.438 -3.308 40.333 1.00 138.92 177 ARG E C 1
ATOM 12699 O O . ARG E 2 197 ? -71.399 -2.891 39.810 1.00 148.05 177 ARG E O 1
ATOM 12707 N N . ALA E 2 198 ? -73.323 -2.489 40.909 1.00 141.78 178 ALA E N 1
ATOM 12708 C CA . ALA E 2 198 ? -73.056 -1.057 40.984 1.00 146.46 178 ALA E CA 1
ATOM 12709 C C . ALA E 2 198 ? -71.828 -0.773 41.839 1.00 154.49 178 ALA E C 1
ATOM 12710 O O . ALA E 2 198 ? -71.053 0.144 41.543 1.00 162.07 178 ALA E O 1
ATOM 12712 N N . ARG E 2 199 ? -71.626 -1.560 42.899 1.00 144.16 179 ARG E N 1
ATOM 12713 C CA . ARG E 2 199 ? -70.448 -1.375 43.738 1.00 152.07 179 ARG E CA 1
ATOM 12714 C C . ARG E 2 199 ? -69.167 -1.726 42.990 1.00 160.10 179 ARG E C 1
ATOM 12715 O O . ARG E 2 199 ? -68.118 -1.126 43.246 1.00 165.30 179 ARG E O 1
ATOM 12723 N N . LEU E 2 200 ? -69.233 -2.684 42.061 1.00 153.31 180 LEU E N 1
ATOM 12724 C CA . LEU E 2 200 ? -68.063 -3.032 41.262 1.00 160.78 180 LEU E CA 1
ATOM 12725 C C . LEU E 2 200 ? -67.875 -2.090 40.080 1.00 175.52 180 LEU E C 1
ATOM 12726 O O . LEU E 2 200 ? -66.735 -1.830 39.678 1.00 179.23 180 LEU E O 1
ATOM 12731 N N . ARG E 2 201 ? -68.965 -1.578 39.511 1.00 169.24 181 ARG E N 1
ATOM 12732 C CA . ARG E 2 201 ? -68.881 -0.597 38.437 1.00 175.59 181 ARG E CA 1
ATOM 12733 C C . ARG E 2 201 ? -68.668 0.824 38.945 1.00 184.18 181 ARG E C 1
ATOM 12734 O O . ARG E 2 201 ? -68.496 1.735 38.127 1.00 187.52 181 ARG E O 1
ATOM 12742 N N . GLY E 2 202 ? -68.678 1.037 40.258 1.00 176.15 182 GLY E N 1
ATOM 12743 C CA . GLY E 2 202 ? -68.423 2.347 40.823 1.00 179.62 182 GLY E CA 1
ATOM 12744 C C . GLY E 2 202 ? -69.597 2.944 41.574 1.00 178.04 182 GLY E C 1
ATOM 12745 O O . GLY E 2 202 ? -69.412 3.616 42.594 1.00 174.56 182 GLY E O 1
ATOM 12746 N N . PHE E 2 203 ? -70.808 2.704 41.083 1.00 176.02 183 PHE E N 1
ATOM 12747 C CA . PHE E 2 203 ? -72.006 3.306 41.664 1.00 179.05 183 PHE E CA 1
ATOM 12748 C C . PHE E 2 203 ? -72.600 2.435 42.767 1.00 173.78 183 PHE E C 1
ATOM 12749 O O . PHE E 2 203 ? -73.756 2.611 43.155 1.00 173.60 183 PHE E O 1
ATOM 12757 N N . ASP E 2 208 ? -83.863 1.140 48.048 1.00 178.81 188 ASP E N 1
ATOM 12758 C CA . ASP E 2 208 ? -85.138 1.752 47.692 1.00 184.12 188 ASP E CA 1
ATOM 12759 C C . ASP E 2 208 ? -85.284 1.863 46.178 1.00 197.77 188 ASP E C 1
ATOM 12760 O O . ASP E 2 208 ? -86.345 1.573 45.625 1.00 201.85 188 ASP E O 1
ATOM 12765 N N . VAL E 2 209 ? -84.208 2.285 45.510 1.00 202.17 189 VAL E N 1
ATOM 12766 C CA . VAL E 2 209 ? -84.218 2.330 44.052 1.00 189.82 189 VAL E CA 1
ATOM 12767 C C . VAL E 2 209 ? -84.240 0.918 43.479 1.00 173.62 189 VAL E C 1
ATOM 12768 O O . VAL E 2 209 ? -84.951 0.639 42.505 1.00 176.13 189 VAL E O 1
ATOM 12772 N N . GLY E 2 210 ? -83.478 0.002 44.081 1.00 177.96 190 GLY E N 1
ATOM 12773 C CA . GLY E 2 210 ? -83.458 -1.367 43.593 1.00 167.43 190 GLY E CA 1
ATOM 12774 C C . GLY E 2 210 ? -84.776 -2.087 43.802 1.00 158.63 190 GLY E C 1
ATOM 12775 O O . GLY E 2 210 ? -85.257 -2.790 42.910 1.00 159.50 190 GLY E O 1
ATOM 12776 N N . ARG E 2 211 ? -85.379 -1.921 44.982 1.00 162.10 191 ARG E N 1
ATOM 12777 C CA . ARG E 2 211 ? -86.666 -2.552 45.250 1.00 156.54 191 ARG E CA 1
ATOM 12778 C C . ARG E 2 211 ? -87.789 -1.953 44.415 1.00 162.77 191 ARG E C 1
ATOM 12779 O O . ARG E 2 211 ? -88.824 -2.603 44.234 1.00 163.31 191 ARG E O 1
ATOM 12787 N N . PHE E 2 212 ? -87.604 -0.734 43.904 1.00 158.38 192 PHE E N 1
ATOM 12788 C CA . PHE E 2 212 ? -88.561 -0.158 42.966 1.00 168.02 192 PHE E CA 1
ATOM 12789 C C . PHE E 2 212 ? -88.437 -0.780 41.581 1.00 173.74 192 PHE E C 1
ATOM 12790 O O . PHE E 2 212 ? -89.447 -0.939 40.886 1.00 183.46 192 PHE E O 1
ATOM 12798 N N . LEU E 2 213 ? -87.219 -1.140 41.168 1.00 179.61 193 LEU E N 1
ATOM 12799 C CA . LEU E 2 213 ? -87.037 -1.809 39.883 1.00 165.66 193 LEU E CA 1
ATOM 12800 C C . LEU E 2 213 ? -87.612 -3.216 39.899 1.00 159.25 193 LEU E C 1
ATOM 12801 O O . LEU E 2 213 ? -88.114 -3.691 38.874 1.00 161.98 193 LEU E O 1
ATOM 12806 N N . LEU E 2 214 ? -87.544 -3.897 41.045 1.00 154.47 194 LEU E N 1
ATOM 12807 C CA . LEU E 2 214 ? -88.092 -5.245 41.153 1.00 154.88 194 LEU E CA 1
ATOM 12808 C C . LEU E 2 214 ? -89.612 -5.264 41.056 1.00 159.23 194 LEU E C 1
ATOM 12809 O O . LEU E 2 214 ? -90.192 -6.324 40.798 1.00 161.84 194 LEU E O 1
ATOM 12814 N N . LYS E 2 215 ? -90.265 -4.120 41.253 1.00 156.38 195 LYS E N 1
ATOM 12815 C CA . LYS E 2 215 ? -91.711 -3.992 41.119 1.00 161.03 195 LYS E CA 1
ATOM 12816 C C . LYS E 2 215 ? -92.149 -3.534 39.734 1.00 169.00 195 LYS E C 1
ATOM 12817 O O . LYS E 2 215 ? -93.146 -4.039 39.210 1.00 172.21 195 LYS E O 1
ATOM 12823 N N . ARG E 2 216 ? -91.430 -2.591 39.127 1.00 165.14 196 ARG E N 1
ATOM 12824 C CA . ARG E 2 216 ? -91.851 -2.014 37.856 1.00 175.44 196 ARG E CA 1
ATOM 12825 C C . ARG E 2 216 ? -91.363 -2.802 36.650 1.00 183.44 196 ARG E C 1
ATOM 12826 O O . ARG E 2 216 ? -92.059 -2.844 35.628 1.00 188.73 196 ARG E O 1
ATOM 12834 N N . LEU E 2 217 ? -90.187 -3.418 36.734 1.00 171.10 197 LEU E N 1
ATOM 12835 C CA . LEU E 2 217 ? -89.690 -4.284 35.674 1.00 173.22 197 LEU E CA 1
ATOM 12836 C C . LEU E 2 217 ? -90.073 -5.744 35.882 1.00 172.25 197 LEU E C 1
ATOM 12837 O O . LEU E 2 217 ? -89.708 -6.590 35.059 1.00 171.87 197 LEU E O 1
ATOM 12842 N N . ASP E 2 218 ? -90.785 -6.052 36.969 1.00 153.30 198 ASP E N 1
ATOM 12843 C CA . ASP E 2 218 ? -91.406 -7.362 37.178 1.00 155.74 198 ASP E CA 1
ATOM 12844 C C . ASP E 2 218 ? -90.369 -8.477 37.317 1.00 158.02 198 ASP E C 1
ATOM 12845 O O . ASP E 2 218 ? -90.534 -9.573 36.775 1.00 160.76 198 ASP E O 1
ATOM 12850 N N . ARG E 2 219 ? -89.293 -8.191 38.055 1.00 168.98 199 ARG E N 1
ATOM 12851 C CA . ARG E 2 219 ? -88.362 -9.213 38.545 1.00 164.09 199 ARG E CA 1
ATOM 12852 C C . ARG E 2 219 ? -87.733 -10.017 37.408 1.00 168.47 199 ARG E C 1
ATOM 12853 O O . ARG E 2 219 ? -87.525 -11.226 37.523 1.00 164.82 199 ARG E O 1
ATOM 12861 N N . GLU E 2 220 ? -87.425 -9.347 36.301 1.00 158.19 200 GLU E N 1
ATOM 12862 C CA . GLU E 2 220 ? -86.731 -9.976 35.179 1.00 161.39 200 GLU E CA 1
ATOM 12863 C C . GLU E 2 220 ? -85.255 -9.617 35.303 1.00 154.11 200 GLU E C 1
ATOM 12864 O O . GLU E 2 220 ? -84.840 -8.513 34.939 1.00 157.84 200 GLU E O 1
ATOM 12870 N N . MET E 2 221 ? -84.465 -10.559 35.826 1.00 156.63 201 MET E N 1
ATOM 12871 C CA . MET E 2 221 ? -83.056 -10.292 36.100 1.00 143.29 201 MET E CA 1
ATOM 12872 C C . MET E 2 221 ? -82.286 -9.932 34.837 1.00 135.13 201 MET E C 1
ATOM 12873 O O . MET E 2 221 ? -81.339 -9.139 34.895 1.00 132.15 201 MET E O 1
ATOM 12878 N N . ARG E 2 222 ? -82.673 -10.497 33.691 1.00 146.74 202 ARG E N 1
ATOM 12879 C CA . ARG E 2 222 ? -81.977 -10.186 32.447 1.00 146.90 202 ARG E CA 1
ATOM 12880 C C . ARG E 2 222 ? -82.111 -8.708 32.099 1.00 148.19 202 ARG E C 1
ATOM 12881 O O . ARG E 2 222 ? -81.178 -8.101 31.560 1.00 148.77 202 ARG E O 1
ATOM 12889 N N . THR E 2 223 ? -83.257 -8.107 32.419 1.00 156.37 203 THR E N 1
ATOM 12890 C CA . THR E 2 223 ? -83.469 -6.685 32.189 1.00 156.42 203 THR E CA 1
ATOM 12891 C C . THR E 2 223 ? -83.072 -5.824 33.379 1.00 156.21 203 THR E C 1
ATOM 12892 O O . THR E 2 223 ? -82.832 -4.625 33.201 1.00 157.15 203 THR E O 1
ATOM 12896 N N . LEU E 2 224 ? -83.001 -6.400 34.581 1.00 150.35 204 LEU E N 1
ATOM 12897 C CA . LEU E 2 224 ? -82.603 -5.630 35.756 1.00 151.62 204 LEU E CA 1
ATOM 12898 C C . LEU E 2 224 ? -81.159 -5.156 35.637 1.00 148.69 204 LEU E C 1
ATOM 12899 O O . LEU E 2 224 ? -80.879 -3.953 35.698 1.00 146.77 204 LEU E O 1
ATOM 12904 N N . PHE E 2 225 ? -80.224 -6.095 35.469 1.00 143.37 205 PHE E N 1
ATOM 12905 C CA . PHE E 2 225 ? -78.824 -5.732 35.286 1.00 140.21 205 PHE E CA 1
ATOM 12906 C C . PHE E 2 225 ? -78.590 -4.995 33.975 1.00 147.20 205 PHE E C 1
ATOM 12907 O O . PHE E 2 225 ? -77.587 -4.284 33.846 1.00 144.43 205 PHE E O 1
ATOM 12915 N N . MET E 2 226 ? -79.489 -5.153 33.002 1.00 154.87 206 MET E N 1
ATOM 12916 C CA . MET E 2 226 ? -79.402 -4.382 31.768 1.00 161.09 206 MET E CA 1
ATOM 12917 C C . MET E 2 226 ? -79.871 -2.947 31.969 1.00 165.45 206 MET E C 1
ATOM 12918 O O . MET E 2 226 ? -79.331 -2.027 31.342 1.00 167.87 206 MET E O 1
ATOM 12923 N N . THR E 2 227 ? -80.859 -2.737 32.842 1.00 169.68 207 THR E N 1
ATOM 12924 C CA . THR E 2 227 ? -81.350 -1.395 33.140 1.00 168.84 207 THR E CA 1
ATOM 12925 C C . THR E 2 227 ? -80.397 -0.607 34.028 1.00 165.45 207 THR E C 1
ATOM 12926 O O . THR E 2 227 ? -80.419 0.628 33.990 1.00 168.00 207 THR E O 1
ATOM 12930 N N . LEU E 2 228 ? -79.558 -1.287 34.815 1.00 170.88 208 LEU E N 1
ATOM 12931 C CA . LEU E 2 228 ? -78.606 -0.585 35.671 1.00 164.56 208 LEU E CA 1
ATOM 12932 C C . LEU E 2 228 ? -77.736 0.372 34.868 1.00 173.60 208 LEU E C 1
ATOM 12933 O O . LEU E 2 228 ? -77.385 1.455 35.348 1.00 178.42 208 LEU E O 1
ATOM 12938 N N . ASP E 2 229 ? -77.378 -0.013 33.640 1.00 169.70 209 ASP E N 1
ATOM 12939 C CA . ASP E 2 229 ? -76.610 0.879 32.776 1.00 177.91 209 ASP E CA 1
ATOM 12940 C C . ASP E 2 229 ? -77.401 2.141 32.453 1.00 188.32 209 ASP E C 1
ATOM 12941 O O . ASP E 2 229 ? -76.896 3.259 32.605 1.00 192.12 209 ASP E O 1
ATOM 12946 N N . GLN E 2 230 ? -78.653 1.981 32.017 1.00 182.04 210 GLN E N 1
ATOM 12947 C CA . GLN E 2 230 ? -79.481 3.142 31.705 1.00 186.66 210 GLN E CA 1
ATOM 12948 C C . GLN E 2 230 ? -79.691 4.030 32.924 1.00 186.65 210 GLN E C 1
ATOM 12949 O O . GLN E 2 230 ? -79.893 5.241 32.783 1.00 186.31 210 GLN E O 1
ATOM 12955 N N . LEU E 2 231 ? -79.640 3.452 34.125 1.00 188.54 211 LEU E N 1
ATOM 12956 C CA . LEU E 2 231 ? -79.841 4.232 35.342 1.00 187.03 211 LEU E CA 1
ATOM 12957 C C . LEU E 2 231 ? -78.567 4.957 35.759 1.00 190.97 211 LEU E C 1
ATOM 12958 O O . LEU E 2 231 ? -78.599 6.153 36.070 1.00 191.61 211 LEU E O 1
ATOM 12963 N N . ASP E 2 232 ? -77.435 4.249 35.772 1.00 188.10 212 ASP E N 1
ATOM 12964 C CA . ASP E 2 232 ? -76.203 4.844 36.279 1.00 193.36 212 ASP E CA 1
ATOM 12965 C C . ASP E 2 232 ? -75.503 5.707 35.236 1.00 200.15 212 ASP E C 1
ATOM 12966 O O . ASP E 2 232 ? -74.842 6.687 35.600 1.00 201.19 212 ASP E O 1
ATOM 12971 N N . ARG E 2 233 ? -75.632 5.374 33.948 1.00 203.86 213 ARG E N 1
ATOM 12972 C CA . ARG E 2 233 ? -74.967 6.169 32.920 1.00 199.39 213 ARG E CA 1
ATOM 12973 C C . ARG E 2 233 ? -75.599 7.549 32.786 1.00 200.72 213 ARG E C 1
ATOM 12974 O O . ARG E 2 233 ? -74.895 8.527 32.511 1.00 200.46 213 ARG E O 1
ATOM 12982 N N . ALA E 2 234 ? -76.917 7.650 32.982 1.00 197.67 214 ALA E N 1
ATOM 12983 C CA . ALA E 2 234 ? -77.565 8.956 33.006 1.00 202.73 214 ALA E CA 1
ATOM 12984 C C . ALA E 2 234 ? -77.184 9.760 34.243 1.00 203.29 214 ALA E C 1
ATOM 12985 O O . ALA E 2 234 ? -77.275 10.992 34.217 1.00 203.54 214 ALA E O 1
ATOM 12987 N N . SER E 2 235 ? -76.761 9.094 35.321 1.00 201.00 215 SER E N 1
ATOM 12988 C CA . SER E 2 235 ? -76.248 9.797 36.489 1.00 205.39 215 SER E CA 1
ATOM 12989 C C . SER E 2 235 ? -74.801 10.235 36.311 1.00 212.30 215 SER E C 1
ATOM 12990 O O . SER E 2 235 ? -74.349 11.137 37.025 1.00 211.49 215 SER E O 1
ATOM 12993 N N . ILE E 2 236 ? -74.065 9.611 35.387 1.00 202.31 216 ILE E N 1
ATOM 12994 C CA . ILE E 2 236 ? -72.735 10.102 35.032 1.00 207.50 216 ILE E CA 1
ATOM 12995 C C . ILE E 2 236 ? -72.837 11.511 34.466 1.00 217.30 216 ILE E C 1
ATOM 12996 O O . ILE E 2 236 ? -72.262 12.465 35.002 1.00 218.83 216 ILE E O 1
ATOM 13001 N N . THR E 2 237 ? -73.591 11.659 33.376 1.00 225.98 217 THR E N 1
ATOM 13002 C CA . THR E 2 237 ? -73.738 12.938 32.693 1.00 212.89 217 THR E CA 1
ATOM 13003 C C . THR E 2 237 ? -74.488 13.975 33.519 1.00 196.75 217 THR E C 1
ATOM 13004 O O . THR E 2 237 ? -74.572 15.132 33.093 1.00 201.55 217 THR E O 1
ATOM 13008 N N . ALA E 2 238 ? -75.032 13.599 34.672 1.00 208.34 218 ALA E N 1
ATOM 13009 C CA . ALA E 2 238 ? -75.734 14.544 35.532 1.00 198.12 218 ALA E CA 1
ATOM 13010 C C . ALA E 2 238 ? -74.751 15.312 36.410 1.00 193.34 218 ALA E C 1
ATOM 13011 O O . ALA E 2 238 ? -74.364 16.436 36.090 1.00 194.45 218 ALA E O 1
ATOM 13013 N N . LEU E 2 242 ? -77.640 10.082 43.500 1.00 174.87 222 LEU E N 1
ATOM 13014 C CA . LEU E 2 242 ? -78.693 9.225 42.971 1.00 179.12 222 LEU E CA 1
ATOM 13015 C C . LEU E 2 242 ? -79.984 9.442 43.756 1.00 183.07 222 LEU E C 1
ATOM 13016 O O . LEU E 2 242 ? -79.957 9.605 44.975 1.00 183.42 222 LEU E O 1
ATOM 13021 N N . THR E 2 243 ? -81.113 9.450 43.051 1.00 181.10 223 THR E N 1
ATOM 13022 C CA . THR E 2 243 ? -82.397 9.757 43.662 1.00 185.72 223 THR E CA 1
ATOM 13023 C C . THR E 2 243 ? -83.439 8.754 43.186 1.00 187.41 223 THR E C 1
ATOM 13024 O O . THR E 2 243 ? -83.296 8.128 42.133 1.00 188.65 223 THR E O 1
ATOM 13028 N N . ILE E 2 244 ? -84.499 8.616 43.977 1.00 189.33 224 ILE E N 1
ATOM 13029 C CA . ILE E 2 244 ? -85.548 7.628 43.725 1.00 190.06 224 ILE E CA 1
ATOM 13030 C C . ILE E 2 244 ? -86.506 8.093 42.630 1.00 194.87 224 ILE E C 1
ATOM 13031 O O . ILE E 2 244 ? -86.801 7.304 41.721 1.00 197.40 224 ILE E O 1
ATOM 13036 N N . PRO E 2 245 ? -87.028 9.329 42.654 1.00 192.95 225 PRO E N 1
ATOM 13037 C CA . PRO E 2 245 ? -87.954 9.743 41.583 1.00 196.51 225 PRO E CA 1
ATOM 13038 C C . PRO E 2 245 ? -87.336 9.733 40.192 1.00 201.54 225 PRO E C 1
ATOM 13039 O O . PRO E 2 245 ? -88.069 9.925 39.214 1.00 203.23 225 PRO E O 1
ATOM 13043 N N . PHE E 2 246 ? -86.024 9.518 40.073 1.00 197.60 226 PHE E N 1
ATOM 13044 C CA . PHE E 2 246 ? -85.406 9.404 38.757 1.00 202.27 226 PHE E CA 1
ATOM 13045 C C . PHE E 2 246 ? -85.971 8.215 37.986 1.00 211.19 226 PHE E C 1
ATOM 13046 O O . PHE E 2 246 ? -86.183 8.297 36.771 1.00 214.77 226 PHE E O 1
ATOM 13054 N N . VAL E 2 247 ? -86.232 7.104 38.680 1.00 196.00 227 VAL E N 1
ATOM 13055 C CA . VAL E 2 247 ? -86.758 5.916 38.013 1.00 206.22 227 VAL E CA 1
ATOM 13056 C C . VAL E 2 247 ? -88.179 6.155 37.518 1.00 215.79 227 VAL E C 1
ATOM 13057 O O . VAL E 2 247 ? -88.572 5.633 36.467 1.00 220.96 227 VAL E O 1
ATOM 13061 N N . LYS E 2 248 ? -88.972 6.941 38.253 1.00 218.63 228 LYS E N 1
ATOM 13062 C CA . LYS E 2 248 ? -90.314 7.276 37.786 1.00 209.12 228 LYS E CA 1
ATOM 13063 C C . LYS E 2 248 ? -90.270 8.102 36.508 1.00 209.31 228 LYS E C 1
ATOM 13064 O O . LYS E 2 248 ? -91.164 7.984 35.662 1.00 214.11 228 LYS E O 1
ATOM 13070 N N . GLU E 2 249 ? -89.240 8.937 36.348 1.00 209.76 229 GLU E N 1
ATOM 13071 C CA . GLU E 2 249 ? -89.102 9.730 35.132 1.00 211.35 229 GLU E CA 1
ATOM 13072 C C . GLU E 2 249 ? -88.801 8.854 33.922 1.00 212.37 229 GLU E C 1
ATOM 13073 O O . GLU E 2 249 ? -89.256 9.154 32.812 1.00 215.23 229 GLU E O 1
ATOM 13079 N N . ILE E 2 250 ? -88.046 7.770 34.117 1.00 218.10 230 ILE E N 1
ATOM 13080 C CA . ILE E 2 250 ? -87.688 6.890 33.011 1.00 210.16 230 ILE E CA 1
ATOM 13081 C C . ILE E 2 250 ? -88.874 6.049 32.552 1.00 217.80 230 ILE E C 1
ATOM 13082 O O . ILE E 2 250 ? -88.878 5.557 31.416 1.00 224.28 230 ILE E O 1
ATOM 13087 N N . LEU E 2 251 ? -89.889 5.884 33.397 1.00 210.14 231 LEU E N 1
ATOM 13088 C CA . LEU E 2 251 ? -91.081 5.115 33.042 1.00 211.31 231 LEU E CA 1
ATOM 13089 C C . LEU E 2 251 ? -91.750 5.648 31.777 1.00 219.40 231 LEU E C 1
ATOM 13090 O O . LEU E 2 251 ? -92.106 4.881 30.882 1.00 223.98 231 LEU E O 1
ATOM 13095 N N . PRO F 2 24 ? -76.773 -41.863 -26.061 1.00 164.60 4 PRO F N 1
ATOM 13096 C CA . PRO F 2 24 ? -77.875 -40.964 -26.423 1.00 167.12 4 PRO F CA 1
ATOM 13097 C C . PRO F 2 24 ? -78.766 -40.629 -25.227 1.00 167.91 4 PRO F C 1
ATOM 13098 O O . PRO F 2 24 ? -79.043 -41.517 -24.420 1.00 170.44 4 PRO F O 1
ATOM 13102 N N . ALA F 2 25 ? -79.201 -39.377 -25.104 1.00 164.97 5 ALA F N 1
ATOM 13103 C CA . ALA F 2 25 ? -78.839 -38.299 -26.022 1.00 152.74 5 ALA F CA 1
ATOM 13104 C C . ALA F 2 25 ? -77.479 -37.717 -25.626 1.00 145.43 5 ALA F C 1
ATOM 13105 O O . ALA F 2 25 ? -77.126 -37.739 -24.446 1.00 151.55 5 ALA F O 1
ATOM 13107 N N . GLN F 2 26 ? -76.712 -37.196 -26.585 1.00 148.29 6 GLN F N 1
ATOM 13108 C CA . GLN F 2 26 ? -77.128 -37.033 -27.978 1.00 131.16 6 GLN F CA 1
ATOM 13109 C C . GLN F 2 26 ? -76.429 -37.988 -28.935 1.00 125.95 6 GLN F C 1
ATOM 13110 O O . GLN F 2 26 ? -75.806 -38.961 -28.514 1.00 128.74 6 GLN F O 1
ATOM 13116 N N . LEU F 2 27 ? -76.535 -37.688 -30.228 1.00 121.13 7 LEU F N 1
ATOM 13117 C CA . LEU F 2 27 ? -75.857 -38.458 -31.262 1.00 113.54 7 LEU F CA 1
ATOM 13118 C C . LEU F 2 27 ? -74.378 -38.073 -31.285 1.00 110.65 7 LEU F C 1
ATOM 13119 O O . LEU F 2 27 ? -73.872 -37.393 -30.387 1.00 108.09 7 LEU F O 1
ATOM 13124 N N . SER F 2 28 ? -73.663 -38.503 -32.322 1.00 110.69 8 SER F N 1
ATOM 13125 C CA . SER F 2 28 ? -72.234 -38.250 -32.415 1.00 109.33 8 SER F CA 1
ATOM 13126 C C . SER F 2 28 ? -71.869 -37.899 -33.849 1.00 105.76 8 SER F C 1
ATOM 13127 O O . SER F 2 28 ? -72.612 -38.177 -34.792 1.00 98.86 8 SER F O 1
ATOM 13130 N N . LEU F 2 29 ? -70.704 -37.288 -33.994 1.00 109.89 9 LEU F N 1
ATOM 13131 C CA . LEU F 2 29 ? -70.243 -36.844 -35.301 1.00 109.42 9 LEU F CA 1
ATOM 13132 C C . LEU F 2 29 ? -69.720 -38.040 -36.091 1.00 111.36 9 LEU F C 1
ATOM 13133 O O . LEU F 2 29 ? -68.958 -38.850 -35.545 1.00 111.64 9 LEU F O 1
ATOM 13138 N N . PRO F 2 30 ? -70.111 -38.205 -37.362 1.00 119.25 10 PRO F N 1
ATOM 13139 C CA . PRO F 2 30 ? -69.519 -39.279 -38.170 1.00 123.64 10 PRO F CA 1
ATOM 13140 C C . PRO F 2 30 ? -68.070 -38.995 -38.534 1.00 128.09 10 PRO F C 1
ATOM 13141 O O . PRO F 2 30 ? -67.746 -38.798 -39.710 1.00 130.64 10 PRO F O 1
ATOM 13145 N N . LEU F 2 31 ? -67.191 -38.972 -37.533 1.00 131.15 11 LEU F N 1
ATOM 13146 C CA . LEU F 2 31 ? -65.765 -38.751 -37.753 1.00 128.83 11 LEU F CA 1
ATOM 13147 C C . LEU F 2 31 ? -65.135 -40.048 -38.243 1.00 136.10 11 LEU F C 1
ATOM 13148 O O . LEU F 2 31 ? -64.985 -41.004 -37.474 1.00 134.66 11 LEU F O 1
ATOM 13153 N N . TYR F 2 32 ? -64.764 -40.088 -39.518 1.00 136.84 12 TYR F N 1
ATOM 13154 C CA . TYR F 2 32 ? -64.140 -41.264 -40.111 1.00 136.73 12 TYR F CA 1
ATOM 13155 C C . TYR F 2 32 ? -62.628 -41.070 -40.118 1.00 142.59 12 TYR F C 1
ATOM 13156 O O . TYR F 2 32 ? -62.107 -40.194 -40.817 1.00 146.52 12 TYR F O 1
ATOM 13165 N N . LEU F 2 33 ? -61.937 -41.883 -39.335 1.00 129.60 13 LEU F N 1
ATOM 13166 C CA . LEU F 2 33 ? -60.485 -41.871 -39.246 1.00 134.27 13 LEU F CA 1
ATOM 13167 C C . LEU F 2 33 ? -59.900 -42.821 -40.277 1.00 132.79 13 LEU F C 1
ATOM 13168 O O . LEU F 2 33 ? -60.634 -43.555 -40.943 1.00 130.33 13 LEU F O 1
ATOM 13173 N N . PRO F 2 34 ? -58.562 -42.811 -40.467 1.00 132.96 14 PRO F N 1
ATOM 13174 C CA . PRO F 2 34 ? -57.941 -43.779 -41.383 1.00 138.41 14 PRO F CA 1
ATOM 13175 C C . PRO F 2 34 ? -58.400 -45.214 -41.167 1.00 145.06 14 PRO F C 1
ATOM 13176 O O . PRO F 2 34 ? -57.831 -45.950 -40.354 1.00 143.93 14 PRO F O 1
ATOM 13180 N N . ASP F 2 35 ? -59.442 -45.613 -41.901 1.00 150.91 15 ASP F N 1
ATOM 13181 C CA . ASP F 2 35 ? -59.952 -46.978 -41.899 1.00 136.48 15 ASP F CA 1
ATOM 13182 C C . ASP F 2 35 ? -59.145 -47.914 -42.793 1.00 128.23 15 ASP F C 1
ATOM 13183 O O . ASP F 2 35 ? -59.642 -48.987 -43.156 1.00 128.78 15 ASP F O 1
ATOM 13188 N N . ASP F 2 36 ? -57.920 -47.530 -43.158 1.00 118.28 16 ASP F N 1
ATOM 13189 C CA . ASP F 2 36 ? -57.056 -48.393 -43.952 1.00 99.86 16 ASP F CA 1
ATOM 13190 C C . ASP F 2 36 ? -56.483 -49.550 -43.146 1.00 87.51 16 ASP F C 1
ATOM 13191 O O . ASP F 2 36 ? -55.830 -50.423 -43.729 1.00 89.61 16 ASP F O 1
ATOM 13196 N N . GLU F 2 37 ? -56.704 -49.580 -41.835 1.00 83.51 17 GLU F N 1
ATOM 13197 C CA . GLU F 2 37 ? -56.186 -50.633 -40.965 1.00 75.94 17 GLU F CA 1
ATOM 13198 C C . GLU F 2 37 ? -57.373 -51.447 -40.456 1.00 77.88 17 GLU F C 1
ATOM 13199 O O . GLU F 2 37 ? -57.921 -51.178 -39.386 1.00 66.28 17 GLU F O 1
ATOM 13205 N N . THR F 2 38 ? -57.766 -52.448 -41.240 1.00 85.35 18 THR F N 1
ATOM 13206 C CA . THR F 2 38 ? -58.849 -53.359 -40.901 1.00 82.59 18 THR F CA 1
ATOM 13207 C C . THR F 2 38 ? -58.338 -54.788 -41.028 1.00 74.86 18 THR F C 1
ATOM 13208 O O . THR F 2 38 ? -57.179 -55.026 -41.377 1.00 80.30 18 THR F O 1
ATOM 13212 N N . PHE F 2 39 ? -59.216 -55.752 -40.739 1.00 77.01 19 PHE F N 1
ATOM 13213 C CA . PHE F 2 39 ? -58.876 -57.148 -40.979 1.00 74.39 19 PHE F CA 1
ATOM 13214 C C . PHE F 2 39 ? -58.691 -57.448 -42.461 1.00 81.14 19 PHE F C 1
ATOM 13215 O O . PHE F 2 39 ? -58.000 -58.413 -42.802 1.00 91.82 19 PHE F O 1
ATOM 13223 N N . ALA F 2 40 ? -59.284 -56.643 -43.346 1.00 74.89 20 ALA F N 1
ATOM 13224 C CA . ALA F 2 40 ? -59.146 -56.896 -44.775 1.00 71.28 20 ALA F CA 1
ATOM 13225 C C .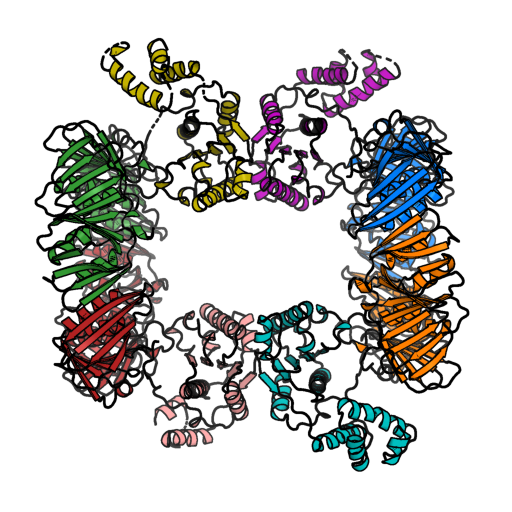 ALA F 2 40 ? -57.759 -56.518 -45.275 1.00 72.75 20 ALA F C 1
ATOM 13226 O O . ALA F 2 40 ? -57.170 -57.237 -46.089 1.00 80.38 20 ALA F O 1
ATOM 13228 N N . SER F 2 41 ? -57.223 -55.395 -44.803 1.00 75.89 21 SER F N 1
ATOM 13229 C CA . SER F 2 41 ? -55.899 -54.945 -45.215 1.00 79.57 21 SER F CA 1
ATOM 13230 C C . SER F 2 41 ? -54.774 -55.602 -44.426 1.00 73.19 21 SER F C 1
ATOM 13231 O O . SER F 2 41 ? -53.602 -55.309 -44.688 1.00 69.96 21 SER F O 1
ATOM 13234 N N . PHE F 2 42 ? -55.097 -56.478 -43.480 1.00 73.94 22 PHE F N 1
ATOM 13235 C CA . PHE F 2 42 ? -54.109 -57.145 -42.643 1.00 75.96 22 PHE F CA 1
ATOM 13236 C C . PHE F 2 42 ? -53.788 -58.515 -43.225 1.00 81.77 22 PHE F C 1
ATOM 13237 O O . PHE F 2 42 ? -54.696 -59.310 -43.491 1.00 96.21 22 PHE F O 1
ATOM 13245 N N . TRP F 2 43 ? -52.493 -58.792 -43.417 1.00 68.64 23 TRP F N 1
ATOM 13246 C CA . TRP F 2 43 ? -52.100 -60.066 -44.013 1.00 65.56 23 TRP F CA 1
ATOM 13247 C C . TRP F 2 43 ? -52.002 -61.140 -42.935 1.00 74.46 23 TRP F C 1
ATOM 13248 O O . TRP F 2 43 ? -51.423 -60.890 -41.870 1.00 80.05 23 TRP F O 1
ATOM 13259 N N . PRO F 2 44 ? -52.551 -62.335 -43.170 1.00 71.20 24 PRO F N 1
ATOM 13260 C CA . PRO F 2 44 ? -52.670 -63.324 -42.088 1.00 80.44 24 PRO F CA 1
ATOM 13261 C C . PRO F 2 44 ? -51.342 -63.859 -41.573 1.00 93.85 24 PRO F C 1
ATOM 13262 O O . PRO F 2 44 ? -51.032 -63.708 -40.387 1.00 105.11 24 PRO F O 1
ATOM 13266 N N . GLY F 2 45 ? -50.567 -64.497 -42.446 1.00 79.71 25 GLY F N 1
ATOM 13267 C CA . GLY F 2 45 ? -49.359 -65.196 -42.040 1.00 84.77 25 GLY F CA 1
ATOM 13268 C C . GLY F 2 45 ? -48.377 -64.350 -41.258 1.00 102.55 25 GLY F C 1
ATOM 13269 O O . GLY F 2 45 ? -48.158 -63.185 -41.591 1.00 111.55 25 GLY F O 1
ATOM 13270 N N . ASP F 2 46 ? -47.793 -64.925 -40.209 1.00 108.55 26 ASP F N 1
ATOM 13271 C CA . ASP F 2 46 ? -48.082 -66.299 -39.803 1.00 101.98 26 ASP F CA 1
ATOM 13272 C C . ASP F 2 46 ? -48.968 -66.345 -38.563 1.00 83.46 26 ASP F C 1
ATOM 13273 O O . ASP F 2 46 ? -48.809 -67.215 -37.707 1.00 83.45 26 ASP F O 1
ATOM 13278 N N . ASN F 2 47 ? -49.902 -65.407 -38.472 1.00 83.15 27 ASN F N 1
ATOM 13279 C CA . ASN F 2 47 ? -50.792 -65.303 -37.316 1.00 75.88 27 ASN F CA 1
ATOM 13280 C C . ASN F 2 47 ? -52.152 -65.924 -37.608 1.00 79.40 27 ASN F C 1
ATOM 13281 O O . ASN F 2 47 ? -53.198 -65.337 -37.334 1.00 77.97 27 ASN F O 1
ATOM 13286 N N . SER F 2 48 ? -52.150 -67.132 -38.173 1.00 80.59 28 SER F N 1
ATOM 13287 C CA . SER F 2 48 ? -53.410 -67.805 -38.470 1.00 72.67 28 SER F CA 1
ATOM 13288 C C . SER F 2 48 ? -54.141 -68.195 -37.191 1.00 76.00 28 SER F C 1
ATOM 13289 O O . SER F 2 48 ? -55.361 -68.023 -37.093 1.00 76.05 28 SER F O 1
ATOM 13292 N N . SER F 2 49 ? -53.414 -68.709 -36.195 1.00 79.90 29 SER F N 1
ATOM 13293 C CA . SER F 2 49 ? -54.055 -69.104 -34.944 1.00 78.57 29 SER F CA 1
ATOM 13294 C C . SER F 2 49 ? -54.512 -67.887 -34.150 1.00 73.02 29 SER F C 1
ATOM 13295 O O . SER F 2 49 ? -55.554 -67.928 -33.486 1.00 71.67 29 SER F O 1
ATOM 13298 N N . LEU F 2 50 ? -53.745 -66.796 -34.206 1.00 76.42 30 LEU F N 1
ATOM 13299 C CA . LEU F 2 50 ? -54.123 -65.581 -33.492 1.00 72.94 30 LEU F CA 1
ATOM 13300 C C . LEU F 2 50 ? -55.380 -64.961 -34.093 1.00 72.46 30 LEU F C 1
ATOM 13301 O O . LEU F 2 50 ? -56.318 -64.610 -33.367 1.00 70.67 30 LEU F O 1
ATOM 13306 N N . LEU F 2 51 ? -55.418 -64.820 -35.422 1.00 74.40 31 LEU F N 1
ATOM 13307 C CA . LEU F 2 51 ? -56.571 -64.200 -36.068 1.00 69.46 31 LEU F CA 1
ATOM 13308 C C . LEU F 2 51 ? -57.839 -65.019 -35.875 1.00 73.93 31 LEU F C 1
ATOM 13309 O O . LEU F 2 51 ? -58.944 -64.467 -35.909 1.00 79.13 31 LEU F O 1
ATOM 13314 N N . ALA F 2 52 ? -57.707 -66.331 -35.673 1.00 70.92 32 ALA F N 1
ATOM 13315 C CA . ALA F 2 52 ? -58.883 -67.157 -35.425 1.00 71.53 32 ALA F CA 1
ATOM 13316 C C . ALA F 2 52 ? -59.487 -66.853 -34.059 1.00 80.37 32 ALA F C 1
ATOM 13317 O O . ALA F 2 52 ? -60.702 -66.660 -33.935 1.00 93.01 32 ALA F O 1
ATOM 13319 N N . ALA F 2 53 ? -58.651 -66.800 -33.019 1.00 77.48 33 ALA F N 1
ATOM 13320 C CA . ALA F 2 53 ? -59.164 -66.516 -31.684 1.00 77.33 33 ALA F CA 1
ATOM 13321 C C . ALA F 2 53 ? -59.576 -65.059 -31.539 1.00 69.96 33 ALA F C 1
ATOM 13322 O O . ALA F 2 53 ? -60.478 -64.747 -30.754 1.00 76.99 33 ALA F O 1
ATOM 13324 N N . LEU F 2 54 ? -58.929 -64.158 -32.280 1.00 64.61 34 LEU F N 1
ATOM 13325 C CA . LEU F 2 54 ? -59.290 -62.746 -32.214 1.00 74.78 34 LEU F CA 1
ATOM 13326 C C . LEU F 2 54 ? -60.709 -62.527 -32.724 1.00 87.91 34 LEU F C 1
ATOM 13327 O O . LEU F 2 54 ? -61.533 -61.893 -32.056 1.00 91.65 34 LEU F O 1
ATOM 13332 N N . GLN F 2 55 ? -61.013 -63.055 -33.910 1.00 86.67 35 GLN F N 1
ATOM 13333 C CA . GLN F 2 55 ? -62.359 -62.962 -34.458 1.00 88.88 35 GLN F CA 1
ATOM 13334 C C . GLN F 2 55 ? -63.357 -63.833 -33.707 1.00 89.00 35 GLN F C 1
ATOM 13335 O O . GLN F 2 55 ? -64.560 -63.731 -33.971 1.00 92.77 35 GLN F O 1
ATOM 13341 N N . ASN F 2 56 ? -62.896 -64.676 -32.784 1.00 89.51 36 ASN F N 1
ATOM 13342 C CA . ASN F 2 56 ? -63.797 -65.502 -31.992 1.00 94.98 36 ASN F CA 1
ATOM 13343 C C . ASN F 2 56 ? -64.313 -64.779 -30.754 1.00 98.15 36 ASN F C 1
ATOM 13344 O O . ASN F 2 56 ? -65.461 -65.003 -30.352 1.00 105.19 36 ASN F O 1
ATOM 13349 N N . VAL F 2 57 ? -63.490 -63.922 -30.139 1.00 95.79 37 VAL F N 1
ATOM 13350 C CA . VAL F 2 57 ? -63.959 -63.085 -29.037 1.00 89.20 37 VAL F CA 1
ATOM 13351 C C . VAL F 2 57 ? -64.701 -61.853 -29.525 1.00 93.72 37 VAL F C 1
ATOM 13352 O O . VAL F 2 57 ? -65.377 -61.195 -28.725 1.00 102.62 37 VAL F O 1
ATOM 13356 N N . LEU F 2 58 ? -64.588 -61.518 -30.809 1.00 88.44 38 LEU F N 1
ATOM 13357 C CA . LEU F 2 58 ? -65.416 -60.485 -31.414 1.00 85.61 38 LEU F CA 1
ATOM 13358 C C . LEU F 2 58 ? -66.787 -61.006 -31.819 1.00 95.30 38 LEU F C 1
ATOM 13359 O O . LEU F 2 58 ? -67.606 -60.227 -32.319 1.00 96.51 38 LEU F O 1
ATOM 13364 N N . ARG F 2 59 ? -67.049 -62.296 -31.622 1.00 94.70 39 ARG F N 1
ATOM 13365 C CA . ARG F 2 59 ? -68.377 -62.853 -31.824 1.00 108.87 39 ARG F CA 1
ATOM 13366 C C . ARG F 2 59 ? -69.357 -62.272 -30.809 1.00 113.12 39 ARG F C 1
ATOM 13367 O O . ARG F 2 59 ? -68.970 -61.699 -29.787 1.00 115.42 39 ARG F O 1
ATOM 13375 N N . GLN F 2 60 ? -70.645 -62.434 -31.095 1.00 111.94 40 GLN F N 1
ATOM 13376 C CA . GLN F 2 60 ? -71.674 -61.942 -30.187 1.00 121.41 40 GLN F CA 1
ATOM 13377 C C . GLN F 2 60 ? -72.623 -63.055 -29.738 1.00 133.24 40 GLN F C 1
ATOM 13378 O O . GLN F 2 60 ? -73.279 -63.703 -30.557 1.00 143.15 40 GLN F O 1
ATOM 13384 N N . GLU F 2 61 ? -72.679 -63.267 -28.426 1.00 130.60 41 GLU F N 1
ATOM 13385 C CA . GLU F 2 61 ? -71.865 -62.477 -27.509 1.00 125.48 41 GLU F CA 1
ATOM 13386 C C . GLU F 2 61 ? -70.735 -63.326 -26.926 1.00 115.30 41 GLU F C 1
ATOM 13387 O O . GLU F 2 61 ? -70.929 -64.483 -26.547 1.00 117.96 41 GLU F O 1
ATOM 13393 N N . HIS F 2 62 ? -69.541 -62.740 -26.896 1.00 115.85 42 HIS F N 1
ATOM 13394 C CA . HIS F 2 62 ? -68.354 -63.377 -26.344 1.00 107.13 42 HIS F CA 1
ATOM 13395 C C . HIS F 2 62 ? -67.512 -62.309 -25.668 1.00 104.41 42 HIS F C 1
ATOM 13396 O O . HIS F 2 62 ? -67.200 -61.284 -26.281 1.00 109.53 42 HIS F O 1
ATOM 13403 N N . SER F 2 63 ? -67.157 -62.545 -24.409 1.00 104.64 43 SER F N 1
ATOM 13404 C CA . SER F 2 63 ? -66.322 -61.633 -23.637 1.00 97.10 43 SER F CA 1
ATOM 13405 C C . SER F 2 63 ? -65.068 -62.379 -23.208 1.00 99.25 43 SER F C 1
ATOM 13406 O O . SER F 2 63 ? -65.154 -63.395 -22.509 1.00 116.89 43 SER F O 1
ATOM 13409 N N . GLY F 2 64 ? -63.910 -61.882 -23.633 1.00 88.77 44 GLY F N 1
ATOM 13410 C CA . GLY F 2 64 ? -62.652 -62.520 -23.316 1.00 85.86 44 GLY F CA 1
ATOM 13411 C C . GLY F 2 64 ? -61.538 -61.501 -23.221 1.00 81.33 44 GLY F C 1
ATOM 13412 O O . GLY F 2 64 ? -61.736 -60.305 -23.443 1.00 79.59 44 GLY F O 1
ATOM 13413 N N . TYR F 2 65 ? -60.350 -61.998 -22.883 1.00 78.87 45 TYR F N 1
ATOM 13414 C CA . TYR F 2 65 ? -59.150 -61.181 -22.760 1.00 76.00 45 TYR F CA 1
ATOM 13415 C C . TYR F 2 65 ? -58.033 -61.848 -23.545 1.00 86.16 45 TYR F C 1
ATOM 13416 O O . TYR F 2 65 ? -57.678 -62.999 -23.268 1.00 90.93 45 TYR F O 1
ATOM 13425 N N . ILE F 2 66 ? -57.490 -61.133 -24.526 1.00 82.72 46 ILE F N 1
ATOM 13426 C CA . ILE F 2 66 ? -56.387 -61.616 -25.344 1.00 77.99 46 ILE F CA 1
ATOM 13427 C C . ILE F 2 66 ? -55.229 -60.639 -25.209 1.00 74.54 46 ILE F C 1
ATOM 13428 O O . ILE F 2 66 ? -55.427 -59.420 -25.238 1.00 75.81 46 ILE F O 1
ATOM 13433 N N . TYR F 2 67 ? -54.023 -61.179 -25.048 1.00 73.96 47 TYR F N 1
ATOM 13434 C CA . TYR F 2 67 ? -52.801 -60.392 -24.946 1.00 71.96 47 TYR F CA 1
ATOM 13435 C C . TYR F 2 67 ? -51.935 -60.660 -26.170 1.00 76.35 47 TYR F C 1
ATOM 13436 O O . TYR F 2 67 ? -51.656 -61.819 -26.498 1.00 79.02 47 TYR F O 1
ATOM 13445 N N . LEU F 2 68 ? -51.521 -59.589 -26.844 1.00 67.94 48 LEU F N 1
ATOM 13446 C CA . LEU F 2 68 ? -50.758 -59.666 -28.089 1.00 70.42 48 LEU F CA 1
ATOM 13447 C C . LEU F 2 68 ? -49.446 -58.916 -27.894 1.00 78.16 48 LEU F C 1
ATOM 13448 O O . LEU F 2 68 ? -49.420 -57.683 -27.926 1.00 90.33 48 LEU F O 1
ATOM 13453 N N . TRP F 2 69 ? -48.356 -59.648 -27.704 1.00 72.44 49 TRP F N 1
ATOM 13454 C CA . TRP F 2 69 ? -47.046 -59.037 -27.564 1.00 77.01 49 TRP F CA 1
ATOM 13455 C C . TRP F 2 69 ? -46.206 -59.315 -28.804 1.00 73.51 49 TRP F C 1
ATOM 13456 O O . TRP F 2 69 ? -46.335 -60.363 -29.441 1.00 70.05 49 TRP F O 1
ATOM 13467 N N . ALA F 2 70 ? -45.355 -58.354 -29.147 1.00 76.43 50 ALA F N 1
ATOM 13468 C CA . ALA F 2 70 ? -44.486 -58.450 -30.312 1.00 82.24 50 ALA F CA 1
ATOM 13469 C C . ALA F 2 70 ? -43.355 -57.441 -30.141 1.00 103.51 50 ALA F C 1
ATOM 13470 O O . ALA F 2 70 ? -43.254 -56.765 -29.112 1.00 109.71 50 ALA F O 1
ATOM 13472 N N . ARG F 2 71 ? -42.507 -57.325 -31.163 1.00 109.89 51 ARG F N 1
ATOM 13473 C CA . ARG F 2 71 ? -41.335 -56.460 -31.078 1.00 127.67 51 ARG F CA 1
ATOM 13474 C C . ARG F 2 71 ? -41.554 -55.131 -31.792 1.00 132.62 51 ARG F C 1
ATOM 13475 O O . ARG F 2 71 ? -42.025 -54.166 -31.183 1.00 134.84 51 ARG F O 1
ATOM 13483 N N . GLU F 2 72 ? -41.213 -55.066 -33.078 1.00 130.11 52 GLU F N 1
ATOM 13484 C CA . GLU F 2 72 ? -41.236 -53.820 -33.836 1.00 138.13 52 GLU F CA 1
ATOM 13485 C C . GLU F 2 72 ? -42.072 -54.003 -35.092 1.00 136.04 52 GLU F C 1
ATOM 13486 O O . GLU F 2 72 ? -41.781 -54.882 -35.911 1.00 141.29 52 GLU F O 1
ATOM 13492 N N . GLY F 2 73 ? -43.103 -53.178 -35.241 1.00 135.17 53 GLY F N 1
ATOM 13493 C CA . GLY F 2 73 ? -43.867 -53.132 -36.480 1.00 123.35 53 GLY F CA 1
ATOM 13494 C C . GLY F 2 73 ? -44.519 -54.438 -36.879 1.00 108.35 53 GLY F C 1
ATOM 13495 O O . GLY F 2 73 ? -44.536 -54.782 -38.067 1.00 109.63 53 GLY F O 1
ATOM 13496 N N . ALA F 2 74 ? -45.058 -55.175 -35.913 1.00 99.98 54 ALA F N 1
ATOM 13497 C CA . ALA F 2 74 ? -45.771 -56.411 -36.202 1.00 92.60 54 ALA F CA 1
ATOM 13498 C C . ALA F 2 74 ? -47.262 -56.196 -36.430 1.00 83.40 54 ALA F C 1
ATOM 13499 O O . ALA F 2 74 ? -47.963 -57.151 -36.777 1.00 78.15 54 ALA F O 1
ATOM 13501 N N . GLY F 2 75 ? -47.763 -54.977 -36.250 1.00 88.43 55 GLY F N 1
ATOM 13502 C CA . GLY F 2 75 ? -49.171 -54.713 -36.451 1.00 75.43 55 GLY F CA 1
ATOM 13503 C C . GLY F 2 75 ? -50.024 -54.894 -35.220 1.00 75.57 55 GLY F C 1
ATOM 13504 O O . GLY F 2 75 ? -51.196 -55.267 -35.341 1.00 74.23 55 GLY F O 1
ATOM 13505 N N . ARG F 2 76 ? -49.465 -54.655 -34.031 1.00 72.05 56 ARG F N 1
ATOM 13506 C CA . ARG F 2 76 ? -50.251 -54.764 -32.807 1.00 73.20 56 ARG F CA 1
ATOM 13507 C C . ARG F 2 76 ? -51.346 -53.704 -32.762 1.00 75.75 56 ARG F C 1
ATOM 13508 O O . ARG F 2 76 ? -52.487 -53.998 -32.386 1.00 79.83 56 ARG F O 1
ATOM 13516 N N . SER F 2 77 ? -51.019 -52.466 -33.142 1.00 73.94 57 SER F N 1
ATOM 13517 C CA . SER F 2 77 ? -52.035 -51.422 -33.192 1.00 77.80 57 SER F CA 1
ATOM 13518 C C . SER F 2 77 ? -52.967 -51.610 -34.380 1.00 76.44 57 SER F C 1
ATOM 13519 O O . SER F 2 77 ? -54.113 -51.148 -34.346 1.00 79.79 57 SER F O 1
ATOM 13522 N N . HIS F 2 78 ? -52.494 -52.279 -35.434 1.00 79.33 58 HIS F N 1
ATOM 13523 C CA . HIS F 2 78 ? -53.353 -52.578 -36.575 1.00 71.90 58 HIS F CA 1
ATOM 13524 C C . HIS F 2 78 ? -54.506 -53.486 -36.166 1.00 69.18 58 HIS F C 1
ATOM 13525 O O . HIS F 2 78 ? -55.660 -53.246 -36.539 1.00 75.73 58 HIS F O 1
ATOM 13532 N N . LEU F 2 79 ? -54.215 -54.530 -35.388 1.00 63.31 59 LEU F N 1
ATOM 13533 C CA . LEU F 2 79 ? -55.263 -55.460 -34.984 1.00 64.63 59 LEU F CA 1
ATOM 13534 C C . LEU F 2 79 ? -56.213 -54.838 -33.970 1.00 71.52 59 LEU F C 1
ATOM 13535 O O . LEU F 2 79 ? -57.382 -55.232 -33.898 1.00 74.97 59 LEU F O 1
ATOM 13540 N N . LEU F 2 80 ? -55.738 -53.876 -33.178 1.00 65.23 60 LEU F N 1
ATOM 13541 C CA . LEU F 2 80 ? -56.647 -53.158 -32.293 1.00 67.35 60 LEU F CA 1
ATOM 13542 C C . LEU F 2 80 ? -57.560 -52.235 -33.088 1.00 73.77 60 LEU F C 1
ATOM 13543 O O . LEU F 2 80 ? -58.767 -52.173 -32.829 1.00 83.57 60 LEU F O 1
ATOM 13548 N N . HIS F 2 81 ? -57.003 -51.520 -34.069 1.00 69.52 61 HIS F N 1
ATOM 13549 C CA . HIS F 2 81 ? -57.835 -50.705 -34.947 1.00 74.56 61 HIS F CA 1
ATOM 13550 C C . HIS F 2 81 ? -58.756 -51.564 -35.803 1.00 76.67 61 HIS F C 1
ATOM 13551 O O . HIS F 2 81 ? -59.856 -51.126 -36.159 1.00 79.19 61 HIS F O 1
ATOM 13558 N N . ALA F 2 82 ? -58.329 -52.783 -36.144 1.00 73.63 62 ALA F N 1
ATOM 13559 C CA . ALA F 2 82 ? -59.184 -53.668 -36.928 1.00 72.88 62 ALA F CA 1
ATOM 13560 C C . ALA F 2 82 ? -60.348 -54.189 -36.096 1.00 77.25 62 ALA F C 1
ATOM 13561 O O . ALA F 2 82 ? -61.470 -54.317 -36.599 1.00 73.81 62 ALA F O 1
ATOM 13563 N N . ALA F 2 83 ? -60.102 -54.492 -34.819 1.00 76.05 63 ALA F N 1
ATOM 13564 C CA . ALA F 2 83 ? -61.175 -54.973 -33.957 1.00 76.67 63 ALA F CA 1
ATOM 13565 C C . ALA F 2 83 ? -62.140 -53.856 -33.585 1.00 74.68 63 ALA F C 1
ATOM 13566 O O . ALA F 2 83 ? -63.330 -54.115 -33.373 1.00 84.72 63 ALA F O 1
ATOM 13568 N N . CYS F 2 84 ? -61.655 -52.617 -33.497 1.00 68.92 64 CYS F N 1
ATOM 13569 C CA . CYS F 2 84 ? -62.552 -51.495 -33.239 1.00 78.67 64 CYS F CA 1
ATOM 13570 C C . CYS F 2 84 ? -63.466 -51.248 -34.431 1.00 84.86 64 CYS F C 1
ATOM 13571 O O . CYS F 2 84 ? -64.687 -51.130 -34.276 1.00 89.32 64 CYS F O 1
ATOM 13574 N N . ALA F 2 85 ? -62.891 -51.177 -35.635 1.00 89.31 65 ALA F N 1
ATOM 13575 C CA . ALA F 2 85 ? -63.701 -50.951 -36.828 1.00 84.43 65 ALA F CA 1
ATOM 13576 C C . ALA F 2 85 ? -64.642 -52.117 -37.098 1.00 86.25 65 ALA F C 1
ATOM 13577 O O . ALA F 2 85 ? -65.700 -51.928 -37.709 1.00 86.34 65 ALA F O 1
ATOM 13579 N N . GLU F 2 86 ? -64.279 -53.322 -36.654 1.00 82.28 66 GLU F N 1
ATOM 13580 C CA . GLU F 2 86 ? -65.153 -54.473 -36.855 1.00 88.49 66 GLU F CA 1
ATOM 13581 C C . GLU F 2 86 ? -66.438 -54.335 -36.050 1.00 87.70 66 GLU F C 1
ATOM 13582 O O . GLU F 2 86 ? -67.520 -54.681 -36.536 1.00 93.63 66 GLU F O 1
ATOM 13588 N N . LEU F 2 87 ? -66.343 -53.825 -34.823 1.00 89.48 67 LEU F N 1
ATOM 13589 C CA . LEU F 2 87 ? -67.529 -53.625 -34.002 1.00 88.10 67 LEU F CA 1
ATOM 13590 C C . LEU F 2 87 ? -68.185 -52.275 -34.249 1.00 95.27 67 LEU F C 1
ATOM 13591 O O . LEU F 2 87 ? -69.400 -52.142 -34.060 1.00 102.77 67 LEU F O 1
ATOM 13596 N N . SER F 2 88 ? -67.411 -51.272 -34.669 1.00 88.09 68 SER F N 1
ATOM 13597 C CA . SER F 2 88 ? -68.000 -49.979 -35.000 1.00 89.85 68 SER F CA 1
ATOM 13598 C C . SER F 2 88 ? -68.881 -50.068 -36.238 1.00 96.57 68 SER F C 1
ATOM 13599 O O . SER F 2 88 ? -69.863 -49.325 -36.352 1.00 96.82 68 SER F O 1
ATOM 13602 N N . GLN F 2 89 ? -68.557 -50.968 -37.169 1.00 94.93 69 GLN F N 1
ATOM 13603 C CA . GLN F 2 89 ? -69.356 -51.119 -38.377 1.00 102.04 69 GLN F CA 1
ATOM 13604 C C . GLN F 2 89 ? -70.681 -51.827 -38.128 1.00 96.17 69 GLN F C 1
ATOM 13605 O O . GLN F 2 89 ? -71.547 -51.805 -39.009 1.00 105.86 69 GLN F O 1
ATOM 13611 N N . ARG F 2 90 ? -70.866 -52.449 -36.960 1.00 98.28 70 ARG F N 1
ATOM 13612 C CA . ARG F 2 90 ? -72.144 -53.060 -36.615 1.00 96.29 70 ARG F CA 1
ATOM 13613 C C . ARG F 2 90 ? -72.800 -52.389 -35.412 1.00 102.55 70 ARG F C 1
ATOM 13614 O O . ARG F 2 90 ? -73.672 -52.985 -34.773 1.00 107.82 70 ARG F O 1
ATOM 13622 N N . GLY F 2 91 ? -72.402 -51.158 -35.094 1.00 94.12 71 GLY F N 1
ATOM 13623 C CA . GLY F 2 91 ? -73.098 -50.351 -34.115 1.00 98.72 71 GLY F CA 1
ATOM 13624 C C . GLY F 2 91 ? -72.674 -50.531 -32.674 1.00 102.48 71 GLY F C 1
ATOM 13625 O O . GLY F 2 91 ? -73.297 -49.932 -31.788 1.00 109.49 71 GLY F O 1
ATOM 13626 N N . ASP F 2 92 ? -71.643 -51.325 -32.403 1.00 96.91 72 ASP F N 1
ATOM 13627 C CA . ASP F 2 92 ? -71.204 -51.542 -31.030 1.00 98.97 72 ASP F CA 1
ATOM 13628 C C . ASP F 2 92 ? -70.259 -50.432 -30.585 1.00 88.53 72 ASP F C 1
ATOM 13629 O O . ASP F 2 92 ? -69.443 -49.938 -31.369 1.00 89.59 72 ASP F O 1
ATOM 13634 N N . ALA F 2 93 ? -70.375 -50.040 -29.318 1.00 91.22 73 ALA F N 1
ATOM 13635 C CA . ALA F 2 93 ? -69.514 -49.007 -28.757 1.00 84.57 73 ALA F CA 1
ATOM 13636 C C . ALA F 2 93 ? -68.135 -49.577 -28.454 1.00 79.40 73 ALA F C 1
ATOM 13637 O O . ALA F 2 93 ? -68.008 -50.683 -27.922 1.00 83.40 73 ALA F O 1
ATOM 13639 N N . VAL F 2 94 ? -67.096 -48.810 -28.788 1.00 79.36 74 VAL F N 1
ATOM 13640 C CA . VAL F 2 94 ? -65.722 -49.281 -28.690 1.00 76.43 74 VAL F CA 1
ATOM 13641 C C . VAL F 2 94 ? -64.865 -48.218 -28.010 1.00 74.82 74 VAL F C 1
ATOM 13642 O O . VAL F 2 94 ? -65.242 -47.049 -27.910 1.00 78.19 74 VAL F O 1
ATOM 13646 N N . GLY F 2 95 ? -63.698 -48.647 -27.531 1.00 59.92 75 GLY F N 1
ATOM 13647 C CA . GLY F 2 95 ? -62.748 -47.751 -26.901 1.00 63.67 75 GLY F CA 1
ATOM 13648 C C . GLY F 2 95 ? -61.308 -48.178 -27.102 1.00 72.34 75 GLY F C 1
ATOM 13649 O O . GLY F 2 95 ? -60.955 -49.333 -26.847 1.00 79.45 75 GLY F O 1
ATOM 13650 N N . TYR F 2 96 ? -60.467 -47.253 -27.558 1.00 72.13 76 TYR F N 1
ATOM 13651 C CA . TYR F 2 96 ? -59.058 -47.520 -27.833 1.00 74.48 76 TYR F CA 1
ATOM 13652 C C . TYR F 2 96 ? -58.209 -46.565 -27.007 1.00 79.54 76 TYR F C 1
ATOM 13653 O O . TYR F 2 96 ? -58.356 -45.345 -27.126 1.00 87.06 76 TYR F O 1
ATOM 13662 N N . VAL F 2 97 ? -57.322 -47.111 -26.187 1.00 82.00 77 VAL F N 1
ATOM 13663 C CA . VAL F 2 97 ? -56.528 -46.332 -25.249 1.00 78.84 77 VAL F CA 1
ATOM 13664 C C . VAL F 2 97 ? -55.057 -46.504 -25.610 1.00 76.90 77 VAL F C 1
ATOM 13665 O O . VAL F 2 97 ? -54.410 -47.464 -25.188 1.00 78.85 77 VAL F O 1
ATOM 13669 N N . PRO F 2 98 ? -54.480 -45.574 -26.378 1.00 76.61 78 PRO F N 1
ATOM 13670 C CA . PRO F 2 98 ? -53.040 -45.653 -26.658 1.00 75.78 78 PRO F CA 1
ATOM 13671 C C . PRO F 2 98 ? -52.205 -45.217 -25.464 1.00 85.68 78 PRO F C 1
ATOM 13672 O O . PRO F 2 98 ? -52.059 -44.019 -25.202 1.00 90.73 78 PRO F O 1
ATOM 13676 N N . LEU F 2 99 ? -51.648 -46.186 -24.733 1.00 88.41 79 LEU F N 1
ATOM 13677 C CA . LEU F 2 99 ? -50.898 -45.885 -23.519 1.00 86.13 79 LEU F CA 1
ATOM 13678 C C . LEU F 2 99 ? -49.543 -45.243 -23.793 1.00 95.39 79 LEU F C 1
ATOM 13679 O O . LEU F 2 99 ? -48.887 -44.805 -22.842 1.00 94.54 79 LEU F O 1
ATOM 13684 N N . ASP F 2 100 ? -49.105 -45.181 -25.053 1.00 92.60 80 ASP F N 1
ATOM 13685 C CA . ASP F 2 100 ? -47.903 -44.427 -25.390 1.00 103.20 80 ASP F CA 1
ATOM 13686 C C . ASP F 2 100 ? -48.179 -42.937 -25.536 1.00 103.75 80 ASP F C 1
ATOM 13687 O O . ASP F 2 100 ? -47.264 -42.128 -25.344 1.00 109.90 80 ASP F O 1
ATOM 13692 N N . LYS F 2 101 ? -49.414 -42.558 -25.870 1.00 106.91 81 LYS F N 1
ATOM 13693 C CA . LYS F 2 101 ? -49.830 -41.162 -25.926 1.00 100.71 81 LYS F CA 1
ATOM 13694 C C . LYS F 2 101 ? -50.588 -40.743 -24.672 1.00 99.13 81 LYS F C 1
ATOM 13695 O O . LYS F 2 101 ? -51.386 -39.801 -24.714 1.00 99.04 81 LYS F O 1
ATOM 13701 N N . ARG F 2 102 ? -50.349 -41.427 -23.551 1.00 95.20 82 ARG F N 1
ATOM 13702 C CA . ARG F 2 102 ? -51.082 -41.159 -22.319 1.00 94.11 82 ARG F CA 1
ATOM 13703 C C . ARG F 2 102 ? -50.765 -39.795 -21.722 1.00 100.18 82 ARG F C 1
ATOM 13704 O O . ARG F 2 102 ? -51.421 -39.398 -20.753 1.00 105.10 82 ARG F O 1
ATOM 13712 N N . THR F 2 103 ? -49.784 -39.075 -22.266 1.00 100.40 83 THR F N 1
ATOM 13713 C CA . THR F 2 103 ? -49.487 -37.725 -21.809 1.00 111.11 83 THR F CA 1
ATOM 13714 C C . THR F 2 103 ? -50.516 -36.705 -22.281 1.00 107.33 83 THR F C 1
ATOM 13715 O O . THR F 2 103 ? -50.448 -35.543 -21.866 1.00 110.90 83 THR F O 1
ATOM 13719 N N . TRP F 2 104 ? -51.460 -37.108 -23.131 1.00 107.01 84 TRP F N 1
ATOM 13720 C CA . TRP F 2 104 ? -52.489 -36.217 -23.646 1.00 103.72 84 TRP F CA 1
ATOM 13721 C C . TRP F 2 104 ? -53.852 -36.443 -23.003 1.00 100.74 84 TRP F C 1
ATOM 13722 O O . TRP F 2 104 ? -54.798 -35.718 -23.325 1.00 99.87 84 TRP F O 1
ATOM 13733 N N . PHE F 2 105 ? -53.982 -37.425 -22.115 1.00 105.42 85 PHE F N 1
ATOM 13734 C CA . PHE F 2 105 ? -55.227 -37.641 -21.388 1.00 105.58 85 PHE F CA 1
ATOM 13735 C C . PHE F 2 105 ? -54.892 -38.121 -19.979 1.00 108.97 85 PHE F C 1
ATOM 13736 O O . PHE F 2 105 ? -53.738 -38.072 -19.544 1.00 111.43 85 PHE F O 1
ATOM 13744 N N . VAL F 2 106 ? -55.911 -38.580 -19.260 1.00 106.62 86 VAL F N 1
ATOM 13745 C CA . VAL F 2 106 ? -55.783 -38.853 -17.831 1.00 112.49 86 VAL F CA 1
ATOM 13746 C C . VAL F 2 106 ? -56.276 -40.267 -17.553 1.00 106.51 86 VAL F C 1
ATOM 13747 O O . VAL F 2 106 ? -57.050 -40.836 -18.338 1.00 94.86 86 VAL F O 1
ATOM 13751 N N . PRO F 2 107 ? -55.835 -40.869 -16.443 1.00 110.63 87 PRO F N 1
ATOM 13752 C CA . PRO F 2 107 ? -56.323 -42.216 -16.099 1.00 107.33 87 PRO F CA 1
ATOM 13753 C C . PRO F 2 107 ? -57.817 -42.270 -15.805 1.00 105.43 87 PRO F C 1
ATOM 13754 O O . PRO F 2 107 ? -58.391 -43.365 -15.810 1.00 99.23 87 PRO F O 1
ATOM 13758 N N . GLU F 2 108 ? -58.466 -41.131 -15.564 1.00 105.39 88 GLU F N 1
ATOM 13759 C CA . GLU F 2 108 ? -59.906 -41.103 -15.337 1.00 109.91 88 GLU F CA 1
ATOM 13760 C C . GLU F 2 108 ? -60.710 -41.310 -16.617 1.00 104.75 88 GLU F C 1
ATOM 13761 O O . GLU F 2 108 ? -61.943 -41.376 -16.552 1.00 103.49 88 GLU F O 1
ATOM 13767 N N . VAL F 2 109 ? -60.044 -41.416 -17.772 1.00 110.52 89 VAL F N 1
ATOM 13768 C CA . VAL F 2 109 ? -60.725 -41.696 -19.035 1.00 101.14 89 VAL F CA 1
ATOM 13769 C C . VAL F 2 109 ? -61.118 -43.158 -19.175 1.00 95.46 89 VAL F C 1
ATOM 13770 O O . VAL F 2 109 ? -61.943 -43.485 -20.039 1.00 92.31 89 VAL F O 1
ATOM 13774 N N . LEU F 2 110 ? -60.562 -44.044 -18.347 1.00 94.56 90 LEU F N 1
ATOM 13775 C CA . LEU F 2 110 ? -60.970 -45.442 -18.329 1.00 89.69 90 LEU F CA 1
ATOM 13776 C C . LEU F 2 110 ? -62.286 -45.661 -17.599 1.00 92.89 90 LEU F C 1
ATOM 13777 O O . LEU F 2 110 ? -62.876 -46.739 -17.730 1.00 85.35 90 LEU F O 1
ATOM 13782 N N . ASP F 2 111 ? -62.753 -44.676 -16.836 1.00 95.82 91 ASP F N 1
ATOM 13783 C CA . ASP F 2 111 ? -63.983 -44.831 -16.073 1.00 102.25 91 ASP F CA 1
ATOM 13784 C C . ASP F 2 111 ? -65.182 -44.896 -17.011 1.00 99.43 91 ASP F C 1
ATOM 13785 O O . ASP F 2 111 ? -65.353 -44.036 -17.880 1.00 95.97 91 ASP F O 1
ATOM 13790 N N . GLY F 2 112 ? -66.016 -45.918 -16.830 1.00 99.34 92 GLY F N 1
ATOM 13791 C CA . GLY F 2 112 ? -67.167 -46.130 -17.677 1.00 97.92 92 GLY F CA 1
ATOM 13792 C C . GLY F 2 112 ? -66.930 -47.034 -18.867 1.00 93.35 92 GLY F C 1
ATOM 13793 O O . GLY F 2 112 ? -67.902 -47.462 -19.502 1.00 98.45 92 GLY F O 1
ATOM 13794 N N . MET F 2 113 ? -65.672 -47.343 -19.191 1.00 94.10 93 MET F N 1
ATOM 13795 C CA . MET F 2 113 ? -65.388 -48.209 -20.328 1.00 89.24 93 MET F CA 1
ATOM 13796 C C . MET F 2 113 ? -65.782 -49.658 -20.077 1.00 83.90 93 MET F C 1
ATOM 13797 O O . MET F 2 113 ? -65.740 -50.460 -21.015 1.00 83.45 93 MET F O 1
ATOM 13802 N N . GLU F 2 114 ? -66.163 -50.011 -18.848 1.00 82.97 94 GLU F N 1
ATOM 13803 C CA . GLU F 2 114 ? -66.660 -51.354 -18.577 1.00 87.00 94 GLU F CA 1
ATOM 13804 C C . GLU F 2 114 ? -68.018 -51.613 -19.213 1.00 88.96 94 GLU F C 1
ATOM 13805 O O . GLU F 2 114 ? -68.437 -52.773 -19.287 1.00 85.44 94 GLU F O 1
ATOM 13811 N N . HIS F 2 115 ? -68.710 -50.570 -19.670 1.00 89.30 95 HIS F N 1
ATOM 13812 C CA . HIS F 2 115 ? -69.968 -50.712 -20.389 1.00 91.88 95 HIS F CA 1
ATOM 13813 C C . HIS F 2 115 ? -69.776 -50.802 -21.897 1.00 86.97 95 HIS F C 1
ATOM 13814 O O . HIS F 2 115 ? -70.768 -50.870 -22.630 1.00 90.43 95 HIS F O 1
ATOM 13821 N N . LEU F 2 116 ? -68.536 -50.803 -22.376 1.00 86.36 96 LEU F N 1
ATOM 13822 C CA . LEU F 2 116 ? -68.257 -50.857 -23.803 1.00 85.08 96 LEU F CA 1
ATOM 13823 C C . LEU F 2 116 ? -68.180 -52.299 -24.285 1.00 84.30 96 LEU F C 1
ATOM 13824 O O . LEU F 2 116 ? -67.880 -53.217 -23.518 1.00 85.33 96 LEU F O 1
ATOM 13829 N N . SER F 2 117 ? -68.443 -52.487 -25.581 1.00 85.85 97 SER F N 1
ATOM 13830 C CA . SER F 2 117 ? -68.367 -53.823 -26.161 1.00 82.87 97 SER F CA 1
ATOM 13831 C C . SER F 2 117 ? -66.925 -54.283 -26.327 1.00 74.53 97 SER F C 1
ATOM 13832 O O . SER F 2 117 ? -66.657 -55.490 -26.323 1.00 72.31 97 SER F O 1
ATOM 13835 N N . LEU F 2 118 ? -65.990 -53.348 -26.469 1.00 70.73 98 LEU F N 1
ATOM 13836 C CA . LEU F 2 118 ? -64.591 -53.689 -26.684 1.00 68.84 98 LEU F CA 1
ATOM 13837 C C . LEU F 2 118 ? -63.712 -52.569 -26.150 1.00 73.42 98 LEU F C 1
ATOM 13838 O O . LEU F 2 118 ? -63.979 -51.390 -26.406 1.00 75.80 98 LEU F O 1
ATOM 13843 N N . VAL F 2 119 ? -62.672 -52.944 -25.410 1.00 71.22 99 VAL F N 1
ATOM 13844 C CA . VAL F 2 119 ? -61.687 -52.010 -24.877 1.00 67.04 99 VAL F CA 1
ATOM 13845 C C . VAL F 2 119 ? -60.315 -52.477 -25.336 1.00 70.59 99 VAL F C 1
ATOM 13846 O O . VAL F 2 119 ? -59.909 -53.610 -25.045 1.00 74.07 99 VAL F O 1
ATOM 13850 N N . CYS F 2 120 ? -59.605 -51.611 -26.053 1.00 66.31 100 CYS F N 1
ATOM 13851 C CA . CYS F 2 120 ? -58.284 -51.917 -26.586 1.00 62.33 100 CYS F CA 1
ATOM 13852 C C . CYS F 2 120 ? -57.245 -51.112 -25.819 1.00 67.78 100 CYS F C 1
ATOM 13853 O O . CYS F 2 120 ? -57.259 -49.877 -25.857 1.00 73.54 100 CYS F O 1
ATOM 13856 N N . ILE F 2 121 ? -56.355 -51.811 -25.123 1.00 68.28 101 ILE F N 1
ATOM 13857 C CA . ILE F 2 121 ? -55.260 -51.194 -24.384 1.00 72.85 101 ILE F CA 1
ATOM 13858 C C . ILE F 2 121 ? -53.988 -51.429 -25.187 1.00 71.06 101 ILE F C 1
ATOM 13859 O O . ILE F 2 121 ? -53.481 -52.554 -25.247 1.00 69.51 101 ILE F O 1
ATOM 13864 N N . ASP F 2 122 ? -53.470 -50.374 -25.810 1.00 71.50 102 ASP F N 1
ATOM 13865 C CA . ASP F 2 122 ? -52.312 -50.475 -26.689 1.00 80.42 102 ASP F CA 1
ATOM 13866 C C . ASP F 2 122 ? -51.055 -50.059 -25.936 1.00 83.33 102 ASP F C 1
ATOM 13867 O O . ASP F 2 122 ? -51.037 -49.012 -25.280 1.00 84.48 102 ASP F O 1
ATOM 13872 N N . ASN F 2 123 ? -50.014 -50.890 -26.025 1.00 85.14 103 ASN F N 1
ATOM 13873 C CA . ASN F 2 123 ? -48.697 -50.600 -25.452 1.00 89.71 103 ASN F CA 1
ATOM 13874 C C . ASN F 2 123 ? -48.777 -50.422 -23.933 1.00 90.11 103 ASN F C 1
ATOM 13875 O O . ASN F 2 123 ? -48.480 -49.359 -23.384 1.00 90.21 103 ASN F O 1
ATOM 13880 N N . ILE F 2 124 ? -49.172 -51.505 -23.254 1.00 90.43 104 ILE F N 1
ATOM 13881 C CA . ILE F 2 124 ? -49.311 -51.480 -21.798 1.00 86.18 104 ILE F CA 1
ATOM 13882 C C . ILE F 2 124 ? -47.972 -51.531 -21.083 1.00 93.29 104 ILE F C 1
ATOM 13883 O O . ILE F 2 124 ? -47.934 -51.425 -19.850 1.00 96.36 104 ILE F O 1
ATOM 13888 N N . GLU F 2 125 ? -46.868 -51.680 -21.813 1.00 90.84 105 GLU F N 1
ATOM 13889 C CA . GLU F 2 125 ? -45.547 -51.643 -21.200 1.00 99.49 105 GLU F CA 1
ATOM 13890 C C . GLU F 2 125 ? -45.061 -50.228 -20.918 1.00 97.00 105 GLU F C 1
ATOM 13891 O O . GLU F 2 125 ? -44.038 -50.065 -20.244 1.00 93.65 105 GLU F O 1
ATOM 13897 N N . CYS F 2 126 ? -45.764 -49.208 -21.412 1.00 103.54 106 CYS F N 1
ATOM 13898 C CA . CYS F 2 126 ? -45.369 -47.826 -21.176 1.00 107.16 106 CYS F CA 1
ATOM 13899 C C . CYS F 2 126 ? -45.741 -47.332 -19.786 1.00 109.16 106 CYS F C 1
ATOM 13900 O O . CYS F 2 126 ? -45.231 -46.290 -19.361 1.00 118.29 106 CYS F O 1
ATOM 13903 N N . ILE F 2 127 ? -46.608 -48.044 -19.073 1.00 107.95 107 ILE F N 1
ATOM 13904 C CA . ILE F 2 127 ? -46.999 -47.662 -17.725 1.00 104.08 107 ILE F CA 1
ATOM 13905 C C . ILE F 2 127 ? -46.221 -48.451 -16.670 1.00 107.24 107 ILE F C 1
ATOM 13906 O O . ILE F 2 127 ? -46.615 -48.482 -15.507 1.00 105.01 107 ILE F O 1
ATOM 13911 N N . ALA F 2 128 ? -45.122 -49.094 -17.062 1.00 103.19 108 ALA F N 1
ATOM 13912 C CA . ALA F 2 128 ? -44.281 -49.816 -16.113 1.00 116.48 108 ALA F CA 1
ATOM 13913 C C . ALA F 2 128 ? -43.579 -48.812 -15.209 1.00 131.97 108 ALA F C 1
ATOM 13914 O O . ALA F 2 128 ? -42.716 -48.052 -15.661 1.00 136.30 108 ALA F O 1
ATOM 13916 N N . GLY F 2 129 ? -43.951 -48.804 -13.930 1.00 122.64 109 GLY F N 1
ATOM 13917 C CA . GLY F 2 129 ? -43.489 -47.803 -12.994 1.00 122.40 109 GLY F CA 1
ATOM 13918 C C . GLY F 2 129 ? -44.424 -46.628 -12.814 1.00 121.58 109 GLY F C 1
ATOM 13919 O O . GLY F 2 129 ? -44.114 -45.725 -12.027 1.00 126.66 109 GLY F O 1
ATOM 13920 N N . ASP F 2 130 ? -45.555 -46.608 -13.518 1.00 122.38 110 ASP F N 1
ATOM 13921 C CA . ASP F 2 130 ? -46.517 -45.512 -13.438 1.00 117.88 110 ASP F CA 1
ATOM 13922 C C . ASP F 2 130 ? -47.664 -45.984 -12.553 1.00 118.61 110 ASP F C 1
ATOM 13923 O O . ASP F 2 130 ? -48.716 -46.411 -13.027 1.00 109.36 110 ASP F O 1
ATOM 13928 N N . GLU F 2 131 ? -47.443 -45.908 -11.237 1.00 127.11 111 GLU F N 1
ATOM 13929 C CA . GLU F 2 131 ? -48.424 -46.439 -10.295 1.00 129.09 111 GLU F CA 1
ATOM 13930 C C . GLU F 2 131 ? -49.767 -45.729 -10.419 1.00 121.32 111 GLU F C 1
ATOM 13931 O O . GLU F 2 131 ? -50.806 -46.300 -10.068 1.00 121.70 111 GLU F O 1
ATOM 13937 N N . LEU F 2 132 ? -49.767 -44.490 -10.914 1.00 124.19 112 LEU F N 1
ATOM 13938 C CA . LEU F 2 132 ? -51.025 -43.782 -11.124 1.00 115.89 112 LEU F CA 1
ATOM 13939 C C . LEU F 2 132 ? -51.864 -44.456 -12.205 1.00 105.82 112 LEU F C 1
ATOM 13940 O O . LEU F 2 132 ? -53.088 -44.566 -12.071 1.00 99.54 112 LEU F O 1
ATOM 13945 N N . TRP F 2 133 ? -51.222 -44.926 -13.276 1.00 110.92 113 TRP F N 1
ATOM 13946 C CA . TRP F 2 133 ? -51.921 -45.593 -14.369 1.00 102.94 113 TRP F CA 1
ATOM 13947 C C . TRP F 2 133 ? -52.130 -47.081 -14.125 1.00 102.48 113 TRP F C 1
ATOM 13948 O O . TRP F 2 133 ? -53.146 -47.631 -14.563 1.00 101.33 113 TRP F O 1
ATOM 13959 N N . GLU F 2 134 ? -51.192 -47.745 -13.443 1.00 105.95 114 GLU F N 1
ATOM 13960 C CA . GLU F 2 134 ? -51.336 -49.177 -13.192 1.00 104.59 114 GLU F CA 1
ATOM 13961 C C . GLU F 2 134 ? -52.579 -49.468 -12.361 1.00 113.09 114 GLU F C 1
ATOM 13962 O O . GLU F 2 134 ? -53.284 -50.453 -12.609 1.00 111.71 114 GLU F O 1
ATOM 13968 N N . MET F 2 135 ? -52.868 -48.617 -11.374 1.00 111.55 115 MET F N 1
ATOM 13969 C CA . MET F 2 135 ? -54.063 -48.807 -10.559 1.00 110.95 115 MET F CA 1
ATOM 13970 C C . MET F 2 135 ? -55.330 -48.622 -11.386 1.00 104.22 115 MET F C 1
ATOM 13971 O O . MET F 2 135 ? -56.312 -49.350 -11.198 1.00 105.35 115 MET F O 1
ATOM 13976 N N . ALA F 2 136 ? -55.328 -47.659 -12.313 1.00 107.84 116 ALA F N 1
ATOM 13977 C CA . ALA F 2 136 ? -56.497 -47.442 -13.159 1.00 96.02 116 ALA F CA 1
ATOM 13978 C C . ALA F 2 136 ? -56.732 -48.631 -14.083 1.00 93.59 116 ALA F C 1
ATOM 13979 O O . ALA F 2 136 ? -57.864 -49.109 -14.221 1.00 93.42 116 ALA F O 1
ATOM 13981 N N . ILE F 2 137 ? -55.668 -49.120 -14.727 1.00 94.44 117 ILE F N 1
ATOM 13982 C CA . ILE F 2 137 ? -55.777 -50.322 -15.549 1.00 90.51 117 ILE F CA 1
ATOM 13983 C C . ILE F 2 137 ? -56.224 -51.504 -14.698 1.00 93.91 117 ILE F C 1
ATOM 13984 O O . ILE F 2 137 ? -57.067 -52.309 -15.115 1.00 86.61 117 ILE F O 1
ATOM 13989 N N . PHE F 2 138 ? -55.677 -51.615 -13.486 1.00 96.23 118 PHE F N 1
ATOM 13990 C CA . PHE F 2 138 ? -56.056 -52.699 -12.587 1.00 97.44 118 PHE F CA 1
ATOM 13991 C C . PHE F 2 138 ? -57.526 -52.606 -12.196 1.00 95.52 118 PHE F C 1
ATOM 13992 O O . PHE F 2 138 ? -58.235 -53.620 -12.174 1.00 90.24 118 PHE F O 1
ATOM 14000 N N . ASP F 2 139 ? -58.004 -51.398 -11.888 1.00 96.95 119 ASP F N 1
ATOM 14001 C CA . ASP F 2 139 ? -59.408 -51.234 -11.522 1.00 102.00 119 ASP F CA 1
ATOM 14002 C C . ASP F 2 139 ? -60.324 -51.504 -12.710 1.00 92.69 119 ASP F C 1
ATOM 14003 O O . ASP F 2 139 ? -61.398 -52.095 -12.548 1.00 93.19 119 ASP F O 1
ATOM 14008 N N . LEU F 2 140 ? -59.912 -51.090 -13.912 1.00 96.59 120 LEU F N 1
ATOM 14009 C CA . LEU F 2 140 ? -60.736 -51.316 -15.096 1.00 88.35 120 LEU F CA 1
ATOM 14010 C C . LEU F 2 140 ? -60.908 -52.804 -15.375 1.00 89.61 120 LEU F C 1
ATOM 14011 O O . LEU F 2 140 ? -61.995 -53.247 -15.762 1.00 90.74 120 LEU F O 1
ATOM 14016 N N . TYR F 2 141 ? -59.845 -53.590 -15.183 1.00 92.71 121 TYR F N 1
ATOM 14017 C CA . TYR F 2 141 ? -59.941 -55.035 -15.374 1.00 86.22 121 TYR F CA 1
ATOM 14018 C C . TYR F 2 141 ? -60.995 -55.637 -14.454 1.00 92.67 121 TYR F C 1
ATOM 14019 O O . TYR F 2 141 ? -61.845 -56.420 -14.891 1.00 92.13 121 TYR F O 1
ATOM 14028 N N . ASN F 2 142 ? -60.958 -55.274 -13.169 1.00 94.82 122 ASN F N 1
ATOM 14029 C CA . ASN F 2 142 ? -61.922 -55.818 -12.220 1.00 95.43 122 ASN F CA 1
ATOM 14030 C C . ASN F 2 142 ? -63.340 -55.352 -12.522 1.00 100.22 122 ASN F C 1
ATOM 14031 O O . ASN F 2 142 ? -64.299 -56.080 -12.245 1.00 106.55 122 ASN F O 1
ATOM 14036 N N . ARG F 2 143 ? -63.496 -54.153 -13.089 1.00 97.69 123 ARG F N 1
ATOM 14037 C CA . ARG F 2 143 ? -64.834 -53.646 -13.378 1.00 101.67 123 ARG F CA 1
ATOM 14038 C C . ARG F 2 143 ? -65.480 -54.407 -14.531 1.00 101.39 123 ARG F C 1
ATOM 14039 O O . ARG F 2 143 ? -66.675 -54.721 -14.479 1.00 107.08 123 ARG F O 1
ATOM 14047 N N . ILE F 2 144 ? -64.710 -54.716 -15.580 1.00 97.53 124 ILE F N 1
ATOM 14048 C CA . ILE F 2 144 ? -65.240 -55.540 -16.666 1.00 98.18 124 ILE F CA 1
ATOM 14049 C C . ILE F 2 144 ? -65.263 -57.014 -16.304 1.00 95.28 124 ILE F C 1
ATOM 14050 O O . ILE F 2 144 ? -65.891 -57.809 -17.014 1.00 91.25 124 ILE F O 1
ATOM 14055 N N . LEU F 2 145 ? -64.593 -57.400 -15.216 1.00 99.75 125 LEU F N 1
ATOM 14056 C CA . LEU F 2 145 ? -64.650 -58.776 -14.737 1.00 98.15 125 LEU F CA 1
ATOM 14057 C C . LEU F 2 145 ? -65.894 -59.016 -13.890 1.00 106.42 125 LEU F C 1
ATOM 14058 O O . LEU F 2 145 ? -66.540 -60.062 -14.015 1.00 104.53 125 LEU F O 1
ATOM 14063 N N . GLU F 2 146 ? -66.240 -58.059 -13.021 1.00 102.62 126 GLU F N 1
ATOM 14064 C CA . GLU F 2 146 ? -67.478 -58.164 -12.255 1.00 112.99 126 GLU F CA 1
ATOM 14065 C C . GLU F 2 146 ? -68.699 -58.111 -13.163 1.00 116.89 126 GLU F C 1
ATOM 14066 O O . GLU F 2 146 ? -69.716 -58.752 -12.874 1.00 124.64 126 GLU F O 1
ATOM 14072 N N . SER F 2 147 ? -68.619 -57.357 -14.255 1.00 111.80 127 SER F N 1
ATOM 14073 C CA . SER F 2 147 ? -69.678 -57.288 -15.245 1.00 113.09 127 SER F CA 1
ATOM 14074 C C . SER F 2 147 ? -69.398 -58.281 -16.368 1.00 111.72 127 SER F C 1
ATOM 14075 O O . SER F 2 147 ? -68.432 -59.048 -16.337 1.00 110.78 127 SER F O 1
ATOM 14078 N N . GLY F 2 148 ? -70.257 -58.254 -17.384 1.00 112.06 128 GLY F N 1
ATOM 14079 C CA . GLY F 2 148 ? -70.089 -59.091 -18.552 1.00 115.63 128 GLY F CA 1
ATOM 14080 C C . GLY F 2 148 ? -70.171 -58.274 -19.828 1.00 118.31 128 GLY F C 1
ATOM 14081 O O . GLY F 2 148 ? -70.374 -57.058 -19.801 1.00 121.39 128 GLY F O 1
ATOM 14082 N N . LYS F 2 149 ? -70.007 -58.978 -20.948 1.00 119.68 129 LYS F N 1
ATOM 14083 C CA . LYS F 2 149 ? -70.110 -58.392 -22.283 1.00 118.60 129 LYS F CA 1
ATOM 14084 C C . LYS F 2 149 ? -69.158 -57.203 -22.436 1.00 106.43 129 LYS F C 1
ATOM 14085 O O . LYS F 2 149 ? -69.565 -56.068 -22.693 1.00 105.72 129 LYS F O 1
ATOM 14091 N N . THR F 2 150 ? -67.866 -57.484 -22.259 1.00 99.18 130 THR F N 1
ATOM 14092 C CA . THR F 2 150 ? -66.832 -56.465 -22.439 1.00 95.84 130 THR F CA 1
ATOM 14093 C C . THR F 2 150 ? -65.570 -57.170 -22.925 1.00 98.22 130 THR F C 1
ATOM 14094 O O . THR F 2 150 ? -64.852 -57.785 -22.132 1.00 106.30 130 THR F O 1
ATOM 14098 N N . ARG F 2 151 ? -65.310 -57.078 -24.225 1.00 97.83 131 ARG F N 1
ATOM 14099 C CA . ARG F 2 151 ? -64.111 -57.665 -24.802 1.00 82.82 131 ARG F CA 1
ATOM 14100 C C . ARG F 2 151 ? -62.899 -56.801 -24.477 1.00 81.23 131 ARG F C 1
ATOM 14101 O O . ARG F 2 151 ? -62.951 -55.572 -24.571 1.00 88.63 131 ARG F O 1
ATOM 14109 N N . LEU F 2 152 ? -61.807 -57.452 -24.083 1.00 76.98 132 LEU F N 1
ATOM 14110 C CA . LEU F 2 152 ? -60.576 -56.774 -23.696 1.00 72.34 132 LEU F CA 1
ATOM 14111 C C . LEU F 2 152 ? -59.433 -57.286 -24.561 1.00 68.97 132 LEU F C 1
ATOM 14112 O O . LEU F 2 152 ? -59.189 -58.497 -24.621 1.00 76.59 132 LEU F O 1
ATOM 14117 N N . LEU F 2 153 ? -58.741 -56.365 -25.229 1.00 58.77 133 LEU F N 1
ATOM 14118 C CA . LEU F 2 153 ? -57.583 -56.681 -26.056 1.00 57.33 133 LEU F CA 1
ATOM 14119 C C . LEU F 2 153 ? -56.438 -55.768 -25.644 1.00 65.51 133 LEU F C 1
ATOM 14120 O O . LEU F 2 153 ? -56.564 -54.541 -25.715 1.00 74.63 133 LEU F O 1
ATOM 14125 N N . ILE F 2 154 ? -55.329 -56.364 -25.216 1.00 62.38 134 ILE F N 1
ATOM 14126 C CA . ILE F 2 154 ? -54.167 -55.630 -24.731 1.00 66.24 134 ILE F CA 1
ATOM 14127 C C . ILE F 2 154 ? -52.944 -56.077 -25.519 1.00 68.24 134 ILE F C 1
ATOM 14128 O O . ILE F 2 154 ? -52.747 -57.276 -25.751 1.00 61.75 134 ILE F O 1
ATOM 14133 N N . THR F 2 155 ? -52.129 -55.111 -25.932 1.00 72.79 135 THR F N 1
ATOM 14134 C CA . THR F 2 155 ? -50.882 -55.364 -26.635 1.00 69.48 135 THR F CA 1
ATOM 14135 C C . THR F 2 155 ? -49.704 -54.903 -25.788 1.00 73.45 135 THR F C 1
ATOM 14136 O O . THR F 2 155 ? -49.863 -54.154 -24.821 1.00 74.05 135 THR F O 1
ATOM 14140 N N . GLY F 2 156 ? -48.512 -55.354 -26.166 1.00 79.79 136 GLY F N 1
ATOM 14141 C CA . GLY F 2 156 ? -47.326 -54.987 -25.413 1.00 86.66 136 GLY F CA 1
ATOM 14142 C C . GLY F 2 156 ? -46.063 -55.421 -26.123 1.00 87.08 136 GLY F C 1
ATOM 14143 O O . GLY F 2 156 ? -46.096 -55.961 -27.231 1.00 86.20 136 GLY F O 1
ATOM 14144 N N . ASP F 2 157 ? -44.937 -55.169 -25.453 1.00 87.00 137 ASP F N 1
ATOM 14145 C CA . ASP F 2 157 ? -43.622 -55.517 -25.983 1.00 98.11 137 ASP F CA 1
ATOM 14146 C C . ASP F 2 157 ? -43.243 -56.954 -25.652 1.00 95.84 137 ASP F C 1
ATOM 14147 O O . ASP F 2 157 ? -42.649 -57.652 -26.480 1.00 99.54 137 ASP F O 1
ATOM 14152 N N . ARG F 2 158 ? -43.576 -57.404 -24.451 1.00 94.99 138 ARG F N 1
ATOM 14153 C CA . ARG F 2 158 ? -43.098 -58.659 -23.901 1.00 93.52 138 ARG F CA 1
ATOM 14154 C C . ARG F 2 158 ? -44.264 -59.377 -23.221 1.00 87.48 138 ARG F C 1
ATOM 14155 O O . ARG F 2 158 ? -45.299 -58.766 -22.960 1.00 85.31 138 ARG F O 1
ATOM 14163 N N . PRO F 2 159 ? -44.113 -60.673 -22.955 1.00 90.77 139 PRO F N 1
ATOM 14164 C CA . PRO F 2 159 ? -45.179 -61.419 -22.257 1.00 88.29 139 PRO F CA 1
ATOM 14165 C C . PRO F 2 159 ? -45.542 -60.769 -20.935 1.00 91.60 139 PRO F C 1
ATOM 14166 O O . PRO F 2 159 ? -44.716 -60.062 -20.340 1.00 96.49 139 PRO F O 1
ATOM 14170 N N . PRO F 2 160 ? -46.766 -60.984 -20.436 1.00 94.98 140 PRO F N 1
ATOM 14171 C CA . PRO F 2 160 ? -47.169 -60.315 -19.186 1.00 96.03 140 PRO F CA 1
ATOM 14172 C C . PRO F 2 160 ? -46.272 -60.645 -18.001 1.00 106.81 140 PRO F C 1
ATOM 14173 O O . PRO F 2 160 ? -46.160 -59.826 -17.081 1.00 114.57 140 PRO F O 1
ATOM 14177 N N . ARG F 2 161 ? -45.624 -61.814 -17.994 1.00 105.22 141 ARG F N 1
ATOM 14178 C CA . ARG F 2 161 ? -44.694 -62.125 -16.913 1.00 110.86 141 ARG F CA 1
ATOM 14179 C C . ARG F 2 161 ? -43.396 -61.338 -17.057 1.00 113.27 141 ARG F C 1
ATOM 14180 O O . ARG F 2 161 ? -42.795 -60.932 -16.054 1.00 112.76 141 ARG F O 1
ATOM 14188 N N . GLN F 2 162 ? -42.946 -61.108 -18.294 1.00 111.28 142 GLN F N 1
ATOM 14189 C CA . GLN F 2 162 ? -41.761 -60.287 -18.524 1.00 112.18 142 GLN F CA 1
ATOM 14190 C C . GLN F 2 162 ? -42.021 -58.801 -18.319 1.00 117.56 142 GLN F C 1
ATOM 14191 O O . GLN F 2 162 ? -41.088 -58.004 -18.458 1.00 114.05 142 GLN F O 1
ATOM 14197 N N . LEU F 2 163 ? -43.251 -58.411 -18.001 1.00 121.03 143 LEU F N 1
ATOM 14198 C CA . LEU F 2 163 ? -43.592 -57.012 -17.768 1.00 120.51 143 LEU F CA 1
ATOM 14199 C C . LEU F 2 163 ? -43.407 -56.702 -16.287 1.00 123.88 143 LEU F C 1
ATOM 14200 O O . LEU F 2 163 ? -44.189 -57.163 -15.447 1.00 130.75 143 LEU F O 1
ATOM 14205 N N . ASN F 2 164 ? -42.381 -55.920 -15.964 1.00 130.40 144 ASN F N 1
ATOM 14206 C CA . ASN F 2 164 ? -42.096 -55.561 -14.576 1.00 130.01 144 ASN F CA 1
ATOM 14207 C C . ASN F 2 164 ? -43.078 -54.485 -14.130 1.00 123.36 144 ASN F C 1
ATOM 14208 O O . ASN F 2 164 ? -42.844 -53.286 -14.301 1.00 122.47 144 ASN F O 1
ATOM 14213 N N . LEU F 2 165 ? -44.188 -54.921 -13.544 1.00 124.51 145 LEU F N 1
ATOM 14214 C CA . LEU F 2 165 ? -45.219 -54.025 -13.046 1.00 121.36 145 LEU F CA 1
ATOM 14215 C C . LEU F 2 165 ? -45.052 -53.810 -11.548 1.00 137.77 145 LEU F C 1
ATOM 14216 O O . LEU F 2 165 ? -44.584 -54.691 -10.823 1.00 143.49 145 LEU F O 1
ATOM 14221 N N . GLY F 2 166 ? -45.447 -52.621 -11.089 1.00 132.02 146 GLY F N 1
ATOM 14222 C CA . GLY F 2 166 ? -45.359 -52.322 -9.668 1.00 134.58 146 GLY F CA 1
ATOM 14223 C C . GLY F 2 166 ? -46.363 -53.101 -8.842 1.00 130.42 146 GLY F C 1
ATOM 14224 O O . GLY F 2 166 ? -46.031 -53.621 -7.773 1.00 138.10 146 GLY F O 1
ATOM 14225 N N . LEU F 2 167 ? -47.600 -53.196 -9.324 1.00 126.22 147 LEU F N 1
ATOM 14226 C CA . LEU F 2 167 ? -48.645 -53.925 -8.619 1.00 124.61 147 LEU F CA 1
ATOM 14227 C C . LEU F 2 167 ? -48.639 -55.374 -9.083 1.00 123.90 147 LEU F C 1
ATOM 14228 O O . LEU F 2 167 ? -48.985 -55.639 -10.245 1.00 122.21 147 LEU F O 1
ATOM 14233 N N . PRO F 2 168 ? -48.260 -56.337 -8.237 1.00 124.49 148 PRO F N 1
ATOM 14234 C CA . PRO F 2 168 ? -48.243 -57.735 -8.691 1.00 123.43 148 PRO F CA 1
ATOM 14235 C C . PRO F 2 168 ? -49.628 -58.316 -8.907 1.00 119.93 148 PRO F C 1
ATOM 14236 O O . PRO F 2 168 ? -49.753 -59.315 -9.627 1.00 119.40 148 PRO F O 1
ATOM 14240 N N . ASP F 2 169 ? -50.670 -57.726 -8.313 1.00 116.82 149 ASP F N 1
ATOM 14241 C CA . ASP F 2 169 ? -52.029 -58.197 -8.556 1.00 118.36 149 ASP F CA 1
ATOM 14242 C C . ASP F 2 169 ? -52.433 -58.006 -10.011 1.00 108.39 149 ASP F C 1
ATOM 14243 O O . ASP F 2 169 ? -53.211 -58.803 -10.551 1.00 107.34 149 ASP F O 1
ATOM 14248 N N . LEU F 2 170 ? -51.919 -56.960 -10.659 1.00 113.15 150 LEU F N 1
ATOM 14249 C CA . LEU F 2 170 ? -52.234 -56.717 -12.061 1.00 102.66 150 LEU F CA 1
ATOM 14250 C C . LEU F 2 170 ? -51.465 -57.659 -12.979 1.00 102.72 150 LEU F C 1
ATOM 14251 O O . LEU F 2 170 ? -51.993 -58.093 -14.008 1.00 101.19 150 LEU F O 1
ATOM 14256 N N . ALA F 2 171 ? -50.219 -57.983 -12.624 1.00 101.42 151 ALA F N 1
ATOM 14257 C CA . ALA F 2 171 ? -49.425 -58.877 -13.461 1.00 101.64 151 ALA F CA 1
ATOM 14258 C C . ALA F 2 171 ? -50.069 -60.254 -13.560 1.00 108.49 151 ALA F C 1
ATOM 14259 O O . ALA F 2 171 ? -50.108 -60.852 -14.641 1.00 112.71 151 ALA F O 1
ATOM 14261 N N . SER F 2 172 ? -50.592 -60.768 -12.444 1.00 106.20 152 SER F N 1
ATOM 14262 C CA . SER F 2 172 ? -51.286 -62.051 -12.476 1.00 109.11 152 SER F CA 1
ATOM 14263 C C . SER F 2 172 ? -52.614 -61.969 -13.218 1.00 104.24 152 SER F C 1
ATOM 14264 O O . SER F 2 172 ? -53.144 -63.008 -13.628 1.00 112.89 152 SER F O 1
ATOM 14267 N N . ARG F 2 173 ? -53.160 -60.765 -13.400 1.00 104.90 153 ARG F N 1
ATOM 14268 C CA . ARG F 2 173 ? -54.408 -60.581 -14.133 1.00 101.79 153 ARG F CA 1
ATOM 14269 C C . ARG F 2 173 ? -54.179 -60.431 -15.632 1.00 102.99 153 ARG F C 1
ATOM 14270 O O . ARG F 2 173 ? -54.947 -60.979 -16.431 1.00 100.13 153 ARG F O 1
ATOM 14278 N N . LEU F 2 174 ? -53.141 -59.693 -16.033 1.00 100.80 154 LEU F N 1
ATOM 14279 C CA . LEU F 2 174 ? -52.720 -59.714 -17.426 1.00 91.37 154 LEU F CA 1
ATOM 14280 C C . LEU F 2 174 ? -52.202 -61.087 -17.832 1.00 92.30 154 LEU F C 1
ATOM 14281 O O . LEU F 2 174 ? -52.229 -61.423 -19.021 1.00 88.61 154 LEU F O 1
ATOM 14286 N N . ASP F 2 175 ? -51.726 -61.882 -16.869 1.00 96.48 155 ASP F N 1
ATOM 14287 C CA . ASP F 2 175 ? -51.343 -63.259 -17.150 1.00 99.25 155 ASP F CA 1
ATOM 14288 C C . ASP F 2 175 ? -52.565 -64.146 -17.343 1.00 93.59 155 ASP F C 1
ATOM 14289 O O . ASP F 2 175 ? -52.487 -65.171 -18.030 1.00 90.61 155 ASP F O 1
ATOM 14294 N N . TRP F 2 176 ? -53.694 -63.768 -16.745 1.00 96.25 156 TRP F N 1
ATOM 14295 C CA . TRP F 2 176 ? -54.898 -64.595 -16.720 1.00 96.76 156 TRP F CA 1
ATOM 14296 C C . TRP F 2 176 ? -55.669 -64.383 -18.013 1.00 94.49 156 TRP F C 1
ATOM 14297 O O . TRP F 2 176 ? -56.450 -63.438 -18.141 1.00 95.67 156 TRP F O 1
ATOM 14308 N N . GLY F 2 177 ? -55.457 -65.269 -18.967 1.00 84.15 157 GLY F N 1
ATOM 14309 C CA . GLY F 2 177 ? -56.075 -65.154 -20.268 1.00 80.32 157 GLY F CA 1
ATOM 14310 C C . GLY F 2 177 ? -55.228 -65.875 -21.294 1.00 86.47 157 GLY F C 1
ATOM 14311 O O . GLY F 2 177 ? -54.271 -66.568 -20.959 1.00 95.56 157 GLY F O 1
ATOM 14312 N N . GLN F 2 178 ? -55.606 -65.702 -22.556 1.00 83.89 158 GLN F N 1
ATOM 14313 C CA . GLN F 2 178 ? -54.884 -66.316 -23.660 1.00 82.97 158 GLN F CA 1
ATOM 14314 C C . GLN F 2 178 ? -53.890 -65.315 -24.237 1.00 76.67 158 GLN F C 1
ATOM 14315 O O . GLN F 2 178 ? -54.263 -64.195 -24.607 1.00 67.48 158 GLN F O 1
ATOM 14321 N N . ILE F 2 179 ? -52.623 -65.722 -24.297 1.00 80.77 159 ILE F N 1
ATOM 14322 C CA . ILE F 2 179 ? -51.519 -64.873 -24.731 1.00 73.99 159 ILE F CA 1
ATOM 14323 C C . ILE F 2 179 ? -51.046 -65.364 -26.092 1.00 75.68 159 ILE F C 1
ATOM 14324 O O . ILE F 2 179 ? -50.874 -66.573 -26.297 1.00 81.99 159 ILE F O 1
ATOM 14329 N N . TYR F 2 180 ? -50.839 -64.431 -27.021 1.00 71.69 160 TYR F N 1
ATOM 14330 C CA . TYR F 2 180 ? -50.364 -64.747 -28.360 1.00 70.42 160 TYR F CA 1
ATOM 14331 C C . TYR F 2 180 ? -49.159 -63.883 -28.702 1.00 71.64 160 TYR F C 1
ATOM 14332 O O . TYR F 2 180 ? -49.098 -62.709 -28.325 1.00 75.58 160 TYR F O 1
ATOM 14341 N N . LYS F 2 181 ? -48.205 -64.470 -29.420 1.00 62.89 161 LYS F N 1
ATOM 14342 C CA . LYS F 2 181 ? -47.030 -63.755 -29.906 1.00 71.17 161 LYS F CA 1
ATOM 14343 C C . LYS F 2 181 ? -47.261 -63.395 -31.370 1.00 75.57 161 LYS F C 1
ATOM 14344 O O . LYS F 2 181 ? -47.323 -64.278 -32.231 1.00 82.30 161 LYS F O 1
ATOM 14350 N N . LEU F 2 182 ? -47.389 -62.101 -31.646 1.00 74.05 162 LEU F N 1
ATOM 14351 C CA . LEU F 2 182 ? -47.607 -61.644 -33.012 1.00 67.16 162 LEU F CA 1
ATOM 14352 C C . LEU F 2 182 ? -46.355 -61.872 -33.849 1.00 73.38 162 LEU F C 1
ATOM 14353 O O . LEU F 2 182 ? -45.233 -61.622 -33.399 1.00 78.99 162 LEU F O 1
ATOM 14358 N N . GLN F 2 183 ? -46.552 -62.357 -35.074 1.00 72.89 163 GLN F N 1
ATOM 14359 C CA . GLN F 2 183 ? -45.414 -62.607 -35.948 1.00 73.87 163 GLN F CA 1
ATOM 14360 C C . GLN F 2 183 ? -45.321 -61.531 -37.015 1.00 78.64 163 GLN F C 1
ATOM 14361 O O . GLN F 2 183 ? -46.315 -61.268 -37.710 1.00 75.94 163 GLN F O 1
ATOM 14367 N N . PRO F 2 184 ? -44.163 -60.897 -37.176 1.00 75.55 164 PRO F N 1
ATOM 14368 C CA . PRO F 2 184 ? -44.029 -59.862 -38.203 1.00 77.40 164 PRO F CA 1
ATOM 14369 C C . PRO F 2 184 ? -44.055 -60.461 -39.598 1.00 79.98 164 PRO F C 1
ATOM 14370 O O . PRO F 2 184 ? -43.701 -61.625 -39.810 1.00 80.39 164 PRO F O 1
ATOM 14374 N N . LEU F 2 185 ? -44.484 -59.643 -40.555 1.00 81.63 165 LEU F N 1
ATOM 14375 C CA . LEU F 2 185 ? -44.563 -60.083 -41.940 1.00 83.23 165 LEU F CA 1
ATOM 14376 C C . LEU F 2 185 ? -43.177 -60.352 -42.504 1.00 87.02 165 LEU F C 1
ATOM 14377 O O . LEU F 2 185 ? -42.239 -59.580 -42.289 1.00 89.49 165 LEU F O 1
ATOM 14382 N N . SER F 2 186 ? -43.050 -61.459 -43.229 1.00 87.78 166 SER F N 1
ATOM 14383 C CA . SER F 2 186 ? -41.828 -61.712 -43.969 1.00 89.86 166 SER F CA 1
ATOM 14384 C C . SER F 2 186 ? -41.698 -60.703 -45.104 1.00 90.55 166 SER F C 1
ATOM 14385 O O . SER F 2 186 ? -42.673 -60.071 -45.517 1.00 91.83 166 SER F O 1
ATOM 14388 N N . ASP F 2 187 ? -40.472 -60.551 -45.607 1.00 90.66 167 ASP F N 1
ATOM 14389 C CA . ASP F 2 187 ? -40.248 -59.629 -46.715 1.00 95.39 167 ASP F CA 1
ATOM 14390 C C . ASP F 2 187 ? -41.027 -60.034 -47.959 1.00 91.73 167 ASP F C 1
ATOM 14391 O O . ASP F 2 187 ? -41.279 -59.188 -48.824 1.00 94.64 167 ASP F O 1
ATOM 14396 N N . GLU F 2 188 ? -41.418 -61.305 -48.064 1.00 93.59 168 GLU F N 1
ATOM 14397 C CA . GLU F 2 188 ? -42.293 -61.733 -49.151 1.00 94.60 168 GLU F CA 1
ATOM 14398 C C . GLU F 2 188 ? -43.715 -61.223 -48.937 1.00 83.68 168 GLU F C 1
ATOM 14399 O O . GLU F 2 188 ? -44.281 -60.540 -49.797 1.00 84.60 168 GLU F O 1
ATOM 14405 N N . ASP F 2 189 ? -44.311 -61.547 -47.786 1.00 87.13 169 ASP F N 1
ATOM 14406 C CA . ASP F 2 189 ? -45.654 -61.066 -47.481 1.00 86.39 169 ASP F CA 1
ATOM 14407 C C . ASP F 2 189 ? -45.699 -59.551 -47.340 1.00 83.66 169 ASP F C 1
ATOM 14408 O O . ASP F 2 189 ? -46.764 -58.951 -47.521 1.00 89.93 169 ASP F O 1
ATOM 14413 N N . LYS F 2 190 ? -44.569 -58.922 -47.015 1.00 83.52 170 LYS F N 1
ATOM 14414 C CA . LYS F 2 190 ? -44.542 -57.472 -46.861 1.00 81.65 170 LYS F CA 1
ATOM 14415 C C . LYS F 2 190 ? -44.872 -56.774 -48.174 1.00 88.15 170 LYS F C 1
ATOM 14416 O O . LYS F 2 190 ? -45.563 -55.750 -48.185 1.00 85.23 170 LYS F O 1
ATOM 14422 N N . LEU F 2 191 ? -44.395 -57.324 -49.295 1.00 93.95 171 LEU F N 1
ATOM 14423 C CA . LEU F 2 191 ? -44.647 -56.709 -50.595 1.00 88.37 171 LEU F CA 1
ATOM 14424 C C . LEU F 2 191 ? -46.130 -56.745 -50.944 1.00 86.90 171 LEU F C 1
ATOM 14425 O O . LEU F 2 191 ? -46.730 -55.713 -51.263 1.00 86.29 171 LEU F O 1
ATOM 14430 N N . GLN F 2 192 ? -46.741 -57.929 -50.888 1.00 81.88 172 GLN F N 1
ATOM 14431 C CA . GLN F 2 192 ? -48.156 -58.049 -51.217 1.00 89.64 172 GLN F CA 1
ATOM 14432 C C . GLN F 2 192 ? -49.071 -57.475 -50.141 1.00 82.41 172 GLN F C 1
ATOM 14433 O O . GLN F 2 192 ? -50.287 -57.419 -50.358 1.00 89.87 172 GLN F O 1
ATOM 14439 N N . ALA F 2 193 ? -48.530 -57.049 -48.999 1.00 81.97 173 ALA F N 1
ATOM 14440 C CA . ALA F 2 193 ? -49.317 -56.261 -48.059 1.00 79.21 173 ALA F CA 1
ATOM 14441 C C . ALA F 2 193 ? -49.372 -54.796 -48.472 1.00 81.47 173 ALA F C 1
ATOM 14442 O O . ALA F 2 193 ? -50.396 -54.135 -48.263 1.00 80.21 173 ALA F O 1
ATOM 14444 N N . LEU F 2 194 ? -48.284 -54.278 -49.054 1.00 76.35 174 LEU F N 1
ATOM 14445 C CA . LEU F 2 194 ? -48.319 -52.950 -49.659 1.00 75.45 174 LEU F CA 1
ATOM 14446 C C . LEU F 2 194 ? -49.265 -52.917 -50.852 1.00 80.06 174 LEU F C 1
ATOM 14447 O O . LEU F 2 194 ? -50.049 -51.973 -51.006 1.00 83.49 174 LEU F O 1
ATOM 14452 N N . GLN F 2 195 ? -49.200 -53.939 -51.711 1.00 78.46 175 GLN F N 1
ATOM 14453 C CA . GLN F 2 195 ? -50.104 -54.009 -52.852 1.00 82.79 175 GLN F CA 1
ATOM 14454 C C . GLN F 2 195 ? -51.550 -54.192 -52.412 1.00 89.91 175 GLN F C 1
ATOM 14455 O O . GLN F 2 195 ? -52.470 -53.802 -53.139 1.00 97.98 175 GLN F O 1
ATOM 14461 N N . LEU F 2 196 ? -51.771 -54.785 -51.237 1.00 92.88 176 LEU F N 1
ATOM 14462 C CA . LEU F 2 196 ? -53.132 -54.943 -50.735 1.00 64.98 176 LEU F CA 1
ATOM 14463 C C . LEU F 2 196 ? -53.746 -53.595 -50.382 1.00 71.20 176 LEU F C 1
ATOM 14464 O O . LEU F 2 196 ? -54.949 -53.386 -50.576 1.00 70.55 176 LEU F O 1
ATOM 14469 N N . ARG F 2 197 ? -52.936 -52.662 -49.874 1.00 75.90 177 ARG F N 1
ATOM 14470 C CA . ARG F 2 197 ? -53.453 -51.336 -49.546 1.00 75.95 177 ARG F CA 1
ATOM 14471 C C . ARG F 2 197 ? -53.716 -50.511 -50.796 1.00 89.79 177 ARG F C 1
ATOM 14472 O O . ARG F 2 197 ? -54.554 -49.603 -50.773 1.00 102.98 177 ARG F O 1
ATOM 14480 N N . ALA F 2 198 ? -53.003 -50.802 -51.885 1.00 85.49 178 ALA F N 1
ATOM 14481 C CA . ALA F 2 198 ? -53.234 -50.098 -53.142 1.00 93.09 178 ALA F CA 1
ATOM 14482 C C . ALA F 2 198 ? -54.630 -50.382 -53.677 1.00 97.61 178 ALA F C 1
ATOM 14483 O O . ALA F 2 198 ? -55.410 -49.457 -53.934 1.00 100.91 178 ALA F O 1
ATOM 14485 N N . ARG F 2 199 ? -54.967 -51.664 -53.837 1.00 90.62 179 ARG F N 1
ATOM 14486 C CA . ARG F 2 199 ? -56.268 -52.030 -54.385 1.00 89.70 179 ARG F CA 1
ATOM 14487 C C . ARG F 2 199 ? -57.406 -51.609 -53.465 1.00 92.01 179 ARG F C 1
ATOM 14488 O O . ARG F 2 199 ? -58.502 -51.296 -53.943 1.00 98.39 179 ARG F O 1
ATOM 14496 N N . LEU F 2 200 ? -57.170 -51.591 -52.152 1.00 84.63 180 LEU F N 1
ATOM 14497 C CA . LEU F 2 200 ? -58.213 -51.160 -51.227 1.00 85.12 180 LEU F CA 1
ATOM 14498 C C . LEU F 2 200 ? -58.419 -49.652 -51.291 1.00 94.60 180 LEU F C 1
ATOM 14499 O O . LEU F 2 200 ? -59.550 -49.169 -51.156 1.00 101.74 180 LEU F O 1
ATOM 14504 N N . ARG F 2 201 ? -57.341 -48.892 -51.496 1.00 91.21 181 ARG F N 1
ATOM 14505 C CA . ARG F 2 201 ? -57.462 -47.442 -51.586 1.00 96.36 181 ARG F CA 1
ATOM 14506 C C . ARG F 2 201 ? -57.889 -46.984 -52.974 1.00 100.80 181 ARG F C 1
ATOM 14507 O O . ARG F 2 201 ? -58.542 -45.943 -53.101 1.00 115.39 181 ARG F O 1
ATOM 14515 N N . GLY F 2 202 ? -57.536 -47.733 -54.016 1.00 92.18 182 GLY F N 1
ATOM 14516 C CA . GLY F 2 202 ? -57.949 -47.375 -55.358 1.00 92.04 182 GLY F CA 1
ATOM 14517 C C . GLY F 2 202 ? -56.821 -47.358 -56.368 1.00 94.82 182 GLY F C 1
ATOM 14518 O O . GLY F 2 202 ? -57.027 -47.690 -57.539 1.00 102.40 182 GLY F O 1
ATOM 14519 N N . PHE F 2 203 ? -55.625 -46.971 -55.933 1.00 96.41 183 PHE F N 1
ATOM 14520 C CA . PHE F 2 203 ? -54.491 -46.897 -56.839 1.00 106.52 183 PHE F CA 1
ATOM 14521 C C . PHE F 2 203 ? -53.896 -48.289 -57.048 1.00 110.63 183 PHE F C 1
ATOM 14522 O O . PHE F 2 203 ? -54.385 -49.292 -56.520 1.00 104.59 183 PHE F O 1
ATOM 14530 N N . GLU F 2 204 ? -52.833 -48.360 -57.846 1.00 111.24 184 GLU F N 1
ATOM 14531 C CA . GLU F 2 204 ? -52.202 -49.628 -58.191 1.00 113.00 184 GLU F CA 1
ATOM 14532 C C . GLU F 2 204 ? -50.705 -49.524 -57.950 1.00 107.80 184 GLU F C 1
ATOM 14533 O O . GLU F 2 204 ? -50.052 -48.610 -58.463 1.00 113.13 184 GLU F O 1
ATOM 14539 N N . LEU F 2 205 ? -50.166 -50.455 -57.165 1.00 110.71 185 LEU F N 1
ATOM 14540 C CA . LEU F 2 205 ? -48.735 -50.490 -56.881 1.00 103.74 185 LEU F CA 1
ATOM 14541 C C . LEU F 2 205 ? -48.103 -51.662 -57.619 1.00 101.38 185 LEU F C 1
ATOM 14542 O O . LEU F 2 205 ? -48.274 -52.820 -57.203 1.00 102.68 185 LEU F O 1
ATOM 14547 N N . PRO F 2 206 ? -47.374 -51.429 -58.708 1.00 97.29 186 PRO F N 1
ATOM 14548 C CA . PRO F 2 206 ? -46.752 -52.542 -59.429 1.00 107.57 186 PRO F CA 1
ATOM 14549 C C . PRO F 2 206 ? -45.640 -53.185 -58.614 1.00 125.10 186 PRO F C 1
ATOM 14550 O O . PRO F 2 206 ? -45.139 -52.626 -57.635 1.00 127.50 186 PRO F O 1
ATOM 14554 N N . GLU F 2 207 ? -45.255 -54.389 -59.041 1.00 121.93 187 GLU F N 1
ATOM 14555 C CA . GLU F 2 207 ? -44.313 -55.192 -58.272 1.00 125.00 187 GLU F CA 1
ATOM 14556 C C . GLU F 2 207 ? -42.883 -54.668 -58.358 1.00 132.39 187 GLU F C 1
ATOM 14557 O O . GLU F 2 207 ? -42.076 -54.964 -57.471 1.00 134.71 187 GLU F O 1
ATOM 14563 N N . ASP F 2 208 ? -42.550 -53.892 -59.392 1.00 132.07 188 ASP F N 1
ATOM 14564 C CA . ASP F 2 208 ? -41.212 -53.316 -59.469 1.00 130.02 188 ASP F CA 1
ATOM 14565 C C . ASP F 2 208 ? -41.061 -52.106 -58.556 1.00 119.56 188 ASP F C 1
ATOM 14566 O O . ASP F 2 208 ? -39.975 -51.879 -58.009 1.00 118.25 188 ASP F O 1
ATOM 14571 N N . VAL F 2 209 ? -42.129 -51.327 -58.375 1.00 126.72 189 VAL F N 1
ATOM 14572 C CA . VAL F 2 209 ? -42.075 -50.194 -57.457 1.00 119.16 189 VAL F CA 1
ATOM 14573 C C . VAL F 2 209 ? -42.111 -50.676 -56.012 1.00 120.13 189 VAL F C 1
ATOM 14574 O O . VAL F 2 209 ? -41.405 -50.141 -55.148 1.00 122.30 189 VAL F O 1
ATOM 14578 N N . GLY F 2 210 ? -42.925 -51.696 -55.727 1.00 114.92 190 GLY F N 1
ATOM 14579 C CA . GLY F 2 210 ? -42.992 -52.221 -54.373 1.00 109.93 190 GLY F CA 1
ATOM 14580 C C . GLY F 2 210 ? -41.672 -52.801 -53.904 1.00 115.36 190 GLY F C 1
ATOM 14581 O O . GLY F 2 210 ? -41.237 -52.552 -52.777 1.00 117.17 190 GLY F O 1
ATOM 14582 N N . ARG F 2 211 ? -41.009 -53.576 -54.766 1.00 117.06 191 ARG F N 1
ATOM 14583 C CA . ARG F 2 211 ? -39.703 -54.119 -54.418 1.00 119.15 191 ARG F CA 1
ATOM 14584 C C . ARG F 2 211 ? -38.603 -53.067 -54.461 1.00 121.32 191 ARG F C 1
ATOM 14585 O O . ARG F 2 211 ? -37.473 -53.361 -54.058 1.00 127.54 191 ARG F O 1
ATOM 14593 N N . PHE F 2 212 ? -38.905 -51.860 -54.937 1.00 122.04 192 PHE F N 1
ATOM 14594 C CA . PHE F 2 212 ? -37.977 -50.740 -54.860 1.00 123.19 192 PHE F CA 1
ATOM 14595 C C . PHE F 2 212 ? -38.095 -49.999 -53.533 1.00 126.87 192 PHE F C 1
ATOM 14596 O O . PHE F 2 212 ? -37.082 -49.560 -52.976 1.00 137.10 192 PHE F O 1
ATOM 14604 N N . LEU F 2 213 ? -39.317 -49.857 -53.013 1.00 122.95 193 LEU F N 1
ATOM 14605 C CA . LEU F 2 213 ? -39.505 -49.215 -51.716 1.00 119.33 193 LEU F CA 1
ATOM 14606 C C . LEU F 2 213 ? -38.966 -50.073 -50.580 1.00 121.23 193 LEU F C 1
ATOM 14607 O O . LEU F 2 213 ? -38.471 -49.537 -49.583 1.00 120.56 193 LEU F O 1
ATOM 14612 N N . LEU F 2 214 ? -39.052 -51.399 -50.709 1.00 120.45 194 LEU F N 1
ATOM 14613 C CA . LEU F 2 214 ? -38.507 -52.285 -49.687 1.00 130.49 194 LEU F CA 1
ATOM 14614 C C . LEU F 2 214 ? -36.987 -52.221 -49.618 1.00 138.01 194 LEU F C 1
ATOM 14615 O O . LEU F 2 214 ? -36.406 -52.640 -48.611 1.00 142.74 194 LEU F O 1
ATOM 14620 N N . LYS F 2 215 ? -36.333 -51.711 -50.662 1.00 135.59 195 LYS F N 1
ATOM 14621 C CA . LYS F 2 215 ? -34.886 -51.542 -50.658 1.00 139.51 195 LYS F CA 1
ATOM 14622 C C . LYS F 2 215 ? -34.474 -50.156 -50.173 1.00 147.39 195 LYS F C 1
ATOM 14623 O O . LYS F 2 215 ? -33.621 -50.034 -49.289 1.00 154.93 195 LYS F O 1
ATOM 14629 N N . ARG F 2 216 ? -35.072 -49.105 -50.739 1.00 143.45 196 ARG F N 1
ATOM 14630 C CA . ARG F 2 216 ? -34.622 -47.749 -50.445 1.00 146.69 196 ARG F CA 1
ATOM 14631 C C . ARG F 2 216 ? -35.115 -47.255 -49.090 1.00 148.12 196 ARG F C 1
ATOM 14632 O O . ARG F 2 216 ? -34.424 -46.464 -48.438 1.00 159.94 196 ARG F O 1
ATOM 14640 N N . LEU F 2 217 ? -36.290 -47.698 -48.649 1.00 142.96 197 LEU F N 1
ATOM 14641 C CA . LEU F 2 217 ? -36.791 -47.354 -47.325 1.00 140.00 197 LEU F CA 1
ATOM 14642 C C . LEU F 2 217 ? -36.422 -48.390 -46.269 1.00 140.96 197 LEU F C 1
ATOM 14643 O O . LEU F 2 217 ? -36.791 -48.221 -45.101 1.00 140.72 197 LEU F O 1
ATOM 14648 N N . ASP F 2 218 ? -35.721 -49.456 -46.658 1.00 136.02 198 ASP F N 1
ATOM 14649 C CA . ASP F 2 218 ? -35.098 -50.392 -45.720 1.00 138.41 198 ASP F CA 1
ATOM 14650 C C . ASP F 2 218 ? -36.128 -51.122 -44.856 1.00 135.32 198 ASP F C 1
ATOM 14651 O O . ASP F 2 218 ? -35.924 -51.325 -43.657 1.00 132.88 198 ASP F O 1
ATOM 14656 N N . ARG F 2 219 ? -37.242 -51.520 -45.476 1.00 133.65 199 ARG F N 1
ATOM 14657 C CA . ARG F 2 219 ? -38.189 -52.472 -44.885 1.00 135.14 199 ARG F CA 1
ATOM 14658 C C . ARG F 2 219 ? -38.760 -51.971 -43.558 1.00 142.43 199 ARG F C 1
ATOM 14659 O O . ARG F 2 219 ? -38.878 -52.724 -42.589 1.00 138.46 199 ARG F O 1
ATOM 14667 N N . GLU F 2 220 ? -39.121 -50.691 -43.513 1.00 131.06 200 GLU F N 1
ATOM 14668 C CA . GLU F 2 220 ? -39.755 -50.087 -42.341 1.00 137.84 200 GLU F CA 1
ATOM 14669 C C . GLU F 2 220 ? -41.252 -50.012 -42.623 1.00 126.77 200 GLU F C 1
ATOM 14670 O O . GLU F 2 220 ? -41.724 -49.078 -43.276 1.00 132.06 200 GLU F O 1
ATOM 14676 N N . MET F 2 221 ? -42.000 -51.002 -42.128 1.00 131.61 201 MET F N 1
ATOM 14677 C CA . MET F 2 221 ? -43.418 -51.090 -42.460 1.00 117.12 201 MET F CA 1
ATOM 14678 C C . MET F 2 221 ? -44.203 -49.891 -41.947 1.00 112.80 201 MET F C 1
ATOM 14679 O O . MET F 2 221 ? -45.204 -49.501 -42.559 1.00 111.99 201 MET F O 1
ATOM 14684 N N . ARG F 2 222 ? -43.771 -49.290 -40.836 1.00 122.87 202 ARG F N 1
ATOM 14685 C CA . ARG F 2 222 ? -44.461 -48.108 -40.330 1.00 123.86 202 ARG F CA 1
ATOM 14686 C C . ARG F 2 222 ? -44.391 -46.963 -41.331 1.00 117.76 202 ARG F C 1
ATOM 14687 O O . ARG F 2 222 ? -45.378 -46.249 -41.542 1.00 118.13 202 ARG F O 1
ATOM 14695 N N . THR F 2 223 ? -43.236 -46.780 -41.967 1.00 124.37 203 THR F N 1
ATOM 14696 C CA . THR F 2 223 ? -43.066 -45.718 -42.948 1.00 121.10 203 THR F CA 1
ATOM 14697 C C . THR F 2 223 ? -43.451 -46.143 -44.358 1.00 114.60 203 THR F C 1
ATOM 14698 O O . THR F 2 223 ? -43.769 -45.278 -45.181 1.00 113.41 203 THR F O 1
ATOM 14702 N N . LEU F 2 224 ? -43.429 -47.445 -44.655 1.00 116.39 204 LEU F N 1
ATOM 14703 C CA . LEU F 2 224 ? -43.802 -47.914 -45.986 1.00 104.36 204 LEU F CA 1
ATOM 14704 C C . LEU F 2 224 ? -45.239 -47.530 -46.316 1.00 105.04 204 LEU F C 1
ATOM 14705 O O . LEU F 2 224 ? -45.495 -46.788 -47.272 1.00 106.95 204 LEU F O 1
ATOM 14710 N N . PHE F 2 225 ? -46.195 -48.027 -45.527 1.00 95.35 205 PHE F N 1
ATOM 14711 C CA . PHE F 2 225 ? -47.591 -47.658 -45.730 1.00 90.41 205 PHE F CA 1
ATOM 14712 C C . PHE F 2 225 ? -47.832 -46.175 -45.488 1.00 99.19 205 PHE F C 1
ATOM 14713 O O . PHE F 2 225 ? -48.816 -45.626 -45.995 1.00 98.50 205 PHE F O 1
ATOM 14721 N N . MET F 2 226 ? -46.958 -45.518 -44.722 1.00 106.74 206 MET F N 1
ATOM 14722 C CA . MET F 2 226 ? -47.026 -44.070 -44.580 1.00 120.66 206 MET F CA 1
ATOM 14723 C C . MET F 2 226 ? -46.519 -43.362 -45.829 1.00 114.58 206 MET F C 1
ATOM 14724 O O . MET F 2 226 ? -47.020 -42.285 -46.173 1.00 113.89 206 MET F O 1
ATOM 14729 N N . THR F 2 227 ? -45.537 -43.949 -46.517 1.00 120.87 207 THR F N 1
ATOM 14730 C CA . THR F 2 227 ? -45.030 -43.366 -47.753 1.00 122.70 207 THR F CA 1
ATOM 14731 C C . THR F 2 227 ? -46.004 -43.541 -48.911 1.00 125.47 207 THR F C 1
ATOM 14732 O O . THR F 2 227 ? -45.947 -42.770 -49.875 1.00 129.52 207 THR F O 1
ATOM 14736 N N . LEU F 2 228 ? -46.897 -44.533 -48.835 1.00 119.89 208 LEU F N 1
ATOM 14737 C CA . LEU F 2 228 ? -47.869 -44.740 -49.905 1.00 117.68 208 LEU F CA 1
ATOM 14738 C C . LEU F 2 228 ? -48.715 -43.495 -50.136 1.00 129.42 208 LEU F C 1
ATOM 14739 O O . LEU F 2 228 ? -48.978 -43.122 -51.285 1.00 136.52 208 LEU F O 1
ATOM 14744 N N . ASP F 2 229 ? -49.151 -42.838 -49.058 1.00 125.72 209 ASP F N 1
ATOM 14745 C CA . ASP F 2 229 ? -49.918 -41.604 -49.203 1.00 131.10 209 ASP F CA 1
ATOM 14746 C C . ASP F 2 229 ? -49.116 -40.538 -49.937 1.00 136.28 209 ASP F C 1
ATOM 14747 O O . ASP F 2 229 ? -49.661 -39.801 -50.766 1.00 138.64 209 ASP F O 1
ATOM 14752 N N . GLN F 2 230 ? -47.817 -40.440 -49.647 1.00 131.58 210 GLN F N 1
ATOM 14753 C CA . GLN F 2 230 ? -46.986 -39.459 -50.336 1.00 141.45 210 GLN F CA 1
ATOM 14754 C C . GLN F 2 230 ? -46.811 -39.819 -51.806 1.00 140.69 210 GLN F C 1
ATOM 14755 O O . GLN F 2 230 ? -46.824 -38.937 -52.672 1.00 147.42 210 GLN F O 1
ATOM 14761 N N . LEU F 2 231 ? -46.657 -41.109 -52.109 1.00 138.82 211 LEU F N 1
ATOM 14762 C CA . LEU F 2 231 ? -46.480 -41.529 -53.494 1.00 138.27 211 LEU F CA 1
ATOM 14763 C C . LEU F 2 231 ? -47.796 -41.568 -54.257 1.00 145.85 211 LEU F C 1
ATOM 14764 O O . LEU F 2 231 ? -47.811 -41.324 -55.468 1.00 149.29 211 LEU F O 1
ATOM 14769 N N . ASP F 2 232 ? -48.902 -41.869 -53.577 1.00 140.02 212 ASP F N 1
ATOM 14770 C CA . ASP F 2 232 ? -50.194 -41.917 -54.253 1.00 145.43 212 ASP F CA 1
ATOM 14771 C C . ASP F 2 232 ? -50.735 -40.518 -54.519 1.00 145.59 212 ASP F C 1
ATOM 14772 O O . ASP F 2 232 ? -51.217 -40.232 -55.620 1.00 150.04 212 ASP F O 1
ATOM 14777 N N . ARG F 2 233 ? -50.655 -39.632 -53.523 1.00 152.50 213 ARG F N 1
ATOM 14778 C CA . ARG F 2 233 ? -51.201 -38.287 -53.682 1.00 155.68 213 ARG F CA 1
ATOM 14779 C C . ARG F 2 233 ? -50.476 -37.520 -54.780 1.00 153.30 213 ARG F C 1
ATOM 14780 O O . ARG F 2 233 ? -51.114 -36.863 -55.613 1.00 155.66 213 ARG F O 1
ATOM 14788 N N . ALA F 2 234 ? -49.143 -37.593 -54.802 1.00 157.53 214 ALA F N 1
ATOM 14789 C CA . ALA F 2 234 ? -48.387 -36.935 -55.861 1.00 156.24 214 ALA F CA 1
ATOM 14790 C C . ALA F 2 234 ? -48.654 -37.568 -57.222 1.00 153.60 214 ALA F C 1
ATOM 14791 O O . ALA F 2 234 ? -48.513 -36.897 -58.252 1.00 156.77 214 ALA F O 1
ATOM 14793 N N . SER F 2 235 ? -49.039 -38.847 -57.253 1.00 155.85 215 SER F N 1
ATOM 14794 C CA . SER F 2 235 ? -49.442 -39.470 -58.508 1.00 154.28 215 SER F CA 1
ATOM 14795 C C . SER F 2 235 ? -50.877 -39.122 -58.874 1.00 155.68 215 SER F C 1
ATOM 14796 O O . SER F 2 235 ? -51.228 -39.134 -60.058 1.00 160.44 215 SER F O 1
ATOM 14799 N N . ILE F 2 236 ? -51.715 -38.823 -57.880 1.00 156.93 216 ILE F N 1
ATOM 14800 C CA . ILE F 2 236 ? -53.083 -38.398 -58.160 1.00 156.75 216 ILE F CA 1
ATOM 14801 C C . ILE F 2 236 ? -53.092 -37.013 -58.794 1.00 163.04 216 ILE F C 1
ATOM 14802 O O . ILE F 2 236 ? -53.875 -36.738 -59.712 1.00 165.68 216 ILE F O 1
ATOM 14807 N N . THR F 2 237 ? -52.219 -36.124 -58.328 1.00 158.00 217 THR F N 1
ATOM 14808 C CA . THR F 2 237 ? -52.237 -34.746 -58.800 1.00 160.61 217 THR F CA 1
ATOM 14809 C C . THR F 2 237 ? -51.382 -34.567 -60.046 1.00 164.79 217 THR F C 1
ATOM 14810 O O . THR F 2 237 ? -50.757 -33.517 -60.224 1.00 165.27 217 THR F O 1
ATOM 14814 N N . ALA F 2 238 ? -51.342 -35.574 -60.913 1.00 156.40 218 ALA F N 1
ATOM 14815 C CA . ALA F 2 238 ? -50.543 -35.456 -62.126 1.00 162.20 218 ALA F CA 1
ATOM 14816 C C . ALA F 2 238 ? -51.362 -35.615 -63.425 1.00 170.76 218 ALA F C 1
ATOM 14817 O O . ALA F 2 238 ? -51.313 -34.705 -64.250 1.00 172.71 218 ALA F O 1
ATOM 14819 N N . GLN F 2 239 ? -52.113 -36.701 -63.653 1.00 170.09 219 GLN F N 1
ATOM 14820 C CA . GLN F 2 239 ? -52.222 -37.900 -62.820 1.00 164.48 219 GLN F CA 1
ATOM 14821 C C . GLN F 2 239 ? -51.528 -39.071 -63.515 1.00 159.23 219 GLN F C 1
ATOM 14822 O O . GLN F 2 239 ? -52.097 -39.697 -64.410 1.00 161.06 219 GLN F O 1
ATOM 14828 N N . ARG F 2 240 ? -50.300 -39.362 -63.102 1.00 160.17 220 ARG F N 1
ATOM 14829 C CA . ARG F 2 240 ? -49.470 -40.370 -63.742 1.00 154.60 220 ARG F CA 1
ATOM 14830 C C . ARG F 2 240 ? -49.525 -41.689 -62.980 1.00 153.93 220 ARG F C 1
ATOM 14831 O O . ARG F 2 240 ? -50.057 -41.781 -61.871 1.00 153.22 220 ARG F O 1
ATOM 14839 N N . LYS F 2 241 ? -48.963 -42.722 -63.599 1.00 151.96 221 LYS F N 1
ATOM 14840 C CA . LYS F 2 241 ? -48.912 -44.056 -63.021 1.00 150.20 221 LYS F CA 1
ATOM 14841 C C . LYS F 2 241 ? -47.583 -44.286 -62.311 1.00 148.77 221 LYS F C 1
ATOM 14842 O O . LYS F 2 241 ? -46.577 -43.628 -62.589 1.00 150.79 221 LYS F O 1
ATOM 14848 N N . LEU F 2 242 ? -47.594 -45.244 -61.385 1.00 143.19 222 LEU F N 1
ATOM 14849 C CA . LEU F 2 242 ? -46.440 -45.512 -60.533 1.00 138.02 222 LEU F CA 1
ATOM 14850 C C . LEU F 2 242 ? -45.356 -46.230 -61.326 1.00 136.19 222 LEU F C 1
ATOM 14851 O O . LEU F 2 242 ? -45.491 -47.414 -61.651 1.00 135.33 222 LEU F O 1
ATOM 14856 N N . THR F 2 243 ? -44.280 -45.516 -61.640 1.00 136.83 223 THR F N 1
ATOM 14857 C CA . THR F 2 243 ? -43.099 -46.090 -62.263 1.00 137.95 223 THR F CA 1
ATOM 14858 C C . THR F 2 243 ? -41.910 -45.886 -61.330 1.00 134.87 223 THR F C 1
ATOM 14859 O O . THR F 2 243 ? -41.946 -45.051 -60.423 1.00 132.10 223 THR F O 1
ATOM 14863 N N . ILE F 2 244 ? -40.854 -46.674 -61.557 1.00 137.68 224 ILE F N 1
ATOM 14864 C CA . ILE F 2 244 ? -39.695 -46.618 -60.662 1.00 135.68 224 ILE F CA 1
ATOM 14865 C C . ILE F 2 244 ? -39.092 -45.232 -60.576 1.00 137.57 224 ILE F C 1
ATOM 14866 O O . ILE F 2 244 ? -38.872 -44.750 -59.442 1.00 131.13 224 ILE F O 1
ATOM 14871 N N . PRO F 2 245 ? -38.807 -44.512 -61.669 1.00 142.06 225 PRO F N 1
ATOM 14872 C CA . PRO F 2 245 ? -38.251 -43.160 -61.524 1.00 146.63 225 PRO F CA 1
ATOM 14873 C C . PRO F 2 245 ? -39.266 -42.130 -61.061 1.00 148.34 225 PRO F C 1
ATOM 14874 O O . PRO F 2 245 ? -38.863 -41.057 -60.595 1.00 152.44 225 PRO F O 1
ATOM 14878 N N . PHE F 2 246 ? -40.566 -42.416 -61.179 1.00 147.67 226 PHE F N 1
ATOM 14879 C CA . PHE F 2 246 ? -41.577 -41.479 -60.700 1.00 149.28 226 PHE F CA 1
ATOM 14880 C C . PHE F 2 246 ? -41.502 -41.318 -59.187 1.00 146.80 226 PHE F C 1
ATOM 14881 O O . PHE F 2 246 ? -41.711 -40.218 -58.660 1.00 146.39 226 PHE F O 1
ATOM 14889 N N . VAL F 2 247 ? -41.201 -42.405 -58.471 1.00 147.60 227 VAL F N 1
ATOM 14890 C CA . VAL F 2 247 ? -41.060 -42.331 -57.019 1.00 140.81 227 VAL F CA 1
ATOM 14891 C C . VAL F 2 247 ? -39.943 -41.367 -56.641 1.00 145.29 227 VAL F C 1
ATOM 14892 O O . VAL F 2 247 ? -40.065 -40.596 -55.680 1.00 143.76 227 VAL F O 1
ATOM 14896 N N . LYS F 2 248 ? -38.844 -41.381 -57.399 1.00 141.34 228 LYS F N 1
ATOM 14897 C CA . LYS F 2 248 ? -37.739 -40.471 -57.117 1.00 150.47 228 LYS F CA 1
ATOM 14898 C C . LYS F 2 248 ? -38.133 -39.024 -57.384 1.00 157.21 228 LYS F C 1
ATOM 14899 O O . LYS F 2 248 ? -37.710 -38.115 -56.660 1.00 163.93 228 LYS F O 1
ATOM 14905 N N . GLU F 2 249 ? -38.945 -38.791 -58.417 1.00 159.46 229 GLU F N 1
ATOM 14906 C CA . GLU F 2 249 ? -39.423 -37.439 -58.690 1.00 156.87 229 GLU F CA 1
ATOM 14907 C C . GLU F 2 249 ? -40.331 -36.944 -57.570 1.00 151.06 229 GLU F C 1
ATOM 14908 O O . GLU F 2 249 ? -40.286 -35.765 -57.201 1.00 152.92 229 GLU F O 1
ATOM 14914 N N . ILE F 2 250 ? -41.157 -37.835 -57.016 1.00 152.70 230 ILE F N 1
ATOM 14915 C CA . ILE F 2 250 ? -41.998 -37.470 -55.879 1.00 150.93 230 ILE F CA 1
ATOM 14916 C C . ILE F 2 250 ? -41.138 -37.147 -54.665 1.00 155.21 230 ILE F C 1
ATOM 14917 O O . ILE F 2 250 ? -41.420 -36.203 -53.917 1.00 157.78 230 ILE F O 1
ATOM 14922 N N . LEU F 2 251 ? -40.078 -37.922 -54.454 1.00 154.10 231 LEU F N 1
ATOM 14923 C CA . LEU F 2 251 ? -39.157 -37.715 -53.341 1.00 155.81 231 LEU F CA 1
ATOM 14924 C C . LEU F 2 251 ? -38.553 -36.313 -53.355 1.00 168.33 231 LEU F C 1
ATOM 14925 O O . LEU F 2 251 ? -38.643 -35.579 -52.370 1.00 175.63 231 LEU F O 1
ATOM 14930 N N . ALA G 2 25 ? -84.550 -65.322 40.164 1.00 105.98 5 ALA G N 1
ATOM 14931 C CA . ALA G 2 25 ? -84.138 -66.332 39.199 1.00 95.47 5 ALA G CA 1
ATOM 14932 C C . ALA G 2 25 ? -82.820 -65.919 38.569 1.00 96.32 5 ALA G C 1
ATOM 14933 O O . ALA G 2 25 ? -82.804 -65.224 37.553 1.00 99.30 5 ALA G O 1
ATOM 14935 N N . GLN G 2 26 ? -81.713 -66.334 39.178 1.00 97.33 6 GLN G N 1
ATOM 14936 C CA . GLN G 2 26 ? -81.737 -67.156 40.384 1.00 84.80 6 GLN G CA 1
ATOM 14937 C C . GLN G 2 26 ? -81.304 -66.362 41.614 1.00 92.06 6 GLN G C 1
ATOM 14938 O O . GLN G 2 26 ? -80.385 -65.548 41.536 1.00 96.90 6 GLN G O 1
ATOM 14944 N N . LEU G 2 27 ? -81.963 -66.603 42.746 1.00 94.62 7 LEU G N 1
ATOM 14945 C CA . LEU G 2 27 ? -81.579 -65.956 43.992 1.00 86.69 7 LEU G CA 1
ATOM 14946 C C . LEU G 2 27 ? -80.167 -66.376 44.399 1.00 84.08 7 LEU G C 1
ATOM 14947 O O . LEU G 2 27 ? -79.611 -67.361 43.905 1.00 86.51 7 LEU G O 1
ATOM 14952 N N . SER G 2 28 ? -79.586 -65.608 45.316 1.00 82.54 8 SER G N 1
ATOM 14953 C CA . SER G 2 28 ? -78.205 -65.793 45.729 1.00 84.26 8 SER G CA 1
ATOM 14954 C C . SER G 2 28 ? -78.123 -65.996 47.236 1.00 85.53 8 SER G C 1
ATOM 14955 O O . SER G 2 28 ? -79.001 -65.570 47.992 1.00 90.34 8 SER G O 1
ATOM 14958 N N . LEU G 2 29 ? -77.050 -66.656 47.663 1.00 82.64 9 LEU G N 1
ATOM 14959 C CA . LEU G 2 29 ? -76.854 -66.928 49.076 1.00 85.18 9 LEU G CA 1
ATOM 14960 C C . LEU G 2 29 ? -76.555 -65.637 49.836 1.00 89.34 9 LEU G C 1
ATOM 14961 O O . LEU G 2 29 ? -75.936 -64.716 49.296 1.00 91.30 9 LEU G O 1
ATOM 14966 N N . PRO G 2 30 ? -77.008 -65.539 51.139 1.00 93.80 10 PRO G N 1
ATOM 14967 C CA . PRO G 2 30 ? -76.708 -64.358 51.974 1.00 92.79 10 PRO G CA 1
ATOM 14968 C C . PRO G 2 30 ? -75.345 -64.463 52.653 1.00 100.82 10 PRO G C 1
ATOM 14969 O O . PRO G 2 30 ? -75.198 -64.869 53.806 1.00 105.92 10 PRO G O 1
ATOM 14973 N N . LEU G 2 31 ? -74.309 -64.085 51.912 1.00 100.93 11 LEU G N 1
ATOM 14974 C CA . LEU G 2 31 ? -72.931 -64.148 52.391 1.00 110.32 11 LEU G CA 1
ATOM 14975 C C . LEU G 2 31 ? -72.533 -62.764 52.892 1.00 128.18 11 LEU G C 1
ATOM 14976 O O . LEU G 2 31 ? -72.278 -61.853 52.100 1.00 128.69 11 LEU G O 1
ATOM 14981 N N . TYR G 2 32 ? -72.482 -62.608 54.211 1.00 132.61 12 TYR G N 1
ATOM 14982 C CA . TYR G 2 32 ? -72.067 -61.351 54.821 1.00 141.14 12 TYR G CA 1
ATOM 14983 C C . TYR G 2 32 ? -70.572 -61.364 55.119 1.00 139.98 12 TYR G C 1
ATOM 14984 O O . TYR G 2 32 ? -70.081 -62.239 55.833 1.00 143.32 12 TYR G O 1
ATOM 14993 N N . ASP G 2 35 ? -68.671 -56.077 57.961 1.00 166.33 15 ASP G N 1
ATOM 14994 C CA . ASP G 2 35 ? -69.520 -54.933 58.271 1.00 166.03 15 ASP G CA 1
ATOM 14995 C C . ASP G 2 35 ? -68.736 -53.876 59.046 1.00 165.67 15 ASP G C 1
ATOM 14996 O O . ASP G 2 35 ? -69.311 -52.938 59.596 1.00 172.87 15 ASP G O 1
ATOM 15001 N N . ASP G 2 36 ? -67.414 -54.038 59.081 1.00 161.78 16 ASP G N 1
ATOM 15002 C CA . ASP G 2 36 ? -66.540 -53.130 59.809 1.00 156.47 16 ASP G CA 1
ATOM 15003 C C . ASP G 2 36 ? -66.006 -51.995 58.945 1.00 155.26 16 ASP G C 1
ATOM 15004 O O . ASP G 2 36 ? -65.466 -51.025 59.488 1.00 159.94 16 ASP G O 1
ATOM 15009 N N . GLU G 2 37 ? -66.145 -52.083 57.625 1.00 147.89 17 GLU G N 1
ATOM 15010 C CA . GLU G 2 37 ? -65.580 -51.103 56.701 1.00 139.32 17 GLU G CA 1
ATOM 15011 C C . GLU G 2 37 ? -66.729 -50.365 56.018 1.00 137.90 17 GLU G C 1
ATOM 15012 O O . GLU G 2 37 ? -67.088 -50.650 54.875 1.00 137.22 17 GLU G O 1
ATOM 15018 N N . THR G 2 38 ? -67.302 -49.398 56.732 1.00 138.29 18 THR G N 1
ATOM 15019 C CA . THR G 2 38 ? -68.416 -48.601 56.237 1.00 137.78 18 THR G CA 1
ATOM 15020 C C . THR G 2 38 ? -68.082 -47.121 56.391 1.00 137.88 18 THR G C 1
ATOM 15021 O O . THR G 2 38 ? -67.019 -46.750 56.900 1.00 141.69 18 THR G O 1
ATOM 15025 N N . PHE G 2 39 ? -69.009 -46.269 55.944 1.00 139.30 19 PHE G N 1
ATOM 15026 C CA . PHE G 2 39 ? -68.816 -44.827 56.074 1.00 129.33 19 PHE G CA 1
ATOM 15027 C C . PHE G 2 39 ? -68.890 -44.387 57.531 1.00 117.58 19 PHE G C 1
ATOM 15028 O O . PHE G 2 39 ? -68.173 -43.468 57.944 1.00 103.48 19 PHE G O 1
ATOM 15036 N N . ALA G 2 40 ? -69.757 -45.025 58.322 1.00 116.43 20 ALA G N 1
ATOM 15037 C CA . ALA G 2 40 ? -69.854 -44.680 59.736 1.00 127.07 20 ALA G CA 1
ATOM 15038 C C . ALA G 2 40 ? -68.566 -45.002 60.482 1.00 135.91 20 ALA G C 1
ATOM 15039 O O . ALA G 2 40 ? -68.212 -44.299 61.435 1.00 134.14 20 ALA G O 1
ATOM 15041 N N . SER G 2 41 ? -67.853 -46.049 60.064 1.00 140.14 21 SER G N 1
ATOM 15042 C CA . SER G 2 41 ? -66.572 -46.395 60.667 1.00 146.49 21 SER G CA 1
ATOM 15043 C C . SER G 2 41 ? -65.419 -45.565 60.123 1.00 140.50 21 SER G C 1
ATOM 15044 O O . SER G 2 41 ? -64.340 -45.564 60.725 1.00 141.15 21 SER G O 1
ATOM 15047 N N . PHE G 2 42 ? -65.618 -44.865 59.010 1.00 143.80 22 PHE G N 1
ATOM 15048 C CA . PHE G 2 42 ? -64.569 -44.066 58.396 1.00 142.64 22 PHE G CA 1
ATOM 15049 C C . PHE G 2 42 ? -64.514 -42.680 59.027 1.00 147.46 22 PHE G C 1
ATOM 15050 O O . PHE G 2 42 ? -65.519 -42.157 59.516 1.00 150.54 22 PHE G O 1
ATOM 15058 N N . TRP G 2 43 ? -63.307 -42.077 59.004 1.00 144.98 23 TRP G N 1
ATOM 15059 C CA . TRP G 2 43 ? -63.139 -40.800 59.683 1.00 152.89 23 TRP G CA 1
ATOM 15060 C C . TRP G 2 43 ? -63.104 -39.650 58.685 1.00 157.16 23 TRP G C 1
ATOM 15061 O O . TRP G 2 43 ? -62.456 -39.756 57.638 1.00 160.34 23 TRP G O 1
ATOM 15072 N N . PRO G 2 44 ? -63.789 -38.545 58.992 1.00 158.16 24 PRO G N 1
ATOM 15073 C CA . PRO G 2 44 ? -63.784 -37.408 58.055 1.00 157.38 24 PRO G CA 1
ATOM 15074 C C . PRO G 2 44 ? -62.414 -36.778 57.883 1.00 159.41 24 PRO G C 1
ATOM 15075 O O . PRO G 2 44 ? -62.046 -36.406 56.762 1.00 157.21 24 PRO G O 1
ATOM 15079 N N . GLY G 2 45 ? -61.643 -36.649 58.958 1.00 153.04 25 GLY G N 1
ATOM 15080 C CA . GLY G 2 45 ? -60.324 -36.049 58.878 1.00 166.47 25 GLY G CA 1
ATOM 15081 C C . GLY G 2 45 ? -59.311 -36.941 58.186 1.00 179.54 25 GLY G C 1
ATOM 15082 O O . GLY G 2 45 ? -59.181 -38.117 58.526 1.00 181.18 25 GLY G O 1
ATOM 15083 N N . ASP G 2 46 ? -58.592 -36.388 57.211 1.00 171.84 26 ASP G N 1
ATOM 15084 C CA . ASP G 2 46 ? -58.752 -34.990 56.817 1.00 178.37 26 ASP G CA 1
ATOM 15085 C C . ASP G 2 46 ? -59.405 -34.866 55.440 1.00 167.66 26 ASP G C 1
ATOM 15086 O O . ASP G 2 46 ? -59.359 -33.806 54.815 1.00 170.30 26 ASP G O 1
ATOM 15091 N N . ASN G 2 47 ? -60.020 -35.956 54.976 1.00 180.84 27 ASN G N 1
ATOM 15092 C CA . ASN G 2 47 ? -60.603 -36.012 53.635 1.00 155.92 27 ASN G CA 1
ATOM 15093 C C . ASN G 2 47 ? -62.067 -35.587 53.711 1.00 142.95 27 ASN G C 1
ATOM 15094 O O . ASN G 2 47 ? -62.994 -36.399 53.666 1.00 141.70 27 ASN G O 1
ATOM 15099 N N . SER G 2 48 ? -62.271 -34.275 53.825 1.00 147.51 28 SER G N 1
ATOM 15100 C CA . SER G 2 48 ? -63.614 -33.714 53.889 1.00 136.48 28 SER G CA 1
ATOM 15101 C C . SER G 2 48 ? -64.199 -33.489 52.498 1.00 131.38 28 SER G C 1
ATOM 15102 O O . SER G 2 48 ? -65.340 -33.880 52.232 1.00 128.09 28 SER G O 1
ATOM 15105 N N . SER G 2 49 ? -63.426 -32.869 51.603 1.00 137.40 29 SER G N 1
ATOM 15106 C CA . SER G 2 49 ? -63.897 -32.617 50.246 1.00 131.75 29 SER G CA 1
ATOM 15107 C C . SER G 2 49 ? -64.039 -33.898 49.434 1.00 124.34 29 SER G C 1
ATOM 15108 O O . SER G 2 49 ? -64.804 -33.920 48.464 1.00 120.36 29 SER G O 1
ATOM 15111 N N . LEU G 2 50 ? -63.320 -34.958 49.807 1.00 128.58 30 LEU G N 1
ATOM 15112 C CA . LEU G 2 50 ? -63.430 -36.229 49.100 1.00 120.98 30 LEU G CA 1
ATOM 15113 C C . LEU G 2 50 ? -64.716 -36.958 49.473 1.00 118.04 30 LEU G C 1
ATOM 15114 O O . LEU G 2 50 ? -65.449 -37.425 48.595 1.00 117.24 30 LEU G O 1
ATOM 15119 N N . LEU G 2 51 ? -65.004 -37.064 50.774 1.00 116.70 31 LEU G N 1
ATOM 15120 C CA . LEU G 2 51 ? -66.206 -37.766 51.213 1.00 119.38 31 LEU G CA 1
ATOM 15121 C C . LEU G 2 51 ? -67.473 -37.102 50.690 1.00 127.08 31 LEU G C 1
ATOM 15122 O O . LEU G 2 51 ? -68.478 -37.783 50.456 1.00 127.93 31 LEU G O 1
ATOM 15127 N N . ALA G 2 52 ? -67.448 -35.781 50.496 1.00 125.78 32 ALA G N 1
ATOM 15128 C CA . ALA G 2 52 ? -68.626 -35.088 49.984 1.00 124.29 32 ALA G CA 1
ATOM 15129 C C . ALA G 2 52 ? -68.909 -35.482 48.540 1.00 122.87 32 ALA G C 1
ATOM 15130 O O . ALA G 2 52 ? -70.057 -35.764 48.176 1.00 127.97 32 ALA G O 1
ATOM 15132 N N . ALA G 2 53 ? -67.872 -35.512 47.699 1.00 119.74 33 ALA G N 1
ATOM 15133 C CA . ALA G 2 53 ? -68.066 -35.908 46.309 1.00 112.46 33 ALA G CA 1
ATOM 15134 C C . ALA G 2 53 ? -68.284 -37.409 46.178 1.00 117.46 33 ALA G C 1
ATOM 15135 O O . ALA G 2 53 ? -68.982 -37.853 45.259 1.00 125.39 33 ALA G O 1
ATOM 15137 N N . LEU G 2 54 ? -67.698 -38.200 47.079 1.00 119.71 34 LEU G N 1
ATOM 15138 C CA . LEU G 2 54 ? -67.902 -39.645 47.047 1.00 112.11 34 LEU G CA 1
ATOM 15139 C C . LEU G 2 54 ? -69.362 -39.990 47.314 1.00 116.23 34 LEU G C 1
ATOM 15140 O O . LEU G 2 54 ? -69.962 -40.801 46.601 1.00 113.97 34 LEU G O 1
ATOM 15145 N N . GLN G 2 55 ? -69.953 -39.374 48.337 1.00 115.15 35 GLN G N 1
ATOM 15146 C CA . GLN G 2 55 ? -71.359 -39.582 48.650 1.00 121.91 35 GLN G CA 1
ATOM 15147 C C . GLN G 2 55 ? -72.288 -38.828 47.708 1.00 122.87 35 GLN G C 1
ATOM 15148 O O . GLN G 2 55 ? -73.510 -38.915 47.868 1.00 126.85 35 GLN G O 1
ATOM 15154 N N . ASN G 2 56 ? -71.745 -38.100 46.731 1.00 124.91 36 ASN G N 1
ATOM 15155 C CA . ASN G 2 56 ? -72.566 -37.402 45.751 1.00 132.91 36 ASN G CA 1
ATOM 15156 C C . ASN G 2 56 ? -72.791 -38.225 44.492 1.00 130.21 36 ASN G C 1
ATOM 15157 O O . ASN G 2 56 ? -73.829 -38.070 43.837 1.00 134.32 36 ASN G O 1
ATOM 15162 N N . VAL G 2 57 ? -71.840 -39.090 44.132 1.00 128.59 37 VAL G N 1
ATOM 15163 C CA . VAL G 2 57 ? -72.062 -40.030 43.039 1.00 124.01 37 VAL G CA 1
ATOM 15164 C C . VAL G 2 57 ? -72.832 -41.264 43.498 1.00 126.45 37 VAL G C 1
ATOM 15165 O O . VAL G 2 57 ? -73.502 -41.904 42.676 1.00 129.16 37 VAL G O 1
ATOM 15169 N N . LEU G 2 58 ? -72.763 -41.612 44.788 1.00 128.93 38 LEU G N 1
ATOM 15170 C CA . LEU G 2 58 ? -73.628 -42.659 45.319 1.00 129.57 38 LEU G CA 1
ATOM 15171 C C . LEU G 2 58 ? -75.066 -42.180 45.457 1.00 139.94 38 LEU G C 1
ATOM 15172 O O . LEU G 2 58 ? -75.966 -43.006 45.642 1.00 141.77 38 LEU G O 1
ATOM 15177 N N . ARG G 2 59 ? -75.290 -40.867 45.393 1.00 134.39 39 ARG G N 1
ATOM 15178 C CA . ARG G 2 59 ? -76.638 -40.321 45.327 1.00 145.24 39 ARG G CA 1
ATOM 15179 C C . ARG G 2 59 ? -77.398 -40.938 44.159 1.00 153.18 39 ARG G C 1
ATOM 15180 O O . ARG G 2 59 ? -76.832 -41.213 43.097 1.00 148.52 39 ARG G O 1
ATOM 15188 N N . GLN G 2 60 ? -78.693 -41.161 44.359 1.00 148.05 40 GLN G N 1
ATOM 15189 C CA . GLN G 2 60 ? -79.490 -41.808 43.322 1.00 165.13 40 GLN G CA 1
ATOM 15190 C C . GLN G 2 60 ? -80.483 -40.859 42.641 1.00 186.20 40 GLN G C 1
ATOM 15191 O O . GLN G 2 60 ? -81.256 -40.162 43.300 1.00 199.21 40 GLN G O 1
ATOM 15197 N N . GLU G 2 61 ? -80.436 -40.835 41.310 1.00 178.58 41 GLU G N 1
ATOM 15198 C CA . GLU G 2 61 ? -79.457 -41.639 40.582 1.00 170.23 41 GLU G CA 1
ATOM 15199 C C . GLU G 2 61 ? -78.878 -40.955 39.353 1.00 160.14 41 GLU G C 1
ATOM 15200 O O . GLU G 2 61 ? -79.606 -40.340 38.568 1.00 163.52 41 GLU G O 1
ATOM 15206 N N . HIS G 2 62 ? -77.548 -41.039 39.254 1.00 166.50 42 HIS G N 1
ATOM 15207 C CA . HIS G 2 62 ? -76.805 -41.009 37.997 1.00 155.75 42 HIS G CA 1
ATOM 15208 C C . HIS G 2 62 ? -75.302 -41.054 38.242 1.00 139.94 42 HIS G C 1
ATOM 15209 O O . HIS G 2 62 ? -74.831 -40.759 39.343 1.00 134.43 42 HIS G O 1
ATOM 15216 N N . SER G 2 63 ? -74.538 -41.417 37.219 1.00 142.08 43 SER G N 1
ATOM 15217 C CA . SER G 2 63 ? -73.221 -41.988 37.438 1.00 134.55 43 SER G CA 1
ATOM 15218 C C . SER G 2 63 ? -72.102 -40.953 37.389 1.00 133.88 43 SER G C 1
ATOM 15219 O O . SER G 2 63 ? -72.301 -39.762 37.134 1.00 138.98 43 SER G O 1
ATOM 15222 N N . GLY G 2 64 ? -70.899 -41.449 37.633 1.00 126.32 44 GLY G N 1
ATOM 15223 C CA . GLY G 2 64 ? -69.708 -40.635 37.593 1.00 125.18 44 GLY G CA 1
ATOM 15224 C C . GLY G 2 64 ? -68.514 -41.493 37.945 1.00 119.54 44 GLY G C 1
ATOM 15225 O O . GLY G 2 64 ? -68.650 -42.596 38.486 1.00 121.54 44 GLY G O 1
ATOM 15226 N N . TYR G 2 65 ? -67.339 -40.972 37.616 1.00 119.09 45 TYR G N 1
ATOM 15227 C CA . TYR G 2 65 ? -66.087 -41.688 37.818 1.00 110.63 45 TYR G CA 1
ATOM 15228 C C . TYR G 2 65 ? -65.184 -40.864 38.722 1.00 114.28 45 TYR G C 1
ATOM 15229 O O . TYR G 2 65 ? -64.869 -39.710 38.408 1.00 125.99 45 TYR G O 1
ATOM 15238 N N . ILE G 2 66 ? -64.778 -41.456 39.842 1.00 103.92 46 ILE G N 1
ATOM 15239 C CA . ILE G 2 66 ? -63.898 -40.816 40.811 1.00 99.44 46 ILE G CA 1
ATOM 15240 C C . ILE G 2 66 ? -62.666 -41.692 40.987 1.00 98.05 46 ILE G C 1
ATOM 15241 O O . ILE G 2 66 ? -62.786 -42.908 41.179 1.00 100.59 46 ILE G O 1
ATOM 15246 N N . TYR G 2 67 ? -61.490 -41.074 40.920 1.00 92.67 47 TYR G N 1
ATOM 15247 C CA . TYR G 2 67 ? -60.214 -41.759 41.075 1.00 94.19 47 TYR G CA 1
ATOM 15248 C C . TYR G 2 67 ? -59.575 -41.322 42.387 1.00 99.41 47 TYR G C 1
ATOM 15249 O O . TYR G 2 67 ? -59.316 -40.130 42.588 1.00 110.05 47 TYR G O 1
ATOM 15258 N N . LEU G 2 68 ? -59.324 -42.283 43.269 1.00 96.69 48 LEU G N 1
ATOM 15259 C CA . LEU G 2 68 ? -58.652 -42.044 44.537 1.00 100.50 48 LEU G CA 1
ATOM 15260 C C . LEU G 2 68 ? -57.218 -42.552 44.461 1.00 109.27 48 LEU G C 1
ATOM 15261 O O . LEU G 2 68 ? -56.908 -43.474 43.703 1.00 116.15 48 LEU G O 1
ATOM 15266 N N . TRP G 2 69 ? -56.341 -41.937 45.250 1.00 111.42 49 TRP G N 1
ATOM 15267 C CA . TRP G 2 69 ? -54.949 -42.361 45.286 1.00 114.85 49 TRP G CA 1
ATOM 15268 C C . TRP G 2 69 ? -54.291 -41.805 46.538 1.00 118.31 49 TRP G C 1
ATOM 15269 O O . TRP G 2 69 ? -54.641 -40.721 47.010 1.00 119.22 49 TRP G O 1
ATOM 15280 N N . ALA G 2 70 ? -53.336 -42.561 47.063 1.00 121.47 50 ALA G N 1
ATOM 15281 C CA . ALA G 2 70 ? -52.597 -42.188 48.266 1.00 130.97 50 ALA G CA 1
ATOM 15282 C C . ALA G 2 70 ? -51.382 -43.104 48.378 1.00 144.71 50 ALA G C 1
ATOM 15283 O O . ALA G 2 70 ? -51.123 -43.929 47.493 1.00 147.43 50 ALA G O 1
ATOM 15285 N N . ARG G 2 71 ? -50.640 -42.962 49.477 1.00 147.56 51 ARG G N 1
ATOM 15286 C CA . ARG G 2 71 ? -49.460 -43.785 49.723 1.00 157.71 51 ARG G CA 1
ATOM 15287 C C . ARG G 2 71 ? -49.848 -45.180 50.206 1.00 161.13 51 ARG G C 1
ATOM 15288 O O . ARG G 2 71 ? -50.204 -46.043 49.398 1.00 160.80 51 ARG G O 1
ATOM 15296 N N . GLU G 2 72 ? -49.771 -45.414 51.515 1.00 166.92 52 GLU G N 1
ATOM 15297 C CA . GLU G 2 72 ? -50.070 -46.710 52.109 1.00 162.85 52 GLU G CA 1
ATOM 15298 C C . GLU G 2 72 ? -50.976 -46.517 53.314 1.00 157.74 52 GLU G C 1
ATOM 15299 O O . GLU G 2 72 ? -50.735 -45.632 54.140 1.00 159.90 52 GLU G O 1
ATOM 15305 N N . GLY G 2 73 ? -52.008 -47.346 53.412 1.00 161.38 53 GLY G N 1
ATOM 15306 C CA . GLY G 2 73 ? -52.886 -47.321 54.572 1.00 158.95 53 GLY G CA 1
ATOM 15307 C C . GLY G 2 73 ? -53.653 -46.034 54.793 1.00 152.14 53 GLY G C 1
ATOM 15308 O O . GLY G 2 73 ? -53.801 -45.597 55.940 1.00 159.06 53 GLY G O 1
ATOM 15309 N N . ALA G 2 74 ? -54.159 -45.421 53.723 1.00 140.17 54 ALA G N 1
ATOM 15310 C CA . ALA G 2 74 ? -54.960 -44.206 53.840 1.00 137.29 54 ALA G CA 1
ATOM 15311 C C . ALA G 2 74 ? -56.462 -44.464 53.858 1.00 144.15 54 ALA G C 1
ATOM 15312 O O . ALA G 2 74 ? -57.209 -43.621 54.357 1.00 144.23 54 ALA G O 1
ATOM 15314 N N . GLY G 2 75 ? -56.922 -45.587 53.333 1.00 148.51 55 GLY G N 1
ATOM 15315 C CA . GLY G 2 75 ? -58.326 -45.912 53.321 1.00 141.46 55 GLY G CA 1
ATOM 15316 C C . GLY G 2 75 ? -58.954 -45.990 51.953 1.00 132.49 55 GLY G C 1
ATOM 15317 O O . GLY G 2 75 ? -60.180 -45.836 51.848 1.00 128.13 55 GLY G O 1
ATOM 15318 N N . ARG G 2 76 ? -58.160 -46.211 50.902 1.00 137.49 56 ARG G N 1
ATOM 15319 C CA . ARG G 2 76 ? -58.716 -46.368 49.563 1.00 125.69 56 ARG G CA 1
ATOM 15320 C C . ARG G 2 76 ? -59.646 -47.574 49.502 1.00 121.57 56 ARG G C 1
ATOM 15321 O O . ARG G 2 76 ? -60.784 -47.475 49.029 1.00 117.72 56 ARG G O 1
ATOM 15329 N N . SER G 2 77 ? -59.176 -48.726 49.987 1.00 120.86 57 SER G N 1
ATOM 15330 C CA . SER G 2 77 ? -60.015 -49.919 50.003 1.00 114.18 57 SER G CA 1
ATOM 15331 C C . SER G 2 77 ? -61.166 -49.778 50.987 1.00 117.56 57 SER G C 1
ATOM 15332 O O . SER G 2 77 ? -62.241 -50.345 50.766 1.00 120.57 57 SER G O 1
ATOM 15335 N N . HIS G 2 78 ? -60.959 -49.033 52.075 1.00 121.73 58 HIS G N 1
ATOM 15336 C CA . HIS G 2 78 ? -62.026 -48.823 53.048 1.00 116.94 58 HIS G CA 1
ATOM 15337 C C . HIS G 2 78 ? -63.206 -48.095 52.417 1.00 112.44 58 HIS G C 1
ATOM 15338 O O . HIS G 2 78 ? -64.364 -48.479 52.621 1.00 108.33 58 HIS G O 1
ATOM 15345 N N . LEU G 2 79 ? -62.932 -47.049 51.636 1.00 109.98 59 LEU G N 1
ATOM 15346 C CA . LEU G 2 79 ? -64.010 -46.277 51.027 1.00 107.57 59 LEU G CA 1
ATOM 15347 C C . LEU G 2 79 ? -64.706 -47.053 49.918 1.00 104.06 59 LEU G C 1
ATOM 15348 O O . LEU G 2 79 ? -65.902 -46.850 49.683 1.00 108.32 59 LEU G O 1
ATOM 15353 N N . LEU G 2 80 ? -63.983 -47.937 49.226 1.00 100.66 60 LEU G N 1
ATOM 15354 C CA . LEU G 2 80 ? -64.622 -48.784 48.223 1.00 100.74 60 LEU G CA 1
ATOM 15355 C C . LEU G 2 80 ? -65.595 -49.755 48.877 1.00 104.46 60 LEU G C 1
ATOM 15356 O O . LEU G 2 80 ? -66.741 -49.894 48.435 1.00 106.70 60 LEU G O 1
ATOM 15361 N N . HIS G 2 81 ? -65.152 -50.438 49.936 1.00 104.56 61 HIS G N 1
ATOM 15362 C CA . HIS G 2 81 ? -66.051 -51.312 50.681 1.00 107.61 61 HIS G CA 1
ATOM 15363 C C . HIS G 2 81 ? -67.195 -50.521 51.299 1.00 106.68 61 HIS G C 1
ATOM 15364 O O . HIS G 2 81 ? -68.330 -51.007 51.366 1.00 108.38 61 HIS G O 1
ATOM 15371 N N . ALA G 2 82 ? -66.917 -49.296 51.752 1.00 111.09 62 ALA G N 1
ATOM 15372 C CA . ALA G 2 82 ? -67.973 -48.463 52.316 1.00 113.62 62 ALA G CA 1
ATOM 15373 C C . ALA G 2 82 ? -69.009 -48.101 51.260 1.00 113.72 62 ALA G C 1
ATOM 15374 O O . ALA G 2 82 ? -70.213 -48.093 51.537 1.00 121.17 62 ALA G O 1
ATOM 15376 N N . ALA G 2 83 ? -68.561 -47.808 50.038 1.00 106.61 63 ALA G N 1
ATOM 15377 C CA . ALA G 2 83 ? -69.499 -47.516 48.959 1.00 110.38 63 ALA G CA 1
ATOM 15378 C C . ALA G 2 83 ? -70.269 -48.759 48.532 1.00 113.57 63 ALA G C 1
ATOM 15379 O O . ALA G 2 83 ? -71.450 -48.662 48.179 1.00 113.98 63 ALA G O 1
ATOM 15381 N N . CYS G 2 84 ? -69.630 -49.930 48.569 1.00 109.79 64 CYS G N 1
ATOM 15382 C CA . CYS G 2 84 ? -70.336 -51.164 48.232 1.00 112.34 64 CYS G CA 1
ATOM 15383 C C . CYS G 2 84 ? -71.437 -51.454 49.243 1.00 122.90 64 CYS G C 1
ATOM 15384 O O . CYS G 2 84 ? -72.581 -51.735 48.867 1.00 127.21 64 CYS G O 1
ATOM 15387 N N . ALA G 2 85 ? -71.111 -51.383 50.536 1.00 123.96 65 ALA G N 1
ATOM 15388 C CA . ALA G 2 85 ? -72.114 -51.629 51.566 1.00 128.80 65 ALA G CA 1
ATOM 15389 C C . ALA G 2 85 ? -73.201 -50.565 51.560 1.00 127.98 65 ALA G C 1
ATOM 15390 O O . ALA G 2 85 ? -74.341 -50.843 51.949 1.00 133.25 65 ALA G O 1
ATOM 15392 N N . GLU G 2 86 ? -72.871 -49.347 51.125 1.00 129.56 66 GLU G N 1
ATOM 15393 C CA . GLU G 2 86 ? -73.869 -48.284 51.077 1.00 131.69 66 GLU G CA 1
ATOM 15394 C C . GLU G 2 86 ? -74.965 -48.604 50.069 1.00 124.40 66 GLU G C 1
ATOM 15395 O O . GLU G 2 86 ? -76.141 -48.299 50.300 1.00 125.90 66 GLU G O 1
ATOM 15401 N N . LEU G 2 87 ? -74.601 -49.226 48.947 1.00 125.12 67 LEU G N 1
ATOM 15402 C CA . LEU G 2 87 ? -75.585 -49.582 47.933 1.00 127.22 67 LEU G CA 1
ATOM 15403 C C . LEU G 2 87 ? -76.128 -50.992 48.117 1.00 130.36 67 LEU G C 1
ATOM 15404 O O . LEU G 2 87 ? -77.266 -51.266 47.716 1.00 133.15 67 LEU G O 1
ATOM 15409 N N . SER G 2 88 ? -75.343 -51.893 48.712 1.00 125.39 68 SER G N 1
ATOM 15410 C CA . SER G 2 88 ? -75.841 -53.237 48.977 1.00 126.65 68 SER G CA 1
ATOM 15411 C C . SER G 2 88 ? -76.937 -53.228 50.034 1.00 136.30 68 SER G C 1
ATOM 15412 O O . SER G 2 88 ? -77.812 -54.101 50.024 1.00 142.87 68 SER G O 1
ATOM 15415 N N . GLN G 2 89 ? -76.914 -52.252 50.947 1.00 130.55 69 GLN G N 1
ATOM 15416 C CA . GLN G 2 89 ? -77.928 -52.183 51.991 1.00 136.74 69 GLN G CA 1
ATOM 15417 C C . GLN G 2 89 ? -79.265 -51.662 51.479 1.00 136.93 69 GLN G C 1
ATOM 15418 O O . GLN G 2 89 ? -80.282 -51.847 52.156 1.00 145.50 69 GLN G O 1
ATOM 15424 N N . ARG G 2 90 ? -79.292 -51.016 50.310 1.00 138.71 70 ARG G N 1
ATOM 15425 C CA . ARG G 2 90 ? -80.544 -50.587 49.699 1.00 140.80 70 ARG G CA 1
ATOM 15426 C C . ARG G 2 90 ? -80.882 -51.389 48.445 1.00 135.65 70 ARG G C 1
ATOM 15427 O O . ARG G 2 90 ? -81.688 -50.940 47.624 1.00 134.24 70 ARG G O 1
ATOM 15435 N N . GLY G 2 91 ? -80.284 -52.568 48.285 1.00 127.77 71 GLY G N 1
ATOM 15436 C CA . GLY G 2 91 ? -80.689 -53.479 47.233 1.00 134.51 71 GLY G CA 1
ATOM 15437 C C . GLY G 2 91 ? -80.091 -53.224 45.870 1.00 132.32 71 GLY G C 1
ATOM 15438 O O . GLY G 2 91 ? -80.607 -53.747 44.877 1.00 132.04 71 GLY G O 1
ATOM 15439 N N . ASP G 2 92 ? -79.018 -52.443 45.784 1.00 127.47 72 ASP G N 1
ATOM 15440 C CA . ASP G 2 92 ? -78.375 -52.161 44.509 1.00 129.39 72 ASP G CA 1
ATOM 15441 C C . ASP G 2 92 ? -77.270 -53.171 44.233 1.00 121.32 72 ASP G C 1
ATOM 15442 O O . ASP G 2 92 ? -76.564 -53.605 45.147 1.00 120.57 72 ASP G O 1
ATOM 15447 N N . ALA G 2 93 ? -77.128 -53.543 42.962 1.00 123.44 73 ALA G N 1
ATOM 15448 C CA . ALA G 2 93 ? -76.090 -54.480 42.551 1.00 115.91 73 ALA G CA 1
ATOM 15449 C C . ALA G 2 93 ? -74.738 -53.778 42.525 1.00 110.40 73 ALA G C 1
ATOM 15450 O O . ALA G 2 93 ? -74.608 -52.680 41.975 1.00 112.73 73 ALA G O 1
ATOM 15452 N N . VAL G 2 94 ? -73.728 -54.418 43.115 1.00 108.78 74 VAL G N 1
ATOM 15453 C CA . VAL G 2 94 ? -72.414 -53.816 43.279 1.00 101.97 74 VAL G CA 1
ATOM 15454 C C . VAL G 2 94 ? -71.351 -54.803 42.812 1.00 97.17 74 VAL G C 1
ATOM 15455 O O . VAL G 2 94 ? -71.595 -56.004 42.681 1.00 102.93 74 VAL G O 1
ATOM 15459 N N . GLY G 2 95 ? -70.158 -54.272 42.548 1.00 87.40 75 GLY G N 1
ATOM 15460 C CA . GLY G 2 95 ? -69.033 -55.086 42.129 1.00 92.50 75 GLY G CA 1
ATOM 15461 C C . GLY G 2 95 ? -67.700 -54.541 42.603 1.00 92.74 75 GLY G C 1
ATOM 15462 O O . GLY G 2 95 ? -67.361 -53.384 42.336 1.00 92.66 75 GLY G O 1
ATOM 15463 N N . TYR G 2 96 ? -66.934 -55.371 43.309 1.00 85.13 76 TYR G N 1
ATOM 15464 C CA . TYR G 2 96 ? -65.641 -54.986 43.861 1.00 83.02 76 TYR G CA 1
ATOM 15465 C C . TYR G 2 96 ? -64.563 -55.848 43.221 1.00 80.85 76 TYR G C 1
ATOM 15466 O O . TYR G 2 96 ? -64.583 -57.075 43.358 1.00 100.94 76 TYR G O 1
ATOM 15475 N N . VAL G 2 97 ? -63.628 -55.206 42.528 1.00 79.95 77 VAL G N 1
ATOM 15476 C CA . VAL G 2 97 ? -62.589 -55.914 41.785 1.00 81.25 77 VAL G CA 1
ATOM 15477 C C . VAL G 2 97 ? -61.227 -55.618 42.403 1.00 86.92 77 VAL G C 1
ATOM 15478 O O . VAL G 2 97 ? -60.593 -54.615 42.045 1.00 88.37 77 VAL G O 1
ATOM 15482 N N . PRO G 2 98 ? -60.738 -56.446 43.325 1.00 84.77 78 PRO G N 1
ATOM 15483 C CA . PRO G 2 98 ? -59.383 -56.235 43.852 1.00 87.49 78 PRO G CA 1
ATOM 15484 C C . PRO G 2 98 ? -58.318 -56.635 42.843 1.00 101.22 78 PRO G C 1
ATOM 15485 O O . PRO G 2 98 ? -58.019 -57.822 42.684 1.00 112.44 78 PRO G O 1
ATOM 15489 N N . LEU G 2 99 ? -57.737 -55.650 42.155 1.00 101.16 79 LEU G N 1
ATOM 15490 C CA . LEU G 2 99 ? -56.768 -55.936 41.105 1.00 88.20 79 LEU G CA 1
ATOM 15491 C C . LEU G 2 99 ? -55.443 -56.464 41.639 1.00 91.66 79 LEU G C 1
ATOM 15492 O O . LEU G 2 99 ? -54.659 -57.010 40.855 1.00 99.11 79 LEU G O 1
ATOM 15497 N N . ASP G 2 100 ? -55.168 -56.317 42.936 1.00 94.45 80 ASP G N 1
ATOM 15498 C CA . ASP G 2 100 ? -53.975 -56.921 43.516 1.00 103.32 80 ASP G CA 1
ATOM 15499 C C . ASP G 2 100 ? -54.139 -58.416 43.753 1.00 112.03 80 ASP G C 1
ATOM 15500 O O . ASP G 2 100 ? -53.135 -59.124 43.888 1.00 116.91 80 ASP G O 1
ATOM 15505 N N . LYS G 2 101 ? -55.377 -58.907 43.807 1.00 111.17 81 LYS G N 1
ATOM 15506 C CA . LYS G 2 101 ? -55.661 -60.334 43.884 1.00 111.39 81 LYS G CA 1
ATOM 15507 C C . LYS G 2 101 ? -56.056 -60.915 42.529 1.00 102.88 81 LYS G C 1
ATOM 15508 O O . LYS G 2 101 ? -56.680 -61.979 42.476 1.00 100.46 81 LYS G O 1
ATOM 15514 N N . ARG G 2 102 ? -55.697 -60.239 41.433 1.00 110.69 82 ARG G N 1
ATOM 15515 C CA . ARG G 2 102 ? -56.110 -60.652 40.097 1.00 106.80 82 ARG G CA 1
ATOM 15516 C C . ARG G 2 102 ? -55.474 -61.963 39.650 1.00 105.31 82 ARG G C 1
ATOM 15517 O O . ARG G 2 102 ? -55.842 -62.476 38.588 1.00 107.14 82 ARG G O 1
ATOM 15525 N N . THR G 2 103 ? -54.534 -62.513 40.419 1.00 108.51 83 THR G N 1
ATOM 15526 C CA . THR G 2 103 ? -53.970 -63.819 40.102 1.00 114.29 83 THR G CA 1
ATOM 15527 C C . THR G 2 103 ? -54.938 -64.963 40.374 1.00 114.94 83 THR G C 1
ATOM 15528 O O . THR G 2 103 ? -54.606 -66.113 40.066 1.00 126.18 83 THR G O 1
ATOM 15532 N N . TRP G 2 104 ? -56.114 -64.683 40.936 1.00 110.56 84 TRP G N 1
ATOM 15533 C CA . TRP G 2 104 ? -57.096 -65.709 41.255 1.00 111.45 84 TRP G CA 1
ATOM 15534 C C . TRP G 2 104 ? -58.330 -65.660 40.363 1.00 109.79 84 TRP G C 1
ATOM 15535 O O . TRP G 2 104 ? -59.215 -66.509 40.513 1.00 114.91 84 TRP G O 1
ATOM 15546 N N . PHE G 2 105 ? -58.424 -64.693 39.451 1.00 110.11 85 PHE G N 1
ATOM 15547 C CA . PHE G 2 105 ? -59.538 -64.629 38.516 1.00 109.04 85 PHE G CA 1
ATOM 15548 C C . PHE G 2 105 ? -59.038 -64.086 37.183 1.00 112.76 85 PHE G C 1
ATOM 15549 O O . PHE G 2 105 ? -57.847 -63.814 37.005 1.00 114.84 85 PHE G O 1
ATOM 15557 N N . VAL G 2 106 ? -59.963 -63.928 36.243 1.00 115.16 86 VAL G N 1
ATOM 15558 C CA . VAL G 2 106 ? -59.620 -63.619 34.857 1.00 115.71 86 VAL G CA 1
ATOM 15559 C C . VAL G 2 106 ? -60.182 -62.256 34.468 1.00 110.64 86 VAL G C 1
ATOM 15560 O O . VAL G 2 106 ? -61.166 -61.799 35.068 1.00 102.34 86 VAL G O 1
ATOM 15564 N N . PRO G 2 107 ? -59.592 -61.571 33.483 1.00 112.45 87 PRO G N 1
ATOM 15565 C CA . PRO G 2 107 ? -60.146 -60.275 33.057 1.00 108.47 87 PRO G CA 1
ATOM 15566 C C . PRO G 2 107 ? -61.546 -60.369 32.469 1.00 111.42 87 PRO G C 1
ATOM 15567 O O . PRO G 2 107 ? -62.254 -59.354 32.434 1.00 103.95 87 PRO G O 1
ATOM 15571 N N . GLU G 2 108 ? -61.979 -61.551 32.024 1.00 111.43 88 GLU G N 1
ATOM 15572 C CA . GLU G 2 108 ? -63.338 -61.716 31.516 1.00 115.44 88 GLU G CA 1
ATOM 15573 C C . GLU G 2 108 ? -64.398 -61.588 32.604 1.00 110.31 88 GLU G C 1
ATOM 15574 O O . GLU G 2 108 ? -65.591 -61.655 32.289 1.00 109.60 88 GLU G O 1
ATOM 15580 N N . VAL G 2 109 ? -63.994 -61.406 33.863 1.00 112.07 89 VAL G N 1
ATOM 15581 C CA . VAL G 2 109 ? -64.953 -61.231 34.947 1.00 109.09 89 VAL G CA 1
ATOM 15582 C C . VAL G 2 109 ? -65.556 -59.830 34.960 1.00 104.20 89 VAL G C 1
ATOM 15583 O O . VAL G 2 109 ? -66.595 -59.616 35.598 1.00 103.64 89 VAL G O 1
ATOM 15587 N N . LEU G 2 110 ? -64.937 -58.867 34.271 1.00 106.09 90 LEU G N 1
ATOM 15588 C CA . LEU G 2 110 ? -65.521 -57.540 34.125 1.00 104.13 90 LEU G CA 1
ATOM 15589 C C . LEU G 2 110 ? -66.648 -57.504 33.103 1.00 111.55 90 LEU G C 1
ATOM 15590 O O . LEU G 2 110 ? -67.366 -56.501 33.033 1.00 110.16 90 LEU G O 1
ATOM 15595 N N . ASP G 2 111 ? -66.813 -58.561 32.311 1.00 112.57 91 ASP G N 1
ATOM 15596 C CA . ASP G 2 111 ? -67.864 -58.592 31.304 1.00 117.53 91 ASP G CA 1
ATOM 15597 C C . ASP G 2 111 ? -69.229 -58.690 31.973 1.00 120.43 91 ASP G C 1
ATOM 15598 O O . ASP G 2 111 ? -69.462 -59.569 32.807 1.00 129.22 91 ASP G O 1
ATOM 15603 N N . GLY G 2 112 ? -70.132 -57.783 31.607 1.00 116.99 92 GLY G N 1
ATOM 15604 C CA . GLY G 2 112 ? -71.447 -57.729 32.202 1.00 122.21 92 GLY G CA 1
ATOM 15605 C C . GLY G 2 112 ? -71.572 -56.807 33.396 1.00 120.22 92 GLY G C 1
ATOM 15606 O O . GLY G 2 112 ? -72.698 -56.543 33.837 1.00 129.30 92 GLY G O 1
ATOM 15607 N N . MET G 2 113 ? -70.459 -56.308 33.933 1.00 113.30 93 MET G N 1
ATOM 15608 C CA . MET G 2 113 ? -70.507 -55.395 35.069 1.00 109.94 93 MET G CA 1
ATOM 15609 C C . MET G 2 113 ? -70.947 -53.990 34.684 1.00 114.08 93 MET G C 1
ATOM 15610 O O . MET G 2 113 ? -71.055 -53.132 35.567 1.00 117.14 93 MET G O 1
ATOM 15615 N N . GLU G 2 114 ? -71.203 -53.732 33.400 1.00 118.15 94 GLU G N 1
ATOM 15616 C CA . GLU G 2 114 ? -71.750 -52.448 32.979 1.00 120.61 94 GLU G CA 1
ATOM 15617 C C . GLU G 2 114 ? -73.225 -52.293 33.325 1.00 121.84 94 GLU G C 1
ATOM 15618 O O . GLU G 2 114 ? -73.768 -51.192 33.177 1.00 122.92 94 GLU G O 1
ATOM 15624 N N . HIS G 2 115 ? -73.880 -53.359 33.780 1.00 118.82 95 HIS G N 1
ATOM 15625 C CA . HIS G 2 115 ? -75.269 -53.308 34.213 1.00 124.59 95 HIS G CA 1
ATOM 15626 C C . HIS G 2 115 ? -75.408 -53.108 35.716 1.00 119.93 95 HIS G C 1
ATOM 15627 O O . HIS G 2 115 ? -76.534 -53.048 36.218 1.00 123.74 95 HIS G O 1
ATOM 15634 N N . LEU G 2 116 ? -74.300 -53.003 36.441 1.00 119.39 96 LEU G N 1
ATOM 15635 C CA . LEU G 2 116 ? -74.331 -52.825 37.883 1.00 113.71 96 LEU G CA 1
ATOM 15636 C C . LEU G 2 116 ? -74.446 -51.348 38.241 1.00 112.07 96 LEU G C 1
ATOM 15637 O O . LEU G 2 116 ? -74.129 -50.461 37.445 1.00 113.01 96 LEU G O 1
ATOM 15642 N N . SER G 2 117 ? -74.900 -51.092 39.469 1.00 110.13 97 SER G N 1
ATOM 15643 C CA . SER G 2 117 ? -75.029 -49.718 39.939 1.00 111.07 97 SER G CA 1
ATOM 15644 C C . SER G 2 117 ? -73.689 -49.128 40.354 1.00 109.90 97 SER G C 1
ATOM 15645 O O . SER G 2 117 ? -73.473 -47.921 40.200 1.00 114.57 97 SER G O 1
ATOM 15648 N N . LEU G 2 118 ? -72.783 -49.955 40.872 1.00 105.41 98 LEU G N 1
ATOM 15649 C CA . LEU G 2 118 ? -71.493 -49.490 41.358 1.00 101.89 98 LEU G CA 1
ATOM 15650 C C . LEU G 2 118 ? -70.427 -50.531 41.055 1.00 98.03 98 LEU G C 1
ATOM 15651 O O . LEU G 2 118 ? -70.622 -51.720 41.322 1.00 97.92 98 LEU G O 1
ATOM 15656 N N . VAL G 2 119 ? -69.306 -50.077 40.498 1.00 93.73 99 VAL G N 1
ATOM 15657 C CA . VAL G 2 119 ? -68.167 -50.929 40.179 1.00 93.70 99 VAL G CA 1
ATOM 15658 C C . VAL G 2 119 ? -66.925 -50.319 40.812 1.00 91.80 99 VAL G C 1
ATOM 15659 O O . VAL G 2 119 ? -66.602 -49.153 40.556 1.00 93.02 99 VAL G O 1
ATOM 15663 N N . CYS G 2 120 ? -66.230 -51.106 41.628 1.00 83.78 100 CYS G N 1
ATOM 15664 C CA . CYS G 2 120 ? -65.058 -50.651 42.365 1.00 84.28 100 CYS G CA 1
ATOM 15665 C C . CYS G 2 120 ? -63.825 -51.381 41.849 1.00 90.86 100 CYS G C 1
ATOM 15666 O O . CYS G 2 120 ? -63.765 -52.614 41.889 1.00 103.08 100 CYS G O 1
ATOM 15669 N N . ILE G 2 121 ? -62.849 -50.619 41.365 1.00 86.97 101 ILE G N 1
ATOM 15670 C CA . ILE G 2 121 ? -61.578 -51.150 40.885 1.00 84.89 101 ILE G CA 1
ATOM 15671 C C . ILE G 2 121 ? -60.510 -50.729 41.884 1.00 88.71 101 ILE G C 1
ATOM 15672 O O . ILE G 2 121 ? -60.097 -49.563 41.910 1.00 96.42 101 ILE G O 1
ATOM 15677 N N . ASP G 2 122 ? -60.058 -51.670 42.705 1.00 83.08 102 ASP G N 1
ATOM 15678 C CA . ASP G 2 122 ? -59.089 -51.377 43.753 1.00 87.08 102 ASP G CA 1
ATOM 15679 C C . ASP G 2 122 ? -57.675 -51.657 43.257 1.00 87.89 102 ASP G C 1
ATOM 15680 O O . ASP G 2 122 ? -57.412 -52.717 42.681 1.00 91.19 102 ASP G O 1
ATOM 15685 N N . ASN G 2 123 ? -56.773 -50.699 43.482 1.00 92.03 103 ASN G N 1
ATOM 15686 C CA . ASN G 2 123 ? -55.352 -50.823 43.155 1.00 98.34 103 ASN G CA 1
ATOM 15687 C C . ASN G 2 123 ? -55.153 -51.078 41.656 1.00 100.31 103 ASN G C 1
ATOM 15688 O O . ASN G 2 123 ? -54.789 -52.169 41.216 1.00 104.97 103 ASN G O 1
ATOM 15693 N N . ILE G 2 124 ? -55.393 -50.018 40.878 1.00 97.48 104 ILE G N 1
ATOM 15694 C CA . ILE G 2 124 ? -55.296 -50.123 39.423 1.00 106.05 104 ILE G CA 1
ATOM 15695 C C . ILE G 2 124 ? -53.870 -49.981 38.915 1.00 116.28 104 ILE G C 1
ATOM 15696 O O . ILE G 2 124 ? -53.620 -50.206 37.725 1.00 123.03 104 ILE G O 1
ATOM 15701 N N . GLU G 2 125 ? -52.920 -49.625 39.780 1.00 116.08 105 GLU G N 1
ATOM 15702 C CA . GLU G 2 125 ? -51.519 -49.594 39.382 1.00 119.84 105 GLU G CA 1
ATOM 15703 C C . GLU G 2 125 ? -50.895 -50.980 39.303 1.00 123.08 105 GLU G C 1
ATOM 15704 O O . GLU G 2 125 ? -49.767 -51.107 38.812 1.00 128.84 105 GLU G O 1
ATOM 15710 N N . CYS G 2 126 ? -51.595 -52.017 39.770 1.00 118.55 106 CYS G N 1
ATOM 15711 C CA . CYS G 2 126 ? -51.081 -53.378 39.704 1.00 120.22 106 CYS G CA 1
ATOM 15712 C C . CYS G 2 126 ? -51.117 -53.955 38.296 1.00 119.67 106 CYS G C 1
ATOM 15713 O O . CYS G 2 126 ? -50.498 -54.997 38.058 1.00 125.14 106 CYS G O 1
ATOM 15716 N N . ILE G 2 127 ? -51.818 -53.313 37.366 1.00 123.20 107 ILE G N 1
ATOM 15717 C CA . ILE G 2 127 ? -51.894 -53.782 35.990 1.00 124.06 107 ILE G CA 1
ATOM 15718 C C . ILE G 2 127 ? -51.016 -52.940 35.062 1.00 134.17 107 ILE G C 1
ATOM 15719 O O . ILE G 2 127 ? -51.205 -52.960 33.847 1.00 138.03 107 ILE G O 1
ATOM 15724 N N . ALA G 2 128 ? -50.058 -52.200 35.616 1.00 127.50 108 ALA G N 1
ATOM 15725 C CA . ALA G 2 128 ? -49.121 -51.427 34.807 1.00 137.93 108 ALA G CA 1
ATOM 15726 C C . ALA G 2 128 ? -48.158 -52.382 34.111 1.00 152.20 108 ALA G C 1
ATOM 15727 O O . ALA G 2 128 ? -47.277 -52.964 34.750 1.00 154.80 108 ALA G O 1
ATOM 15729 N N . GLY G 2 129 ? -48.325 -52.545 32.800 1.00 141.16 109 GLY G N 1
ATOM 15730 C CA . GLY G 2 129 ? -47.561 -53.504 32.031 1.00 155.90 109 GLY G CA 1
ATOM 15731 C C . GLY G 2 129 ? -48.282 -54.803 31.749 1.00 160.85 109 GLY G C 1
ATOM 15732 O O . GLY G 2 129 ? -47.669 -55.727 31.200 1.00 171.73 109 GLY G O 1
ATOM 15733 N N . ASP G 2 130 ? -49.560 -54.905 32.106 1.00 156.50 110 ASP G N 1
ATOM 15734 C CA . ASP G 2 130 ? -50.360 -56.108 31.902 1.00 145.61 110 ASP G CA 1
ATOM 15735 C C . ASP G 2 130 ? -51.398 -55.783 30.832 1.00 138.55 110 ASP G C 1
ATOM 15736 O O . ASP G 2 130 ? -52.533 -55.411 31.130 1.00 119.61 110 ASP G O 1
ATOM 15741 N N . GLU G 2 131 ? -50.991 -55.924 29.567 1.00 149.41 111 GLU G N 1
ATOM 15742 C CA . GLU G 2 131 ? -51.856 -55.536 28.457 1.00 145.80 111 GLU G CA 1
ATOM 15743 C C . GLU G 2 131 ? -53.146 -56.344 28.430 1.00 134.27 111 GLU G C 1
ATOM 15744 O O . GLU G 2 131 ? -54.175 -55.852 27.952 1.00 128.30 111 GLU G O 1
ATOM 15750 N N . LEU G 2 132 ? -53.114 -57.578 28.935 1.00 140.73 112 LEU G N 1
ATOM 15751 C CA . LEU G 2 132 ? -54.323 -58.393 28.959 1.00 131.61 112 LEU G CA 1
ATOM 15752 C C . LEU G 2 132 ? -55.378 -57.779 29.872 1.00 121.87 112 LEU G C 1
ATOM 15753 O O . LEU G 2 132 ? -56.573 -57.792 29.551 1.00 121.53 112 LEU G O 1
ATOM 15758 N N . TRP G 2 133 ? -54.954 -57.224 31.009 1.00 124.57 113 TRP G N 1
ATOM 15759 C CA . TRP G 2 133 ? -55.899 -56.624 31.945 1.00 115.23 113 TRP G CA 1
ATOM 15760 C C . TRP G 2 133 ? -56.235 -55.186 31.571 1.00 113.93 113 TRP G C 1
ATOM 15761 O O . TRP G 2 133 ? -57.370 -54.742 31.776 1.00 101.30 113 TRP G O 1
ATOM 15772 N N . GLU G 2 134 ? -55.265 -54.442 31.032 1.00 116.48 114 GLU G N 1
ATOM 15773 C CA . GLU G 2 134 ? -55.519 -53.050 30.669 1.00 115.97 114 GLU G CA 1
ATOM 15774 C C . GLU G 2 134 ? -56.587 -52.950 29.588 1.00 112.55 114 GLU G C 1
ATOM 15775 O O . GLU G 2 134 ? -57.395 -52.015 29.589 1.00 102.72 114 GLU G O 1
ATOM 15781 N N . MET G 2 135 ? -56.611 -53.910 28.661 1.00 115.15 115 MET G N 1
ATOM 15782 C CA . MET G 2 135 ? -57.630 -53.901 27.616 1.00 119.11 115 MET G CA 1
ATOM 15783 C C . MET G 2 135 ? -59.017 -54.152 28.195 1.00 119.08 115 MET G C 1
ATOM 15784 O O . MET G 2 135 ? -59.990 -53.505 27.790 1.00 117.40 115 MET G O 1
ATOM 15789 N N . ALA G 2 136 ? -59.130 -55.082 29.148 1.00 123.16 116 ALA G N 1
ATOM 15790 C CA . ALA G 2 136 ? -60.430 -55.369 29.749 1.00 113.83 116 ALA G CA 1
ATOM 15791 C C . ALA G 2 136 ? -60.928 -54.190 30.575 1.00 109.50 116 ALA G C 1
ATOM 15792 O O . ALA G 2 136 ? -62.121 -53.861 30.541 1.00 106.68 116 ALA G O 1
ATOM 15794 N N . ILE G 2 137 ? -60.032 -53.546 31.329 1.00 111.16 117 ILE G N 1
ATOM 15795 C CA . ILE G 2 137 ? -60.399 -52.328 32.047 1.00 107.63 117 ILE G CA 1
ATOM 15796 C C . ILE G 2 137 ? -60.801 -51.239 31.062 1.00 114.71 117 ILE G C 1
ATOM 15797 O O . ILE G 2 137 ? -61.784 -50.518 31.272 1.00 109.68 117 ILE G O 1
ATOM 15802 N N . PHE G 2 138 ? -60.053 -51.114 29.964 1.00 119.11 118 PHE G N 1
ATOM 15803 C CA . PHE G 2 138 ? -60.359 -50.106 28.956 1.00 120.67 118 PHE G CA 1
ATOM 15804 C C . PHE G 2 138 ? -61.707 -50.379 28.296 1.00 124.53 118 PHE G C 1
ATOM 15805 O O . PHE G 2 138 ? -62.524 -49.467 28.128 1.00 116.15 118 PHE G O 1
ATOM 15813 N N . ASP G 2 139 ? -61.958 -51.635 27.918 1.00 130.22 119 ASP G N 1
ATOM 15814 C CA . ASP G 2 139 ? -63.238 -51.979 27.305 1.00 126.69 119 ASP G CA 1
ATOM 15815 C C . ASP G 2 139 ? -64.393 -51.753 28.274 1.00 116.23 119 ASP G C 1
ATOM 15816 O O . ASP G 2 139 ? -65.466 -51.287 27.874 1.00 115.17 119 ASP G O 1
ATOM 15821 N N . LEU G 2 140 ? -64.188 -52.067 29.557 1.00 120.51 120 LEU G N 1
ATOM 15822 C CA . LEU G 2 140 ? -65.252 -51.895 30.542 1.00 115.68 120 LEU G CA 1
ATOM 15823 C C . LEU G 2 140 ? -65.633 -50.428 30.699 1.00 111.96 120 LEU G C 1
ATOM 15824 O O . LEU G 2 140 ? -66.818 -50.097 30.821 1.00 108.12 120 LEU G O 1
ATOM 15829 N N . TYR G 2 141 ? -64.641 -49.533 30.697 1.00 112.31 121 TYR G N 1
ATOM 15830 C CA . TYR G 2 141 ? -64.925 -48.107 30.829 1.00 108.23 121 TYR G CA 1
ATOM 15831 C C . TYR G 2 141 ? -65.830 -47.626 29.702 1.00 115.48 121 TYR G C 1
ATOM 15832 O O . TYR G 2 141 ? -66.814 -46.918 29.940 1.00 117.73 121 TYR G O 1
ATOM 15841 N N . ASN G 2 142 ? -65.512 -48.005 28.462 1.00 116.71 122 ASN G N 1
ATOM 15842 C CA . ASN G 2 142 ? -66.346 -47.604 27.335 1.00 121.44 122 ASN G CA 1
ATOM 15843 C C . ASN G 2 142 ? -67.719 -48.262 27.388 1.00 127.16 122 ASN G C 1
ATOM 15844 O O . ASN G 2 142 ? -68.693 -47.693 26.884 1.00 132.83 122 ASN G O 1
ATOM 15849 N N . ARG G 2 143 ? -67.820 -49.448 27.993 1.00 125.29 123 ARG G N 1
ATOM 15850 C CA . ARG G 2 143 ? -69.104 -50.142 28.039 1.00 127.06 123 ARG G CA 1
ATOM 15851 C C . ARG G 2 143 ? -70.074 -49.455 28.994 1.00 123.28 123 ARG G C 1
ATOM 15852 O O . ARG G 2 143 ? -71.270 -49.347 28.698 1.00 123.69 123 ARG G O 1
ATOM 15860 N N . ILE G 2 144 ? -69.583 -48.981 30.144 1.00 121.23 124 ILE G N 1
ATOM 15861 C CA . ILE G 2 144 ? -70.430 -48.184 31.029 1.00 124.12 124 ILE G CA 1
ATOM 15862 C C . ILE G 2 144 ? -70.535 -46.741 30.567 1.00 134.46 124 ILE G C 1
ATOM 15863 O O . ILE G 2 144 ? -71.409 -46.007 31.045 1.00 131.44 124 ILE G O 1
ATOM 15868 N N . LEU G 2 145 ? -69.670 -46.317 29.642 1.00 126.27 125 LEU G N 1
ATOM 15869 C CA . LEU G 2 145 ? -69.758 -44.975 29.077 1.00 134.37 125 LEU G CA 1
ATOM 15870 C C . LEU G 2 145 ? -70.844 -44.892 28.012 1.00 136.65 125 LEU G C 1
ATOM 15871 O O . LEU G 2 145 ? -71.615 -43.927 27.983 1.00 137.04 125 LEU G O 1
ATOM 15876 N N . GLU G 2 146 ? -70.921 -45.896 27.133 1.00 138.78 126 GLU G N 1
ATOM 15877 C CA . GLU G 2 146 ? -71.985 -45.925 26.134 1.00 142.91 126 GLU G CA 1
ATOM 15878 C C . GLU G 2 146 ? -73.354 -46.096 26.778 1.00 136.27 126 GLU G C 1
ATOM 15879 O O . GLU G 2 146 ? -74.364 -45.668 26.208 1.00 143.18 126 GLU G O 1
ATOM 15885 N N . SER G 2 147 ? -73.410 -46.713 27.953 1.00 145.59 127 SER G N 1
ATOM 15886 C CA . SER G 2 147 ? -74.646 -46.869 28.697 1.00 139.31 127 SER G CA 1
ATOM 15887 C C . SER G 2 147 ? -74.705 -45.820 29.805 1.00 137.50 127 SER G C 1
ATOM 15888 O O . SER G 2 147 ? -73.938 -44.852 29.818 1.00 127.41 127 SER G O 1
ATOM 15891 N N . GLY G 2 148 ? -75.622 -46.011 30.753 1.00 131.87 128 GLY G N 1
ATOM 15892 C CA . GLY G 2 148 ? -75.753 -45.108 31.877 1.00 139.06 128 GLY G CA 1
ATOM 15893 C C . GLY G 2 148 ? -76.029 -45.869 33.159 1.00 145.53 128 GLY G C 1
ATOM 15894 O O . GLY G 2 148 ? -76.138 -47.097 33.163 1.00 140.54 128 GLY G O 1
ATOM 15895 N N . LYS G 2 149 ? -76.138 -45.109 34.251 1.00 146.98 129 LYS G N 1
ATOM 15896 C CA . LYS G 2 149 ? -76.479 -45.642 35.570 1.00 148.94 129 LYS G CA 1
ATOM 15897 C C . LYS G 2 149 ? -75.469 -46.703 36.017 1.00 135.78 129 LYS G C 1
ATOM 15898 O O . LYS G 2 149 ? -75.808 -47.862 36.266 1.00 136.01 129 LYS G O 1
ATOM 15904 N N . THR G 2 150 ? -74.207 -46.282 36.117 1.00 136.20 130 THR G N 1
ATOM 15905 C CA . THR G 2 150 ? -73.137 -47.182 36.550 1.00 122.36 130 THR G CA 1
ATOM 15906 C C . THR G 2 150 ? -72.040 -46.334 37.190 1.00 112.57 130 THR G C 1
ATOM 15907 O O . THR G 2 150 ? -71.257 -45.692 36.483 1.00 113.90 130 THR G O 1
ATOM 15911 N N . ARG G 2 151 ? -71.984 -46.347 38.519 1.00 112.65 131 ARG G N 1
ATOM 15912 C CA . ARG G 2 151 ? -70.967 -45.603 39.249 1.00 107.47 131 ARG G CA 1
ATOM 15913 C C . ARG G 2 151 ? -69.645 -46.359 39.222 1.00 108.65 131 ARG G C 1
ATOM 15914 O O . ARG G 2 151 ? -69.596 -47.555 39.526 1.00 113.96 131 ARG G O 1
ATOM 15922 N N . LEU G 2 152 ? -68.572 -45.658 38.858 1.00 102.51 132 LEU G N 1
ATOM 15923 C CA . LEU G 2 152 ? -67.239 -46.240 38.747 1.00 94.20 132 LEU G CA 1
ATOM 15924 C C . LEU G 2 152 ? -66.307 -45.581 39.754 1.00 94.42 132 LEU G C 1
ATOM 15925 O O . LEU G 2 152 ? -66.171 -44.353 39.771 1.00 100.21 132 LEU G O 1
ATOM 15930 N N . LEU G 2 153 ? -65.670 -46.402 40.586 1.00 87.26 133 LEU G N 1
ATOM 15931 C CA . LEU G 2 153 ? -64.742 -45.935 41.608 1.00 85.66 133 LEU G CA 1
ATOM 15932 C C . LEU G 2 153 ? -63.443 -46.713 41.474 1.00 88.34 133 LEU G C 1
ATOM 15933 O O . LEU G 2 153 ? -63.452 -47.949 41.496 1.00 91.43 133 LEU G O 1
ATOM 15938 N N . ILE G 2 154 ? -62.330 -45.994 41.337 1.00 88.65 134 ILE G N 1
ATOM 15939 C CA . ILE G 2 154 ? -61.020 -46.594 41.116 1.00 90.37 134 ILE G CA 1
ATOM 15940 C C . ILE G 2 154 ? -60.024 -45.963 42.081 1.00 88.43 134 ILE G C 1
ATOM 15941 O O . ILE G 2 154 ? -60.055 -44.750 42.315 1.00 89.81 134 ILE G O 1
ATOM 15946 N N . THR G 2 155 ? -59.149 -46.790 42.645 1.00 85.38 135 THR G N 1
ATOM 15947 C CA . THR G 2 155 ? -58.102 -46.354 43.556 1.00 92.22 135 THR G CA 1
ATOM 15948 C C . THR G 2 155 ? -56.739 -46.722 42.982 1.00 103.14 135 THR G C 1
ATOM 15949 O O . THR G 2 155 ? -56.631 -47.483 42.018 1.00 111.09 135 THR G O 1
ATOM 15953 N N . GLY G 2 156 ? -55.689 -46.176 43.587 1.00 111.86 136 GLY G N 1
ATOM 15954 C CA . GLY G 2 156 ? -54.350 -46.441 43.092 1.00 119.45 136 GLY G CA 1
ATOM 15955 C C . GLY G 2 156 ? -53.293 -45.830 43.986 1.00 122.61 136 GLY G C 1
ATOM 15956 O O . GLY G 2 156 ? -53.590 -45.188 44.996 1.00 121.91 136 GLY G O 1
ATOM 15957 N N . ASP G 2 157 ? -52.036 -46.055 43.593 1.00 122.14 137 ASP G N 1
ATOM 15958 C CA . ASP G 2 157 ? -50.887 -45.515 44.312 1.00 125.70 137 ASP G CA 1
ATOM 15959 C C . ASP G 2 157 ? -50.626 -44.064 43.931 1.00 122.51 137 ASP G C 1
ATOM 15960 O O . ASP G 2 157 ? -50.385 -43.216 44.798 1.00 125.23 137 ASP G O 1
ATOM 15965 N N . ARG G 2 158 ? -50.661 -43.766 42.642 1.00 120.92 138 ARG G N 1
ATOM 15966 C CA . ARG G 2 158 ? -50.256 -42.483 42.096 1.00 123.63 138 ARG G CA 1
ATOM 15967 C C . ARG G 2 158 ? -51.367 -41.928 41.220 1.00 118.00 138 ARG G C 1
ATOM 15968 O O . ARG G 2 158 ? -52.276 -42.663 40.819 1.00 116.85 138 ARG G O 1
ATOM 15976 N N . PRO G 2 159 ? -51.341 -40.628 40.928 1.00 117.78 139 PRO G N 1
ATOM 15977 C CA . PRO G 2 159 ? -52.368 -40.032 40.060 1.00 116.38 139 PRO G CA 1
ATOM 15978 C C . PRO G 2 159 ? -52.432 -40.734 38.716 1.00 120.19 139 PRO G C 1
ATOM 15979 O O . PRO G 2 159 ? -51.475 -41.413 38.314 1.00 123.90 139 PRO G O 1
ATOM 15983 N N . PRO G 2 160 ? -53.546 -40.598 37.989 1.00 123.77 140 PRO G N 1
ATOM 15984 C CA . PRO G 2 160 ? -53.679 -41.319 36.713 1.00 124.76 140 PRO G CA 1
ATOM 15985 C C . PRO G 2 160 ? -52.661 -40.903 35.665 1.00 128.57 140 PRO G C 1
ATOM 15986 O O . PRO G 2 160 ? -52.419 -41.670 34.726 1.00 126.60 140 PRO G O 1
ATOM 15990 N N . ARG G 2 161 ? -52.052 -39.721 35.791 1.00 131.35 141 ARG G N 1
ATOM 15991 C CA . ARG G 2 161 ? -51.015 -39.329 34.842 1.00 137.62 141 ARG G CA 1
ATOM 15992 C C . ARG G 2 161 ? -49.686 -40.002 35.156 1.00 137.79 141 ARG G C 1
ATOM 15993 O O . ARG G 2 161 ? -48.952 -40.385 34.239 1.00 139.35 141 ARG G O 1
ATOM 16001 N N . GLN G 2 162 ? -49.361 -40.159 36.441 1.00 138.87 142 GLN G N 1
ATOM 16002 C CA . GLN G 2 162 ? -48.174 -40.915 36.818 1.00 143.12 142 GLN G CA 1
ATOM 16003 C C . GLN G 2 162 ? -48.325 -42.406 36.547 1.00 142.23 142 GLN G C 1
ATOM 16004 O O . GLN G 2 162 ? -47.326 -43.131 36.590 1.00 146.27 142 GLN G O 1
ATOM 16010 N N . LEU G 2 163 ? -49.539 -42.874 36.270 1.00 148.26 143 LEU G N 1
ATOM 16011 C CA . LEU G 2 163 ? -49.782 -44.279 35.949 1.00 145.57 143 LEU G CA 1
ATOM 16012 C C . LEU G 2 163 ? -49.179 -44.590 34.587 1.00 150.55 143 LEU G C 1
ATOM 16013 O O . LEU G 2 163 ? -49.733 -44.226 33.548 1.00 151.11 143 LEU G O 1
ATOM 16018 N N . ASN G 2 164 ? -48.032 -45.269 34.586 1.00 145.40 144 ASN G N 1
ATOM 16019 C CA . ASN G 2 164 ? -47.381 -45.685 33.345 1.00 155.13 144 ASN G CA 1
ATOM 16020 C C . ASN G 2 164 ? -48.145 -46.879 32.782 1.00 150.01 144 ASN G C 1
ATOM 16021 O O . ASN G 2 164 ? -47.786 -48.043 32.975 1.00 150.78 144 ASN G O 1
ATOM 16026 N N . LEU G 2 165 ? -49.229 -46.576 32.077 1.00 153.59 145 LEU G N 1
ATOM 16027 C CA . LEU G 2 165 ? -50.072 -47.586 31.461 1.00 149.86 145 LEU G CA 1
ATOM 16028 C C . LEU G 2 165 ? -49.659 -47.800 30.011 1.00 158.24 145 LEU G C 1
ATOM 16029 O O . LEU G 2 165 ? -49.156 -46.890 29.346 1.00 164.58 145 LEU G O 1
ATOM 16034 N N . GLY G 2 166 ? -49.870 -49.021 29.527 1.00 150.26 146 GLY G N 1
ATOM 16035 C CA . GLY G 2 166 ? -49.534 -49.356 28.158 1.00 152.98 146 GLY G CA 1
ATOM 16036 C C . GLY G 2 166 ? -50.421 -48.665 27.144 1.00 148.67 146 GLY G C 1
ATOM 16037 O O . GLY G 2 166 ? -49.930 -47.964 26.254 1.00 152.04 146 GLY G O 1
ATOM 16038 N N . LEU G 2 167 ? -51.726 -48.854 27.268 1.00 145.52 147 LEU G N 1
ATOM 16039 C CA . LEU G 2 167 ? -52.666 -48.253 26.330 1.00 146.57 147 LEU G CA 1
ATOM 16040 C C . LEU G 2 167 ? -52.797 -46.765 26.620 1.00 141.45 147 LEU G C 1
ATOM 16041 O O . LEU G 2 167 ? -53.202 -46.396 27.730 1.00 138.99 147 LEU G O 1
ATOM 16046 N N . PRO G 2 168 ? -52.467 -45.878 25.674 1.00 140.69 148 PRO G N 1
ATOM 16047 C CA . PRO G 2 168 ? -52.574 -44.443 25.971 1.00 138.92 148 PRO G CA 1
ATOM 16048 C C . PRO G 2 168 ? -54.010 -43.961 26.078 1.00 138.65 148 PRO G C 1
ATOM 16049 O O . PRO G 2 168 ? -54.260 -42.950 26.744 1.00 137.34 148 PRO G O 1
ATOM 16053 N N . ASP G 2 169 ? -54.960 -44.653 25.444 1.00 136.60 149 ASP G N 1
ATOM 16054 C CA . ASP G 2 169 ? -56.359 -44.246 25.538 1.00 137.24 149 ASP G CA 1
ATOM 16055 C C . ASP G 2 169 ? -56.913 -44.472 26.940 1.00 133.12 149 ASP G C 1
ATOM 16056 O O . ASP G 2 169 ? -57.733 -43.683 27.425 1.00 133.29 149 ASP G O 1
ATOM 16061 N N . LEU G 2 170 ? -56.481 -45.546 27.604 1.00 134.64 150 LEU G N 1
ATOM 16062 C CA . LEU G 2 170 ? -56.950 -45.811 28.959 1.00 124.31 150 LEU G CA 1
ATOM 16063 C C . LEU G 2 170 ? -56.422 -44.772 29.941 1.00 128.49 150 LEU G C 1
ATOM 16064 O O . LEU G 2 170 ? -57.152 -44.332 30.836 1.00 130.81 150 LEU G O 1
ATOM 16069 N N . ALA G 2 171 ? -55.160 -44.363 29.784 1.00 128.90 151 ALA G N 1
ATOM 16070 C CA . ALA G 2 171 ? -54.583 -43.382 30.698 1.00 126.56 151 ALA G CA 1
ATOM 16071 C C . ALA G 2 171 ? -55.275 -42.031 30.564 1.00 126.83 151 ALA G C 1
ATOM 16072 O O . ALA G 2 171 ? -55.491 -41.333 31.563 1.00 121.29 151 ALA G O 1
ATOM 16074 N N . SER G 2 172 ? -55.633 -41.646 29.336 1.00 134.15 152 SER G N 1
ATOM 16075 C CA . SER G 2 172 ? -56.373 -40.409 29.124 1.00 132.24 152 SER G CA 1
ATOM 16076 C C . SER G 2 172 ? -57.822 -40.517 29.584 1.00 122.47 152 SER G C 1
ATOM 16077 O O . SER G 2 172 ? -58.485 -39.488 29.751 1.00 120.76 152 SER G O 1
ATOM 16080 N N . ARG G 2 173 ? -58.324 -41.735 29.795 1.00 128.33 153 ARG G N 1
ATOM 16081 C CA . ARG G 2 173 ? -59.676 -41.934 30.303 1.00 119.21 153 ARG G CA 1
ATOM 16082 C C . ARG G 2 173 ? -59.731 -41.956 31.824 1.00 113.67 153 ARG G C 1
ATOM 16083 O O . ARG G 2 173 ? -60.718 -41.493 32.405 1.00 111.76 153 ARG G O 1
ATOM 16091 N N . LEU G 2 174 ? -58.694 -42.484 32.481 1.00 110.84 154 LEU G N 1
ATOM 16092 C CA . LEU G 2 174 ? -58.645 -42.449 33.938 1.00 108.75 154 LEU G CA 1
ATOM 16093 C C . LEU G 2 174 ? -58.363 -41.044 34.457 1.00 111.73 154 LEU G C 1
ATOM 16094 O O . LEU G 2 174 ? -58.781 -40.702 35.569 1.00 109.41 154 LEU G O 1
ATOM 16099 N N . ASP G 2 175 ? -57.654 -40.224 33.679 1.00 115.77 155 ASP G N 1
ATOM 16100 C CA . ASP G 2 175 ? -57.481 -38.814 34.006 1.00 122.81 155 ASP G CA 1
ATOM 16101 C C . ASP G 2 175 ? -58.703 -37.986 33.639 1.00 130.02 155 ASP G C 1
ATOM 16102 O O . ASP G 2 175 ? -58.743 -36.791 33.950 1.00 133.11 155 ASP G O 1
ATOM 16107 N N . TRP G 2 176 ? -59.694 -38.594 32.991 1.00 123.92 156 TRP G N 1
ATOM 16108 C CA . TRP G 2 176 ? -60.922 -37.911 32.594 1.00 129.02 156 TRP G CA 1
ATOM 16109 C C . TRP G 2 176 ? -61.962 -38.134 33.685 1.00 137.81 156 TRP G C 1
ATOM 16110 O O . TRP G 2 176 ? -62.640 -39.163 33.714 1.00 140.92 156 TRP G O 1
ATOM 16121 N N . GLY G 2 177 ? -62.089 -37.171 34.576 1.00 130.67 157 GLY G N 1
ATOM 16122 C CA . GLY G 2 177 ? -62.974 -37.301 35.716 1.00 121.00 157 GLY G CA 1
ATOM 16123 C C . GLY G 2 177 ? -62.398 -36.557 36.902 1.00 117.31 157 GLY G C 1
ATOM 16124 O O . GLY G 2 177 ? -61.368 -35.895 36.810 1.00 127.99 157 GLY G O 1
ATOM 16125 N N . GLN G 2 178 ? -63.095 -36.680 38.028 1.00 115.10 158 GLN G N 1
ATOM 16126 C CA . GLN G 2 178 ? -62.658 -36.028 39.252 1.00 111.05 158 GLN G CA 1
ATOM 16127 C C . GLN G 2 178 ? -61.640 -36.898 39.979 1.00 99.57 158 GLN G C 1
ATOM 16128 O O . GLN G 2 178 ? -61.884 -38.081 40.231 1.00 83.57 158 GLN G O 1
ATOM 16134 N N . ILE G 2 179 ? -60.495 -36.304 40.302 1.00 102.63 159 ILE G N 1
ATOM 16135 C CA . ILE G 2 179 ? -59.376 -36.988 40.936 1.00 107.09 159 ILE G CA 1
ATOM 16136 C C . ILE G 2 179 ? -59.144 -36.364 42.306 1.00 114.53 159 ILE G C 1
ATOM 16137 O O . ILE G 2 179 ? -59.160 -35.136 42.448 1.00 132.44 159 ILE G O 1
ATOM 16142 N N . TYR G 2 180 ? -58.936 -37.211 43.316 1.00 101.88 160 TYR G N 1
ATOM 16143 C CA . TYR G 2 180 ? -58.750 -36.765 44.689 1.00 103.84 160 TYR G CA 1
ATOM 16144 C C . TYR G 2 180 ? -57.565 -37.476 45.323 1.00 110.28 160 TYR G C 1
ATOM 16145 O O . TYR G 2 180 ? -57.317 -38.655 45.052 1.00 112.88 160 TYR G O 1
ATOM 16154 N N . LYS G 2 181 ? -56.844 -36.755 46.179 1.00 113.17 161 LYS G N 1
ATOM 16155 C CA . LYS G 2 181 ? -55.710 -37.298 46.916 1.00 114.39 161 LYS G CA 1
ATOM 16156 C C . LYS G 2 181 ? -56.166 -37.656 48.326 1.00 116.32 161 LYS G C 1
ATOM 16157 O O . LYS G 2 181 ? -56.574 -36.778 49.094 1.00 119.87 161 LYS G O 1
ATOM 16163 N N . LEU G 2 182 ? -56.099 -38.942 48.661 1.00 119.02 162 LEU G N 1
ATOM 16164 C CA . LEU G 2 182 ? -56.499 -39.388 49.988 1.00 123.27 162 LEU G CA 1
ATOM 16165 C C . LEU G 2 182 ? -55.439 -38.992 51.009 1.00 134.35 162 LEU G C 1
ATOM 16166 O O . LEU G 2 182 ? -54.243 -39.219 50.800 1.00 134.50 162 LEU G O 1
ATOM 16171 N N . GLN G 2 183 ? -55.881 -38.389 52.118 1.00 132.01 163 GLN G N 1
ATOM 16172 C CA . GLN G 2 183 ? -54.955 -37.917 53.141 1.00 138.94 163 GLN G CA 1
ATOM 16173 C C . GLN G 2 183 ? -54.848 -38.930 54.269 1.00 147.61 163 GLN G C 1
ATOM 16174 O O . GLN G 2 183 ? -55.878 -39.352 54.814 1.00 143.25 163 GLN G O 1
ATOM 16180 N N . PRO G 2 184 ? -53.629 -39.343 54.649 1.00 152.71 164 PRO G N 1
ATOM 16181 C CA . PRO G 2 184 ? -53.401 -40.316 55.723 1.00 157.44 164 PRO G CA 1
ATOM 16182 C C . PRO G 2 184 ? -53.670 -39.739 57.111 1.00 165.31 164 PRO G C 1
ATOM 16183 O O . PRO G 2 184 ? -53.786 -38.520 57.240 1.00 171.81 164 PRO G O 1
ATOM 16187 N N . SER G 2 186 ? -53.770 -38.661 60.418 1.00 153.69 166 SER G N 1
ATOM 16188 C CA . SER G 2 186 ? -52.817 -38.294 61.459 1.00 171.54 166 SER G CA 1
ATOM 16189 C C . SER G 2 186 ? -52.820 -39.318 62.586 1.00 188.79 166 SER G C 1
ATOM 16190 O O . SER G 2 186 ? -53.704 -40.171 62.657 1.00 192.72 166 SER G O 1
ATOM 16193 N N . ASP G 2 187 ? -51.822 -39.229 63.469 1.00 187.01 167 ASP G N 1
ATOM 16194 C CA . ASP G 2 187 ? -51.771 -40.134 64.611 1.00 193.22 167 ASP G CA 1
ATOM 16195 C C . ASP G 2 187 ? -52.874 -39.832 65.617 1.00 194.59 167 ASP G C 1
ATOM 16196 O O . ASP G 2 187 ? -53.339 -40.740 66.315 1.00 195.76 167 ASP G O 1
ATOM 16201 N N . GLU G 2 188 ? -53.306 -38.572 65.704 1.00 190.04 168 GLU G N 1
ATOM 16202 C CA . GLU G 2 188 ? -54.370 -38.214 66.637 1.00 186.51 168 GLU G CA 1
ATOM 16203 C C . GLU G 2 188 ? -55.697 -38.838 66.222 1.00 185.87 168 GLU G C 1
ATOM 16204 O O . GLU G 2 188 ? -56.350 -39.522 67.020 1.00 186.40 168 GLU G O 1
ATOM 16210 N N . ASP G 2 189 ? -56.111 -38.616 64.972 1.00 184.83 169 ASP G N 1
ATOM 16211 C CA . ASP G 2 189 ? -57.325 -39.246 64.465 1.00 187.39 169 ASP G CA 1
ATOM 16212 C C . ASP G 2 189 ? -57.199 -40.761 64.393 1.00 189.63 169 ASP G C 1
ATOM 16213 O O . ASP G 2 189 ? -58.220 -41.457 64.368 1.00 192.06 169 ASP G O 1
ATOM 16218 N N . LYS G 2 190 ? -55.971 -41.282 64.357 1.00 205.33 170 LYS G N 1
ATOM 16219 C CA . LYS G 2 190 ? -55.773 -42.727 64.361 1.00 200.74 170 LYS G CA 1
ATOM 16220 C C . LYS G 2 190 ? -56.264 -43.342 65.665 1.00 201.09 170 LYS G C 1
ATOM 16221 O O . LYS G 2 190 ? -56.808 -44.452 65.671 1.00 204.55 170 LYS G O 1
ATOM 16227 N N . LEU G 2 191 ? -56.093 -42.627 66.779 1.00 202.19 171 LEU G N 1
ATOM 16228 C CA . LEU G 2 191 ? -56.533 -43.132 68.077 1.00 197.34 171 LEU G CA 1
ATOM 16229 C C . LEU G 2 191 ? -58.044 -43.338 68.103 1.00 200.56 171 LEU G C 1
ATOM 16230 O O . LEU G 2 191 ? -58.529 -44.448 68.350 1.00 199.96 171 LEU G O 1
ATOM 16235 N N . GLN G 2 192 ? -58.805 -42.275 67.838 1.00 191.44 172 GLN G N 1
ATOM 16236 C CA . GLN G 2 192 ? -60.259 -42.358 67.893 1.00 193.86 172 GLN G CA 1
ATOM 16237 C C . GLN G 2 192 ? -60.853 -43.174 66.752 1.00 200.59 172 GLN G C 1
ATOM 16238 O O . GLN G 2 192 ? -62.055 -43.460 66.781 1.00 205.38 172 GLN G O 1
ATOM 16244 N N . ALA G 2 193 ? -60.050 -43.555 65.756 1.00 188.27 173 ALA G N 1
ATOM 16245 C CA . ALA G 2 193 ? -60.529 -44.473 64.730 1.00 197.71 173 ALA G CA 1
ATOM 16246 C C . ALA G 2 193 ? -60.564 -45.909 65.234 1.00 210.54 173 ALA G C 1
ATOM 16247 O O . ALA G 2 193 ? -61.452 -46.676 64.846 1.00 213.27 173 ALA G O 1
ATOM 16249 N N . LEU G 2 194 ? -59.613 -46.289 66.093 1.00 203.69 174 LEU G N 1
ATOM 16250 C CA . LEU G 2 194 ? -59.656 -47.614 66.703 1.00 206.70 174 LEU G CA 1
ATOM 16251 C C . LEU G 2 194 ? -60.771 -47.707 67.737 1.00 212.12 174 LEU G C 1
ATOM 16252 O O . LEU G 2 194 ? -61.446 -48.739 67.838 1.00 212.08 174 LEU G O 1
ATOM 16257 N N . GLN G 2 195 ? -60.978 -46.641 68.516 1.00 216.53 175 GLN G N 1
ATOM 16258 C CA . GLN G 2 195 ? -62.052 -46.644 69.504 1.00 210.48 175 GLN G CA 1
ATOM 16259 C C . GLN G 2 195 ? -63.424 -46.633 68.844 1.00 204.03 175 GLN G C 1
ATOM 16260 O O . GLN G 2 195 ? -64.390 -47.149 69.418 1.00 209.53 175 GLN G O 1
ATOM 16266 N N . LEU G 2 196 ? -63.529 -46.056 67.645 1.00 209.64 176 LEU G N 1
ATOM 16267 C CA . LEU G 2 196 ? -64.809 -45.996 66.950 1.00 205.46 176 LEU G CA 1
ATOM 16268 C C . LEU G 2 196 ? -65.302 -47.373 66.525 1.00 197.48 176 LEU G C 1
ATOM 16269 O O . LEU G 2 196 ? -66.505 -47.547 66.307 1.00 196.47 176 LEU G O 1
ATOM 16274 N N . ARG G 2 197 ? -64.403 -48.351 66.406 1.00 190.55 177 ARG G N 1
ATOM 16275 C CA . ARG G 2 197 ? -64.787 -49.710 66.048 1.00 197.26 177 ARG G CA 1
ATOM 16276 C C . ARG G 2 197 ? -65.133 -50.560 67.263 1.00 220.72 177 ARG G C 1
ATOM 16277 O O . ARG G 2 197 ? -65.963 -51.470 67.155 1.00 220.46 177 ARG G O 1
ATOM 16285 N N . ALA G 2 198 ? -64.515 -50.285 68.416 1.00 217.76 178 ALA G N 1
ATOM 16286 C CA . ALA G 2 198 ? -64.884 -50.990 69.638 1.00 217.34 178 ALA G CA 1
ATOM 16287 C C . ALA G 2 198 ? -66.296 -50.633 70.083 1.00 221.89 178 ALA G C 1
ATOM 16288 O O . ALA G 2 198 ? -66.958 -51.438 70.748 1.00 224.19 178 ALA G O 1
ATOM 16290 N N . ARG G 2 199 ? -66.771 -49.436 69.732 1.00 227.90 179 ARG G N 1
ATOM 16291 C CA . ARG G 2 199 ? -68.153 -49.070 70.020 1.00 217.39 179 ARG G CA 1
ATOM 16292 C C . ARG G 2 199 ? -69.113 -49.729 69.037 1.00 214.86 179 ARG G C 1
ATOM 16293 O O . ARG G 2 199 ? -70.159 -50.249 69.441 1.00 217.70 179 ARG G O 1
ATOM 16301 N N . LEU G 2 200 ? -68.774 -49.716 67.752 1.00 207.40 180 LEU G N 1
ATOM 16302 C CA . LEU G 2 200 ? -69.587 -50.369 66.734 1.00 199.51 180 LEU G CA 1
ATOM 16303 C C . LEU G 2 200 ? -69.496 -51.885 66.865 1.00 198.64 180 LEU G C 1
ATOM 16304 O O . LEU G 2 200 ? -70.389 -52.610 66.429 1.00 197.85 180 LEU G O 1
ATOM 16309 N N . GLU G 2 207 ? -58.660 -43.957 76.430 1.00 217.42 187 GLU G N 1
ATOM 16310 C CA . GLU G 2 207 ? -57.768 -43.103 75.656 1.00 216.28 187 GLU G CA 1
ATOM 16311 C C . GLU G 2 207 ? -56.311 -43.452 75.954 1.00 227.79 187 GLU G C 1
ATOM 16312 O O . GLU G 2 207 ? -55.407 -43.094 75.198 1.00 225.27 187 GLU G O 1
A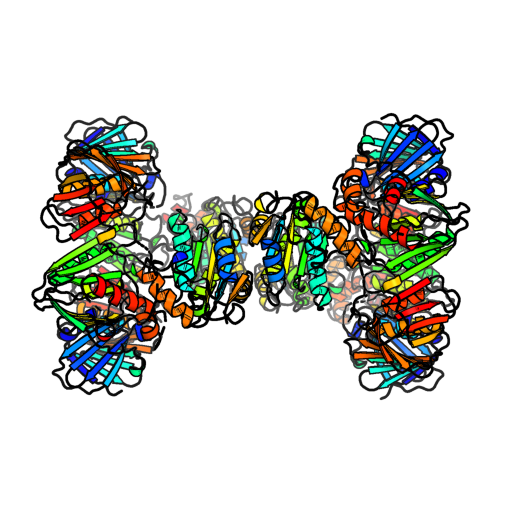TOM 16318 N N . ASP G 2 208 ? -56.090 -44.164 77.061 1.00 224.53 188 ASP G N 1
ATOM 16319 C CA . ASP G 2 208 ? -54.743 -44.606 77.403 1.00 228.74 188 ASP G CA 1
ATOM 16320 C C . ASP G 2 208 ? -54.323 -45.830 76.600 1.00 222.86 188 ASP G C 1
ATOM 16321 O O . ASP G 2 208 ? -53.141 -45.969 76.262 1.00 220.24 188 ASP G O 1
ATOM 16326 N N . VAL G 2 209 ? -55.266 -46.719 76.283 1.00 228.08 189 VAL G N 1
ATOM 16327 C CA . VAL G 2 209 ? -54.934 -47.914 75.515 1.00 222.56 189 VAL G CA 1
ATOM 16328 C C . VAL G 2 209 ? -54.628 -47.554 74.067 1.00 215.41 189 VAL G C 1
ATOM 16329 O O . VAL G 2 209 ? -53.668 -48.061 73.476 1.00 212.92 189 VAL G O 1
ATOM 16333 N N . GLY G 2 210 ? -55.432 -46.668 73.476 1.00 216.37 190 GLY G N 1
ATOM 16334 C CA . GLY G 2 210 ? -55.233 -46.320 72.078 1.00 209.04 190 GLY G CA 1
ATOM 16335 C C . GLY G 2 210 ? -53.944 -45.561 71.833 1.00 211.85 190 GLY G C 1
ATOM 16336 O O . GLY G 2 210 ? -53.246 -45.809 70.846 1.00 215.54 190 GLY G O 1
ATOM 16337 N N . ARG G 2 211 ? -53.607 -44.627 72.725 1.00 219.92 191 ARG G N 1
ATOM 16338 C CA . ARG G 2 211 ? -52.346 -43.906 72.604 1.00 208.30 191 ARG G CA 1
ATOM 16339 C C . ARG G 2 211 ? -51.137 -44.794 72.867 1.00 204.65 191 ARG G C 1
ATOM 16340 O O . ARG G 2 211 ? -50.009 -44.375 72.584 1.00 205.67 191 ARG G O 1
ATOM 16348 N N . PHE G 2 212 ? -51.345 -46.000 73.397 1.00 207.43 192 PHE G N 1
ATOM 16349 C CA . PHE G 2 212 ? -50.281 -46.987 73.538 1.00 201.37 192 PHE G CA 1
ATOM 16350 C C . PHE G 2 212 ? -50.111 -47.822 72.275 1.00 194.77 192 PHE G C 1
ATOM 16351 O O . PHE G 2 212 ? -48.982 -48.165 71.907 1.00 193.96 192 PHE G O 1
ATOM 16359 N N . LEU G 2 213 ? -51.217 -48.157 71.602 1.00 200.73 193 LEU G N 1
ATOM 16360 C CA . LEU G 2 213 ? -51.130 -48.851 70.321 1.00 195.53 193 LEU G CA 1
ATOM 16361 C C . LEU G 2 213 ? -50.474 -47.983 69.256 1.00 200.19 193 LEU G C 1
ATOM 16362 O O . LEU G 2 213 ? -49.821 -48.507 68.346 1.00 199.09 193 LEU G O 1
ATOM 16367 N N . LEU G 2 214 ? -50.638 -46.661 69.350 1.00 201.14 194 LEU G N 1
ATOM 16368 C CA . LEU G 2 214 ? -49.993 -45.763 68.397 1.00 200.44 194 LEU G CA 1
ATOM 16369 C C . LEU G 2 214 ? -48.477 -45.813 68.537 1.00 198.82 194 LEU G C 1
ATOM 16370 O O . LEU G 2 214 ? -47.751 -45.708 67.542 1.00 194.70 194 LEU G O 1
ATOM 16375 N N . LYS G 2 215 ? -47.983 -45.974 69.761 1.00 196.18 195 LYS G N 1
ATOM 16376 C CA . LYS G 2 215 ? -46.550 -46.070 70.006 1.00 197.00 195 LYS G CA 1
ATOM 16377 C C . LYS G 2 215 ? -46.033 -47.461 69.657 1.00 195.64 195 LYS G C 1
ATOM 16378 O O . LYS G 2 215 ? -45.104 -47.609 68.864 1.00 194.92 195 LYS G O 1
ATOM 16384 N N . MET G 2 221 ? -52.035 -48.947 60.290 1.00 168.04 201 MET G N 1
ATOM 16385 C CA . MET G 2 221 ? -53.456 -49.012 60.609 1.00 178.47 201 MET G CA 1
ATOM 16386 C C . MET G 2 221 ? -54.075 -50.321 60.131 1.00 168.50 201 MET G C 1
ATOM 16387 O O . MET G 2 221 ? -55.055 -50.797 60.703 1.00 163.32 201 MET G O 1
ATOM 16392 N N . ARG G 2 222 ? -53.496 -50.901 59.078 1.00 196.26 202 ARG G N 1
ATOM 16393 C CA . ARG G 2 222 ? -53.996 -52.178 58.577 1.00 194.78 202 ARG G CA 1
ATOM 16394 C C . ARG G 2 222 ? -53.838 -53.276 59.620 1.00 188.81 202 ARG G C 1
ATOM 16395 O O . ARG G 2 222 ? -54.727 -54.120 59.787 1.00 187.58 202 ARG G O 1
ATOM 16403 N N . THR G 2 223 ? -52.716 -53.273 60.339 1.00 201.27 203 THR G N 1
ATOM 16404 C CA . THR G 2 223 ? -52.491 -54.214 61.428 1.00 197.75 203 THR G CA 1
ATOM 16405 C C . THR G 2 223 ? -53.087 -53.749 62.749 1.00 190.15 203 THR G C 1
ATOM 16406 O O . THR G 2 223 ? -53.302 -54.578 63.640 1.00 187.71 203 THR G O 1
ATOM 16410 N N . LEU G 2 224 ? -53.356 -52.450 62.897 1.00 196.85 204 LEU G N 1
ATOM 16411 C CA . LEU G 2 224 ? -53.971 -51.952 64.124 1.00 194.51 204 LEU G CA 1
ATOM 16412 C C . LEU G 2 224 ? -55.408 -52.439 64.252 1.00 188.38 204 LEU G C 1
ATOM 16413 O O . LEU G 2 224 ? -55.768 -53.099 65.233 1.00 180.00 204 LEU G O 1
ATOM 16418 N N . PHE G 2 225 ? -56.249 -52.115 63.266 1.00 189.64 205 PHE G N 1
ATOM 16419 C CA . PHE G 2 225 ? -57.635 -52.571 63.290 1.00 190.93 205 PHE G CA 1
ATOM 16420 C C . PHE G 2 225 ? -57.723 -54.091 63.244 1.00 193.66 205 PHE G C 1
ATOM 16421 O O . PHE G 2 225 ? -58.655 -54.676 63.809 1.00 190.44 205 PHE G O 1
ATOM 16429 N N . MET G 2 226 ? -56.764 -54.743 62.583 1.00 200.54 206 MET G N 1
ATOM 16430 C CA . MET G 2 226 ? -56.761 -56.201 62.522 1.00 197.45 206 MET G CA 1
ATOM 16431 C C . MET G 2 226 ? -56.522 -56.811 63.899 1.00 188.57 206 MET G C 1
ATOM 16432 O O . MET G 2 226 ? -57.110 -57.845 64.237 1.00 187.74 206 MET G O 1
ATOM 16437 N N . THR G 2 227 ? -55.670 -56.180 64.709 1.00 195.52 207 THR G N 1
ATOM 16438 C CA . THR G 2 227 ? -55.366 -56.654 66.052 1.00 191.74 207 THR G CA 1
ATOM 16439 C C . THR G 2 227 ? -56.191 -55.959 67.128 1.00 187.17 207 THR G C 1
ATOM 16440 O O . THR G 2 227 ? -56.137 -56.371 68.291 1.00 182.42 207 THR G O 1
ATOM 16444 N N . LEU G 2 228 ? -56.953 -54.922 66.772 1.00 194.98 208 LEU G N 1
ATOM 16445 C CA . LEU G 2 228 ? -57.772 -54.230 67.762 1.00 194.37 208 LEU G CA 1
ATOM 16446 C C . LEU G 2 228 ? -58.929 -55.106 68.226 1.00 201.02 208 LEU G C 1
ATOM 16447 O O . LEU G 2 228 ? -59.179 -55.237 69.430 1.00 198.28 208 LEU G O 1
ATOM 16452 N N . ASP G 2 229 ? -59.650 -55.715 67.283 1.00 191.35 209 ASP G N 1
ATOM 16453 C CA . ASP G 2 229 ? -60.814 -56.519 67.630 1.00 198.65 209 ASP G CA 1
ATOM 16454 C C . ASP G 2 229 ? -60.439 -57.868 68.229 1.00 204.08 209 ASP G C 1
ATOM 16455 O O . ASP G 2 229 ? -61.246 -58.450 68.963 1.00 207.25 209 ASP G O 1
ATOM 16460 N N . GLN G 2 230 ? -59.239 -58.376 67.940 1.00 201.83 210 GLN G N 1
ATOM 16461 C CA . GLN G 2 230 ? -58.784 -59.626 68.540 1.00 202.63 210 GLN G CA 1
ATOM 16462 C C . GLN G 2 230 ? -58.386 -59.471 70.002 1.00 193.88 210 GLN G C 1
ATOM 16463 O O . GLN G 2 230 ? -58.377 -60.463 70.737 1.00 193.91 210 GLN G O 1
ATOM 16469 N N . LEU G 2 231 ? -58.056 -58.255 70.435 1.00 195.85 211 LEU G N 1
ATOM 16470 C CA . LEU G 2 231 ? -57.803 -57.954 71.840 1.00 198.25 211 LEU G CA 1
ATOM 16471 C C . LEU G 2 231 ? -59.031 -57.426 72.566 1.00 217.38 211 LEU G C 1
ATOM 16472 O O . LEU G 2 231 ? -59.203 -57.703 73.758 1.00 216.83 211 LEU G O 1
ATOM 16477 N N . ASP G 2 232 ? -59.890 -56.679 71.871 1.00 204.04 212 ASP G N 1
ATOM 16478 C CA . ASP G 2 232 ? -61.104 -56.165 72.497 1.00 204.63 212 ASP G CA 1
ATOM 16479 C C . ASP G 2 232 ? -62.080 -57.288 72.813 1.00 207.54 212 ASP G C 1
ATOM 16480 O O . ASP G 2 232 ? -62.686 -57.304 73.891 1.00 212.01 212 ASP G O 1
ATOM 16485 N N . ARG G 2 233 ? -62.241 -58.240 71.891 1.00 215.03 213 ARG G N 1
ATOM 16486 C CA . ARG G 2 233 ? -63.168 -59.342 72.122 1.00 197.59 213 ARG G CA 1
ATOM 16487 C C . ARG G 2 233 ? -62.689 -60.254 73.246 1.00 192.30 213 ARG G C 1
ATOM 16488 O O . ARG G 2 233 ? -63.511 -60.830 73.968 1.00 193.40 213 ARG G O 1
ATOM 16496 N N . ALA G 2 234 ? -61.371 -60.398 73.409 1.00 196.53 214 ALA G N 1
ATOM 16497 C CA . ALA G 2 234 ? -60.847 -61.193 74.515 1.00 191.91 214 ALA G CA 1
ATOM 16498 C C . ALA G 2 234 ? -61.092 -60.515 75.857 1.00 186.57 214 ALA G C 1
ATOM 16499 O O . ALA G 2 234 ? -61.240 -61.199 76.876 1.00 187.11 214 ALA G O 1
ATOM 16501 N N . SER G 2 235 ? -61.139 -59.182 75.879 1.00 185.72 215 SER G N 1
ATOM 16502 C CA . SER G 2 235 ? -61.436 -58.466 77.115 1.00 193.67 215 SER G CA 1
ATOM 16503 C C . SER G 2 235 ? -62.919 -58.514 77.458 1.00 201.85 215 SER G C 1
ATOM 16504 O O . SER G 2 235 ? -63.280 -58.414 78.637 1.00 202.32 215 SER G O 1
ATOM 16507 N N . ILE G 2 236 ? -63.785 -58.659 76.453 1.00 188.58 216 ILE G N 1
ATOM 16508 C CA . ILE G 2 236 ? -65.219 -58.739 76.710 1.00 195.32 216 ILE G CA 1
ATOM 16509 C C . ILE G 2 236 ? -65.559 -60.046 77.416 1.00 201.14 216 ILE G C 1
ATOM 16510 O O . ILE G 2 236 ? -66.268 -60.058 78.429 1.00 205.42 216 ILE G O 1
ATOM 16515 N N . THR G 2 237 ? -65.052 -61.165 76.898 1.00 197.62 217 THR G N 1
ATOM 16516 C CA . THR G 2 237 ? -65.286 -62.462 77.520 1.00 187.74 217 THR G CA 1
ATOM 16517 C C . THR G 2 237 ? -64.483 -62.662 78.800 1.00 179.48 217 THR G C 1
ATOM 16518 O O . THR G 2 237 ? -64.605 -63.722 79.423 1.00 181.29 217 THR G O 1
ATOM 16522 N N . ALA G 2 238 ? -63.676 -61.685 79.203 1.00 183.66 218 ALA G N 1
ATOM 16523 C CA . ALA G 2 238 ? -62.896 -61.786 80.431 1.00 175.42 218 ALA G CA 1
ATOM 16524 C C . ALA G 2 238 ? -63.622 -61.117 81.593 1.00 169.09 218 ALA G C 1
ATOM 16525 O O . ALA G 2 238 ? -64.843 -61.214 81.712 1.00 171.35 218 ALA G O 1
ATOM 16527 N N . THR G 2 243 ? -56.151 -53.148 80.672 1.00 195.17 223 THR G N 1
ATOM 16528 C CA . THR G 2 243 ? -54.852 -52.825 81.248 1.00 196.31 223 THR G CA 1
ATOM 16529 C C . THR G 2 243 ? -53.746 -53.183 80.259 1.00 199.10 223 THR G C 1
ATOM 16530 O O . THR G 2 243 ? -53.933 -54.036 79.391 1.00 203.65 223 THR G O 1
ATOM 16534 N N . ILE G 2 244 ? -52.596 -52.522 80.398 1.00 197.75 224 ILE G N 1
ATOM 16535 C CA . ILE G 2 244 ? -51.514 -52.678 79.418 1.00 200.15 224 ILE G CA 1
ATOM 16536 C C . ILE G 2 244 ? -50.987 -54.108 79.370 1.00 213.45 224 ILE G C 1
ATOM 16537 O O . ILE G 2 244 ? -50.874 -54.666 78.261 1.00 217.27 224 ILE G O 1
ATOM 16542 N N . PRO G 2 245 ? -50.633 -54.762 80.486 1.00 205.14 225 PRO G N 1
ATOM 16543 C CA . PRO G 2 245 ? -50.114 -56.135 80.379 1.00 213.35 225 PRO G CA 1
ATOM 16544 C C . PRO G 2 245 ? -51.124 -57.121 79.816 1.00 215.73 225 PRO G C 1
ATOM 16545 O O . PRO G 2 245 ? -50.726 -58.125 79.212 1.00 221.80 225 PRO G O 1
ATOM 16549 N N . PHE G 2 246 ? -52.422 -56.861 79.991 1.00 220.10 226 PHE G N 1
ATOM 16550 C CA . PHE G 2 246 ? -53.442 -57.749 79.444 1.00 205.10 226 PHE G CA 1
ATOM 16551 C C . PHE G 2 246 ? -53.380 -57.803 77.923 1.00 196.45 226 PHE G C 1
ATOM 16552 O O . PHE G 2 246 ? -53.719 -58.830 77.323 1.00 199.54 226 PHE G O 1
ATOM 16560 N N . VAL G 2 247 ? -52.941 -56.722 77.287 1.00 201.28 227 VAL G N 1
ATOM 16561 C CA . VAL G 2 247 ? -52.797 -56.678 75.837 1.00 194.59 227 VAL G CA 1
ATOM 16562 C C . VAL G 2 247 ? -51.751 -57.686 75.368 1.00 199.11 227 VAL G C 1
ATOM 16563 O O . VAL G 2 247 ? -52.088 -58.779 74.908 1.00 202.63 227 VAL G O 1
ATOM 16567 N N . ALA H 2 25 ? -42.117 -86.379 0.461 1.00 119.59 5 ALA H N 1
ATOM 16568 C CA . ALA H 2 25 ? -42.447 -86.397 1.880 1.00 117.32 5 ALA H CA 1
ATOM 16569 C C . ALA H 2 25 ? -43.829 -85.800 2.113 1.00 120.16 5 ALA H C 1
ATOM 16570 O O . ALA H 2 25 ? -43.962 -84.592 2.310 1.00 123.52 5 ALA H O 1
ATOM 16572 N N . GLN H 2 26 ? -44.857 -86.643 2.091 1.00 120.89 6 GLN H N 1
ATOM 16573 C CA . GLN H 2 26 ? -44.705 -88.080 1.877 1.00 114.79 6 GLN H CA 1
ATOM 16574 C C . GLN H 2 26 ? -44.985 -88.455 0.424 1.00 108.69 6 GLN H C 1
ATOM 16575 O O . GLN H 2 26 ? -45.725 -87.756 -0.267 1.00 106.18 6 GLN H O 1
ATOM 16581 N N . LEU H 2 27 ? -44.390 -89.555 -0.040 1.00 109.19 7 LEU H N 1
ATOM 16582 C CA . LEU H 2 27 ? -44.743 -90.104 -1.340 1.00 110.46 7 LEU H CA 1
ATOM 16583 C C . LEU H 2 27 ? -46.212 -90.529 -1.353 1.00 108.25 7 LEU H C 1
ATOM 16584 O O . LEU H 2 27 ? -46.885 -90.588 -0.321 1.00 111.17 7 LEU H O 1
ATOM 16589 N N . SER H 2 28 ? -46.703 -90.840 -2.550 1.00 108.23 8 SER H N 1
ATOM 16590 C CA . SER H 2 28 ? -48.107 -91.160 -2.762 1.00 102.21 8 SER H CA 1
ATOM 16591 C C . SER H 2 28 ? -48.260 -92.592 -3.255 1.00 105.06 8 SER H C 1
ATOM 16592 O O . SER H 2 28 ? -47.430 -93.091 -4.020 1.00 106.41 8 SER H O 1
ATOM 16595 N N . LEU H 2 29 ? -49.331 -93.242 -2.814 1.00 106.31 9 LEU H N 1
ATOM 16596 C CA . LEU H 2 29 ? -49.594 -94.621 -3.206 1.00 108.11 9 LEU H CA 1
ATOM 16597 C C . LEU H 2 29 ? -49.996 -94.665 -4.677 1.00 106.66 9 LEU H C 1
ATOM 16598 O O . LEU H 2 29 ? -50.861 -93.888 -5.100 1.00 99.95 9 LEU H O 1
ATOM 16603 N N . PRO H 2 30 ? -49.399 -95.544 -5.485 1.00 112.46 10 PRO H N 1
ATOM 16604 C CA . PRO H 2 30 ? -49.742 -95.577 -6.913 1.00 116.58 10 PRO H CA 1
ATOM 16605 C C . PRO H 2 30 ? -51.116 -96.171 -7.184 1.00 122.16 10 PRO H C 1
ATOM 16606 O O . PRO H 2 30 ? -51.278 -97.396 -7.220 1.00 124.99 10 PRO H O 1
ATOM 16610 N N . LEU H 2 31 ? -52.112 -95.310 -7.377 1.00 124.38 11 LEU H N 1
ATOM 16611 C CA . LEU H 2 31 ? -53.454 -95.721 -7.765 1.00 126.33 11 LEU H CA 1
ATOM 16612 C C . LEU H 2 31 ? -53.693 -95.357 -9.223 1.00 131.65 11 LEU H C 1
ATOM 16613 O O . LEU H 2 31 ? -53.426 -94.224 -9.639 1.00 133.79 11 LEU H O 1
ATOM 16618 N N . TYR H 2 32 ? -54.199 -96.315 -9.993 1.00 131.41 12 TYR H N 1
ATOM 16619 C CA . TYR H 2 32 ? -54.510 -96.113 -11.400 1.00 134.98 12 TYR H CA 1
ATOM 16620 C C . TYR H 2 32 ? -56.019 -96.155 -11.594 1.00 128.84 12 TYR H C 1
ATOM 16621 O O . TYR H 2 32 ? -56.690 -97.066 -11.097 1.00 124.78 12 TYR H O 1
ATOM 16630 N N . LEU H 2 33 ? -56.542 -95.164 -12.308 1.00 135.37 13 LEU H N 1
ATOM 16631 C CA . LEU H 2 33 ? -57.978 -95.053 -12.510 1.00 136.15 13 LEU H CA 1
ATOM 16632 C C . LEU H 2 33 ? -58.496 -96.257 -13.291 1.00 147.52 13 LEU H C 1
ATOM 16633 O O . LEU H 2 33 ? -57.912 -96.620 -14.323 1.00 151.47 13 LEU H O 1
ATOM 16638 N N . PRO H 2 34 ? -59.573 -96.900 -12.841 1.00 140.51 14 PRO H N 1
ATOM 16639 C CA . PRO H 2 34 ? -60.115 -98.074 -13.559 1.00 154.72 14 PRO H CA 1
ATOM 16640 C C . PRO H 2 34 ? -61.038 -97.675 -14.703 1.00 165.84 14 PRO H C 1
ATOM 16641 O O . PRO H 2 34 ? -62.253 -97.901 -14.688 1.00 167.42 14 PRO H O 1
ATOM 16645 N N . ASP H 2 35 ? -60.455 -97.067 -15.729 1.00 163.65 15 ASP H N 1
ATOM 16646 C CA . ASP H 2 35 ? -61.221 -96.627 -16.886 1.00 165.66 15 ASP H CA 1
ATOM 16647 C C . ASP H 2 35 ? -60.265 -96.500 -18.070 1.00 166.72 15 ASP H C 1
ATOM 16648 O O . ASP H 2 35 ? -59.146 -97.025 -18.036 1.00 171.39 15 ASP H O 1
ATOM 16653 N N . ASP H 2 36 ? -60.707 -95.801 -19.112 1.00 159.92 16 ASP H N 1
ATOM 16654 C CA . ASP H 2 36 ? -59.901 -95.626 -20.312 1.00 157.88 16 ASP H CA 1
ATOM 16655 C C . ASP H 2 36 ? -60.369 -94.409 -21.095 1.00 149.57 16 ASP H C 1
ATOM 16656 O O . ASP H 2 36 ? -60.752 -94.525 -22.263 1.00 153.84 16 ASP H O 1
ATOM 16661 N N . GLU H 2 37 ? -60.346 -93.236 -20.464 1.00 142.86 17 GLU H N 1
ATOM 16662 C CA . GLU H 2 37 ? -60.830 -92.010 -21.083 1.00 137.74 17 GLU H CA 1
ATOM 16663 C C . GLU H 2 37 ? -59.688 -91.072 -21.466 1.00 133.56 17 GLU H C 1
ATOM 16664 O O . GLU H 2 37 ? -59.813 -89.851 -21.353 1.00 132.01 17 GLU H O 1
ATOM 16670 N N . THR H 2 38 ? -58.575 -91.631 -21.931 1.00 140.70 18 THR H N 1
ATOM 16671 C CA . THR H 2 38 ? -57.433 -90.824 -22.328 1.00 135.18 18 THR H CA 1
ATOM 16672 C C . THR H 2 38 ? -57.696 -90.128 -23.664 1.00 125.42 18 THR H C 1
ATOM 16673 O O . THR H 2 38 ? -58.616 -90.478 -24.410 1.00 124.39 18 THR H O 1
ATOM 16677 N N . PHE H 2 39 ? -56.864 -89.119 -23.956 1.00 132.55 19 PHE H N 1
ATOM 16678 C CA . PHE H 2 39 ? -56.981 -88.384 -25.215 1.00 123.14 19 PHE H CA 1
ATOM 16679 C C . PHE H 2 39 ? -56.883 -89.314 -26.417 1.00 122.23 19 PHE H C 1
ATOM 16680 O O . PHE H 2 39 ? -57.534 -89.086 -27.444 1.00 119.42 19 PHE H O 1
ATOM 16688 N N . ALA H 2 40 ? -56.068 -90.366 -26.309 1.00 116.57 20 ALA H N 1
ATOM 16689 C CA . ALA H 2 40 ? -55.907 -91.298 -27.420 1.00 129.70 20 ALA H CA 1
ATOM 16690 C C . ALA H 2 40 ? -57.204 -92.031 -27.736 1.00 132.69 20 ALA H C 1
ATOM 16691 O O . ALA H 2 40 ? -57.459 -92.366 -28.898 1.00 143.99 20 ALA H O 1
ATOM 16693 N N . SER H 2 41 ? -58.034 -92.283 -26.728 1.00 129.09 21 SER H N 1
ATOM 16694 C CA . SER H 2 41 ? -59.305 -92.968 -26.915 1.00 129.01 21 SER H CA 1
ATOM 16695 C C . SER H 2 41 ? -60.447 -92.018 -27.258 1.00 126.31 21 SER H C 1
ATOM 16696 O O . SER H 2 41 ? -61.597 -92.460 -27.342 1.00 121.14 21 SER H O 1
ATOM 16699 N N . PHE H 2 42 ? -60.158 -90.735 -27.462 1.00 120.41 22 PHE H N 1
ATOM 16700 C CA . PHE H 2 42 ? -61.170 -89.724 -27.737 1.00 121.92 22 PHE H CA 1
ATOM 16701 C C . PHE H 2 42 ? -61.142 -89.350 -29.214 1.00 127.18 22 PHE H C 1
ATOM 16702 O O . PHE H 2 42 ? -60.068 -89.190 -29.803 1.00 133.10 22 PHE H O 1
ATOM 16710 N N . TRP H 2 43 ? -62.334 -89.204 -29.811 1.00 126.74 23 TRP H N 1
ATOM 16711 C CA . TRP H 2 43 ? -62.413 -88.945 -31.245 1.00 136.77 23 TRP H CA 1
ATOM 16712 C C . TRP H 2 43 ? -62.504 -87.447 -31.510 1.00 141.60 23 TRP H C 1
ATOM 16713 O O . TRP H 2 43 ? -63.289 -86.756 -30.852 1.00 138.41 23 TRP H O 1
ATOM 16724 N N . PRO H 2 44 ? -61.721 -86.914 -32.452 1.00 141.79 24 PRO H N 1
ATOM 16725 C CA . PRO H 2 44 ? -61.729 -85.463 -32.691 1.00 145.68 24 PRO H CA 1
ATOM 16726 C C . PRO H 2 44 ? -63.076 -84.919 -33.142 1.00 152.09 24 PRO H C 1
ATOM 16727 O O . PRO H 2 44 ? -63.665 -84.078 -32.457 1.00 151.19 24 PRO H O 1
ATOM 16731 N N . GLY H 2 45 ? -63.565 -85.385 -34.288 1.00 149.37 25 GLY H N 1
ATOM 16732 C CA . GLY H 2 45 ? -64.781 -84.854 -34.882 1.00 148.38 25 GLY H CA 1
ATOM 16733 C C . GLY H 2 45 ? -66.011 -84.928 -33.996 1.00 144.76 25 GLY H C 1
ATOM 16734 O O . GLY H 2 45 ? -66.242 -85.939 -33.333 1.00 150.65 25 GLY H O 1
ATOM 16735 N N . ASP H 2 46 ? -66.801 -83.857 -33.979 1.00 140.78 26 ASP H N 1
ATOM 16736 C CA . ASP H 2 46 ? -66.515 -82.657 -34.763 1.00 135.83 26 ASP H CA 1
ATOM 16737 C C . ASP H 2 46 ? -65.936 -81.542 -33.899 1.00 134.87 26 ASP H C 1
ATOM 16738 O O . ASP H 2 46 ? -65.998 -80.367 -34.262 1.00 133.75 26 ASP H O 1
ATOM 16743 N N . ASN H 2 47 ? -65.370 -81.917 -32.756 1.00 132.23 27 ASN H N 1
ATOM 16744 C CA . ASN H 2 47 ? -64.790 -80.954 -31.820 1.00 125.62 27 ASN H CA 1
ATOM 16745 C C . ASN H 2 47 ? -63.305 -80.734 -32.095 1.00 131.91 27 ASN H C 1
ATOM 16746 O O . ASN H 2 47 ? -62.460 -80.844 -31.207 1.00 125.36 27 ASN H O 1
ATOM 16751 N N . SER H 2 48 ? -62.983 -80.415 -33.351 1.00 132.38 28 SER H N 1
ATOM 16752 C CA . SER H 2 48 ? -61.593 -80.198 -33.737 1.00 131.90 28 SER H CA 1
ATOM 16753 C C . SER H 2 48 ? -61.063 -78.868 -33.213 1.00 133.72 28 SER H C 1
ATOM 16754 O O . SER H 2 48 ? -59.893 -78.775 -32.823 1.00 132.90 28 SER H O 1
ATOM 16757 N N . SER H 2 49 ? -61.906 -77.833 -33.187 1.00 135.27 29 SER H N 1
ATOM 16758 C CA . SER H 2 49 ? -61.469 -76.540 -32.672 1.00 127.91 29 SER H CA 1
ATOM 16759 C C . SER H 2 49 ? -61.349 -76.551 -31.154 1.00 121.31 29 SER H C 1
ATOM 16760 O O . SER H 2 49 ? -60.538 -75.806 -30.592 1.00 120.56 29 SER H O 1
ATOM 16763 N N . LEU H 2 50 ? -62.140 -77.385 -30.477 1.00 123.71 30 LEU H N 1
ATOM 16764 C CA . LEU H 2 50 ? -62.073 -77.463 -29.021 1.00 107.00 30 LEU H CA 1
ATOM 16765 C C . LEU H 2 50 ? -60.798 -78.166 -28.569 1.00 105.99 30 LEU H C 1
ATOM 16766 O O . LEU H 2 50 ? -60.077 -77.665 -27.699 1.00 98.64 30 LEU H O 1
ATOM 16771 N N . LEU H 2 51 ? -60.504 -79.332 -29.151 1.00 112.46 31 LEU H N 1
ATOM 16772 C CA . LEU H 2 51 ? -59.308 -80.075 -28.763 1.00 114.01 31 LEU H CA 1
ATOM 16773 C C . LEU H 2 51 ? -58.035 -79.289 -29.045 1.00 120.21 31 LEU H C 1
ATOM 16774 O O . LEU H 2 51 ? -57.041 -79.442 -28.325 1.00 114.49 31 LEU H O 1
ATOM 16779 N N . ALA H 2 52 ? -58.043 -78.446 -30.081 1.00 120.88 32 ALA H N 1
ATOM 16780 C CA . ALA H 2 52 ? -56.860 -77.652 -30.396 1.00 122.08 32 ALA H CA 1
ATOM 16781 C C . ALA H 2 52 ? -56.551 -76.657 -29.284 1.00 118.77 32 ALA H C 1
ATOM 16782 O O . ALA H 2 52 ? -55.387 -76.489 -28.901 1.00 123.31 32 ALA H O 1
ATOM 16784 N N . ALA H 2 53 ? -57.578 -75.993 -28.751 1.00 117.23 33 ALA H N 1
ATOM 16785 C CA . ALA H 2 53 ? -57.368 -75.060 -27.651 1.00 110.71 33 ALA H CA 1
ATOM 16786 C C . ALA H 2 53 ? -57.167 -75.777 -26.323 1.00 102.19 33 ALA H C 1
ATOM 16787 O O . ALA H 2 53 ? -56.456 -75.266 -25.451 1.00 98.10 33 ALA H O 1
ATOM 16789 N N . LEU H 2 54 ? -57.779 -76.951 -26.155 1.00 103.56 34 LEU H N 1
ATOM 16790 C CA . LEU H 2 54 ? -57.641 -77.694 -24.906 1.00 103.50 34 LEU H CA 1
ATOM 16791 C C . LEU H 2 54 ? -56.202 -78.150 -24.700 1.00 113.18 34 LEU H C 1
ATOM 16792 O O . LEU H 2 54 ? -55.640 -77.993 -23.610 1.00 114.02 34 LEU H O 1
ATOM 16797 N N . GLN H 2 55 ? -55.589 -78.715 -25.739 1.00 115.46 35 GLN H N 1
ATOM 16798 C CA . GLN H 2 55 ? -54.193 -79.119 -25.671 1.00 119.15 35 GLN H CA 1
ATOM 16799 C C . GLN H 2 55 ? -53.236 -77.935 -25.713 1.00 117.01 35 GLN H C 1
ATOM 16800 O O . GLN H 2 55 ? -52.026 -78.130 -25.555 1.00 118.06 35 GLN H O 1
ATOM 16806 N N . ASN H 2 56 ? -53.743 -76.716 -25.917 1.00 116.96 36 ASN H N 1
ATOM 16807 C CA . ASN H 2 56 ? -52.874 -75.547 -25.910 1.00 120.33 36 ASN H CA 1
ATOM 16808 C C . ASN H 2 56 ? -52.666 -75.025 -24.494 1.00 115.89 36 ASN H C 1
ATOM 16809 O O . ASN H 2 56 ? -51.551 -74.630 -24.135 1.00 119.49 36 ASN H O 1
ATOM 16814 N N . VAL H 2 57 ? -53.722 -75.021 -23.675 1.00 117.58 37 VAL H N 1
ATOM 16815 C CA . VAL H 2 57 ? -53.583 -74.583 -22.290 1.00 116.42 37 VAL H CA 1
ATOM 16816 C C . VAL H 2 57 ? -52.930 -75.643 -21.413 1.00 119.11 37 VAL H C 1
ATOM 16817 O O . VAL H 2 57 ? -52.397 -75.310 -20.347 1.00 122.61 37 VAL H O 1
ATOM 16821 N N . LEU H 2 58 ? -52.953 -76.911 -21.829 1.00 119.02 38 LEU H N 1
ATOM 16822 C CA . LEU H 2 58 ? -52.292 -77.957 -21.058 1.00 115.19 38 LEU H CA 1
ATOM 16823 C C . LEU H 2 58 ? -50.776 -77.878 -21.160 1.00 122.98 38 LEU H C 1
ATOM 16824 O O . LEU H 2 58 ? -50.081 -78.475 -20.331 1.00 125.72 38 LEU H O 1
ATOM 16829 N N . ARG H 2 59 ? -50.248 -77.161 -22.149 1.00 125.26 39 ARG H N 1
ATOM 16830 C CA . ARG H 2 59 ? -48.806 -77.051 -22.312 1.00 135.11 39 ARG H CA 1
ATOM 16831 C C . ARG H 2 59 ? -48.236 -76.018 -21.347 1.00 145.16 39 ARG H C 1
ATOM 16832 O O . ARG H 2 59 ? -48.778 -74.919 -21.195 1.00 142.85 39 ARG H O 1
ATOM 16840 N N . GLN H 2 60 ? -47.138 -76.384 -20.693 1.00 142.66 40 GLN H N 1
ATOM 16841 C CA . GLN H 2 60 ? -46.472 -75.517 -19.727 1.00 148.41 40 GLN H CA 1
ATOM 16842 C C . GLN H 2 60 ? -45.949 -74.247 -20.406 1.00 156.43 40 GLN H C 1
ATOM 16843 O O . GLN H 2 60 ? -45.662 -74.264 -21.603 1.00 160.66 40 GLN H O 1
ATOM 16849 N N . GLU H 2 61 ? -45.827 -73.148 -19.661 1.00 147.80 41 GLU H N 1
ATOM 16850 C CA . GLU H 2 61 ? -46.117 -73.107 -18.229 1.00 152.94 41 GLU H CA 1
ATOM 16851 C C . GLU H 2 61 ? -47.337 -72.240 -17.948 1.00 146.02 41 GLU H C 1
ATOM 16852 O O . GLU H 2 61 ? -47.918 -72.292 -16.862 1.00 147.55 41 GLU H O 1
ATOM 16858 N N . HIS H 2 62 ? -47.723 -71.446 -18.942 1.00 153.82 42 HIS H N 1
ATOM 16859 C CA . HIS H 2 62 ? -48.878 -70.578 -18.796 1.00 143.97 42 HIS H CA 1
ATOM 16860 C C . HIS H 2 62 ? -50.166 -71.395 -18.769 1.00 132.88 42 HIS H C 1
ATOM 16861 O O . HIS H 2 62 ? -50.241 -72.514 -19.283 1.00 133.94 42 HIS H O 1
ATOM 16868 N N . SER H 2 63 ? -51.193 -70.810 -18.161 1.00 131.46 43 SER H N 1
ATOM 16869 C CA . SER H 2 63 ? -52.466 -71.478 -17.951 1.00 123.79 43 SER H CA 1
ATOM 16870 C C . SER H 2 63 ? -53.603 -70.555 -18.373 1.00 119.38 43 SER H C 1
ATOM 16871 O O . SER H 2 63 ? -53.388 -69.426 -18.826 1.00 125.17 43 SER H O 1
ATOM 16874 N N . GLY H 2 64 ? -54.820 -71.051 -18.212 1.00 113.53 44 GLY H N 1
ATOM 16875 C CA . GLY H 2 64 ? -55.989 -70.281 -18.564 1.00 108.55 44 GLY H CA 1
ATOM 16876 C C . GLY H 2 64 ? -57.240 -70.903 -17.990 1.00 98.89 44 GLY H C 1
ATOM 16877 O O . GLY H 2 64 ? -57.194 -71.621 -16.991 1.00 97.40 44 GLY H O 1
ATOM 16878 N N . TYR H 2 65 ? -58.365 -70.622 -18.645 1.00 100.61 45 TYR H N 1
ATOM 16879 C CA . TYR H 2 65 ? -59.669 -71.111 -18.211 1.00 92.42 45 TYR H CA 1
ATOM 16880 C C . TYR H 2 65 ? -60.526 -71.381 -19.437 1.00 100.46 45 TYR H C 1
ATOM 16881 O O . TYR H 2 65 ? -60.801 -70.463 -20.214 1.00 120.10 45 TYR H O 1
ATOM 16890 N N . ILE H 2 66 ? -60.946 -72.633 -19.603 1.00 91.31 46 ILE H N 1
ATOM 16891 C CA . ILE H 2 66 ? -61.800 -73.048 -20.709 1.00 83.94 46 ILE H CA 1
ATOM 16892 C C . ILE H 2 66 ? -63.058 -73.684 -20.138 1.00 84.57 46 ILE H C 1
ATOM 16893 O O . ILE H 2 66 ? -62.987 -74.496 -19.209 1.00 83.65 46 ILE H O 1
ATOM 16898 N N . TYR H 2 67 ? -64.206 -73.313 -20.696 1.00 80.73 47 TYR H N 1
ATOM 16899 C CA . TYR H 2 67 ? -65.501 -73.842 -20.291 1.00 77.00 47 TYR H CA 1
ATOM 16900 C C . TYR H 2 67 ? -66.076 -74.684 -21.422 1.00 81.04 47 TYR H C 1
ATOM 16901 O O . TYR H 2 67 ? -66.121 -74.237 -22.574 1.00 92.08 47 TYR H O 1
ATOM 16910 N N . LEU H 2 68 ? -66.503 -75.897 -21.091 1.00 77.78 48 LEU H N 1
ATOM 16911 C CA . LEU H 2 68 ? -67.108 -76.821 -22.039 1.00 80.62 48 LEU H CA 1
ATOM 16912 C C . LEU H 2 68 ? -68.560 -77.051 -21.645 1.00 84.80 48 LEU H C 1
ATOM 16913 O O . LEU H 2 68 ? -68.885 -77.106 -20.455 1.00 86.70 48 LEU H O 1
ATOM 16918 N N . TRP H 2 69 ? -69.435 -77.171 -22.640 1.00 83.45 49 TRP H N 1
ATOM 16919 C CA . TRP H 2 69 ? -70.841 -77.412 -22.353 1.00 86.14 49 TRP H CA 1
ATOM 16920 C C . TRP H 2 69 ? -71.460 -78.240 -23.467 1.00 86.42 49 TRP H C 1
ATOM 16921 O O . TRP H 2 69 ? -71.112 -78.081 -24.640 1.00 83.12 49 TRP H O 1
ATOM 16932 N N . ALA H 2 70 ? -72.375 -79.124 -23.084 1.00 91.89 50 ALA H N 1
ATOM 16933 C CA . ALA H 2 70 ? -73.073 -79.993 -24.021 1.00 104.15 50 ALA H CA 1
ATOM 16934 C C . ALA H 2 70 ? -74.339 -80.501 -23.344 1.00 118.04 50 ALA H C 1
ATOM 16935 O O . ALA H 2 70 ? -74.659 -80.122 -22.214 1.00 123.53 50 ALA H O 1
ATOM 16937 N N . ARG H 2 71 ? -75.056 -81.379 -24.043 1.00 119.72 51 ARG H N 1
ATOM 16938 C CA . ARG H 2 71 ? -76.320 -81.901 -23.537 1.00 129.80 51 ARG H CA 1
ATOM 16939 C C . ARG H 2 71 ? -76.109 -83.131 -22.662 1.00 132.98 51 ARG H C 1
ATOM 16940 O O . ARG H 2 71 ? -76.160 -83.039 -21.432 1.00 129.43 51 ARG H O 1
ATOM 16948 N N . GLU H 2 72 ? -75.873 -84.286 -23.279 1.00 136.58 52 GLU H N 1
ATOM 16949 C CA . GLU H 2 72 ? -75.726 -85.523 -22.527 1.00 143.10 52 GLU H CA 1
ATOM 16950 C C . GLU H 2 72 ? -74.825 -86.481 -23.289 1.00 150.29 52 GLU H C 1
ATOM 16951 O O . GLU H 2 72 ? -74.952 -86.632 -24.507 1.00 157.73 52 GLU H O 1
ATOM 16957 N N . GLY H 2 73 ? -73.913 -87.120 -22.563 1.00 143.05 53 GLY H N 1
ATOM 16958 C CA . GLY H 2 73 ? -73.085 -88.156 -23.152 1.00 145.68 53 GLY H CA 1
ATOM 16959 C C . GLY H 2 73 ? -72.160 -87.681 -24.250 1.00 143.98 53 GLY H C 1
ATOM 16960 O O . GLY H 2 73 ? -71.793 -88.474 -25.123 1.00 147.91 53 GLY H O 1
ATOM 16961 N N . ALA H 2 74 ? -71.762 -86.409 -24.230 1.00 132.70 54 ALA H N 1
ATOM 16962 C CA . ALA H 2 74 ? -70.885 -85.877 -25.262 1.00 133.54 54 ALA H CA 1
ATOM 16963 C C . ALA H 2 74 ? -69.406 -86.078 -24.956 1.00 126.54 54 ALA H C 1
ATOM 16964 O O . ALA H 2 74 ? -68.588 -86.067 -25.881 1.00 114.43 54 ALA H O 1
ATOM 16966 N N . GLY H 2 75 ? -69.035 -86.259 -23.694 1.00 129.95 55 GLY H N 1
ATOM 16967 C CA . GLY H 2 75 ? -67.645 -86.510 -23.377 1.00 125.59 55 GLY H CA 1
ATOM 16968 C C . GLY H 2 75 ? -66.985 -85.345 -22.666 1.00 112.50 55 GLY H C 1
ATOM 16969 O O . GLY H 2 75 ? -65.770 -85.138 -22.775 1.00 107.62 55 GLY H O 1
ATOM 16970 N N . ARG H 2 76 ? -67.785 -84.574 -21.926 1.00 108.87 56 ARG H N 1
ATOM 16971 C CA . ARG H 2 76 ? -67.232 -83.476 -21.137 1.00 102.65 56 ARG H CA 1
ATOM 16972 C C . ARG H 2 76 ? -66.344 -84.002 -20.014 1.00 98.49 56 ARG H C 1
ATOM 16973 O O . ARG H 2 76 ? -65.280 -83.436 -19.734 1.00 91.34 56 ARG H O 1
ATOM 16981 N N . SER H 2 77 ? -66.755 -85.100 -19.378 1.00 107.43 57 SER H N 1
ATOM 16982 C CA . SER H 2 77 ? -65.936 -85.712 -18.340 1.00 98.68 57 SER H CA 1
ATOM 16983 C C . SER H 2 77 ? -64.779 -86.502 -18.931 1.00 97.23 57 SER H C 1
ATOM 16984 O O . SER H 2 77 ? -63.730 -86.623 -18.291 1.00 89.25 57 SER H O 1
ATOM 16987 N N . HIS H 2 78 ? -64.954 -87.042 -20.140 1.00 104.28 58 HIS H N 1
ATOM 16988 C CA . HIS H 2 78 ? -63.878 -87.774 -20.800 1.00 102.39 58 HIS H CA 1
ATOM 16989 C C . HIS H 2 78 ? -62.677 -86.871 -21.057 1.00 98.09 58 HIS H C 1
ATOM 16990 O O . HIS H 2 78 ? -61.526 -87.298 -20.912 1.00 88.23 58 HIS H O 1
ATOM 16997 N N . LEU H 2 79 ? -62.926 -85.614 -21.429 1.00 99.01 59 LEU H N 1
ATOM 16998 C CA . LEU H 2 79 ? -61.828 -84.694 -21.704 1.00 93.84 59 LEU H CA 1
ATOM 16999 C C . LEU H 2 79 ? -61.150 -84.224 -20.424 1.00 87.47 59 LEU H C 1
ATOM 17000 O O . LEU H 2 79 ? -59.940 -83.972 -20.426 1.00 84.94 59 LEU H O 1
ATOM 17005 N N . LEU H 2 80 ? -61.904 -84.097 -19.330 1.00 82.87 60 LEU H N 1
ATOM 17006 C CA . LEU H 2 80 ? -61.294 -83.738 -18.054 1.00 85.43 60 LEU H CA 1
ATOM 17007 C C . LEU H 2 80 ? -60.372 -84.846 -17.562 1.00 91.60 60 LEU H C 1
ATOM 17008 O O . LEU H 2 80 ? -59.236 -84.586 -17.150 1.00 99.81 60 LEU H O 1
ATOM 17013 N N . HIS H 2 81 ? -60.848 -86.094 -17.597 1.00 85.10 61 HIS H N 1
ATOM 17014 C CA . HIS H 2 81 ? -59.993 -87.221 -17.237 1.00 94.75 61 HIS H CA 1
ATOM 17015 C C . HIS H 2 81 ? -58.799 -87.325 -18.178 1.00 100.98 61 HIS H C 1
ATOM 17016 O O . HIS H 2 81 ? -57.695 -87.684 -17.754 1.00 98.00 61 HIS H O 1
ATOM 17023 N N . ALA H 2 82 ? -59.000 -87.011 -19.460 1.00 107.62 62 ALA H N 1
ATOM 17024 C CA . ALA H 2 82 ? -57.888 -87.035 -20.405 1.00 106.15 62 ALA H CA 1
ATOM 17025 C C . ALA H 2 82 ? -56.876 -85.941 -20.090 1.00 101.62 62 ALA H C 1
ATOM 17026 O O . ALA H 2 82 ? -55.664 -86.167 -20.175 1.00 105.77 62 ALA H O 1
ATOM 17028 N N . ALA H 2 83 ? -57.353 -84.749 -19.719 1.00 98.40 63 ALA H N 1
ATOM 17029 C CA . ALA H 2 83 ? -56.435 -83.684 -19.332 1.00 90.39 63 ALA H CA 1
ATOM 17030 C C . ALA H 2 83 ? -55.747 -83.992 -18.008 1.00 98.09 63 ALA H C 1
ATOM 17031 O O . ALA H 2 83 ? -54.584 -83.619 -17.817 1.00 104.40 63 ALA H O 1
ATOM 17033 N N . CYS H 2 84 ? -56.440 -84.671 -17.089 1.00 97.97 64 CYS H N 1
ATOM 17034 C CA . CYS H 2 84 ? -55.806 -85.092 -15.842 1.00 98.99 64 CYS H CA 1
ATOM 17035 C C . CYS H 2 84 ? -54.699 -86.105 -16.110 1.00 103.90 64 CYS H C 1
ATOM 17036 O O . CYS H 2 84 ? -53.579 -85.963 -15.606 1.00 106.07 64 CYS H O 1
ATOM 17039 N N . ALA H 2 85 ? -54.995 -87.135 -16.906 1.00 100.56 65 ALA H N 1
ATOM 17040 C CA . ALA H 2 85 ? -53.989 -88.136 -17.240 1.00 100.26 65 ALA H CA 1
ATOM 17041 C C . ALA H 2 85 ? -52.885 -87.576 -18.125 1.00 104.94 65 ALA H C 1
ATOM 17042 O O . ALA H 2 85 ? -51.787 -88.141 -18.156 1.00 107.17 65 ALA H O 1
ATOM 17044 N N . GLU H 2 86 ? -53.150 -86.487 -18.849 1.00 114.50 66 GLU H N 1
ATOM 17045 C CA . GLU H 2 86 ? -52.114 -85.888 -19.683 1.00 114.23 66 GLU H CA 1
ATOM 17046 C C . GLU H 2 86 ? -51.008 -85.278 -18.832 1.00 105.92 66 GLU H C 1
ATOM 17047 O O . GLU H 2 86 ? -49.823 -85.400 -19.164 1.00 107.82 66 GLU H O 1
ATOM 17053 N N . LEU H 2 87 ? -51.373 -84.625 -17.730 1.00 107.46 67 LEU H N 1
ATOM 17054 C CA . LEU H 2 87 ? -50.383 -84.027 -16.843 1.00 107.98 67 LEU H CA 1
ATOM 17055 C C . LEU H 2 87 ? -49.907 -84.995 -15.770 1.00 117.06 67 LEU H C 1
ATOM 17056 O O . LEU H 2 87 ? -48.784 -84.852 -15.273 1.00 122.65 67 LEU H O 1
ATOM 17061 N N . SER H 2 88 ? -50.735 -85.978 -15.404 1.00 107.83 68 SER H N 1
ATOM 17062 C CA . SER H 2 88 ? -50.309 -86.985 -14.437 1.00 111.66 68 SER H CA 1
ATOM 17063 C C . SER H 2 88 ? -49.194 -87.859 -14.996 1.00 127.80 68 SER H C 1
ATOM 17064 O O . SER H 2 88 ? -48.338 -88.329 -14.237 1.00 134.74 68 SER H O 1
ATOM 17067 N N . GLN H 2 89 ? -49.183 -88.088 -16.312 1.00 122.62 69 GLN H N 1
ATOM 17068 C CA . GLN H 2 89 ? -48.139 -88.906 -16.916 1.00 130.45 69 GLN H CA 1
ATOM 17069 C C . GLN H 2 89 ? -46.808 -88.172 -17.004 1.00 131.62 69 GLN H C 1
ATOM 17070 O O . GLN H 2 89 ? -45.776 -88.816 -17.223 1.00 140.45 69 GLN H O 1
ATOM 17076 N N . ARG H 2 90 ? -46.802 -86.846 -16.844 1.00 133.07 70 ARG H N 1
ATOM 17077 C CA . ARG H 2 90 ? -45.566 -86.074 -16.838 1.00 133.51 70 ARG H CA 1
ATOM 17078 C C . ARG H 2 90 ? -45.264 -85.472 -15.469 1.00 132.17 70 ARG H C 1
ATOM 17079 O O . ARG H 2 90 ? -44.472 -84.529 -15.371 1.00 131.39 70 ARG H O 1
ATOM 17087 N N . GLY H 2 91 ? -45.876 -86.000 -14.411 1.00 126.60 71 GLY H N 1
ATOM 17088 C CA . GLY H 2 91 ? -45.508 -85.640 -13.057 1.00 133.42 71 GLY H CA 1
ATOM 17089 C C . GLY H 2 91 ? -46.118 -84.368 -12.515 1.00 133.23 71 GLY H C 1
ATOM 17090 O O . GLY H 2 91 ? -45.662 -83.881 -11.474 1.00 132.16 71 GLY H O 1
ATOM 17091 N N . ASP H 2 92 ? -47.130 -83.814 -13.173 1.00 132.73 72 ASP H N 1
ATOM 17092 C CA . ASP H 2 92 ? -47.765 -82.592 -12.703 1.00 126.35 72 ASP H CA 1
ATOM 17093 C C . ASP H 2 92 ? -48.910 -82.913 -11.748 1.00 112.46 72 ASP H C 1
ATOM 17094 O O . ASP H 2 92 ? -49.544 -83.968 -11.836 1.00 107.46 72 ASP H O 1
ATOM 17099 N N . ALA H 2 93 ? -49.167 -81.986 -10.828 1.00 113.39 73 ALA H N 1
ATOM 17100 C CA . ALA H 2 93 ? -50.235 -82.153 -9.853 1.00 104.20 73 ALA H CA 1
ATOM 17101 C C . ALA H 2 93 ? -51.573 -81.762 -10.469 1.00 101.91 73 ALA H C 1
ATOM 17102 O O . ALA H 2 93 ? -51.685 -80.720 -11.122 1.00 105.52 73 ALA H O 1
ATOM 17104 N N . VAL H 2 94 ? -52.590 -82.599 -10.255 1.00 102.10 74 VAL H N 1
ATOM 17105 C CA . VAL H 2 94 ? -53.899 -82.410 -10.866 1.00 86.54 74 VAL H CA 1
ATOM 17106 C C . VAL H 2 94 ? -54.979 -82.685 -9.827 1.00 78.74 74 VAL H C 1
ATOM 17107 O O . VAL H 2 94 ? -54.755 -83.367 -8.825 1.00 85.43 74 VAL H O 1
ATOM 17111 N N . GLY H 2 95 ? -56.164 -82.131 -10.076 1.00 65.98 75 GLY H N 1
ATOM 17112 C CA . GLY H 2 95 ? -57.300 -82.325 -9.196 1.00 63.44 75 GLY H CA 1
ATOM 17113 C C . GLY H 2 95 ? -58.621 -82.355 -9.936 1.00 83.56 75 GLY H C 1
ATOM 17114 O O . GLY H 2 95 ? -58.950 -81.421 -10.674 1.00 89.25 75 GLY H O 1
ATOM 17115 N N . TYR H 2 96 ? -59.387 -83.426 -9.744 1.00 85.25 76 TYR H N 1
ATOM 17116 C CA . TYR H 2 96 ? -60.666 -83.625 -10.415 1.00 78.36 76 TYR H CA 1
ATOM 17117 C C . TYR H 2 96 ? -61.781 -83.568 -9.379 1.00 81.04 76 TYR H C 1
ATOM 17118 O O . TYR H 2 96 ? -61.781 -84.347 -8.420 1.00 87.88 76 TYR H O 1
ATOM 17127 N N . VAL H 2 97 ? -62.726 -82.653 -9.576 1.00 76.77 77 VAL H N 1
ATOM 17128 C CA . VAL H 2 97 ? -63.797 -82.430 -8.609 1.00 71.32 77 VAL H CA 1
ATOM 17129 C C . VAL H 2 97 ? -65.148 -82.695 -9.263 1.00 71.82 77 VAL H C 1
ATOM 17130 O O . VAL H 2 97 ? -65.725 -81.788 -9.881 1.00 77.29 77 VAL H O 1
ATOM 17134 N N . PRO H 2 98 ? -65.691 -83.904 -9.155 1.00 69.84 78 PRO H N 1
ATOM 17135 C CA . PRO H 2 98 ? -67.028 -84.159 -9.706 1.00 74.15 78 PRO H CA 1
ATOM 17136 C C . PRO H 2 98 ? -68.122 -83.503 -8.877 1.00 82.25 78 PRO H C 1
ATOM 17137 O O . PRO H 2 98 ? -68.523 -84.032 -7.835 1.00 89.75 78 PRO H O 1
ATOM 17141 N N . LEU H 2 99 ? -68.616 -82.351 -9.334 1.00 80.81 79 LEU H N 1
ATOM 17142 C CA . LEU H 2 99 ? -69.631 -81.614 -8.589 1.00 76.71 79 LEU H CA 1
ATOM 17143 C C . LEU H 2 99 ? -70.981 -82.321 -8.545 1.00 80.81 79 LEU H C 1
ATOM 17144 O O . LEU H 2 99 ? -71.868 -81.869 -7.813 1.00 83.62 79 LEU H O 1
ATOM 17149 N N . ASP H 2 100 ? -71.165 -83.401 -9.308 1.00 76.78 80 ASP H N 1
ATOM 17150 C CA . ASP H 2 100 ? -72.360 -84.228 -9.188 1.00 87.69 80 ASP H CA 1
ATOM 17151 C C . ASP H 2 100 ? -72.255 -85.248 -8.064 1.00 84.16 80 ASP H C 1
ATOM 17152 O O . ASP H 2 100 ? -73.285 -85.760 -7.608 1.00 81.24 80 ASP H O 1
ATOM 17157 N N . LYS H 2 101 ? -71.038 -85.555 -7.612 1.00 94.84 81 LYS H N 1
ATOM 17158 C CA . LYS H 2 101 ? -70.809 -86.401 -6.450 1.00 94.74 81 LYS H CA 1
ATOM 17159 C C . LYS H 2 101 ? -70.414 -85.588 -5.223 1.00 91.04 81 LYS H C 1
ATOM 17160 O O . LYS H 2 101 ? -69.777 -86.122 -4.310 1.00 84.71 81 LYS H O 1
ATOM 17166 N N . ARG H 2 102 ? -70.785 -84.306 -5.184 1.00 90.66 82 ARG H N 1
ATOM 17167 C CA . ARG H 2 102 ? -70.418 -83.426 -4.081 1.00 84.90 82 ARG H CA 1
ATOM 17168 C C . ARG H 2 102 ? -71.108 -83.793 -2.774 1.00 98.07 82 ARG H C 1
ATOM 17169 O O . ARG H 2 102 ? -70.789 -83.198 -1.739 1.00 108.06 82 ARG H O 1
ATOM 17177 N N . THR H 2 103 ? -72.041 -84.743 -2.794 1.00 94.65 83 THR H N 1
ATOM 17178 C CA . THR H 2 103 ? -72.653 -85.242 -1.570 1.00 97.70 83 THR H CA 1
ATOM 17179 C C . THR H 2 103 ? -71.723 -86.152 -0.777 1.00 99.45 83 THR H C 1
ATOM 17180 O O . THR H 2 103 ? -72.094 -86.586 0.320 1.00 107.95 83 THR H O 1
ATOM 17184 N N . TRP H 2 104 ? -70.532 -86.449 -1.298 1.00 92.95 84 TRP H N 1
ATOM 17185 C CA . TRP H 2 104 ? -69.563 -87.297 -0.617 1.00 94.31 84 TRP H CA 1
ATOM 17186 C C . TRP H 2 104 ? -68.340 -86.536 -0.120 1.00 93.56 84 TRP H C 1
ATOM 17187 O O . TRP H 2 104 ? -67.462 -87.146 0.498 1.00 101.10 84 TRP H O 1
ATOM 17198 N N . PHE H 2 105 ? -68.246 -85.233 -0.381 1.00 92.07 85 PHE H N 1
ATOM 17199 C CA . PHE H 2 105 ? -67.143 -84.430 0.128 1.00 88.92 85 PHE H CA 1
ATOM 17200 C C . PHE H 2 105 ? -67.652 -83.027 0.436 1.00 93.98 85 PHE H C 1
ATOM 17201 O O . PHE H 2 105 ? -68.833 -82.717 0.259 1.00 91.42 85 PHE H O 1
ATOM 17209 N N . VAL H 2 106 ? -66.744 -82.176 0.905 1.00 95.13 86 VAL H N 1
ATOM 17210 C CA . VAL H 2 106 ? -67.106 -80.865 1.437 1.00 99.21 86 VAL H CA 1
ATOM 17211 C C . VAL H 2 106 ? -66.491 -79.764 0.580 1.00 89.21 86 VAL H C 1
ATOM 17212 O O . VAL H 2 106 ? -65.457 -79.989 -0.065 1.00 92.11 86 VAL H O 1
ATOM 17216 N N . PRO H 2 107 ? -67.088 -78.569 0.539 1.00 101.54 87 PRO H N 1
ATOM 17217 C CA . PRO H 2 107 ? -66.500 -77.480 -0.259 1.00 86.14 87 PRO H CA 1
ATOM 17218 C C . PRO H 2 107 ? -65.103 -77.072 0.190 1.00 93.87 87 PRO H C 1
ATOM 17219 O O . PRO H 2 107 ? -64.369 -76.466 -0.601 1.00 88.45 87 PRO H O 1
ATOM 17223 N N . GLU H 2 108 ? -64.702 -77.397 1.421 1.00 97.49 88 GLU H N 1
ATOM 17224 C CA . GLU H 2 108 ? -63.348 -77.089 1.875 1.00 104.13 88 GLU H CA 1
ATOM 17225 C C . GLU H 2 108 ? -62.286 -77.934 1.182 1.00 93.77 88 GLU H C 1
ATOM 17226 O O . GLU H 2 108 ? -61.095 -77.733 1.443 1.00 100.39 88 GLU H O 1
ATOM 17232 N N . VAL H 2 109 ? -62.680 -78.870 0.314 1.00 89.69 89 VAL H N 1
ATOM 17233 C CA . VAL H 2 109 ? -61.710 -79.673 -0.426 1.00 92.09 89 VAL H CA 1
ATOM 17234 C C . VAL H 2 109 ? -61.081 -78.908 -1.578 1.00 90.62 89 VAL H C 1
ATOM 17235 O O . VAL H 2 109 ? -60.058 -79.348 -2.118 1.00 92.15 89 VAL H O 1
ATOM 17239 N N . LEU H 2 110 ? -61.659 -77.770 -1.969 1.00 90.07 90 LEU H N 1
ATOM 17240 C CA . LEU H 2 110 ? -61.059 -76.914 -2.984 1.00 85.17 90 LEU H CA 1
ATOM 17241 C C . LEU H 2 110 ? -59.942 -76.040 -2.434 1.00 95.26 90 LEU H C 1
ATOM 17242 O O . LEU H 2 110 ? -59.245 -75.389 -3.219 1.00 99.13 90 LEU H O 1
ATOM 17247 N N . ASP H 2 111 ? -59.759 -76.004 -1.117 1.00 97.79 91 ASP H N 1
ATOM 17248 C CA . ASP H 2 111 ? -58.714 -75.177 -0.528 1.00 98.26 91 ASP H CA 1
ATOM 17249 C C . ASP H 2 111 ? -57.344 -75.775 -0.820 1.00 94.67 91 ASP H C 1
ATOM 17250 O O . ASP H 2 111 ? -57.123 -76.974 -0.629 1.00 95.58 91 ASP H O 1
ATOM 17255 N N . GLY H 2 112 ? -56.421 -74.933 -1.282 1.00 100.11 92 GLY H N 1
ATOM 17256 C CA . GLY H 2 112 ? -55.100 -75.377 -1.659 1.00 103.70 92 GLY H CA 1
ATOM 17257 C C . GLY H 2 112 ? -54.960 -75.823 -3.099 1.00 103.93 92 GLY H C 1
ATOM 17258 O O . GLY H 2 112 ? -53.829 -76.029 -3.558 1.00 106.37 92 GLY H O 1
ATOM 17259 N N . MET H 2 113 ? -56.067 -75.978 -3.829 1.00 96.77 93 MET H N 1
ATOM 17260 C CA . MET H 2 113 ? -55.992 -76.389 -5.226 1.00 97.00 93 MET H CA 1
ATOM 17261 C C . MET H 2 113 ? -55.470 -75.288 -6.142 1.00 94.72 93 MET H C 1
ATOM 17262 O O . MET H 2 113 ? -55.265 -75.548 -7.333 1.00 91.01 93 MET H O 1
ATOM 17267 N N . GLU H 2 114 ? -55.246 -74.077 -5.627 1.00 97.05 94 GLU H N 1
ATOM 17268 C CA . GLU H 2 114 ? -54.602 -73.034 -6.416 1.00 96.18 94 GLU H CA 1
ATOM 17269 C C . GLU H 2 114 ? -53.120 -73.303 -6.641 1.00 97.94 94 GLU H C 1
ATOM 17270 O O . GLU H 2 114 ? -52.503 -72.621 -7.468 1.00 97.77 94 GLU H O 1
ATOM 17276 N N . HIS H 2 115 ? -52.537 -74.268 -5.931 1.00 97.58 95 HIS H N 1
ATOM 17277 C CA . HIS H 2 115 ? -51.151 -74.668 -6.134 1.00 99.61 95 HIS H CA 1
ATOM 17278 C C . HIS H 2 115 ? -51.012 -75.829 -7.108 1.00 96.12 95 HIS H C 1
ATOM 17279 O O . HIS H 2 115 ? -49.892 -76.301 -7.331 1.00 102.55 95 HIS H O 1
ATOM 17286 N N . LEU H 2 116 ? -52.111 -76.301 -7.687 1.00 87.90 96 LEU H N 1
ATOM 17287 C CA . LEU H 2 116 ? -52.078 -77.411 -8.627 1.00 94.49 96 LEU H CA 1
ATOM 17288 C C . LEU H 2 116 ? -51.915 -76.902 -10.053 1.00 95.52 96 LEU H C 1
ATOM 17289 O O . LEU H 2 116 ? -52.285 -75.771 -10.377 1.00 98.32 96 LEU H O 1
ATOM 17294 N N . SER H 2 117 ? -51.361 -77.760 -10.913 1.00 90.29 97 SER H N 1
ATOM 17295 C CA . SER H 2 117 ? -51.162 -77.375 -12.306 1.00 96.17 97 SER H CA 1
ATOM 17296 C C . SER H 2 117 ? -52.472 -77.369 -13.082 1.00 98.38 97 SER H C 1
ATOM 17297 O O . SER H 2 117 ? -52.619 -76.601 -14.040 1.00 99.03 97 SER H O 1
ATOM 17300 N N . LEU H 2 118 ? -53.429 -78.206 -12.686 1.00 101.71 98 LEU H N 1
ATOM 17301 C CA . LEU H 2 118 ? -54.695 -78.320 -13.396 1.00 93.31 98 LEU H CA 1
ATOM 17302 C C . LEU H 2 118 ? -55.801 -78.656 -12.407 1.00 92.55 98 LEU H C 1
ATOM 17303 O O . LEU H 2 118 ? -55.624 -79.500 -11.524 1.00 93.45 98 LEU H O 1
ATOM 17308 N N . VAL H 2 119 ? -56.940 -77.985 -12.564 1.00 88.73 99 VAL H N 1
ATOM 17309 C CA . VAL H 2 119 ? -58.122 -78.201 -11.739 1.00 81.69 99 VAL H CA 1
ATOM 17310 C C . VAL H 2 119 ? -59.308 -78.394 -12.672 1.00 80.62 99 VAL H C 1
ATOM 17311 O O . VAL H 2 119 ? -59.588 -77.531 -13.512 1.00 78.14 99 VAL H O 1
ATOM 17315 N N . CYS H 2 120 ? -60.000 -79.520 -12.527 1.00 81.62 100 CYS H N 1
ATOM 17316 C CA . CYS H 2 120 ? -61.128 -79.873 -13.380 1.00 83.30 100 CYS H CA 1
ATOM 17317 C C . CYS H 2 120 ? -62.409 -79.820 -12.557 1.00 87.86 100 CYS H C 1
ATOM 17318 O O . CYS H 2 120 ? -62.543 -80.540 -11.561 1.00 95.43 100 CYS H O 1
ATOM 17321 N N . ILE H 2 121 ? -63.342 -78.969 -12.971 1.00 78.78 101 ILE H N 1
ATOM 17322 C CA . ILE H 2 121 ? -64.627 -78.807 -12.303 1.00 76.68 101 ILE H CA 1
ATOM 17323 C C . ILE H 2 121 ? -65.677 -79.425 -13.217 1.00 75.93 101 ILE H C 1
ATOM 17324 O O . ILE H 2 121 ? -66.076 -78.825 -14.221 1.00 83.91 101 ILE H O 1
ATOM 17329 N N . ASP H 2 122 ? -66.134 -80.624 -12.872 1.00 74.57 102 ASP H N 1
ATOM 17330 C CA . ASP H 2 122 ? -67.072 -81.361 -13.707 1.00 72.27 102 ASP H CA 1
ATOM 17331 C C . ASP H 2 122 ? -68.502 -81.116 -13.239 1.00 73.13 102 ASP H C 1
ATOM 17332 O O . ASP H 2 122 ? -68.804 -81.260 -12.050 1.00 80.44 102 ASP H O 1
ATOM 17337 N N . ASN H 2 123 ? -69.372 -80.736 -14.179 1.00 76.06 103 ASN H N 1
ATOM 17338 C CA . ASN H 2 123 ? -70.809 -80.562 -13.950 1.00 74.95 103 ASN H CA 1
ATOM 17339 C C . ASN H 2 123 ? -71.076 -79.436 -12.945 1.00 72.78 103 ASN H C 1
ATOM 17340 O O . ASN H 2 123 ? -71.566 -79.648 -11.835 1.00 75.52 103 ASN H O 1
ATOM 17345 N N . ILE H 2 124 ? -70.759 -78.213 -13.382 1.00 68.92 104 ILE H N 1
ATOM 17346 C CA . ILE H 2 124 ? -70.897 -77.051 -12.505 1.00 77.07 104 ILE H CA 1
ATOM 17347 C C . ILE H 2 124 ? -72.330 -76.557 -12.399 1.00 88.93 104 ILE H C 1
ATOM 17348 O O . ILE H 2 124 ? -72.618 -75.695 -11.560 1.00 95.95 104 ILE H O 1
ATOM 17353 N N . GLU H 2 125 ? -73.245 -77.078 -13.216 1.00 90.99 105 GLU H N 1
ATOM 17354 C CA . GLU H 2 125 ? -74.647 -76.702 -13.096 1.00 93.24 105 GLU H CA 1
ATOM 17355 C C . GLU H 2 125 ? -75.334 -77.348 -11.901 1.00 93.17 105 GLU H C 1
ATOM 17356 O O . GLU H 2 125 ? -76.440 -76.928 -11.545 1.00 93.07 105 GLU H O 1
ATOM 17362 N N . CYS H 2 126 ? -74.710 -78.347 -11.273 1.00 90.88 106 CYS H N 1
ATOM 17363 C CA . CYS H 2 126 ? -75.313 -79.016 -10.128 1.00 93.19 106 CYS H CA 1
ATOM 17364 C C . CYS H 2 126 ? -75.291 -78.163 -8.868 1.00 99.95 106 CYS H C 1
ATOM 17365 O O . CYS H 2 126 ? -75.991 -78.496 -7.905 1.00 113.96 106 CYS H O 1
ATOM 17368 N N . ILE H 2 127 ? -74.512 -77.086 -8.844 1.00 97.14 107 ILE H N 1
ATOM 17369 C CA . ILE H 2 127 ? -74.442 -76.211 -7.685 1.00 93.15 107 ILE H CA 1
ATOM 17370 C C . ILE H 2 127 ? -75.310 -74.965 -7.871 1.00 96.06 107 ILE H C 1
ATOM 17371 O O . ILE H 2 127 ? -75.174 -74.000 -7.121 1.00 97.54 107 ILE H O 1
ATOM 17376 N N . ALA H 2 128 ? -76.200 -74.973 -8.862 1.00 95.78 108 ALA H N 1
ATOM 17377 C CA . ALA H 2 128 ? -77.105 -73.851 -9.095 1.00 98.52 108 ALA H CA 1
ATOM 17378 C C . ALA H 2 128 ? -78.111 -73.771 -7.953 1.00 101.12 108 ALA H C 1
ATOM 17379 O O . ALA H 2 128 ? -78.994 -74.627 -7.831 1.00 110.95 108 ALA H O 1
ATOM 17381 N N . GLY H 2 129 ? -77.982 -72.744 -7.119 1.00 98.23 109 GLY H N 1
ATOM 17382 C CA . GLY H 2 129 ? -78.778 -72.622 -5.917 1.00 106.84 109 GLY H CA 1
ATOM 17383 C C . GLY H 2 129 ? -78.116 -73.136 -4.659 1.00 106.51 109 GLY H C 1
ATOM 17384 O O . GLY H 2 129 ? -78.779 -73.209 -3.617 1.00 108.84 109 GLY H O 1
ATOM 17385 N N . ASP H 2 130 ? -76.839 -73.499 -4.722 1.00 104.92 110 ASP H N 1
ATOM 17386 C CA . ASP H 2 130 ? -76.096 -74.024 -3.581 1.00 97.14 110 ASP H CA 1
ATOM 17387 C C . ASP H 2 130 ? -75.066 -72.965 -3.201 1.00 96.53 110 ASP H C 1
ATOM 17388 O O . ASP H 2 130 ? -73.920 -72.997 -3.648 1.00 95.71 110 ASP H O 1
ATOM 17393 N N . GLU H 2 131 ? -75.494 -72.009 -2.370 1.00 100.37 111 GLU H N 1
ATOM 17394 C CA . GLU H 2 131 ? -74.622 -70.902 -1.987 1.00 99.95 111 GLU H CA 1
ATOM 17395 C C . GLU H 2 131 ? -73.339 -71.390 -1.331 1.00 95.93 111 GLU H C 1
ATOM 17396 O O . GLU H 2 131 ? -72.275 -70.787 -1.520 1.00 91.81 111 GLU H O 1
ATOM 17402 N N . LEU H 2 132 ? -73.418 -72.481 -0.566 1.00 98.59 112 LEU H N 1
ATOM 17403 C CA . LEU H 2 132 ? -72.234 -73.006 0.105 1.00 97.83 112 LEU H CA 1
ATOM 17404 C C . LEU H 2 132 ? -71.175 -73.441 -0.901 1.00 91.33 112 LEU H C 1
ATOM 17405 O O . LEU H 2 132 ? -69.977 -73.221 -0.687 1.00 91.57 112 LEU H O 1
ATOM 17410 N N . TRP H 2 133 ? -71.597 -74.052 -2.007 1.00 91.05 113 TRP H N 1
ATOM 17411 C CA . TRP H 2 133 ? -70.665 -74.478 -3.043 1.00 87.46 113 TRP H CA 1
ATOM 17412 C C . TRP H 2 133 ? -70.354 -73.383 -4.052 1.00 92.95 113 TRP H C 1
ATOM 17413 O O . TRP H 2 133 ? -69.238 -73.345 -4.582 1.00 96.40 113 TRP H O 1
ATOM 17424 N N . GLU H 2 134 ? -71.312 -72.495 -4.338 1.00 90.52 114 GLU H N 1
ATOM 17425 C CA . GLU H 2 134 ? -71.037 -71.390 -5.251 1.00 90.83 114 GLU H CA 1
ATOM 17426 C C . GLU H 2 134 ? -69.946 -70.484 -4.697 1.00 90.96 114 GLU H C 1
ATOM 17427 O O . GLU H 2 134 ? -69.081 -70.011 -5.445 1.00 88.70 114 GLU H O 1
ATOM 17433 N N . MET H 2 135 ? -69.965 -70.235 -3.385 1.00 89.61 115 MET H N 1
ATOM 17434 C CA . MET H 2 135 ? -68.940 -69.390 -2.783 1.00 90.55 115 MET H CA 1
ATOM 17435 C C . MET H 2 135 ? -67.581 -70.076 -2.781 1.00 85.98 115 MET H C 1
ATOM 17436 O O . MET H 2 135 ? -66.553 -69.408 -2.937 1.00 89.74 115 MET H O 1
ATOM 17441 N N . ALA H 2 136 ? -67.553 -71.400 -2.617 1.00 87.04 116 ALA H N 1
ATOM 17442 C CA . ALA H 2 136 ? -66.284 -72.121 -2.642 1.00 88.46 116 ALA H CA 1
ATOM 17443 C C . ALA H 2 136 ? -65.654 -72.074 -4.030 1.00 90.56 116 ALA H C 1
ATOM 17444 O O . ALA H 2 136 ? -64.451 -71.822 -4.171 1.00 91.28 116 ALA H O 1
ATOM 17446 N N . ILE H 2 137 ? -66.456 -72.321 -5.070 1.00 90.10 117 ILE H N 1
ATOM 17447 C CA . ILE H 2 137 ? -65.964 -72.205 -6.441 1.00 79.24 117 ILE H CA 1
ATOM 17448 C C . ILE H 2 137 ? -65.513 -70.776 -6.717 1.00 82.27 117 ILE H C 1
ATOM 17449 O O . ILE H 2 137 ? -64.440 -70.540 -7.285 1.00 74.17 117 ILE H O 1
ATOM 17454 N N . PHE H 2 138 ? -66.327 -69.801 -6.303 1.00 86.47 118 PHE H N 1
ATOM 17455 C CA . PHE H 2 138 ? -66.013 -68.399 -6.552 1.00 87.17 118 PHE H CA 1
ATOM 17456 C C . PHE H 2 138 ? -64.701 -67.995 -5.892 1.00 93.90 118 PHE H C 1
ATOM 17457 O O . PHE H 2 138 ? -63.886 -67.288 -6.496 1.00 90.49 118 PHE H O 1
ATOM 17465 N N . ASP H 2 139 ? -64.476 -68.436 -4.651 1.00 89.98 119 ASP H N 1
ATOM 17466 C CA . ASP H 2 139 ? -63.225 -68.111 -3.974 1.00 92.58 119 ASP H CA 1
ATOM 17467 C C . ASP H 2 139 ? -62.046 -68.834 -4.615 1.00 95.50 119 ASP H C 1
ATOM 17468 O O . ASP H 2 139 ? -60.941 -68.286 -4.690 1.00 99.41 119 ASP H O 1
ATOM 17473 N N . LEU H 2 140 ? -62.266 -70.062 -5.093 1.00 104.17 120 LEU H N 1
ATOM 17474 C CA . LEU H 2 140 ? -61.192 -70.811 -5.738 1.00 95.03 120 LEU H CA 1
ATOM 17475 C C . LEU H 2 140 ? -60.767 -70.155 -7.047 1.00 91.05 120 LEU H C 1
ATOM 17476 O O . LEU H 2 140 ? -59.579 -70.161 -7.393 1.00 95.31 120 LEU H O 1
ATOM 17481 N N . TYR H 2 141 ? -61.720 -69.584 -7.785 1.00 85.73 121 TYR H N 1
ATOM 17482 C CA . TYR H 2 141 ? -61.383 -68.878 -9.018 1.00 79.46 121 TYR H CA 1
ATOM 17483 C C . TYR H 2 141 ? -60.429 -67.723 -8.740 1.00 81.38 121 TYR H C 1
ATOM 17484 O O . TYR H 2 141 ? -59.387 -67.592 -9.392 1.00 82.23 121 TYR H O 1
ATOM 17493 N N . ASN H 2 142 ? -60.768 -66.878 -7.764 1.00 80.84 122 ASN H N 1
ATOM 17494 C CA . ASN H 2 142 ? -59.929 -65.725 -7.456 1.00 85.59 122 ASN H CA 1
ATOM 17495 C C . ASN H 2 142 ? -58.573 -66.142 -6.905 1.00 95.70 122 ASN H C 1
ATOM 17496 O O . ASN H 2 142 ? -57.594 -65.403 -7.057 1.00 99.25 122 ASN H O 1
ATOM 17501 N N . ARG H 2 143 ? -58.491 -67.315 -6.273 1.00 95.93 123 ARG H N 1
ATOM 17502 C CA . ARG H 2 143 ? -57.220 -67.763 -5.709 1.00 105.15 123 ARG H CA 1
ATOM 17503 C C . ARG H 2 143 ? -56.232 -68.142 -6.806 1.00 109.94 123 ARG H C 1
ATOM 17504 O O . ARG H 2 143 ? -55.056 -67.762 -6.754 1.00 114.26 123 ARG H O 1
ATOM 17512 N N . ILE H 2 144 ? -56.686 -68.895 -7.810 1.00 111.13 124 ILE H N 1
ATOM 17513 C CA . ILE H 2 144 ? -55.811 -69.209 -8.935 1.00 103.75 124 ILE H CA 1
ATOM 17514 C C . ILE H 2 144 ? -55.640 -68.011 -9.860 1.00 105.09 124 ILE H C 1
ATOM 17515 O O . ILE H 2 144 ? -54.695 -67.984 -10.658 1.00 111.36 124 ILE H O 1
ATOM 17520 N N . LEU H 2 145 ? -56.525 -67.016 -9.767 1.00 105.06 125 LEU H N 1
ATOM 17521 C CA . LEU H 2 145 ? -56.373 -65.792 -10.545 1.00 102.49 125 LEU H CA 1
ATOM 17522 C C . LEU H 2 145 ? -55.329 -64.868 -9.931 1.00 105.26 125 LEU H C 1
ATOM 17523 O O . LEU H 2 145 ? -54.536 -64.258 -10.657 1.00 110.20 125 LEU H O 1
ATOM 17528 N N . GLU H 2 146 ? -55.308 -64.753 -8.600 1.00 97.95 126 GLU H N 1
ATOM 17529 C CA . GLU H 2 146 ? -54.276 -63.962 -7.939 1.00 106.53 126 GLU H CA 1
ATOM 17530 C C . GLU H 2 146 ? -52.891 -64.573 -8.104 1.00 110.29 126 GLU H C 1
ATOM 17531 O O . GLU H 2 146 ? -51.893 -63.849 -8.023 1.00 111.13 126 GLU H O 1
ATOM 17537 N N . SER H 2 147 ? -52.810 -65.880 -8.331 1.00 109.84 127 SER H N 1
ATOM 17538 C CA . SER H 2 147 ? -51.553 -66.570 -8.556 1.00 115.70 127 SER H CA 1
ATOM 17539 C C . SER H 2 147 ? -51.400 -66.878 -10.043 1.00 124.90 127 SER H C 1
ATOM 17540 O O . SER H 2 147 ? -52.134 -66.359 -10.890 1.00 126.95 127 SER H O 1
ATOM 17543 N N . GLY H 2 148 ? -50.438 -67.742 -10.373 1.00 127.53 128 GLY H N 1
ATOM 17544 C CA . GLY H 2 148 ? -50.220 -68.150 -11.741 1.00 130.36 128 GLY H CA 1
ATOM 17545 C C . GLY H 2 148 ? -50.004 -69.650 -11.834 1.00 129.71 128 GLY H C 1
ATOM 17546 O O . GLY H 2 148 ? -49.896 -70.350 -10.823 1.00 129.00 128 GLY H O 1
ATOM 17547 N N . LYS H 2 149 ? -49.945 -70.130 -13.076 1.00 127.07 129 LYS H N 1
ATOM 17548 C CA . LYS H 2 149 ? -49.684 -71.536 -13.380 1.00 135.16 129 LYS H CA 1
ATOM 17549 C C . LYS H 2 149 ? -50.716 -72.445 -12.707 1.00 123.62 129 LYS H C 1
ATOM 17550 O O . LYS H 2 149 ? -50.401 -73.260 -11.837 1.00 122.98 129 LYS H O 1
ATOM 17556 N N . THR H 2 150 ? -51.971 -72.283 -13.127 1.00 123.64 130 THR H N 1
ATOM 17557 C CA . THR H 2 150 ? -53.061 -73.120 -12.626 1.00 108.71 130 THR H CA 1
ATOM 17558 C C . THR H 2 150 ? -54.118 -73.203 -13.724 1.00 97.77 130 THR H C 1
ATOM 17559 O O . THR H 2 150 ? -54.897 -72.264 -13.911 1.00 92.28 130 THR H O 1
ATOM 17563 N N . ARG H 2 151 ? -54.132 -74.322 -14.444 1.00 98.45 131 ARG H N 1
ATOM 17564 C CA . ARG H 2 151 ? -55.102 -74.534 -15.509 1.00 90.47 131 ARG H CA 1
ATOM 17565 C C . ARG H 2 151 ? -56.460 -74.888 -14.914 1.00 90.69 131 ARG H C 1
ATOM 17566 O O . ARG H 2 151 ? -56.557 -75.746 -14.032 1.00 100.34 131 ARG H O 1
ATOM 17574 N N . LEU H 2 152 ? -57.508 -74.224 -15.399 1.00 82.85 132 LEU H N 1
ATOM 17575 C CA . LEU H 2 152 ? -58.864 -74.409 -14.898 1.00 76.17 132 LEU H CA 1
ATOM 17576 C C . LEU H 2 152 ? -59.765 -74.850 -16.044 1.00 79.19 132 LEU H C 1
ATOM 17577 O O . LEU H 2 152 ? -59.938 -74.114 -17.021 1.00 88.13 132 LEU H O 1
ATOM 17582 N N . LEU H 2 153 ? -60.335 -76.045 -15.918 1.00 73.70 133 LEU H N 1
ATOM 17583 C CA . LEU H 2 153 ? -61.261 -76.597 -16.899 1.00 73.43 133 LEU H CA 1
ATOM 17584 C C . LEU H 2 153 ? -62.579 -76.896 -16.202 1.00 75.72 133 LEU H C 1
ATOM 17585 O O . LEU H 2 153 ? -62.604 -77.619 -15.200 1.00 78.82 133 LEU H O 1
ATOM 17590 N N . ILE H 2 154 ? -63.666 -76.340 -16.731 1.00 75.55 134 ILE H N 1
ATOM 17591 C CA . ILE H 2 154 ? -64.994 -76.480 -16.147 1.00 75.38 134 ILE H CA 1
ATOM 17592 C C . ILE H 2 154 ? -65.955 -76.937 -17.235 1.00 81.21 134 ILE H C 1
ATOM 17593 O O . ILE H 2 154 ? -65.952 -76.388 -18.343 1.00 88.45 134 ILE H O 1
ATOM 17598 N N . THR H 2 155 ? -66.766 -77.941 -16.921 1.00 76.75 135 THR H N 1
ATOM 17599 C CA . THR H 2 155 ? -67.788 -78.448 -17.821 1.00 79.92 135 THR H CA 1
ATOM 17600 C C . THR H 2 155 ? -69.170 -78.171 -17.246 1.00 90.06 135 THR H C 1
ATOM 17601 O O . THR H 2 155 ? -69.336 -77.948 -16.043 1.00 96.79 135 THR H O 1
ATOM 17605 N N . GLY H 2 156 ? -70.168 -78.193 -18.124 1.00 90.12 136 GLY H N 1
ATOM 17606 C CA . GLY H 2 156 ? -71.528 -77.916 -17.711 1.00 88.04 136 GLY H CA 1
ATOM 17607 C C . GLY H 2 156 ? -72.515 -78.365 -18.763 1.00 88.46 136 GLY H C 1
ATOM 17608 O O . GLY H 2 156 ? -72.144 -78.849 -19.833 1.00 89.77 136 GLY H O 1
ATOM 17609 N N . ASP H 2 157 ? -73.793 -78.203 -18.428 1.00 93.62 137 ASP H N 1
ATOM 17610 C CA . ASP H 2 157 ? -74.906 -78.528 -19.312 1.00 102.99 137 ASP H CA 1
ATOM 17611 C C . ASP H 2 157 ? -75.276 -77.383 -20.246 1.00 101.77 137 ASP H C 1
ATOM 17612 O O . ASP H 2 157 ? -75.708 -77.629 -21.378 1.00 105.91 137 ASP H O 1
ATOM 17617 N N . ARG H 2 158 ? -75.111 -76.144 -19.805 1.00 99.97 138 ARG H N 1
ATOM 17618 C CA . ARG H 2 158 ? -75.515 -74.971 -20.562 1.00 99.55 138 ARG H CA 1
ATOM 17619 C C . ARG H 2 158 ? -74.406 -73.923 -20.476 1.00 94.74 138 ARG H C 1
ATOM 17620 O O . ARG H 2 158 ? -73.557 -73.996 -19.589 1.00 92.37 138 ARG H O 1
ATOM 17628 N N . PRO H 2 159 ? -74.390 -72.966 -21.403 1.00 99.80 139 PRO H N 1
ATOM 17629 C CA . PRO H 2 159 ? -73.360 -71.910 -21.358 1.00 92.61 139 PRO H CA 1
ATOM 17630 C C . PRO H 2 159 ? -73.378 -71.178 -20.029 1.00 93.01 139 PRO H C 1
ATOM 17631 O O . PRO H 2 159 ? -74.408 -71.159 -19.337 1.00 98.11 139 PRO H O 1
ATOM 17635 N N . PRO H 2 160 ? -72.257 -70.565 -19.634 1.00 95.77 140 PRO H N 1
ATOM 17636 C CA . PRO H 2 160 ? -72.199 -69.935 -18.304 1.00 96.94 140 PRO H CA 1
ATOM 17637 C C . PRO H 2 160 ? -73.227 -68.832 -18.105 1.00 106.98 140 PRO H C 1
ATOM 17638 O O . PRO H 2 160 ? -73.608 -68.559 -16.961 1.00 110.18 140 PRO H O 1
ATOM 17642 N N . ARG H 2 161 ? -73.699 -68.196 -19.180 1.00 103.55 141 ARG H N 1
ATOM 17643 C CA . ARG H 2 161 ? -74.740 -67.188 -19.030 1.00 106.56 141 ARG H CA 1
ATOM 17644 C C . ARG H 2 161 ? -76.103 -67.802 -18.747 1.00 102.88 141 ARG H C 1
ATOM 17645 O O . ARG H 2 161 ? -76.980 -67.113 -18.215 1.00 103.37 141 ARG H O 1
ATOM 17653 N N . GLN H 2 162 ? -76.302 -69.074 -19.086 1.00 101.46 142 GLN H N 1
ATOM 17654 C CA . GLN H 2 162 ? -77.549 -69.771 -18.803 1.00 104.31 142 GLN H CA 1
ATOM 17655 C C . GLN H 2 162 ? -77.527 -70.487 -17.459 1.00 105.59 142 GLN H C 1
ATOM 17656 O O . GLN H 2 162 ? -78.464 -71.228 -17.148 1.00 111.14 142 GLN H O 1
ATOM 17662 N N . LEU H 2 163 ? -76.485 -70.281 -16.658 1.00 109.55 143 LEU H N 1
ATOM 17663 C CA . LEU H 2 163 ? -76.374 -70.905 -15.346 1.00 105.03 143 LEU H CA 1
ATOM 17664 C C . LEU H 2 163 ? -77.071 -70.029 -14.311 1.00 116.67 143 LEU H C 1
ATOM 17665 O O . LEU H 2 163 ? -76.647 -68.895 -14.060 1.00 120.66 143 LEU H O 1
ATOM 17670 N N . ASN H 2 164 ? -78.139 -70.558 -13.711 1.00 111.58 144 ASN H N 1
ATOM 17671 C CA . ASN H 2 164 ? -78.847 -69.851 -12.651 1.00 116.86 144 ASN H CA 1
ATOM 17672 C C . ASN H 2 164 ? -78.031 -69.861 -11.367 1.00 119.43 144 ASN H C 1
ATOM 17673 O O . ASN H 2 164 ? -78.141 -70.790 -10.560 1.00 124.94 144 ASN H O 1
ATOM 17678 N N . LEU H 2 165 ? -77.214 -68.834 -11.166 1.00 123.22 145 LEU H N 1
ATOM 17679 C CA . LEU H 2 165 ? -76.344 -68.737 -10.005 1.00 116.62 145 LEU H CA 1
ATOM 17680 C C . LEU H 2 165 ? -76.798 -67.581 -9.126 1.00 131.99 145 LEU H C 1
ATOM 17681 O O . LEU H 2 165 ? -77.037 -66.476 -9.623 1.00 140.72 145 LEU H O 1
ATOM 17686 N N . GLY H 2 166 ? -76.919 -67.840 -7.823 1.00 123.32 146 GLY H N 1
ATOM 17687 C CA . GLY H 2 166 ? -77.256 -66.782 -6.888 1.00 130.02 146 GLY H CA 1
ATOM 17688 C C . GLY H 2 166 ? -76.180 -65.727 -6.746 1.00 127.41 146 GLY H C 1
ATOM 17689 O O . GLY H 2 166 ? -76.480 -64.601 -6.337 1.00 134.14 146 GLY H O 1
ATOM 17690 N N . LEU H 2 167 ? -74.935 -66.064 -7.076 1.00 124.89 147 LEU H N 1
ATOM 17691 C CA . LEU H 2 167 ? -73.842 -65.109 -7.008 1.00 121.26 147 LEU H CA 1
ATOM 17692 C C . LEU H 2 167 ? -73.592 -64.546 -8.397 1.00 121.97 147 LEU H C 1
ATOM 17693 O O . LEU H 2 167 ? -73.035 -65.257 -9.248 1.00 119.70 147 LEU H O 1
ATOM 17698 N N . PRO H 2 168 ? -73.972 -63.297 -8.680 1.00 120.93 148 PRO H N 1
ATOM 17699 C CA . PRO H 2 168 ? -73.726 -62.750 -10.023 1.00 122.11 148 PRO H CA 1
ATOM 17700 C C . PRO H 2 168 ? -72.255 -62.518 -10.317 1.00 121.77 148 PRO H C 1
ATOM 17701 O O . PRO H 2 168 ? -71.872 -62.509 -11.494 1.00 121.00 148 PRO H O 1
ATOM 17705 N N . ASP H 2 169 ? -71.421 -62.337 -9.290 1.00 124.44 149 ASP H N 1
ATOM 17706 C CA . ASP H 2 169 ? -69.991 -62.161 -9.518 1.00 117.08 149 ASP H CA 1
ATOM 17707 C C . ASP H 2 169 ? -69.374 -63.419 -10.114 1.00 107.23 149 ASP H C 1
ATOM 17708 O O . ASP H 2 169 ? -68.480 -63.341 -10.964 1.00 102.41 149 ASP H O 1
ATOM 17713 N N . LEU H 2 170 ? -69.847 -64.590 -9.682 1.00 109.90 150 LEU H N 1
ATOM 17714 C CA . LEU H 2 170 ? -69.323 -65.845 -10.207 1.00 102.40 150 LEU H CA 1
ATOM 17715 C C . LEU H 2 170 ? -69.756 -66.068 -11.651 1.00 104.77 150 LEU H C 1
ATOM 17716 O O . LEU H 2 170 ? -68.982 -66.588 -12.462 1.00 103.09 150 LEU H O 1
ATOM 17721 N N . ALA H 2 171 ? -70.988 -65.678 -11.991 1.00 107.51 151 ALA H N 1
ATOM 17722 C CA . ALA H 2 171 ? -71.486 -65.899 -13.345 1.00 108.53 151 ALA H CA 1
ATOM 17723 C C . ALA H 2 171 ? -70.673 -65.117 -14.370 1.00 111.81 151 ALA H C 1
ATOM 17724 O O . ALA H 2 171 ? -70.356 -65.635 -15.447 1.00 111.81 151 ALA H O 1
ATOM 17726 N N . SER H 2 172 ? -70.322 -63.868 -14.052 1.00 114.62 152 SER H N 1
ATOM 17727 C CA . SER H 2 172 ? -69.501 -63.083 -14.967 1.00 113.72 152 SER H CA 1
ATOM 17728 C C . SER H 2 172 ? -68.087 -63.639 -15.068 1.00 109.36 152 SER H C 1
ATOM 17729 O O . SER H 2 172 ? -67.417 -63.443 -16.088 1.00 107.09 152 SER H O 1
ATOM 17732 N N . ARG H 2 173 ? -67.619 -64.331 -14.027 1.00 109.19 153 ARG H N 1
ATOM 17733 C CA . ARG H 2 173 ? -66.282 -64.912 -14.061 1.00 101.00 153 ARG H CA 1
ATOM 17734 C C . ARG H 2 173 ? -66.260 -66.215 -14.850 1.00 99.35 153 ARG H C 1
ATOM 17735 O O . ARG H 2 173 ? -65.273 -66.510 -15.534 1.00 99.48 153 ARG H O 1
ATOM 17743 N N . LEU H 2 174 ? -67.329 -67.014 -14.759 1.00 101.20 154 LEU H N 1
ATOM 17744 C CA . LEU H 2 174 ? -67.411 -68.228 -15.565 1.00 97.43 154 LEU H CA 1
ATOM 17745 C C . LEU H 2 174 ? -67.582 -67.904 -17.043 1.00 100.42 154 LEU H C 1
ATOM 17746 O O . LEU H 2 174 ? -67.150 -68.682 -17.902 1.00 100.13 154 LEU H O 1
ATOM 17751 N N . ASP H 2 175 ? -68.207 -66.771 -17.359 1.00 112.52 155 ASP H N 1
ATOM 17752 C CA . ASP H 2 175 ? -68.283 -66.284 -18.729 1.00 114.46 155 ASP H CA 1
ATOM 17753 C C . ASP H 2 175 ? -67.020 -65.543 -19.148 1.00 113.64 155 ASP H C 1
ATOM 17754 O O . ASP H 2 175 ? -66.921 -65.112 -20.302 1.00 115.19 155 ASP H O 1
ATOM 17759 N N . TRP H 2 176 ? -66.052 -65.394 -18.244 1.00 116.61 156 TRP H N 1
ATOM 17760 C CA . TRP H 2 176 ? -64.813 -64.667 -18.519 1.00 115.36 156 TRP H CA 1
ATOM 17761 C C . TRP H 2 176 ? -63.757 -65.674 -18.952 1.00 112.02 156 TRP H C 1
ATOM 17762 O O . TRP H 2 176 ? -62.955 -66.157 -18.152 1.00 111.15 156 TRP H O 1
ATOM 17773 N N . GLY H 2 177 ? -63.758 -65.989 -20.237 1.00 107.23 157 GLY H N 1
ATOM 17774 C CA . GLY H 2 177 ? -62.856 -66.986 -20.769 1.00 103.36 157 GLY H CA 1
ATOM 17775 C C . GLY H 2 177 ? -63.368 -67.492 -22.102 1.00 106.25 157 GLY H C 1
ATOM 17776 O O . GLY H 2 177 ? -64.296 -66.933 -22.685 1.00 114.40 157 GLY H O 1
ATOM 17777 N N . GLN H 2 178 ? -62.736 -68.564 -22.567 1.00 106.05 158 GLN H N 1
ATOM 17778 C CA . GLN H 2 178 ? -63.109 -69.187 -23.829 1.00 105.73 158 GLN H CA 1
ATOM 17779 C C . GLN H 2 178 ? -64.103 -70.312 -23.563 1.00 91.38 158 GLN H C 1
ATOM 17780 O O . GLN H 2 178 ? -63.822 -71.230 -22.785 1.00 76.84 158 GLN H O 1
ATOM 17786 N N . ILE H 2 179 ? -65.265 -70.228 -24.207 1.00 93.00 159 ILE H N 1
ATOM 17787 C CA . ILE H 2 179 ? -66.358 -71.178 -24.034 1.00 87.00 159 ILE H CA 1
ATOM 17788 C C . ILE H 2 179 ? -66.535 -71.940 -25.340 1.00 87.07 159 ILE H C 1
ATOM 17789 O O . ILE H 2 179 ? -66.611 -71.331 -26.414 1.00 94.24 159 ILE H O 1
ATOM 17794 N N . TYR H 2 180 ? -66.599 -73.268 -25.248 1.00 79.29 160 TYR H N 1
ATOM 17795 C CA . TYR H 2 180 ? -66.780 -74.129 -26.407 1.00 86.66 160 TYR H CA 1
ATOM 17796 C C . TYR H 2 180 ? -67.960 -75.062 -26.185 1.00 87.44 160 TYR H C 1
ATOM 17797 O O . TYR H 2 180 ? -68.195 -75.527 -25.065 1.00 86.19 160 TYR H O 1
ATOM 17806 N N . LYS H 2 181 ? -68.697 -75.332 -27.259 1.00 82.75 161 LYS H N 1
ATOM 17807 C CA . LYS H 2 181 ? -69.779 -76.306 -27.238 1.00 83.81 161 LYS H CA 1
ATOM 17808 C C . LYS H 2 181 ? -69.243 -77.659 -27.685 1.00 95.18 161 LYS H C 1
ATOM 17809 O O . LYS H 2 181 ? -68.561 -77.755 -28.710 1.00 100.83 161 LYS H O 1
ATOM 17815 N N . LEU H 2 182 ? -69.544 -78.697 -26.911 1.00 99.45 162 LEU H N 1
ATOM 17816 C CA . LEU H 2 182 ? -69.099 -80.045 -27.227 1.00 98.44 162 LEU H CA 1
ATOM 17817 C C . LEU H 2 182 ? -70.117 -80.710 -28.145 1.00 105.92 162 LEU H C 1
ATOM 17818 O O . LEU H 2 182 ? -71.318 -80.713 -27.855 1.00 105.71 162 LEU H O 1
ATOM 17823 N N . GLN H 2 183 ? -69.634 -81.260 -29.257 1.00 111.13 163 GLN H N 1
ATOM 17824 C CA . GLN H 2 183 ? -70.503 -81.901 -30.231 1.00 117.24 163 GLN H CA 1
ATOM 17825 C C . GLN H 2 183 ? -70.492 -83.402 -30.007 1.00 114.61 163 GLN H C 1
ATOM 17826 O O . GLN H 2 183 ? -69.426 -84.027 -30.130 1.00 109.30 163 GLN H O 1
ATOM 17832 N N . PRO H 2 184 ? -71.626 -84.017 -29.675 1.00 119.57 164 PRO H N 1
ATOM 17833 C CA . PRO H 2 184 ? -71.637 -85.466 -29.456 1.00 126.64 164 PRO H CA 1
ATOM 17834 C C . PRO H 2 184 ? -71.341 -86.219 -30.742 1.00 142.95 164 PRO H C 1
ATOM 17835 O O . PRO H 2 184 ? -71.647 -85.758 -31.844 1.00 147.92 164 PRO H O 1
ATOM 17839 N N . LEU H 2 185 ? -70.726 -87.390 -30.586 1.00 148.49 165 LEU H N 1
ATOM 17840 C CA . LEU H 2 185 ? -70.373 -88.209 -31.736 1.00 163.77 165 LEU H CA 1
ATOM 17841 C C . LEU H 2 185 ? -71.620 -88.647 -32.491 1.00 199.84 165 LEU H C 1
ATOM 17842 O O . LEU H 2 185 ? -72.635 -89.011 -31.891 1.00 202.63 165 LEU H O 1
ATOM 17847 N N . SER H 2 186 ? -71.538 -88.607 -33.817 1.00 206.79 166 SER H N 1
ATOM 17848 C CA . SER H 2 186 ? -72.604 -89.143 -34.644 1.00 201.81 166 SER H CA 1
ATOM 17849 C C . SER H 2 186 ? -72.654 -90.662 -34.504 1.00 189.63 166 SER H C 1
ATOM 17850 O O . SER H 2 186 ? -71.731 -91.296 -33.985 1.00 187.81 166 SER H O 1
ATOM 17853 N N . ASP H 2 187 ? -73.754 -91.250 -34.980 1.00 234.54 167 ASP H N 1
ATOM 17854 C CA . ASP H 2 187 ? -73.897 -92.702 -34.933 1.00 200.37 167 ASP H CA 1
ATOM 17855 C C . ASP H 2 187 ? -72.823 -93.412 -35.746 1.00 185.10 167 ASP H C 1
ATOM 17856 O O . ASP H 2 187 ? -72.575 -94.602 -35.521 1.00 174.45 167 ASP H O 1
ATOM 17861 N N . GLU H 2 188 ? -72.179 -92.710 -36.681 1.00 194.22 168 GLU H N 1
ATOM 17862 C CA . GLU H 2 188 ? -71.062 -93.287 -37.422 1.00 194.24 168 GLU H CA 1
ATOM 17863 C C . GLU H 2 188 ? -69.777 -93.251 -36.601 1.00 183.71 168 GLU H C 1
ATOM 17864 O O . GLU H 2 188 ? -69.120 -94.281 -36.419 1.00 178.96 168 GLU H O 1
ATOM 17870 N N . ASP H 2 189 ? -69.404 -92.069 -36.101 1.00 194.54 169 ASP H N 1
ATOM 17871 C CA . ASP H 2 189 ? -68.219 -91.962 -35.254 1.00 185.42 169 ASP H CA 1
ATOM 17872 C C . ASP H 2 189 ? -68.374 -92.768 -33.972 1.00 173.87 169 ASP H C 1
ATOM 17873 O O . ASP H 2 189 ? -67.376 -93.214 -33.394 1.00 164.47 169 ASP H O 1
ATOM 17878 N N . LYS H 2 190 ? -69.613 -92.961 -33.515 1.00 190.16 170 LYS H N 1
ATOM 17879 C CA . LYS H 2 190 ? -69.852 -93.728 -32.297 1.00 187.90 170 LYS H CA 1
ATOM 17880 C C . LYS H 2 190 ? -69.381 -95.168 -32.453 1.00 189.50 170 LYS H C 1
ATOM 17881 O O . LYS H 2 190 ? -68.847 -95.761 -31.509 1.00 176.38 170 LYS H O 1
ATOM 17887 N N . LEU H 2 191 ? -69.560 -95.743 -33.644 1.00 181.39 171 LEU H N 1
ATOM 17888 C CA . LEU H 2 191 ? -69.170 -97.130 -33.875 1.00 183.59 171 LEU H CA 1
ATOM 17889 C C . LEU H 2 191 ? -67.659 -97.301 -33.770 1.00 180.81 171 LEU H C 1
ATOM 17890 O O . LEU H 2 191 ? -67.162 -98.068 -32.938 1.00 177.21 171 LEU H O 1
ATOM 17895 N N . GLN H 2 192 ? -66.910 -96.582 -34.609 1.00 184.74 172 GLN H N 1
ATOM 17896 C CA . GLN H 2 192 ? -65.457 -96.695 -34.605 1.00 173.37 172 GLN H CA 1
ATOM 17897 C C . GLN H 2 192 ? -64.831 -96.187 -33.311 1.00 163.45 172 GLN H C 1
ATOM 17898 O O . GLN H 2 192 ? -63.661 -96.485 -33.046 1.00 164.57 172 GLN H O 1
ATOM 17904 N N . ALA H 2 193 ? -65.574 -95.430 -32.500 1.00 169.29 173 ALA H N 1
ATOM 17905 C CA . ALA H 2 193 ? -65.073 -95.077 -31.177 1.00 162.66 173 ALA H CA 1
ATOM 17906 C C . ALA H 2 193 ? -65.070 -96.291 -30.257 1.00 155.22 173 ALA H C 1
ATOM 17907 O O . ALA H 2 193 ? -64.177 -96.437 -29.415 1.00 154.74 173 ALA H O 1
ATOM 17909 N N . LEU H 2 194 ? -66.060 -97.176 -30.407 1.00 154.14 174 LEU H N 1
ATOM 17910 C CA . LEU H 2 194 ? -66.102 -98.386 -29.591 1.00 155.57 174 LEU H CA 1
ATOM 17911 C C . LEU H 2 194 ? -64.955 -99.324 -29.943 1.00 162.36 174 LEU H C 1
ATOM 17912 O O . LEU H 2 194 ? -64.295 -99.873 -29.054 1.00 163.57 174 LEU H O 1
ATOM 17917 N N . GLN H 2 195 ? -64.700 -99.520 -31.240 1.00 164.01 175 GLN H N 1
ATOM 17918 C CA . GLN H 2 195 ? -63.599 -100.386 -31.647 1.00 166.79 175 GLN H CA 1
ATOM 17919 C C . GLN H 2 195 ? -62.248 -99.801 -31.256 1.00 169.76 175 GLN H C 1
ATOM 17920 O O . GLN H 2 195 ? -61.283 -100.550 -31.068 1.00 171.03 175 GLN H O 1
ATOM 17926 N N . LEU H 2 196 ? -62.159 -98.474 -31.128 1.00 163.12 176 LEU H N 1
ATOM 17927 C CA . LEU H 2 196 ? -60.902 -97.856 -30.721 1.00 164.50 176 LEU H CA 1
ATOM 17928 C C . LEU H 2 196 ? -60.507 -98.272 -29.309 1.00 165.86 176 LEU H C 1
ATOM 17929 O O . LEU H 2 196 ? -59.314 -98.411 -29.013 1.00 170.31 176 LEU H O 1
ATOM 17934 N N . ARG H 2 197 ? -61.490 -98.488 -28.431 1.00 158.72 177 ARG H N 1
ATOM 17935 C CA . ARG H 2 197 ? -61.196 -98.973 -27.087 1.00 162.14 177 ARG H CA 1
ATOM 17936 C C . ARG H 2 197 ? -60.827 -100.451 -27.089 1.00 170.34 177 ARG H C 1
ATOM 17937 O O . ARG H 2 197 ? -59.995 -100.881 -26.281 1.00 173.62 177 ARG H O 1
ATOM 17945 N N . ALA H 2 198 ? -61.435 -101.242 -27.978 1.00 173.91 178 ALA H N 1
ATOM 17946 C CA . ALA H 2 198 ? -61.073 -102.651 -28.079 1.00 168.77 178 ALA H CA 1
ATOM 17947 C C . ALA H 2 198 ? -59.631 -102.827 -28.536 1.00 170.51 178 ALA H C 1
ATOM 17948 O O . ALA H 2 198 ? -58.965 -103.782 -28.122 1.00 171.97 178 ALA H O 1
ATOM 17950 N N . ARG H 2 199 ? -59.131 -101.922 -29.380 1.00 166.63 179 ARG H N 1
ATOM 17951 C CA . ARG H 2 199 ? -57.733 -102.001 -29.789 1.00 170.80 179 ARG H CA 1
ATOM 17952 C C . ARG H 2 199 ? -56.807 -101.579 -28.655 1.00 170.43 179 ARG H C 1
ATOM 17953 O O . ARG H 2 199 ? -55.765 -102.206 -28.431 1.00 171.91 179 ARG H O 1
ATOM 17961 N N . LEU H 2 200 ? -57.170 -100.525 -27.932 1.00 160.09 180 LEU H N 1
ATOM 17962 C CA . LEU H 2 200 ? -56.385 -100.069 -26.791 1.00 159.22 180 LEU H CA 1
ATOM 17963 C C . LEU H 2 200 ? -56.551 -101.019 -25.609 1.00 162.62 180 LEU H C 1
ATOM 17964 O O . LEU H 2 200 ? -55.611 -101.251 -24.850 1.00 166.37 180 LEU H O 1
ATOM 17969 N N . GLY H 2 210 ? -70.472 -104.570 -33.385 1.00 193.28 190 GLY H N 1
ATOM 17970 C CA . GLY H 2 210 ? -70.574 -103.226 -32.843 1.00 191.58 190 GLY H CA 1
ATOM 17971 C C . GLY H 2 210 ? -71.864 -102.528 -33.221 1.00 198.53 190 GLY H C 1
ATOM 17972 O O . GLY H 2 210 ? -72.466 -101.830 -32.406 1.00 201.00 190 GLY H O 1
ATOM 17973 N N . ARG H 2 211 ? -72.289 -102.718 -34.473 1.00 193.53 191 ARG H N 1
ATOM 17974 C CA . ARG H 2 211 ? -73.539 -102.123 -34.932 1.00 195.39 191 ARG H CA 1
ATOM 17975 C C . ARG H 2 211 ? -74.741 -102.731 -34.222 1.00 205.48 191 ARG H C 1
ATOM 17976 O O . ARG H 2 211 ? -75.788 -102.082 -34.113 1.00 206.73 191 ARG H O 1
ATOM 17984 N N . PHE H 2 212 ? -74.610 -103.967 -33.737 1.00 196.75 192 PHE H N 1
ATOM 17985 C CA . PHE H 2 212 ? -75.703 -104.597 -33.004 1.00 210.37 192 PHE H CA 1
ATOM 17986 C C . PHE H 2 212 ? -75.910 -103.933 -31.649 1.00 203.81 192 PHE H C 1
ATOM 17987 O O . PHE H 2 212 ? -77.049 -103.786 -31.190 1.00 209.37 192 PHE H O 1
ATOM 17995 N N . LEU H 2 213 ? -74.820 -103.527 -30.992 1.00 212.32 193 LEU H N 1
ATOM 17996 C CA . LEU H 2 213 ? -74.935 -102.823 -29.720 1.00 195.18 193 LEU H CA 1
ATOM 17997 C C . LEU H 2 213 ? -75.559 -101.444 -29.882 1.00 187.97 193 LEU H C 1
ATOM 17998 O O . LEU H 2 213 ? -76.127 -100.916 -28.919 1.00 193.21 193 LEU H O 1
ATOM 18003 N N . LEU H 2 214 ? -75.468 -100.855 -31.070 1.00 191.81 194 LEU H N 1
ATOM 18004 C CA . LEU H 2 214 ? -76.073 -99.558 -31.339 1.00 181.56 194 LEU H CA 1
ATOM 18005 C C . LEU H 2 214 ? -77.538 -99.723 -31.729 1.00 185.78 194 LEU H C 1
ATOM 18006 O O . LEU H 2 214 ? -78.386 -98.918 -31.347 1.00 187.53 194 LEU H O 1
ATOM 18011 N N . ARG H 2 219 ? -77.679 -96.944 -28.058 1.00 168.94 199 ARG H N 1
ATOM 18012 C CA . ARG H 2 219 ? -76.949 -95.768 -28.516 1.00 168.35 199 ARG H CA 1
ATOM 18013 C C . ARG H 2 219 ? -76.580 -94.861 -27.346 1.00 173.34 199 ARG H C 1
ATOM 18014 O O . ARG H 2 219 ? -76.322 -93.672 -27.527 1.00 169.03 199 ARG H O 1
ATOM 18022 N N . GLU H 2 220 ? -76.561 -95.432 -26.145 1.00 167.41 200 GLU H N 1
ATOM 18023 C CA . GLU H 2 220 ? -76.171 -94.712 -24.934 1.00 175.88 200 GLU H CA 1
ATOM 18024 C C . GLU H 2 220 ? -74.690 -94.992 -24.698 1.00 184.47 200 GLU H C 1
ATOM 18025 O O . GLU H 2 220 ? -74.318 -96.074 -24.237 1.00 182.62 200 GLU H O 1
ATOM 18031 N N . MET H 2 221 ? -73.847 -94.005 -25.019 1.00 169.82 201 MET H N 1
ATOM 18032 C CA . MET H 2 221 ? -72.404 -94.227 -25.029 1.00 171.93 201 MET H CA 1
ATOM 18033 C C . MET H 2 221 ? -71.863 -94.578 -23.650 1.00 155.11 201 MET H C 1
ATOM 18034 O O . MET H 2 221 ? -70.867 -95.304 -23.544 1.00 148.65 201 MET H O 1
ATOM 18039 N N . ARG H 2 222 ? -72.493 -94.077 -22.585 1.00 173.19 202 ARG H N 1
ATOM 18040 C CA . ARG H 2 222 ? -72.021 -94.394 -21.242 1.00 166.49 202 ARG H CA 1
ATOM 18041 C C . ARG H 2 222 ? -72.092 -95.889 -20.961 1.00 164.93 202 ARG H C 1
ATOM 18042 O O . ARG H 2 222 ? -71.235 -96.430 -20.252 1.00 158.82 202 ARG H O 1
ATOM 18050 N N . THR H 2 223 ? -73.090 -96.574 -21.517 1.00 165.58 203 THR H N 1
ATOM 18051 C CA . THR H 2 223 ? -73.224 -98.014 -21.347 1.00 170.50 203 THR H CA 1
ATOM 18052 C C . THR H 2 223 ? -72.552 -98.809 -22.457 1.00 170.75 203 THR H C 1
ATOM 18053 O O . THR H 2 223 ? -72.250 -99.991 -22.255 1.00 171.71 203 THR H O 1
ATOM 18057 N N . LEU H 2 224 ? -72.315 -98.197 -23.619 1.00 172.01 204 LEU H N 1
ATOM 18058 C CA . LEU H 2 224 ? -71.663 -98.906 -24.717 1.00 166.02 204 LEU H CA 1
ATOM 18059 C C . LEU H 2 224 ? -70.219 -99.246 -24.367 1.00 150.39 204 LEU H C 1
ATOM 18060 O O . LEU H 2 224 ? -69.813 -100.412 -24.416 1.00 143.41 204 LEU H O 1
ATOM 18065 N N . PHE H 2 225 ? -69.424 -98.232 -24.016 1.00 158.61 205 PHE H N 1
ATOM 18066 C CA . PHE H 2 225 ? -68.052 -98.475 -23.588 1.00 145.87 205 PHE H CA 1
ATOM 18067 C C . PHE H 2 225 ? -67.992 -99.278 -22.296 1.00 145.73 205 PHE H C 1
ATOM 18068 O O . PHE H 2 225 ? -66.991 -99.958 -22.047 1.00 138.53 205 PHE H O 1
ATOM 18076 N N . MET H 2 226 ? -69.042 -99.214 -21.475 1.00 151.08 206 MET H N 1
ATOM 18077 C CA . MET H 2 226 ? -69.121 -100.065 -20.295 1.00 154.37 206 MET H CA 1
ATOM 18078 C C . MET H 2 226 ? -69.386 -101.517 -20.674 1.00 153.36 206 MET H C 1
ATOM 18079 O O . MET H 2 226 ? -68.995 -102.431 -19.939 1.00 149.84 206 MET H O 1
ATOM 18084 N N . THR H 2 227 ? -70.039 -101.746 -21.816 1.00 155.25 207 THR H N 1
ATOM 18085 C CA . THR H 2 227 ? -70.362 -103.107 -22.232 1.00 154.18 207 THR H CA 1
ATOM 18086 C C . THR H 2 227 ? -69.121 -103.866 -22.687 1.00 151.07 207 THR H C 1
ATOM 18087 O O . THR H 2 227 ? -69.037 -105.084 -22.491 1.00 152.62 207 THR H O 1
ATOM 18091 N N . LEU H 2 228 ? -68.154 -103.173 -23.283 1.00 150.49 208 LEU H N 1
ATOM 18092 C CA . LEU H 2 228 ? -66.917 -103.807 -23.732 1.00 149.04 208 LEU H CA 1
ATOM 18093 C C . LEU H 2 228 ? -66.173 -104.464 -22.575 1.00 151.26 208 LEU H C 1
ATOM 18094 O O . LEU H 2 228 ? -65.134 -105.092 -22.771 1.00 151.11 208 LEU H O 1
#

Foldseek 3Di:
DWWKAKDWLVQVQVVLVLQDDPDPPDVQQQKWKWWQDVHKIWTKHDRVFKMKIFITGGPDDIDTDIWIFRSVVVNCVSVVDDHGWMWIWTDDPQWIWIDTPPDIDTTGTDGSVPDDDDDDDDFDWKDKAALVVLLLQCLQFLVAAADPDPQQLQQFWKWWADFFKTKIKHHHVFKIKIFIDGDDGTTDTDIFTQHNVRSVSVNVVRDDDPWIWMWTDHDFKIWIDTDRMIIIGGTDPDDDDDVVVQPDDDFDWKWKDWLVLVLVQLVVQQVAAEPPQQKWKWWDDQQKIWIKHHYPVRDIDIGIDGIHIDDHIAIAMARSVLVNSNSVSPPATMKMWGDHHRQGKIKIGRPPDDRMIMIGGTDD/DKWKAKDWLVQVQVLLDLQQDDQPPDVQQQKWKWWQDVDKIWTKHDRVFKIKIFITGGPDDIDTDIWIFGSVVVNCVSVVDDHGWMWIWIDDPQWIWIDTPPDIDTTGTDGSVPDDDDDDDDFDWKDKAALVQLLLQCLQWLVAAADPDPPQLQQFWKWWADFFKTKIKHHHVFKIKIFIGGDDGTIDTDMFTQGSVRSVSVNVVRDDDDWIWMWTHHDFKIWIDTDRMIIIGGTDPDDDDDVVVQPDDDFDWKWKDWLVLVLVQLVQQQVAAEPPQQKWKWWDDQQKIWIKHHYPVRDIDIGMDGIHIDDHIAIAMARSVLVNSNSVSPPATMKMWGDHHRQGKIKIGRPPDRRMIMIGGTDD/DWWKAKDWLVQVQVVLDLQQDDEPPDVQQQKWKWWQDVFKIKTKHDHVFKIKIFITGGPDDIDTDIWIFGSVVVNCVSVVDDHGWMWIWTDDPQWIWIDTPPDIDTTGTDGSVPDDDDDDDDFDWKDKAALVVLLLQCLQWLVAAADPDPQLLQQFWKWWADFFKIKIWHHHVFKIKIFIDGDDDTTDTDMFTFHNVRSVSVNVPRDDDPWIKMWTHHDFKIWIDTDRMIIIGGTDPDDDDDPVVQPPDDFDWKKKDWLVLVLVLLVVQQVAAAPPQQKWKWKDDQQKIWIKHHYPVRDIDIGIDGIHTDDHIAMAMARSVLVNSNSVSPPATMKMWGDHHRQGKIKIGRPPDRRMIMIGGTDD/DWWKAKDWLVQVQVLLDLQQDPEPPDVQQQKWKWWQDVHKIWTKHDRVFKMKIFITGGPDDIDTDIWIFGSVVVNCVSVVDDHGWMWIWTDDPQWIWIDTPPDIDTTGTDGSVPDDDDDDDDFDWKDKAALVVLLLQCLQFLVAAADPDPQLLQQFWKFWADFFKTKIKHHHVFKIKIFIDGDDDTTDTDMFTFGNVRSVSVNVPRDDDPWIWMWTHHDFKIWIDTDRMIMIGGTRPDDDDDVVVQPPDDFDWKWKDWLVLVLVLLVVQQVAAAPPQQKWKWWDDQQKIWIKHHYPVRDIDIDIDGIHIDDHIAIAMARSVLVNSNSVSPPATMKMWGDHHRQGKIKIARPPDRRMIMIGGTDD/DDDDDPDDDPPLLAPLLDDCPPVVVVVVVLVVVLDPQHAFEEEEAEAAPLCQVSSLSRSCVVQVVVPFFEEEAEPVVCVVDALCVLPPLLPGQEYEYEAPLSCAVVVRNLVSVVVSLVSNVVPDNYYYYYYHHDQLCPRNHPDVVSSVVNNPGHYDYRDHDDPVVLQVSLVSSQVVVVHCQSVVCCVPVVNRSVVSNVCVCVQVVVVVVPDDRCVVVVVD/DVPDDDPDDDPPLLAPQLDDCPPPVVVVVVLVVPLDVPHAFEEEEAEAADLCLVSSVSHSCVVVVVVPFFEEEDEPVVCVVDALCVLPPLLPGQEYEAEAPLSCAVVVRNLVSVVVSLVSNVVPDNYHYYYYHHDQLVPRRHPDVVVSVVSVPGHYDYRDHDDPVVLLVSLQSSQVVVPAGDDSVQSVVCCPPVVNRSVVSNVCCCLLCVVCVVVVHHDDNVSSVVSD/DDDDDPDDDCLAPLLDDPPPVVVPVVVLVVQLPPHWEFEEEEAEAPDLQLVSSLVRSVCVQVVVPFFEEAAEPVVCVVDALCVLPPLLPGQEYEAEAPLSCAVPVRNLVSVVVSLVSNVVPINYYYYYYHHDQLVVRNHDDPVSSVVSNPGHYDYRDHDLVVQQVSLVSSLVCHVVSNVLSCHPVPNVVSCVQSVVVVVPPDVSD/DDDDDDDDDPADLAPLLDDCPPVVVVVVVLVVQLDDFFAFEEEEAEAPLLCLVSVLVNSVVVVVVVPFFEEEDEPVVCVVDALCVLPPLLPGQEYEAEAPLSCQVPVRNLVSVVVSLVSVVVDTRYYYYYYHHDQLCPRNHPDVVSSVVSVVGHYDYRDHDDPVVLAVSLVSVVVCHVVVPDNSVVSNVVD

Radius of gyration: 51.28 Å; Cα contacts (8 Å, |Δi|>4): 5033; chains: 8; bounding box: 87×139×145 Å

CATH classification: 3.10.150.10 (+2 more: 3.10.150.10, 3.10.150.10)

Solvent-accessible surface area: 102936 Å² total; per-residue (Å²): 107,149,1,98,1,24,4,70,34,74,86,0,44,94,19,0,88,8,6,20,17,95,75,152,109,85,108,12,9,30,13,0,23,0,66,6,63,117,32,58,0,20,0,10,7,4,32,94,41,20,20,8,28,0,144,8,71,14,137,39,123,44,98,72,22,42,7,0,0,25,4,162,37,1,32,49,0,0,139,18,3,76,153,47,21,92,0,38,1,41,26,87,68,107,59,0,9,0,75,11,82,127,9,74,0,2,0,34,8,62,73,25,101,91,13,30,118,50,115,118,48,151,56,101,8,91,4,57,0,75,13,74,16,0,93,81,0,0,90,6,0,43,56,1,3,6,126,103,30,25,68,12,25,0,7,0,0,10,2,23,0,86,35,84,70,0,21,0,0,0,0,23,0,57,22,3,0,9,0,14,42,80,22,74,65,95,14,84,80,48,57,13,6,0,4,65,141,0,0,51,20,4,45,90,0,25,67,78,36,151,60,76,0,97,3,30,1,0,61,84,21,4,39,0,28,4,55,92,24,28,3,1,1,59,14,6,76,23,90,28,6,62,23,102,127,4,46,18,154,141,27,96,23,82,0,52,5,24,6,83,121,0,58,55,1,0,38,16,0,6,34,0,1,25,107,168,124,66,25,4,110,0,78,1,12,133,82,45,0,65,0,30,2,77,3,95,87,130,2,86,1,37,3,28,21,116,7,88,6,104,24,67,114,17,94,2,16,2,23,0,40,36,2,28,47,2,2,66,25,6,170,41,149,60,0,63,2,32,0,26,66,44,81,31,4,0,18,2,6,17,29,95,58,137,38,5,13,1,0,0,17,0,26,203,150,120,0,94,1,26,4,69,33,74,84,0,43,90,17,0,87,9,4,12,24,111,100,151,114,90,108,11,19,38,13,3,22,0,66,6,61,119,34,57,0,20,1,10,5,3,26,95,39,9,20,9,27,0,148,8,70,13,138,44,122,43,97,70,17,46,7,0,0,26,15,149,40,0,16,32,0,0,138,19,3,75,153,45,21,95,0,34,0,38,32,82,78,108,59,0,9,0,73,11,83,132,8,74,0,3,0,34,8,64,71,25,103,87,13,37,118,53,117,116,48,155,54,99,8,93,5,55,1,75,12,75,16,0,91,86,0,0,91,6,0,41,58,1,12,8,123,84,30,30,76,10,24,1,6,0,0,12,2,22,0,82,37,83,69,0,24,0,0,0,0,23,1,58,23,1,0,9,0,14,41,79,21,75,63,94,13,82,72,48,58,12,6,1,4,69,135,0,0,61,15,3,48,85,0,24,63,78,37,152,63,78,0,96,2,29,2,0,60,83,22,5,38,1,29,3,56,94,22,28,3,1,1,63,13,6,74,23,88,28,4,61,21,91,133,4,46,18,152,141,27,95,22,83,0,55,5,26,7,84,121,0,56,52,1,0,37,13,0,6,32,0,1,28,108,168,113,66,24,4,108,1,74,0,11,136,84,45,0,66,0,28,2,78,3,98,86,126,2,82,1,38,3,28,20,116,7,86,6,105,24,67,114,18,97,2,16,2,19,0,41,35,4,29,48,1,2,66,26,7,172,39,148,60,0,64,2,31,0,26,66,45,78,31,4,0,16,3,5,19,27,96,58,132,35,4,13,1,0,0,14,0,23,182,112,157,2,96,1,25,7,74,32,76,97,0,44,92,16,0,91,10,4,12,22,105,68,144,112,90,109,10,7,23,12,0,23,0,70,6,64,115,33,59,0,19,1,8,5,5,28,96,59,20,21,8,26,0,146,9,72,13,140,45,122,40,100,74,22,35,7,0,0,27,6,151,44,0,18,39,0,0,138,26,4,77,150,50,20,94,0,36,1,40,21,89,69,106,60,0,10,0,78,11,83,137,7,79,0,5,0,36,9,64,72,28,102,89,14,39,117,59,117,115,44,157,55,103,8,93,4,59,1,74,11,76,16,2,93,83,0,0,90,6,0,43,55,1,12,6,130,93,28,34,76,9,49,0,9,0,0,12,2,22,0,82,36,86,68,0,24,0,0,0,0,23,0,57,23,2,0,10,0,13,42,78,20,75,61,95,13,82,92,50,57,12,5,0,12,73,143,1,0,56,12,3,42,92,0,23,64,77,36,151,58,76,0,94,4,30,2,0,62,86,21,5,38,1,29,3,55,93,22,28,2,0,2,58,13,6,89,23,158,30,20,62,22,101,128,3,46,17,155,143,25,95,26,82,0,53,4,24,6,85,120,0,55,50,0,0,38,19,0,6,38,0,1,27,106,165,126,68,24,5,112,1,76,0,11,144,88,49,0,66,0,29,2,78,3,97,83,135,2,96,1,42,3,32,19,111,7,82,8,111,26,68,105,17,94,2,16,2,18,0,39,36,2,29,45,2,2,65,28,7,169,42,149,58,0,60,2,31,0,27,65,46,83,32,4,0,17,1,7,18,30,96,59,133,34,4,14,1,0,0,15,0,31,199,107,146,2,95,0,24,5,71,32,75,94,0,42,94,16,0,89,9,4,12,23,124,83,147,117,84,111,11,7,26,14,0,23,0,67,5,63,117,33,58,0,19,0,9,6,6,36,113,32,16,21,7,25,0,145,10,73,12,140,42,121,45,100,74,21,36,7,0,0,28,8,139,42,0,18,29,0,0,118,23,4,80,155,50,21,92,0,35,1,42,32,88,79,109,55,0,11,0,68,9,82,128,7,82,0,4,0,36,10,63,71,27,102,90,13,36,119,45,116,117,46,157,54,100,10,84,5,54,1,76,12,75,18,1,94,82,0,0,90,6,0,44,57,1,13,6,122,92,28,32,78,7,33,4,8,0,0,10,2,23,0,85,37,84,68,0,20,0,0,0,0,25,1,57,22,2,0,10,0,16,45,77,22,77,62,95,13,85,96,52,59,12,6,0,2,71,127,0,0,60,20,2,42,89,0,24,66,78,36,149,61,78,0,86,3,27,1,0,62,82,16,4,41,1,38,4,53,92,26,28,1,1,0,104,14,6,87,25,77,24,9,59,23,100,129,6,47,17,149,142,27,96,23,81,0,53,6,26,7,85,119,0,57,54,1,0,38,19,0,6,39,0,1,26,106,167,125,68,25,4,112,0,75,1,12,135,83,49,0,67,0,28,2,77,2,97,83,131,2,94,0,45,4,30,22,115,8,87,6,104,23,68,115,17,92,2,16,1,20,0,38,34,2,28,47,2,2,67,28,6,172,40,148,61,0,64,3,32,0,25,65,43,80,32,5,0,16,0,6,18,29,97,57,133,35,4,13,0,0,0,14,0,28,199,69,44,40,70,9,50,40,102,65,63,69,59,51,30,31,73,5,23,63,71,13,120,6,74,84,5,20,67,18,0,88,58,10,9,159,112,123,52,9,6,8,0,0,0,45,1,152,154,38,9,19,32,41,24,0,0,33,0,0,13,20,58,0,61,139,85,69,36,57,46,8,48,0,5,0,55,36,62,77,36,13,40,11,109,30,0,94,39,14,30,157,37,24,0,0,0,1,4,24,0,31,43,0,50,64,38,118,125,10,0,98,15,6,30,46,4,4,32,73,0,4,76,43,19,97,1,13,5,1,2,0,0,50,121,30,3,89,110,10,133,21,51,32,102,60,0,14,14,15,0,4,10,16,28,53,35,95,2,68,46,30,55,82,122,12,14,25,68,4,6,105,32,23,17,179,96,164,69,109,115,26,14,158,41,6,16,158,120,61,93,114,92,32,167,46,0,38,119,19,31,86,116,10,24,162,42,30,99,119,120,142,80,77,74,52,10,118,141,77,149,130,58,25,35,63,11,60,32,114,49,62,74,55,50,29,36,70,2,23,68,68,13,124,6,76,84,5,18,65,18,0,92,63,9,10,157,118,72,54,6,3,7,0,0,1,42,1,167,130,28,10,22,38,39,21,0,1,35,0,0,13,19,59,0,59,138,80,73,36,57,47,9,45,0,4,0,55,41,62,90,39,11,42,12,110,28,0,96,38,12,29,155,34,24,0,0,0,1,2,19,0,21,43,0,46,65,36,118,127,9,0,94,16,5,26,47,4,4,29,70,1,1,83,42,19,106,0,9,4,0,2,0,0,59,84,29,0,93,118,4,128,25,46,39,104,54,0,13,10,17,0,11,12,20,30,47,53,96,1,66,60,30,56,78,121,18,16,12,59,2,0,20,33,20,0,132,93,157,66,31,92,6,45,97,74,0,0,143,41,5,16,153,123,58,82,113,85,32,164,64,0,36,122,23,9,94,120,6,14,144,36,6,76,115,63,140,122,146,15,62,64,80,8,10,95,119,40,161,63,48,38,63,13,63,51,172,146,67,71,28,34,74,2,26,69,77,24,111,8,73,87,5,21,67,17,2,87,79,9,11,170,111,103,52,8,4,7,0,0,3,43,5,173,150,38,14,18,34,37,22,0,2,42,1,0,14,37,68,0,59,143,82,73,32,54,47,9,55,0,8,0,62,46,61,86,35,12,37,9,108,28,0,91,40,16,31,153,37,27,0,0,0,1,4,18,0,22,40,0,47,68,41,124,125,9,0,95,15,6,27,44,4,3,32,70,0,2,73,43,19,88,0,6,4,2,2,0,0,60,81,29,2,99,109,5,127,22,46,38,103,51,0,14,14,11,0,24,9,17,26,23,37,117,1,72,69,70,95,111,20,42,11,59,12,3,49,46,22,53,158,127,127,111,64,5,137,102,44,52,210,76,191,100,33,50,126,63,23,59,124,54,35,171,51,53,122,121,100,120,98,122,114,74,73,45,36,75,7,58,51,138,94,57,74,70,40,53,35,72,3,25,79,67,14,121,6,70,87,4,19,68,20,1,93,106,14,5,182,124,113,63,14,5,9,0,0,1,51,2,157,143,43,9,19,35,34,22,0,0,23,1,0,9,24,65,0,61,147,94,72,37,52,46,11,49,0,6,0,58,40,63,110,44,12,41,11,111,30,0,95,37,13,30,155,39,27,0,0,0,1,3,16,0,26,43,0,42,66,37,125,125,9,0,93,17,6,28,48,4,3,31,68,2,2,73,44,24,90,0,7,5,1,1,0,0,56,74,29,3,87,108,10,117,25,57,28,93,54,0,13,9,12,0,13,10,23,25,28,46,94,1,65,42,29,56,83,119,20,17,34,64,2,7,81,38,42,76,156,105,50,170,197,75,42,174,115,29,184,66,8,46,151,84,110

Sequence (2300 aa):
SHMKFTVEREHLLKPLQQVSGPLPTLPILGNLLLQVADGTLSLTGTDLEMEMVARVALVQPHEPGATTVPARKFFDICRGLPEGAEIAVQLEGERMLVRSGRSRFSLSTLPAADFPNLDDWQSEVEFTLPQATMKRLIEATQFSMAHQDVRYYLNGMLFETEGEELRTVATDGHRLAVCSMPIGQSLPSHSVIVPRKGVIELMRMLDGGDNPLRVQIGSNNIRAHVGDFIFTSKLVDGRFPDYRRVLPKNPDKHLEAGCDLLKQAFARAAILSNEKFRGVRLYVSENQLKITANNPEQEEAEEILDVTYSGAEMEIGFNVSYVLDVLNALKCENVRMMLTDSVSSVQIEDAASQSAAYVVMPMRSHMKFTVEREHLLKPLQQVSGPLPTLPILGNLLLQVADGTLSLTGTDLEMEMVARVALVQPHEPGATTVPARKFFDICRGLPEGAEIAVQLEGERMLVRSGRSRFSLSTLPAADFPNLDDWQSEVEFTLPQATMKRLIEATQFSMAHQDVRYYLNGMLFETEGEELRTVATDGHRLAVCSMPIGQSLPSHSVIVPRKGVIELMRMLDGGDNPLRVQIGSNNIRAHVGDFIFTSKLVDGRFPDYRRVLPKNPDKHLEAGCDLLKQAFARAAILSNEKFRGVRLYVSENQLKITANNPEQEEAEEILDVTYSGAEMEIGFNVSYVLDVLNALKCENVRMMLTDSVSSVQIEDAASQSAAYVVMPMRSHMKFTVEREHLLKPLQQVSGPLPTLPILGNLLLQVADGTLSLTGTDLEMEMVARVALVQPHEPGATTVPARKFFDICRGLPEGAEIAVQLEGERMLVRSGRSRFSLSTLPAADFPNLDDWQSEVEFTLPQATMKRLIEATQFSMAHQDVRYYLNGMLFETEGEELRTVATDGHRLAVCSMPIGQSLPSHSVIVPRKGVIELMRMLDGGDNPLRVQIGSNNIRAHVGDFIFTSKLVDGRFPDYRRVLPKNPDKHLEAGCDLLKQAFARAAILSNEKFRGVRLYVSENQLKITANNPEQEEAEEILDVTYSGAEMEIGFNVSYVLDVLNALKCENVRMMLTDSVSSVQIEDAASQSAAYVVMPMRSHMKFTVEREHLLKPLQQVSGPLPTLPILGNLLLQVADGTLSLTGTDLEMEMVARVALVQPHEPGATTVPARKFFDICRGLPEGAEIAVQLEGERMLVRSGRSRFSLSTLPAADFPNLDDWQSEVEFTLPQATMKRLIEATQFSMAHQDVRYYLNGMLFETEGEELRTVATDGHRLAVCSMPIGQSLPSHSVIVPRKGVIELMRMLDGGDNPLRVQIGSNNIRAHVGDFIFTSKLVDGRFPDYRRVLPKNPDKHLEAGCDLLKQAFARAAILSNEKFRGVRLYVSENQLKITANNPEQEEAEEILDVTYSGAEMEIGFNVSYVLDVLNALKCENVRMMLTDSVSSVQIEDAASQSAAYVVMPMRAQLSLPLYLPDDETFASFWPGDNSSLLAALQNVLRQEHSGYIYLWAREGAGRSHLLHAACAELSQRGDAVGYVPLDKRTWFVPEVLDGMEHLSLVCIDNIECIAGDELWEMAIFDLYNRILESGKTRLLITGDRPPRQLNLGLPDLASRLDWGQIYKLQPLSDEDKLQALQLRARLRGFDVGRFLLKRLDREMRTLFMTLDQLDRASITALTIPFVKEILPAQLSLPLYLPDDETFASFWPGDNSSLLAALQNVLRQEHSGYIYLWAREGAGRSHLLHAACAELSQRGDAVGYVPLDKRTWFVPEVLDGMEHLSLVCIDNIECIAGDELWEMAIFDLYNRILESGKTRLLITGDRPPRQLNLGLPDLASRLDWGQIYKLQPLSDEDKLQALQLRARLRGFELPEDVGRFLLKRLDREMRTLFMTLDQLDRASITAQRKLTIPFVKEILAQLSLPLYDDETFASFWPGDNSSLLAALQNVLRQEHSGYIYLWAREGAGRSHLLHAACAELSQRGDAVGYVPLDKRTWFVPEVLDGMEHLSLVCIDNIECIAGDELWEMAIFDLYNRILESGKTRLLITGDRPPRQLNLGLPDLASRLDWGQIYKLQPSDEDKLQALQLRARLEDVGRFLLKMRTLFMTLDQLDRASITATIPFVAQLSLPLYLPDDETFASFWPGDNSSLLAALQNVLRQEHSGYIYLWAREGAGRSHLLHAACAELSQRGDAVGYVPLDKRTWFVPEVLDGMEHLSLVCIDNIECIAGDELWEMAIFDLYNRILESGKTRLLITGDRPPRQLNLGLPDLASRLDWGQIYKLQPLSDEDKLQALQLRARLGRFLLREMRTLFMTL